Protein 5THK (pdb70)

Radius of gyration: 43.95 Å; Cα contacts (8 Å, |Δi|>4): 5335; chains: 8; bounding box: 113×83×125 Å

Solvent-accessible surface area: 62892 Å² total; per-residue (Å²): 122,78,77,6,62,80,41,0,0,0,0,0,22,0,3,86,49,9,1,1,50,1,0,81,21,0,2,50,102,42,4,86,1,0,0,0,2,23,80,58,91,94,6,89,79,85,0,76,99,1,0,45,23,0,121,96,44,68,7,41,6,18,37,32,102,14,80,9,33,68,15,67,22,0,79,128,4,0,68,40,0,78,157,126,23,51,43,0,11,3,0,0,2,27,28,26,75,31,29,57,19,45,0,36,43,1,40,58,76,20,8,63,88,1,12,24,20,1,0,24,2,3,0,2,2,0,27,9,0,9,144,26,6,67,81,103,3,16,0,2,3,10,7,10,0,18,15,27,12,34,35,38,79,9,0,0,19,0,0,0,7,2,0,0,21,12,0,0,17,0,0,0,48,36,10,0,80,76,3,0,4,0,3,0,0,0,9,4,26,34,56,7,97,83,15,80,114,28,22,47,89,128,21,25,60,143,14,67,110,20,9,14,0,8,98,68,15,163,46,5,1,2,6,30,68,16,0,8,13,0,0,44,8,4,5,16,38,0,17,1,1,1,1,4,7,8,1,0,2,0,0,27,14,14,59,144,39,83,62,80,5,63,86,35,0,0,0,0,0,22,0,4,87,52,9,1,1,48,0,0,78,21,1,2,51,99,41,5,87,1,0,0,0,3,27,77,55,91,93,5,76,71,71,0,73,109,0,0,57,32,0,119,95,47,69,5,81,5,16,36,32,100,16,84,10,35,67,4,67,22,1,65,128,4,0,35,46,0,36,46,102,18,13,45,0,10,4,0,0,2,28,28,25,68,29,31,53,47,43,0,38,104,1,46,59,77,50,7,61,86,0,13,24,20,1,0,25,3,2,0,1,2,0,21,8,0,8,124,27,5,69,82,47,3,15,0,2,2,12,6,10,1,17,14,26,12,33,36,38,78,10,0,0,21,0,0,0,8,2,0,0,19,12,0,1,17,0,0,0,47,37,11,0,79,78,4,0,4,1,4,0,0,0,8,4,25,35,58,7,99,83,14,77,114,28,21,47,90,133,21,21,58,142,12,70,107,20,8,16,0,8,98,69,17,87,52,5,1,2,16,26,107,22,0,5,14,0,0,51,10,4,4,18,44,0,17,1,0,1,0,5,6,6,2,0,2,0,0,28,15,15,59,130,84,84,4,64,86,36,1,0,0,0,0,22,0,4,86,50,9,2,0,46,2,0,83,20,1,4,55,97,42,6,96,0,0,0,0,2,22,74,53,38,93,6,85,81,81,0,80,100,0,0,50,29,0,122,96,54,70,8,83,2,14,41,29,64,14,33,11,30,69,16,70,22,0,71,129,5,0,66,43,0,69,159,105,18,56,45,0,11,3,0,0,2,27,28,26,69,30,29,54,58,45,0,34,106,1,44,9,34,43,7,56,87,0,12,26,23,1,0,26,3,3,0,2,2,0,29,7,0,8,120,15,5,63,81,97,2,14,0,3,2,10,7,10,1,16,14,25,10,33,36,39,78,11,0,0,21,0,0,0,6,2,0,0,20,11,0,0,17,0,0,0,47,37,11,0,80,76,3,0,3,1,4,0,0,0,8,4,27,34,54,9,99,84,14,80,115,26,21,46,89,130,23,24,60,142,13,66,110,21,8,16,0,8,98,70,15,159,47,5,2,2,9,28,83,20,0,9,12,0,0,49,8,4,4,16,44,0,16,1,0,0,1,4,7,7,1,0,2,0,0,29,16,15,59,95,89,64,84,3,61,84,39,0,0,0,0,0,22,0,4,86,51,10,1,1,52,1,0,76,21,0,3,54,96,39,6,99,1,0,0,0,2,16,78,56,88,95,5,88,81,75,0,80,107,1,0,55,33,0,115,92,51,68,6,88,5,18,36,33,104,15,82,11,35,68,18,71,21,1,73,128,5,0,65,45,0,70,90,108,17,55,44,0,9,3,0,0,2,27,28,26,67,30,28,49,55,46,0,46,102,1,45,59,75,48,7,62,88,0,12,25,21,1,0,26,3,2,0,2,2,0,18,7,0,8,117,31,5,61,82,68,2,13,0,2,2,10,7,10,0,15,14,26,11,34,36,37,78,9,0,0,22,0,0,0,8,2,0,0,20,12,0,0,17,0,0,0,48,37,9,0,79,76,2,0,4,0,3,0,0,0,9,4,25,36,55,9,95,81,13,82,114,26,22,48,89,130,22,24,60,144,13,64,91,22,8,14,0,4,16,6,2,92,37,1,2,2,7,32,69,16,0,6,14,0,0,49,9,4,4,17,42,0,15,1,1,0,1,3,6,7,1,0,2,0,0,28,15,15,60,90,84,65,78,5,62,83,36,0,0,0,0,0,23,0,4,87,51,9,1,1,47,1,0,88,20,0,3,54,100,39,6,87,1,0,0,0,2,21,77,57,91,94,6,86,74,85,0,75,119,0,0,46,32,0,119,95,51,71,5,81,5,19,36,31,101,12,80,9,36,69,14,66,23,0,66,130,4,0,49,42,0,68,150,116,18,57,43,0,10,4,0,0,3,28,28,26,73,30,33,59,58,55,0,31,92,1,44,57,76,47,8,63,86,1,11,24,22,1,0,26,3,3,0,1,1,0,28,7,0,9,122,15,6,64,82,63,2,14,0,2,3,11,7,10,0,16,14,24,10,35,38,38,81,10,0,1,21,0,0,0,7,2,0,0,20,11,0,0,17,0,0,0,48,37,11,0,79,79,3,0,4,1,3,0,0,0,8,4,26,36,52,8,97,82,14,82,115,26,22,48,89,129,22,27,59,142,12,69,108,23,8,15,0,7,100,67,14,143,48,4,1,2,5,26,84,20,0,6,14,0,0,47,8,3,4,18,41,0,16,1,1,0,1,4,6,6,1,0,2,0,0,30,15,15,59,96,89,62,84,4,62,84,42,1,0,0,0,0,22,0,3,86,51,9,1,1,42,1,0,77,21,0,2,52,95,40,5,92,1,0,0,0,3,19,79,58,90,94,6,89,78,74,0,79,109,1,0,56,34,0,118,96,47,69,6,94,6,18,37,32,101,15,83,12,35,68,18,71,22,1,68,126,5,0,64,50,0,67,149,117,18,57,43,0,12,4,0,0,2,27,30,26,73,31,33,54,61,59,0,29,98,1,42,56,76,48,7,63,85,1,13,26,23,1,0,28,4,2,0,2,2,0,27,9,0,9,125,16,6,62,84,73,2,16,0,2,2,12,7,11,1,16,13,26,11,34,36,38,81,8,0,0,22,0,0,0,8,2,0,0,20,12,0,0,16,0,0,0,48,36,11,0,80,78,3,0,4,0,4,0,0,0,8,4,25,34,56,8,96,84,14,78,116,26,22,47,88,128,22,22,59,142,12,66,110,20,8,14,0,8,95,70,15,88,49,5,1,2,16,26,102,20,0,9,13,0,0,50,8,4,4,16,40,0,17,0,0,0,0,5,7,6,1,0,2,0,0,27,15,15,59,81,135,82,54,141,26,90,137,106,28,81,53,83,4,61,83,37,1,0,0,0,0,23,0,4,89,54,9,1,1,46,1,0,80,20,1,3,55,100,39,6,83,0,0,0,0,2,21,82,54,82,95,5,77,72,75,0,74,108,1,0,56,31,0,114,94,50,71,10,88,4,4,34,28,102,17,87,11,35,38,2,14,21,1,72,127,4,0,65,38,0,65,137,145,21,57,46,0,10,3,0,0,3,27,30,26,74,30,34,51,50,45,0,47,103,1,45,58,75,49,7,63,87,0,12,24,21,1,0,25,3,2,0,2,2,0,21,6,0,8,141,30,6,64,77,56,3,15,0,2,3,10,7,10,1,16,14,24,11,34,37,37,80,9,0,1,21,0,0,0,7,1,0,0,20,12,0,1,16,0,0,0,45,34,9,0,54,75,3,0,3,1,4,0,0,0,9,4,26,35,54,8,95,82,13,81,116,25,24,47,88,130,23,26,60,140,12,67,107,21,8,16,0,7,95,71,16,160,46,5,2,2,9,26,86,19,0,6,13,0,1,45,9,4,4,16,43,0,14,1,1,0,1,5,6,6,1,0,2,0,0,27,14,14,59,88,86,64,86,5,63,87,30,1,0,0,0,0,22,0,4,86,53,8,1,1,41,2,0,77,22,1,2,52,104,37,5,87,0,0,0,0,3,21,76,56,94,93,6,92,80,75,0,77,112,0,0,54,34,0,118,94,50,70,8,78,5,18,34,29,98,13,81,12,34,69,16,72,23,0,71,128,4,0,65,43,0,62,158,111,19,58,42,0,11,2,0,0,2,28,30,25,73,30,35,52,55,55,0,48,110,1,45,57,75,49,8,63,88,1,13,25,22,1,0,26,3,2,0,2,2,0,20,6,0,8,130,21,5,70,82,55,2,13,0,2,2,11,7,10,1,17,16,28,13,34,36,36,79,9,0,0,19,1,0,0,8,2,0,0,22,11,0,1,17,0,0,0,48,36,10,0,78,78,3,0,4,1,3,0,0,0,8,4,26,35,54,8,95,82,16,79,113,24,22,46,90,128,22,21,60,139,12,66,107,19,8,15,0,8,100,68,18,158,51,4,1,2,10,27,84,20,0,9,11,0,0,44,10,4,4,18,46,0,17,1,0,0,1,4,6,6,2,0,2,0,0,26,14,15,59

Organism: Burkholderia cenocepacia (strain ATCC BAA-245 / DSM 16553 / LMG 16656 / NCTC 13227 / J2315 / CF5610) (NCBI:txid216591)

Structure (mmCIF, N/CA/C/O backbone):
data_5THK
#
_entry.id   5THK
#
_cell.length_a   75.540
_cell.length_b   102.440
_cell.length_c   122.250
_cell.angle_alpha   90.000
_cell.angle_beta   97.280
_cell.angle_gamma   90.000
#
_symmetry.space_group_name_H-M   'P 1 21 1'
#
loop_
_entity.id
_entity.type
_entity.pdbx_description
1 polymer 'Putative dehydrogenase'
2 non-polymer 'NADP NICOTINAMIDE-ADENINE-DINUCLEOTIDE PHOSPHATE'
3 non-polymer 'MAGNESIUM ION'
4 non-polymer 'PENTAETHYLENE GLYCOL'
5 water water
#
loop_
_atom_site.group_PDB
_atom_site.id
_atom_site.type_symbol
_atom_site.label_atom_id
_atom_site.label_alt_id
_atom_site.label_comp_id
_atom_site.label_asym_id
_atom_site.label_entity_id
_atom_site.label_seq_id
_atom_site.pdbx_PDB_ins_code
_atom_site.Cartn_x
_atom_site.Cartn_y
_atom_site.Cartn_z
_atom_site.occupancy
_atom_site.B_iso_or_equiv
_atom_site.auth_seq_id
_atom_site.auth_comp_id
_atom_site.auth_asym_id
_atom_site.auth_atom_id
_atom_site.pdbx_PDB_model_num
ATOM 1 N N . THR A 1 12 ? -6.284 -11.327 3.029 1.00 45.52 3 THR A N 1
ATOM 2 C CA . THR A 1 12 ? -7.206 -10.207 3.184 1.00 43.99 3 THR A CA 1
ATOM 3 C C . THR A 1 12 ? -6.457 -8.980 3.708 1.00 34.78 3 THR A C 1
ATOM 4 O O . THR A 1 12 ? -5.503 -9.110 4.480 1.00 36.15 3 THR A O 1
ATOM 8 N N . HIS A 1 13 ? -6.880 -7.785 3.287 1.00 26.93 4 HIS A N 1
ATOM 9 C CA . HIS A 1 13 ? -6.153 -6.560 3.605 1.00 15.09 4 HIS A CA 1
ATOM 10 C C . HIS A 1 13 ? -6.958 -5.604 4.479 1.00 19.30 4 HIS A C 1
ATOM 11 O O . HIS A 1 13 ? -6.766 -4.391 4.410 1.00 20.15 4 HIS A O 1
ATOM 18 N N . THR A 1 14 ? -7.852 -6.132 5.312 1.00 15.85 5 THR A N 1
ATOM 19 C CA . THR A 1 14 ? -8.584 -5.343 6.291 1.00 15.19 5 THR A CA 1
ATOM 20 C C . THR A 1 14 ? -8.067 -5.678 7.684 1.00 16.35 5 THR A C 1
ATOM 21 O O . THR A 1 14 ? -7.118 -6.447 7.853 1.00 16.95 5 THR A O 1
ATOM 25 N N . LEU A 1 15 ? -8.710 -5.095 8.695 1.00 12.12 6 LEU A N 1
ATOM 26 C CA . LEU A 1 15 ? -8.369 -5.377 10.083 1.00 11.13 6 LEU A CA 1
ATOM 27 C C . LEU A 1 15 ? -9.202 -6.502 10.683 1.00 11.94 6 LEU A C 1
ATOM 28 O O . LEU A 1 15 ? -8.938 -6.911 11.819 1.00 12.75 6 LEU A O 1
ATOM 33 N N . ALA A 1 16 ? -10.189 -7.017 9.957 1.00 13.86 7 ALA A N 1
ATOM 34 C CA . ALA A 1 16 ? -11.062 -8.032 10.527 1.00 13.45 7 ALA A CA 1
ATOM 35 C C . ALA A 1 16 ? -10.252 -9.261 10.926 1.00 16.00 7 ALA A C 1
ATOM 36 O O . ALA A 1 16 ? -9.426 -9.755 10.150 1.00 17.35 7 ALA A O 1
ATOM 38 N N . ASP A 1 17 ? -10.489 -9.743 12.148 1.00 13.94 8 ASP A N 1
ATOM 39 C CA . ASP A 1 17 ? -9.849 -10.919 12.744 1.00 14.24 8 ASP A CA 1
ATOM 40 C C . ASP A 1 17 ? -8.366 -10.723 13.057 1.00 17.76 8 ASP A C 1
ATOM 41 O O . ASP A 1 17 ? -7.697 -11.680 13.475 1.00 16.92 8 ASP A O 1
ATOM 46 N N . LYS A 1 18 ? -7.831 -9.512 12.903 1.00 12.36 9 LYS A N 1
ATOM 47 C CA . LYS A 1 18 ? -6.407 -9.281 13.117 1.00 10.68 9 LYS A CA 1
ATOM 48 C C . LYS A 1 18 ? -6.113 -8.956 14.576 1.00 12.52 9 LYS A C 1
ATOM 49 O O . LYS A 1 18 ? -6.827 -8.170 15.212 1.00 11.75 9 LYS A O 1
ATOM 55 N N . VAL A 1 19 ? -5.033 -9.547 15.089 1.00 10.57 10 VAL A N 1
ATOM 56 C CA . VAL A 1 19 ? -4.507 -9.247 16.419 1.00 9.97 10 VAL A CA 1
ATOM 57 C C . VAL A 1 19 ? -3.308 -8.316 16.279 1.00 8.34 10 VAL A C 1
ATOM 58 O O . VAL A 1 19 ? -2.371 -8.605 15.518 1.00 8.07 10 VAL A O 1
ATOM 62 N N . VAL A 1 20 ? -3.330 -7.212 17.032 1.00 9.64 11 VAL A N 1
ATOM 63 C CA . VAL A 1 20 ? -2.302 -6.174 16.995 1.00 8.89 11 VAL A CA 1
ATOM 64 C C . VAL A 1 20 ? -1.529 -6.195 18.307 1.00 10.51 11 VAL A C 1
ATOM 65 O O . VAL A 1 20 ? -2.138 -6.228 19.383 1.00 9.82 11 VAL A O 1
ATOM 69 N N . LEU A 1 21 ? -0.200 -6.141 18.219 1.00 9.35 12 LEU A N 1
ATOM 70 C CA . LEU A 1 21 ? 0.680 -5.886 19.358 1.00 7.49 12 LEU A CA 1
ATOM 71 C C . LEU A 1 21 ? 1.337 -4.532 19.151 1.00 8.40 12 LEU A C 1
ATOM 72 O O . LEU A 1 21 ? 1.915 -4.289 18.088 1.00 8.34 12 LEU A O 1
ATOM 77 N N . ILE A 1 22 ? 1.249 -3.653 20.150 1.00 8.42 13 ILE A N 1
ATOM 78 C CA . ILE A 1 22 ? 1.846 -2.319 20.079 1.00 7.89 13 ILE A CA 1
ATOM 79 C C . ILE A 1 22 ? 2.800 -2.145 21.256 1.00 7.97 13 ILE A C 1
ATOM 80 O O . ILE A 1 22 ? 2.363 -2.136 22.417 1.00 7.65 13 ILE A O 1
ATOM 85 N N . ALA A 1 23 ? 4.094 -1.996 20.964 1.00 7.52 14 ALA A N 1
ATOM 86 C CA . ALA A 1 23 ? 5.058 -1.612 21.989 1.00 8.19 14 ALA A CA 1
ATOM 87 C C . ALA A 1 23 ? 4.951 -0.107 22.187 1.00 7.63 14 ALA A C 1
ATOM 88 O O . ALA A 1 23 ? 4.927 0.654 21.211 1.00 9.20 14 ALA A O 1
ATOM 90 N N . GLY A 1 24 ? 4.835 0.324 23.443 1.00 7.59 15 GLY A N 1
ATOM 91 C CA . GLY A 1 24 ? 4.472 1.707 23.708 1.00 8.52 15 GLY A CA 1
ATOM 92 C C . GLY A 1 24 ? 3.039 2.022 23.322 1.00 7.17 15 GLY A C 1
ATOM 93 O O . GLY A 1 24 ? 2.756 3.118 22.817 1.00 9.77 15 GLY A O 1
ATOM 94 N N . GLY A 1 25 ? 2.125 1.092 23.551 1.00 7.56 16 GLY A N 1
ATOM 95 C CA . GLY A 1 25 ? 0.757 1.235 23.105 1.00 9.83 16 GLY A CA 1
ATOM 96 C C . GLY A 1 25 ? -0.193 1.864 24.097 1.00 9.77 16 GLY A C 1
ATOM 97 O O . GLY A 1 25 ? -1.398 1.896 23.831 1.00 10.41 16 GLY A O 1
ATOM 98 N N . ALA A 1 26 ? 0.305 2.379 25.226 1.00 8.69 17 ALA A N 1
ATOM 99 C CA . ALA A 1 26 ? -0.553 2.847 26.311 1.00 9.23 17 ALA A CA 1
ATOM 100 C C . ALA A 1 26 ? -0.961 4.310 26.192 1.00 7.77 17 ALA A C 1
ATOM 101 O O . ALA A 1 26 ? -1.986 4.699 26.768 1.00 9.05 17 ALA A O 1
ATOM 103 N N . LYS A 1 27 ? -0.174 5.137 25.499 1.00 8.24 18 LYS A N 1
ATOM 104 C CA . LYS A 1 27 ? -0.332 6.587 25.563 1.00 8.27 18 LYS A CA 1
ATOM 105 C C . LYS A 1 27 ? 0.251 7.198 24.296 1.00 7.79 18 LYS A C 1
ATOM 106 O O . LYS A 1 27 ? 0.892 6.519 23.493 1.00 8.97 18 LYS A O 1
ATOM 112 N N . ASN A 1 28 ? 0.008 8.496 24.118 1.00 9.06 19 ASN A N 1
ATOM 113 C CA . ASN A 1 28 ? 0.627 9.285 23.035 1.00 8.44 19 ASN A CA 1
ATOM 114 C C . ASN A 1 28 ? 0.353 8.606 21.693 1.00 8.05 19 ASN A C 1
ATOM 115 O O . ASN A 1 28 ? -0.794 8.215 21.435 1.00 9.50 19 ASN A O 1
ATOM 120 N N . LEU A 1 29 ? 1.355 8.434 20.820 1.00 8.00 20 LEU A N 1
ATOM 121 C CA . LEU A 1 29 ? 1.085 7.871 19.501 1.00 8.29 20 LEU A CA 1
ATOM 122 C C . LEU A 1 29 ? 0.523 6.459 19.600 1.00 9.98 20 LEU A C 1
ATOM 123 O O . LEU A 1 29 ? -0.483 6.137 18.962 1.00 9.51 20 LEU A O 1
ATOM 128 N N . GLY A 1 30 ? 1.174 5.593 20.383 1.00 7.48 21 GLY A N 1
ATOM 129 C CA . GLY A 1 30 ? 0.750 4.201 20.440 1.00 8.42 21 GLY A CA 1
ATOM 130 C C . GLY A 1 30 ? -0.649 4.028 21.002 1.00 8.70 21 GLY A C 1
ATOM 131 O O . GLY A 1 30 ? -1.410 3.171 20.541 1.00 8.94 21 GLY A O 1
ATOM 132 N N . GLY A 1 31 ? -1.010 4.842 21.998 1.00 7.07 22 GLY A N 1
ATOM 133 C CA . GLY A 1 31 ? -2.349 4.754 22.550 1.00 7.62 22 GLY A CA 1
ATOM 134 C C . GLY A 1 31 ? -3.415 5.167 21.559 1.00 10.12 22 GLY A C 1
ATOM 135 O O . GLY A 1 31 ? -4.536 4.647 21.593 1.00 9.76 22 GLY A O 1
ATOM 136 N N . LEU A 1 32 ? -3.087 6.106 20.667 1.00 8.45 23 LEU A N 1
ATOM 137 C CA . LEU A 1 32 ? -4.029 6.484 19.620 1.00 7.89 23 LEU A CA 1
ATOM 138 C C . LEU A 1 32 ? -4.097 5.420 18.531 1.00 7.73 23 LEU A C 1
ATOM 139 O O . LEU A 1 32 ? -5.186 5.122 18.021 1.00 8.59 23 LEU A O 1
ATOM 144 N N . ILE A 1 33 ? -2.960 4.807 18.178 1.00 7.94 24 ILE A N 1
ATOM 145 C CA . ILE A 1 33 ? -3.000 3.674 17.249 1.00 8.59 24 ILE A CA 1
ATOM 146 C C . ILE A 1 33 ? -3.905 2.573 17.783 1.00 9.06 24 ILE A C 1
ATOM 147 O O . ILE A 1 33 ? -4.707 1.985 17.039 1.00 9.92 24 ILE A O 1
ATOM 152 N N . ALA A 1 34 ? -3.786 2.264 19.077 1.00 8.16 25 ALA A N 1
ATOM 153 C CA . ALA A 1 34 ? -4.606 1.212 19.668 1.00 7.81 25 ALA A CA 1
ATOM 154 C C . ALA A 1 34 ? -6.088 1.524 19.496 1.00 8.12 25 ALA A C 1
ATOM 155 O O . ALA A 1 34 ? -6.870 0.673 19.053 1.00 9.19 25 ALA A O 1
ATOM 157 N N . ARG A 1 35 ? -6.490 2.753 19.831 1.00 7.61 26 ARG A N 1
ATOM 158 C CA . ARG A 1 35 ? -7.888 3.155 19.672 1.00 7.21 26 ARG A CA 1
ATOM 159 C C . ARG A 1 35 ? -8.320 3.135 18.210 1.00 8.02 26 ARG A C 1
ATOM 160 O O . ARG A 1 35 ? -9.443 2.709 17.892 1.00 9.13 26 ARG A O 1
ATOM 168 N N . ASP A 1 36 ? -7.448 3.598 17.311 1.00 9.43 27 ASP A N 1
ATOM 169 C CA . ASP A 1 36 ? -7.797 3.718 15.900 1.00 8.92 27 ASP A CA 1
ATOM 170 C C . ASP A 1 36 ? -7.970 2.349 15.251 1.00 9.84 27 ASP A C 1
ATOM 171 O O . ASP A 1 36 ? -8.948 2.111 14.529 1.00 10.30 27 ASP A O 1
ATOM 176 N N . LEU A 1 37 ? -7.031 1.434 15.488 1.00 9.25 28 LEU A N 1
ATOM 177 C CA . LEU A 1 37 ? -7.142 0.120 14.863 1.00 9.39 28 LEU A CA 1
ATOM 178 C C . LEU A 1 37 ? -8.320 -0.661 15.432 1.00 8.57 28 LEU A C 1
ATOM 179 O O . LEU A 1 37 ? -9.024 -1.360 14.692 1.00 9.86 28 LEU A O 1
ATOM 184 N N . ALA A 1 38 ? -8.570 -0.537 16.740 1.00 7.99 29 ALA A N 1
ATOM 185 C CA . ALA A 1 38 ? -9.766 -1.140 17.323 1.00 7.89 29 ALA A CA 1
ATOM 186 C C . ALA A 1 38 ? -11.029 -0.595 16.662 1.00 8.26 29 ALA A C 1
ATOM 187 O O . ALA A 1 38 ? -11.912 -1.361 16.250 1.00 10.90 29 ALA A O 1
ATOM 189 N N . GLY A 1 39 ? -11.131 0.731 16.548 1.00 8.99 30 GLY A N 1
ATOM 190 C CA . GLY A 1 39 ? -12.340 1.330 16.001 1.00 10.43 30 GLY A CA 1
ATOM 191 C C . GLY A 1 39 ? -12.571 0.997 14.542 1.00 9.97 30 GLY A C 1
ATOM 192 O O . GLY A 1 39 ? -13.715 0.991 14.071 1.00 11.06 30 GLY A O 1
ATOM 193 N N . HIS A 1 40 ? -11.504 0.721 13.806 1.00 8.78 31 HIS A N 1
ATOM 194 C CA . HIS A 1 40 ? -11.615 0.339 12.406 1.00 9.86 31 HIS A CA 1
ATOM 195 C C . HIS A 1 40 ? -11.730 -1.166 12.210 1.00 10.09 31 HIS A C 1
ATOM 196 O O . HIS A 1 40 ? -11.676 -1.637 11.069 1.00 12.77 31 HIS A O 1
ATOM 203 N N . GLY A 1 41 ? -11.898 -1.928 13.291 1.00 10.11 32 GLY A N 1
ATOM 204 C CA . GLY A 1 41 ? -12.331 -3.306 13.166 1.00 10.81 32 GLY A CA 1
ATOM 205 C C . GLY A 1 41 ? -11.381 -4.403 13.603 1.00 11.53 32 GLY A C 1
ATOM 206 O O . GLY A 1 41 ? -11.679 -5.575 13.364 1.00 11.12 32 GLY A O 1
ATOM 207 N N . ALA A 1 42 ? -10.252 -4.072 14.232 1.00 8.62 33 ALA A N 1
ATOM 208 C CA . ALA A 1 42 ? -9.322 -5.115 14.648 1.00 10.25 33 ALA A CA 1
ATOM 209 C C . ALA A 1 42 ? -9.958 -6.023 15.705 1.00 10.75 33 ALA A C 1
ATOM 210 O O . ALA A 1 42 ? -10.888 -5.637 16.425 1.00 12.50 33 ALA A O 1
ATOM 212 N N . LYS A 1 43 ? -9.455 -7.260 15.782 1.00 9.40 34 LYS A N 1
ATOM 213 C CA . LYS A 1 43 ? -10.009 -8.220 16.731 1.00 10.59 34 LYS A CA 1
ATOM 214 C C . LYS A 1 43 ? -9.529 -7.967 18.156 1.00 10.39 34 LYS A C 1
ATOM 215 O O . LYS A 1 43 ? -10.321 -8.049 19.104 1.00 10.86 34 LYS A O 1
ATOM 221 N N . ALA A 1 44 ? -8.242 -7.685 18.337 1.00 9.47 35 ALA A N 1
ATOM 222 C CA . ALA A 1 44 ? -7.684 -7.578 19.678 1.00 10.26 35 ALA A CA 1
ATOM 223 C C . ALA A 1 44 ? -6.431 -6.722 19.610 1.00 10.24 35 ALA A C 1
ATOM 224 O O . ALA A 1 44 ? -5.745 -6.693 18.581 1.00 10.32 35 ALA A O 1
ATOM 226 N N . VAL A 1 45 ? -6.146 -6.014 20.708 1.00 8.56 36 VAL A N 1
ATOM 227 C CA . VAL A 1 45 ? -4.933 -5.208 20.832 1.00 8.14 36 VAL A CA 1
ATOM 228 C C . VAL A 1 45 ? -4.203 -5.585 22.115 1.00 7.80 36 VAL A C 1
ATOM 229 O O . VAL A 1 45 ? -4.761 -5.448 23.215 1.00 8.98 36 VAL A O 1
ATOM 233 N N . ALA A 1 46 ? -2.965 -6.059 21.974 1.00 8.74 37 ALA A N 1
ATOM 234 C CA . ALA A 1 46 ? -2.054 -6.269 23.088 1.00 8.02 37 ALA A CA 1
ATOM 235 C C . ALA A 1 46 ? -1.277 -4.980 23.307 1.00 7.81 37 ALA A C 1
ATOM 236 O O . ALA A 1 46 ? -0.541 -4.537 22.413 1.00 8.50 37 ALA A O 1
ATOM 238 N N . ILE A 1 47 ? -1.433 -4.389 24.488 1.00 7.80 38 ILE A N 1
ATOM 239 C CA . ILE A 1 47 ? -0.960 -3.042 24.787 1.00 7.69 38 ILE A CA 1
ATOM 240 C C . ILE A 1 47 ? 0.246 -3.163 25.709 1.00 7.16 38 ILE A C 1
ATOM 241 O O . ILE A 1 47 ? 0.099 -3.489 26.893 1.00 8.82 38 ILE A O 1
ATOM 246 N N . HIS A 1 48 ? 1.443 -2.916 25.183 1.00 9.23 39 HIS A N 1
ATOM 247 C CA . HIS A 1 48 ? 2.642 -2.915 26.011 1.00 7.65 39 HIS A CA 1
ATOM 248 C C . HIS A 1 48 ? 2.897 -1.526 26.603 1.00 7.71 39 HIS A C 1
ATOM 249 O O . HIS A 1 48 ? 2.644 -0.499 25.965 1.00 8.77 39 HIS A O 1
ATOM 256 N N . TYR A 1 49 ? 3.431 -1.501 27.826 1.00 8.22 40 TYR A N 1
ATOM 257 C CA . TYR A 1 49 ? 3.885 -0.265 28.453 1.00 8.86 40 TYR A CA 1
ATOM 258 C C . TYR A 1 49 ? 5.121 -0.561 29.298 1.00 7.44 40 TYR A C 1
ATOM 259 O O . TYR A 1 49 ? 5.354 -1.696 29.720 1.00 8.51 40 TYR A O 1
ATOM 268 N N . ASN A 1 50 ? 5.920 0.482 29.534 1.00 8.80 41 ASN A N 1
ATOM 269 C CA . ASN A 1 50 ? 7.172 0.355 30.284 1.00 9.67 41 ASN A CA 1
ATOM 270 C C . ASN A 1 50 ? 7.070 0.865 31.727 1.00 10.34 41 ASN A C 1
ATOM 271 O O . ASN A 1 50 ? 7.040 0.063 32.668 1.00 11.38 41 ASN A O 1
ATOM 276 N N . SER A 1 51 ? 7.012 2.181 31.927 1.00 11.35 42 SER A N 1
ATOM 277 C CA . SER A 1 51 ? 7.110 2.738 33.273 1.00 10.29 42 SER A CA 1
ATOM 278 C C . SER A 1 51 ? 5.822 2.529 34.059 1.00 12.54 42 SER A C 1
ATOM 279 O O . SER A 1 51 ? 4.722 2.519 33.502 1.00 12.44 42 SER A O 1
ATOM 282 N N . ALA A 1 52 ? 5.970 2.386 35.383 1.00 12.69 43 ALA A N 1
ATOM 283 C CA . ALA A 1 52 ? 4.800 2.241 36.246 1.00 14.27 43 ALA A CA 1
ATOM 284 C C . ALA A 1 52 ? 3.848 3.423 36.104 1.00 12.55 43 ALA A C 1
ATOM 285 O O . ALA A 1 52 ? 2.627 3.253 36.196 1.00 14.45 43 ALA A O 1
ATOM 287 N N . ALA A 1 53 ? 4.377 4.620 35.852 1.00 11.87 44 ALA A N 1
ATOM 288 C CA . ALA A 1 53 ? 3.545 5.806 35.690 1.00 13.10 44 ALA A CA 1
ATOM 289 C C . ALA A 1 53 ? 2.688 5.764 34.432 1.00 15.34 44 ALA A C 1
ATOM 290 O O . ALA A 1 53 ? 1.808 6.618 34.278 1.00 17.63 44 ALA A O 1
ATOM 292 N N . SER A 1 54 ? 2.919 4.803 33.540 1.00 10.82 45 SER A N 1
ATOM 293 C CA . SER A 1 54 ? 2.128 4.641 32.327 1.00 10.71 45 SER A CA 1
ATOM 294 C C . SER A 1 54 ? 1.014 3.615 32.471 1.00 11.00 45 SER A C 1
ATOM 295 O O . SER A 1 54 ? 0.227 3.445 31.533 1.00 10.56 45 SER A O 1
ATOM 298 N N . GLN A 1 55 ? 0.921 2.936 33.622 1.00 10.81 46 GLN A N 1
ATOM 299 C CA . GLN A 1 55 ? -0.039 1.846 33.773 1.00 11.25 46 GLN A CA 1
ATOM 300 C C . GLN A 1 55 ? -1.477 2.340 33.699 1.00 12.26 46 GLN A C 1
ATOM 301 O O . GLN A 1 55 ? -2.318 1.704 33.061 1.00 10.18 46 GLN A O 1
ATOM 307 N N . ALA A 1 56 ? -1.789 3.457 34.358 1.00 10.30 47 ALA A N 1
ATOM 308 C CA . ALA A 1 56 ? -3.161 3.952 34.320 1.00 11.86 47 ALA A CA 1
ATOM 309 C C . ALA A 1 56 ? -3.591 4.265 32.891 1.00 11.64 47 ALA A C 1
ATOM 310 O O . ALA A 1 56 ? -4.693 3.897 32.469 1.00 10.88 47 ALA A O 1
ATOM 312 N N . GLN A 1 57 ? -2.711 4.900 32.110 1.00 10.14 48 GLN A N 1
ATOM 313 C CA . GLN A 1 57 ? -3.026 5.155 30.706 1.00 10.11 48 GLN A CA 1
ATOM 314 C C . GLN A 1 57 ? -3.196 3.855 29.932 1.00 9.23 48 GLN A C 1
ATOM 315 O O . GLN A 1 57 ? -4.070 3.748 29.061 1.00 9.05 48 GLN A O 1
ATOM 321 N N . ALA A 1 58 ? -2.390 2.843 30.252 1.00 8.53 49 ALA A N 1
ATOM 322 C CA . ALA A 1 58 ? -2.520 1.561 29.566 1.00 8.73 49 ALA A CA 1
ATOM 323 C C . ALA A 1 58 ? -3.885 0.946 29.819 1.00 9.42 49 ALA A C 1
ATOM 324 O O . ALA A 1 58 ? -4.512 0.406 28.894 1.00 9.07 49 ALA A O 1
ATOM 326 N N . GLU A 1 59 ? -4.369 1.036 31.060 1.00 9.34 50 GLU A N 1
ATOM 327 C CA . GLU A 1 59 ? -5.661 0.448 31.379 1.00 9.47 50 GLU A CA 1
ATOM 328 C C . GLU A 1 59 ? -6.808 1.248 30.776 1.00 10.27 50 GLU A C 1
ATOM 329 O O . GLU A 1 59 ? -7.816 0.666 30.352 1.00 11.80 50 GLU A O 1
ATOM 335 N N . GLU A 1 60 ? -6.687 2.580 30.719 1.00 10.68 51 GLU A N 1
ATOM 336 C CA A GLU A 1 60 ? -7.720 3.352 30.036 0.48 9.95 51 GLU A CA 1
ATOM 337 C CA B GLU A 1 60 ? -7.706 3.373 30.033 0.52 9.78 51 GLU A CA 1
ATOM 338 C C . GLU A 1 60 ? -7.713 3.080 28.537 1.00 9.50 51 GLU A C 1
ATOM 339 O O . GLU A 1 60 ? -8.779 2.991 27.917 1.00 10.20 51 GLU A O 1
ATOM 350 N N . THR A 1 61 ? -6.528 2.935 27.937 1.00 9.26 52 THR A N 1
ATOM 351 C CA . THR A 1 61 ? -6.454 2.545 26.531 1.00 8.35 52 THR A CA 1
ATOM 352 C C . THR A 1 61 ? -7.116 1.190 26.300 1.00 8.92 52 THR A C 1
ATOM 353 O O . THR A 1 61 ? -7.882 1.014 25.341 1.00 9.28 52 THR A O 1
ATOM 357 N N . ALA A 1 62 ? -6.886 0.233 27.203 1.00 9.04 53 ALA A N 1
ATOM 358 C CA . ALA A 1 62 ? -7.548 -1.060 27.071 1.00 9.50 53 ALA A CA 1
ATOM 359 C C . ALA A 1 62 ? -9.062 -0.914 27.144 1.00 9.88 53 ALA A C 1
ATOM 360 O O . ALA A 1 62 ? -9.793 -1.534 26.358 1.00 9.86 53 ALA A O 1
ATOM 362 N N . ALA A 1 63 ? -9.558 -0.085 28.069 1.00 9.31 54 ALA A N 1
ATOM 363 C CA . ALA A 1 63 ? -11.000 0.122 28.154 1.00 10.26 54 ALA A CA 1
ATOM 364 C C . ALA A 1 63 ? -11.545 0.780 26.892 1.00 9.73 54 ALA A C 1
ATOM 365 O O . ALA A 1 63 ? -12.639 0.434 26.425 1.00 12.66 54 ALA A O 1
ATOM 367 N N . ALA A 1 64 ? -10.801 1.732 26.321 1.00 9.49 55 ALA A N 1
ATOM 368 C CA . ALA A 1 64 ? -11.263 2.361 25.088 1.00 9.77 55 ALA A CA 1
ATOM 369 C C . ALA A 1 64 ? -11.270 1.374 23.926 1.00 10.03 55 ALA A C 1
ATOM 370 O O . ALA A 1 64 ? -12.192 1.390 23.097 1.00 11.95 55 ALA A O 1
ATOM 372 N N . VAL A 1 65 ? -10.247 0.521 23.839 1.00 9.76 56 VAL A N 1
ATOM 373 C CA . VAL A 1 65 ? -10.203 -0.525 22.819 1.00 10.39 56 VAL A CA 1
ATOM 374 C C . VAL A 1 65 ? -11.424 -1.435 22.919 1.00 10.08 56 VAL A C 1
ATOM 375 O O . VAL A 1 65 ? -12.046 -1.778 21.903 1.00 10.57 56 VAL A O 1
ATOM 379 N N . ARG A 1 66 ? -11.802 -1.820 24.141 1.00 9.82 57 ARG A N 1
ATOM 380 C CA . ARG A 1 66 ? -12.981 -2.662 24.325 1.00 11.28 57 ARG A CA 1
ATOM 381 C C . ARG A 1 66 ? -14.256 -1.940 23.908 1.00 14.28 57 ARG A C 1
ATOM 382 O O . ARG A 1 66 ? -15.125 -2.537 23.262 1.00 15.34 57 ARG A O 1
ATOM 390 N N . ALA A 1 67 ? -14.392 -0.660 24.266 1.00 12.08 58 ALA A N 1
ATOM 391 C CA . ALA A 1 67 ? -15.573 0.094 23.849 1.00 13.47 58 ALA A CA 1
ATOM 392 C C . ALA A 1 67 ? -15.648 0.234 22.334 1.00 14.22 58 ALA A C 1
ATOM 393 O O . ALA A 1 67 ? -16.747 0.294 21.769 1.00 15.18 58 ALA A O 1
ATOM 395 N N . ALA A 1 68 ? -14.500 0.283 21.662 1.00 14.23 59 ALA A N 1
ATOM 396 C CA . ALA A 1 68 ? -14.434 0.382 20.208 1.00 15.85 59 ALA A CA 1
ATOM 397 C C . ALA A 1 68 ? -14.667 -0.952 19.503 1.00 18.83 59 ALA A C 1
ATOM 398 O O . ALA A 1 68 ? -14.669 -0.983 18.266 1.00 19.23 59 ALA A O 1
ATOM 400 N N . GLY A 1 69 ? -14.845 -2.048 20.245 1.00 16.92 60 GLY A N 1
ATOM 401 C CA . GLY A 1 69 ? -15.239 -3.323 19.671 1.00 18.64 60 GLY A CA 1
ATOM 402 C C . GLY A 1 69 ? -14.231 -4.459 19.744 1.00 15.09 60 GLY A C 1
ATOM 403 O O . GLY A 1 69 ? -14.553 -5.561 19.284 1.00 17.33 60 GLY A O 1
ATOM 404 N N . ALA A 1 70 ? -13.045 -4.258 20.315 1.00 14.04 61 ALA A N 1
ATOM 405 C CA . ALA A 1 70 ? -11.993 -5.267 20.280 1.00 12.21 61 ALA A CA 1
ATOM 406 C C . ALA A 1 70 ? -11.680 -5.773 21.685 1.00 13.71 61 ALA A C 1
ATOM 407 O O . ALA A 1 70 ? -12.016 -5.134 22.681 1.00 20.77 61 ALA A O 1
ATOM 409 N N . GLU A 1 71 ? -11.026 -6.933 21.768 1.00 11.39 62 GLU A N 1
ATOM 410 C CA . GLU A 1 71 ? -10.482 -7.358 23.048 1.00 10.36 62 GLU A CA 1
ATOM 411 C C . GLU A 1 71 ? -9.167 -6.630 23.319 1.00 9.89 62 GLU A C 1
ATOM 412 O O . GLU A 1 71 ? -8.523 -6.109 22.406 1.00 9.21 62 GLU A O 1
ATOM 414 N N . ALA A 1 72 ? -8.757 -6.609 24.589 1.00 10.15 63 ALA A N 1
ATOM 415 C CA . ALA A 1 72 ? -7.550 -5.880 24.963 1.00 11.74 63 ALA A CA 1
ATOM 416 C C . ALA A 1 72 ? -6.911 -6.493 26.199 1.00 9.09 63 ALA A C 1
ATOM 417 O O . ALA A 1 72 ? -7.599 -7.019 27.076 1.00 11.65 63 ALA A O 1
ATOM 419 N N . ALA A 1 73 ? -5.584 -6.398 26.270 1.00 9.03 64 ALA A N 1
ATOM 420 C CA . ALA A 1 73 ? -4.835 -6.807 27.454 1.00 8.92 64 ALA A CA 1
ATOM 421 C C . ALA A 1 73 ? -3.553 -5.989 27.515 1.00 8.90 64 ALA A C 1
ATOM 422 O O . ALA A 1 73 ? -3.033 -5.560 26.479 1.00 10.46 64 ALA A O 1
ATOM 424 N N . THR A 1 74 ? -3.036 -5.774 28.724 1.00 8.87 65 THR A N 1
ATOM 425 C CA . THR A 1 74 ? -1.849 -4.948 28.923 1.00 8.68 65 THR A CA 1
ATOM 426 C C . THR A 1 74 ? -0.676 -5.800 29.394 1.00 8.20 65 THR A C 1
ATOM 427 O O . THR A 1 74 ? -0.858 -6.816 30.073 1.00 10.43 65 THR A O 1
ATOM 431 N N . PHE A 1 75 ? 0.535 -5.391 28.999 1.00 9.36 66 PHE A N 1
ATOM 432 C CA . PHE A 1 75 ? 1.754 -6.161 29.267 1.00 8.03 66 PHE A CA 1
ATOM 433 C C . PHE A 1 75 ? 2.881 -5.190 29.595 1.00 9.26 66 PHE A C 1
ATOM 434 O O . PHE A 1 75 ? 3.329 -4.449 28.715 1.00 9.78 66 PHE A O 1
ATOM 442 N N . GLN A 1 76 ? 3.373 -5.224 30.832 1.00 10.10 67 GLN A N 1
ATOM 443 C CA . GLN A 1 76 ? 4.515 -4.402 31.215 1.00 8.98 67 GLN A CA 1
ATOM 444 C C . GLN A 1 76 ? 5.815 -5.084 30.803 1.00 9.05 67 GLN A C 1
ATOM 445 O O . GLN A 1 76 ? 5.974 -6.297 30.982 1.00 10.99 67 GLN A O 1
ATOM 451 N N . ALA A 1 77 ? 6.761 -4.293 30.286 1.00 8.00 68 ALA A N 1
ATOM 452 C CA . ALA A 1 77 ? 8.124 -4.776 30.076 1.00 10.02 68 ALA A CA 1
ATOM 453 C C . ALA A 1 77 ? 9.074 -3.618 29.812 1.00 8.23 68 ALA A C 1
ATOM 454 O O . ALA A 1 77 ? 8.723 -2.644 29.143 1.00 9.16 68 ALA A O 1
ATOM 456 N N . ASP A 1 78 ? 10.300 -3.775 30.299 1.00 10.12 69 ASP A N 1
ATOM 457 C CA . ASP A 1 78 ? 11.450 -3.008 29.829 1.00 9.85 69 ASP A CA 1
ATOM 458 C C . ASP A 1 78 ? 12.049 -3.785 28.663 1.00 10.91 69 ASP A C 1
ATOM 459 O O . ASP A 1 78 ? 12.555 -4.897 28.850 1.00 11.44 69 ASP A O 1
ATOM 464 N N . LEU A 1 79 ? 12.002 -3.201 27.466 1.00 8.43 70 LEU A N 1
ATOM 465 C CA . LEU A 1 79 ? 12.310 -3.930 26.246 1.00 8.44 70 LEU A CA 1
ATOM 466 C C . LEU A 1 79 ? 13.767 -3.778 25.816 1.00 9.17 70 LEU A C 1
ATOM 467 O O . LEU A 1 79 ? 14.085 -4.024 24.647 1.00 9.93 70 LEU A O 1
ATOM 472 N N . THR A 1 80 ? 14.656 -3.404 26.734 1.00 9.04 71 THR A N 1
ATOM 473 C CA . THR A 1 80 ? 16.069 -3.261 26.407 1.00 8.88 71 THR A CA 1
ATOM 474 C C . THR A 1 80 ? 16.855 -4.558 26.534 1.00 10.76 71 THR A C 1
ATOM 475 O O . THR A 1 80 ? 18.063 -4.553 26.267 1.00 12.43 71 THR A O 1
ATOM 479 N N . THR A 1 81 ? 16.214 -5.657 26.927 1.00 11.13 72 THR A N 1
ATOM 480 C CA . THR A 1 81 ? 16.854 -6.964 26.920 1.00 10.20 72 THR A CA 1
ATOM 481 C C . THR A 1 81 ? 16.158 -7.861 25.905 1.00 10.52 72 THR A C 1
ATOM 482 O O . THR A 1 81 ? 14.943 -7.774 25.705 1.00 10.91 72 THR A O 1
ATOM 486 N N . ALA A 1 82 ? 16.949 -8.726 25.261 1.00 10.53 73 ALA A N 1
ATOM 487 C CA . ALA A 1 82 ? 16.400 -9.612 24.238 1.00 10.28 73 ALA A CA 1
ATOM 488 C C . ALA A 1 82 ? 15.303 -10.494 24.815 1.00 9.70 73 ALA A C 1
ATOM 489 O O . ALA A 1 82 ? 14.270 -10.719 24.169 1.00 9.90 73 ALA A O 1
ATOM 491 N N . ALA A 1 83 ? 15.497 -10.988 26.037 1.00 9.43 74 ALA A N 1
ATOM 492 C CA . ALA A 1 83 ? 14.523 -11.909 26.605 1.00 9.00 74 ALA A CA 1
ATOM 493 C C . ALA A 1 83 ? 13.196 -11.226 26.906 1.00 10.88 74 ALA A C 1
ATOM 494 O O . ALA A 1 83 ? 12.140 -11.869 26.824 1.00 9.93 74 ALA A O 1
ATOM 496 N N . ALA A 1 84 ? 13.221 -9.943 27.280 1.00 9.10 75 ALA A N 1
ATOM 497 C CA . ALA A 1 84 ? 11.967 -9.253 27.565 1.00 8.37 75 ALA A CA 1
ATOM 498 C C . ALA A 1 84 ? 11.138 -9.085 26.300 1.00 9.51 75 ALA A C 1
ATOM 499 O O . ALA A 1 84 ? 9.906 -9.178 26.340 1.00 9.18 75 ALA A O 1
ATOM 501 N N . VAL A 1 85 ? 11.794 -8.846 25.165 1.00 9.53 76 VAL A N 1
ATOM 502 C CA . VAL A 1 85 ? 11.061 -8.758 23.903 1.00 8.62 76 VAL A CA 1
ATOM 503 C C . VAL A 1 85 ? 10.461 -10.111 23.540 1.00 9.00 76 VAL A C 1
ATOM 504 O O . VAL A 1 85 ? 9.281 -10.203 23.178 1.00 9.25 76 VAL A O 1
ATOM 508 N N . GLU A 1 86 ? 11.256 -11.184 23.648 1.00 9.07 77 GLU A N 1
ATOM 509 C CA . GLU A 1 86 ? 10.726 -12.524 23.397 1.00 9.62 77 GLU A CA 1
ATOM 510 C C . GLU A 1 86 ? 9.521 -12.818 24.286 1.00 9.34 77 GLU A C 1
ATOM 511 O O . GLU A 1 86 ? 8.495 -13.332 23.821 1.00 10.14 77 GLU A O 1
ATOM 517 N N . LYS A 1 87 ? 9.629 -12.503 25.575 1.00 8.59 78 LYS A N 1
ATOM 518 C CA . LYS A 1 87 ? 8.527 -12.776 26.496 1.00 9.36 78 LYS A CA 1
ATOM 519 C C . LYS A 1 87 ? 7.284 -11.952 26.167 1.00 9.32 78 LYS A C 1
ATOM 520 O O . LYS A 1 87 ? 6.164 -12.436 26.352 1.00 9.55 78 LYS A O 1
ATOM 526 N N . LEU A 1 88 ? 7.447 -10.713 25.689 1.00 9.14 79 LEU A N 1
ATOM 527 C CA . LEU A 1 88 ? 6.282 -9.917 25.295 1.00 9.48 79 LEU A CA 1
ATOM 528 C C . LEU A 1 88 ? 5.519 -10.586 24.157 1.00 8.52 79 LEU A C 1
ATOM 529 O O . LEU A 1 88 ? 4.286 -10.716 24.215 1.00 9.27 79 LEU A O 1
ATOM 534 N N . PHE A 1 89 ? 6.233 -11.008 23.107 1.00 9.87 80 PHE A N 1
ATOM 535 C CA . PHE A 1 89 ? 5.583 -11.699 21.999 1.00 9.11 80 PHE A CA 1
ATOM 536 C C . PHE A 1 89 ? 4.964 -13.014 22.460 1.00 10.20 80 PHE A C 1
ATOM 537 O O . PHE A 1 89 ? 3.826 -13.338 22.097 1.00 10.18 80 PHE A O 1
ATOM 545 N N . ASP A 1 90 ? 5.706 -13.798 23.249 1.00 8.64 81 ASP A N 1
ATOM 546 C CA . ASP A 1 90 ? 5.156 -15.051 23.767 1.00 9.64 81 ASP A CA 1
ATOM 547 C C . ASP A 1 90 ? 3.882 -14.800 24.565 1.00 10.40 81 ASP A C 1
ATOM 548 O O . ASP A 1 90 ? 2.878 -15.499 24.392 1.00 10.87 81 ASP A O 1
ATOM 553 N N . ASP A 1 91 ? 3.902 -13.794 25.445 1.00 10.47 82 ASP A N 1
ATOM 554 C CA . ASP A 1 91 ? 2.747 -13.563 26.312 1.00 12.74 82 ASP A CA 1
ATOM 555 C C . ASP A 1 91 ? 1.542 -13.056 25.520 1.00 12.66 82 ASP A C 1
ATOM 556 O O . ASP A 1 91 ? 0.404 -13.468 25.778 1.00 12.03 82 ASP A O 1
ATOM 561 N N . ALA A 1 92 ? 1.767 -12.159 24.557 1.00 9.48 83 ALA A N 1
ATOM 562 C CA . ALA A 1 92 ? 0.668 -11.665 23.728 1.00 9.29 83 ALA A CA 1
ATOM 563 C C . ALA A 1 92 ? 0.077 -12.778 22.873 1.00 10.03 83 ALA A C 1
ATOM 564 O O . ALA A 1 92 ? -1.149 -12.885 22.746 1.00 10.59 83 ALA A O 1
ATOM 566 N N . LYS A 1 93 ? 0.931 -13.613 22.275 1.00 10.99 84 LYS A N 1
ATOM 567 C CA . LYS A 1 93 ? 0.431 -14.728 21.473 1.00 9.72 84 LYS A CA 1
ATOM 568 C C . LYS A 1 93 ? -0.325 -15.740 22.331 1.00 11.64 84 LYS A C 1
ATOM 569 O O . LYS A 1 93 ? -1.335 -16.305 21.886 1.00 12.15 84 LYS A O 1
ATOM 575 N N . GLN A 1 94 ? 0.144 -15.985 23.561 1.00 12.66 85 GLN A N 1
ATOM 576 C CA . GLN A 1 94 ? -0.581 -16.862 24.478 1.00 12.70 85 GLN A CA 1
ATOM 577 C C . GLN A 1 94 ? -1.971 -16.314 24.783 1.00 12.74 85 GLN A C 1
ATOM 578 O O . GLN A 1 94 ? -2.953 -17.069 24.816 1.00 14.62 85 GLN A O 1
ATOM 584 N N . ARG A 1 95 ? -2.080 -14.998 24.986 1.00 11.90 86 ARG A N 1
ATOM 585 C CA . ARG A 1 95 ? -3.370 -14.410 25.339 1.00 12.63 86 ARG A CA 1
ATOM 586 C C . ARG A 1 95 ? -4.342 -14.422 24.164 1.00 11.16 86 ARG A C 1
ATOM 587 O O . ARG A 1 95 ? -5.527 -14.727 24.341 1.00 12.15 86 ARG A O 1
ATOM 595 N N . PHE A 1 96 ? -3.867 -14.100 22.961 1.00 11.43 87 PHE A N 1
ATOM 596 C CA . PHE A 1 96 ? -4.762 -13.847 21.840 1.00 12.04 87 PHE A CA 1
ATOM 597 C C . PHE A 1 96 ? -4.694 -14.893 20.734 1.00 11.69 87 PHE A C 1
ATOM 598 O O . PHE A 1 96 ? -5.497 -14.831 19.794 1.00 14.23 87 PHE A O 1
ATOM 606 N N . GLY A 1 97 ? -3.774 -15.848 20.822 1.00 10.96 88 GLY A N 1
ATOM 607 C CA . GLY A 1 97 ? -3.718 -16.989 19.925 1.00 11.70 88 GLY A CA 1
ATOM 608 C C . GLY A 1 97 ? -2.817 -16.803 18.720 1.00 11.10 88 GLY A C 1
ATOM 609 O O . GLY A 1 97 ? -2.327 -17.789 18.165 1.00 13.10 88 GLY A O 1
ATOM 610 N N . LYS A 1 98 ? -2.596 -15.563 18.300 1.00 10.50 89 LYS A N 1
ATOM 611 C CA . LYS A 1 98 ? -1.777 -15.255 17.135 1.00 10.31 89 LYS A CA 1
ATOM 612 C C . LYS A 1 98 ? -1.478 -13.768 17.190 1.00 10.52 89 LYS A C 1
ATOM 613 O O . LYS A 1 98 ? -2.125 -13.018 17.925 1.00 12.84 89 LYS A O 1
ATOM 619 N N . ILE A 1 99 ? -0.482 -13.348 16.412 1.00 9.60 90 ILE A N 1
ATOM 620 C CA . ILE A 1 99 ? -0.159 -11.934 16.235 1.00 9.71 90 ILE A CA 1
ATOM 621 C C . ILE A 1 99 ? -0.053 -11.671 14.740 1.00 8.91 90 ILE A C 1
ATOM 622 O O . ILE A 1 99 ? 0.740 -12.322 14.050 1.00 9.22 90 ILE A O 1
ATOM 627 N N . ASP A 1 100 ? -0.841 -10.717 14.237 1.00 8.55 91 ASP A N 1
ATOM 628 C CA . ASP A 1 100 ? -0.836 -10.389 12.816 1.00 9.99 91 ASP A CA 1
ATOM 629 C C . ASP A 1 100 ? -0.110 -9.096 12.503 1.00 8.12 91 ASP A C 1
ATOM 630 O O . ASP A 1 100 ? 0.462 -8.968 11.416 1.00 9.49 91 ASP A O 1
ATOM 635 N N . ILE A 1 101 ? -0.150 -8.125 13.414 1.00 8.73 92 ILE A N 1
ATOM 636 C CA . ILE A 1 101 ? 0.341 -6.775 13.168 1.00 7.40 92 ILE A CA 1
ATOM 637 C C . ILE A 1 101 ? 1.144 -6.384 14.399 1.00 7.17 92 ILE A C 1
ATOM 638 O O . ILE A 1 101 ? 0.624 -6.422 15.518 1.00 8.51 92 ILE A O 1
ATOM 643 N N . ALA A 1 102 ? 2.418 -6.051 14.210 1.00 7.22 93 ALA A N 1
ATOM 644 C CA . ALA A 1 102 ? 3.322 -5.713 15.306 1.00 7.99 93 ALA A CA 1
ATOM 645 C C . ALA A 1 102 ? 3.890 -4.329 15.026 1.00 7.39 93 ALA A C 1
ATOM 646 O O . ALA A 1 102 ? 4.597 -4.135 14.030 1.00 8.32 93 ALA A O 1
ATOM 648 N N . ILE A 1 103 ? 3.571 -3.373 15.893 1.00 7.26 94 ILE A N 1
ATOM 649 C CA . ILE A 1 103 ? 3.960 -1.974 15.734 1.00 8.06 94 ILE A CA 1
ATOM 650 C C . ILE A 1 103 ? 4.780 -1.570 16.948 1.00 7.63 94 ILE A C 1
ATOM 651 O O . ILE A 1 103 ? 4.324 -1.718 18.088 1.00 8.33 94 ILE A O 1
ATOM 656 N N . ASN A 1 104 ? 5.973 -1.033 16.707 1.00 8.12 95 ASN A N 1
ATOM 657 C CA . ASN A 1 104 ? 6.878 -0.624 17.773 1.00 7.24 95 ASN A CA 1
ATOM 658 C C . ASN A 1 104 ? 7.001 0.898 17.779 1.00 6.20 95 ASN A C 1
ATOM 659 O O . ASN A 1 104 ? 7.479 1.483 16.802 1.00 8.65 95 ASN A O 1
ATOM 664 N N . THR A 1 105 ? 6.558 1.539 18.869 1.00 6.76 96 THR A N 1
ATOM 665 C CA . THR A 1 105 ? 6.742 2.978 19.061 1.00 7.43 96 THR A CA 1
ATOM 666 C C . THR A 1 105 ? 7.781 3.316 20.128 1.00 7.89 96 THR A C 1
ATOM 667 O O . THR A 1 105 ? 7.935 4.491 20.459 1.00 9.11 96 THR A O 1
ATOM 671 N N . VAL A 1 106 ? 8.488 2.327 20.676 1.00 7.59 97 VAL A N 1
ATOM 672 C CA . VAL A 1 106 ? 9.421 2.586 21.772 1.00 8.57 97 VAL A CA 1
ATOM 673 C C . VAL A 1 106 ? 10.566 3.486 21.310 1.00 7.83 97 VAL A C 1
ATOM 674 O O . VAL A 1 106 ? 11.144 3.288 20.233 1.00 9.26 97 VAL A O 1
ATOM 678 N N . GLY A 1 107 ? 10.886 4.497 22.119 1.00 7.00 98 GLY A N 1
ATOM 679 C CA . GLY A 1 107 ? 11.974 5.412 21.800 1.00 8.76 98 GLY A CA 1
ATOM 680 C C . GLY A 1 107 ? 12.327 6.295 22.976 1.00 8.66 98 GLY A C 1
ATOM 681 O O . GLY A 1 107 ? 11.640 6.307 24.005 1.00 8.68 98 GLY A O 1
ATOM 682 N N . LYS A 1 108 ? 13.428 7.036 22.805 1.00 8.44 99 LYS A N 1
ATOM 683 C CA . LYS A 1 108 ? 13.920 7.994 23.787 1.00 8.44 99 LYS A CA 1
ATOM 684 C C . LYS A 1 108 ? 14.684 9.076 23.037 1.00 8.92 99 LYS A C 1
ATOM 685 O O . LYS A 1 108 ? 15.420 8.770 22.094 1.00 10.60 99 LYS A O 1
ATOM 691 N N . VAL A 1 109 ? 14.538 10.328 23.469 1.00 8.61 100 VAL A N 1
ATOM 692 C CA . VAL A 1 109 ? 15.196 11.463 22.819 1.00 10.94 100 VAL A CA 1
ATOM 693 C C . VAL A 1 109 ? 16.282 12.040 23.721 1.00 9.84 100 VAL A C 1
ATOM 694 O O . VAL A 1 109 ? 16.139 12.080 24.949 1.00 12.53 100 VAL A O 1
ATOM 698 N N . LEU A 1 110 ? 17.375 12.485 23.098 1.00 9.87 101 LEU A N 1
ATOM 699 C CA . LEU A 1 110 ? 18.445 13.224 23.758 1.00 11.91 101 LEU A CA 1
ATOM 700 C C . LEU A 1 110 ? 18.962 14.270 22.783 1.00 9.01 101 LEU A C 1
ATOM 701 O O . LEU A 1 110 ? 19.252 13.944 21.626 1.00 9.86 101 LEU A O 1
ATOM 706 N N . LYS A 1 111 ? 19.077 15.514 23.248 1.00 10.11 102 LYS A N 1
ATOM 707 C CA . LYS A 1 111 ? 19.612 16.622 22.459 1.00 10.49 102 LYS A CA 1
ATOM 708 C C . LYS A 1 111 ? 20.707 17.281 23.281 1.00 11.00 102 LYS A C 1
ATOM 709 O O . LYS A 1 111 ? 20.424 17.896 24.314 1.00 13.15 102 LYS A O 1
ATOM 715 N N . LYS A 1 112 ? 21.953 17.167 22.821 1.00 10.04 103 LYS A N 1
ATOM 716 C CA . LYS A 1 112 ? 23.103 17.582 23.616 1.00 11.96 103 LYS A CA 1
ATOM 717 C C . LYS A 1 112 ? 24.337 17.664 22.725 1.00 10.67 103 LYS A C 1
ATOM 718 O O . LYS A 1 112 ? 24.458 16.877 21.774 1.00 10.15 103 LYS A O 1
ATOM 724 N N . PRO A 1 113 ? 25.269 18.585 22.990 1.00 9.79 104 PRO A N 1
ATOM 725 C CA . PRO A 1 113 ? 26.526 18.598 22.228 1.00 10.88 104 PRO A CA 1
ATOM 726 C C . PRO A 1 113 ? 27.251 17.262 22.329 1.00 11.18 104 PRO A C 1
ATOM 727 O O . PRO A 1 113 ? 27.312 16.647 23.396 1.00 11.33 104 PRO A O 1
ATOM 731 N N . PHE A 1 114 ? 27.815 16.832 21.194 1.00 10.16 105 PHE A N 1
ATOM 732 C CA . PHE A 1 114 ? 28.508 15.547 21.100 1.00 9.95 105 PHE A CA 1
ATOM 733 C C . PHE A 1 114 ? 29.541 15.378 22.218 1.00 10.58 105 PHE A C 1
ATOM 734 O O . PHE A 1 114 ? 29.599 14.328 22.871 1.00 10.92 105 PHE A O 1
ATOM 742 N N . THR A 1 115 ? 30.340 16.415 22.488 1.00 9.78 106 THR A N 1
ATOM 743 C CA . THR A 1 115 ? 31.423 16.265 23.459 1.00 12.30 106 THR A CA 1
ATOM 744 C C . THR A 1 115 ? 30.934 16.150 24.895 1.00 12.81 106 THR A C 1
ATOM 745 O O . THR A 1 115 ? 31.752 15.877 25.782 1.00 15.06 106 THR A O 1
ATOM 749 N N . GLU A 1 116 ? 29.639 16.338 25.147 1.00 11.56 107 GLU A N 1
ATOM 750 C CA . GLU A 1 116 ? 29.083 16.229 26.489 1.00 11.82 107 GLU A CA 1
ATOM 751 C C . GLU A 1 116 ? 28.324 14.935 26.742 1.00 13.46 107 GLU A C 1
ATOM 752 O O . GLU A 1 116 ? 27.893 14.706 27.878 1.00 17.34 107 GLU A O 1
ATOM 758 N N . ILE A 1 117 ? 28.130 14.095 25.733 1.00 10.50 108 ILE A N 1
ATOM 759 C CA . ILE A 1 117 ? 27.284 12.917 25.898 1.00 10.06 108 ILE A CA 1
ATOM 760 C C . ILE A 1 117 ? 28.057 11.830 26.637 1.00 10.54 108 ILE A C 1
ATOM 761 O O . ILE A 1 117 ? 29.121 11.390 26.192 1.00 11.88 108 ILE A O 1
ATOM 766 N N . SER A 1 118 ? 27.512 11.386 27.761 1.00 10.58 109 SER A N 1
ATOM 767 C CA . SER A 1 118 ? 28.186 10.432 28.622 1.00 9.99 109 SER A CA 1
ATOM 768 C C . SER A 1 118 ? 27.972 9.004 28.121 1.00 10.22 109 SER A C 1
ATOM 769 O O . SER A 1 118 ? 27.099 8.720 27.296 1.00 10.13 109 SER A O 1
ATOM 772 N N . GLU A 1 119 ? 28.777 8.085 28.665 1.00 12.72 110 GLU A N 1
ATOM 773 C CA . GLU A 1 119 ? 28.596 6.671 28.351 1.00 10.16 110 GLU A CA 1
ATOM 774 C C . GLU A 1 119 ? 27.212 6.182 28.770 1.00 11.02 110 GLU A C 1
ATOM 775 O O . GLU A 1 119 ? 26.561 5.437 28.025 1.00 11.53 110 GLU A O 1
ATOM 781 N N . ALA A 1 120 ? 26.732 6.608 29.945 1.00 10.29 111 ALA A N 1
ATOM 782 C CA . ALA A 1 120 ? 25.401 6.206 30.397 1.00 12.55 111 ALA A CA 1
ATOM 783 C C . ALA A 1 120 ? 24.321 6.674 29.433 1.00 11.12 111 ALA A C 1
ATOM 784 O O . ALA A 1 120 ? 23.373 5.932 29.133 1.00 11.17 111 ALA A O 1
ATOM 786 N N . GLU A 1 121 ? 24.436 7.909 28.950 1.00 10.57 112 GLU A N 1
ATOM 787 C CA . GLU A 1 121 ? 23.456 8.418 28.001 1.00 11.47 112 GLU A CA 1
ATOM 788 C C . GLU A 1 121 ? 23.515 7.659 26.686 1.00 9.85 112 GLU A C 1
ATOM 789 O O . GLU A 1 121 ? 22.472 7.261 26.148 1.00 9.47 112 GLU A O 1
ATOM 795 N N . TYR A 1 122 ? 24.727 7.439 26.155 1.00 9.38 113 TYR A N 1
ATOM 796 C CA . TYR A 1 122 ? 24.863 6.616 24.956 1.00 9.03 113 TYR A CA 1
ATOM 797 C C . TYR A 1 122 ? 24.198 5.259 25.157 1.00 7.58 113 TYR A C 1
ATOM 798 O O . TYR A 1 122 ? 23.412 4.803 24.311 1.00 9.21 113 TYR A O 1
ATOM 807 N N . ASP A 1 123 ? 24.544 4.578 26.253 1.00 8.62 114 ASP A N 1
ATOM 808 C CA . ASP A 1 123 ? 24.087 3.206 26.456 1.00 9.75 114 ASP A CA 1
ATOM 809 C C . ASP A 1 123 ? 22.568 3.122 26.474 1.00 8.36 114 ASP A C 1
ATOM 810 O O . ASP A 1 123 ? 21.988 2.220 25.862 1.00 9.91 114 ASP A O 1
ATOM 815 N N . GLU A 1 124 ? 21.905 4.040 27.182 1.00 9.04 115 GLU A N 1
ATOM 816 C CA . GLU A 1 124 ? 20.451 3.958 27.258 1.00 9.47 115 GLU A CA 1
ATOM 817 C C . GLU A 1 124 ? 19.798 4.346 25.935 1.00 9.69 115 GLU A C 1
ATOM 818 O O . GLU A 1 124 ? 18.820 3.720 25.515 1.00 9.91 115 GLU A O 1
ATOM 824 N N . MET A 1 125 ? 20.324 5.371 25.259 1.00 9.31 116 MET A N 1
ATOM 825 C CA . MET A 1 125 ? 19.769 5.760 23.967 1.00 9.29 116 MET A CA 1
ATOM 826 C C . MET A 1 125 ? 19.831 4.611 22.970 1.00 8.65 116 MET A C 1
ATOM 827 O O . MET A 1 125 ? 18.855 4.348 22.252 1.00 8.80 116 MET A O 1
ATOM 832 N N . PHE A 1 126 ? 20.969 3.917 22.904 1.00 7.90 117 PHE A N 1
ATOM 833 C CA . PHE A 1 126 ? 21.081 2.810 21.961 1.00 7.33 117 PHE A CA 1
ATOM 834 C C . PHE A 1 126 ? 20.302 1.577 22.399 1.00 9.71 117 PHE A C 1
ATOM 835 O O . PHE A 1 126 ? 19.741 0.877 21.545 1.00 9.31 117 PHE A O 1
ATOM 843 N N . ALA A 1 127 ? 20.219 1.312 23.708 1.00 8.34 118 ALA A N 1
ATOM 844 C CA . ALA A 1 127 ? 19.400 0.188 24.153 1.00 10.04 118 ALA A CA 1
ATOM 845 C C . ALA A 1 127 ? 17.933 0.404 23.800 1.00 9.97 118 ALA A C 1
ATOM 846 O O . ALA A 1 127 ? 17.244 -0.535 23.389 1.00 8.96 118 ALA A O 1
ATOM 848 N N . VAL A 1 128 ? 17.434 1.634 23.952 1.00 8.03 119 VAL A N 1
ATOM 849 C CA . VAL A 1 128 ? 16.009 1.896 23.755 1.00 9.87 119 VAL A CA 1
ATOM 850 C C . VAL A 1 128 ? 15.674 2.058 22.277 1.00 9.43 119 VAL A C 1
ATOM 851 O O . VAL A 1 128 ? 14.677 1.510 21.789 1.00 11.48 119 VAL A O 1
ATOM 855 N N . ASN A 1 129 ? 16.481 2.821 21.538 1.00 9.01 120 ASN A N 1
ATOM 856 C CA . ASN A 1 129 ? 16.126 3.137 20.155 1.00 9.46 120 ASN A CA 1
ATOM 857 C C . ASN A 1 129 ? 16.607 2.107 19.142 1.00 9.63 120 ASN A C 1
ATOM 858 O O . ASN A 1 129 ? 15.979 1.958 18.083 1.00 10.68 120 ASN A O 1
ATOM 863 N N . SER A 1 130 ? 17.727 1.434 19.407 1.00 7.49 121 SER A N 1
ATOM 864 C CA . SER A 1 130 ? 18.280 0.451 18.476 1.00 7.29 121 SER A CA 1
ATOM 865 C C . SER A 1 130 ? 18.055 -0.983 18.935 1.00 9.42 121 SER A C 1
ATOM 866 O O . SER A 1 130 ? 17.453 -1.768 18.198 1.00 8.00 121 SER A O 1
ATOM 869 N N . LYS A 1 131 ? 18.513 -1.346 20.137 1.00 9.77 122 LYS A N 1
ATOM 870 C CA . LYS A 1 131 ? 18.461 -2.748 20.552 1.00 8.27 122 LYS A CA 1
ATOM 871 C C . LYS A 1 131 ? 17.025 -3.237 20.695 1.00 9.41 122 LYS A C 1
ATOM 872 O O . LYS A 1 131 ? 16.678 -4.316 20.199 1.00 8.33 122 LYS A O 1
ATOM 878 N N . SER A 1 132 ? 16.165 -2.467 21.366 1.00 7.56 123 SER A N 1
ATOM 879 C CA A SER A 1 132 ? 14.782 -2.911 21.501 0.74 6.94 123 SER A CA 1
ATOM 880 C CA B SER A 1 132 ? 14.776 -2.891 21.501 0.26 7.80 123 SER A CA 1
ATOM 881 C C . SER A 1 132 ? 14.131 -3.085 20.135 1.00 8.55 123 SER A C 1
ATOM 882 O O . SER A 1 132 ? 13.366 -4.036 19.922 1.00 8.19 123 SER A O 1
ATOM 887 N N . ALA A 1 133 ? 14.444 -2.200 19.186 1.00 8.69 124 ALA A N 1
ATOM 888 C CA . ALA A 1 133 ? 13.856 -2.297 17.854 1.00 8.00 124 ALA A CA 1
ATOM 889 C C . ALA A 1 133 ? 14.390 -3.507 17.097 1.00 7.94 124 ALA A C 1
ATOM 890 O O . ALA A 1 133 ? 13.645 -4.156 16.354 1.00 8.38 124 ALA A O 1
ATOM 892 N N . PHE A 1 134 ? 15.678 -3.828 17.271 1.00 8.09 125 PHE A N 1
ATOM 893 C CA . PHE A 1 134 ? 16.239 -5.021 16.634 1.00 7.74 125 PHE A CA 1
ATOM 894 C C . PHE A 1 134 ? 15.520 -6.278 17.110 1.00 7.71 125 PHE A C 1
ATOM 895 O O . PHE A 1 134 ? 15.101 -7.114 16.299 1.00 8.14 125 PHE A O 1
ATOM 903 N N . PHE A 1 135 ? 15.388 -6.443 18.430 1.00 8.33 126 PHE A N 1
ATOM 904 C CA . PHE A 1 135 ? 14.778 -7.662 18.952 1.00 9.36 126 PHE A CA 1
ATOM 905 C C . PHE A 1 135 ? 13.276 -7.708 18.718 1.00 8.37 126 PHE A C 1
ATOM 906 O O . PHE A 1 135 ? 12.719 -8.799 18.538 1.00 8.95 126 PHE A O 1
ATOM 914 N N . PHE A 1 136 ? 12.616 -6.546 18.646 1.00 7.99 127 PHE A N 1
ATOM 915 C CA . PHE A 1 136 ? 11.216 -6.529 18.233 1.00 7.82 127 PHE A CA 1
ATOM 916 C C . PHE A 1 136 ? 11.078 -7.057 16.809 1.00 8.27 127 PHE A C 1
ATOM 917 O O . PHE A 1 136 ? 10.188 -7.870 16.520 1.00 8.74 127 PHE A O 1
ATOM 925 N N . ILE A 1 137 ? 11.980 -6.641 15.916 1.00 8.15 128 ILE A N 1
ATOM 926 C CA . ILE A 1 137 ? 11.938 -7.121 14.536 1.00 7.74 128 ILE A CA 1
ATOM 927 C C . ILE A 1 137 ? 12.280 -8.607 14.469 1.00 7.55 128 ILE A C 1
ATOM 928 O O . ILE A 1 137 ? 11.634 -9.373 13.740 1.00 8.74 128 ILE A O 1
ATOM 933 N N . LYS A 1 138 ? 13.301 -9.037 15.219 1.00 7.49 129 LYS A N 1
ATOM 934 C CA . LYS A 1 138 ? 13.626 -10.461 15.295 1.00 8.26 129 LYS A CA 1
ATOM 935 C C . LYS A 1 138 ? 12.431 -11.284 15.771 1.00 8.31 129 LYS A C 1
ATOM 936 O O . LYS A 1 138 ? 12.074 -12.300 15.159 1.00 9.92 129 LYS A O 1
ATOM 942 N N . GLU A 1 139 ? 11.818 -10.881 16.889 1.00 8.53 130 GLU A N 1
ATOM 943 C CA . GLU A 1 139 ? 10.755 -11.699 17.462 1.00 10.24 130 GLU A CA 1
ATOM 944 C C . GLU A 1 139 ? 9.489 -11.640 16.619 1.00 8.11 130 GLU A C 1
ATOM 945 O O . GLU A 1 139 ? 8.724 -12.613 16.596 1.00 10.03 130 GLU A O 1
ATOM 951 N N . ALA A 1 140 ? 9.235 -10.518 15.936 1.00 8.88 131 ALA A N 1
ATOM 952 C CA . ALA A 1 140 ? 8.146 -10.503 14.963 1.00 8.43 131 ALA A CA 1
ATOM 953 C C . ALA A 1 140 ? 8.391 -11.520 13.855 1.00 11.28 131 ALA A C 1
ATOM 954 O O . ALA A 1 140 ? 7.467 -12.217 13.420 1.00 11.66 131 ALA A O 1
ATOM 956 N N . GLY A 1 141 ? 9.628 -11.615 13.373 1.00 8.79 132 GLY A N 1
ATOM 957 C CA . GLY A 1 141 ? 9.935 -12.632 12.383 1.00 10.63 132 GLY A CA 1
ATOM 958 C C . GLY A 1 141 ? 9.668 -14.039 12.878 1.00 11.79 132 GLY A C 1
ATOM 959 O O . GLY A 1 141 ? 9.265 -14.910 12.102 1.00 16.33 132 GLY A O 1
ATOM 960 N N . ARG A 1 142 ? 9.858 -14.278 14.178 1.00 11.70 133 ARG A N 1
ATOM 961 C CA . ARG A 1 142 ? 9.629 -15.603 14.742 1.00 12.38 133 ARG A CA 1
ATOM 962 C C . ARG A 1 142 ? 8.176 -15.863 15.134 1.00 13.03 133 ARG A C 1
ATOM 963 O O . ARG A 1 142 ? 7.793 -17.029 15.275 1.00 17.80 133 ARG A O 1
ATOM 971 N N . HIS A 1 143 ? 7.360 -14.818 15.312 1.00 12.02 134 HIS A N 1
ATOM 972 C CA . HIS A 1 143 ? 6.007 -14.976 15.854 1.00 10.99 134 HIS A CA 1
ATOM 973 C C . HIS A 1 143 ? 4.880 -14.576 14.909 1.00 11.82 134 HIS A C 1
ATOM 974 O O . HIS A 1 143 ? 3.784 -15.120 15.046 1.00 13.14 134 HIS A O 1
ATOM 981 N N . LEU A 1 144 ? 5.095 -13.622 13.999 1.00 9.42 135 LEU A N 1
ATOM 982 C CA . LEU A 1 144 ? 3.997 -13.120 13.174 1.00 10.63 135 LEU A CA 1
ATOM 983 C C . LEU A 1 144 ? 3.403 -14.229 12.321 1.00 10.90 135 LEU A C 1
ATOM 984 O O . LEU A 1 144 ? 4.113 -15.117 11.845 1.00 12.10 135 LEU A O 1
ATOM 989 N N . GLU A 1 145 ? 2.089 -14.173 12.122 1.00 9.35 136 GLU A N 1
ATOM 990 C CA . GLU A 1 145 ? 1.477 -15.029 11.117 1.00 10.12 136 GLU A CA 1
ATOM 991 C C . GLU A 1 145 ? 1.961 -14.616 9.729 1.00 9.83 136 GLU A C 1
ATOM 992 O O . GLU A 1 145 ? 2.347 -13.469 9.496 1.00 9.81 136 GLU A O 1
ATOM 998 N N . ASP A 1 146 ? 1.936 -15.576 8.801 1.00 11.57 137 ASP A N 1
ATOM 999 C CA . ASP A 1 146 ? 2.147 -15.242 7.398 1.00 10.07 137 ASP A CA 1
ATOM 1000 C C . ASP A 1 146 ? 1.224 -14.092 7.012 1.00 11.07 137 ASP A C 1
ATOM 1001 O O . ASP A 1 146 ? 0.107 -13.965 7.531 1.00 12.02 137 ASP A O 1
ATOM 1006 N N . HIS A 1 147 ? 1.708 -13.241 6.108 1.00 9.90 138 HIS A N 1
ATOM 1007 C CA . HIS A 1 147 ? 0.993 -12.069 5.600 1.00 9.34 138 HIS A CA 1
ATOM 1008 C C . HIS A 1 147 ? 0.852 -10.964 6.634 1.00 12.56 138 HIS A C 1
ATOM 1009 O O . HIS A 1 147 ? 0.060 -10.043 6.443 1.00 11.76 138 HIS A O 1
ATOM 1016 N N . GLY A 1 148 ? 1.623 -11.027 7.713 1.00 9.43 139 GLY A N 1
ATOM 1017 C CA . GLY A 1 148 ? 1.548 -10.035 8.763 1.00 9.88 139 GLY A CA 1
ATOM 1018 C C . GLY A 1 148 ? 2.270 -8.740 8.428 1.00 8.59 139 GLY A C 1
ATOM 1019 O O . GLY A 1 148 ? 2.778 -8.524 7.324 1.00 8.81 139 GLY A O 1
ATOM 1020 N N . LYS A 1 149 ? 2.332 -7.866 9.436 1.00 7.80 140 LYS A N 1
ATOM 1021 C CA . LYS A 1 149 ? 2.830 -6.507 9.268 1.00 7.90 140 LYS A CA 1
ATOM 1022 C C . LYS A 1 149 ? 3.739 -6.148 10.432 1.00 9.11 140 LYS A C 1
ATOM 1023 O O . LYS A 1 149 ? 3.475 -6.533 11.575 1.00 8.67 140 LYS A O 1
ATOM 1029 N N . LEU A 1 150 ? 4.775 -5.365 10.138 1.00 7.60 141 LEU A N 1
ATOM 1030 C CA . LEU A 1 150 ? 5.800 -4.986 11.102 1.00 7.88 141 LEU A CA 1
ATOM 1031 C C . LEU A 1 150 ? 6.185 -3.542 10.810 1.00 7.52 141 LEU A C 1
ATOM 1032 O O . LEU A 1 150 ? 6.658 -3.237 9.709 1.00 7.74 141 LEU A O 1
ATOM 1037 N N . VAL A 1 151 ? 5.948 -2.647 11.770 1.00 8.66 142 VAL A N 1
ATOM 1038 C CA . VAL A 1 151 ? 6.178 -1.213 11.610 1.00 7.50 142 VAL A CA 1
ATOM 1039 C C . VAL A 1 151 ? 6.977 -0.735 12.812 1.00 8.03 142 VAL A C 1
ATOM 1040 O O . VAL A 1 151 ? 6.624 -1.058 13.954 1.00 7.82 142 VAL A O 1
ATOM 1044 N N . THR A 1 152 ? 8.016 0.080 12.565 1.00 7.43 143 THR A N 1
ATOM 1045 C CA . THR A 1 152 ? 8.795 0.696 13.636 1.00 6.74 143 THR A CA 1
ATOM 1046 C C . THR A 1 152 ? 8.827 2.208 13.453 1.00 7.57 143 THR A C 1
ATOM 1047 O O . THR A 1 152 ? 8.951 2.698 12.326 1.00 6.89 143 THR A O 1
ATOM 1051 N N . LEU A 1 153 ? 8.756 2.943 14.562 1.00 7.24 144 LEU A N 1
ATOM 1052 C CA . LEU A 1 153 ? 8.815 4.403 14.532 1.00 7.29 144 LEU A CA 1
ATOM 1053 C C . LEU A 1 153 ? 10.261 4.883 14.579 1.00 7.96 144 LEU A C 1
ATOM 1054 O O . LEU A 1 153 ? 11.047 4.445 15.428 1.00 9.35 144 LEU A O 1
ATOM 1059 N N . VAL A 1 154 ? 10.601 5.797 13.669 1.00 7.21 145 VAL A N 1
ATOM 1060 C CA . VAL A 1 154 ? 11.896 6.474 13.663 1.00 9.02 145 VAL A CA 1
ATOM 1061 C C . VAL A 1 154 ? 11.643 7.975 13.694 1.00 9.96 145 VAL A C 1
ATOM 1062 O O . VAL A 1 154 ? 10.552 8.412 14.068 1.00 12.45 145 VAL A O 1
ATOM 1066 N N . THR A 1 155 ? 12.634 8.775 13.315 1.00 10.22 146 THR A N 1
ATOM 1067 C CA . THR A 1 155 ? 12.520 10.227 13.356 1.00 8.87 146 THR A CA 1
ATOM 1068 C C . THR A 1 155 ? 12.774 10.828 11.979 1.00 7.43 146 THR A C 1
ATOM 1069 O O . THR A 1 155 ? 13.602 10.334 11.205 1.00 8.39 146 THR A O 1
ATOM 1073 N N . SER A 1 156 ? 12.057 11.913 11.673 1.00 7.19 147 SER A N 1
ATOM 1074 C CA . SER A 1 156 ? 12.370 12.704 10.484 1.00 7.77 147 SER A CA 1
ATOM 1075 C C . SER A 1 156 ? 13.763 13.324 10.529 1.00 7.50 147 SER A C 1
ATOM 1076 O O . SER A 1 156 ? 14.248 13.787 9.491 1.00 7.49 147 SER A O 1
ATOM 1079 N N . LEU A 1 157 ? 14.432 13.332 11.686 1.00 7.85 148 LEU A N 1
ATOM 1080 C CA . LEU A 1 157 ? 15.813 13.808 11.707 1.00 9.19 148 LEU A CA 1
ATOM 1081 C C . LEU A 1 157 ? 16.759 12.909 10.920 1.00 8.99 148 LEU A C 1
ATOM 1082 O O . LEU A 1 157 ? 17.892 13.322 10.653 1.00 8.76 148 LEU A O 1
ATOM 1087 N N . LEU A 1 158 ? 16.317 11.718 10.505 1.00 8.34 149 LEU A N 1
ATOM 1088 C CA . LEU A 1 158 ? 17.138 10.931 9.588 1.00 8.58 149 LEU A CA 1
ATOM 1089 C C . LEU A 1 158 ? 17.340 11.645 8.257 1.00 8.23 149 LEU A C 1
ATOM 1090 O O . LEU A 1 158 ? 18.290 11.326 7.532 1.00 8.44 149 LEU A O 1
ATOM 1095 N N . GLY A 1 159 ? 16.494 12.625 7.938 1.00 8.10 150 GLY A N 1
ATOM 1096 C CA . GLY A 1 159 ? 16.638 13.468 6.770 1.00 7.96 150 GLY A CA 1
ATOM 1097 C C . GLY A 1 159 ? 17.258 14.825 7.030 1.00 9.22 150 GLY A C 1
ATOM 1098 O O . GLY A 1 159 ? 17.235 15.676 6.136 1.00 10.86 150 GLY A O 1
ATOM 1099 N N . ALA A 1 160 ? 17.815 15.059 8.214 1.00 8.62 151 ALA A N 1
ATOM 1100 C CA . ALA A 1 160 ? 18.320 16.369 8.602 1.00 7.98 151 ALA A CA 1
ATOM 1101 C C . ALA A 1 160 ? 19.842 16.375 8.600 1.00 8.91 151 ALA A C 1
ATOM 1102 O O . ALA A 1 160 ? 20.491 15.325 8.626 1.00 9.24 151 ALA A O 1
ATOM 1104 N N . PHE A 1 161 ? 20.407 17.581 8.571 1.00 9.28 152 PHE A N 1
ATOM 1105 C CA . PHE A 1 161 ? 21.853 17.808 8.641 1.00 9.85 152 PHE A CA 1
ATOM 1106 C C . PHE A 1 161 ? 21.992 18.893 9.703 1.00 8.80 152 PHE A C 1
ATOM 1107 O O . PHE A 1 161 ? 21.904 20.091 9.405 1.00 10.84 152 PHE A O 1
ATOM 1115 N N . THR A 1 162 ? 22.196 18.474 10.952 1.00 8.56 153 THR A N 1
ATOM 1116 C CA . THR A 1 162 ? 21.966 19.401 12.049 1.00 10.27 153 THR A CA 1
ATOM 1117 C C . THR A 1 162 ? 22.782 18.966 13.267 1.00 10.62 153 THR A C 1
ATOM 1118 O O . THR A 1 162 ? 23.070 17.773 13.426 1.00 10.63 153 THR A O 1
ATOM 1122 N N . PRO A 1 163 ? 23.178 19.899 14.130 1.00 9.09 154 PRO A N 1
ATOM 1123 C CA . PRO A 1 163 ? 23.902 19.526 15.353 1.00 9.93 154 PRO A CA 1
ATOM 1124 C C . PRO A 1 163 ? 22.963 18.972 16.424 1.00 10.70 154 PRO A C 1
ATOM 1125 O O . PRO A 1 163 ? 21.740 19.087 16.347 1.00 10.70 154 PRO A O 1
ATOM 1129 N N . PHE A 1 164 ? 23.568 18.351 17.441 1.00 9.47 155 PHE A N 1
ATOM 1130 C CA . PHE A 1 164 ? 23.003 18.095 18.773 1.00 9.68 155 PHE A CA 1
ATOM 1131 C C . PHE A 1 164 ? 22.201 16.805 18.914 1.00 9.84 155 PHE A C 1
ATOM 1132 O O . PHE A 1 164 ? 21.883 16.423 20.040 1.00 9.44 155 PHE A O 1
ATOM 1140 N N . TYR A 1 165 ? 21.846 16.127 17.828 1.00 9.55 156 TYR A N 1
ATOM 1141 C CA . TYR A 1 165 ? 21.035 14.921 17.934 1.00 8.45 156 TYR A CA 1
ATOM 1142 C C . TYR A 1 165 ? 21.823 13.652 17.615 1.00 7.90 156 TYR A C 1
ATOM 1143 O O . TYR A 1 165 ? 21.240 12.649 17.203 1.00 9.80 156 TYR A O 1
ATOM 1152 N N . ALA A 1 166 ? 23.140 13.661 17.841 1.00 8.29 157 ALA A N 1
ATOM 1153 C CA . ALA A 1 166 ? 23.964 12.522 17.430 1.00 8.21 157 ALA A CA 1
ATOM 1154 C C . ALA A 1 166 ? 23.475 11.212 18.031 1.00 8.90 157 ALA A C 1
ATOM 1155 O O . ALA A 1 166 ? 23.432 10.187 17.341 1.00 11.50 157 ALA A O 1
ATOM 1157 N N . ALA A 1 167 ? 23.091 11.221 19.308 1.00 9.66 158 ALA A N 1
ATOM 1158 C CA . ALA A 1 167 ? 22.691 9.979 19.952 1.00 11.40 158 ALA A CA 1
ATOM 1159 C C . ALA A 1 167 ? 21.268 9.576 19.607 1.00 10.72 158 ALA A C 1
ATOM 1160 O O . ALA A 1 167 ? 20.917 8.404 19.782 1.00 14.45 158 ALA A O 1
ATOM 1162 N N . TYR A 1 168 ? 20.449 10.510 19.127 1.00 8.94 159 TYR A N 1
ATOM 1163 C CA . TYR A 1 168 ? 19.052 10.241 18.805 1.00 8.73 159 TYR A CA 1
ATOM 1164 C C . TYR A 1 168 ? 18.908 9.834 17.344 1.00 8.80 159 TYR A C 1
ATOM 1165 O O . TYR A 1 168 ? 18.472 8.720 17.031 1.00 10.06 159 TYR A O 1
ATOM 1174 N N . GLU A 1 169 ? 19.286 10.738 16.443 1.00 9.36 160 GLU A N 1
ATOM 1175 C CA . GLU A 1 169 ? 19.365 10.415 15.027 1.00 7.14 160 GLU A CA 1
ATOM 1176 C C . GLU A 1 169 ? 20.214 9.173 14.808 1.00 7.94 160 GLU A C 1
ATOM 1177 O O . GLU A 1 169 ? 19.834 8.284 14.036 1.00 9.59 160 GLU A O 1
ATOM 1183 N N . GLY A 1 170 ? 21.337 9.067 15.530 1.00 7.48 161 GLY A N 1
ATOM 1184 C CA . GLY A 1 170 ? 22.239 7.942 15.338 1.00 9.62 161 GLY A CA 1
ATOM 1185 C C . GLY A 1 170 ? 21.699 6.618 15.846 1.00 9.52 161 GLY A C 1
ATOM 1186 O O . GLY A 1 170 ? 22.022 5.563 15.290 1.00 8.85 161 GLY A O 1
ATOM 1187 N N . SER A 1 171 ? 20.869 6.641 16.896 1.00 7.63 162 SER A N 1
ATOM 1188 C CA . SER A 1 171 ? 20.306 5.396 17.424 1.00 7.29 162 SER A CA 1
ATOM 1189 C C . SER A 1 171 ? 19.007 4.977 16.753 1.00 8.01 162 SER A C 1
ATOM 1190 O O . SER A 1 171 ? 18.611 3.812 16.890 1.00 9.42 162 SER A O 1
ATOM 1193 N N . LYS A 1 172 ? 18.349 5.878 16.020 1.00 8.40 163 LYS A N 1
ATOM 1194 C CA . LYS A 1 172 ? 17.229 5.496 15.165 1.00 8.68 163 LYS A CA 1
ATOM 1195 C C . LYS A 1 172 ? 17.689 5.015 13.796 1.00 8.29 163 LYS A C 1
ATOM 1196 O O . LYS A 1 172 ? 16.999 4.200 13.169 1.00 8.83 163 LYS A O 1
ATOM 1202 N N . ALA A 1 173 ? 18.858 5.471 13.342 1.00 7.16 164 ALA A N 1
ATOM 1203 C CA . ALA A 1 173 ? 19.370 5.068 12.032 1.00 7.21 164 ALA A CA 1
ATOM 1204 C C . ALA A 1 173 ? 19.444 3.560 11.813 1.00 7.94 164 ALA A C 1
ATOM 1205 O O . ALA A 1 173 ? 19.137 3.111 10.693 1.00 8.65 164 ALA A O 1
ATOM 1207 N N . PRO A 1 174 ? 19.832 2.733 12.784 1.00 7.93 165 PRO A N 1
ATOM 1208 C CA . PRO A 1 174 ? 19.860 1.288 12.511 1.00 7.28 165 PRO A CA 1
ATOM 1209 C C . PRO A 1 174 ? 18.521 0.739 12.069 1.00 8.64 165 PRO A C 1
ATOM 1210 O O . PRO A 1 174 ? 18.478 -0.200 11.264 1.00 8.49 165 PRO A O 1
ATOM 1214 N N . VAL A 1 175 ? 17.421 1.321 12.550 1.00 7.92 166 VAL A N 1
ATOM 1215 C CA . VAL A 1 175 ? 16.094 0.786 12.244 1.00 7.80 166 VAL A CA 1
ATOM 1216 C C . VAL A 1 175 ? 15.818 0.804 10.745 1.00 8.69 166 VAL A C 1
ATOM 1217 O O . VAL A 1 175 ? 15.177 -0.112 10.210 1.00 7.60 166 VAL A O 1
ATOM 1221 N N . GLU A 1 176 ? 16.281 1.841 10.038 1.00 7.89 167 GLU A N 1
ATOM 1222 C CA . GLU A 1 176 ? 16.079 1.873 8.591 1.00 7.41 167 GLU A CA 1
ATOM 1223 C C . GLU A 1 176 ? 16.719 0.659 7.934 1.00 7.52 167 GLU A C 1
ATOM 1224 O O . GLU A 1 176 ? 16.146 0.046 7.021 1.00 8.59 167 GLU A O 1
ATOM 1230 N N . HIS A 1 177 ? 17.907 0.288 8.402 1.00 7.82 168 HIS A N 1
ATOM 1231 C CA . HIS A 1 177 ? 18.625 -0.831 7.816 1.00 6.17 168 HIS A CA 1
ATOM 1232 C C . HIS A 1 177 ? 18.096 -2.172 8.317 1.00 7.01 168 HIS A C 1
ATOM 1233 O O . HIS A 1 177 ? 18.027 -3.131 7.538 1.00 8.27 168 HIS A O 1
ATOM 1240 N N . PHE A 1 178 ? 17.680 -2.257 9.589 1.00 7.39 169 PHE A N 1
ATOM 1241 C CA . PHE A 1 178 ? 16.964 -3.453 10.033 1.00 7.86 169 PHE A CA 1
ATOM 1242 C C . PHE A 1 178 ? 15.729 -3.684 9.166 1.00 7.95 169 PHE A C 1
ATOM 1243 O O . PHE A 1 178 ? 15.388 -4.826 8.840 1.00 7.69 169 PHE A O 1
ATOM 1251 N N . THR A 1 179 ? 15.036 -2.600 8.803 1.00 7.37 170 THR A N 1
ATOM 1252 C CA . THR A 1 179 ? 13.806 -2.698 8.023 1.00 8.31 170 THR A CA 1
ATOM 1253 C C . THR A 1 179 ? 14.088 -3.202 6.606 1.00 8.48 170 THR A C 1
ATOM 1254 O O . THR A 1 179 ? 13.323 -4.011 6.068 1.00 8.57 170 THR A O 1
ATOM 1258 N N . ARG A 1 180 ? 15.195 -2.760 5.999 1.00 7.22 171 ARG A N 1
ATOM 1259 C CA . ARG A 1 180 ? 15.605 -3.288 4.699 1.00 7.39 171 ARG A CA 1
ATOM 1260 C C . ARG A 1 180 ? 15.838 -4.790 4.759 1.00 7.98 171 ARG A C 1
ATOM 1261 O O . ARG A 1 180 ? 15.290 -5.546 3.949 1.00 7.67 171 ARG A O 1
ATOM 1269 N N . ALA A 1 181 ? 16.666 -5.239 5.710 1.00 8.11 172 ALA A N 1
ATOM 1270 C CA . ALA A 1 181 ? 17.008 -6.657 5.793 1.00 8.17 172 ALA A CA 1
ATOM 1271 C C . ALA A 1 181 ? 15.776 -7.504 6.095 1.00 7.22 172 ALA A C 1
ATOM 1272 O O . ALA A 1 181 ? 15.564 -8.559 5.478 1.00 8.73 172 ALA A O 1
ATOM 1274 N N . ALA A 1 182 ? 14.961 -7.068 7.061 1.00 6.87 173 ALA A N 1
ATOM 1275 C CA . ALA A 1 182 ? 13.773 -7.839 7.430 1.00 8.05 173 ALA A CA 1
ATOM 1276 C C . ALA A 1 182 ? 12.752 -7.877 6.298 1.00 8.21 173 ALA A C 1
ATOM 1277 O O . ALA A 1 182 ? 12.064 -8.888 6.109 1.00 8.53 173 ALA A O 1
ATOM 1279 N N . SER A 1 183 ? 12.622 -6.791 5.533 1.00 8.10 174 SER A N 1
ATOM 1280 C CA A SER A 1 183 ? 11.701 -6.840 4.404 0.37 7.95 174 SER A CA 1
ATOM 1281 C CA B SER A 1 183 ? 11.724 -6.811 4.379 0.63 6.95 174 SER A CA 1
ATOM 1282 C C . SER A 1 183 ? 12.104 -7.925 3.413 1.00 8.93 174 SER A C 1
ATOM 1283 O O . SER A 1 183 ? 11.240 -8.659 2.911 1.00 9.80 174 SER A O 1
ATOM 1288 N N . LYS A 1 184 ? 13.407 -8.067 3.146 1.00 8.78 175 LYS A N 1
ATOM 1289 C CA . LYS A 1 184 ? 13.881 -9.106 2.238 1.00 9.26 175 LYS A CA 1
ATOM 1290 C C . LYS A 1 184 ? 13.726 -10.491 2.853 1.00 10.51 175 LYS A C 1
ATOM 1291 O O . LYS A 1 184 ? 13.330 -11.439 2.164 1.00 13.21 175 LYS A O 1
ATOM 1297 N N . GLU A 1 185 ? 14.043 -10.634 4.142 1.00 8.74 176 GLU A N 1
ATOM 1298 C CA . GLU A 1 185 ? 14.042 -11.952 4.773 1.00 8.85 176 GLU A CA 1
ATOM 1299 C C . GLU A 1 185 ? 12.640 -12.445 5.098 1.00 10.05 176 GLU A C 1
ATOM 1300 O O . GLU A 1 185 ? 12.401 -13.655 5.063 1.00 13.52 176 GLU A O 1
ATOM 1306 N N . TYR A 1 186 ? 11.716 -11.543 5.429 1.00 10.23 177 TYR A N 1
ATOM 1307 C CA . TYR A 1 186 ? 10.366 -11.926 5.826 1.00 8.49 177 TYR A CA 1
ATOM 1308 C C . TYR A 1 186 ? 9.371 -11.877 4.673 1.00 9.63 177 TYR A C 1
ATOM 1309 O O . TYR A 1 186 ? 8.242 -12.356 4.826 1.00 10.88 177 TYR A O 1
ATOM 1318 N N . GLY A 1 187 ? 9.764 -11.330 3.518 1.00 11.65 178 GLY A N 1
ATOM 1319 C CA . GLY A 1 187 ? 8.837 -11.241 2.402 1.00 12.80 178 GLY A CA 1
ATOM 1320 C C . GLY A 1 187 ? 8.378 -12.589 1.877 1.00 11.19 178 GLY A C 1
ATOM 1321 O O . GLY A 1 187 ? 7.271 -12.703 1.345 1.00 11.79 178 GLY A O 1
ATOM 1322 N N . ALA A 1 188 ? 9.212 -13.626 2.008 1.00 12.57 179 ALA A N 1
ATOM 1323 C CA . ALA A 1 188 ? 8.800 -14.949 1.548 1.00 14.89 179 ALA A CA 1
ATOM 1324 C C . ALA A 1 188 ? 7.575 -15.469 2.290 1.00 12.69 179 ALA A C 1
ATOM 1325 O O . ALA A 1 188 ? 6.866 -16.337 1.757 1.00 15.03 179 ALA A O 1
ATOM 1327 N N . ARG A 1 189 ? 7.311 -14.965 3.498 1.00 12.18 180 ARG A N 1
ATOM 1328 C CA . ARG A 1 189 ? 6.119 -15.305 4.271 1.00 12.95 180 ARG A CA 1
ATOM 1329 C C . ARG A 1 189 ? 5.000 -14.292 4.079 1.00 10.83 180 ARG A C 1
ATOM 1330 O O . ARG A 1 189 ? 3.983 -14.371 4.778 1.00 12.26 180 ARG A O 1
ATOM 1338 N N . GLY A 1 190 ? 5.178 -13.318 3.188 1.00 11.49 181 GLY A N 1
ATOM 1339 C CA . GLY A 1 190 ? 4.142 -12.342 2.928 1.00 10.83 181 GLY A CA 1
ATOM 1340 C C . GLY A 1 190 ? 4.106 -11.169 3.886 1.00 8.75 181 GLY A C 1
ATOM 1341 O O . GLY A 1 190 ? 3.136 -10.403 3.867 1.00 10.02 181 GLY A O 1
ATOM 1342 N N . ILE A 1 191 ? 5.130 -11.005 4.718 1.00 8.99 182 ILE A N 1
ATOM 1343 C CA . ILE A 1 191 ? 5.147 -9.977 5.754 1.00 9.66 182 ILE A CA 1
ATOM 1344 C C . ILE A 1 191 ? 5.709 -8.684 5.168 1.00 9.85 182 ILE A C 1
ATOM 1345 O O . ILE A 1 191 ? 6.753 -8.699 4.498 1.00 9.35 182 ILE A O 1
ATOM 1350 N N . SER A 1 192 ? 5.020 -7.565 5.421 1.00 8.11 183 SER A N 1
ATOM 1351 C CA . SER A 1 192 ? 5.455 -6.229 5.011 1.00 7.25 183 SER A CA 1
ATOM 1352 C C . SER A 1 192 ? 6.114 -5.538 6.194 1.00 8.27 183 SER A C 1
ATOM 1353 O O . SER A 1 192 ? 5.541 -5.521 7.292 1.00 8.32 183 SER A O 1
ATOM 1356 N N . VAL A 1 193 ? 7.298 -4.951 5.969 1.00 7.19 184 VAL A N 1
ATOM 1357 C CA . VAL A 1 193 ? 8.120 -4.359 7.025 1.00 7.71 184 VAL A CA 1
ATOM 1358 C C . VAL A 1 193 ? 8.427 -2.916 6.648 1.00 7.73 184 VAL A C 1
ATOM 1359 O O . VAL A 1 193 ? 8.999 -2.665 5.580 1.00 7.78 184 VAL A O 1
ATOM 1363 N N . THR A 1 194 ? 8.076 -1.971 7.523 1.00 6.90 185 THR A N 1
ATOM 1364 C CA . THR A 1 194 ? 8.252 -0.550 7.227 1.00 7.70 185 THR A CA 1
ATOM 1365 C C . THR A 1 194 ? 8.710 0.213 8.467 1.00 8.12 185 THR A C 1
ATOM 1366 O O . THR A 1 194 ? 8.554 -0.240 9.606 1.00 7.08 185 THR A O 1
ATOM 1370 N N . ALA A 1 195 ? 9.273 1.394 8.226 1.00 8.45 186 ALA A N 1
ATOM 1371 C CA . ALA A 1 195 ? 9.608 2.330 9.287 1.00 6.09 186 ALA A CA 1
ATOM 1372 C C . ALA A 1 195 ? 9.017 3.692 8.948 1.00 8.02 186 ALA A C 1
ATOM 1373 O O . ALA A 1 195 ? 8.985 4.103 7.781 1.00 7.57 186 ALA A O 1
ATOM 1375 N N . VAL A 1 196 ? 8.533 4.383 9.975 1.00 6.84 187 VAL A N 1
ATOM 1376 C CA . VAL A 1 196 ? 7.774 5.616 9.811 1.00 8.04 187 VAL A CA 1
ATOM 1377 C C . VAL A 1 196 ? 8.444 6.694 10.653 1.00 7.54 187 VAL A C 1
ATOM 1378 O O . VAL A 1 196 ? 8.627 6.511 11.863 1.00 7.91 187 VAL A O 1
ATOM 1382 N N . GLY A 1 197 ? 8.805 7.814 10.020 1.00 7.74 188 GLY A N 1
ATOM 1383 C CA . GLY A 1 197 ? 9.462 8.902 10.717 1.00 7.15 188 GLY A CA 1
ATOM 1384 C C . GLY A 1 197 ? 8.653 10.186 10.748 1.00 10.08 188 GLY A C 1
ATOM 1385 O O . GLY A 1 197 ? 8.689 10.992 9.812 1.00 9.10 188 GLY A O 1
ATOM 1386 N N . PRO A 1 198 ? 7.905 10.400 11.830 1.00 7.85 189 PRO A N 1
ATOM 1387 C CA . PRO A 1 198 ? 7.151 11.650 11.967 1.00 8.52 189 PRO A CA 1
ATOM 1388 C C . PRO A 1 198 ? 8.087 12.842 12.110 1.00 7.91 189 PRO A C 1
ATOM 1389 O O . PRO A 1 198 ? 9.258 12.717 12.468 1.00 8.81 189 PRO A O 1
ATOM 1393 N N . GLY A 1 199 ? 7.541 14.032 11.831 1.00 8.20 190 GLY A N 1
ATOM 1394 C CA . GLY A 1 199 ? 8.174 15.240 12.282 1.00 8.50 190 GLY A CA 1
ATOM 1395 C C . GLY A 1 199 ? 8.103 15.345 13.794 1.00 8.45 190 GLY A C 1
ATOM 1396 O O . GLY A 1 199 ? 7.510 14.498 14.462 1.00 9.37 190 GLY A O 1
ATOM 1397 N N . PRO A 1 200 ? 8.702 16.391 14.351 1.00 7.90 191 PRO A N 1
ATOM 1398 C CA . PRO A 1 200 ? 8.509 16.645 15.786 1.00 8.27 191 PRO A CA 1
ATOM 1399 C C . PRO A 1 200 ? 7.017 16.737 16.080 1.00 8.05 191 PRO A C 1
ATOM 1400 O O . PRO A 1 200 ? 6.274 17.395 15.353 1.00 9.36 191 PRO A O 1
ATOM 1404 N N . MET A 1 201 ? 6.571 16.038 17.126 1.00 9.45 192 MET A N 1
ATOM 1405 C CA . MET A 1 201 ? 5.145 15.877 17.388 1.00 10.27 192 MET A CA 1
ATOM 1406 C C . MET A 1 201 ? 4.720 16.580 18.671 1.00 9.65 192 MET A C 1
ATOM 1407 O O . MET A 1 201 ? 5.496 16.715 19.624 1.00 9.39 192 MET A O 1
ATOM 1412 N N . ASP A 1 202 ? 3.453 16.997 18.702 1.00 9.32 193 ASP A N 1
ATOM 1413 C CA . ASP A 1 202 ? 2.871 17.598 19.905 1.00 8.38 193 ASP A CA 1
ATOM 1414 C C . ASP A 1 202 ? 2.498 16.506 20.911 1.00 9.38 193 ASP A C 1
ATOM 1415 O O . ASP A 1 202 ? 1.331 16.151 21.091 1.00 11.31 193 ASP A O 1
ATOM 1420 N N . THR A 1 203 ? 3.527 15.947 21.566 1.00 9.63 194 THR A N 1
ATOM 1421 C CA . THR A 1 203 ? 3.327 14.981 22.645 1.00 8.31 194 THR A CA 1
ATOM 1422 C C . THR A 1 203 ? 4.311 15.279 23.767 1.00 8.78 194 THR A C 1
ATOM 1423 O O . THR A 1 203 ? 5.285 16.017 23.561 1.00 9.38 194 THR A O 1
ATOM 1427 N N . PRO A 1 204 ? 4.109 14.703 24.956 1.00 8.44 195 PRO A N 1
ATOM 1428 C CA . PRO A 1 204 ? 5.068 14.924 26.053 1.00 8.93 195 PRO A CA 1
ATOM 1429 C C . PRO A 1 204 ? 6.492 14.468 25.756 1.00 9.35 195 PRO A C 1
ATOM 1430 O O . PRO A 1 204 ? 7.411 14.877 26.481 1.00 11.01 195 PRO A O 1
ATOM 1434 N N . PHE A 1 205 ? 6.705 13.653 24.715 1.00 8.37 196 PHE A N 1
ATOM 1435 C CA . PHE A 1 205 ? 8.047 13.198 24.345 1.00 8.23 196 PHE A CA 1
ATOM 1436 C C . PHE A 1 205 ? 8.898 14.336 23.789 1.00 8.63 196 PHE A C 1
ATOM 1437 O O . PHE A 1 205 ? 10.115 14.379 24.020 1.00 9.21 196 PHE A O 1
ATOM 1445 N N . PHE A 1 206 ? 8.277 15.278 23.080 1.00 9.42 197 PHE A N 1
ATOM 1446 C CA . PHE A 1 206 ? 9.015 16.291 22.326 1.00 8.90 197 PHE A CA 1
ATOM 1447 C C . PHE A 1 206 ? 9.584 17.376 23.234 1.00 8.60 197 PHE A C 1
ATOM 1448 O O . PHE A 1 206 ? 10.775 17.711 23.153 1.00 9.99 197 PHE A O 1
ATOM 1456 N N . TYR A 1 207 ? 8.742 17.934 24.107 1.00 9.48 198 TYR A N 1
ATOM 1457 C CA . TYR A 1 207 ? 9.063 19.197 24.770 1.00 9.69 198 TYR A CA 1
ATOM 1458 C C . TYR A 1 207 ? 10.275 19.167 25.699 1.00 10.90 198 TYR A C 1
ATOM 1459 O O . TYR A 1 207 ? 11.004 20.175 25.731 1.00 11.27 198 TYR A O 1
ATOM 1468 N N . PRO A 1 208 ? 10.555 18.098 26.460 1.00 10.70 199 PRO A N 1
ATOM 1469 C CA . PRO A 1 208 ? 11.652 18.181 27.441 1.00 13.76 199 PRO A CA 1
ATOM 1470 C C . PRO A 1 208 ? 13.012 18.479 26.843 1.00 14.65 199 PRO A C 1
ATOM 1471 O O . PRO A 1 208 ? 13.870 19.049 27.531 1.00 18.53 199 PRO A O 1
ATOM 1475 N N . ALA A 1 209 ? 13.245 18.103 25.593 1.00 14.03 200 ALA A N 1
ATOM 1476 C CA . ALA A 1 209 ? 14.557 18.236 24.976 1.00 14.04 200 ALA A CA 1
ATOM 1477 C C . ALA A 1 209 ? 14.752 19.558 24.251 1.00 13.64 200 ALA A C 1
ATOM 1478 O O . ALA A 1 209 ? 15.861 19.816 23.770 1.00 16.86 200 ALA A O 1
ATOM 1480 N N . GLU A 1 210 ? 13.723 20.399 24.159 1.00 11.87 201 GLU A N 1
ATOM 1481 C CA . GLU A 1 210 ? 13.712 21.517 23.219 1.00 11.87 201 GLU A CA 1
ATOM 1482 C C . GLU A 1 210 ? 13.493 22.836 23.950 1.00 13.59 201 GLU A C 1
ATOM 1483 O O . GLU A 1 210 ? 12.449 23.033 24.582 1.00 14.47 201 GLU A O 1
ATOM 1489 N N . GLY A 1 211 ? 14.461 23.750 23.835 1.00 11.94 202 GLY A N 1
ATOM 1490 C CA . GLY A 1 211 ? 14.312 25.085 24.386 1.00 11.74 202 GLY A CA 1
ATOM 1491 C C . GLY A 1 211 ? 13.333 25.928 23.588 1.00 13.09 202 GLY A C 1
ATOM 1492 O O . GLY A 1 211 ? 12.842 25.536 22.528 1.00 12.95 202 GLY A O 1
ATOM 1493 N N . ALA A 1 212 ? 13.060 27.130 24.104 1.00 14.41 203 ALA A N 1
ATOM 1494 C CA . ALA A 1 212 ? 12.017 27.967 23.509 1.00 13.83 203 ALA A CA 1
ATOM 1495 C C . ALA A 1 212 ? 12.336 28.336 22.061 1.00 13.87 203 ALA A C 1
ATOM 1496 O O . ALA A 1 212 ? 11.459 28.270 21.194 1.00 13.04 203 ALA A O 1
ATOM 1498 N N . ASP A 1 213 ? 13.580 28.728 21.777 1.00 15.88 204 ASP A N 1
ATOM 1499 C CA . ASP A 1 213 ? 13.946 29.044 20.396 1.00 17.41 204 ASP A CA 1
ATOM 1500 C C . ASP A 1 213 ? 13.772 27.830 19.486 1.00 14.37 204 ASP A C 1
ATOM 1501 O O . ASP A 1 213 ? 13.268 27.953 18.362 1.00 14.00 204 ASP A O 1
ATOM 1506 N N . ALA A 1 214 ? 14.188 26.651 19.951 1.00 13.93 205 ALA A N 1
ATOM 1507 C CA . ALA A 1 214 ? 14.065 25.447 19.135 1.00 13.05 205 ALA A CA 1
ATOM 1508 C C . ALA A 1 214 ? 12.604 25.096 18.876 1.00 11.47 205 ALA A C 1
ATOM 1509 O O . ALA A 1 214 ? 12.235 24.747 17.749 1.00 12.10 205 ALA A O 1
ATOM 1511 N N . VAL A 1 215 ? 11.757 25.170 19.908 1.00 12.42 206 VAL A N 1
ATOM 1512 C CA . VAL A 1 215 ? 10.332 24.893 19.711 1.00 12.06 206 VAL A CA 1
ATOM 1513 C C . VAL A 1 215 ? 9.748 25.821 18.658 1.00 11.53 206 VAL A C 1
ATOM 1514 O O . VAL A 1 215 ? 8.998 25.389 17.771 1.00 11.94 206 VAL A O 1
ATOM 1518 N N . ALA A 1 216 ? 10.078 27.110 18.740 1.00 11.47 207 ALA A N 1
ATOM 1519 C CA . ALA A 1 216 ? 9.570 28.058 17.758 1.00 13.41 207 ALA A CA 1
ATOM 1520 C C . ALA A 1 216 ? 10.026 27.689 16.353 1.00 13.43 207 ALA A C 1
ATOM 1521 O O . ALA A 1 216 ? 9.256 27.809 15.394 1.00 17.43 207 ALA A O 1
ATOM 1523 N N . TYR A 1 217 ? 11.279 27.246 16.211 1.00 12.61 208 TYR A N 1
ATOM 1524 C CA . TYR A 1 217 ? 11.762 26.796 14.911 1.00 12.18 208 TYR A CA 1
ATOM 1525 C C . TYR A 1 217 ? 10.975 25.588 14.424 1.00 14.77 208 TYR A C 1
ATOM 1526 O O . TYR A 1 217 ? 10.465 25.580 13.299 1.00 16.58 208 TYR A O 1
ATOM 1535 N N . HIS A 1 218 ? 10.877 24.549 15.256 1.00 11.80 209 HIS A N 1
ATOM 1536 C CA . HIS A 1 218 ? 10.179 23.336 14.836 1.00 12.52 209 HIS A CA 1
ATOM 1537 C C . HIS A 1 218 ? 8.731 23.633 14.461 1.00 12.14 209 HIS A C 1
ATOM 1538 O O . HIS A 1 218 ? 8.186 23.019 13.535 1.00 14.04 209 HIS A O 1
ATOM 1545 N N . LYS A 1 219 ? 8.089 24.568 15.173 1.00 13.26 210 LYS A N 1
ATOM 1546 C CA . LYS A 1 219 ? 6.683 24.899 14.935 1.00 13.23 210 LYS A CA 1
ATOM 1547 C C . LYS A 1 219 ? 6.454 25.660 13.637 1.00 14.88 210 LYS A C 1
ATOM 1548 O O . LYS A 1 219 ? 5.298 25.786 13.218 1.00 16.13 210 LYS A O 1
ATOM 1554 N N . THR A 1 220 ? 7.508 26.169 12.994 1.00 15.38 211 THR A N 1
ATOM 1555 C CA . THR A 1 220 ? 7.375 26.879 11.725 1.00 16.16 211 THR A CA 1
ATOM 1556 C C . THR A 1 220 ? 8.226 26.266 10.621 1.00 18.80 211 THR A C 1
ATOM 1557 O O . THR A 1 220 ? 8.322 26.844 9.534 1.00 21.24 211 THR A O 1
ATOM 1561 N N . ALA A 1 221 ? 8.826 25.101 10.858 1.00 13.23 212 ALA A N 1
ATOM 1562 C CA . ALA A 1 221 ? 9.784 24.526 9.924 1.00 14.82 212 ALA A CA 1
ATOM 1563 C C . ALA A 1 221 ? 9.145 23.605 8.890 1.00 13.39 212 ALA A C 1
ATOM 1564 O O . ALA A 1 221 ? 9.820 23.216 7.929 1.00 17.11 212 ALA A O 1
ATOM 1566 N N . ALA A 1 222 ? 7.885 23.236 9.060 1.00 10.83 213 ALA A N 1
ATOM 1567 C CA . ALA A 1 222 ? 7.204 22.399 8.084 1.00 9.57 213 ALA A CA 1
ATOM 1568 C C . ALA A 1 222 ? 6.382 23.271 7.146 1.00 10.03 213 ALA A C 1
ATOM 1569 O O . ALA A 1 222 ? 5.794 24.272 7.570 1.00 11.46 213 ALA A O 1
ATOM 1571 N N . ALA A 1 223 ? 6.349 22.888 5.868 1.00 10.15 214 ALA A N 1
ATOM 1572 C CA . ALA A 1 223 ? 5.573 23.642 4.883 1.00 10.90 214 ALA A CA 1
ATOM 1573 C C . ALA A 1 223 ? 4.113 23.781 5.309 1.00 10.31 214 ALA A C 1
ATOM 1574 O O . ALA A 1 223 ? 3.484 24.817 5.064 1.00 11.07 214 ALA A O 1
ATOM 1576 N N . LEU A 1 224 ? 3.560 22.750 5.946 1.00 9.79 215 LEU A N 1
ATOM 1577 C CA . LEU A 1 224 ? 2.158 22.742 6.356 1.00 10.75 215 LEU A CA 1
ATOM 1578 C C . LEU A 1 224 ? 1.964 23.133 7.816 1.00 9.97 215 LEU A C 1
ATOM 1579 O O . LEU A 1 224 ? 0.859 22.967 8.347 1.00 10.24 215 LEU A O 1
ATOM 1584 N N . SER A 1 225 ? 2.996 23.679 8.463 1.00 10.51 216 SER A N 1
ATOM 1585 C CA A SER A 1 225 ? 2.884 24.075 9.867 0.76 10.10 216 SER A CA 1
ATOM 1586 C CA B SER A 1 225 ? 2.876 24.063 9.867 0.24 10.17 216 SER A CA 1
ATOM 1587 C C . SER A 1 225 ? 1.659 24.930 10.182 1.00 10.82 216 SER A C 1
ATOM 1588 O O . SER A 1 225 ? 1.071 24.738 11.260 1.00 12.02 216 SER A O 1
ATOM 1593 N N . PRO A 1 226 ? 1.225 25.870 9.331 1.00 10.84 217 PRO A N 1
ATOM 1594 C CA . PRO A 1 226 ? 0.039 26.674 9.685 1.00 13.10 217 PRO A CA 1
ATOM 1595 C C . PRO A 1 226 ? -1.246 25.874 9.829 1.00 12.77 217 PRO A C 1
ATOM 1596 O O . PRO A 1 226 ? -2.243 26.419 10.330 1.00 13.84 217 PRO A O 1
ATOM 1600 N N . PHE A 1 227 ? -1.259 24.608 9.424 1.00 11.25 218 PHE A N 1
ATOM 1601 C CA . PHE A 1 227 ? -2.496 23.857 9.300 1.00 12.30 218 PHE A CA 1
ATOM 1602 C C . PHE A 1 227 ? -2.626 22.726 10.307 1.00 11.09 218 PHE A C 1
ATOM 1603 O O . PHE A 1 227 ? -3.683 22.089 10.360 1.00 14.18 218 PHE A O 1
ATOM 1611 N N . SER A 1 228 ? -1.601 22.471 11.122 1.00 12.08 219 SER A N 1
ATOM 1612 C CA . SER A 1 228 ? -1.767 21.554 12.239 1.00 12.43 219 SER A CA 1
ATOM 1613 C C . SER A 1 228 ? -2.185 22.345 13.476 1.00 13.92 219 SER A C 1
ATOM 1614 O O . SER A 1 228 ? -2.309 23.571 13.444 1.00 13.79 219 SER A O 1
ATOM 1617 N N . LYS A 1 229 ? -2.429 21.641 14.581 1.00 12.34 220 LYS A N 1
ATOM 1618 C CA . LYS A 1 229 ? -2.944 22.312 15.772 1.00 14.59 220 LYS A CA 1
ATOM 1619 C C . LYS A 1 229 ? -1.938 23.302 16.350 1.00 12.41 220 LYS A C 1
ATOM 1620 O O . LYS A 1 229 ? -2.322 24.394 16.794 1.00 13.67 220 LYS A O 1
ATOM 1626 N N . THR A 1 230 ? -0.654 22.934 16.366 1.00 12.64 221 THR A N 1
ATOM 1627 C CA . THR A 1 230 ? 0.382 23.746 16.990 1.00 12.16 221 THR A CA 1
ATOM 1628 C C . THR A 1 230 ? 1.510 24.140 16.049 1.00 13.85 221 THR A C 1
ATOM 1629 O O . THR A 1 230 ? 2.376 24.926 16.455 1.00 12.82 221 THR A O 1
ATOM 1633 N N . GLY A 1 231 ? 1.548 23.607 14.821 1.00 11.37 222 GLY A N 1
ATOM 1634 C CA . GLY A 1 231 ? 2.684 23.745 13.933 1.00 11.49 222 GLY A CA 1
ATOM 1635 C C . GLY A 1 231 ? 3.568 22.519 13.892 1.00 9.14 222 GLY A C 1
ATOM 1636 O O . GLY A 1 231 ? 4.272 22.303 12.895 1.00 11.30 222 GLY A O 1
ATOM 1637 N N . LEU A 1 232 ? 3.533 21.705 14.942 1.00 9.92 223 LEU A N 1
ATOM 1638 C CA . LEU A 1 232 ? 4.189 20.414 14.993 1.00 8.38 223 LEU A CA 1
ATOM 1639 C C . LEU A 1 232 ? 3.323 19.367 14.297 1.00 9.21 223 LEU A C 1
ATOM 1640 O O . LEU A 1 232 ? 2.171 19.608 13.933 1.00 10.50 223 LEU A O 1
ATOM 1645 N N . THR A 1 233 ? 3.889 18.182 14.118 1.00 8.41 224 THR A N 1
ATOM 1646 C CA . THR A 1 233 ? 3.096 17.043 13.676 1.00 8.16 224 THR A CA 1
ATOM 1647 C C . THR A 1 233 ? 2.097 16.659 14.763 1.00 9.46 224 THR A C 1
ATOM 1648 O O . THR A 1 233 ? 2.457 16.546 15.941 1.00 9.89 224 THR A O 1
ATOM 1652 N N . ASP A 1 234 ? 0.840 16.455 14.372 1.00 9.78 225 ASP A N 1
ATOM 1653 C CA . ASP A 1 234 ? -0.176 15.918 15.277 1.00 11.25 225 ASP A CA 1
ATOM 1654 C C . ASP A 1 234 ? -0.278 14.408 15.121 1.00 12.40 225 ASP A C 1
ATOM 1655 O O . ASP A 1 234 ? -0.283 13.892 14.002 1.00 12.33 225 ASP A O 1
ATOM 1660 N N . ILE A 1 235 ? -0.412 13.705 16.251 1.00 9.95 226 ILE A N 1
ATOM 1661 C CA . ILE A 1 235 ? -0.470 12.244 16.194 1.00 10.18 226 ILE A CA 1
ATOM 1662 C C . ILE A 1 235 ? -1.658 11.758 15.383 1.00 9.14 226 ILE A C 1
ATOM 1663 O O . ILE A 1 235 ? -1.583 10.706 14.733 1.00 9.80 226 ILE A O 1
ATOM 1668 N N . GLU A 1 236 ? -2.756 12.515 15.377 1.00 10.14 227 GLU A N 1
ATOM 1669 C CA . GLU A 1 236 ? -3.931 12.091 14.624 1.00 10.85 227 GLU A CA 1
ATOM 1670 C C . GLU A 1 236 ? -3.690 12.090 13.127 1.00 10.11 227 GLU A C 1
ATOM 1671 O O . GLU A 1 236 ? -4.471 11.480 12.395 1.00 12.28 227 GLU A O 1
ATOM 1677 N N . ASP A 1 237 ? -2.636 12.746 12.652 1.00 9.20 228 ASP A N 1
ATOM 1678 C CA . ASP A 1 237 ? -2.300 12.701 11.239 1.00 8.92 228 ASP A CA 1
ATOM 1679 C C . ASP A 1 237 ? -1.237 11.668 10.928 1.00 10.04 228 ASP A C 1
ATOM 1680 O O . ASP A 1 237 ? -0.930 11.449 9.747 1.00 10.65 228 ASP A O 1
ATOM 1685 N N . VAL A 1 238 ? -0.665 11.036 11.951 1.00 8.14 229 VAL A N 1
ATOM 1686 C CA . VAL A 1 238 ? 0.257 9.918 11.754 1.00 8.29 229 VAL A CA 1
ATOM 1687 C C . VAL A 1 238 ? -0.477 8.585 11.767 1.00 8.11 229 VAL A C 1
ATOM 1688 O O . VAL A 1 238 ? -0.196 7.711 10.939 1.00 9.52 229 VAL A O 1
ATOM 1692 N N . VAL A 1 239 ? -1.429 8.409 12.699 1.00 9.10 230 VAL A N 1
ATOM 1693 C CA . VAL A 1 239 ? -2.129 7.121 12.801 1.00 10.52 230 VAL A CA 1
ATOM 1694 C C . VAL A 1 239 ? -2.804 6.657 11.519 1.00 10.36 230 VAL A C 1
ATOM 1695 O O . VAL A 1 239 ? -2.779 5.448 11.249 1.00 9.36 230 VAL A O 1
ATOM 1699 N N . PRO A 1 240 ? -3.401 7.521 10.679 1.00 10.03 231 PRO A N 1
ATOM 1700 C CA . PRO A 1 240 ? -4.019 6.989 9.449 1.00 9.09 231 PRO A CA 1
ATOM 1701 C C . PRO A 1 240 ? -3.012 6.391 8.486 1.00 8.01 231 PRO A C 1
ATOM 1702 O O . PRO A 1 240 ? -3.355 5.440 7.772 1.00 9.99 231 PRO A O 1
ATOM 1706 N N . PHE A 1 241 ? -1.780 6.904 8.451 1.00 8.37 232 PHE A N 1
ATOM 1707 C CA . PHE A 1 241 ? -0.758 6.306 7.600 1.00 8.57 232 PHE A CA 1
ATOM 1708 C C . PHE A 1 241 ? -0.335 4.944 8.136 1.00 8.68 232 PHE A C 1
ATOM 1709 O O . PHE A 1 241 ? -0.177 3.982 7.369 1.00 8.60 232 PHE A O 1
ATOM 1717 N N . ILE A 1 242 ? -0.198 4.817 9.456 1.00 9.31 233 ILE A N 1
ATOM 1718 C CA A ILE A 1 242 ? 0.079 3.513 10.061 0.27 8.88 233 ILE A CA 1
ATOM 1719 C CA B ILE A 1 242 ? 0.103 3.505 10.011 0.73 9.00 233 ILE A CA 1
ATOM 1720 C C . ILE A 1 242 ? -1.027 2.525 9.710 1.00 8.63 233 ILE A C 1
ATOM 1721 O O . ILE A 1 242 ? -0.774 1.385 9.302 1.00 9.85 233 ILE A O 1
ATOM 1730 N N . ARG A 1 243 ? -2.284 2.961 9.870 1.00 8.00 234 ARG A N 1
ATOM 1731 C CA A ARG A 1 243 ? -3.413 2.111 9.507 0.71 8.89 234 ARG A CA 1
ATOM 1732 C CA B ARG A 1 243 ? -3.415 2.113 9.507 0.29 8.73 234 ARG A CA 1
ATOM 1733 C C . ARG A 1 243 ? -3.344 1.686 8.044 1.00 8.65 234 ARG A C 1
ATOM 1734 O O . ARG A 1 243 ? -3.597 0.519 7.719 1.00 9.93 234 ARG A O 1
ATOM 1749 N N . HIS A 1 244 ? -2.997 2.615 7.148 1.00 8.25 235 HIS A N 1
ATOM 1750 C CA . HIS A 1 244 ? -2.859 2.264 5.739 1.00 8.90 235 HIS A CA 1
ATOM 1751 C C . HIS A 1 244 ? -1.792 1.191 5.543 1.00 7.73 235 HIS A C 1
ATOM 1752 O O . HIS A 1 244 ? -2.026 0.185 4.865 1.00 9.63 235 HIS A O 1
ATOM 1759 N N . LEU A 1 245 ? -0.611 1.386 6.142 1.00 8.21 236 LEU A N 1
ATOM 1760 C CA . LEU A 1 245 ? 0.496 0.452 5.936 1.00 8.19 236 LEU A CA 1
ATOM 1761 C C . LEU A 1 245 ? 0.125 -0.961 6.358 1.00 9.91 236 LEU A C 1
ATOM 1762 O O . LEU A 1 245 ? 0.542 -1.938 5.723 1.00 10.58 236 LEU A O 1
ATOM 1767 N N . VAL A 1 246 ? -0.663 -1.097 7.429 1.00 9.19 237 VAL A N 1
ATOM 1768 C CA . VAL A 1 246 ? -1.007 -2.425 7.937 1.00 9.79 237 VAL A CA 1
ATOM 1769 C C . VAL A 1 246 ? -2.280 -2.978 7.305 1.00 9.54 237 VAL A C 1
ATOM 1770 O O . VAL A 1 246 ? -2.740 -4.060 7.705 1.00 10.43 237 VAL A O 1
ATOM 1774 N N . THR A 1 247 ? -2.872 -2.262 6.340 1.00 9.11 238 THR A N 1
ATOM 1775 C CA . THR A 1 247 ? -4.036 -2.769 5.623 1.00 10.02 238 THR A CA 1
ATOM 1776 C C . THR A 1 247 ? -3.811 -2.751 4.112 1.00 9.62 238 THR A C 1
ATOM 1777 O O . THR A 1 247 ? -3.102 -3.619 3.587 1.00 11.04 238 THR A O 1
ATOM 1781 N N . ASP A 1 248 ? -4.389 -1.780 3.400 1.00 10.18 239 ASP A N 1
ATOM 1782 C CA . ASP A 1 248 ? -4.314 -1.798 1.941 1.00 10.88 239 ASP A CA 1
ATOM 1783 C C . ASP A 1 248 ? -2.989 -1.278 1.393 1.00 10.05 239 ASP A C 1
ATOM 1784 O O . ASP A 1 248 ? -2.781 -1.320 0.172 1.00 11.83 239 ASP A O 1
ATOM 1789 N N . GLY A 1 249 ? -2.091 -0.812 2.258 1.00 9.35 240 GLY A N 1
ATOM 1790 C CA . GLY A 1 249 ? -0.767 -0.393 1.830 1.00 9.60 240 GLY A CA 1
ATOM 1791 C C . GLY A 1 249 ? 0.288 -1.470 1.977 1.00 9.45 240 GLY A C 1
ATOM 1792 O O . GLY A 1 249 ? 1.488 -1.167 2.036 1.00 9.06 240 GLY A O 1
ATOM 1793 N N . TRP A 1 250 ? -0.149 -2.739 1.975 1.00 9.36 241 TRP A N 1
ATOM 1794 C CA . TRP A 1 250 ? 0.753 -3.863 2.223 1.00 8.30 241 TRP A CA 1
ATOM 1795 C C . TRP A 1 250 ? 1.890 -3.950 1.204 1.00 9.23 241 TRP A C 1
ATOM 1796 O O . TRP A 1 250 ? 2.932 -4.548 1.501 1.00 10.77 241 TRP A O 1
ATOM 1807 N N . TRP A 1 251 ? 1.703 -3.412 -0.004 1.00 8.72 242 TRP A N 1
ATOM 1808 C CA . TRP A 1 251 ? 2.762 -3.505 -1.007 1.00 8.89 242 TRP A CA 1
ATOM 1809 C C . TRP A 1 251 ? 3.945 -2.591 -0.693 1.00 8.78 242 TRP A C 1
ATOM 1810 O O . TRP A 1 251 ? 5.020 -2.780 -1.277 1.00 9.39 242 TRP A O 1
ATOM 1821 N N . ILE A 1 252 ? 3.784 -1.635 0.226 1.00 9.14 243 ILE A N 1
ATOM 1822 C CA . ILE A 1 252 ? 4.913 -0.846 0.713 1.00 8.08 243 ILE A CA 1
ATOM 1823 C C . ILE A 1 252 ? 5.687 -1.698 1.714 1.00 8.79 243 ILE A C 1
ATOM 1824 O O . ILE A 1 252 ? 5.160 -2.077 2.764 1.00 9.03 243 ILE A O 1
ATOM 1829 N N . THR A 1 253 ? 6.941 -2.006 1.392 1.00 8.49 244 THR A N 1
ATOM 1830 C CA . THR A 1 253 ? 7.785 -2.785 2.286 1.00 7.13 244 THR A CA 1
ATOM 1831 C C . THR A 1 253 ? 9.249 -2.457 2.007 1.00 8.48 244 THR A C 1
ATOM 1832 O O . THR A 1 253 ? 9.636 -2.168 0.868 1.00 7.96 244 THR A O 1
ATOM 1836 N N . GLY A 1 254 ? 10.061 -2.501 3.058 1.00 7.07 245 GLY A N 1
ATOM 1837 C CA . GLY A 1 254 ? 11.467 -2.173 2.928 1.00 7.61 245 GLY A CA 1
ATOM 1838 C C . GLY A 1 254 ? 11.749 -0.699 2.789 1.00 8.05 245 GLY A C 1
ATOM 1839 O O . GLY A 1 254 ? 12.812 -0.331 2.273 1.00 9.72 245 GLY A O 1
ATOM 1840 N N . GLN A 1 255 ? 10.832 0.154 3.238 1.00 7.59 246 GLN A N 1
ATOM 1841 C CA . GLN A 1 255 ? 10.933 1.595 3.107 1.00 8.63 246 GLN A CA 1
ATOM 1842 C C . GLN A 1 255 ? 10.878 2.252 4.480 1.00 7.48 246 GLN A C 1
ATOM 1843 O O . GLN A 1 255 ? 10.213 1.764 5.404 1.00 8.58 246 GLN A O 1
ATOM 1849 N N . THR A 1 256 ? 11.583 3.371 4.592 1.00 7.36 247 THR A N 1
ATOM 1850 C CA . THR A 1 256 ? 11.505 4.276 5.733 1.00 6.41 247 THR A CA 1
ATOM 1851 C C . THR A 1 256 ? 10.944 5.588 5.200 1.00 8.11 247 THR A C 1
ATOM 1852 O O . THR A 1 256 ? 11.571 6.232 4.352 1.00 9.10 247 THR A O 1
ATOM 1856 N N . ILE A 1 257 ? 9.755 5.967 5.670 1.00 8.67 248 ILE A N 1
ATOM 1857 C CA . ILE A 1 257 ? 8.976 7.041 5.066 1.00 8.36 248 ILE A CA 1
ATOM 1858 C C . ILE A 1 257 ? 8.737 8.137 6.092 1.00 7.31 248 ILE A C 1
ATOM 1859 O O . ILE A 1 257 ? 8.392 7.853 7.246 1.00 8.84 248 ILE A O 1
ATOM 1864 N N . LEU A 1 258 ? 8.891 9.389 5.661 1.00 7.15 249 LEU A N 1
ATOM 1865 C CA . LEU A 1 258 ? 8.813 10.546 6.549 1.00 7.62 249 LEU A CA 1
ATOM 1866 C C . LEU A 1 258 ? 7.463 11.236 6.391 1.00 9.23 249 LEU A C 1
ATOM 1867 O O . LEU A 1 258 ? 7.049 11.564 5.273 1.00 9.53 249 LEU A O 1
ATOM 1872 N N . ILE A 1 259 ? 6.785 11.460 7.513 1.00 7.84 250 ILE A N 1
ATOM 1873 C CA . ILE A 1 259 ? 5.428 12.003 7.524 1.00 8.87 250 ILE A CA 1
ATOM 1874 C C . ILE A 1 259 ? 5.467 13.202 8.469 1.00 7.80 250 ILE A C 1
ATOM 1875 O O . ILE A 1 259 ? 5.379 13.058 9.695 1.00 9.35 250 ILE A O 1
ATOM 1880 N N . ASN A 1 260 ? 5.668 14.405 7.898 1.00 6.96 251 ASN A N 1
ATOM 1881 C CA . ASN A 1 260 ? 6.140 15.527 8.702 1.00 7.34 251 ASN A CA 1
ATOM 1882 C C . ASN A 1 260 ? 5.650 16.901 8.249 1.00 7.71 251 ASN A C 1
ATOM 1883 O O . ASN A 1 260 ? 6.150 17.909 8.773 1.00 8.81 251 ASN A O 1
ATOM 1888 N N . GLY A 1 261 ? 4.703 16.995 7.314 1.00 6.61 252 GLY A N 1
ATOM 1889 C CA . GLY A 1 261 ? 4.209 18.287 6.898 1.00 8.25 252 GLY A CA 1
ATOM 1890 C C . GLY A 1 261 ? 5.163 19.049 6.025 1.00 7.20 252 GLY A C 1
ATOM 1891 O O . GLY A 1 261 ? 4.928 20.225 5.757 1.00 8.08 252 GLY A O 1
ATOM 1892 N N . GLY A 1 262 ? 6.223 18.402 5.538 1.00 7.05 253 GLY A N 1
ATOM 1893 C CA . GLY A 1 262 ? 7.185 19.084 4.684 1.00 8.63 253 GLY A CA 1
ATOM 1894 C C . GLY A 1 262 ? 8.302 19.731 5.474 1.00 7.94 253 GLY A C 1
ATOM 1895 O O . GLY A 1 262 ? 8.596 20.917 5.302 1.00 9.24 253 GLY A O 1
ATOM 1896 N N . TYR A 1 263 ? 8.923 18.923 6.336 1.00 7.43 254 TYR A N 1
ATOM 1897 C CA . TYR A 1 263 ? 9.941 19.340 7.300 1.00 8.73 254 TYR A CA 1
ATOM 1898 C C . TYR A 1 263 ? 11.332 18.915 6.837 1.00 9.84 254 TYR A C 1
ATOM 1899 O O . TYR A 1 263 ? 12.194 19.762 6.593 1.00 11.25 254 TYR A O 1
ATOM 1908 N N . THR A 1 264 ? 11.565 17.610 6.717 1.00 7.65 255 THR A N 1
ATOM 1909 C CA . THR A 1 264 ? 12.717 17.048 6.031 1.00 7.62 255 THR A CA 1
ATOM 1910 C C . THR A 1 264 ? 12.224 16.141 4.912 1.00 7.42 255 THR A C 1
ATOM 1911 O O . THR A 1 264 ? 11.056 15.737 4.875 1.00 8.18 255 THR A O 1
ATOM 1915 N N . THR A 1 265 ? 13.135 15.809 4.001 1.00 8.84 256 THR A N 1
ATOM 1916 C CA . THR A 1 265 ? 12.844 14.870 2.927 1.00 8.58 256 THR A CA 1
ATOM 1917 C C . THR A 1 265 ? 14.016 13.911 2.794 1.00 10.26 256 THR A C 1
ATOM 1918 O O . THR A 1 265 ? 14.993 13.976 3.546 1.00 11.11 256 THR A O 1
ATOM 1922 N N . LYS A 1 266 ? 13.912 13.023 1.817 1.00 11.67 257 LYS A N 1
ATOM 1923 C CA . LYS A 1 266 ? 14.966 12.066 1.544 1.00 10.67 257 LYS A CA 1
ATOM 1924 C C . LYS A 1 266 ? 14.806 11.536 0.133 1.00 14.38 257 LYS A C 1
ATOM 1925 O O . LYS A 1 266 ? 13.784 11.773 -0.517 1.00 11.75 257 LYS A O 1
ATOM 1932 N N . VAL B 1 10 ? 45.581 30.222 10.115 1.00 39.74 1 VAL B N 1
ATOM 1933 C CA . VAL B 1 10 ? 45.492 29.738 8.741 1.00 34.85 1 VAL B CA 1
ATOM 1934 C C . VAL B 1 10 ? 45.966 28.291 8.647 1.00 33.63 1 VAL B C 1
ATOM 1935 O O . VAL B 1 10 ? 47.059 27.954 9.100 1.00 31.04 1 VAL B O 1
ATOM 1937 N N . ALA B 1 11 ? 45.137 27.438 8.053 1.00 27.87 2 ALA B N 1
ATOM 1938 C CA . ALA B 1 11 ? 45.446 26.021 7.973 1.00 27.10 2 ALA B CA 1
ATOM 1939 C C . ALA B 1 11 ? 46.422 25.734 6.838 1.00 25.75 2 ALA B C 1
ATOM 1940 O O . ALA B 1 11 ? 46.459 26.439 5.823 1.00 28.12 2 ALA B O 1
ATOM 1942 N N . THR B 1 12 ? 47.231 24.695 7.031 1.00 22.56 3 THR B N 1
ATOM 1943 C CA . THR B 1 12 ? 47.994 24.077 5.957 1.00 20.35 3 THR B CA 1
ATOM 1944 C C . THR B 1 12 ? 47.302 22.774 5.583 1.00 24.48 3 THR B C 1
ATOM 1945 O O . THR B 1 12 ? 46.757 22.081 6.447 1.00 26.56 3 THR B O 1
ATOM 1949 N N . HIS B 1 13 ? 47.306 22.449 4.292 1.00 20.32 4 HIS B N 1
ATOM 1950 C CA . HIS B 1 13 ? 46.575 21.289 3.798 1.00 14.95 4 HIS B CA 1
ATOM 1951 C C . HIS B 1 13 ? 47.497 20.159 3.360 1.00 16.97 4 HIS B C 1
ATOM 1952 O O . HIS B 1 13 ? 47.148 19.367 2.482 1.00 20.15 4 HIS B O 1
ATOM 1959 N N . THR B 1 14 ? 48.668 20.067 3.975 1.00 13.85 5 THR B N 1
ATOM 1960 C CA . THR B 1 14 ? 49.586 18.960 3.777 1.00 13.89 5 THR B CA 1
ATOM 1961 C C . THR B 1 14 ? 49.646 18.133 5.056 1.00 15.09 5 THR B C 1
ATOM 1962 O O . THR B 1 14 ? 48.948 18.403 6.037 1.00 17.92 5 THR B O 1
ATOM 1966 N N . LEU B 1 15 ? 50.500 17.118 5.050 1.00 12.08 6 LEU B N 1
ATOM 1967 C CA . LEU B 1 15 ? 50.707 16.301 6.239 1.00 12.12 6 LEU B CA 1
ATOM 1968 C C . LEU B 1 15 ? 51.871 16.778 7.095 1.00 11.35 6 LEU B C 1
ATOM 1969 O O . LEU B 1 15 ? 52.103 16.212 8.165 1.00 12.48 6 LEU B O 1
ATOM 1974 N N . ALA B 1 16 ? 52.602 17.796 6.656 1.00 14.19 7 ALA B N 1
ATOM 1975 C CA . ALA B 1 16 ? 53.762 18.258 7.405 1.00 14.13 7 ALA B CA 1
ATOM 1976 C C . ALA B 1 16 ? 53.356 18.707 8.802 1.00 15.76 7 ALA B C 1
ATOM 1977 O O . ALA B 1 16 ? 52.406 19.481 8.971 1.00 15.72 7 ALA B O 1
ATOM 1979 N N . ASP B 1 17 ? 54.092 18.226 9.804 1.00 14.18 8 ASP B N 1
ATOM 1980 C CA . ASP B 1 17 ? 53.911 18.573 11.212 1.00 15.38 8 ASP B CA 1
ATOM 1981 C C . ASP B 1 17 ? 52.634 18.000 11.820 1.00 13.61 8 ASP B C 1
ATOM 1982 O O . ASP B 1 17 ? 52.262 18.391 12.934 1.00 16.58 8 ASP B O 1
ATOM 1987 N N . LYS B 1 18 ? 51.960 17.074 11.144 1.00 13.68 9 LYS B N 1
ATOM 1988 C CA . LYS B 1 18 ? 50.684 16.544 11.615 1.00 10.12 9 LYS B CA 1
ATOM 1989 C C . LYS B 1 18 ? 50.880 15.201 12.310 1.00 11.29 9 LYS B C 1
ATOM 1990 O O . LYS B 1 18 ? 51.608 14.334 11.816 1.00 12.64 9 LYS B O 1
ATOM 1996 N N . VAL B 1 19 ? 50.203 15.025 13.446 1.00 10.18 10 VAL B N 1
ATOM 1997 C CA . VAL B 1 19 ? 50.194 13.767 14.179 1.00 9.20 10 VAL B CA 1
ATOM 1998 C C . VAL B 1 19 ? 48.914 13.019 13.836 1.00 9.08 10 VAL B C 1
ATOM 1999 O O . VAL B 1 19 ? 47.811 13.576 13.944 1.00 9.00 10 VAL B O 1
ATOM 2003 N N . VAL B 1 20 ? 49.060 11.749 13.457 1.00 8.50 11 VAL B N 1
ATOM 2004 C CA . VAL B 1 20 ? 47.955 10.892 13.031 1.00 9.90 11 VAL B CA 1
ATOM 2005 C C . VAL B 1 20 ? 47.728 9.819 14.090 1.00 9.62 11 VAL B C 1
ATOM 2006 O O . VAL B 1 20 ? 48.682 9.175 14.538 1.00 11.13 11 VAL B O 1
ATOM 2010 N N . LEU B 1 21 ? 46.468 9.615 14.474 1.00 8.58 12 LEU B N 1
ATOM 2011 C CA . LEU B 1 21 ? 46.043 8.484 15.294 1.00 7.50 12 LEU B CA 1
ATOM 2012 C C . LEU B 1 21 ? 45.164 7.587 14.437 1.00 8.82 12 LEU B C 1
ATOM 2013 O O . LEU B 1 21 ? 44.185 8.068 13.853 1.00 9.26 12 LEU B O 1
ATOM 2018 N N . ILE B 1 22 ? 45.505 6.299 14.352 1.00 8.10 13 ILE B N 1
ATOM 2019 C CA . ILE B 1 22 ? 44.717 5.323 13.581 1.00 8.57 13 ILE B CA 1
ATOM 2020 C C . ILE B 1 22 ? 44.265 4.193 14.501 1.00 7.67 13 ILE B C 1
ATOM 2021 O O . ILE B 1 22 ? 45.095 3.434 15.017 1.00 9.47 13 ILE B O 1
ATOM 2026 N N . ALA B 1 23 ? 42.948 4.080 14.708 1.00 8.62 14 ALA B N 1
ATOM 2027 C CA . ALA B 1 23 ? 42.386 2.911 15.374 1.00 10.16 14 ALA B CA 1
ATOM 2028 C C . ALA B 1 23 ? 42.352 1.767 14.370 1.00 10.25 14 ALA B C 1
ATOM 2029 O O . ALA B 1 23 ? 41.862 1.931 13.248 1.00 11.18 14 ALA B O 1
ATOM 2031 N N . GLY B 1 24 ? 42.900 0.622 14.761 1.00 8.92 15 GLY B N 1
ATOM 2032 C CA . GLY B 1 24 ? 43.117 -0.471 13.828 1.00 8.50 15 GLY B CA 1
ATOM 2033 C C . GLY B 1 24 ? 44.210 -0.150 12.838 1.00 9.89 15 GLY B C 1
ATOM 2034 O O . GLY B 1 24 ? 44.071 -0.442 11.644 1.00 11.24 15 GLY B O 1
ATOM 2035 N N . GLY B 1 25 ? 45.294 0.458 13.301 1.00 9.58 16 GLY B N 1
ATOM 2036 C CA . GLY B 1 25 ? 46.331 0.928 12.406 1.00 8.80 16 GLY B CA 1
ATOM 2037 C C . GLY B 1 25 ? 47.488 -0.016 12.174 1.00 9.60 16 GLY B C 1
ATOM 2038 O O . GLY B 1 25 ? 48.489 0.398 11.575 1.00 10.33 16 GLY B O 1
ATOM 2039 N N . ALA B 1 26 ? 47.388 -1.271 12.619 1.00 9.59 17 ALA B N 1
ATOM 2040 C CA . ALA B 1 26 ? 48.527 -2.182 12.570 1.00 9.28 17 ALA B CA 1
ATOM 2041 C C . ALA B 1 26 ? 48.580 -3.035 11.307 1.00 10.27 17 ALA B C 1
ATOM 2042 O O . ALA B 1 26 ? 49.660 -3.527 10.957 1.00 11.21 17 ALA B O 1
ATOM 2044 N N . LYS B 1 27 ? 47.449 -3.245 10.632 1.00 9.78 18 LYS B N 1
ATOM 2045 C CA . LYS B 1 27 ? 47.367 -4.244 9.579 1.00 9.07 18 LYS B CA 1
ATOM 2046 C C . LYS B 1 27 ? 46.251 -3.853 8.623 1.00 8.53 18 LYS B C 1
ATOM 2047 O O . LYS B 1 27 ? 45.471 -2.937 8.889 1.00 8.49 18 LYS B O 1
ATOM 2053 N N . ASN B 1 28 ? 46.183 -4.570 7.504 1.00 9.41 19 ASN B N 1
ATOM 2054 C CA . ASN B 1 28 ? 45.086 -4.445 6.531 1.00 9.50 19 ASN B CA 1
ATOM 2055 C C . ASN B 1 28 ? 44.936 -2.975 6.145 1.00 9.05 19 ASN B C 1
ATOM 2056 O O . ASN B 1 28 ? 45.941 -2.316 5.854 1.00 9.59 19 ASN B O 1
ATOM 2061 N N . LEU B 1 29 ? 43.723 -2.423 6.120 1.00 9.31 20 LEU B N 1
ATOM 2062 C CA . LEU B 1 29 ? 43.563 -1.059 5.635 1.00 7.77 20 LEU B CA 1
ATOM 2063 C C . LEU B 1 29 ? 44.316 -0.068 6.508 1.00 9.48 20 LEU B C 1
ATOM 2064 O O . LEU B 1 29 ? 45.066 0.774 6.000 1.00 9.71 20 LEU B O 1
ATOM 2069 N N . GLY B 1 30 ? 44.139 -0.156 7.830 1.00 9.42 21 GLY B N 1
ATOM 2070 C CA . GLY B 1 30 ? 44.756 0.829 8.706 1.00 9.72 21 GLY B CA 1
ATOM 2071 C C . GLY B 1 30 ? 46.273 0.807 8.651 1.00 8.52 21 GLY B C 1
ATOM 2072 O O . GLY B 1 30 ? 46.924 1.855 8.732 1.00 9.70 21 GLY B O 1
ATOM 2073 N N . GLY B 1 31 ? 46.861 -0.388 8.535 1.00 8.97 22 GLY B N 1
ATOM 2074 C CA . GLY B 1 31 ? 48.309 -0.471 8.425 1.00 8.61 22 GLY B CA 1
ATOM 2075 C C . GLY B 1 31 ? 48.833 0.133 7.140 1.00 10.03 22 GLY B C 1
ATOM 2076 O O . GLY B 1 31 ? 49.935 0.695 7.118 1.00 9.82 22 GLY B O 1
ATOM 2077 N N . LEU B 1 32 ? 48.056 0.042 6.056 1.00 8.29 23 LEU B N 1
ATOM 2078 C CA . LEU B 1 32 ? 48.471 0.673 4.810 1.00 8.39 23 LEU B CA 1
ATOM 2079 C C . LEU B 1 32 ? 48.292 2.189 4.881 1.00 9.30 23 LEU B C 1
ATOM 2080 O O . LEU B 1 32 ? 49.143 2.941 4.389 1.00 10.26 23 LEU B O 1
ATOM 2085 N N . ILE B 1 33 ? 47.219 2.659 5.529 1.00 9.86 24 ILE B N 1
ATOM 2086 C CA . ILE B 1 33 ? 47.072 4.094 5.790 1.00 8.91 24 ILE B CA 1
ATOM 2087 C C . ILE B 1 33 ? 48.262 4.622 6.583 1.00 10.60 24 ILE B C 1
ATOM 2088 O O . ILE B 1 33 ? 48.813 5.690 6.277 1.00 9.60 24 ILE B O 1
ATOM 2093 N N . ALA B 1 34 ? 48.675 3.890 7.615 1.00 9.34 25 ALA B N 1
ATOM 2094 C CA . ALA B 1 34 ? 49.796 4.340 8.435 1.00 8.84 25 ALA B CA 1
ATOM 2095 C C . ALA B 1 34 ? 51.041 4.548 7.582 1.00 10.14 25 ALA B C 1
ATOM 2096 O O . ALA B 1 34 ? 51.713 5.584 7.681 1.00 10.09 25 ALA B O 1
ATOM 2098 N N . ARG B 1 35 ? 51.366 3.561 6.739 1.00 9.69 26 ARG B N 1
ATOM 2099 C CA . ARG B 1 35 ? 52.530 3.673 5.864 1.00 9.97 26 ARG B CA 1
ATOM 2100 C C . ARG B 1 35 ? 52.360 4.799 4.854 1.00 11.22 26 ARG B C 1
ATOM 2101 O O . ARG B 1 35 ? 53.320 5.520 4.543 1.00 11.68 26 ARG B O 1
ATOM 2109 N N . ASP B 1 36 ? 51.152 4.949 4.308 1.00 10.25 27 ASP B N 1
ATOM 2110 C CA . ASP B 1 36 ? 50.922 5.941 3.266 1.00 10.12 27 ASP B CA 1
ATOM 2111 C C . ASP B 1 36 ? 51.050 7.359 3.810 1.00 9.43 27 ASP B C 1
ATOM 2112 O O . ASP B 1 36 ? 51.698 8.214 3.193 1.00 11.46 27 ASP B O 1
ATOM 2117 N N . LEU B 1 37 ? 50.442 7.631 4.966 1.00 10.16 28 LEU B N 1
ATOM 2118 C CA . LEU B 1 37 ? 50.506 8.979 5.512 1.00 10.24 28 LEU B CA 1
ATOM 2119 C C . LEU B 1 37 ? 51.917 9.319 5.979 1.00 11.66 28 LEU B C 1
ATOM 2120 O O . LEU B 1 37 ? 52.383 10.446 5.782 1.00 12.29 28 LEU B O 1
ATOM 2125 N N . ALA B 1 38 ? 52.626 8.353 6.574 1.00 10.50 29 ALA B N 1
ATOM 2126 C CA . ALA B 1 38 ? 54.025 8.590 6.915 1.00 11.59 29 ALA B CA 1
ATOM 2127 C C . ALA B 1 38 ? 54.852 8.855 5.662 1.00 13.93 29 ALA B C 1
ATOM 2128 O O . ALA B 1 38 ? 55.690 9.768 5.638 1.00 13.71 29 ALA B O 1
ATOM 2130 N N . GLY B 1 39 ? 54.633 8.067 4.606 1.00 12.00 30 GLY B N 1
ATOM 2131 C CA . GLY B 1 39 ? 55.398 8.263 3.387 1.00 13.60 30 GLY B CA 1
ATOM 2132 C C . GLY B 1 39 ? 55.121 9.584 2.697 1.00 12.91 30 GLY B C 1
ATOM 2133 O O . GLY B 1 39 ? 55.971 10.069 1.943 1.00 20.31 30 GLY B O 1
ATOM 2134 N N . HIS B 1 40 ? 53.953 10.175 2.930 1.00 13.42 31 HIS B N 1
ATOM 2135 C CA . HIS B 1 40 ? 53.605 11.461 2.345 1.00 13.25 31 HIS B CA 1
ATOM 2136 C C . HIS B 1 40 ? 53.827 12.629 3.303 1.00 16.82 31 HIS B C 1
ATOM 2137 O O . HIS B 1 40 ? 53.337 13.732 3.042 1.00 19.47 31 HIS B O 1
ATOM 2144 N N . GLY B 1 41 ? 54.548 12.412 4.401 1.00 13.94 32 GLY B N 1
ATOM 2145 C CA . GLY B 1 41 ? 55.112 13.503 5.172 1.00 15.81 32 GLY B CA 1
ATOM 2146 C C . GLY B 1 41 ? 54.574 13.730 6.573 1.00 13.00 32 GLY B C 1
ATOM 2147 O O . GLY B 1 41 ? 54.931 14.744 7.187 1.00 14.47 32 GLY B O 1
ATOM 2148 N N . ALA B 1 42 ? 53.742 12.836 7.105 1.00 11.39 33 ALA B N 1
ATOM 2149 C CA . ALA B 1 42 ? 53.201 13.038 8.445 1.00 11.87 33 ALA B CA 1
ATOM 2150 C C . ALA B 1 42 ? 54.323 13.041 9.480 1.00 12.37 33 ALA B C 1
ATOM 2151 O O . ALA B 1 42 ? 55.362 12.394 9.311 1.00 14.05 33 ALA B O 1
ATOM 2153 N N . LYS B 1 43 ? 54.101 13.780 10.571 1.00 13.52 34 LYS B N 1
ATOM 2154 C CA . LYS B 1 43 ? 55.112 13.893 11.619 1.00 12.75 34 LYS B CA 1
ATOM 2155 C C . LYS B 1 43 ? 55.208 12.621 12.454 1.00 11.84 34 LYS B C 1
ATOM 2156 O O . LYS B 1 43 ? 56.307 12.226 12.864 1.00 12.60 34 LYS B O 1
ATOM 2162 N N . ALA B 1 44 ? 54.071 11.991 12.744 1.00 10.76 35 ALA B N 1
ATOM 2163 C CA . ALA B 1 44 ? 54.039 10.865 13.667 1.00 9.53 35 ALA B CA 1
ATOM 2164 C C . ALA B 1 44 ? 52.747 10.099 13.447 1.00 10.30 35 ALA B C 1
ATOM 2165 O O . ALA B 1 44 ? 51.727 10.679 13.068 1.00 11.03 35 ALA B O 1
ATOM 2167 N N . VAL B 1 45 ? 52.802 8.790 13.681 1.00 10.40 36 VAL B N 1
ATOM 2168 C CA . VAL B 1 45 ? 51.613 7.949 13.640 1.00 9.76 36 VAL B CA 1
ATOM 2169 C C . VAL B 1 45 ? 51.499 7.189 14.955 1.00 9.43 36 VAL B C 1
ATOM 2170 O O . VAL B 1 45 ? 52.434 6.479 15.350 1.00 10.47 36 VAL B O 1
ATOM 2174 N N . ALA B 1 46 ? 50.362 7.352 15.632 1.00 9.79 37 ALA B N 1
ATOM 2175 C CA . ALA B 1 46 ? 49.978 6.527 16.771 1.00 8.29 37 ALA B CA 1
ATOM 2176 C C . ALA B 1 46 ? 49.163 5.345 16.258 1.00 9.44 37 ALA B C 1
ATOM 2177 O O . ALA B 1 46 ? 48.070 5.530 15.711 1.00 9.26 37 ALA B O 1
ATOM 2179 N N . ILE B 1 47 ? 49.693 4.138 16.446 1.00 10.15 38 ILE B N 1
ATOM 2180 C CA . ILE B 1 47 ? 49.177 2.916 15.841 1.00 9.05 38 ILE B CA 1
ATOM 2181 C C . ILE B 1 47 ? 48.429 2.140 16.917 1.00 8.81 38 ILE B C 1
ATOM 2182 O O . ILE B 1 47 ? 49.047 1.526 17.793 1.00 10.35 38 ILE B O 1
ATOM 2187 N N . HIS B 1 48 ? 47.101 2.137 16.862 1.00 8.75 39 HIS B N 1
ATOM 2188 C CA . HIS B 1 48 ? 46.327 1.342 17.804 1.00 8.25 39 HIS B CA 1
ATOM 2189 C C . HIS B 1 48 ? 46.085 -0.054 17.236 1.00 8.38 39 HIS B C 1
ATOM 2190 O O . HIS B 1 48 ? 45.921 -0.232 16.028 1.00 10.08 39 HIS B O 1
ATOM 2197 N N . TYR B 1 49 ? 46.065 -1.047 18.123 1.00 8.95 40 TYR B N 1
ATOM 2198 C CA . TYR B 1 49 ? 45.666 -2.399 17.758 1.00 8.39 40 TYR B CA 1
ATOM 2199 C C . TYR B 1 49 ? 44.923 -3.014 18.934 1.00 8.95 40 TYR B C 1
ATOM 2200 O O . TYR B 1 49 ? 45.047 -2.556 20.070 1.00 9.89 40 TYR B O 1
ATOM 2209 N N . ASN B 1 50 ? 44.127 -4.044 18.644 1.00 8.39 41 ASN B N 1
ATOM 2210 C CA . ASN B 1 50 ? 43.301 -4.691 19.662 1.00 9.74 41 ASN B CA 1
ATOM 2211 C C . ASN B 1 50 ? 43.893 -6.024 20.116 1.00 12.63 41 ASN B C 1
ATOM 2212 O O . ASN B 1 50 ? 44.417 -6.130 21.231 1.00 12.67 41 ASN B O 1
ATOM 2217 N N . SER B 1 51 ? 43.816 -7.049 19.266 1.00 11.24 42 SER B N 1
ATOM 2218 C CA . SER B 1 51 ? 44.161 -8.402 19.689 1.00 12.58 42 SER B CA 1
ATOM 2219 C C . SER B 1 51 ? 45.669 -8.585 19.795 1.00 14.76 42 SER B C 1
ATOM 2220 O O . SER B 1 51 ? 46.445 -7.974 19.058 1.00 13.09 42 SER B O 1
ATOM 2223 N N . ALA B 1 52 ? 46.081 -9.449 20.733 1.00 14.54 43 ALA B N 1
ATOM 2224 C CA . ALA B 1 52 ? 47.494 -9.796 20.852 1.00 16.89 43 ALA B CA 1
ATOM 2225 C C . ALA B 1 52 ? 48.036 -10.373 19.550 1.00 17.69 43 ALA B C 1
ATOM 2226 O O . ALA B 1 52 ? 49.215 -10.179 19.223 1.00 17.26 43 ALA B O 1
ATOM 2228 N N . ALA B 1 53 ? 47.189 -11.065 18.786 1.00 16.14 44 ALA B N 1
ATOM 2229 C CA . ALA B 1 53 ? 47.603 -11.596 17.494 1.00 19.59 44 ALA B CA 1
ATOM 2230 C C . ALA B 1 53 ? 47.970 -10.505 16.496 1.00 18.40 44 ALA B C 1
ATOM 2231 O O . ALA B 1 53 ? 48.589 -10.817 15.472 1.00 19.60 44 ALA B O 1
ATOM 2233 N N . SER B 1 54 ? 47.613 -9.245 16.761 1.00 13.39 45 SER B N 1
ATOM 2234 C CA . SER B 1 54 ? 47.954 -8.129 15.892 1.00 12.13 45 SER B CA 1
ATOM 2235 C C . SER B 1 54 ? 49.211 -7.386 16.334 1.00 12.45 45 SER B C 1
ATOM 2236 O O . SER B 1 54 ? 49.636 -6.455 15.642 1.00 12.09 45 SER B O 1
ATOM 2239 N N . GLN B 1 55 ? 49.823 -7.783 17.456 1.00 13.48 46 GLN B N 1
ATOM 2240 C CA . GLN B 1 55 ? 50.926 -7.002 18.017 1.00 11.65 46 GLN B CA 1
ATOM 2241 C C . GLN B 1 55 ? 52.150 -7.006 17.107 1.00 12.33 46 GLN B C 1
ATOM 2242 O O . GLN B 1 55 ? 52.796 -5.967 16.932 1.00 12.74 46 GLN B O 1
ATOM 2248 N N . ALA B 1 56 ? 52.495 -8.164 16.532 1.00 13.82 47 ALA B N 1
ATOM 2249 C CA . ALA B 1 56 ? 53.676 -8.219 15.670 1.00 13.50 47 ALA B CA 1
ATOM 2250 C C . ALA B 1 56 ? 53.521 -7.301 14.465 1.00 11.75 47 ALA B C 1
ATOM 2251 O O . ALA B 1 56 ? 54.456 -6.575 14.100 1.00 13.42 47 ALA B O 1
ATOM 2253 N N . GLN B 1 57 ? 52.337 -7.298 13.847 1.00 12.04 48 GLN B N 1
ATOM 2254 C CA . GLN B 1 57 ? 52.085 -6.387 12.730 1.00 10.67 48 GLN B CA 1
ATOM 2255 C C . GLN B 1 57 ? 52.145 -4.927 13.165 1.00 10.19 48 GLN B C 1
ATOM 2256 O O . GLN B 1 57 ? 52.601 -4.071 12.399 1.00 11.32 48 GLN B O 1
ATOM 2262 N N . ALA B 1 58 ? 51.684 -4.621 14.383 1.00 9.37 49 ALA B N 1
ATOM 2263 C CA . ALA B 1 58 ? 51.752 -3.250 14.880 1.00 8.91 49 ALA B CA 1
ATOM 2264 C C . ALA B 1 58 ? 53.190 -2.757 14.958 1.00 9.66 49 ALA B C 1
ATOM 2265 O O . ALA B 1 58 ? 53.483 -1.630 14.548 1.00 9.77 49 ALA B O 1
ATOM 2267 N N . GLU B 1 59 ? 54.097 -3.589 15.477 1.00 10.69 50 GLU B N 1
ATOM 2268 C CA . GLU B 1 59 ? 55.497 -3.186 15.580 1.00 10.91 50 GLU B CA 1
ATOM 2269 C C . GLU B 1 59 ? 56.162 -3.131 14.210 1.00 11.55 50 GLU B C 1
ATOM 2270 O O . GLU B 1 59 ? 57.001 -2.259 13.955 1.00 11.39 50 GLU B O 1
ATOM 2276 N N . GLU B 1 60 ? 55.786 -4.043 13.309 1.00 10.87 51 GLU B N 1
ATOM 2277 C CA . GLU B 1 60 ? 56.286 -3.977 11.940 1.00 10.60 51 GLU B CA 1
ATOM 2278 C C . GLU B 1 60 ? 55.807 -2.705 11.249 1.00 10.81 51 GLU B C 1
ATOM 2279 O O . GLU B 1 60 ? 56.576 -2.039 10.544 1.00 11.90 51 GLU B O 1
ATOM 2285 N N . THR B 1 61 ? 54.549 -2.325 11.472 1.00 9.98 52 THR B N 1
ATOM 2286 C CA . THR B 1 61 ? 54.049 -1.067 10.932 1.00 8.81 52 THR B CA 1
ATOM 2287 C C . THR B 1 61 ? 54.794 0.117 11.538 1.00 9.66 52 THR B C 1
ATOM 2288 O O . THR B 1 61 ? 55.155 1.064 10.829 1.00 10.93 52 THR B O 1
ATOM 2292 N N . ALA B 1 62 ? 55.056 0.074 12.848 1.00 9.68 53 ALA B N 1
ATOM 2293 C CA . ALA B 1 62 ? 55.816 1.153 13.474 1.00 10.45 53 ALA B CA 1
ATOM 2294 C C . ALA B 1 62 ? 57.197 1.309 12.839 1.00 10.36 53 ALA B C 1
ATOM 2295 O O . ALA B 1 62 ? 57.620 2.431 12.532 1.00 10.32 53 ALA B O 1
ATOM 2297 N N . ALA B 1 63 ? 57.902 0.194 12.607 1.00 10.70 54 ALA B N 1
ATOM 2298 C CA . ALA B 1 63 ? 59.211 0.265 11.957 1.00 12.63 54 ALA B CA 1
ATOM 2299 C C . ALA B 1 63 ? 59.107 0.835 10.546 1.00 11.17 54 ALA B C 1
ATOM 2300 O O . ALA B 1 63 ? 59.976 1.607 10.115 1.00 12.82 54 ALA B O 1
ATOM 2302 N N . ALA B 1 64 ? 58.051 0.468 9.809 1.00 9.97 55 ALA B N 1
ATOM 2303 C CA . ALA B 1 64 ? 57.866 1.002 8.464 1.00 10.39 55 ALA B CA 1
ATOM 2304 C C . ALA B 1 64 ? 57.567 2.494 8.495 1.00 12.76 55 ALA B C 1
ATOM 2305 O O . ALA B 1 64 ? 58.050 3.243 7.640 1.00 12.29 55 ALA B O 1
ATOM 2307 N N . VAL B 1 65 ? 56.760 2.939 9.466 1.00 11.99 56 VAL B N 1
ATOM 2308 C CA . VAL B 1 65 ? 56.477 4.363 9.622 1.00 10.60 56 VAL B CA 1
ATOM 2309 C C . VAL B 1 65 ? 57.766 5.140 9.881 1.00 11.61 56 VAL B C 1
ATOM 2310 O O . VAL B 1 65 ? 57.994 6.210 9.299 1.00 11.38 56 VAL B O 1
ATOM 2314 N N . ARG B 1 66 ? 58.642 4.599 10.735 1.00 10.05 57 ARG B N 1
ATOM 2315 C CA . ARG B 1 66 ? 59.918 5.250 11.023 1.00 9.44 57 ARG B CA 1
ATOM 2316 C C . ARG B 1 66 ? 60.823 5.284 9.792 1.00 14.28 57 ARG B C 1
ATOM 2317 O O . ARG B 1 66 ? 61.486 6.299 9.532 1.00 14.58 57 ARG B O 1
ATOM 2325 N N . ALA B 1 67 ? 60.872 4.187 9.024 1.00 12.71 58 ALA B N 1
ATOM 2326 C CA . ALA B 1 67 ? 61.664 4.184 7.794 1.00 12.38 58 ALA B CA 1
ATOM 2327 C C . ALA B 1 67 ? 61.181 5.247 6.814 1.00 13.96 58 ALA B C 1
ATOM 2328 O O . ALA B 1 67 ? 61.980 5.785 6.034 1.00 15.07 58 ALA B O 1
ATOM 2330 N N . ALA B 1 68 ? 59.881 5.553 6.830 1.00 14.07 59 ALA B N 1
ATOM 2331 C CA . ALA B 1 68 ? 59.314 6.582 5.968 1.00 14.50 59 ALA B CA 1
ATOM 2332 C C . ALA B 1 68 ? 59.565 7.996 6.480 1.00 18.82 59 ALA B C 1
ATOM 2333 O O . ALA B 1 68 ? 59.250 8.958 5.768 1.00 21.68 59 ALA B O 1
ATOM 2335 N N . GLY B 1 69 ? 60.097 8.147 7.694 1.00 16.68 60 GLY B N 1
ATOM 2336 C CA . GLY B 1 69 ? 60.499 9.438 8.220 1.00 18.38 60 GLY B CA 1
ATOM 2337 C C . GLY B 1 69 ? 59.655 9.996 9.347 1.00 16.24 60 GLY B C 1
ATOM 2338 O O . GLY B 1 69 ? 59.918 11.125 9.782 1.00 18.58 60 GLY B O 1
ATOM 2339 N N . ALA B 1 70 ? 58.664 9.261 9.844 1.00 14.07 61 ALA B N 1
ATOM 2340 C CA . ALA B 1 70 ? 57.800 9.734 10.916 1.00 13.38 61 ALA B CA 1
ATOM 2341 C C . ALA B 1 70 ? 58.132 9.018 12.220 1.00 14.34 61 ALA B C 1
ATOM 2342 O O . ALA B 1 70 ? 58.688 7.920 12.224 1.00 18.10 61 ALA B O 1
ATOM 2344 N N . GLU B 1 71 ? 57.790 9.652 13.338 1.00 12.42 62 GLU B N 1
ATOM 2345 C CA . GLU B 1 71 ? 57.828 8.938 14.607 1.00 13.79 62 GLU B CA 1
ATOM 2346 C C . GLU B 1 71 ? 56.648 7.966 14.692 1.00 11.69 62 GLU B C 1
ATOM 2347 O O . GLU B 1 71 ? 55.620 8.132 14.026 1.00 11.33 62 GLU B O 1
ATOM 2353 N N . ALA B 1 72 ? 56.781 6.948 15.542 1.00 10.51 63 ALA B N 1
ATOM 2354 C CA . ALA B 1 72 ? 55.734 5.937 15.649 1.00 10.85 63 ALA B CA 1
ATOM 2355 C C . ALA B 1 72 ? 55.708 5.353 17.052 1.00 9.80 63 ALA B C 1
ATOM 2356 O O . ALA B 1 72 ? 56.750 5.218 17.700 1.00 10.46 63 ALA B O 1
ATOM 2358 N N . ALA B 1 73 ? 54.505 5.009 17.508 1.00 9.81 64 ALA B N 1
ATOM 2359 C CA . ALA B 1 73 ? 54.294 4.317 18.773 1.00 9.65 64 ALA B CA 1
ATOM 2360 C C . ALA B 1 73 ? 53.036 3.469 18.641 1.00 9.86 64 ALA B C 1
ATOM 2361 O O . ALA B 1 73 ? 52.133 3.794 17.861 1.00 10.13 64 ALA B O 1
ATOM 2363 N N . THR B 1 74 ? 52.983 2.376 19.399 1.00 10.53 65 THR B N 1
ATOM 2364 C CA . THR B 1 74 ? 51.856 1.450 19.356 1.00 11.18 65 THR B CA 1
ATOM 2365 C C . THR B 1 74 ? 51.088 1.481 20.673 1.00 10.43 65 THR B C 1
ATOM 2366 O O . THR B 1 74 ? 51.660 1.719 21.744 1.00 11.31 65 THR B O 1
ATOM 2370 N N . PHE B 1 75 ? 49.777 1.234 20.571 1.00 9.70 66 PHE B N 1
ATOM 2371 C CA . PHE B 1 75 ? 48.866 1.344 21.710 1.00 10.45 66 PHE B CA 1
ATOM 2372 C C . PHE B 1 75 ? 47.829 0.235 21.600 1.00 11.05 66 PHE B C 1
ATOM 2373 O O . PHE B 1 75 ? 47.007 0.250 20.682 1.00 11.78 66 PHE B O 1
ATOM 2381 N N . GLN B 1 76 ? 47.834 -0.700 22.551 1.00 11.14 67 GLN B N 1
ATOM 2382 C CA A GLN B 1 76 ? 46.859 -1.786 22.581 0.49 11.02 67 GLN B CA 1
ATOM 2383 C CA B GLN B 1 76 ? 46.854 -1.777 22.569 0.51 11.09 67 GLN B CA 1
ATOM 2384 C C . GLN B 1 76 ? 45.627 -1.349 23.364 1.00 12.62 67 GLN B C 1
ATOM 2385 O O . GLN B 1 76 ? 45.750 -0.804 24.464 1.00 15.01 67 GLN B O 1
ATOM 2396 N N . ALA B 1 77 ? 44.438 -1.608 22.812 1.00 10.60 68 ALA B N 1
ATOM 2397 C CA . ALA B 1 77 ? 43.215 -1.301 23.548 1.00 11.24 68 ALA B CA 1
ATOM 2398 C C . ALA B 1 77 ? 42.010 -2.014 22.950 1.00 10.28 68 ALA B C 1
ATOM 2399 O O . ALA B 1 77 ? 41.899 -2.151 21.729 1.00 10.09 68 ALA B O 1
ATOM 2401 N N . ASP B 1 78 ? 41.103 -2.440 23.829 1.00 10.68 69 ASP B N 1
ATOM 2402 C CA . ASP B 1 78 ? 39.758 -2.874 23.452 1.00 10.54 69 ASP B CA 1
ATOM 2403 C C . ASP B 1 78 ? 38.864 -1.642 23.561 1.00 12.34 69 ASP B C 1
ATOM 2404 O O . ASP B 1 78 ? 38.613 -1.145 24.663 1.00 12.26 69 ASP B O 1
ATOM 2409 N N . LEU B 1 79 ? 38.379 -1.144 22.422 1.00 8.61 70 LEU B N 1
ATOM 2410 C CA . LEU B 1 79 ? 37.740 0.163 22.366 1.00 9.11 70 LEU B CA 1
ATOM 2411 C C . LEU B 1 79 ? 36.218 0.107 22.505 1.00 10.46 70 LEU B C 1
ATOM 2412 O O . LEU B 1 79 ? 35.533 1.038 22.065 1.00 11.05 70 LEU B O 1
ATOM 2417 N N . THR B 1 80 ? 35.677 -0.939 23.126 1.00 10.11 71 THR B N 1
ATOM 2418 C CA . THR B 1 80 ? 34.234 -1.060 23.327 1.00 10.01 71 THR B CA 1
ATOM 2419 C C . THR B 1 80 ? 33.730 -0.371 24.592 1.00 12.99 71 THR B C 1
ATOM 2420 O O . THR B 1 80 ? 32.524 -0.416 24.854 1.00 14.31 71 THR B O 1
ATOM 2424 N N . THR B 1 81 ? 34.603 0.248 25.387 1.00 10.37 72 THR B N 1
ATOM 2425 C CA . THR B 1 81 ? 34.172 1.047 26.526 1.00 11.70 72 THR B CA 1
ATOM 2426 C C . THR B 1 81 ? 34.641 2.481 26.347 1.00 10.93 72 THR B C 1
ATOM 2427 O O . THR B 1 81 ? 35.670 2.739 25.715 1.00 11.01 72 THR B O 1
ATOM 2431 N N . ALA B 1 82 ? 33.867 3.419 26.901 1.00 10.77 73 ALA B N 1
ATOM 2432 C CA . ALA B 1 82 ? 34.244 4.825 26.795 1.00 11.15 73 ALA B CA 1
ATOM 2433 C C . ALA B 1 82 ? 35.603 5.075 27.435 1.00 9.98 73 ALA B C 1
ATOM 2434 O O . ALA B 1 82 ? 36.417 5.837 26.899 1.00 12.09 73 ALA B O 1
ATOM 2436 N N . ALA B 1 83 ? 35.878 4.422 28.568 1.00 11.34 74 ALA B N 1
ATOM 2437 C CA . ALA B 1 83 ? 37.137 4.649 29.271 1.00 10.47 74 ALA B CA 1
ATOM 2438 C C . ALA B 1 83 ? 38.331 4.288 28.403 1.00 11.64 74 ALA B C 1
ATOM 2439 O O . ALA B 1 83 ? 39.356 4.980 28.436 1.00 12.44 74 ALA B O 1
ATOM 2441 N N . ALA B 1 84 ? 38.223 3.208 27.619 1.00 10.05 75 ALA B N 1
ATOM 2442 C CA . ALA B 1 84 ? 39.359 2.790 26.802 1.00 9.94 75 ALA B CA 1
ATOM 2443 C C . ALA B 1 84 ? 39.583 3.741 25.635 1.00 10.29 75 ALA B C 1
ATOM 2444 O O . ALA B 1 84 ? 40.734 4.000 25.254 1.00 10.08 75 ALA B O 1
ATOM 2446 N N . VAL B 1 85 ? 38.502 4.271 25.053 1.00 8.95 76 VAL B N 1
ATOM 2447 C CA . VAL B 1 85 ? 38.662 5.247 23.978 1.00 8.03 76 VAL B CA 1
ATOM 2448 C C . VAL B 1 85 ? 39.282 6.526 24.520 1.00 8.81 76 VAL B C 1
ATOM 2449 O O . VAL B 1 85 ? 40.216 7.086 23.929 1.00 9.97 76 VAL B O 1
ATOM 2453 N N . GLU B 1 86 ? 38.772 7.000 25.659 1.00 9.05 77 GLU B N 1
ATOM 2454 C CA . GLU B 1 86 ? 39.348 8.169 26.316 1.00 9.56 77 GLU B CA 1
ATOM 2455 C C . GLU B 1 86 ? 40.846 7.984 26.531 1.00 11.26 77 GLU B C 1
ATOM 2456 O O . GLU B 1 86 ? 41.648 8.868 26.205 1.00 11.79 77 GLU B O 1
ATOM 2462 N N . LYS B 1 87 ? 41.237 6.816 27.051 1.00 9.67 78 LYS B N 1
ATOM 2463 C CA . LYS B 1 87 ? 42.635 6.547 27.363 1.00 9.81 78 LYS B CA 1
ATOM 2464 C C . LYS B 1 87 ? 43.496 6.476 26.108 1.00 10.67 78 LYS B C 1
ATOM 2465 O O . LYS B 1 87 ? 44.666 6.873 26.146 1.00 10.71 78 LYS B O 1
ATOM 2471 N N . LEU B 1 88 ? 42.950 5.979 24.996 1.00 9.16 79 LEU B N 1
ATOM 2472 C CA . LEU B 1 88 ? 43.729 5.921 23.760 1.00 8.20 79 LEU B CA 1
ATOM 2473 C C . LEU B 1 88 ? 44.128 7.318 23.301 1.00 10.00 79 LEU B C 1
ATOM 2474 O O . LEU B 1 88 ? 45.294 7.565 22.964 1.00 9.93 79 LEU B O 1
ATOM 2479 N N . PHE B 1 89 ? 43.174 8.250 23.283 1.00 9.24 80 PHE B N 1
ATOM 2480 C CA . PHE B 1 89 ? 43.510 9.617 22.900 1.00 9.73 80 PHE B CA 1
ATOM 2481 C C . PHE B 1 89 ? 44.466 10.242 23.902 1.00 9.88 80 PHE B C 1
ATOM 2482 O O . PHE B 1 89 ? 45.419 10.930 23.515 1.00 11.21 80 PHE B O 1
ATOM 2490 N N . ASP B 1 90 ? 44.235 10.005 25.196 1.00 9.03 81 ASP B N 1
ATOM 2491 C CA . ASP B 1 90 ? 45.126 10.532 26.228 1.00 9.87 81 ASP B CA 1
ATOM 2492 C C . ASP B 1 90 ? 46.548 10.018 26.037 1.00 10.67 81 ASP B C 1
ATOM 2493 O O . ASP B 1 90 ? 47.517 10.781 26.136 1.00 10.84 81 ASP B O 1
ATOM 2498 N N . ASP B 1 91 ? 46.695 8.712 25.786 1.00 10.12 82 ASP B N 1
ATOM 2499 C CA . ASP B 1 91 ? 48.025 8.124 25.668 1.00 11.33 82 ASP B CA 1
ATOM 2500 C C . ASP B 1 91 ? 48.730 8.606 24.410 1.00 11.14 82 ASP B C 1
ATOM 2501 O O . ASP B 1 91 ? 49.937 8.878 24.436 1.00 11.32 82 ASP B O 1
ATOM 2506 N N . ALA B 1 92 ? 48.001 8.714 23.298 1.00 9.94 83 ALA B N 1
ATOM 2507 C CA . ALA B 1 92 ? 48.613 9.229 22.075 1.00 8.22 83 ALA B CA 1
ATOM 2508 C C . ALA B 1 92 ? 49.087 10.667 22.274 1.00 10.62 83 ALA B C 1
ATOM 2509 O O . ALA B 1 92 ? 50.183 11.037 21.829 1.00 11.21 83 ALA B O 1
ATOM 2511 N N . LYS B 1 93 ? 48.285 11.483 22.968 1.00 10.29 84 LYS B N 1
ATOM 2512 C CA . LYS B 1 93 ? 48.669 12.861 23.257 1.00 12.07 84 LYS B CA 1
ATOM 2513 C C . LYS B 1 93 ? 49.856 12.928 24.215 1.00 11.00 84 LYS B C 1
ATOM 2514 O O . LYS B 1 93 ? 50.741 13.781 24.053 1.00 11.78 84 LYS B O 1
ATOM 2520 N N . GLN B 1 94 ? 49.899 12.049 25.226 1.00 11.03 85 GLN B N 1
ATOM 2521 C CA . GLN B 1 94 ? 51.064 12.023 26.113 1.00 11.18 85 GLN B CA 1
ATOM 2522 C C . GLN B 1 94 ? 52.345 11.725 25.349 1.00 13.09 85 GLN B C 1
ATOM 2523 O O . GLN B 1 94 ? 53.410 12.240 25.697 1.00 13.68 85 GLN B O 1
ATOM 2529 N N . ARG B 1 95 ? 52.261 10.909 24.299 1.00 12.10 86 ARG B N 1
ATOM 2530 C CA . ARG B 1 95 ? 53.458 10.554 23.544 1.00 12.53 86 ARG B CA 1
ATOM 2531 C C . ARG B 1 95 ? 53.840 11.629 22.525 1.00 11.31 86 ARG B C 1
ATOM 2532 O O . ARG B 1 95 ? 55.029 11.925 22.346 1.00 10.83 86 ARG B O 1
ATOM 2540 N N . PHE B 1 96 ? 52.864 12.229 21.844 1.00 9.03 87 PHE B N 1
ATOM 2541 C CA . PHE B 1 96 ? 53.165 13.079 20.702 1.00 10.05 87 PHE B CA 1
ATOM 2542 C C . PHE B 1 96 ? 52.799 14.539 20.902 1.00 13.30 87 PHE B C 1
ATOM 2543 O O . PHE B 1 96 ? 53.131 15.361 20.045 1.00 13.83 87 PHE B O 1
ATOM 2551 N N . GLY B 1 97 ? 52.122 14.885 21.993 1.00 11.14 88 GLY B N 1
ATOM 2552 C CA . GLY B 1 97 ? 51.828 16.263 22.331 1.00 11.42 88 GLY B CA 1
ATOM 2553 C C . GLY B 1 97 ? 50.529 16.810 21.762 1.00 12.87 88 GLY B C 1
ATOM 2554 O O . GLY B 1 97 ? 49.935 17.712 22.361 1.00 14.92 88 GLY B O 1
ATOM 2555 N N . LYS B 1 98 ? 50.080 16.293 20.622 1.00 11.10 89 LYS B N 1
ATOM 2556 C CA . LYS B 1 98 ? 48.883 16.780 19.949 1.00 10.93 89 LYS B CA 1
ATOM 2557 C C . LYS B 1 98 ? 48.404 15.674 19.023 1.00 11.73 89 LYS B C 1
ATOM 2558 O O . LYS B 1 98 ? 49.137 14.723 18.740 1.00 11.03 89 LYS B O 1
ATOM 2564 N N . ILE B 1 99 ? 47.162 15.808 18.548 1.00 9.06 90 ILE B N 1
ATOM 2565 C CA . ILE B 1 99 ? 46.590 14.913 17.545 1.00 9.79 90 ILE B CA 1
ATOM 2566 C C . ILE B 1 99 ? 45.917 15.793 16.507 1.00 9.69 90 ILE B C 1
ATOM 2567 O O . ILE B 1 99 ? 45.058 16.612 16.854 1.00 10.36 90 ILE B O 1
ATOM 2572 N N . ASP B 1 100 ? 46.305 15.632 15.239 1.00 10.40 91 ASP B N 1
ATOM 2573 C CA . ASP B 1 100 ? 45.746 16.411 14.135 1.00 10.47 91 ASP B CA 1
ATOM 2574 C C . ASP B 1 100 ? 44.766 15.637 13.272 1.00 8.01 91 ASP B C 1
ATOM 2575 O O . ASP B 1 100 ? 43.830 16.232 12.732 1.00 11.20 91 ASP B O 1
ATOM 2580 N N . ILE B 1 101 ? 44.972 14.336 13.111 1.00 8.63 92 ILE B N 1
ATOM 2581 C CA . ILE B 1 101 ? 44.212 13.526 12.174 1.00 8.18 92 ILE B CA 1
ATOM 2582 C C . ILE B 1 101 ? 43.852 12.239 12.904 1.00 8.22 92 ILE B C 1
ATOM 2583 O O . ILE B 1 101 ? 44.743 11.542 13.398 1.00 10.06 92 ILE B O 1
ATOM 2588 N N . ALA B 1 102 ? 42.560 11.941 13.005 1.00 8.75 93 ALA B N 1
ATOM 2589 C CA . ALA B 1 102 ? 42.083 10.769 13.735 1.00 7.20 93 ALA B CA 1
ATOM 2590 C C . ALA B 1 102 ? 41.252 9.927 12.783 1.00 7.15 93 ALA B C 1
ATOM 2591 O O . ALA B 1 102 ? 40.222 10.392 12.279 1.00 7.98 93 ALA B O 1
ATOM 2593 N N . ILE B 1 103 ? 41.713 8.707 12.525 1.00 7.62 94 ILE B N 1
ATOM 2594 C CA . ILE B 1 103 ? 41.110 7.802 11.551 1.00 7.88 94 ILE B CA 1
ATOM 2595 C C . ILE B 1 103 ? 40.752 6.511 12.266 1.00 7.20 94 ILE B C 1
ATOM 2596 O O . ILE B 1 103 ? 41.620 5.868 12.864 1.00 8.52 94 ILE B O 1
ATOM 2601 N N . ASN B 1 104 ? 39.482 6.129 12.204 1.00 6.96 95 ASN B N 1
ATOM 2602 C CA . ASN B 1 104 ? 38.985 4.939 12.890 1.00 8.04 95 ASN B CA 1
ATOM 2603 C C . ASN B 1 104 ? 38.629 3.875 11.859 1.00 7.28 95 ASN B C 1
ATOM 2604 O O . ASN B 1 104 ? 37.708 4.073 11.058 1.00 8.80 95 ASN B O 1
ATOM 2609 N N . THR B 1 105 ? 39.340 2.745 11.889 1.00 8.33 96 THR B N 1
ATOM 2610 C CA . THR B 1 105 ? 39.020 1.605 11.029 1.00 7.53 96 THR B CA 1
ATOM 2611 C C . THR B 1 105 ? 38.429 0.424 11.800 1.00 8.58 96 THR B C 1
ATOM 2612 O O . THR B 1 105 ? 38.233 -0.643 11.216 1.00 11.27 96 THR B O 1
ATOM 2616 N N . VAL B 1 106 ? 38.123 0.587 13.090 1.00 8.11 97 VAL B N 1
ATOM 2617 C CA . VAL B 1 106 ? 37.659 -0.534 13.902 1.00 8.92 97 VAL B CA 1
ATOM 2618 C C . VAL B 1 106 ? 36.290 -1.006 13.424 1.00 9.86 97 VAL B C 1
ATOM 2619 O O . VAL B 1 106 ? 35.401 -0.193 13.128 1.00 9.24 97 VAL B O 1
ATOM 2623 N N . GLY B 1 107 ? 36.119 -2.329 13.333 1.00 9.33 98 GLY B N 1
ATOM 2624 C CA . GLY B 1 107 ? 34.845 -2.882 12.906 1.00 8.34 98 GLY B CA 1
ATOM 2625 C C . GLY B 1 107 ? 34.792 -4.382 13.088 1.00 9.62 98 GLY B C 1
ATOM 2626 O O . GLY B 1 107 ? 35.793 -5.029 13.404 1.00 9.74 98 GLY B O 1
ATOM 2627 N N . LYS B 1 108 ? 33.594 -4.925 12.871 1.00 8.93 99 LYS B N 1
ATOM 2628 C CA . LYS B 1 108 ? 33.344 -6.357 12.972 1.00 7.37 99 LYS B CA 1
ATOM 2629 C C . LYS B 1 108 ? 32.198 -6.695 12.028 1.00 7.08 99 LYS B C 1
ATOM 2630 O O . LYS B 1 108 ? 31.234 -5.935 11.932 1.00 11.39 99 LYS B O 1
ATOM 2636 N N . VAL B 1 109 ? 32.295 -7.832 11.329 1.00 8.18 100 VAL B N 1
ATOM 2637 C CA . VAL B 1 109 ? 31.241 -8.253 10.410 1.00 9.45 100 VAL B CA 1
ATOM 2638 C C . VAL B 1 109 ? 30.545 -9.494 10.947 1.00 10.83 100 VAL B C 1
ATOM 2639 O O . VAL B 1 109 ? 31.176 -10.365 11.557 1.00 13.33 100 VAL B O 1
ATOM 2643 N N . LEU B 1 110 ? 29.231 -9.550 10.732 1.00 10.06 101 LEU B N 1
ATOM 2644 C CA . LEU B 1 110 ? 28.400 -10.715 11.001 1.00 10.00 101 LEU B CA 1
ATOM 2645 C C . LEU B 1 110 ? 27.353 -10.789 9.901 1.00 9.39 101 LEU B C 1
ATOM 2646 O O . LEU B 1 110 ? 26.708 -9.781 9.594 1.00 9.76 101 LEU B O 1
ATOM 2651 N N . LYS B 1 111 ? 27.196 -11.966 9.300 1.00 9.77 102 LYS B N 1
ATOM 2652 C CA . LYS B 1 111 ? 26.233 -12.178 8.221 1.00 8.74 102 LYS B CA 1
ATOM 2653 C C . LYS B 1 111 ? 25.408 -13.399 8.598 1.00 8.30 102 LYS B C 1
ATOM 2654 O O . LYS B 1 111 ? 25.935 -14.515 8.627 1.00 10.73 102 LYS B O 1
ATOM 2660 N N . LYS B 1 112 ? 24.126 -13.202 8.897 1.00 9.92 103 LYS B N 1
ATOM 2661 C CA A LYS B 1 112 ? 23.265 -14.317 9.246 0.54 10.73 103 LYS B CA 1
ATOM 2662 C CA B LYS B 1 112 ? 23.278 -14.264 9.435 0.46 10.77 103 LYS B CA 1
ATOM 2663 C C . LYS B 1 112 ? 21.828 -13.821 9.299 1.00 9.88 103 LYS B C 1
ATOM 2664 O O . LYS B 1 112 ? 21.572 -12.610 9.357 1.00 12.05 103 LYS B O 1
ATOM 2675 N N . PRO B 1 113 ? 20.871 -14.748 9.184 1.00 11.47 104 PRO B N 1
ATOM 2676 C CA . PRO B 1 113 ? 19.459 -14.355 9.214 1.00 12.97 104 PRO B CA 1
ATOM 2677 C C . PRO B 1 113 ? 19.091 -13.662 10.518 1.00 12.89 104 PRO B C 1
ATOM 2678 O O . PRO B 1 113 ? 19.596 -13.985 11.600 1.00 12.23 104 PRO B O 1
ATOM 2682 N N . PHE B 1 114 ? 18.167 -12.712 10.388 1.00 13.37 105 PHE B N 1
ATOM 2683 C CA . PHE B 1 114 ? 17.699 -11.920 11.514 1.00 16.04 105 PHE B CA 1
ATOM 2684 C C . PHE B 1 114 ? 17.262 -12.811 12.673 1.00 13.87 105 PHE B C 1
ATOM 2685 O O . PHE B 1 114 ? 17.610 -12.561 13.836 1.00 16.83 105 PHE B O 1
ATOM 2693 N N . THR B 1 115 ? 16.514 -13.869 12.374 1.00 12.88 106 THR B N 1
ATOM 2694 C CA . THR B 1 115 ? 15.989 -14.714 13.438 1.00 16.15 106 THR B CA 1
ATOM 2695 C C . THR B 1 115 ? 17.049 -15.598 14.087 1.00 16.63 106 THR B C 1
ATOM 2696 O O . THR B 1 115 ? 16.731 -16.271 15.075 1.00 23.27 106 THR B O 1
ATOM 2700 N N . GLU B 1 116 ? 18.290 -15.594 13.594 1.00 17.17 107 GLU B N 1
ATOM 2701 C CA . GLU B 1 116 ? 19.365 -16.404 14.153 1.00 19.09 107 GLU B CA 1
ATOM 2702 C C . GLU B 1 116 ? 20.376 -15.595 14.954 1.00 18.27 107 GLU B C 1
ATOM 2703 O O . GLU B 1 116 ? 21.331 -16.174 15.479 1.00 20.25 107 GLU B O 1
ATOM 2709 N N . ILE B 1 117 ? 20.231 -14.277 15.026 1.00 12.32 108 ILE B N 1
ATOM 2710 C CA . ILE B 1 117 ? 21.227 -13.428 15.675 1.00 11.12 108 ILE B CA 1
ATOM 2711 C C . ILE B 1 117 ? 20.930 -13.371 17.171 1.00 13.22 108 ILE B C 1
ATOM 2712 O O . ILE B 1 117 ? 19.835 -12.971 17.583 1.00 13.90 108 ILE B O 1
ATOM 2717 N N . SER B 1 118 ? 21.908 -13.769 17.985 1.00 11.25 109 SER B N 1
ATOM 2718 C CA . SER B 1 118 ? 21.748 -13.832 19.430 1.00 11.00 109 SER B CA 1
ATOM 2719 C C . SER B 1 118 ? 21.998 -12.469 20.067 1.00 9.85 109 SER B C 1
ATOM 2720 O O . SER B 1 118 ? 22.561 -11.552 19.461 1.00 9.79 109 SER B O 1
ATOM 2723 N N . GLU B 1 119 ? 21.592 -12.352 21.334 1.00 9.99 110 GLU B N 1
ATOM 2724 C CA . GLU B 1 119 ? 21.837 -11.113 22.063 1.00 10.41 110 GLU B CA 1
ATOM 2725 C C . GLU B 1 119 ? 23.330 -10.829 22.199 1.00 9.26 110 GLU B C 1
ATOM 2726 O O . GLU B 1 119 ? 23.761 -9.681 22.052 1.00 8.86 110 GLU B O 1
ATOM 2732 N N . ALA B 1 120 ? 24.135 -11.862 22.467 1.00 10.07 111 ALA B N 1
ATOM 2733 C CA . ALA B 1 120 ? 25.575 -11.669 22.574 1.00 8.89 111 ALA B CA 1
ATOM 2734 C C . ALA B 1 120 ? 26.160 -11.160 21.263 1.00 10.06 111 ALA B C 1
ATOM 2735 O O . ALA B 1 120 ? 27.054 -10.310 21.265 1.00 10.36 111 ALA B O 1
ATOM 2737 N N . GLU B 1 121 ? 25.674 -11.675 20.131 1.00 9.84 112 GLU B N 1
ATOM 2738 C CA . GLU B 1 121 ? 26.179 -11.216 18.838 1.00 10.64 112 GLU B CA 1
ATOM 2739 C C . GLU B 1 121 ? 25.765 -9.779 18.561 1.00 8.88 112 GLU B C 1
ATOM 2740 O O . GLU B 1 121 ? 26.582 -8.964 18.105 1.00 10.06 112 GLU B O 1
ATOM 2746 N N . TYR B 1 122 ? 24.496 -9.447 18.823 1.00 8.67 113 TYR B N 1
ATOM 2747 C CA . TYR B 1 122 ? 24.061 -8.063 18.697 1.00 8.07 113 TYR B CA 1
ATOM 2748 C C . TYR B 1 122 ? 24.935 -7.154 19.553 1.00 8.42 113 TYR B C 1
ATOM 2749 O O . TYR B 1 122 ? 25.410 -6.108 19.088 1.00 10.21 113 TYR B O 1
ATOM 2758 N N . ASP B 1 123 ? 25.117 -7.520 20.829 1.00 8.31 114 ASP B N 1
ATOM 2759 C CA . ASP B 1 123 ? 25.826 -6.651 21.765 1.00 9.21 114 ASP B CA 1
ATOM 2760 C C . ASP B 1 123 ? 27.250 -6.365 21.297 1.00 9.73 114 ASP B C 1
ATOM 2761 O O . ASP B 1 123 ? 27.705 -5.214 21.351 1.00 8.99 114 ASP B O 1
ATOM 2766 N N . GLU B 1 124 ? 27.975 -7.391 20.840 1.00 8.70 115 GLU B N 1
ATOM 2767 C CA . GLU B 1 124 ? 29.343 -7.147 20.384 1.00 9.64 115 GLU B CA 1
ATOM 2768 C C . GLU B 1 124 ? 29.371 -6.343 19.089 1.00 11.14 115 GLU B C 1
ATOM 2769 O O . GLU B 1 124 ? 30.201 -5.437 18.935 1.00 9.59 115 GLU B O 1
ATOM 2775 N N . MET B 1 125 ? 28.473 -6.652 18.144 1.00 8.53 116 MET B N 1
ATOM 2776 C CA . MET B 1 125 ? 28.447 -5.917 16.882 1.00 8.18 116 MET B CA 1
ATOM 2777 C C . MET B 1 125 ? 28.213 -4.431 17.120 1.00 8.64 116 MET B C 1
ATOM 2778 O O . MET B 1 125 ? 28.886 -3.580 16.523 1.00 9.44 116 MET B O 1
ATOM 2783 N N . PHE B 1 126 ? 27.277 -4.095 18.003 1.00 8.02 117 PHE B N 1
ATOM 2784 C CA . PHE B 1 126 ? 27.021 -2.683 18.264 1.00 7.17 117 PHE B CA 1
ATOM 2785 C C . PHE B 1 126 ? 28.103 -2.020 19.109 1.00 8.38 117 PHE B C 1
ATOM 2786 O O . PHE B 1 126 ? 28.396 -0.835 18.891 1.00 9.33 117 PHE B O 1
ATOM 2794 N N . ALA B 1 127 ? 28.719 -2.757 20.042 1.00 8.23 118 ALA B N 1
ATOM 2795 C CA . ALA B 1 127 ? 29.824 -2.194 20.813 1.00 8.51 118 ALA B CA 1
ATOM 2796 C C . ALA B 1 127 ? 30.998 -1.843 19.907 1.00 9.56 118 ALA B C 1
ATOM 2797 O O . ALA B 1 127 ? 31.635 -0.799 20.086 1.00 9.38 118 ALA B O 1
ATOM 2799 N N . VAL B 1 128 ? 31.302 -2.706 18.935 1.00 8.27 119 VAL B N 1
ATOM 2800 C CA . VAL B 1 128 ? 32.473 -2.511 18.080 1.00 8.71 119 VAL B CA 1
ATOM 2801 C C . VAL B 1 128 ? 32.185 -1.503 16.969 1.00 11.18 119 VAL B C 1
ATOM 2802 O O . VAL B 1 128 ? 32.983 -0.589 16.715 1.00 12.02 119 VAL B O 1
ATOM 2806 N N . ASN B 1 129 ? 31.048 -1.643 16.280 1.00 8.71 120 ASN B N 1
ATOM 2807 C CA . ASN B 1 129 ? 30.800 -0.827 15.091 1.00 8.07 120 ASN B CA 1
ATOM 2808 C C . ASN B 1 129 ? 30.143 0.508 15.397 1.00 9.08 120 ASN B C 1
ATOM 2809 O O . ASN B 1 129 ? 30.339 1.473 14.639 1.00 9.34 120 ASN B O 1
ATOM 2814 N N . SER B 1 130 ? 29.343 0.593 16.458 1.00 7.73 121 SER B N 1
ATOM 2815 C CA . SER B 1 130 ? 28.655 1.833 16.784 1.00 8.52 121 SER B CA 1
ATOM 2816 C C . SER B 1 130 ? 29.251 2.536 17.996 1.00 8.71 121 SER B C 1
ATOM 2817 O O . SER B 1 130 ? 29.629 3.709 17.905 1.00 8.64 121 SER B O 1
ATOM 2820 N N . LYS B 1 131 ? 29.348 1.845 19.132 1.00 8.02 122 LYS B N 1
ATOM 2821 C CA . LYS B 1 131 ? 29.773 2.517 20.357 1.00 8.17 122 LYS B CA 1
ATOM 2822 C C . LYS B 1 131 ? 31.224 2.983 20.266 1.00 9.14 122 LYS B C 1
ATOM 2823 O O . LYS B 1 131 ? 31.542 4.125 20.623 1.00 8.26 122 LYS B O 1
ATOM 2829 N N . SER B 1 132 ? 32.130 2.115 19.817 1.00 8.29 123 SER B N 1
ATOM 2830 C CA A SER B 1 132 ? 33.518 2.542 19.708 0.62 8.61 123 SER B CA 1
ATOM 2831 C CA B SER B 1 132 ? 33.523 2.528 19.689 0.38 8.88 123 SER B CA 1
ATOM 2832 C C . SER B 1 132 ? 33.646 3.737 18.773 1.00 8.18 123 SER B C 1
ATOM 2833 O O . SER B 1 132 ? 34.418 4.663 19.048 1.00 9.28 123 SER B O 1
ATOM 2838 N N . ALA B 1 133 ? 32.868 3.756 17.687 1.00 7.47 124 ALA B N 1
ATOM 2839 C CA . ALA B 1 133 ? 32.930 4.862 16.737 1.00 6.01 124 ALA B CA 1
ATOM 2840 C C . ALA B 1 133 ? 32.352 6.146 17.326 1.00 8.76 124 ALA B C 1
ATOM 2841 O O . ALA B 1 133 ? 32.865 7.239 17.057 1.00 9.17 124 ALA B O 1
ATOM 2843 N N . PHE B 1 134 ? 31.269 6.037 18.107 1.00 7.14 125 PHE B N 1
ATOM 2844 C CA . PHE B 1 134 ? 30.716 7.210 18.780 1.00 7.71 125 PHE B CA 1
ATOM 2845 C C . PHE B 1 134 ? 31.757 7.854 19.684 1.00 6.75 125 PHE B C 1
ATOM 2846 O O . PHE B 1 134 ? 31.971 9.071 19.637 1.00 8.32 125 PHE B O 1
ATOM 2854 N N . PHE B 1 135 ? 32.395 7.055 20.540 1.00 8.22 126 PHE B N 1
ATOM 2855 C CA . PHE B 1 135 ? 33.350 7.621 21.489 1.00 7.11 126 PHE B CA 1
ATOM 2856 C C . PHE B 1 135 ? 34.637 8.069 20.820 1.00 7.46 126 PHE B C 1
ATOM 2857 O O . PHE B 1 135 ? 35.247 9.044 21.272 1.00 8.62 126 PHE B O 1
ATOM 2865 N N . PHE B 1 136 ? 35.033 7.423 19.724 1.00 8.11 127 PHE B N 1
ATOM 2866 C CA . PHE B 1 136 ? 36.150 7.937 18.939 1.00 7.07 127 PHE B CA 1
ATOM 2867 C C . PHE B 1 136 ? 35.830 9.330 18.404 1.00 8.43 127 PHE B C 1
ATOM 2868 O O . PHE B 1 136 ? 36.659 10.244 18.497 1.00 9.26 127 PHE B O 1
ATOM 2876 N N . ILE B 1 137 ? 34.617 9.519 17.868 1.00 7.99 128 ILE B N 1
ATOM 2877 C CA . ILE B 1 137 ? 34.225 10.836 17.361 1.00 8.23 128 ILE B CA 1
ATOM 2878 C C . ILE B 1 137 ? 34.111 11.847 18.498 1.00 9.78 128 ILE B C 1
ATOM 2879 O O . ILE B 1 137 ? 34.546 13.000 18.362 1.00 9.53 128 ILE B O 1
ATOM 2884 N N . LYS B 1 138 ? 33.537 11.439 19.638 1.00 7.77 129 LYS B N 1
ATOM 2885 C CA . LYS B 1 138 ? 33.436 12.339 20.784 1.00 8.01 129 LYS B CA 1
ATOM 2886 C C . LYS B 1 138 ? 34.818 12.778 21.256 1.00 9.25 129 LYS B C 1
ATOM 2887 O O . LYS B 1 138 ? 35.075 13.973 21.453 1.00 9.46 129 LYS B O 1
ATOM 2893 N N . GLU B 1 139 ? 35.717 11.813 21.465 1.00 9.24 130 GLU B N 1
ATOM 2894 C CA . GLU B 1 139 ? 37.034 12.142 21.997 1.00 9.77 130 GLU B CA 1
ATOM 2895 C C . GLU B 1 139 ? 37.874 12.921 20.990 1.00 9.41 130 GLU B C 1
ATOM 2896 O O . GLU B 1 139 ? 38.670 13.780 21.384 1.00 11.48 130 GLU B O 1
ATOM 2902 N N . ALA B 1 140 ? 37.697 12.661 19.695 1.00 9.02 131 ALA B N 1
ATOM 2903 C CA . ALA B 1 140 ? 38.356 13.491 18.691 1.00 8.89 131 ALA B CA 1
ATOM 2904 C C . ALA B 1 140 ? 37.866 14.929 18.777 1.00 10.48 131 ALA B C 1
ATOM 2905 O O . ALA B 1 140 ? 38.653 15.874 18.621 1.00 10.57 131 ALA B O 1
ATOM 2907 N N . GLY B 1 141 ? 36.574 15.116 19.048 1.00 10.52 132 GLY B N 1
ATOM 2908 C CA . GLY B 1 141 ? 36.064 16.459 19.259 1.00 11.91 132 GLY B CA 1
ATOM 2909 C C . GLY B 1 141 ? 36.706 17.157 20.440 1.00 11.81 132 GLY B C 1
ATOM 2910 O O . GLY B 1 141 ? 36.858 18.382 20.433 1.00 14.00 132 GLY B O 1
ATOM 2911 N N . ARG B 1 142 ? 37.092 16.393 21.466 1.00 11.57 133 ARG B N 1
ATOM 2912 C CA . ARG B 1 142 ? 37.716 16.982 22.644 1.00 11.97 133 ARG B CA 1
ATOM 2913 C C . ARG B 1 142 ? 39.212 17.207 22.453 1.00 13.33 133 ARG B C 1
ATOM 2914 O O . ARG B 1 142 ? 39.788 18.086 23.104 1.00 16.80 133 ARG B O 1
ATOM 2922 N N . HIS B 1 143 ? 39.856 16.432 21.581 1.00 10.21 134 HIS B N 1
ATOM 2923 C CA . HIS B 1 143 ? 41.309 16.391 21.526 1.00 10.65 134 HIS B CA 1
ATOM 2924 C C . HIS B 1 143 ? 41.932 16.939 20.257 1.00 11.25 134 HIS B C 1
ATOM 2925 O O . HIS B 1 143 ? 43.096 17.346 20.299 1.00 12.26 134 HIS B O 1
ATOM 2932 N N . LEU B 1 144 ? 41.235 16.904 19.126 1.00 9.24 135 LEU B N 1
ATOM 2933 C CA . LEU B 1 144 ? 41.870 17.287 17.873 1.00 9.11 135 LEU B CA 1
ATOM 2934 C C . LEU B 1 144 ? 42.305 18.743 17.921 1.00 11.27 135 LEU B C 1
ATOM 2935 O O . LEU B 1 144 ? 41.626 19.593 18.503 1.00 11.53 135 LEU B O 1
ATOM 2940 N N . GLU B 1 145 ? 43.446 19.024 17.300 1.00 10.42 136 GLU B N 1
ATOM 2941 C CA . GLU B 1 145 ? 43.837 20.399 17.038 1.00 11.59 136 GLU B CA 1
ATOM 2942 C C . GLU B 1 145 ? 42.823 21.064 16.109 1.00 9.04 136 GLU B C 1
ATOM 2943 O O . GLU B 1 145 ? 42.142 20.406 15.320 1.00 10.67 136 GLU B O 1
ATOM 2949 N N . ASP B 1 146 ? 42.732 22.394 16.203 1.00 9.66 137 ASP B N 1
ATOM 2950 C CA . ASP B 1 146 ? 41.994 23.150 15.199 1.00 12.66 137 ASP B CA 1
ATOM 2951 C C . ASP B 1 146 ? 42.476 22.747 13.811 1.00 10.47 137 ASP B C 1
ATOM 2952 O O . ASP B 1 146 ? 43.643 22.394 13.615 1.00 11.14 137 ASP B O 1
ATOM 2957 N N . HIS B 1 147 ? 41.563 22.782 12.840 1.00 11.00 138 HIS B N 1
ATOM 2958 C CA . HIS B 1 147 ? 41.825 22.399 11.455 1.00 11.67 138 HIS B CA 1
ATOM 2959 C C . HIS B 1 147 ? 42.054 20.908 11.277 1.00 9.91 138 HIS B C 1
ATOM 2960 O O . HIS B 1 147 ? 42.539 20.489 10.217 1.00 12.45 138 HIS B O 1
ATOM 2967 N N . GLY B 1 148 ? 41.723 20.096 12.277 1.00 9.22 139 GLY B N 1
ATOM 2968 C CA . GLY B 1 148 ? 41.986 18.675 12.224 1.00 9.51 139 GLY B CA 1
ATOM 2969 C C . GLY B 1 148 ? 41.029 17.916 11.329 1.00 9.54 139 GLY B C 1
ATOM 2970 O O . GLY B 1 148 ? 40.148 18.474 10.675 1.00 9.13 139 GLY B O 1
ATOM 2971 N N . LYS B 1 149 ? 41.215 16.595 11.322 1.00 7.91 140 LYS B N 1
ATOM 2972 C CA . LYS B 1 149 ? 40.480 15.691 10.447 1.00 7.59 140 LYS B CA 1
ATOM 2973 C C . LYS B 1 149 ? 40.012 14.475 11.229 1.00 7.10 140 LYS B C 1
ATOM 2974 O O . LYS B 1 149 ? 40.728 13.967 12.098 1.00 9.30 140 LYS B O 1
ATOM 2980 N N . LEU B 1 150 ? 38.806 14.010 10.903 1.00 7.95 141 LEU B N 1
ATOM 2981 C CA . LEU B 1 150 ? 38.181 12.871 11.568 1.00 8.51 141 LEU B CA 1
ATOM 2982 C C . LEU B 1 150 ? 37.509 12.020 10.499 1.00 6.77 141 LEU B C 1
ATOM 2983 O O . LEU B 1 150 ? 36.618 12.509 9.796 1.00 8.14 141 LEU B O 1
ATOM 2988 N N . VAL B 1 151 ? 37.928 10.756 10.370 1.00 7.89 142 VAL B N 1
ATOM 2989 C CA . VAL B 1 151 ? 37.438 9.845 9.334 1.00 7.42 142 VAL B CA 1
ATOM 2990 C C . VAL B 1 151 ? 37.076 8.516 9.983 1.00 7.74 142 VAL B C 1
ATOM 2991 O O . VAL B 1 151 ? 37.880 7.958 10.735 1.00 8.20 142 VAL B O 1
ATOM 2995 N N . THR B 1 152 ? 35.887 7.990 9.673 1.00 7.04 143 THR B N 1
ATOM 2996 C CA . THR B 1 152 ? 35.481 6.672 10.157 1.00 7.02 143 THR B CA 1
ATOM 2997 C C . THR B 1 152 ? 35.149 5.768 8.978 1.00 7.61 143 THR B C 1
ATOM 2998 O O . THR B 1 152 ? 34.546 6.209 7.996 1.00 7.32 143 THR B O 1
ATOM 3002 N N . LEU B 1 153 ? 35.513 4.491 9.091 1.00 6.90 144 LEU B N 1
ATOM 3003 C CA . LEU B 1 153 ? 35.200 3.512 8.055 1.00 7.05 144 LEU B CA 1
ATOM 3004 C C . LEU B 1 153 ? 33.817 2.908 8.289 1.00 7.43 144 LEU B C 1
ATOM 3005 O O . LEU B 1 153 ? 33.500 2.467 9.398 1.00 9.35 144 LEU B O 1
ATOM 3010 N N . VAL B 1 154 ? 32.999 2.896 7.235 1.00 8.63 145 VAL B N 1
ATOM 3011 C CA . VAL B 1 154 ? 31.697 2.230 7.236 1.00 8.83 145 VAL B CA 1
ATOM 3012 C C . VAL B 1 154 ? 31.689 1.243 6.073 1.00 8.73 145 VAL B C 1
ATOM 3013 O O . VAL B 1 154 ? 32.754 0.841 5.596 1.00 13.44 145 VAL B O 1
ATOM 3017 N N . THR B 1 155 ? 30.506 0.835 5.602 1.00 8.85 146 THR B N 1
ATOM 3018 C CA . THR B 1 155 ? 30.391 -0.180 4.557 1.00 9.59 146 THR B CA 1
ATOM 3019 C C . THR B 1 155 ? 29.519 0.332 3.422 1.00 7.90 146 THR B C 1
ATOM 3020 O O . THR B 1 155 ? 28.544 1.059 3.648 1.00 8.26 146 THR B O 1
ATOM 3024 N N . SER B 1 156 ? 29.859 -0.079 2.190 1.00 6.42 147 SER B N 1
ATOM 3025 C CA . SER B 1 156 ? 28.986 0.175 1.046 1.00 7.65 147 SER B CA 1
ATOM 3026 C C . SER B 1 156 ? 27.625 -0.507 1.166 1.00 8.19 147 SER B C 1
ATOM 3027 O O . SER B 1 156 ? 26.713 -0.167 0.398 1.00 7.34 147 SER B O 1
ATOM 3030 N N . LEU B 1 157 ? 27.458 -1.460 2.093 1.00 8.17 148 LEU B N 1
ATOM 3031 C CA . LEU B 1 157 ? 26.127 -2.005 2.331 1.00 6.83 148 LEU B CA 1
ATOM 3032 C C . LEU B 1 157 ? 25.134 -0.962 2.829 1.00 7.59 148 LEU B C 1
ATOM 3033 O O . LEU B 1 157 ? 23.924 -1.218 2.782 1.00 8.61 148 LEU B O 1
ATOM 3038 N N . LEU B 1 158 ? 25.595 0.213 3.272 1.00 7.53 149 LEU B N 1
ATOM 3039 C CA . LEU B 1 158 ? 24.656 1.295 3.569 1.00 9.10 149 LEU B CA 1
ATOM 3040 C C . LEU B 1 158 ? 23.831 1.691 2.352 1.00 8.13 149 LEU B C 1
ATOM 3041 O O . LEU B 1 158 ? 22.752 2.271 2.516 1.00 9.13 149 LEU B O 1
ATOM 3046 N N . GLY B 1 159 ? 24.312 1.403 1.140 1.00 7.36 150 GLY B N 1
ATOM 3047 C CA . GLY B 1 159 ? 23.562 1.645 -0.073 1.00 8.23 150 GLY B CA 1
ATOM 3048 C C . GLY B 1 159 ? 22.878 0.423 -0.643 1.00 9.91 150 GLY B C 1
ATOM 3049 O O . GLY B 1 159 ? 22.372 0.480 -1.774 1.00 10.42 150 GLY B O 1
ATOM 3050 N N . ALA B 1 160 ? 22.834 -0.680 0.100 1.00 8.44 151 ALA B N 1
ATOM 3051 C CA . ALA B 1 160 ? 22.285 -1.929 -0.394 1.00 8.76 151 ALA B CA 1
ATOM 3052 C C . ALA B 1 160 ? 20.879 -2.163 0.145 1.00 7.30 151 ALA B C 1
ATOM 3053 O O . ALA B 1 160 ? 20.452 -1.565 1.143 1.00 9.00 151 ALA B O 1
ATOM 3055 N N . PHE B 1 161 ? 20.170 -3.064 -0.529 1.00 7.94 152 PHE B N 1
ATOM 3056 C CA . PHE B 1 161 ? 18.831 -3.515 -0.142 1.00 7.76 152 PHE B CA 1
ATOM 3057 C C . PHE B 1 161 ? 18.901 -5.038 -0.211 1.00 8.24 152 PHE B C 1
ATOM 3058 O O . PHE B 1 161 ? 18.630 -5.629 -1.260 1.00 9.66 152 PHE B O 1
ATOM 3066 N N . THR B 1 162 ? 19.281 -5.672 0.898 1.00 8.70 153 THR B N 1
ATOM 3067 C CA . THR B 1 162 ? 19.726 -7.057 0.815 1.00 9.15 153 THR B CA 1
ATOM 3068 C C . THR B 1 162 ? 19.521 -7.743 2.166 1.00 10.23 153 THR B C 1
ATOM 3069 O O . THR B 1 162 ? 19.525 -7.075 3.207 1.00 9.47 153 THR B O 1
ATOM 3073 N N . PRO B 1 163 ? 19.327 -9.059 2.185 1.00 8.79 154 PRO B N 1
ATOM 3074 C CA . PRO B 1 163 ? 19.181 -9.773 3.460 1.00 8.82 154 PRO B CA 1
ATOM 3075 C C . PRO B 1 163 ? 20.530 -10.039 4.119 1.00 9.47 154 PRO B C 1
ATOM 3076 O O . PRO B 1 163 ? 21.595 -9.894 3.519 1.00 10.36 154 PRO B O 1
ATOM 3080 N N . PHE B 1 164 ? 20.461 -10.415 5.399 1.00 8.79 155 PHE B N 1
ATOM 3081 C CA . PHE B 1 164 ? 21.500 -11.106 6.168 1.00 10.48 155 PHE B CA 1
ATOM 3082 C C . PHE B 1 164 ? 22.520 -10.195 6.846 1.00 8.54 155 PHE B C 1
ATOM 3083 O O . PHE B 1 164 ? 23.327 -10.686 7.637 1.00 9.37 155 PHE B O 1
ATOM 3091 N N . TYR B 1 165 ? 22.532 -8.896 6.561 1.00 8.22 156 TYR B N 1
ATOM 3092 C CA . TYR B 1 165 ? 23.506 -8.012 7.184 1.00 8.21 156 TYR B CA 1
ATOM 3093 C C . TYR B 1 165 ? 22.891 -7.068 8.216 1.00 7.83 156 TYR B C 1
ATOM 3094 O O . TYR B 1 165 ? 23.480 -6.030 8.514 1.00 8.33 156 TYR B O 1
ATOM 3103 N N . ALA B 1 166 ? 21.742 -7.424 8.800 1.00 8.58 157 ALA B N 1
ATOM 3104 C CA . ALA B 1 166 ? 21.056 -6.482 9.686 1.00 9.65 157 ALA B CA 1
ATOM 3105 C C . ALA B 1 166 ? 21.959 -5.973 10.805 1.00 9.70 157 ALA B C 1
ATOM 3106 O O . ALA B 1 166 ? 21.937 -4.783 11.140 1.00 9.86 157 ALA B O 1
ATOM 3108 N N . ALA B 1 167 ? 22.757 -6.859 11.402 1.00 8.74 158 ALA B N 1
ATOM 3109 C CA . ALA B 1 167 ? 23.592 -6.454 12.528 1.00 8.94 158 ALA B CA 1
ATOM 3110 C C . ALA B 1 167 ? 24.853 -5.715 12.101 1.00 9.31 158 ALA B C 1
ATOM 3111 O O . ALA B 1 167 ? 25.464 -5.050 12.944 1.00 13.60 158 ALA B O 1
ATOM 3113 N N . TYR B 1 168 ? 25.264 -5.832 10.836 1.00 8.60 159 TYR B N 1
ATOM 3114 C CA . TYR B 1 168 ? 26.459 -5.169 10.317 1.00 8.22 159 TYR B CA 1
ATOM 3115 C C . TYR B 1 168 ? 26.117 -3.844 9.643 1.00 9.04 159 TYR B C 1
ATOM 3116 O O . TYR B 1 168 ? 26.588 -2.783 10.063 1.00 9.96 159 TYR B O 1
ATOM 3125 N N . GLU B 1 169 ? 25.292 -3.893 8.598 1.00 8.23 160 GLU B N 1
ATOM 3126 C CA . GLU B 1 169 ? 24.760 -2.673 8.002 1.00 7.79 160 GLU B CA 1
ATOM 3127 C C . GLU B 1 169 ? 24.083 -1.801 9.060 1.00 7.42 160 GLU B C 1
ATOM 3128 O O . GLU B 1 169 ? 24.269 -0.574 9.088 1.00 9.19 160 GLU B O 1
ATOM 3134 N N . GLY B 1 170 ? 23.336 -2.421 9.978 1.00 7.09 161 GLY B N 1
ATOM 3135 C CA . GLY B 1 170 ? 22.632 -1.648 10.991 1.00 8.51 161 GLY B CA 1
ATOM 3136 C C . GLY B 1 170 ? 23.530 -1.019 12.040 1.00 9.16 161 GLY B C 1
ATOM 3137 O O . GLY B 1 170 ? 23.190 0.034 12.593 1.00 8.39 161 GLY B O 1
ATOM 3138 N N . SER B 1 171 ? 24.664 -1.656 12.362 1.00 8.22 162 SER B N 1
ATOM 3139 C CA . SER B 1 171 ? 25.569 -1.095 13.365 1.00 8.88 162 SER B CA 1
ATOM 3140 C C . SER B 1 171 ? 26.586 -0.115 12.795 1.00 7.22 162 SER B C 1
ATOM 3141 O O . SER B 1 171 ? 27.202 0.634 13.566 1.00 10.47 162 SER B O 1
ATOM 3144 N N . LYS B 1 172 ? 26.790 -0.102 11.475 1.00 7.97 163 LYS B N 1
ATOM 3145 C CA . LYS B 1 172 ? 27.563 0.959 10.845 1.00 7.64 163 LYS B CA 1
ATOM 3146 C C . LYS B 1 172 ? 26.713 2.175 10.509 1.00 8.60 163 LYS B C 1
ATOM 3147 O O . LYS B 1 172 ? 27.246 3.285 10.451 1.00 9.26 163 LYS B O 1
ATOM 3153 N N . ALA B 1 173 ? 25.403 1.999 10.331 1.00 8.36 164 ALA B N 1
ATOM 3154 C CA . ALA B 1 173 ? 24.523 3.121 10.005 1.00 9.01 164 ALA B CA 1
ATOM 3155 C C . ALA B 1 173 ? 24.606 4.299 10.971 1.00 8.02 164 ALA B C 1
ATOM 3156 O O . ALA B 1 173 ? 24.514 5.447 10.500 1.00 8.70 164 ALA B O 1
ATOM 3158 N N . PRO B 1 174 ? 24.748 4.112 12.290 1.00 7.68 165 PRO B N 1
ATOM 3159 C CA . PRO B 1 174 ? 24.834 5.289 13.171 1.00 7.36 165 PRO B CA 1
ATOM 3160 C C . PRO B 1 174 ? 25.979 6.214 12.811 1.00 7.39 165 PRO B C 1
ATOM 3161 O O . PRO B 1 174 ? 25.858 7.431 12.995 1.00 8.03 165 PRO B O 1
ATOM 3165 N N . VAL B 1 175 ? 27.081 5.665 12.290 1.00 6.61 166 VAL B N 1
ATOM 3166 C CA . VAL B 1 175 ? 28.268 6.464 11.991 1.00 7.96 166 VAL B CA 1
ATOM 3167 C C . VAL B 1 175 ? 27.966 7.555 10.964 1.00 7.21 166 VAL B C 1
ATOM 3168 O O . VAL B 1 175 ? 28.515 8.665 11.036 1.00 8.42 166 VAL B O 1
ATOM 3172 N N . GLU B 1 176 ? 27.111 7.259 9.982 1.00 7.03 167 GLU B N 1
ATOM 3173 C CA . GLU B 1 176 ? 26.743 8.293 9.022 1.00 7.85 167 GLU B CA 1
ATOM 3174 C C . GLU B 1 176 ? 26.132 9.488 9.734 1.00 9.12 167 GLU B C 1
ATOM 3175 O O . GLU B 1 176 ? 26.437 10.641 9.413 1.00 7.52 167 GLU B O 1
ATOM 3181 N N . HIS B 1 177 ? 25.278 9.225 10.723 1.00 7.60 168 HIS B N 1
ATOM 3182 C CA . HIS B 1 177 ? 24.596 10.303 11.425 1.00 7.77 168 HIS B CA 1
ATOM 3183 C C . HIS B 1 177 ? 25.469 10.959 12.485 1.00 8.91 168 HIS B C 1
ATOM 3184 O O . HIS B 1 177 ? 25.379 12.177 12.680 1.00 9.60 168 HIS B O 1
ATOM 3191 N N . PHE B 1 178 ? 26.330 10.191 13.160 1.00 7.09 169 PHE B N 1
ATOM 3192 C CA . PHE B 1 178 ? 27.346 10.818 14.001 1.00 8.45 169 PHE B CA 1
ATOM 3193 C C . PHE B 1 178 ? 28.197 11.789 13.186 1.00 6.81 169 PHE B C 1
ATOM 3194 O O . PHE B 1 178 ? 28.575 12.863 13.673 1.00 8.15 169 PHE B O 1
ATOM 3202 N N . THR B 1 179 ? 28.538 11.395 11.958 1.00 7.20 170 THR B N 1
ATOM 3203 C CA . THR B 1 179 ? 29.367 12.210 11.075 1.00 6.95 170 THR B CA 1
ATOM 3204 C C . THR B 1 179 ? 28.667 13.513 10.693 1.00 8.49 170 THR B C 1
ATOM 3205 O O . THR B 1 179 ? 29.311 14.569 10.627 1.00 7.94 170 THR B O 1
ATOM 3209 N N . ARG B 1 180 ? 27.346 13.467 10.461 1.00 6.86 171 ARG B N 1
ATOM 3210 C CA . ARG B 1 180 ? 26.588 14.695 10.200 1.00 6.71 171 ARG B CA 1
ATOM 3211 C C . ARG B 1 180 ? 26.645 15.634 11.395 1.00 8.11 171 ARG B C 1
ATOM 3212 O O . ARG B 1 180 ? 26.983 16.816 11.257 1.00 7.95 171 ARG B O 1
ATOM 3220 N N . ALA B 1 181 ? 26.298 15.123 12.580 1.00 7.57 172 ALA B N 1
ATOM 3221 C CA . ALA B 1 181 ? 26.252 15.977 13.760 1.00 7.90 172 ALA B CA 1
ATOM 3222 C C . ALA B 1 181 ? 27.628 16.545 14.071 1.00 8.08 172 ALA B C 1
ATOM 3223 O O . ALA B 1 181 ? 27.771 17.739 14.349 1.00 8.64 172 ALA B O 1
ATOM 3225 N N . ALA B 1 182 ? 28.657 15.692 14.032 1.00 7.26 173 ALA B N 1
ATOM 3226 C CA . ALA B 1 182 ? 30.007 16.145 14.359 1.00 8.92 173 ALA B CA 1
ATOM 3227 C C . ALA B 1 182 ? 30.531 17.138 13.327 1.00 7.37 173 ALA B C 1
ATOM 3228 O O . ALA B 1 182 ? 31.251 18.080 13.676 1.00 8.14 173 ALA B O 1
ATOM 3230 N N . SER B 1 183 ? 30.203 16.947 12.048 1.00 7.57 174 SER B N 1
ATOM 3231 C CA A SER B 1 183 ? 30.624 17.939 11.068 0.35 8.11 174 SER B CA 1
ATOM 3232 C CA B SER B 1 183 ? 30.588 17.931 11.040 0.65 8.16 174 SER B CA 1
ATOM 3233 C C . SER B 1 183 ? 30.055 19.313 11.404 1.00 7.84 174 SER B C 1
ATOM 3234 O O . SER B 1 183 ? 30.772 20.318 11.329 1.00 8.02 174 SER B O 1
ATOM 3239 N N . LYS B 1 184 ? 28.781 19.376 11.809 1.00 7.57 175 LYS B N 1
ATOM 3240 C CA . LYS B 1 184 ? 28.181 20.657 12.178 1.00 8.64 175 LYS B CA 1
ATOM 3241 C C . LYS B 1 184 ? 28.794 21.227 13.452 1.00 9.07 175 LYS B C 1
ATOM 3242 O O . LYS B 1 184 ? 29.025 22.439 13.541 1.00 11.89 175 LYS B O 1
ATOM 3248 N N . GLU B 1 185 ? 29.034 20.381 14.459 1.00 8.86 176 GLU B N 1
ATOM 3249 C CA . GLU B 1 185 ? 29.486 20.877 15.755 1.00 9.62 176 GLU B CA 1
ATOM 3250 C C . GLU B 1 185 ? 30.973 21.194 15.769 1.00 9.67 176 GLU B C 1
ATOM 3251 O O . GLU B 1 185 ? 31.396 22.114 16.477 1.00 12.67 176 GLU B O 1
ATOM 3257 N N . TYR B 1 186 ? 31.775 20.452 15.007 1.00 8.78 177 TYR B N 1
ATOM 3258 C CA . TYR B 1 186 ? 33.224 20.636 15.036 1.00 8.07 177 TYR B CA 1
ATOM 3259 C C . TYR B 1 186 ? 33.718 21.600 13.961 1.00 11.49 177 TYR B C 1
ATOM 3260 O O . TYR B 1 186 ? 34.893 21.990 13.993 1.00 9.85 177 TYR B O 1
ATOM 3269 N N . GLY B 1 187 ? 32.856 21.987 13.013 1.00 11.84 178 GLY B N 1
ATOM 3270 C CA . GLY B 1 187 ? 33.287 22.877 11.947 1.00 11.47 178 GLY B CA 1
ATOM 3271 C C . GLY B 1 187 ? 33.747 24.232 12.444 1.00 10.90 178 GLY B C 1
ATOM 3272 O O . GLY B 1 187 ? 34.569 24.889 11.796 1.00 10.80 178 GLY B O 1
ATOM 3273 N N . ALA B 1 188 ? 33.232 24.671 13.598 1.00 10.77 179 ALA B N 1
ATOM 3274 C CA . ALA B 1 188 ? 33.644 25.957 14.150 1.00 11.64 179 ALA B CA 1
ATOM 3275 C C . ALA B 1 188 ? 35.130 25.998 14.489 1.00 11.56 179 ALA B C 1
ATOM 3276 O O . ALA B 1 188 ? 35.703 27.093 14.566 1.00 13.76 179 ALA B O 1
ATOM 3278 N N . ARG B 1 189 ? 35.760 24.841 14.703 1.00 9.24 180 ARG B N 1
ATOM 3279 C CA . ARG B 1 189 ? 37.198 24.743 14.926 1.00 10.17 180 ARG B CA 1
ATOM 3280 C C . ARG B 1 189 ? 37.956 24.347 13.667 1.00 11.75 180 ARG B C 1
ATOM 3281 O O . ARG B 1 189 ? 39.151 24.036 13.743 1.00 10.82 180 ARG B O 1
ATOM 3289 N N . GLY B 1 190 ? 37.286 24.325 12.518 1.00 10.95 181 GLY B N 1
ATOM 3290 C CA . GLY B 1 190 ? 37.945 24.017 11.270 1.00 10.89 181 GLY B CA 1
ATOM 3291 C C . GLY B 1 190 ? 38.135 22.544 11.000 1.00 9.64 181 GLY B C 1
ATOM 3292 O O . GLY B 1 190 ? 38.898 22.195 10.094 1.00 9.86 181 GLY B O 1
ATOM 3293 N N . ILE B 1 191 ? 37.469 21.672 11.756 1.00 8.10 182 ILE B N 1
ATOM 3294 C CA . ILE B 1 191 ? 37.652 20.227 11.659 1.00 7.81 182 ILE B CA 1
ATOM 3295 C C . ILE B 1 191 ? 36.698 19.671 10.606 1.00 9.16 182 ILE B C 1
ATOM 3296 O O . ILE B 1 191 ? 35.510 20.014 10.597 1.00 9.35 182 ILE B O 1
ATOM 3301 N N . SER B 1 192 ? 37.215 18.807 9.727 1.00 7.94 183 SER B N 1
ATOM 3302 C CA . SER B 1 192 ? 36.427 18.118 8.703 1.00 7.14 183 SER B CA 1
ATOM 3303 C C . SER B 1 192 ? 36.149 16.690 9.157 1.00 6.93 183 SER B C 1
ATOM 3304 O O . SER B 1 192 ? 37.066 15.987 9.581 1.00 8.88 183 SER B O 1
ATOM 3307 N N . VAL B 1 193 ? 34.890 16.254 9.046 1.00 6.80 184 VAL B N 1
ATOM 3308 C CA . VAL B 1 193 ? 34.447 14.955 9.553 1.00 8.99 184 VAL B CA 1
ATOM 3309 C C . VAL B 1 193 ? 33.775 14.203 8.414 1.00 8.30 184 VAL B C 1
ATOM 3310 O O . VAL B 1 193 ? 32.808 14.705 7.830 1.00 8.36 184 VAL B O 1
ATOM 3314 N N . THR B 1 194 ? 34.269 13.000 8.107 1.00 6.37 185 THR B N 1
ATOM 3315 C CA . THR B 1 194 ? 33.751 12.209 6.997 1.00 6.50 185 THR B CA 1
ATOM 3316 C C . THR B 1 194 ? 33.683 10.731 7.372 1.00 6.16 185 THR B C 1
ATOM 3317 O O . THR B 1 194 ? 34.337 10.265 8.306 1.00 6.98 185 THR B O 1
ATOM 3321 N N . ALA B 1 195 ? 32.875 9.986 6.611 1.00 6.63 186 ALA B N 1
ATOM 3322 C CA . ALA B 1 195 ? 32.819 8.533 6.715 1.00 7.53 186 ALA B CA 1
ATOM 3323 C C . ALA B 1 195 ? 33.012 7.953 5.320 1.00 7.43 186 ALA B C 1
ATOM 3324 O O . ALA B 1 195 ? 32.510 8.512 4.339 1.00 7.89 186 ALA B O 1
ATOM 3326 N N . VAL B 1 196 ? 33.733 6.833 5.233 1.00 7.31 187 VAL B N 1
ATOM 3327 C CA . VAL B 1 196 ? 34.154 6.238 3.963 1.00 6.20 187 VAL B CA 1
ATOM 3328 C C . VAL B 1 196 ? 33.688 4.790 3.963 1.00 7.37 187 VAL B C 1
ATOM 3329 O O . VAL B 1 196 ? 34.021 4.035 4.885 1.00 7.75 187 VAL B O 1
ATOM 3333 N N . GLY B 1 197 ? 32.923 4.397 2.936 1.00 7.29 188 GLY B N 1
ATOM 3334 C CA . GLY B 1 197 ? 32.410 3.045 2.855 1.00 7.63 188 GLY B CA 1
ATOM 3335 C C . GLY B 1 197 ? 32.922 2.305 1.637 1.00 6.67 188 GLY B C 1
ATOM 3336 O O . GLY B 1 197 ? 32.399 2.453 0.523 1.00 8.05 188 GLY B O 1
ATOM 3337 N N . PRO B 1 198 ? 33.965 1.498 1.817 1.00 7.18 189 PRO B N 1
ATOM 3338 C CA . PRO B 1 198 ? 34.467 0.697 0.698 1.00 8.16 189 PRO B CA 1
ATOM 3339 C C . PRO B 1 198 ? 33.468 -0.386 0.318 1.00 7.72 189 PRO B C 1
ATOM 3340 O O . PRO B 1 198 ? 32.577 -0.748 1.083 1.00 9.19 189 PRO B O 1
ATOM 3344 N N . GLY B 1 199 ? 33.641 -0.925 -0.886 1.00 7.46 190 GLY B N 1
ATOM 3345 C CA . GLY B 1 199 ? 33.021 -2.179 -1.215 1.00 8.28 190 GLY B CA 1
ATOM 3346 C C . GLY B 1 199 ? 33.665 -3.299 -0.417 1.00 9.26 190 GLY B C 1
ATOM 3347 O O . GLY B 1 199 ? 34.620 -3.073 0.336 1.00 9.39 190 GLY B O 1
ATOM 3348 N N . PRO B 1 200 ? 33.154 -4.517 -0.571 1.00 7.88 191 PRO B N 1
ATOM 3349 C CA . PRO B 1 200 ? 33.829 -5.665 0.050 1.00 8.46 191 PRO B CA 1
ATOM 3350 C C . PRO B 1 200 ? 35.283 -5.661 -0.396 1.00 7.79 191 PRO B C 1
ATOM 3351 O O . PRO B 1 200 ? 35.574 -5.481 -1.582 1.00 8.02 191 PRO B O 1
ATOM 3355 N N . MET B 1 201 ? 36.204 -5.826 0.557 1.00 7.68 192 MET B N 1
ATOM 3356 C CA . MET B 1 201 ? 37.629 -5.678 0.283 1.00 8.85 192 MET B CA 1
ATOM 3357 C C . MET B 1 201 ? 38.375 -7.002 0.392 1.00 8.92 192 MET B C 1
ATOM 3358 O O . MET B 1 201 ? 38.003 -7.888 1.166 1.00 9.44 192 MET B O 1
ATOM 3363 N N . ASP B 1 202 ? 39.463 -7.116 -0.375 1.00 8.75 193 ASP B N 1
ATOM 3364 C CA . ASP B 1 202 ? 40.347 -8.278 -0.305 1.00 9.19 193 ASP B CA 1
ATOM 3365 C C . ASP B 1 202 ? 41.240 -8.161 0.933 1.00 11.45 193 ASP B C 1
ATOM 3366 O O . ASP B 1 202 ? 42.418 -7.802 0.861 1.00 11.45 193 ASP B O 1
ATOM 3371 N N . THR B 1 203 ? 40.658 -8.454 2.102 1.00 9.31 194 THR B N 1
ATOM 3372 C CA . THR B 1 203 ? 41.423 -8.570 3.347 1.00 8.77 194 THR B CA 1
ATOM 3373 C C . THR B 1 203 ? 40.885 -9.756 4.134 1.00 10.37 194 THR B C 1
ATOM 3374 O O . THR B 1 203 ? 39.790 -10.246 3.838 1.00 10.15 194 THR B O 1
ATOM 3378 N N . PRO B 1 204 ? 41.604 -10.235 5.155 1.00 10.41 195 PRO B N 1
ATOM 3379 C CA . PRO B 1 204 ? 41.073 -11.338 5.973 1.00 9.09 195 PRO B CA 1
ATOM 3380 C C . PRO B 1 204 ? 39.778 -11.016 6.708 1.00 10.60 195 PRO B C 1
ATOM 3381 O O . PRO B 1 204 ? 39.137 -11.947 7.218 1.00 11.68 195 PRO B O 1
ATOM 3385 N N . PHE B 1 205 ? 39.376 -9.749 6.781 1.00 10.54 196 PHE B N 1
ATOM 3386 C CA . PHE B 1 205 ? 38.112 -9.384 7.418 1.00 10.97 196 PHE B CA 1
ATOM 3387 C C . PHE B 1 205 ? 36.915 -9.906 6.628 1.00 10.60 196 PHE B C 1
ATOM 3388 O O . PHE B 1 205 ? 35.891 -10.274 7.217 1.00 10.07 196 PHE B O 1
ATOM 3396 N N . PHE B 1 206 ? 37.033 -9.958 5.299 1.00 9.79 197 PHE B N 1
ATOM 3397 C CA . PHE B 1 206 ? 35.888 -10.188 4.425 1.00 8.22 197 PHE B CA 1
ATOM 3398 C C . PHE B 1 206 ? 35.506 -11.661 4.361 1.00 9.51 197 PHE B C 1
ATOM 3399 O O . PHE B 1 206 ? 34.331 -12.014 4.512 1.00 10.63 197 PHE B O 1
ATOM 3407 N N . TYR B 1 207 ? 36.489 -12.526 4.140 1.00 9.72 198 TYR B N 1
ATOM 3408 C CA . TYR B 1 207 ? 36.212 -13.908 3.756 1.00 12.18 198 TYR B CA 1
ATOM 3409 C C . TYR B 1 207 ? 35.460 -14.753 4.782 1.00 10.71 198 TYR B C 1
ATOM 3410 O O . TYR B 1 207 ? 34.590 -15.532 4.358 1.00 11.62 198 TYR B O 1
ATOM 3419 N N . PRO B 1 208 ? 35.735 -14.687 6.096 1.00 11.67 199 PRO B N 1
ATOM 3420 C CA . PRO B 1 208 ? 35.111 -15.662 7.012 1.00 14.53 199 PRO B CA 1
ATOM 3421 C C . PRO B 1 208 ? 33.601 -15.580 7.078 1.00 15.52 199 PRO B C 1
ATOM 3422 O O . PRO B 1 208 ? 32.951 -16.592 7.363 1.00 16.40 199 PRO B O 1
ATOM 3426 N N . ALA B 1 209 ? 33.023 -14.406 6.841 1.00 12.77 200 ALA B N 1
ATOM 3427 C CA . ALA B 1 209 ? 31.583 -14.222 6.970 1.00 13.98 200 ALA B CA 1
ATOM 3428 C C . ALA B 1 209 ? 30.810 -14.600 5.717 1.00 15.15 200 ALA B C 1
ATOM 3429 O O . ALA B 1 209 ? 29.576 -14.661 5.761 1.00 17.94 200 ALA B O 1
ATOM 3431 N N . GLU B 1 210 ? 31.495 -14.852 4.608 1.00 12.04 201 GLU B N 1
ATOM 3432 C CA . GLU B 1 210 ? 30.856 -15.006 3.309 1.00 12.96 201 GLU B CA 1
ATOM 3433 C C . GLU B 1 210 ? 30.994 -16.443 2.826 1.00 12.58 201 GLU B C 1
ATOM 3434 O O . GLU B 1 210 ? 32.095 -17.000 2.837 1.00 14.91 201 GLU B O 1
ATOM 3440 N N . GLY B 1 211 ? 29.884 -17.040 2.399 1.00 13.54 202 GLY B N 1
ATOM 3441 C CA . GLY B 1 211 ? 29.960 -18.320 1.731 1.00 13.42 202 GLY B CA 1
ATOM 3442 C C . GLY B 1 211 ? 30.618 -18.194 0.372 1.00 14.30 202 GLY B C 1
ATOM 3443 O O . GLY B 1 211 ? 30.739 -17.106 -0.194 1.00 13.56 202 GLY B O 1
ATOM 3444 N N . ALA B 1 212 ? 31.052 -19.340 -0.155 1.00 17.99 203 ALA B N 1
ATOM 3445 C CA . ALA B 1 212 ? 31.756 -19.352 -1.433 1.00 16.17 203 ALA B CA 1
ATOM 3446 C C . ALA B 1 212 ? 30.919 -18.731 -2.543 1.00 16.35 203 ALA B C 1
ATOM 3447 O O . ALA B 1 212 ? 31.437 -17.956 -3.357 1.00 19.18 203 ALA B O 1
ATOM 3449 N N . ASP B 1 213 ? 29.618 -19.044 -2.583 1.00 18.58 204 ASP B N 1
ATOM 3450 C CA . ASP B 1 213 ? 28.741 -18.439 -3.585 1.00 19.94 204 ASP B CA 1
ATOM 3451 C C . ASP B 1 213 ? 28.722 -16.924 -3.458 1.00 18.02 204 ASP B C 1
ATOM 3452 O O . ASP B 1 213 ? 28.794 -16.205 -4.462 1.00 17.34 204 ASP B O 1
ATOM 3457 N N . ALA B 1 214 ? 28.624 -16.418 -2.227 1.00 14.78 205 ALA B N 1
ATOM 3458 C CA . ALA B 1 214 ? 28.599 -14.973 -2.025 1.00 13.57 205 ALA B CA 1
ATOM 3459 C C . ALA B 1 214 ? 29.922 -14.329 -2.424 1.00 12.01 205 ALA B C 1
ATOM 3460 O O . ALA B 1 214 ? 29.932 -13.238 -3.005 1.00 11.30 205 ALA B O 1
ATOM 3462 N N . VAL B 1 215 ? 31.047 -14.978 -2.104 1.00 12.89 206 VAL B N 1
ATOM 3463 C CA . VAL B 1 215 ? 32.356 -14.450 -2.492 1.00 11.93 206 VAL B CA 1
ATOM 3464 C C . VAL B 1 215 ? 32.424 -14.244 -4.002 1.00 11.72 206 VAL B C 1
ATOM 3465 O O . VAL B 1 215 ? 32.871 -13.195 -4.487 1.00 12.19 206 VAL B O 1
ATOM 3469 N N . ALA B 1 216 ? 31.972 -15.242 -4.765 1.00 12.88 207 ALA B N 1
ATOM 3470 C CA . ALA B 1 216 ? 31.979 -15.135 -6.221 1.00 12.94 207 ALA B CA 1
ATOM 3471 C C . ALA B 1 216 ? 31.081 -14.001 -6.690 1.00 16.68 207 ALA B C 1
ATOM 3472 O O . ALA B 1 216 ? 31.430 -13.265 -7.623 1.00 17.02 207 ALA B O 1
ATOM 3474 N N . TYR B 1 217 ? 29.926 -13.832 -6.043 1.00 14.68 208 TYR B N 1
ATOM 3475 C CA . TYR B 1 217 ? 29.049 -12.715 -6.374 1.00 13.23 208 TYR B CA 1
ATOM 3476 C C . TYR B 1 217 ? 29.733 -11.377 -6.105 1.00 11.87 208 TYR B C 1
ATOM 3477 O O . TYR B 1 217 ? 29.768 -10.500 -6.977 1.00 13.86 208 TYR B O 1
ATOM 3486 N N . HIS B 1 218 ? 30.272 -11.190 -4.893 1.00 11.27 209 HIS B N 1
ATOM 3487 C CA . HIS B 1 218 ? 30.902 -9.912 -4.572 1.00 12.05 209 HIS B CA 1
ATOM 3488 C C . HIS B 1 218 ? 32.029 -9.603 -5.549 1.00 11.11 209 HIS B C 1
ATOM 3489 O O . HIS B 1 218 ? 32.251 -8.438 -5.900 1.00 12.35 209 HIS B O 1
ATOM 3496 N N . LYS B 1 219 ? 32.758 -10.637 -5.993 1.00 10.27 210 LYS B N 1
ATOM 3497 C CA . LYS B 1 219 ? 33.898 -10.443 -6.885 1.00 10.82 210 LYS B CA 1
ATOM 3498 C C . LYS B 1 219 ? 33.490 -9.989 -8.279 1.00 12.68 210 LYS B C 1
ATOM 3499 O O . LYS B 1 219 ? 34.347 -9.511 -9.030 1.00 13.00 210 LYS B O 1
ATOM 3505 N N . THR B 1 220 ? 32.215 -10.120 -8.652 1.00 11.98 211 THR B N 1
ATOM 3506 C CA . THR B 1 220 ? 31.759 -9.676 -9.966 1.00 13.53 211 THR B CA 1
ATOM 3507 C C . THR B 1 220 ? 30.690 -8.589 -9.897 1.00 14.99 211 THR B C 1
ATOM 3508 O O . THR B 1 220 ? 30.143 -8.213 -10.942 1.00 17.92 211 THR B O 1
ATOM 3512 N N . ALA B 1 221 ? 30.384 -8.074 -8.706 1.00 11.71 212 ALA B N 1
ATOM 3513 C CA . ALA B 1 221 ? 29.230 -7.205 -8.508 1.00 12.27 212 ALA B CA 1
ATOM 3514 C C . ALA B 1 221 ? 29.511 -5.731 -8.776 1.00 11.59 212 ALA B C 1
ATOM 3515 O O . ALA B 1 221 ? 28.562 -4.944 -8.859 1.00 16.09 212 ALA B O 1
ATOM 3517 N N . ALA B 1 222 ? 30.767 -5.332 -8.907 1.00 10.19 213 ALA B N 1
ATOM 3518 C CA . ALA B 1 222 ? 31.113 -3.943 -9.164 1.00 10.37 213 ALA B CA 1
ATOM 3519 C C . ALA B 1 222 ? 31.333 -3.729 -10.655 1.00 9.89 213 ALA B C 1
ATOM 3520 O O . ALA B 1 222 ? 31.862 -4.602 -11.349 1.00 10.08 213 ALA B O 1
ATOM 3522 N N . ALA B 1 223 ? 30.926 -2.554 -11.143 1.00 8.98 214 ALA B N 1
ATOM 3523 C CA . ALA B 1 223 ? 31.109 -2.246 -12.556 1.00 10.09 214 ALA B CA 1
ATOM 3524 C C . ALA B 1 223 ? 32.567 -2.363 -12.972 1.00 9.38 214 ALA B C 1
ATOM 3525 O O . ALA B 1 223 ? 32.859 -2.768 -14.106 1.00 9.56 214 ALA B O 1
ATOM 3527 N N . LEU B 1 224 ? 33.497 -2.028 -12.076 1.00 9.31 215 LEU B N 1
ATOM 3528 C CA . LEU B 1 224 ? 34.921 -2.107 -12.378 1.00 8.64 215 LEU B CA 1
ATOM 3529 C C . LEU B 1 224 ? 35.588 -3.367 -11.836 1.00 9.53 215 LEU B C 1
ATOM 3530 O O . LEU B 1 224 ? 36.823 -3.449 -11.849 1.00 8.80 215 LEU B O 1
ATOM 3535 N N . SER B 1 225 ? 34.808 -4.356 -11.395 1.00 9.23 216 SER B N 1
ATOM 3536 C CA . SER B 1 225 ? 35.376 -5.615 -10.915 1.00 9.73 216 SER B CA 1
ATOM 3537 C C . SER B 1 225 ? 36.445 -6.221 -11.817 1.00 9.60 216 SER B C 1
ATOM 3538 O O . SER B 1 225 ? 37.417 -6.770 -11.273 1.00 10.78 216 SER B O 1
ATOM 3541 N N . PRO B 1 226 ? 36.349 -6.180 -13.154 1.00 10.81 217 PRO B N 1
ATOM 3542 C CA . PRO B 1 226 ? 37.403 -6.810 -13.967 1.00 9.98 217 PRO B CA 1
ATOM 3543 C C . PRO B 1 226 ? 38.764 -6.164 -13.814 1.00 10.99 217 PRO B C 1
ATOM 3544 O O . PRO B 1 226 ? 39.754 -6.739 -14.273 1.00 12.94 217 PRO B O 1
ATOM 3548 N N . PHE B 1 227 ? 38.855 -5.009 -13.164 1.00 10.77 218 PHE B N 1
ATOM 3549 C CA . PHE B 1 227 ? 40.068 -4.206 -13.193 1.00 11.83 218 PHE B CA 1
ATOM 3550 C C . PHE B 1 227 ? 40.763 -4.088 -11.847 1.00 12.61 218 PHE B C 1
ATOM 3551 O O . PHE B 1 227 ? 41.853 -3.516 -11.782 1.00 14.83 218 PHE B O 1
ATOM 3559 N N . SER B 1 228 ? 40.178 -4.627 -10.780 1.00 10.89 219 SER B N 1
ATOM 3560 C CA . SER B 1 228 ? 40.888 -4.757 -9.517 1.00 10.75 219 SER B CA 1
ATOM 3561 C C . SER B 1 228 ? 41.627 -6.099 -9.484 1.00 12.71 219 SER B C 1
ATOM 3562 O O . SER B 1 228 ? 41.574 -6.887 -10.431 1.00 13.06 219 SER B O 1
ATOM 3565 N N . LYS B 1 229 ? 42.342 -6.370 -8.388 1.00 10.51 220 LYS B N 1
ATOM 3566 C CA . LYS B 1 229 ? 43.191 -7.562 -8.357 1.00 11.48 220 LYS B CA 1
ATOM 3567 C C . LYS B 1 229 ? 42.367 -8.842 -8.307 1.00 11.62 220 LYS B C 1
ATOM 3568 O O . LYS B 1 229 ? 42.737 -9.850 -8.925 1.00 16.06 220 LYS B O 1
ATOM 3570 N N . THR B 1 230 ? 41.259 -8.830 -7.567 1.00 11.54 221 THR B N 1
ATOM 3571 C CA . THR B 1 230 ? 40.418 -10.004 -7.383 1.00 12.87 221 THR B CA 1
ATOM 3572 C C . THR B 1 230 ? 38.973 -9.789 -7.804 1.00 12.43 221 THR B C 1
ATOM 3573 O O . THR B 1 230 ? 38.199 -10.753 -7.799 1.00 13.26 221 THR B O 1
ATOM 3577 N N . GLY B 1 231 ? 38.578 -8.565 -8.138 1.00 9.11 222 GLY B N 1
ATOM 3578 C CA . GLY B 1 231 ? 37.187 -8.208 -8.322 1.00 10.62 222 GLY B CA 1
ATOM 3579 C C . GLY B 1 231 ? 36.577 -7.473 -7.141 1.00 9.45 222 GLY B C 1
ATOM 3580 O O . GLY B 1 231 ? 35.588 -6.743 -7.316 1.00 9.54 222 GLY B O 1
ATOM 3581 N N . LEU B 1 232 ? 37.137 -7.654 -5.946 1.00 8.35 223 LEU B N 1
ATOM 3582 C CA . LEU B 1 232 ? 36.764 -6.911 -4.754 1.00 8.85 223 LEU B CA 1
ATOM 3583 C C . LEU B 1 232 ? 37.461 -5.549 -4.756 1.00 7.92 223 LEU B C 1
ATOM 3584 O O . LEU B 1 232 ? 38.322 -5.265 -5.595 1.00 9.45 223 LEU B O 1
ATOM 3589 N N . THR B 1 233 ? 37.114 -4.713 -3.784 1.00 8.62 224 THR B N 1
ATOM 3590 C CA . THR B 1 233 ? 37.872 -3.494 -3.527 1.00 7.70 224 THR B CA 1
ATOM 3591 C C . THR B 1 233 ? 39.259 -3.848 -2.992 1.00 8.35 224 THR B C 1
ATOM 3592 O O . THR B 1 233 ? 39.390 -4.672 -2.081 1.00 9.92 224 THR B O 1
ATOM 3596 N N . ASP B 1 234 ? 40.295 -3.241 -3.569 1.00 8.69 225 ASP B N 1
ATOM 3597 C CA . ASP B 1 234 ? 41.651 -3.350 -3.039 1.00 9.73 225 ASP B CA 1
ATOM 3598 C C . ASP B 1 234 ? 41.937 -2.196 -2.085 1.00 10.78 225 ASP B C 1
ATOM 3599 O O . ASP B 1 234 ? 41.596 -1.045 -2.373 1.00 10.95 225 ASP B O 1
ATOM 3604 N N . ILE B 1 235 ? 42.591 -2.502 -0.959 1.00 9.48 226 ILE B N 1
ATOM 3605 C CA . ILE B 1 235 ? 42.900 -1.439 -0.001 1.00 10.57 226 ILE B CA 1
ATOM 3606 C C . ILE B 1 235 ? 43.766 -0.352 -0.625 1.00 8.63 226 ILE B C 1
ATOM 3607 O O . ILE B 1 235 ? 43.664 0.824 -0.253 1.00 10.19 226 ILE B O 1
ATOM 3612 N N . GLU B 1 236 ? 44.618 -0.712 -1.588 1.00 9.66 227 GLU B N 1
ATOM 3613 C CA A GLU B 1 236 ? 45.477 0.262 -2.251 0.58 9.33 227 GLU B CA 1
ATOM 3614 C CA B GLU B 1 236 ? 45.469 0.312 -2.179 0.42 9.62 227 GLU B CA 1
ATOM 3615 C C . GLU B 1 236 ? 44.681 1.338 -2.985 1.00 9.28 227 GLU B C 1
ATOM 3616 O O . GLU B 1 236 ? 45.214 2.414 -3.265 1.00 11.63 227 GLU B O 1
ATOM 3627 N N . ASP B 1 237 ? 43.427 1.061 -3.330 1.00 9.21 228 ASP B N 1
ATOM 3628 C CA . ASP B 1 237 ? 42.602 2.055 -4.006 1.00 9.47 228 ASP B CA 1
ATOM 3629 C C . ASP B 1 237 ? 41.727 2.856 -3.050 1.00 10.18 228 ASP B C 1
ATOM 3630 O O . ASP B 1 237 ? 41.098 3.835 -3.475 1.00 10.72 228 ASP B O 1
ATOM 3635 N N . VAL B 1 238 ? 41.682 2.470 -1.777 1.00 9.35 229 VAL B N 1
ATOM 3636 C CA . VAL B 1 238 ? 40.971 3.233 -0.754 1.00 9.47 229 VAL B CA 1
ATOM 3637 C C . VAL B 1 238 ? 41.887 4.248 -0.087 1.00 8.14 229 VAL B C 1
ATOM 3638 O O . VAL B 1 238 ? 41.487 5.386 0.171 1.00 10.26 229 VAL B O 1
ATOM 3642 N N . VAL B 1 239 ? 43.128 3.849 0.203 1.00 8.03 230 VAL B N 1
ATOM 3643 C CA A VAL B 1 239 ? 44.103 4.695 0.892 0.44 9.22 230 VAL B CA 1
ATOM 3644 C CA B VAL B 1 239 ? 44.031 4.740 0.933 0.56 9.44 230 VAL B CA 1
ATOM 3645 C C . VAL B 1 239 ? 44.272 6.073 0.245 1.00 9.25 230 VAL B C 1
ATOM 3646 O O . VAL B 1 239 ? 44.354 7.086 0.951 1.00 10.14 230 VAL B O 1
ATOM 3653 N N . PRO B 1 240 ? 44.349 6.180 -1.093 1.00 9.29 231 PRO B N 1
ATOM 3654 C CA . PRO B 1 240 ? 44.545 7.521 -1.671 1.00 8.80 231 PRO B CA 1
ATOM 3655 C C . PRO B 1 240 ? 43.359 8.445 -1.456 1.00 9.20 231 PRO B C 1
ATOM 3656 O O . PRO B 1 240 ? 43.543 9.663 -1.368 1.00 9.84 231 PRO B O 1
ATOM 3660 N N . PHE B 1 241 ? 42.143 7.906 -1.371 1.00 10.20 232 PHE B N 1
ATOM 3661 C CA . PHE B 1 241 ? 40.987 8.742 -1.062 1.00 8.40 232 PHE B CA 1
ATOM 3662 C C . PHE B 1 241 ? 41.037 9.230 0.385 1.00 9.53 232 PHE B C 1
ATOM 3663 O O . PHE B 1 241 ? 40.748 10.401 0.662 1.00 9.08 232 PHE B O 1
ATOM 3671 N N . ILE B 1 242 ? 41.433 8.360 1.317 1.00 7.57 233 ILE B N 1
ATOM 3672 C CA A ILE B 1 242 ? 41.631 8.773 2.709 0.27 9.36 233 ILE B CA 1
ATOM 3673 C CA B ILE B 1 242 ? 41.589 8.811 2.693 0.73 9.05 233 ILE B CA 1
ATOM 3674 C C . ILE B 1 242 ? 42.670 9.885 2.789 1.00 9.58 233 ILE B C 1
ATOM 3675 O O . ILE B 1 242 ? 42.490 10.896 3.484 1.00 9.40 233 ILE B O 1
ATOM 3684 N N . ARG B 1 243 ? 43.791 9.710 2.073 1.00 9.57 234 ARG B N 1
ATOM 3685 C CA A ARG B 1 243 ? 44.828 10.740 2.051 0.55 9.11 234 ARG B CA 1
ATOM 3686 C CA B ARG B 1 243 ? 44.815 10.748 2.081 0.45 9.22 234 ARG B CA 1
ATOM 3687 C C . ARG B 1 243 ? 44.279 12.061 1.525 1.00 9.18 234 ARG B C 1
ATOM 3688 O O . ARG B 1 243 ? 44.558 13.129 2.082 1.00 10.35 234 ARG B O 1
ATOM 3703 N N . HIS B 1 244 ? 43.485 12.003 0.454 1.00 8.01 235 HIS B N 1
ATOM 3704 C CA . HIS B 1 244 ? 42.877 13.214 -0.095 1.00 9.05 235 HIS B CA 1
ATOM 3705 C C . HIS B 1 244 ? 42.002 13.905 0.944 1.00 8.32 235 HIS B C 1
ATOM 3706 O O . HIS B 1 244 ? 42.118 15.118 1.165 1.00 9.06 235 HIS B O 1
ATOM 3713 N N . LEU B 1 245 ? 41.124 13.143 1.603 1.00 8.51 236 LEU B N 1
ATOM 3714 C CA . LEU B 1 245 ? 40.204 13.740 2.569 1.00 8.56 236 LEU B CA 1
ATOM 3715 C C . LEU B 1 245 ? 40.949 14.468 3.681 1.00 8.53 236 LEU B C 1
ATOM 3716 O O . LEU B 1 245 ? 40.483 15.499 4.178 1.00 9.64 236 LEU B O 1
ATOM 3721 N N . VAL B 1 246 ? 42.098 13.935 4.107 1.00 7.65 237 VAL B N 1
ATOM 3722 C CA . VAL B 1 246 ? 42.816 14.526 5.235 1.00 9.51 237 VAL B CA 1
ATOM 3723 C C . VAL B 1 246 ? 43.840 15.562 4.797 1.00 9.29 237 VAL B C 1
ATOM 3724 O O . VAL B 1 246 ? 44.574 16.089 5.650 1.00 10.71 237 VAL B O 1
ATOM 3728 N N . THR B 1 247 ? 43.918 15.862 3.494 1.00 9.17 238 THR B N 1
ATOM 3729 C CA . THR B 1 247 ? 44.790 16.915 2.972 1.00 9.46 238 THR B CA 1
ATOM 3730 C C . THR B 1 247 ? 43.991 17.909 2.127 1.00 10.61 238 THR B C 1
ATOM 3731 O O . THR B 1 247 ? 43.253 18.740 2.672 1.00 10.46 238 THR B O 1
ATOM 3735 N N . ASP B 1 248 ? 44.091 17.811 0.796 1.00 10.06 239 ASP B N 1
ATOM 3736 C CA A ASP B 1 248 ? 43.474 18.848 -0.020 0.56 8.98 239 ASP B CA 1
ATOM 3737 C CA B ASP B 1 248 ? 43.485 18.782 -0.114 0.44 9.28 239 ASP B CA 1
ATOM 3738 C C . ASP B 1 248 ? 41.966 18.696 -0.163 1.00 12.10 239 ASP B C 1
ATOM 3739 O O . ASP B 1 248 ? 41.325 19.607 -0.702 1.00 12.12 239 ASP B O 1
ATOM 3748 N N . GLY B 1 249 ? 41.387 17.611 0.335 1.00 9.40 240 GLY B N 1
ATOM 3749 C CA . GLY B 1 249 ? 39.945 17.415 0.288 1.00 9.76 240 GLY B CA 1
ATOM 3750 C C . GLY B 1 249 ? 39.218 17.881 1.535 1.00 7.36 240 GLY B C 1
ATOM 3751 O O . GLY B 1 249 ? 38.108 17.415 1.818 1.00 8.56 240 GLY B O 1
ATOM 3752 N N . TRP B 1 250 ? 39.822 18.826 2.268 1.00 8.81 241 TRP B N 1
ATOM 3753 C CA . TRP B 1 250 ? 39.289 19.272 3.554 1.00 9.57 241 TRP B CA 1
ATOM 3754 C C . TRP B 1 250 ? 37.884 19.859 3.444 1.00 8.17 241 TRP B C 1
ATOM 3755 O O . TRP B 1 250 ? 37.155 19.885 4.443 1.00 9.12 241 TRP B O 1
ATOM 3766 N N . TRP B 1 251 ? 37.489 20.351 2.270 1.00 8.40 242 TRP B N 1
ATOM 3767 C CA . TRP B 1 251 ? 36.178 20.973 2.151 1.00 8.69 242 TRP B CA 1
ATOM 3768 C C . TRP B 1 251 ? 35.062 19.934 2.137 1.00 9.73 242 TRP B C 1
ATOM 3769 O O . TRP B 1 251 ? 33.893 20.289 2.336 1.00 9.25 242 TRP B O 1
ATOM 3780 N N . ILE B 1 252 ? 35.394 18.657 1.958 1.00 6.89 243 ILE B N 1
ATOM 3781 C CA . ILE B 1 252 ? 34.408 17.595 2.1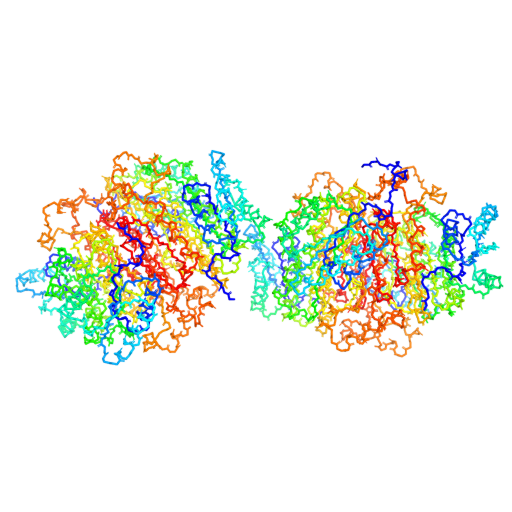06 1.00 7.84 243 ILE B CA 1
ATOM 3782 C C . ILE B 1 252 ? 34.239 17.319 3.595 1.00 8.99 243 ILE B C 1
ATOM 3783 O O . ILE B 1 252 ? 35.188 16.911 4.277 1.00 8.73 243 ILE B O 1
ATOM 3788 N N . THR B 1 253 ? 33.033 17.545 4.105 1.00 8.13 244 THR B N 1
ATOM 3789 C CA . THR B 1 253 ? 32.748 17.295 5.510 1.00 7.93 244 THR B CA 1
ATOM 3790 C C . THR B 1 253 ? 31.254 17.032 5.650 1.00 7.11 244 THR B C 1
ATOM 3791 O O . THR B 1 253 ? 30.437 17.560 4.881 1.00 8.54 244 THR B O 1
ATOM 3795 N N . GLY B 1 254 ? 30.897 16.208 6.633 1.00 6.51 245 GLY B N 1
ATOM 3796 C CA . GLY B 1 254 ? 29.497 15.875 6.822 1.00 7.65 245 GLY B CA 1
ATOM 3797 C C . GLY B 1 254 ? 28.955 14.893 5.821 1.00 7.64 245 GLY B C 1
ATOM 3798 O O . GLY B 1 254 ? 27.729 14.824 5.649 1.00 9.16 245 GLY B O 1
ATOM 3799 N N . GLN B 1 255 ? 29.827 14.131 5.158 1.00 7.43 246 GLN B N 1
ATOM 3800 C CA . GLN B 1 255 ? 29.432 13.248 4.074 1.00 7.05 246 GLN B CA 1
ATOM 3801 C C . GLN B 1 255 ? 29.873 11.827 4.382 1.00 6.85 246 GLN B C 1
ATOM 3802 O O . GLN B 1 255 ? 30.898 11.606 5.034 1.00 8.13 246 GLN B O 1
ATOM 3808 N N . THR B 1 256 ? 29.079 10.869 3.906 1.00 6.17 247 THR B N 1
ATOM 3809 C CA . THR B 1 256 ? 29.421 9.451 3.902 1.00 7.18 247 THR B CA 1
ATOM 3810 C C . THR B 1 256 ? 29.508 9.036 2.440 1.00 8.41 247 THR B C 1
ATOM 3811 O O . THR B 1 256 ? 28.514 9.127 1.708 1.00 8.69 247 THR B O 1
ATOM 3815 N N . ILE B 1 257 ? 30.700 8.625 2.010 1.00 6.95 248 ILE B N 1
ATOM 3816 C CA . ILE B 1 257 ? 31.013 8.460 0.594 1.00 6.55 248 ILE B CA 1
ATOM 3817 C C . ILE B 1 257 ? 31.423 7.019 0.344 1.00 8.00 248 ILE B C 1
ATOM 3818 O O . ILE B 1 257 ? 32.231 6.460 1.098 1.00 7.88 248 ILE B O 1
ATOM 3823 N N . LEU B 1 258 ? 30.877 6.430 -0.724 1.00 8.00 249 LEU B N 1
ATOM 3824 C CA . LEU B 1 258 ? 31.076 5.023 -1.052 1.00 7.79 249 LEU B CA 1
ATOM 3825 C C . LEU B 1 258 ? 32.122 4.886 -2.155 1.00 8.24 249 LEU B C 1
ATOM 3826 O O . LEU B 1 258 ? 32.031 5.549 -3.196 1.00 9.59 249 LEU B O 1
ATOM 3831 N N . ILE B 1 259 ? 33.126 4.039 -1.913 1.00 7.49 250 ILE B N 1
ATOM 3832 C CA . ILE B 1 259 ? 34.282 3.891 -2.801 1.00 8.19 250 ILE B CA 1
ATOM 3833 C C . ILE B 1 259 ? 34.400 2.398 -3.103 1.00 8.09 250 ILE B C 1
ATOM 3834 O O . ILE B 1 259 ? 34.988 1.631 -2.334 1.00 9.14 250 ILE B O 1
ATOM 3839 N N . ASN B 1 260 ? 33.786 1.963 -4.214 1.00 7.02 251 ASN B N 1
ATOM 3840 C CA . ASN B 1 260 ? 33.471 0.546 -4.344 1.00 7.23 251 ASN B CA 1
ATOM 3841 C C . ASN B 1 260 ? 33.506 -0.002 -5.764 1.00 7.76 251 ASN B C 1
ATOM 3842 O O . ASN B 1 260 ? 33.064 -1.143 -5.967 1.00 7.98 251 ASN B O 1
ATOM 3847 N N . GLY B 1 261 ? 34.004 0.745 -6.747 1.00 6.35 252 GLY B N 1
ATOM 3848 C CA . GLY B 1 261 ? 34.065 0.249 -8.108 1.00 6.95 252 GLY B CA 1
ATOM 3849 C C . GLY B 1 261 ? 32.739 0.216 -8.823 1.00 7.86 252 GLY B C 1
ATOM 3850 O O . GLY B 1 261 ? 32.641 -0.361 -9.911 1.00 8.39 252 GLY B O 1
ATOM 3851 N N . GLY B 1 262 ? 31.711 0.817 -8.237 1.00 7.78 253 GLY B N 1
ATOM 3852 C CA . GLY B 1 262 ? 30.396 0.816 -8.850 1.00 8.87 253 GLY B CA 1
ATOM 3853 C C . GLY B 1 262 ? 29.584 -0.382 -8.409 1.00 8.02 253 GLY B C 1
ATOM 3854 O O . GLY B 1 262 ? 29.041 -1.107 -9.242 1.00 8.74 253 GLY B O 1
ATOM 3855 N N . TYR B 1 263 ? 29.503 -0.574 -7.089 1.00 9.33 254 TYR B N 1
ATOM 3856 C CA . TYR B 1 263 ? 28.856 -1.710 -6.438 1.00 8.39 254 TYR B CA 1
ATOM 3857 C C . TYR B 1 263 ? 27.480 -1.315 -5.904 1.00 8.60 254 TYR B C 1
ATOM 3858 O O . TYR B 1 263 ? 26.458 -1.846 -6.344 1.00 11.06 254 TYR B O 1
ATOM 3867 N N . THR B 1 264 ? 27.435 -0.364 -4.975 1.00 7.55 255 THR B N 1
ATOM 3868 C CA . THR B 1 264 ? 26.211 0.303 -4.553 1.00 7.80 255 THR B CA 1
ATOM 3869 C C . THR B 1 264 ? 26.391 1.807 -4.748 1.00 7.29 255 THR B C 1
ATOM 3870 O O . THR B 1 264 ? 27.503 2.306 -4.961 1.00 6.81 255 THR B O 1
ATOM 3874 N N . THR B 1 265 ? 25.281 2.536 -4.693 1.00 7.41 256 THR B N 1
ATOM 3875 C CA . THR B 1 265 ? 25.297 3.987 -4.787 1.00 8.29 256 THR B CA 1
ATOM 3876 C C . THR B 1 265 ? 24.360 4.556 -3.731 1.00 9.55 256 THR B C 1
ATOM 3877 O O . THR B 1 265 ? 23.754 3.821 -2.947 1.00 10.83 256 THR B O 1
ATOM 3881 N N . LYS B 1 266 ? 24.235 5.875 -3.722 1.00 10.76 257 LYS B N 1
ATOM 3882 C CA . LYS B 1 266 ? 23.344 6.550 -2.792 1.00 10.68 257 LYS B CA 1
ATOM 3883 C C . LYS B 1 266 ? 23.035 7.944 -3.302 1.00 11.10 257 LYS B C 1
ATOM 3884 O O . LYS B 1 266 ? 23.688 8.423 -4.236 1.00 12.08 257 LYS B O 1
ATOM 3891 N N . THR C 1 12 ? 20.412 47.046 50.527 1.00 27.07 3 THR C N 1
ATOM 3892 C CA . THR C 1 12 ? 19.720 46.190 51.487 1.00 25.61 3 THR C CA 1
ATOM 3893 C C . THR C 1 12 ? 20.519 44.907 51.682 1.00 23.50 3 THR C C 1
ATOM 3894 O O . THR C 1 12 ? 21.124 44.403 50.731 1.00 25.47 3 THR C O 1
ATOM 3898 N N . HIS C 1 13 ? 20.519 44.366 52.905 1.00 21.23 4 HIS C N 1
ATOM 3899 C CA . HIS C 1 13 ? 21.375 43.227 53.223 1.00 13.56 4 HIS C CA 1
ATOM 3900 C C . HIS C 1 13 ? 20.600 41.960 53.570 1.00 15.40 4 HIS C C 1
ATOM 3901 O O . HIS C 1 13 ? 21.158 41.067 54.212 1.00 16.44 4 HIS C O 1
ATOM 3908 N N . THR C 1 14 ? 19.335 41.845 53.147 1.00 14.60 5 THR C N 1
ATOM 3909 C CA . THR C 1 14 ? 18.594 40.597 53.271 1.00 14.12 5 THR C CA 1
ATOM 3910 C C . THR C 1 14 ? 18.545 39.899 51.914 1.00 15.43 5 THR C C 1
ATOM 3911 O O . THR C 1 14 ? 19.200 40.309 50.953 1.00 15.36 5 THR C O 1
ATOM 3915 N N . LEU C 1 15 ? 17.765 38.827 51.821 1.00 11.36 6 LEU C N 1
ATOM 3916 C CA . LEU C 1 15 ? 17.595 38.124 50.559 1.00 12.07 6 LEU C CA 1
ATOM 3917 C C . LEU C 1 15 ? 16.361 38.585 49.792 1.00 10.65 6 LEU C C 1
ATOM 3918 O O . LEU C 1 15 ? 16.152 38.134 48.660 1.00 11.94 6 LEU C O 1
ATOM 3923 N N . ALA C 1 16 ? 15.553 39.471 50.371 1.00 12.42 7 ALA C N 1
ATOM 3924 C CA . ALA C 1 16 ? 14.346 39.934 49.697 1.00 13.74 7 ALA C CA 1
ATOM 3925 C C . ALA C 1 16 ? 14.698 40.568 48.359 1.00 14.21 7 ALA C C 1
ATOM 3926 O O . ALA C 1 16 ? 15.576 41.436 48.280 1.00 14.07 7 ALA C O 1
ATOM 3928 N N . ASP C 1 17 ? 14.013 40.119 47.305 1.00 13.22 8 ASP C N 1
ATOM 3929 C CA . ASP C 1 17 ? 14.131 40.646 45.948 1.00 15.14 8 ASP C CA 1
ATOM 3930 C C . ASP C 1 17 ? 15.440 40.259 45.272 1.00 13.54 8 ASP C C 1
ATOM 3931 O O . ASP C 1 17 ? 15.758 40.807 44.211 1.00 17.22 8 ASP C O 1
ATOM 3936 N N . LYS C 1 18 ? 16.207 39.327 45.841 1.00 11.24 9 LYS C N 1
ATOM 3937 C CA . LYS C 1 18 ? 17.505 38.950 45.289 1.00 10.69 9 LYS C CA 1
ATOM 3938 C C . LYS C 1 18 ? 17.380 37.690 44.442 1.00 12.17 9 LYS C C 1
ATOM 3939 O O . LYS C 1 18 ? 16.731 36.721 44.848 1.00 12.67 9 LYS C O 1
ATOM 3945 N N . VAL C 1 19 ? 18.029 37.707 43.273 1.00 9.52 10 VAL C N 1
ATOM 3946 C CA . VAL C 1 19 ? 18.135 36.549 42.390 1.00 10.49 10 VAL C CA 1
ATOM 3947 C C . VAL C 1 19 ? 19.487 35.883 42.624 1.00 9.80 10 VAL C C 1
ATOM 3948 O O . VAL C 1 19 ? 20.534 36.545 42.563 1.00 11.04 10 VAL C O 1
ATOM 3952 N N . VAL C 1 20 ? 19.461 34.569 42.860 1.00 9.16 11 VAL C N 1
ATOM 3953 C CA . VAL C 1 20 ? 20.639 33.754 43.156 1.00 9.52 11 VAL C CA 1
ATOM 3954 C C . VAL C 1 20 ? 20.905 32.829 41.974 1.00 10.09 11 VAL C C 1
ATOM 3955 O O . VAL C 1 20 ? 19.977 32.187 41.467 1.00 11.22 11 VAL C O 1
ATOM 3959 N N . LEU C 1 21 ? 22.171 32.731 41.557 1.00 9.06 12 LEU C N 1
ATOM 3960 C CA . LEU C 1 21 ? 22.635 31.730 40.600 1.00 8.12 12 LEU C CA 1
ATOM 3961 C C . LEU C 1 21 ? 23.625 30.824 41.322 1.00 9.56 12 LEU C C 1
ATOM 3962 O O . LEU C 1 21 ? 24.568 31.319 41.949 1.00 9.55 12 LEU C O 1
ATOM 3967 N N . ILE C 1 22 ? 23.417 29.507 41.249 1.00 8.22 13 ILE C N 1
ATOM 3968 C CA . ILE C 1 22 ? 24.294 28.535 41.908 1.00 9.08 13 ILE C CA 1
ATOM 3969 C C . ILE C 1 22 ? 24.810 27.548 40.869 1.00 8.97 13 ILE C C 1
ATOM 3970 O O . ILE C 1 22 ? 24.033 26.766 40.304 1.00 10.31 13 ILE C O 1
ATOM 3975 N N . ALA C 1 23 ? 26.117 27.566 40.628 1.00 8.90 14 ALA C N 1
ATOM 3976 C CA . ALA C 1 23 ? 26.747 26.527 39.820 1.00 11.15 14 ALA C CA 1
ATOM 3977 C C . ALA C 1 23 ? 26.960 25.302 40.700 1.00 11.18 14 ALA C C 1
ATOM 3978 O O . ALA C 1 23 ? 27.429 25.420 41.838 1.00 11.43 14 ALA C O 1
ATOM 3980 N N . GLY C 1 24 ? 26.564 24.137 40.200 1.00 9.43 15 GLY C N 1
ATOM 3981 C CA . GLY C 1 24 ? 26.488 22.943 41.028 1.00 11.28 15 GLY C CA 1
ATOM 3982 C C . GLY C 1 24 ? 25.391 23.017 42.069 1.00 11.02 15 GLY C C 1
ATOM 3983 O O . GLY C 1 24 ? 25.566 22.532 43.199 1.00 12.74 15 GLY C O 1
ATOM 3984 N N . GLY C 1 25 ? 24.247 23.592 41.706 1.00 11.10 16 GLY C N 1
ATOM 3985 C CA . GLY C 1 25 ? 23.154 23.847 42.619 1.00 8.94 16 GLY C CA 1
ATOM 3986 C C . GLY C 1 25 ? 22.142 22.739 42.780 1.00 10.70 16 GLY C C 1
ATOM 3987 O O . GLY C 1 25 ? 21.137 22.949 43.463 1.00 12.14 16 GLY C O 1
ATOM 3988 N N . ALA C 1 26 ? 22.359 21.567 42.189 1.00 11.86 17 ALA C N 1
ATOM 3989 C CA . ALA C 1 26 ? 21.317 20.552 42.131 1.00 11.11 17 ALA C CA 1
ATOM 3990 C C . ALA C 1 26 ? 21.328 19.592 43.311 1.00 11.84 17 ALA C C 1
ATOM 3991 O O . ALA C 1 26 ? 20.283 19.008 43.623 1.00 13.31 17 ALA C O 1
ATOM 3993 N N . LYS C 1 27 ? 22.470 19.406 43.965 1.00 11.31 18 LYS C N 1
ATOM 3994 C CA . LYS C 1 27 ? 22.620 18.316 44.914 1.00 10.24 18 LYS C CA 1
ATOM 3995 C C . LYS C 1 27 ? 23.708 18.710 45.902 1.00 10.30 18 LYS C C 1
ATOM 3996 O O . LYS C 1 27 ? 24.408 19.705 45.710 1.00 10.36 18 LYS C O 1
ATOM 4002 N N . ASN C 1 28 ? 23.847 17.908 46.956 1.00 9.63 19 ASN C N 1
ATOM 4003 C CA . ASN C 1 28 ? 24.942 18.037 47.932 1.00 10.55 19 ASN C CA 1
ATOM 4004 C C . ASN C 1 28 ? 24.978 19.470 48.460 1.00 8.87 19 ASN C C 1
ATOM 4005 O O . ASN C 1 28 ? 23.921 20.015 48.805 1.00 9.86 19 ASN C O 1
ATOM 4010 N N . LEU C 1 29 ? 26.147 20.108 48.542 1.00 9.13 20 LEU C N 1
ATOM 4011 C CA . LEU C 1 29 ? 26.225 21.432 49.151 1.00 8.16 20 LEU C CA 1
ATOM 4012 C C . LEU C 1 29 ? 25.380 22.446 48.390 1.00 9.78 20 LEU C C 1
ATOM 4013 O O . LEU C 1 29 ? 24.595 23.191 48.990 1.00 9.57 20 LEU C O 1
ATOM 4018 N N . GLY C 1 30 ? 25.523 22.491 47.062 1.00 8.89 21 GLY C N 1
ATOM 4019 C CA . GLY C 1 30 ? 24.823 23.507 46.292 1.00 8.90 21 GLY C CA 1
ATOM 4020 C C . GLY C 1 30 ? 23.314 23.370 46.374 1.00 8.30 21 GLY C C 1
ATOM 4021 O O . GLY C 1 30 ? 22.587 24.371 46.416 1.00 9.43 21 GLY C O 1
ATOM 4022 N N . GLY C 1 31 ? 22.818 22.130 46.368 1.00 9.44 22 GLY C N 1
ATOM 4023 C CA . GLY C 1 31 ? 21.383 21.919 46.492 1.00 8.50 22 GLY C CA 1
ATOM 4024 C C . GLY C 1 31 ? 20.842 22.343 47.841 1.00 10.01 22 GLY C C 1
ATOM 4025 O O . GLY C 1 31 ? 19.700 22.798 47.941 1.00 10.66 22 GLY C O 1
ATOM 4026 N N . LEU C 1 32 ? 21.647 22.207 48.897 1.00 8.54 23 LEU C N 1
ATOM 4027 C CA . LEU C 1 32 ? 21.224 22.703 50.203 1.00 8.41 23 LEU C CA 1
ATOM 4028 C C . LEU C 1 32 ? 21.301 24.228 50.270 1.00 7.51 23 LEU C C 1
ATOM 4029 O O . LEU C 1 32 ? 20.443 24.864 50.894 1.00 10.15 23 LEU C O 1
ATOM 4034 N N . ILE C 1 33 ? 22.310 24.836 49.637 1.00 9.15 24 ILE C N 1
ATOM 4035 C CA . ILE C 1 33 ? 22.340 26.296 49.533 1.00 9.17 24 ILE C CA 1
ATOM 4036 C C . ILE C 1 33 ? 21.086 26.812 48.830 1.00 9.30 24 ILE C C 1
ATOM 4037 O O . ILE C 1 33 ? 20.469 27.795 49.267 1.00 10.37 24 ILE C O 1
ATOM 4042 N N . ALA C 1 34 ? 20.686 26.160 47.731 1.00 9.71 25 ALA C N 1
ATOM 4043 C CA . ALA C 1 34 ? 19.480 26.584 47.021 1.00 8.58 25 ALA C CA 1
ATOM 4044 C C . ALA C 1 34 ? 18.270 26.584 47.949 1.00 9.79 25 ALA C C 1
ATOM 4045 O O . ALA C 1 34 ? 17.513 27.560 48.005 1.00 10.43 25 ALA C O 1
ATOM 4047 N N . ARG C 1 35 ? 18.070 25.485 48.676 1.00 9.89 26 ARG C N 1
ATOM 4048 C CA . ARG C 1 35 ? 16.939 25.388 49.595 1.00 10.86 26 ARG C CA 1
ATOM 4049 C C . ARG C 1 35 ? 17.041 26.418 50.710 1.00 10.60 26 ARG C C 1
ATOM 4050 O O . ARG C 1 35 ? 16.029 27.014 51.110 1.00 11.55 26 ARG C O 1
ATOM 4058 N N . ASP C 1 36 ? 18.254 26.624 51.235 1.00 8.95 27 ASP C N 1
ATOM 4059 C CA . ASP C 1 36 ? 18.445 27.530 52.362 1.00 10.89 27 ASP C CA 1
ATOM 4060 C C . ASP C 1 36 ? 18.163 28.971 51.965 1.00 10.04 27 ASP C C 1
ATOM 4061 O O . ASP C 1 36 ? 17.489 29.708 52.695 1.00 10.01 27 ASP C O 1
ATOM 4066 N N . LEU C 1 37 ? 18.706 29.406 50.829 1.00 8.62 28 LEU C N 1
ATOM 4067 C CA . LEU C 1 37 ? 18.493 30.791 50.419 1.00 8.14 28 LEU C CA 1
ATOM 4068 C C . LEU C 1 37 ? 17.039 31.033 50.026 1.00 10.03 28 LEU C C 1
ATOM 4069 O O . LEU C 1 37 ? 16.483 32.094 50.325 1.00 10.36 28 LEU C O 1
ATOM 4074 N N . ALA C 1 38 ? 16.394 30.052 49.382 1.00 9.95 29 ALA C N 1
ATOM 4075 C CA . ALA C 1 38 ? 14.963 30.174 49.114 1.00 11.02 29 ALA C CA 1
ATOM 4076 C C . ALA C 1 38 ? 14.163 30.237 50.413 1.00 9.09 29 ALA C C 1
ATOM 4077 O O . ALA C 1 38 ? 13.240 31.050 50.551 1.00 10.31 29 ALA C O 1
ATOM 4079 N N . GLY C 1 39 ? 14.512 29.388 51.382 1.00 10.43 30 GLY C N 1
ATOM 4080 C CA . GLY C 1 39 ? 13.794 29.384 52.646 1.00 11.25 30 GLY C CA 1
ATOM 4081 C C . GLY C 1 39 ? 13.979 30.653 53.454 1.00 11.02 30 GLY C C 1
ATOM 4082 O O . GLY C 1 39 ? 13.127 30.999 54.281 1.00 12.02 30 GLY C O 1
ATOM 4083 N N . HIS C 1 40 ? 15.092 31.353 53.245 1.00 11.58 31 HIS C N 1
ATOM 4084 C CA . HIS C 1 40 ? 15.366 32.596 53.948 1.00 11.10 31 HIS C CA 1
ATOM 4085 C C . HIS C 1 40 ? 15.007 33.840 53.138 1.00 10.94 31 HIS C C 1
ATOM 4086 O O . HIS C 1 40 ? 15.377 34.953 53.534 1.00 12.60 31 HIS C O 1
ATOM 4093 N N . GLY C 1 41 ? 14.294 33.673 52.022 1.00 11.11 32 GLY C N 1
ATOM 4094 C CA . GLY C 1 41 ? 13.559 34.762 51.402 1.00 11.22 32 GLY C CA 1
ATOM 4095 C C . GLY C 1 41 ? 14.016 35.216 50.023 1.00 11.18 32 GLY C C 1
ATOM 4096 O O . GLY C 1 41 ? 13.504 36.233 49.538 1.00 11.95 32 GLY C O 1
ATOM 4097 N N . ALA C 1 42 ? 14.930 34.497 49.366 1.00 11.67 33 ALA C N 1
ATOM 4098 C CA . ALA C 1 42 ? 15.377 34.900 48.033 1.00 11.11 33 ALA C CA 1
ATOM 4099 C C . ALA C 1 42 ? 14.209 34.919 47.048 1.00 9.17 33 ALA C C 1
ATOM 4100 O O . ALA C 1 42 ? 13.238 34.166 47.180 1.00 13.08 33 ALA C O 1
ATOM 4102 N N . LYS C 1 43 ? 14.303 35.808 46.049 1.00 11.23 34 LYS C N 1
ATOM 4103 C CA . LYS C 1 43 ? 13.238 35.918 45.050 1.00 12.16 34 LYS C CA 1
ATOM 4104 C C . LYS C 1 43 ? 13.254 34.742 44.080 1.00 9.72 34 LYS C C 1
ATOM 4105 O O . LYS C 1 43 ? 12.194 34.236 43.687 1.00 11.90 34 LYS C O 1
ATOM 4111 N N . ALA C 1 44 ? 14.440 34.308 43.664 1.00 9.72 35 ALA C N 1
ATOM 4112 C CA . ALA C 1 44 ? 14.554 33.302 42.618 1.00 10.55 35 ALA C CA 1
ATOM 4113 C C . ALA C 1 44 ? 15.899 32.612 42.749 1.00 10.21 35 ALA C C 1
ATOM 4114 O O . ALA C 1 44 ? 16.880 33.221 43.175 1.00 10.28 35 ALA C O 1
ATOM 4116 N N . VAL C 1 45 ? 15.944 31.335 42.368 1.00 10.91 36 VAL C N 1
ATOM 4117 C CA . VAL C 1 45 ? 17.191 30.575 42.336 1.00 10.55 36 VAL C CA 1
ATOM 4118 C C . VAL C 1 45 ? 17.351 29.944 40.961 1.00 8.70 36 VAL C C 1
ATOM 4119 O O . VAL C 1 45 ? 16.489 29.167 40.525 1.00 10.50 36 VAL C O 1
ATOM 4123 N N . ALA C 1 46 ? 18.444 30.289 40.278 1.00 9.18 37 ALA C N 1
ATOM 4124 C CA . ALA C 1 46 ? 18.850 29.635 39.041 1.00 9.83 37 ALA C CA 1
ATOM 4125 C C . ALA C 1 46 ? 19.774 28.478 39.411 1.00 9.81 37 ALA C C 1
ATOM 4126 O O . ALA C 1 46 ? 20.841 28.689 39.998 1.00 10.44 37 ALA C O 1
ATOM 4128 N N . ILE C 1 47 ? 19.357 27.262 39.089 1.00 10.61 38 ILE C N 1
ATOM 4129 C CA . ILE C 1 47 ? 19.992 26.036 39.557 1.00 11.48 38 ILE C CA 1
ATOM 4130 C C . ILE C 1 47 ? 20.747 25.440 38.381 1.00 9.72 38 ILE C C 1
ATOM 4131 O O . ILE C 1 47 ? 20.128 24.925 37.444 1.00 11.75 38 ILE C O 1
ATOM 4136 N N . HIS C 1 48 ? 22.075 25.504 38.419 1.00 10.56 39 HIS C N 1
ATOM 4137 C CA . HIS C 1 48 ? 22.867 24.887 37.369 1.00 10.13 39 HIS C CA 1
ATOM 4138 C C . HIS C 1 48 ? 23.238 23.455 37.747 1.00 10.84 39 HIS C C 1
ATOM 4139 O O . HIS C 1 48 ? 23.458 23.134 38.919 1.00 11.34 39 HIS C O 1
ATOM 4146 N N . TYR C 1 49 ? 23.304 22.593 36.735 1.00 9.96 40 TYR C N 1
ATOM 4147 C CA . TYR C 1 49 ? 23.818 21.241 36.923 1.00 11.48 40 TYR C CA 1
ATOM 4148 C C . TYR C 1 49 ? 24.564 20.819 35.666 1.00 12.35 40 TYR C C 1
ATOM 4149 O O . TYR C 1 49 ? 24.368 21.377 34.584 1.00 11.86 40 TYR C O 1
ATOM 4158 N N . ASN C 1 50 ? 25.432 19.818 35.823 1.00 12.04 41 ASN C N 1
ATOM 4159 C CA . ASN C 1 50 ? 26.272 19.346 34.729 1.00 11.98 41 ASN C CA 1
ATOM 4160 C C . ASN C 1 50 ? 25.771 18.050 34.106 1.00 14.03 41 ASN C C 1
ATOM 4161 O O . ASN C 1 50 ? 25.184 18.063 33.018 1.00 15.83 41 ASN C O 1
ATOM 4166 N N . SER C 1 51 ? 25.996 16.926 34.783 1.00 14.11 42 SER C N 1
ATOM 4167 C CA A SER C 1 51 ? 25.767 15.614 34.195 0.34 15.03 42 SER C CA 1
ATOM 4168 C CA B SER C 1 51 ? 25.760 15.640 34.151 0.66 14.62 42 SER C CA 1
ATOM 4169 C C . SER C 1 51 ? 24.294 15.231 34.256 1.00 14.95 42 SER C C 1
ATOM 4170 O O . SER C 1 51 ? 23.550 15.685 35.131 1.00 15.36 42 SER C O 1
ATOM 4175 N N . ALA C 1 52 ? 23.892 14.354 33.331 1.00 16.44 43 ALA C N 1
ATOM 4176 C CA . ALA C 1 52 ? 22.526 13.848 33.319 1.00 16.09 43 ALA C CA 1
ATOM 4177 C C . ALA C 1 52 ? 22.200 13.096 34.600 1.00 16.46 43 ALA C C 1
ATOM 4178 O O . ALA C 1 52 ? 21.038 13.084 35.035 1.00 18.42 43 ALA C O 1
ATOM 4180 N N . ALA C 1 53 ? 23.203 12.473 35.220 1.00 18.46 44 ALA C N 1
ATOM 4181 C CA . ALA C 1 53 ? 22.996 11.804 36.498 1.00 21.44 44 ALA C CA 1
ATOM 4182 C C . ALA C 1 53 ? 22.557 12.766 37.595 1.00 18.93 44 ALA C C 1
ATOM 4183 O O . ALA C 1 53 ? 22.038 12.317 38.624 1.00 21.72 44 ALA C O 1
ATOM 4185 N N . SER C 1 54 ? 22.753 14.068 37.406 1.00 16.50 45 SER C N 1
ATOM 4186 C CA . SER C 1 54 ? 22.352 15.072 38.385 1.00 13.92 45 SER C CA 1
ATOM 4187 C C . SER C 1 54 ? 21.007 15.714 38.067 1.00 14.70 45 SER C C 1
ATOM 4188 O O . SER C 1 54 ? 20.515 16.513 38.871 1.00 16.00 45 SER C O 1
ATOM 4191 N N . GLN C 1 55 ? 20.396 15.373 36.929 1.00 14.19 46 GLN C N 1
ATOM 4192 C CA . GLN C 1 55 ? 19.208 16.094 36.482 1.00 14.04 46 GLN C CA 1
ATOM 4193 C C . GLN C 1 55 ? 18.020 15.872 37.410 1.00 14.13 46 GLN C C 1
ATOM 4194 O O . GLN C 1 55 ? 17.261 16.810 37.686 1.00 15.27 46 GLN C O 1
ATOM 4200 N N . ALA C 1 56 ? 17.811 14.639 37.875 1.00 16.32 47 ALA C N 1
ATOM 4201 C CA . ALA C 1 56 ? 16.655 14.396 38.734 1.00 17.33 47 ALA C CA 1
ATOM 4202 C C . ALA C 1 56 ? 16.774 15.169 40.038 1.00 14.56 47 ALA C C 1
ATOM 4203 O O . ALA C 1 56 ? 15.786 15.725 40.538 1.00 14.55 47 ALA C O 1
ATOM 4205 N N . GLN C 1 57 ? 17.981 15.227 40.599 1.00 13.98 48 GLN C N 1
ATOM 4206 C CA . GLN C 1 57 ? 18.198 16.040 41.789 1.00 13.43 48 GLN C CA 1
ATOM 4207 C C . GLN C 1 57 ? 17.996 17.521 41.495 1.00 12.70 48 GLN C C 1
ATOM 4208 O O . GLN C 1 57 ? 17.500 18.257 42.354 1.00 12.05 48 GLN C O 1
ATOM 4214 N N . ALA C 1 58 ? 18.386 17.980 40.301 1.00 13.01 49 ALA C N 1
ATOM 4215 C CA . ALA C 1 58 ? 18.165 19.380 39.951 1.00 13.46 49 ALA C CA 1
ATOM 4216 C C . ALA C 1 58 ? 16.686 19.715 39.950 1.00 13.77 49 ALA C C 1
ATOM 4217 O O . ALA C 1 58 ? 16.277 20.762 40.464 1.00 13.23 49 ALA C O 1
ATOM 4219 N N . GLU C 1 59 ? 15.868 18.832 39.381 1.00 13.31 50 GLU C N 1
ATOM 4220 C CA . GLU C 1 59 ? 14.438 19.099 39.347 1.00 13.88 50 GLU C CA 1
ATOM 4221 C C . GLU C 1 59 ? 13.820 19.009 40.735 1.00 13.67 50 GLU C C 1
ATOM 4222 O O . GLU C 1 59 ? 12.892 19.761 41.049 1.00 13.93 50 GLU C O 1
ATOM 4228 N N . GLU C 1 60 ? 14.336 18.126 41.593 1.00 14.73 51 GLU C N 1
ATOM 4229 C CA . GLU C 1 60 ? 13.832 18.074 42.961 1.00 13.28 51 GLU C CA 1
ATOM 4230 C C . GLU C 1 60 ? 14.223 19.324 43.742 1.00 12.03 51 GLU C C 1
ATOM 4231 O O . GLU C 1 60 ? 13.441 19.829 44.558 1.00 12.13 51 GLU C O 1
ATOM 4237 N N . THR C 1 61 ? 15.435 19.832 43.517 1.00 11.63 52 THR C N 1
ATOM 4238 C CA . THR C 1 61 ? 15.831 21.090 44.140 1.00 10.71 52 THR C CA 1
ATOM 4239 C C . THR C 1 61 ? 14.951 22.236 43.659 1.00 12.01 52 THR C C 1
ATOM 4240 O O . THR C 1 61 ? 14.505 23.063 44.462 1.00 11.29 52 THR C O 1
ATOM 4244 N N . ALA C 1 62 ? 14.665 22.285 42.354 1.00 11.83 53 ALA C N 1
ATOM 4245 C CA . ALA C 1 62 ? 13.756 23.300 41.834 1.00 11.10 53 ALA C CA 1
ATOM 4246 C C . ALA C 1 62 ? 12.388 23.201 42.496 1.00 12.18 53 ALA C C 1
ATOM 4247 O O . ALA C 1 62 ? 11.791 24.222 42.859 1.00 11.23 53 ALA C O 1
ATOM 4249 N N . ALA C 1 63 ? 11.885 21.977 42.684 1.00 12.63 54 ALA C N 1
ATOM 4250 C CA . ALA C 1 63 ? 10.607 21.806 43.368 1.00 12.36 54 ALA C CA 1
ATOM 4251 C C . ALA C 1 63 ? 10.667 22.326 44.797 1.00 11.92 54 ALA C C 1
ATOM 4252 O O . ALA C 1 63 ? 9.713 22.942 45.277 1.00 12.40 54 ALA C O 1
ATOM 4254 N N . ALA C 1 64 ? 11.782 22.092 45.495 1.00 10.74 55 ALA C N 1
ATOM 4255 C CA . ALA C 1 64 ? 11.880 22.534 46.883 1.00 11.70 55 ALA C CA 1
ATOM 4256 C C . ALA C 1 64 ? 11.970 24.052 46.969 1.00 10.98 55 ALA C C 1
ATOM 4257 O O . ALA C 1 64 ? 11.373 24.670 47.860 1.00 11.57 55 ALA C O 1
ATOM 4259 N N . VAL C 1 65 ? 12.711 24.669 46.053 1.00 10.42 56 VAL C N 1
ATOM 4260 C CA . VAL C 1 65 ? 12.784 26.126 46.000 1.00 9.57 56 VAL C CA 1
ATOM 4261 C C . VAL C 1 65 ? 11.400 26.716 45.762 1.00 11.49 56 VAL C C 1
ATOM 4262 O O . VAL C 1 65 ? 11.005 27.699 46.401 1.00 11.67 56 VAL C O 1
ATOM 4266 N N . ARG C 1 66 ? 10.641 26.126 44.839 1.00 9.81 57 ARG C N 1
ATOM 4267 C CA . ARG C 1 66 ? 9.301 26.626 44.548 1.00 10.89 57 ARG C CA 1
ATOM 4268 C C . ARG C 1 66 ? 8.354 26.414 45.724 1.00 11.30 57 ARG C C 1
ATOM 4269 O O . ARG C 1 66 ? 7.487 27.261 45.985 1.00 13.28 57 ARG C O 1
ATOM 4277 N N . ALA C 1 67 ? 8.487 25.291 46.443 1.00 11.09 58 ALA C N 1
ATOM 4278 C CA . ALA C 1 67 ? 7.628 25.070 47.607 1.00 11.94 58 ALA C CA 1
ATOM 4279 C C . ALA C 1 67 ? 7.913 26.067 48.719 1.00 14.63 58 ALA C C 1
ATOM 4280 O O . ALA C 1 67 ? 7.027 26.328 49.544 1.00 16.96 58 ALA C O 1
ATOM 4282 N N . ALA C 1 68 ? 9.120 26.631 48.759 1.00 13.04 59 ALA C N 1
ATOM 4283 C CA . ALA C 1 68 ? 9.440 27.687 49.708 1.00 13.32 59 ALA C CA 1
ATOM 4284 C C . ALA C 1 68 ? 8.909 29.047 49.277 1.00 17.12 59 ALA C C 1
ATOM 4285 O O . ALA C 1 68 ? 8.983 30.000 50.063 1.00 21.42 59 ALA C O 1
ATOM 4287 N N . GLY C 1 69 ? 8.384 29.162 48.057 1.00 15.30 60 GLY C N 1
ATOM 4288 C CA . GLY C 1 69 ? 7.809 30.397 47.574 1.00 16.43 60 GLY C CA 1
ATOM 4289 C C . GLY C 1 69 ? 8.676 31.205 46.632 1.00 14.99 60 GLY C C 1
ATOM 4290 O O . GLY C 1 69 ? 8.241 32.280 46.199 1.00 17.98 60 GLY C O 1
ATOM 4291 N N . ALA C 1 70 ? 9.876 30.732 46.296 1.00 13.09 61 ALA C N 1
ATOM 4292 C CA . ALA C 1 70 ? 10.736 31.415 45.339 1.00 12.50 61 ALA C CA 1
ATOM 4293 C C . ALA C 1 70 ? 10.536 30.847 43.936 1.00 11.24 61 ALA C C 1
ATOM 4294 O O . ALA C 1 70 ? 10.087 29.713 43.756 1.00 14.13 61 ALA C O 1
ATOM 4296 N N . GLU C 1 71 ? 10.879 31.651 42.933 1.00 11.97 62 GLU C N 1
ATOM 4297 C CA . GLU C 1 71 ? 10.935 31.140 41.570 1.00 13.41 62 GLU C CA 1
ATOM 4298 C C . GLU C 1 71 ? 12.197 30.308 41.386 1.00 11.13 62 GLU C C 1
ATOM 4299 O O . GLU C 1 71 ? 13.214 30.530 42.054 1.00 11.15 62 GLU C O 1
ATOM 4305 N N . ALA C 1 72 ? 12.136 29.353 40.464 1.00 11.36 63 ALA C N 1
ATOM 4306 C CA . ALA C 1 72 ? 13.288 28.510 40.178 1.00 12.10 63 ALA C CA 1
ATOM 4307 C C . ALA C 1 72 ? 13.345 28.184 38.695 1.00 11.46 63 ALA C C 1
ATOM 4308 O O . ALA C 1 72 ? 12.323 28.161 38.003 1.00 13.89 63 ALA C O 1
ATOM 4310 N N . ALA C 1 73 ? 14.558 27.934 38.216 1.00 10.89 64 ALA C N 1
ATOM 4311 C CA . ALA C 1 73 ? 14.752 27.387 36.880 1.00 13.27 64 ALA C CA 1
ATOM 4312 C C . ALA C 1 73 ? 16.043 26.589 36.886 1.00 12.36 64 ALA C C 1
ATOM 4313 O O . ALA C 1 73 ? 16.955 26.892 37.656 1.00 11.79 64 ALA C O 1
ATOM 4315 N N . THR C 1 74 ? 16.118 25.562 36.043 1.00 11.69 65 THR C N 1
ATOM 4316 C CA . THR C 1 74 ? 17.328 24.755 35.947 1.00 11.93 65 THR C CA 1
ATOM 4317 C C . THR C 1 74 ? 18.055 25.034 34.639 1.00 13.45 65 THR C C 1
ATOM 4318 O O . THR C 1 74 ? 17.436 25.329 33.612 1.00 13.91 65 THR C O 1
ATOM 4322 N N . PHE C 1 75 ? 19.384 24.929 34.693 1.00 11.45 66 PHE C N 1
ATOM 4323 C CA . PHE C 1 75 ? 20.255 25.235 33.561 1.00 12.82 66 PHE C CA 1
ATOM 4324 C C . PHE C 1 75 ? 21.353 24.185 33.497 1.00 12.23 66 PHE C C 1
ATOM 4325 O O . PHE C 1 75 ? 22.196 24.119 34.394 1.00 13.17 66 PHE C O 1
ATOM 4333 N N . GLN C 1 76 ? 21.371 23.390 32.433 1.00 13.50 67 GLN C N 1
ATOM 4334 C CA . GLN C 1 76 ? 22.405 22.380 32.249 1.00 13.48 67 GLN C CA 1
ATOM 4335 C C . GLN C 1 76 ? 23.588 22.988 31.501 1.00 15.11 67 GLN C C 1
ATOM 4336 O O . GLN C 1 76 ? 23.401 23.686 30.497 1.00 17.33 67 GLN C O 1
ATOM 4342 N N . ALA C 1 77 ? 24.802 22.719 31.983 1.00 13.34 68 ALA C N 1
ATOM 4343 C CA . ALA C 1 77 ? 25.990 23.149 31.251 1.00 14.94 68 ALA C CA 1
ATOM 4344 C C . ALA C 1 77 ? 27.241 22.441 31.751 1.00 14.02 68 ALA C C 1
ATOM 4345 O O . ALA C 1 77 ? 27.396 22.196 32.948 1.00 12.78 68 ALA C O 1
ATOM 4347 N N . ASP C 1 78 ? 28.127 22.115 30.811 1.00 15.20 69 ASP C N 1
ATOM 4348 C CA . ASP C 1 78 ? 29.523 21.802 31.103 1.00 13.46 69 ASP C CA 1
ATOM 4349 C C . ASP C 1 78 ? 30.250 23.139 31.127 1.00 13.15 69 ASP C C 1
ATOM 4350 O O . ASP C 1 78 ? 30.371 23.807 30.097 1.00 17.83 69 ASP C O 1
ATOM 4355 N N . LEU C 1 79 ? 30.714 23.545 32.307 1.00 11.89 70 LEU C N 1
ATOM 4356 C CA . LEU C 1 79 ? 31.260 24.882 32.503 1.00 12.60 70 LEU C CA 1
ATOM 4357 C C . LEU C 1 79 ? 32.768 24.968 32.277 1.00 13.29 70 LEU C C 1
ATOM 4358 O O . LEU C 1 79 ? 33.393 25.928 32.736 1.00 13.97 70 LEU C O 1
ATOM 4363 N N . THR C 1 80 ? 33.366 24.011 31.567 1.00 12.83 71 THR C N 1
ATOM 4364 C CA . THR C 1 80 ? 34.808 24.069 31.321 1.00 14.18 71 THR C CA 1
ATOM 4365 C C . THR C 1 80 ? 35.187 24.919 30.111 1.00 14.97 71 THR C C 1
ATOM 4366 O O . THR C 1 80 ? 36.383 25.094 29.858 1.00 17.26 71 THR C O 1
ATOM 4370 N N . THR C 1 81 ? 34.223 25.432 29.349 1.00 14.28 72 THR C N 1
ATOM 4371 C CA . THR C 1 81 ? 34.508 26.378 28.279 1.00 14.99 72 THR C CA 1
ATOM 4372 C C . THR C 1 81 ? 33.971 27.755 28.646 1.00 13.75 72 THR C C 1
ATOM 4373 O O . THR C 1 81 ? 32.937 27.885 29.312 1.00 13.78 72 THR C O 1
ATOM 4377 N N . ALA C 1 82 ? 34.697 28.788 28.211 1.00 15.09 73 ALA C N 1
ATOM 4378 C CA . ALA C 1 82 ? 34.283 30.156 28.506 1.00 14.59 73 ALA C CA 1
ATOM 4379 C C . ALA C 1 82 ? 32.908 30.458 27.920 1.00 12.85 73 ALA C C 1
ATOM 4380 O O . ALA C 1 82 ? 32.096 31.149 28.545 1.00 13.62 73 ALA C O 1
ATOM 4382 N N . ALA C 1 83 ? 32.621 29.929 26.729 1.00 14.56 74 ALA C N 1
ATOM 4383 C CA . ALA C 1 83 ? 31.336 30.188 26.086 1.00 14.99 74 ALA C CA 1
ATOM 4384 C C . ALA C 1 83 ? 30.185 29.629 26.910 1.00 15.70 74 ALA C C 1
ATOM 4385 O O . ALA C 1 83 ? 29.114 30.243 26.992 1.00 15.11 74 ALA C O 1
ATOM 4387 N N . ALA C 1 84 ? 30.381 28.460 27.522 1.00 13.01 75 ALA C N 1
ATOM 4388 C CA . ALA C 1 84 ? 29.313 27.865 28.320 1.00 13.99 75 ALA C CA 1
ATOM 4389 C C . ALA C 1 84 ? 29.039 28.677 29.580 1.00 14.02 75 ALA C C 1
ATOM 4390 O O . ALA C 1 84 ? 27.884 28.786 30.013 1.00 14.98 75 ALA C O 1
ATOM 4392 N N . VAL C 1 85 ? 30.082 29.246 30.188 1.00 12.08 76 VAL C N 1
ATOM 4393 C CA . VAL C 1 85 ? 29.868 30.076 31.370 1.00 11.04 76 VAL C CA 1
ATOM 4394 C C . VAL C 1 85 ? 29.166 31.371 30.988 1.00 13.11 76 VAL C C 1
ATOM 4395 O O . VAL C 1 85 ? 28.242 31.821 31.683 1.00 12.55 76 VAL C O 1
ATOM 4399 N N . GLU C 1 86 ? 29.584 31.989 29.880 1.00 12.29 77 GLU C N 1
ATOM 4400 C CA . GLU C 1 86 ? 28.889 33.180 29.402 1.00 14.72 77 GLU C CA 1
ATOM 4401 C C . GLU C 1 86 ? 27.420 32.887 29.140 1.00 14.32 77 GLU C C 1
ATOM 4402 O O . GLU C 1 86 ? 26.546 33.675 29.523 1.00 16.00 77 GLU C O 1
ATOM 4408 N N . LYS C 1 87 ? 27.132 31.749 28.499 1.00 14.05 78 LYS C N 1
ATOM 4409 C CA A LYS C 1 87 ? 25.748 31.388 28.208 0.64 14.62 78 LYS C CA 1
ATOM 4410 C CA B LYS C 1 87 ? 25.749 31.385 28.209 0.36 14.47 78 LYS C CA 1
ATOM 4411 C C . LYS C 1 87 ? 24.945 31.184 29.490 1.00 13.93 78 LYS C C 1
ATOM 4412 O O . LYS C 1 87 ? 23.771 31.570 29.561 1.00 14.31 78 LYS C O 1
ATOM 4423 N N . LEU C 1 88 ? 25.558 30.589 30.522 1.00 13.67 79 LEU C N 1
ATOM 4424 C CA . LEU C 1 88 ? 24.833 30.375 31.777 1.00 11.98 79 LEU C CA 1
ATOM 4425 C C . LEU C 1 88 ? 24.386 31.698 32.388 1.00 11.55 79 LEU C C 1
ATOM 4426 O O . LEU C 1 88 ? 23.227 31.844 32.801 1.00 12.28 79 LEU C O 1
ATOM 4431 N N . PHE C 1 89 ? 25.301 32.668 32.477 1.00 11.56 80 PHE C N 1
ATOM 4432 C CA . PHE C 1 89 ? 24.948 33.974 33.033 1.00 13.43 80 PHE C CA 1
ATOM 4433 C C . PHE C 1 89 ? 23.956 34.710 32.138 1.00 13.13 80 PHE C C 1
ATOM 4434 O O . PHE C 1 89 ? 23.007 35.330 32.634 1.00 13.79 80 PHE C O 1
ATOM 4442 N N . ASP C 1 90 ? 24.154 34.651 30.817 1.00 13.74 81 ASP C N 1
ATOM 4443 C CA . ASP C 1 90 ? 23.208 35.274 29.893 1.00 14.23 81 ASP C CA 1
ATOM 4444 C C . ASP C 1 90 ? 21.813 34.686 30.071 1.00 13.95 81 ASP C C 1
ATOM 4445 O O . ASP C 1 90 ? 20.818 35.420 30.135 1.00 15.15 81 ASP C O 1
ATOM 4450 N N . ASP C 1 91 ? 21.724 33.353 30.138 1.00 13.82 82 ASP C N 1
ATOM 4451 C CA . ASP C 1 91 ? 20.421 32.692 30.204 1.00 14.27 82 ASP C CA 1
ATOM 4452 C C . ASP C 1 91 ? 19.732 32.971 31.533 1.00 14.55 82 ASP C C 1
ATOM 4453 O O . ASP C 1 91 ? 18.518 33.191 31.575 1.00 16.60 82 ASP C O 1
ATOM 4458 N N . ALA C 1 92 ? 20.485 32.941 32.633 1.00 12.38 83 ALA C N 1
ATOM 4459 C CA . ALA C 1 92 ? 19.882 33.201 33.937 1.00 12.48 83 ALA C CA 1
ATOM 4460 C C . ALA C 1 92 ? 19.443 34.654 34.060 1.00 13.82 83 ALA C C 1
ATOM 4461 O O . ALA C 1 92 ? 18.386 34.940 34.633 1.00 14.58 83 ALA C O 1
ATOM 4463 N N . LYS C 1 93 ? 20.236 35.588 33.521 1.00 15.62 84 LYS C N 1
ATOM 4464 C CA . LYS C 1 93 ? 19.856 36.997 33.592 1.00 16.71 84 LYS C CA 1
ATOM 4465 C C . LYS C 1 93 ? 18.644 37.291 32.715 1.00 17.00 84 LYS C C 1
ATOM 4466 O O . LYS C 1 93 ? 17.785 38.102 33.085 1.00 18.59 84 LYS C O 1
ATOM 4472 N N . GLN C 1 94 ? 18.540 36.635 31.558 1.00 16.42 85 GLN C N 1
ATOM 4473 C CA . GLN C 1 94 ? 17.349 36.815 30.732 1.00 16.51 85 GLN C CA 1
ATOM 4474 C C . GLN C 1 94 ? 16.115 36.229 31.412 1.00 18.89 85 GLN C C 1
ATOM 4475 O O . GLN C 1 94 ? 15.028 36.821 31.365 1.00 21.36 85 GLN C O 1
ATOM 4481 N N . ARG C 1 95 ? 16.273 35.075 32.067 1.00 15.58 86 ARG C N 1
ATOM 4482 C CA . ARG C 1 95 ? 15.146 34.405 32.709 1.00 15.63 86 ARG C CA 1
ATOM 4483 C C . ARG C 1 95 ? 14.604 35.208 33.889 1.00 15.35 86 ARG C C 1
ATOM 4484 O O . ARG C 1 95 ? 13.383 35.307 34.071 1.00 16.44 86 ARG C O 1
ATOM 4492 N N . PHE C 1 96 ? 15.487 35.788 34.704 1.00 14.30 87 PHE C N 1
ATOM 4493 C CA . PHE C 1 96 ? 15.065 36.439 35.939 1.00 13.98 87 PHE C CA 1
ATOM 4494 C C . PHE C 1 96 ? 15.236 37.950 35.934 1.00 17.01 87 PHE C C 1
ATOM 4495 O O . PHE C 1 96 ? 14.844 38.602 36.909 1.00 15.72 87 PHE C O 1
ATOM 4503 N N . GLY C 1 97 ? 15.792 38.531 34.872 1.00 14.65 88 GLY C N 1
ATOM 4504 C CA . GLY C 1 97 ? 15.934 39.965 34.765 1.00 16.70 88 GLY C CA 1
ATOM 4505 C C . GLY C 1 97 ? 17.232 40.509 35.325 1.00 15.66 88 GLY C C 1
ATOM 4506 O O . GLY C 1 97 ? 17.725 41.535 34.843 1.00 17.87 88 GLY C O 1
ATOM 4507 N N . LYS C 1 98 ? 17.812 39.827 36.311 1.00 13.07 89 LYS C N 1
ATOM 4508 C CA . LYS C 1 98 ? 19.010 40.299 36.993 1.00 12.96 89 LYS C CA 1
ATOM 4509 C C . LYS C 1 98 ? 19.608 39.123 37.744 1.00 13.16 89 LYS C C 1
ATOM 4510 O O . LYS C 1 98 ? 18.957 38.089 37.929 1.00 12.49 89 LYS C O 1
ATOM 4516 N N . ILE C 1 99 ? 20.861 39.290 38.174 1.00 10.87 90 ILE C N 1
ATOM 4517 C CA . ILE C 1 99 ? 21.527 38.355 39.080 1.00 10.94 90 ILE C CA 1
ATOM 4518 C C . ILE C 1 99 ? 22.167 39.172 40.192 1.00 10.48 90 ILE C C 1
ATOM 4519 O O . ILE C 1 99 ? 22.975 40.065 39.918 1.00 12.22 90 ILE C O 1
ATOM 4524 N N . ASP C 1 100 ? 21.818 38.861 41.446 1.00 9.91 91 ASP C N 1
ATOM 4525 C CA . ASP C 1 100 ? 22.389 39.546 42.603 1.00 9.74 91 ASP C CA 1
ATOM 4526 C C . ASP C 1 100 ? 23.464 38.742 43.312 1.00 8.72 91 ASP C C 1
ATOM 4527 O O . ASP C 1 100 ? 24.416 39.326 43.834 1.00 11.30 91 ASP C O 1
ATOM 4532 N N . ILE C 1 101 ? 23.332 37.423 43.355 1.00 9.10 92 ILE C N 1
ATOM 4533 C CA . ILE C 1 101 ? 24.184 36.569 44.168 1.00 8.54 92 ILE C CA 1
ATOM 4534 C C . ILE C 1 101 ? 24.598 35.402 43.290 1.00 7.39 92 ILE C C 1
ATOM 4535 O O . ILE C 1 101 ? 23.736 34.697 42.759 1.00 8.91 92 ILE C O 1
ATOM 4540 N N . ALA C 1 102 ? 25.906 35.217 43.118 1.00 9.91 93 ALA C N 1
ATOM 4541 C CA . ALA C 1 102 ? 26.443 34.164 42.262 1.00 8.25 93 ALA C CA 1
ATOM 4542 C C . ALA C 1 102 ? 27.383 33.298 43.086 1.00 7.39 93 ALA C C 1
ATOM 4543 O O . ALA C 1 102 ? 28.400 33.788 43.603 1.00 8.79 93 ALA C O 1
ATOM 4545 N N . ILE C 1 103 ? 27.028 32.028 43.237 1.00 7.95 94 ILE C N 1
ATOM 4546 C CA . ILE C 1 103 ? 27.754 31.091 44.085 1.00 6.96 94 ILE C CA 1
ATOM 4547 C C . ILE C 1 103 ? 28.192 29.910 43.228 1.00 8.18 94 ILE C C 1
ATOM 4548 O O . ILE C 1 103 ? 27.363 29.277 42.566 1.00 9.68 94 ILE C O 1
ATOM 4553 N N . ASN C 1 104 ? 29.488 29.601 43.251 1.00 8.61 95 ASN C N 1
ATOM 4554 C CA . ASN C 1 104 ? 30.038 28.508 42.452 1.00 8.77 95 ASN C CA 1
ATOM 4555 C C . ASN C 1 104 ? 30.506 27.392 43.385 1.00 7.66 95 ASN C C 1
ATOM 4556 O O . ASN C 1 104 ? 31.427 27.601 44.182 1.00 9.45 95 ASN C O 1
ATOM 4561 N N . THR C 1 105 ? 29.880 26.209 43.284 1.00 8.51 96 THR C N 1
ATOM 4562 C CA . THR C 1 105 ? 30.313 25.020 44.023 1.00 8.90 96 THR C CA 1
ATOM 4563 C C . THR C 1 105 ? 30.971 23.969 43.130 1.00 10.57 96 THR C C 1
ATOM 4564 O O . THR C 1 105 ? 31.270 22.872 43.606 1.00 12.72 96 THR C O 1
ATOM 4568 N N . VAL C 1 106 ? 31.225 24.278 41.859 1.00 9.66 97 VAL C N 1
ATOM 4569 C CA . VAL C 1 106 ? 31.751 23.284 40.929 1.00 9.55 97 VAL C CA 1
ATOM 4570 C C . VAL C 1 106 ? 33.158 22.859 41.335 1.00 11.11 97 VAL C C 1
ATOM 4571 O O . VAL C 1 106 ? 34.011 23.693 41.670 1.00 9.87 97 VAL C O 1
ATOM 4575 N N . GLY C 1 107 ? 33.412 21.555 41.292 1.00 10.73 98 GLY C N 1
ATOM 4576 C CA . GLY C 1 107 ? 34.731 21.052 41.637 1.00 10.60 98 GLY C CA 1
ATOM 4577 C C . GLY C 1 107 ? 34.866 19.584 41.298 1.00 11.42 98 GLY C C 1
ATOM 4578 O O . GLY C 1 107 ? 33.903 18.921 40.901 1.00 12.03 98 GLY C O 1
ATOM 4579 N N . LYS C 1 108 ? 36.096 19.089 41.460 1.00 9.60 99 LYS C N 1
ATOM 4580 C CA . LYS C 1 108 ? 36.461 17.701 41.213 1.00 11.20 99 LYS C CA 1
ATOM 4581 C C . LYS C 1 108 ? 37.653 17.375 42.106 1.00 9.06 99 LYS C C 1
ATOM 4582 O O . LYS C 1 108 ? 38.565 18.198 42.251 1.00 11.31 99 LYS C O 1
ATOM 4588 N N . VAL C 1 109 ? 37.673 16.169 42.679 1.00 9.76 100 VAL C N 1
ATOM 4589 C CA . VAL C 1 109 ? 38.762 15.748 43.560 1.00 10.05 100 VAL C CA 1
ATOM 4590 C C . VAL C 1 109 ? 39.563 14.621 42.915 1.00 11.45 100 VAL C C 1
ATOM 4591 O O . VAL C 1 109 ? 39.004 13.750 42.238 1.00 14.33 100 VAL C O 1
ATOM 4595 N N . LEU C 1 110 ? 40.880 14.655 43.129 1.00 10.45 101 LEU C N 1
ATOM 4596 C CA . LEU C 1 110 ? 41.785 13.575 42.759 1.00 11.92 101 LEU C CA 1
ATOM 4597 C C . LEU C 1 110 ? 42.836 13.473 43.852 1.00 10.35 101 LEU C C 1
ATOM 4598 O O . LEU C 1 110 ? 43.400 14.493 44.262 1.00 10.42 101 LEU C O 1
ATOM 4603 N N . LYS C 1 111 ? 43.088 12.253 44.326 1.00 10.84 102 LYS C N 1
ATOM 4604 C CA . LYS C 1 111 ? 44.101 11.984 45.346 1.00 10.83 102 LYS C CA 1
ATOM 4605 C C . LYS C 1 111 ? 44.994 10.872 44.814 1.00 10.61 102 LYS C C 1
ATOM 4606 O O . LYS C 1 111 ? 44.544 9.735 44.660 1.00 11.80 102 LYS C O 1
ATOM 4612 N N . LYS C 1 112 ? 46.262 11.198 44.546 1.00 11.12 103 LYS C N 1
ATOM 4613 C CA A LYS C 1 112 ? 47.159 10.299 43.832 0.52 12.72 103 LYS C CA 1
ATOM 4614 C CA B LYS C 1 112 ? 47.158 10.306 43.821 0.48 12.81 103 LYS C CA 1
ATOM 4615 C C . LYS C 1 112 ? 48.589 10.806 43.974 1.00 9.59 103 LYS C C 1
ATOM 4616 O O . LYS C 1 112 ? 48.810 12.022 44.048 1.00 10.00 103 LYS C O 1
ATOM 4627 N N . PRO C 1 113 ? 49.587 9.917 44.004 1.00 9.31 104 PRO C N 1
ATOM 4628 C CA . PRO C 1 113 ? 50.981 10.385 44.043 1.00 10.46 104 PRO C CA 1
ATOM 4629 C C . PRO C 1 113 ? 51.309 11.243 42.829 1.00 11.42 104 PRO C C 1
ATOM 4630 O O . PRO C 1 113 ? 50.849 10.977 41.713 1.00 9.44 104 PRO C O 1
ATOM 4634 N N . PHE C 1 114 ? 52.128 12.273 43.063 1.00 9.72 105 PHE C N 1
ATOM 4635 C CA . PHE C 1 114 ? 52.482 13.230 42.020 1.00 9.73 105 PHE C CA 1
ATOM 4636 C C . PHE C 1 114 ? 53.025 12.517 40.788 1.00 9.89 105 PHE C C 1
ATOM 4637 O O . PHE C 1 114 ? 52.614 12.801 39.658 1.00 9.64 105 PHE C O 1
ATOM 4645 N N . THR C 1 115 ? 53.932 11.559 40.990 1.00 9.39 106 THR C N 1
ATOM 4646 C CA . THR C 1 115 ? 54.577 10.905 39.858 1.00 10.86 106 THR C CA 1
ATOM 4647 C C . THR C 1 115 ? 53.618 10.058 39.034 1.00 11.75 106 THR C C 1
ATOM 4648 O O . THR C 1 115 ? 54.009 9.605 37.953 1.00 13.60 106 THR C O 1
ATOM 4652 N N . GLU C 1 116 ? 52.394 9.824 39.517 1.00 10.32 107 GLU C N 1
ATOM 4653 C CA . GLU C 1 116 ? 51.415 9.002 38.822 1.00 11.03 107 GLU C CA 1
ATOM 4654 C C . GLU C 1 116 ? 50.299 9.796 38.162 1.00 11.52 107 GLU C C 1
ATOM 4655 O O . GLU C 1 116 ? 49.495 9.205 37.439 1.00 16.06 107 GLU C O 1
ATOM 4661 N N . ILE C 1 117 ? 50.226 11.105 38.367 1.00 9.42 108 ILE C N 1
ATOM 4662 C CA . ILE C 1 117 ? 49.113 11.878 37.822 1.00 9.36 108 ILE C CA 1
ATOM 4663 C C . ILE C 1 117 ? 49.315 12.082 36.325 1.00 11.05 108 ILE C C 1
ATOM 4664 O O . ILE C 1 117 ? 50.364 12.563 35.890 1.00 11.21 108 ILE C O 1
ATOM 4669 N N . SER C 1 118 ? 48.302 11.742 35.531 1.00 8.78 109 SER C N 1
ATOM 4670 C CA . SER C 1 118 ? 48.417 11.800 34.079 1.00 8.98 109 SER C CA 1
ATOM 4671 C C . SER C 1 118 ? 48.110 13.203 33.562 1.00 9.93 109 SER C C 1
ATOM 4672 O O . SER C 1 118 ? 47.528 14.040 34.257 1.00 10.17 109 SER C O 1
ATOM 4675 N N . GLU C 1 119 ? 48.505 13.446 32.309 1.00 10.37 110 GLU C N 1
ATOM 4676 C CA . GLU C 1 119 ? 48.138 14.699 31.656 1.00 9.06 110 GLU C CA 1
ATOM 4677 C C . GLU C 1 119 ? 46.623 14.867 31.596 1.00 8.63 110 GLU C C 1
ATOM 4678 O O . GLU C 1 119 ? 46.108 15.967 31.831 1.00 10.16 110 GLU C O 1
ATOM 4684 N N . ALA C 1 120 ? 45.889 13.786 31.295 1.00 9.78 111 ALA C N 1
ATOM 4685 C CA . ALA C 1 120 ? 44.430 13.869 31.230 1.00 10.47 111 ALA C CA 1
ATOM 4686 C C . ALA C 1 120 ? 43.842 14.253 32.580 1.00 11.05 111 ALA C C 1
ATOM 4687 O O . ALA C 1 120 ? 42.884 15.041 32.651 1.00 11.16 111 ALA C O 1
ATOM 4689 N N . GLU C 1 121 ? 44.391 13.690 33.663 1.00 10.76 112 GLU C N 1
ATOM 4690 C CA . GLU C 1 121 ? 43.912 14.035 34.999 1.00 10.28 112 GLU C CA 1
ATOM 4691 C C . GLU C 1 121 ? 44.220 15.489 35.327 1.00 9.82 112 GLU C C 1
ATOM 4692 O O . GLU C 1 121 ? 43.352 16.203 35.849 1.00 9.71 112 GLU C O 1
ATOM 4698 N N . TYR C 1 122 ? 45.447 15.950 35.029 1.00 8.96 113 TYR C N 1
ATOM 4699 C CA . TYR C 1 122 ? 45.778 17.359 35.228 1.00 8.87 113 TYR C CA 1
ATOM 4700 C C . TYR C 1 122 ? 44.804 18.252 34.464 1.00 8.06 113 TYR C C 1
ATOM 4701 O O . TYR C 1 122 ? 44.232 19.196 35.028 1.00 9.25 113 TYR C O 1
ATOM 4710 N N . ASP C 1 123 ? 44.623 17.984 33.168 1.00 9.48 114 ASP C N 1
ATOM 4711 C CA . ASP C 1 123 ? 43.825 18.878 32.334 1.00 8.32 114 ASP C CA 1
ATOM 4712 C C . ASP C 1 123 ? 42.393 18.986 32.852 1.00 10.10 114 ASP C C 1
ATOM 4713 O O . ASP C 1 123 ? 41.825 20.082 32.894 1.00 10.03 114 ASP C O 1
ATOM 4718 N N . GLU C 1 124 ? 41.791 17.863 33.254 1.00 10.79 115 GLU C N 1
ATOM 4719 C CA A GLU C 1 124 ? 40.406 17.918 33.717 0.47 9.20 115 GLU C CA 1
ATOM 4720 C CA B GLU C 1 124 ? 40.406 17.909 33.719 0.53 9.07 115 GLU C CA 1
ATOM 4721 C C . GLU C 1 124 ? 40.297 18.575 35.087 1.00 10.27 115 GLU C C 1
ATOM 4722 O O . GLU C 1 124 ? 39.370 19.355 35.331 1.00 11.56 115 GLU C O 1
ATOM 4733 N N . MET C 1 125 ? 41.231 18.277 35.995 1.00 8.16 116 MET C N 1
ATOM 4734 C CA . MET C 1 125 ? 41.203 18.911 37.310 1.00 9.65 116 MET C CA 1
ATOM 4735 C C . MET C 1 125 ? 41.302 20.423 37.189 1.00 8.68 116 MET C C 1
ATOM 4736 O O . MET C 1 125 ? 40.571 21.157 37.869 1.00 9.74 116 MET C O 1
ATOM 4741 N N . PHE C 1 126 ? 42.186 20.909 36.316 1.00 7.86 117 PHE C N 1
ATOM 4742 C CA . PHE C 1 126 ? 42.343 22.352 36.160 1.00 7.69 117 PHE C CA 1
ATOM 4743 C C . PHE C 1 126 ? 41.182 22.987 35.400 1.00 8.70 117 PHE C C 1
ATOM 4744 O O . PHE C 1 126 ? 40.783 24.114 35.721 1.00 9.58 117 PHE C O 1
ATOM 4752 N N . ALA C 1 127 ? 40.609 22.288 34.421 1.00 7.80 118 ALA C N 1
ATOM 4753 C CA . ALA C 1 127 ? 39.459 22.845 33.721 1.00 7.05 118 ALA C CA 1
ATOM 4754 C C . ALA C 1 127 ? 38.280 23.018 34.671 1.00 9.92 118 ALA C C 1
ATOM 4755 O O . ALA C 1 127 ? 37.569 24.031 34.613 1.00 10.69 118 ALA C O 1
ATOM 4757 N N . VAL C 1 128 ? 38.060 22.038 35.556 1.00 8.60 119 VAL C N 1
ATOM 4758 C CA . VAL C 1 128 ? 36.898 22.061 36.446 1.00 10.34 119 VAL C CA 1
ATOM 4759 C C . VAL C 1 128 ? 37.125 22.991 37.633 1.00 9.92 119 VAL C C 1
ATOM 4760 O O . VAL C 1 128 ? 36.258 23.806 37.962 1.00 11.19 119 VAL C O 1
ATOM 4764 N N . ASN C 1 129 ? 38.281 22.888 38.299 1.00 8.41 120 ASN C N 1
ATOM 4765 C CA . ASN C 1 129 ? 38.491 23.614 39.549 1.00 8.56 120 ASN C CA 1
ATOM 4766 C C . ASN C 1 129 ? 39.032 25.019 39.356 1.00 10.04 120 ASN C C 1
ATOM 4767 O O . ASN C 1 129 ? 38.780 25.889 40.201 1.00 10.70 120 ASN C O 1
ATOM 4772 N N . SER C 1 130 ? 39.783 25.270 38.288 1.00 7.97 121 SER C N 1
ATOM 4773 C CA . SER C 1 130 ? 40.379 26.581 38.065 1.00 8.49 121 SER C CA 1
ATOM 4774 C C . SER C 1 130 ? 39.698 27.343 36.935 1.00 8.82 121 SER C C 1
ATOM 4775 O O . SER C 1 130 ? 39.210 28.455 37.150 1.00 9.39 121 SER C O 1
ATOM 4778 N N . LYS C 1 131 ? 39.624 26.761 35.735 1.00 7.66 122 LYS C N 1
ATOM 4779 C CA . LYS C 1 131 ? 39.132 27.514 34.585 1.00 7.95 122 LYS C CA 1
ATOM 4780 C C . LYS C 1 131 ? 37.651 27.862 34.733 1.00 10.24 122 LYS C C 1
ATOM 4781 O O . LYS C 1 131 ? 37.256 29.014 34.512 1.00 8.96 122 LYS C O 1
ATOM 4787 N N . SER C 1 132 ? 36.808 26.891 35.103 1.00 8.16 123 SER C N 1
ATOM 4788 C CA A SER C 1 132 ? 35.392 27.212 35.262 0.71 7.85 123 SER C CA 1
ATOM 4789 C CA B SER C 1 132 ? 35.391 27.193 35.280 0.29 8.92 123 SER C CA 1
ATOM 4790 C C . SER C 1 132 ? 35.201 28.295 36.314 1.00 8.63 123 SER C C 1
ATOM 4791 O O . SER C 1 132 ? 34.367 29.189 36.142 1.00 10.63 123 SER C O 1
ATOM 4796 N N . ALA C 1 133 ? 35.988 28.247 37.392 1.00 8.46 124 ALA C N 1
ATOM 4797 C CA . ALA C 1 133 ? 35.885 29.248 38.448 1.00 8.89 124 ALA C CA 1
ATOM 4798 C C . ALA C 1 133 ? 36.350 30.619 37.965 1.00 8.48 124 ALA C C 1
ATOM 4799 O O . ALA C 1 133 ? 35.764 31.642 38.349 1.00 9.29 124 ALA C O 1
ATOM 4801 N N . PHE C 1 134 ? 37.419 30.668 37.157 1.00 7.71 125 PHE C N 1
ATOM 4802 C CA . PHE C 1 134 ? 37.862 31.943 36.592 1.00 7.52 125 PHE C CA 1
ATOM 4803 C C . PHE C 1 134 ? 36.754 32.577 35.768 1.00 8.90 125 PHE C C 1
ATOM 4804 O O . PHE C 1 134 ? 36.440 33.763 35.932 1.00 9.61 125 PHE C O 1
ATOM 4812 N N . PHE C 1 135 ? 36.145 31.800 34.876 1.00 8.16 126 PHE C N 1
ATOM 4813 C CA . PHE C 1 135 ? 35.145 32.385 33.998 1.00 8.80 126 PHE C CA 1
ATOM 4814 C C . PHE C 1 135 ? 33.841 32.681 34.721 1.00 9.31 126 PHE C C 1
ATOM 4815 O O . PHE C 1 135 ? 33.146 33.636 34.358 1.00 9.89 126 PHE C O 1
ATOM 4823 N N . PHE C 1 136 ? 33.521 31.921 35.772 1.00 8.66 127 PHE C N 1
ATOM 4824 C CA . PHE C 1 136 ? 32.389 32.287 36.621 1.00 7.60 127 PHE C CA 1
ATOM 4825 C C . PHE C 1 136 ? 32.617 33.655 37.261 1.00 8.03 127 PHE C C 1
ATOM 4826 O O . PHE C 1 136 ? 31.716 34.504 37.282 1.00 8.66 127 PHE C O 1
ATOM 4834 N N . ILE C 1 137 ? 33.821 33.889 37.789 1.00 8.10 128 ILE C N 1
ATOM 4835 C CA . ILE C 1 137 ? 34.131 35.176 38.403 1.00 7.78 128 ILE C CA 1
ATOM 4836 C C . ILE C 1 137 ? 34.140 36.295 37.360 1.00 9.49 128 ILE C C 1
ATOM 4837 O O . ILE C 1 137 ? 33.660 37.405 37.622 1.00 9.68 128 ILE C O 1
ATOM 4842 N N . LYS C 1 138 ? 34.684 36.027 36.164 1.00 10.08 129 LYS C N 1
ATOM 4843 C CA . LYS C 1 138 ? 34.680 37.028 35.101 1.00 11.30 129 LYS C CA 1
ATOM 4844 C C . LYS C 1 138 ? 33.254 37.400 34.707 1.00 10.25 129 LYS C C 1
ATOM 4845 O O . LYS C 1 138 ? 32.900 38.582 34.630 1.00 10.83 129 LYS C O 1
ATOM 4851 N N . GLU C 1 139 ? 32.417 36.394 34.456 1.00 9.38 130 GLU C N 1
ATOM 4852 C CA . GLU C 1 139 ? 31.056 36.676 34.008 1.00 10.53 130 GLU C CA 1
ATOM 4853 C C . GLU C 1 139 ? 30.210 37.296 35.114 1.00 9.93 130 GLU C C 1
ATOM 4854 O O . GLU C 1 139 ? 29.326 38.115 34.825 1.00 10.73 130 GLU C O 1
ATOM 4860 N N . ALA C 1 140 ? 30.471 36.941 36.373 1.00 9.78 131 ALA C N 1
ATOM 4861 C CA . ALA C 1 140 ? 29.819 37.647 37.473 1.00 9.64 131 ALA C CA 1
ATOM 4862 C C . ALA C 1 140 ? 30.195 39.125 37.457 1.00 10.06 131 ALA C C 1
ATOM 4863 O O . ALA C 1 140 ? 29.344 39.998 37.677 1.00 10.32 131 ALA C O 1
ATOM 4865 N N . GLY C 1 141 ? 31.465 39.429 37.175 1.00 10.57 132 GLY C N 1
ATOM 4866 C CA . GLY C 1 141 ? 31.864 40.824 37.078 1.00 10.99 132 GLY C CA 1
ATOM 4867 C C . GLY C 1 141 ? 31.109 41.578 36.003 1.00 13.06 132 GLY C C 1
ATOM 4868 O O . GLY C 1 141 ? 30.820 42.769 36.159 1.00 14.84 132 GLY C O 1
ATOM 4869 N N . ARG C 1 142 ? 30.772 40.893 34.907 1.00 13.89 133 ARG C N 1
ATOM 4870 C CA . ARG C 1 142 ? 30.073 41.506 33.788 1.00 12.12 133 ARG C CA 1
ATOM 4871 C C . ARG C 1 142 ? 28.563 41.554 33.988 1.00 13.35 133 ARG C C 1
ATOM 4872 O O . ARG C 1 142 ? 27.905 42.395 33.363 1.00 17.93 133 ARG C O 1
ATOM 4880 N N . HIS C 1 143 ? 27.999 40.683 34.834 1.00 10.44 134 HIS C N 1
ATOM 4881 C CA . HIS C 1 143 ? 26.548 40.525 34.927 1.00 10.81 134 HIS C CA 1
ATOM 4882 C C . HIS C 1 143 ? 25.926 40.926 36.255 1.00 10.03 134 HIS C C 1
ATOM 4883 O O . HIS C 1 143 ? 24.749 41.299 36.258 1.00 12.61 134 HIS C O 1
ATOM 4890 N N . LEU C 1 144 ? 26.639 40.821 37.377 1.00 11.18 135 LEU C N 1
ATOM 4891 C CA . LEU C 1 144 ? 26.010 41.050 38.676 1.00 9.27 135 LEU C CA 1
ATOM 4892 C C . LEU C 1 144 ? 25.493 42.478 38.798 1.00 11.97 135 LEU C C 1
ATOM 4893 O O . LEU C 1 144 ? 26.107 43.426 38.307 1.00 12.22 135 LEU C O 1
ATOM 4898 N N . GLU C 1 145 ? 24.354 42.622 39.474 1.00 11.54 136 GLU C N 1
ATOM 4899 C CA . GLU C 1 145 ? 23.892 43.919 39.942 1.00 11.67 136 GLU C CA 1
ATOM 4900 C C . GLU C 1 145 ? 24.922 44.539 40.872 1.00 10.53 136 GLU C C 1
ATOM 4901 O O . GLU C 1 145 ? 25.658 43.840 41.575 1.00 10.26 136 GLU C O 1
ATOM 4907 N N . ASP C 1 146 ? 24.934 45.874 40.912 1.00 12.03 137 ASP C N 1
ATOM 4908 C CA . ASP C 1 146 ? 25.658 46.568 41.969 1.00 13.80 137 ASP C CA 1
ATOM 4909 C C . ASP C 1 146 ? 25.214 46.011 43.317 1.00 10.01 137 ASP C C 1
ATOM 4910 O O . ASP C 1 146 ? 24.072 45.569 43.480 1.00 11.76 137 ASP C O 1
ATOM 4915 N N . HIS C 1 147 ? 26.131 46.018 44.285 1.00 10.27 138 HIS C N 1
ATOM 4916 C CA . HIS C 1 147 ? 25.899 45.525 45.644 1.00 10.09 138 HIS C CA 1
ATOM 4917 C C . HIS C 1 147 ? 25.743 44.013 45.705 1.00 11.20 138 HIS C C 1
ATOM 4918 O O . HIS C 1 147 ? 25.327 43.481 46.741 1.00 11.85 138 HIS C O 1
ATOM 4925 N N . GLY C 1 148 ? 26.089 43.305 44.634 1.00 9.16 139 GLY C N 1
ATOM 4926 C CA . GLY C 1 148 ? 25.948 41.865 44.572 1.00 10.49 139 GLY C CA 1
ATOM 4927 C C . GLY C 1 148 ? 27.015 41.109 45.346 1.00 9.40 139 GLY C C 1
ATOM 4928 O O . GLY C 1 148 ? 27.863 41.672 46.040 1.00 9.40 139 GLY C O 1
ATOM 4929 N N . LYS C 1 149 ? 26.958 39.786 45.207 1.00 8.87 140 LYS C N 1
ATOM 4930 C CA . LYS C 1 149 ? 27.805 38.872 45.960 1.00 7.45 140 LYS C CA 1
ATOM 4931 C C . LYS C 1 149 ? 28.324 37.777 45.047 1.00 7.51 140 LYS C C 1
ATOM 4932 O O . LYS C 1 149 ? 27.608 37.305 44.154 1.00 8.50 140 LYS C O 1
ATOM 4938 N N . LEU C 1 150 ? 29.561 37.359 45.310 1.00 7.57 141 LEU C N 1
ATOM 4939 C CA . LEU C 1 150 ? 30.254 36.351 44.516 1.00 7.96 141 LEU C CA 1
ATOM 4940 C C . LEU C 1 150 ? 31.040 35.456 45.467 1.00 7.66 141 LEU C C 1
ATOM 4941 O O . LEU C 1 150 ? 31.908 35.943 46.196 1.00 8.01 141 LEU C O 1
ATOM 4946 N N . VAL C 1 151 ? 30.708 34.166 45.491 1.00 7.96 142 VAL C N 1
ATOM 4947 C CA . VAL C 1 151 ? 31.290 33.199 46.423 1.00 8.82 142 VAL C CA 1
ATOM 4948 C C . VAL C 1 151 ? 31.723 31.968 45.639 1.00 7.73 142 VAL C C 1
ATOM 4949 O O . VAL C 1 151 ? 30.942 31.442 44.835 1.00 8.62 142 VAL C O 1
ATOM 4953 N N . THR C 1 152 ? 32.945 31.478 45.905 1.00 7.41 143 THR C N 1
ATOM 4954 C CA . THR C 1 152 ? 33.437 30.254 45.273 1.00 7.31 143 THR C CA 1
ATOM 4955 C C . THR C 1 152 ? 33.893 29.276 46.345 1.00 7.95 143 THR C C 1
ATOM 4956 O O . THR C 1 152 ? 34.525 29.672 47.329 1.00 8.32 143 THR C O 1
ATOM 4960 N N . LEU C 1 153 ? 33.610 27.993 46.127 1.00 8.50 144 LEU C N 1
ATOM 4961 C CA . LEU C 1 153 ? 34.022 26.943 47.049 1.00 7.80 144 LEU C CA 1
ATOM 4962 C C . LEU C 1 153 ? 35.438 26.483 46.728 1.00 8.34 144 LEU C C 1
ATOM 4963 O O . LEU C 1 153 ? 35.757 26.186 45.569 1.00 9.42 144 LEU C O 1
ATOM 4968 N N . VAL C 1 154 ? 36.282 26.416 47.763 1.00 7.19 145 VAL C N 1
ATOM 4969 C CA . VAL C 1 154 ? 37.620 25.848 47.653 1.00 7.99 145 VAL C CA 1
ATOM 4970 C C . VAL C 1 154 ? 37.728 24.716 48.667 1.00 8.24 145 VAL C C 1
ATOM 4971 O O . VAL C 1 154 ? 36.718 24.103 49.022 1.00 12.31 145 VAL C O 1
ATOM 4975 N N . THR C 1 155 ? 38.934 24.441 49.163 1.00 9.19 146 THR C N 1
ATOM 4976 C CA . THR C 1 155 ? 39.146 23.339 50.090 1.00 8.80 146 THR C CA 1
ATOM 4977 C C . THR C 1 155 ? 40.006 23.803 51.255 1.00 8.10 146 THR C C 1
ATOM 4978 O O . THR C 1 155 ? 40.888 24.647 51.093 1.00 9.61 146 THR C O 1
ATOM 4982 N N . SER C 1 156 ? 39.728 23.253 52.442 1.00 7.45 147 SER C N 1
ATOM 4983 C CA . SER C 1 156 ? 40.612 23.468 53.586 1.00 8.11 147 SER C CA 1
ATOM 4984 C C . SER C 1 156 ? 42.010 22.893 53.375 1.00 7.50 147 SER C C 1
ATOM 4985 O O . SER C 1 156 ? 42.919 23.204 54.168 1.00 8.03 147 SER C O 1
ATOM 4988 N N . LEU C 1 157 ? 42.224 22.082 52.334 1.00 7.82 148 LEU C N 1
ATOM 4989 C CA . LEU C 1 157 ? 43.588 21.661 52.031 1.00 7.11 148 LEU C CA 1
ATOM 4990 C C . LEU C 1 157 ? 44.483 22.823 51.632 1.00 8.67 148 LEU C C 1
ATOM 4991 O O . LEU C 1 157 ? 45.710 22.661 51.636 1.00 8.55 148 LEU C O 1
ATOM 4996 N N . LEU C 1 158 ? 43.916 23.993 51.315 1.00 7.79 149 LEU C N 1
ATOM 4997 C CA . LEU C 1 158 ? 44.767 25.155 51.098 1.00 8.01 149 LEU C CA 1
ATOM 4998 C C . LEU C 1 158 ? 45.562 25.519 52.348 1.00 7.63 149 LEU C C 1
ATOM 4999 O O . LEU C 1 158 ? 46.593 26.193 52.238 1.00 8.53 149 LEU C O 1
ATOM 5004 N N . GLY C 1 159 ? 45.119 25.078 53.527 1.00 6.96 150 GLY C N 1
ATOM 5005 C CA . GLY C 1 159 ? 45.862 25.252 54.756 1.00 8.23 150 GLY C CA 1
ATOM 5006 C C . GLY C 1 159 ? 46.656 24.043 55.192 1.00 7.74 150 GLY C C 1
ATOM 5007 O O . GLY C 1 159 ? 47.169 24.033 56.316 1.00 8.95 150 GLY C O 1
ATOM 5008 N N . ALA C 1 160 ? 46.782 23.026 54.347 1.00 8.52 151 ALA C N 1
ATOM 5009 C CA . ALA C 1 160 ? 47.433 21.781 54.726 1.00 7.58 151 ALA C CA 1
ATOM 5010 C C . ALA C 1 160 ? 48.843 21.691 54.155 1.00 7.97 151 ALA C C 1
ATOM 5011 O O . ALA C 1 160 ? 49.218 22.402 53.216 1.00 8.61 151 ALA C O 1
ATOM 5013 N N . PHE C 1 161 ? 49.616 20.776 54.726 1.00 8.58 152 PHE C N 1
ATOM 5014 C CA . PHE C 1 161 ? 50.975 20.477 54.264 1.00 7.68 152 PHE C CA 1
ATOM 5015 C C . PHE C 1 161 ? 51.032 18.955 54.231 1.00 8.77 152 PHE C C 1
ATOM 5016 O O . PHE C 1 161 ? 51.367 18.303 55.226 1.00 10.37 152 PHE C O 1
ATOM 5024 N N . THR C 1 162 ? 50.679 18.385 53.082 1.00 9.27 153 THR C N 1
ATOM 5025 C CA . THR C 1 162 ? 50.331 16.972 53.061 1.00 8.48 153 THR C CA 1
ATOM 5026 C C . THR C 1 162 ? 50.556 16.409 51.655 1.00 10.20 153 THR C C 1
ATOM 5027 O O . THR C 1 162 ? 50.475 17.154 50.668 1.00 9.31 153 THR C O 1
ATOM 5031 N N . PRO C 1 163 ? 50.851 15.119 51.531 1.00 9.68 154 PRO C N 1
ATOM 5032 C CA . PRO C 1 163 ? 51.011 14.503 50.206 1.00 8.25 154 PRO C CA 1
ATOM 5033 C C . PRO C 1 163 ? 49.668 14.212 49.536 1.00 9.47 154 PRO C C 1
ATOM 5034 O O . PRO C 1 163 ? 48.607 14.203 50.161 1.00 10.66 154 PRO C O 1
ATOM 5038 N N . PHE C 1 164 ? 49.739 13.956 48.224 1.00 8.42 155 PHE C N 1
ATOM 5039 C CA . PHE C 1 164 ? 48.740 13.256 47.406 1.00 8.57 155 PHE C CA 1
ATOM 5040 C C . PHE C 1 164 ? 47.658 14.141 46.790 1.00 8.80 155 PHE C C 1
ATOM 5041 O O . PHE C 1 164 ? 46.911 13.664 45.933 1.00 10.24 155 PHE C O 1
ATOM 5049 N N . TYR C 1 165 ? 47.546 15.408 47.176 1.00 8.07 156 TYR C N 1
ATOM 5050 C CA . TYR C 1 165 ? 46.485 16.250 46.648 1.00 7.61 156 TYR C CA 1
ATOM 5051 C C . TYR C 1 165 ? 47.007 17.332 45.704 1.00 8.74 156 TYR C C 1
ATOM 5052 O O . TYR C 1 165 ? 46.348 18.356 45.523 1.00 9.28 156 TYR C O 1
ATOM 5061 N N . ALA C 1 166 ? 48.170 17.114 45.076 1.00 10.09 157 ALA C N 1
ATOM 5062 C CA . ALA C 1 166 ? 48.775 18.173 44.264 1.00 9.80 157 ALA C CA 1
ATOM 5063 C C . ALA C 1 166 ? 47.818 18.727 43.209 1.00 7.43 157 ALA C C 1
ATOM 5064 O O . ALA C 1 166 ? 47.746 19.943 43.005 1.00 10.08 157 ALA C O 1
ATOM 5066 N N . ALA C 1 167 ? 47.076 17.854 42.523 1.00 8.49 158 ALA C N 1
ATOM 5067 C CA . ALA C 1 167 ? 46.202 18.338 41.460 1.00 10.98 158 ALA C CA 1
ATOM 5068 C C . ALA C 1 167 ? 44.911 18.946 41.983 1.00 10.26 158 ALA C C 1
ATOM 5069 O O . ALA C 1 167 ? 44.244 19.669 41.236 1.00 13.92 158 ALA C O 1
ATOM 5071 N N . TYR C 1 168 ? 44.538 18.652 43.226 1.00 8.62 159 TYR C N 1
ATOM 5072 C CA . TYR C 1 168 ? 43.309 19.164 43.822 1.00 9.89 159 TYR C CA 1
ATOM 5073 C C . TYR C 1 168 ? 43.567 20.459 44.589 1.00 10.46 159 TYR C C 1
ATOM 5074 O O . TYR C 1 168 ? 43.015 21.514 44.252 1.00 8.51 159 TYR C O 1
ATOM 5083 N N . GLU C 1 169 ? 44.404 20.388 45.624 1.00 8.25 160 GLU C N 1
ATOM 5084 C CA . GLU C 1 169 ? 44.876 21.596 46.295 1.00 7.96 160 GLU C CA 1
ATOM 5085 C C . GLU C 1 169 ? 45.428 22.608 45.288 1.00 8.17 160 GLU C C 1
ATOM 5086 O O . GLU C 1 169 ? 45.130 23.808 45.370 1.00 9.69 160 GLU C O 1
ATOM 5092 N N . GLY C 1 170 ? 46.215 22.139 44.311 1.00 8.33 161 GLY C N 1
ATOM 5093 C CA . GLY C 1 170 ? 46.819 23.057 43.357 1.00 7.81 161 GLY C CA 1
ATOM 5094 C C . GLY C 1 170 ? 45.836 23.708 42.403 1.00 8.42 161 GLY C C 1
ATOM 5095 O O . GLY C 1 170 ? 46.058 24.844 41.973 1.00 9.37 161 GLY C O 1
ATOM 5096 N N . SER C 1 171 ? 44.765 22.996 42.023 1.00 8.50 162 SER C N 1
ATOM 5097 C CA . SER C 1 171 ? 43.779 23.563 41.104 1.00 8.03 162 SER C CA 1
ATOM 5098 C C . SER C 1 171 ? 42.726 24.414 41.803 1.00 7.79 162 SER C C 1
ATOM 5099 O O . SER C 1 171 ? 42.034 25.189 41.133 1.00 9.35 162 SER C O 1
ATOM 5102 N N . LYS C 1 172 ? 42.583 24.296 43.127 1.00 8.27 163 LYS C N 1
ATOM 5103 C CA . LYS C 1 172 ? 41.741 25.217 43.879 1.00 8.13 163 LYS C CA 1
ATOM 5104 C C . LYS C 1 172 ? 42.497 26.471 44.285 1.00 8.39 163 LYS C C 1
ATOM 5105 O O . LYS C 1 172 ? 41.877 27.525 44.475 1.00 8.63 163 LYS C O 1
ATOM 5111 N N . ALA C 1 173 ? 43.822 26.381 44.407 1.00 8.10 164 ALA C N 1
ATOM 5112 C CA . ALA C 1 173 ? 44.625 27.534 44.812 1.00 7.95 164 ALA C CA 1
ATOM 5113 C C . ALA C 1 173 ? 44.407 28.788 43.970 1.00 7.31 164 ALA C C 1
ATOM 5114 O O . ALA C 1 173 ? 44.411 29.893 44.548 1.00 7.96 164 ALA C O 1
ATOM 5116 N N . PRO C 1 174 ? 44.243 28.714 42.643 1.00 7.24 165 PRO C N 1
ATOM 5117 C CA . PRO C 1 174 ? 44.017 29.953 41.882 1.00 7.35 165 PRO C CA 1
ATOM 5118 C C . PRO C 1 174 ? 42.819 30.739 42.365 1.00 8.32 165 PRO C C 1
ATOM 5119 O O . PRO C 1 174 ? 42.830 31.972 42.281 1.00 8.37 165 PRO C O 1
ATOM 5123 N N . VAL C 1 175 ? 41.796 30.056 42.884 1.00 7.45 166 VAL C N 1
ATOM 5124 C CA . VAL C 1 175 ? 40.552 30.727 43.258 1.00 8.63 166 VAL C CA 1
ATOM 5125 C C . VAL C 1 175 ? 40.790 31.746 44.359 1.00 7.41 166 VAL C C 1
ATOM 5126 O O . VAL C 1 175 ? 40.166 32.813 44.380 1.00 9.28 166 VAL C O 1
ATOM 5130 N N . GLU C 1 176 ? 41.676 31.428 45.307 1.00 7.45 167 GLU C N 1
ATOM 5131 C CA . GLU C 1 176 ? 42.002 32.393 46.353 1.00 7.70 167 GLU C CA 1
ATOM 5132 C C . GLU C 1 176 ? 42.503 33.697 45.748 1.00 9.48 167 GLU C C 1
ATOM 5133 O O . GLU C 1 176 ? 42.117 34.794 46.180 1.00 8.81 167 GLU C O 1
ATOM 5139 N N . HIS C 1 177 ? 43.364 33.589 44.738 1.00 7.29 168 HIS C N 1
ATOM 5140 C CA . HIS C 1 177 ? 43.952 34.762 44.112 1.00 6.19 168 HIS C CA 1
ATOM 5141 C C . HIS C 1 177 ? 42.997 35.442 43.137 1.00 7.12 168 HIS C C 1
ATOM 5142 O O . HIS C 1 177 ? 42.966 36.674 43.066 1.00 8.45 168 HIS C O 1
ATOM 5149 N N . PHE C 1 178 ? 42.177 34.672 42.414 1.00 6.43 169 PHE C N 1
ATOM 5150 C CA . PHE C 1 178 ? 41.102 35.302 41.647 1.00 6.80 169 PHE C CA 1
ATOM 5151 C C . PHE C 1 178 ? 40.210 36.125 42.569 1.00 8.05 169 PHE C C 1
ATOM 5152 O O . PHE C 1 178 ? 39.746 37.208 42.197 1.00 8.55 169 PHE C O 1
ATOM 5160 N N . THR C 1 179 ? 39.929 35.596 43.762 1.00 6.89 170 THR C N 1
ATOM 5161 C CA . THR C 1 179 ? 39.066 36.271 44.729 1.00 7.41 170 THR C CA 1
ATOM 5162 C C . THR C 1 179 ? 39.686 37.576 45.223 1.00 7.78 170 THR C C 1
ATOM 5163 O O . THR C 1 179 ? 38.976 38.579 45.378 1.00 8.12 170 THR C O 1
ATOM 5167 N N . ARG C 1 180 ? 41.005 37.596 45.458 1.00 7.24 171 ARG C N 1
ATOM 5168 C CA . ARG C 1 180 ? 41.678 38.849 45.805 1.00 6.56 171 ARG C CA 1
ATOM 5169 C C . ARG C 1 180 ? 41.508 39.888 44.702 1.00 7.77 171 ARG C C 1
ATOM 5170 O O . ARG C 1 180 ? 41.109 41.030 44.960 1.00 8.85 171 ARG C O 1
ATOM 5178 N N . ALA C 1 181 ? 41.823 39.512 43.458 1.00 7.59 172 ALA C N 1
ATOM 5179 C CA . ALA C 1 181 ? 41.780 40.489 42.377 1.00 8.39 172 ALA C CA 1
ATOM 5180 C C . ALA C 1 181 ? 40.359 40.982 42.145 1.00 9.15 172 ALA C C 1
ATOM 5181 O O . ALA C 1 181 ? 40.127 42.186 41.981 1.00 8.93 172 ALA C O 1
ATOM 5183 N N . ALA C 1 182 ? 39.390 40.063 42.132 1.00 7.70 173 ALA C N 1
ATOM 5184 C CA . ALA C 1 182 ? 38.009 40.462 41.882 1.00 7.84 173 ALA C CA 1
ATOM 5185 C C . ALA C 1 182 ? 37.444 41.299 43.025 1.00 8.34 173 ALA C C 1
ATOM 5186 O O . ALA C 1 182 ? 36.646 42.212 42.787 1.00 8.41 173 ALA C O 1
ATOM 5188 N N . SER C 1 183 ? 37.819 41.010 44.272 1.00 7.17 174 SER C N 1
ATOM 5189 C CA A SER C 1 183 ? 37.357 41.869 45.356 0.28 7.52 174 SER C CA 1
ATOM 5190 C CA B SER C 1 183 ? 37.386 41.865 45.379 0.72 7.20 174 SER C CA 1
ATOM 5191 C C . SER C 1 183 ? 37.808 43.310 45.145 1.00 8.50 174 SER C C 1
ATOM 5192 O O . SER C 1 183 ? 37.028 44.246 45.357 1.00 8.08 174 SER C O 1
ATOM 5197 N N . LYS C 1 184 ? 39.054 43.507 44.710 1.00 8.49 175 LYS C N 1
ATOM 5198 C CA . LYS C 1 184 ? 39.544 44.855 44.445 1.00 8.83 175 LYS C CA 1
ATOM 5199 C C . LYS C 1 184 ? 38.860 45.471 43.232 1.00 10.47 175 LYS C C 1
ATOM 5200 O O . LYS C 1 184 ? 38.487 46.650 43.262 1.00 13.24 175 LYS C O 1
ATOM 5206 N N . GLU C 1 185 ? 38.700 44.705 42.149 1.00 9.78 176 GLU C N 1
ATOM 5207 C CA . GLU C 1 185 ? 38.180 45.268 40.904 1.00 10.31 176 GLU C CA 1
ATOM 5208 C C . GLU C 1 185 ? 36.669 45.477 40.939 1.00 10.82 176 GLU C C 1
ATOM 5209 O O . GLU C 1 185 ? 36.166 46.411 40.300 1.00 13.43 176 GLU C O 1
ATOM 5215 N N . TYR C 1 186 ? 35.931 44.619 41.647 1.00 9.77 177 TYR C N 1
ATOM 5216 C CA . TYR C 1 186 ? 34.475 44.720 41.679 1.00 10.41 177 TYR C CA 1
ATOM 5217 C C . TYR C 1 186 ? 33.961 45.533 42.863 1.00 11.49 177 TYR C C 1
ATOM 5218 O O . TYR C 1 186 ? 32.767 45.859 42.896 1.00 10.30 177 TYR C O 1
ATOM 5227 N N . GLY C 1 187 ? 34.830 45.866 43.823 1.00 11.35 178 GLY C N 1
ATOM 5228 C CA . GLY C 1 187 ? 34.390 46.612 44.991 1.00 10.52 178 GLY C CA 1
ATOM 5229 C C . GLY C 1 187 ? 33.810 47.974 44.663 1.00 10.50 178 GLY C C 1
ATOM 5230 O O . GLY C 1 187 ? 32.963 48.478 45.401 1.00 10.95 178 GLY C O 1
ATOM 5231 N N . ALA C 1 188 ? 34.259 48.592 43.565 1.00 13.10 179 ALA C N 1
ATOM 5232 C CA . ALA C 1 188 ? 33.730 49.897 43.181 1.00 13.72 179 ALA C CA 1
ATOM 5233 C C . ALA C 1 188 ? 32.244 49.842 42.857 1.00 13.12 179 ALA C C 1
ATOM 5234 O O . ALA C 1 188 ? 31.568 50.876 42.922 1.00 14.47 179 ALA C O 1
ATOM 5236 N N . ARG C 1 189 ? 31.727 48.666 42.498 1.00 11.36 180 ARG C N 1
ATOM 5237 C CA . ARG C 1 189 ? 30.299 48.460 42.293 1.00 11.84 180 ARG C CA 1
ATOM 5238 C C . ARG C 1 189 ? 29.608 47.892 43.527 1.00 11.79 180 ARG C C 1
ATOM 5239 O O . ARG C 1 189 ? 28.440 47.500 43.447 1.00 12.43 180 ARG C O 1
ATOM 5247 N N . GLY C 1 190 ? 30.292 47.852 44.666 1.00 9.18 181 GLY C N 1
ATOM 5248 C CA . GLY C 1 190 ? 29.676 47.351 45.880 1.00 9.57 181 GLY C CA 1
ATOM 5249 C C . GLY C 1 190 ? 29.602 45.845 46.004 1.00 8.40 181 GLY C C 1
ATOM 5250 O O . GLY C 1 190 ? 28.887 45.357 46.883 1.00 9.60 181 GLY C O 1
ATOM 5251 N N . ILE C 1 191 ? 30.307 45.098 45.161 1.00 8.39 182 ILE C N 1
ATOM 5252 C CA . ILE C 1 191 ? 30.215 43.643 45.127 1.00 9.54 182 ILE C CA 1
ATOM 5253 C C . ILE C 1 191 ? 31.232 43.054 46.100 1.00 9.37 182 ILE C C 1
ATOM 5254 O O . ILE C 1 191 ? 32.406 43.452 46.101 1.00 8.68 182 ILE C O 1
ATOM 5259 N N . SER C 1 192 ? 30.788 42.089 46.917 1.00 8.75 183 SER C N 1
ATOM 5260 C CA . SER C 1 192 ? 31.647 41.384 47.868 1.00 6.68 183 SER C CA 1
ATOM 5261 C C . SER C 1 192 ? 32.020 40.024 47.290 1.00 7.99 183 SER C C 1
ATOM 5262 O O . SER C 1 192 ? 31.136 39.279 46.849 1.00 9.00 183 SER C O 1
ATOM 5265 N N . VAL C 1 193 ? 33.315 39.692 47.313 1.00 7.73 184 VAL C N 1
ATOM 5266 C CA . VAL C 1 193 ? 33.842 38.486 46.664 1.00 8.40 184 VAL C CA 1
ATOM 5267 C C . VAL C 1 193 ? 34.599 37.665 47.698 1.00 7.11 184 VAL C C 1
ATOM 5268 O O . VAL C 1 193 ? 35.542 38.166 48.320 1.00 7.80 184 VAL C O 1
ATOM 5272 N N . THR C 1 194 ? 34.201 36.405 47.878 1.00 6.60 185 THR C N 1
ATOM 5273 C CA . THR C 1 194 ? 34.810 35.559 48.896 1.00 6.20 185 THR C CA 1
ATOM 5274 C C . THR C 1 194 ? 34.995 34.139 48.372 1.00 6.28 185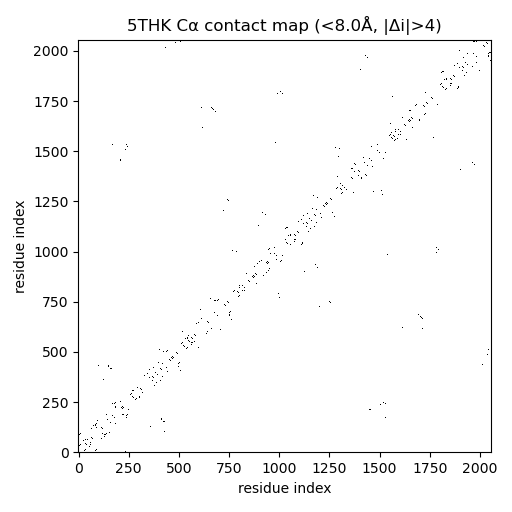 THR C C 1
ATOM 5275 O O . THR C 1 194 ? 34.354 33.717 47.403 1.00 6.17 185 THR C O 1
ATOM 5279 N N . ALA C 1 195 ? 35.881 33.393 49.044 1.00 7.56 186 ALA C N 1
ATOM 5280 C CA . ALA C 1 195 ? 36.031 31.962 48.825 1.00 7.37 186 ALA C CA 1
ATOM 5281 C C . ALA C 1 195 ? 35.937 31.256 50.166 1.00 8.15 186 ALA C C 1
ATOM 5282 O O . ALA C 1 195 ? 36.405 31.772 51.187 1.00 8.16 186 ALA C O 1
ATOM 5284 N N . VAL C 1 196 ? 35.342 30.066 50.156 1.00 6.65 187 VAL C N 1
ATOM 5285 C CA . VAL C 1 196 ? 35.006 29.331 51.365 1.00 7.67 187 VAL C CA 1
ATOM 5286 C C . VAL C 1 196 ? 35.561 27.924 51.223 1.00 8.02 187 VAL C C 1
ATOM 5287 O O . VAL C 1 196 ? 35.253 27.236 50.242 1.00 7.48 187 VAL C O 1
ATOM 5291 N N . GLY C 1 197 ? 36.363 27.491 52.204 1.00 7.95 188 GLY C N 1
ATOM 5292 C CA . GLY C 1 197 ? 36.983 26.185 52.137 1.00 9.31 188 GLY C CA 1
ATOM 5293 C C . GLY C 1 197 ? 36.547 25.246 53.245 1.00 8.24 188 GLY C C 1
ATOM 5294 O O . GLY C 1 197 ? 37.090 25.274 54.356 1.00 8.97 188 GLY C O 1
ATOM 5295 N N . PRO C 1 198 ? 35.562 24.397 52.972 1.00 6.84 189 PRO C N 1
ATOM 5296 C CA . PRO C 1 198 ? 35.123 23.434 53.988 1.00 7.97 189 PRO C CA 1
ATOM 5297 C C . PRO C 1 198 ? 36.216 22.412 54.263 1.00 7.65 189 PRO C C 1
ATOM 5298 O O . PRO C 1 198 ? 37.128 22.197 53.457 1.00 8.93 189 PRO C O 1
ATOM 5302 N N . GLY C 1 199 ? 36.120 21.771 55.421 1.00 8.81 190 GLY C N 1
ATOM 5303 C CA . GLY C 1 199 ? 36.855 20.562 55.634 1.00 8.89 190 GLY C CA 1
ATOM 5304 C C . GLY C 1 199 ? 36.309 19.458 54.755 1.00 9.98 190 GLY C C 1
ATOM 5305 O O . GLY C 1 199 ? 35.325 19.651 54.025 1.00 8.92 190 GLY C O 1
ATOM 5306 N N . PRO C 1 200 ? 36.934 18.285 54.815 1.00 8.81 191 PRO C N 1
ATOM 5307 C CA . PRO C 1 200 ? 36.371 17.128 54.101 1.00 9.21 191 PRO C CA 1
ATOM 5308 C C . PRO C 1 200 ? 34.929 16.940 54.550 1.00 9.72 191 PRO C C 1
ATOM 5309 O O . PRO C 1 200 ? 34.623 17.023 55.742 1.00 10.25 191 PRO C O 1
ATOM 5313 N N . MET C 1 201 ? 34.022 16.732 53.588 1.00 10.55 192 MET C N 1
ATOM 5314 C CA . MET C 1 201 ? 32.590 16.773 53.871 1.00 12.61 192 MET C CA 1
ATOM 5315 C C . MET C 1 201 ? 31.924 15.421 53.659 1.00 16.60 192 MET C C 1
ATOM 5316 O O . MET C 1 201 ? 32.338 14.633 52.807 1.00 13.43 192 MET C O 1
ATOM 5321 N N . ASP C 1 202 ? 30.846 15.179 54.410 1.00 14.59 193 ASP C N 1
ATOM 5322 C CA . ASP C 1 202 ? 30.078 13.938 54.288 1.00 13.67 193 ASP C CA 1
ATOM 5323 C C . ASP C 1 202 ? 29.123 14.065 53.102 1.00 13.65 193 ASP C C 1
ATOM 5324 O O . ASP C 1 202 ? 27.915 14.277 53.246 1.00 13.87 193 ASP C O 1
ATOM 5329 N N . THR C 1 203 ? 29.695 13.962 51.889 1.00 15.37 194 THR C N 1
ATOM 5330 C CA . THR C 1 203 ? 28.907 13.900 50.655 1.00 14.33 194 THR C CA 1
ATOM 5331 C C . THR C 1 203 ? 29.515 12.848 49.733 1.00 14.10 194 THR C C 1
ATOM 5332 O O . THR C 1 203 ? 30.647 12.407 49.962 1.00 15.22 194 THR C O 1
ATOM 5336 N N . PRO C 1 204 ? 28.811 12.439 48.674 1.00 13.09 195 PRO C N 1
ATOM 5337 C CA . PRO C 1 204 ? 29.389 11.458 47.738 1.00 13.41 195 PRO C CA 1
ATOM 5338 C C . PRO C 1 204 ? 30.640 11.945 47.013 1.00 12.99 195 PRO C C 1
ATOM 5339 O O . PRO C 1 204 ? 31.332 11.121 46.406 1.00 16.13 195 PRO C O 1
ATOM 5343 N N . PHE C 1 205 ? 30.938 13.244 47.047 1.00 12.17 196 PHE C N 1
ATOM 5344 C CA . PHE C 1 205 ? 32.161 13.768 46.441 1.00 12.64 196 PHE C CA 1
ATOM 5345 C C . PHE C 1 205 ? 33.407 13.279 47.175 1.00 14.46 196 PHE C C 1
ATOM 5346 O O . PHE C 1 205 ? 34.438 13.017 46.541 1.00 13.76 196 PHE C O 1
ATOM 5354 N N . PHE C 1 206 ? 33.318 13.113 48.500 1.00 14.31 197 PHE C N 1
ATOM 5355 C CA . PHE C 1 206 ? 34.482 12.836 49.344 1.00 12.38 197 PHE C CA 1
ATOM 5356 C C . PHE C 1 206 ? 34.988 11.402 49.201 1.00 14.93 197 PHE C C 1
ATOM 5357 O O . PHE C 1 206 ? 36.190 11.171 49.029 1.00 14.61 197 PHE C O 1
ATOM 5365 N N . TYR C 1 207 ? 34.099 10.430 49.306 1.00 14.20 198 TYR C N 1
ATOM 5366 C CA . TYR C 1 207 ? 34.457 9.021 49.516 1.00 12.89 198 TYR C CA 1
ATOM 5367 C C . TYR C 1 207 ? 35.274 8.346 48.413 1.00 15.13 198 TYR C C 1
ATOM 5368 O O . TYR C 1 207 ? 36.204 7.589 48.739 1.00 16.60 198 TYR C O 1
ATOM 5377 N N . PRO C 1 208 ? 34.985 8.564 47.121 1.00 13.77 199 PRO C N 1
ATOM 5378 C CA . PRO C 1 208 ? 35.719 7.810 46.084 1.00 15.20 199 PRO C CA 1
ATOM 5379 C C . PRO C 1 208 ? 37.222 7.998 46.102 1.00 16.93 199 PRO C C 1
ATOM 5380 O O . PRO C 1 208 ? 37.952 7.105 45.655 1.00 19.25 199 PRO C O 1
ATOM 5384 N N . ALA C 1 209 ? 37.708 9.133 46.584 1.00 14.74 200 ALA C N 1
ATOM 5385 C CA . ALA C 1 209 ? 39.133 9.421 46.530 1.00 14.71 200 ALA C CA 1
ATOM 5386 C C . ALA C 1 209 ? 39.885 8.954 47.765 1.00 17.88 200 ALA C C 1
ATOM 5387 O O . ALA C 1 209 ? 41.119 9.001 47.776 1.00 18.35 200 ALA C O 1
ATOM 5389 N N . GLU C 1 210 ? 39.189 8.498 48.801 1.00 16.72 201 GLU C N 1
ATOM 5390 C CA . GLU C 1 210 ? 39.806 8.256 50.098 1.00 16.81 201 GLU C CA 1
ATOM 5391 C C . GLU C 1 210 ? 39.747 6.778 50.446 1.00 18.43 201 GLU C C 1
ATOM 5392 O O . GLU C 1 210 ? 38.672 6.167 50.410 1.00 18.84 201 GLU C O 1
ATOM 5398 N N . GLY C 1 211 ? 40.900 6.204 50.788 1.00 18.41 202 GLY C N 1
ATOM 5399 C CA . GLY C 1 211 ? 40.929 4.854 51.309 1.00 19.48 202 GLY C CA 1
ATOM 5400 C C . GLY C 1 211 ? 40.413 4.788 52.734 1.00 19.58 202 GLY C C 1
ATOM 5401 O O . GLY C 1 211 ? 40.195 5.799 53.398 1.00 16.27 202 GLY C O 1
ATOM 5402 N N . ALA C 1 212 ? 40.223 3.553 53.210 1.00 24.33 203 ALA C N 1
ATOM 5403 C CA . ALA C 1 212 ? 39.582 3.342 54.507 1.00 21.62 203 ALA C CA 1
ATOM 5404 C C . ALA C 1 212 ? 40.362 3.999 55.644 1.00 21.29 203 ALA C C 1
ATOM 5405 O O . ALA C 1 212 ? 39.771 4.641 56.522 1.00 20.57 203 ALA C O 1
ATOM 5407 N N . ASP C 1 213 ? 41.691 3.853 55.643 1.00 23.05 204 ASP C N 1
ATOM 5408 C CA . ASP C 1 213 ? 42.506 4.476 56.682 1.00 23.14 204 ASP C CA 1
ATOM 5409 C C . ASP C 1 213 ? 42.377 5.991 56.645 1.00 21.31 204 ASP C C 1
ATOM 5410 O O . ASP C 1 213 ? 42.297 6.642 57.694 1.00 20.26 204 ASP C O 1
ATOM 5415 N N . ALA C 1 214 ? 42.352 6.570 55.439 1.00 21.12 205 ALA C N 1
ATOM 5416 C CA . ALA C 1 214 ? 42.258 8.021 55.307 1.00 19.74 205 ALA C CA 1
ATOM 5417 C C . ALA C 1 214 ? 40.908 8.540 55.778 1.00 19.44 205 ALA C C 1
ATOM 5418 O O . ALA C 1 214 ? 40.839 9.596 56.415 1.00 18.44 205 ALA C O 1
ATOM 5420 N N . VAL C 1 215 ? 39.823 7.823 55.462 1.00 19.14 206 VAL C N 1
ATOM 5421 C CA . VAL C 1 215 ? 38.502 8.223 55.950 1.00 15.63 206 VAL C CA 1
ATOM 5422 C C . VAL C 1 215 ? 38.495 8.272 57.471 1.00 15.23 206 VAL C C 1
ATOM 5423 O O . VAL C 1 215 ? 38.008 9.236 58.075 1.00 14.93 206 VAL C O 1
ATOM 5427 N N . ALA C 1 216 ? 39.038 7.230 58.113 1.00 16.69 207 ALA C N 1
ATOM 5428 C CA . ALA C 1 216 ? 39.106 7.212 59.573 1.00 15.92 207 ALA C CA 1
ATOM 5429 C C . ALA C 1 216 ? 39.908 8.392 60.104 1.00 18.55 207 ALA C C 1
ATOM 5430 O O . ALA C 1 216 ? 39.538 8.997 61.115 1.00 19.32 207 ALA C O 1
ATOM 5432 N N . TYR C 1 217 ? 41.015 8.733 59.439 1.00 20.16 208 TYR C N 1
ATOM 5433 C CA . TYR C 1 217 ? 41.810 9.882 59.867 1.00 16.29 208 TYR C CA 1
ATOM 5434 C C . TYR C 1 217 ? 41.017 11.177 59.751 1.00 16.45 208 TYR C C 1
ATOM 5435 O O . TYR C 1 217 ? 40.943 11.957 60.707 1.00 18.13 208 TYR C O 1
ATOM 5444 N N . HIS C 1 218 ? 40.428 11.435 58.576 1.00 14.78 209 HIS C N 1
ATOM 5445 C CA . HIS C 1 218 ? 39.699 12.689 58.387 1.00 13.56 209 HIS C CA 1
ATOM 5446 C C . HIS C 1 218 ? 38.604 12.845 59.435 1.00 15.23 209 HIS C C 1
ATOM 5447 O O . HIS C 1 218 ? 38.346 13.957 59.913 1.00 18.23 209 HIS C O 1
ATOM 5454 N N . LYS C 1 219 ? 37.942 11.740 59.792 1.00 12.66 210 LYS C N 1
ATOM 5455 C CA . LYS C 1 219 ? 36.829 11.749 60.737 1.00 13.70 210 LYS C CA 1
ATOM 5456 C C . LYS C 1 219 ? 37.242 12.079 62.167 1.00 14.65 210 LYS C C 1
ATOM 5457 O O . LYS C 1 219 ? 36.364 12.364 62.984 1.00 15.58 210 LYS C O 1
ATOM 5463 N N . THR C 1 220 ? 38.534 12.054 62.496 1.00 15.04 211 THR C N 1
ATOM 5464 C CA . THR C 1 220 ? 38.997 12.422 63.831 1.00 15.86 211 THR C CA 1
ATOM 5465 C C . THR C 1 220 ? 40.010 13.557 63.809 1.00 19.18 211 THR C C 1
ATOM 5466 O O . THR C 1 220 ? 40.601 13.866 64.848 1.00 21.70 211 THR C O 1
ATOM 5470 N N . ALA C 1 221 ? 40.214 14.196 62.660 1.00 15.16 212 ALA C N 1
ATOM 5471 C CA . ALA C 1 221 ? 41.283 15.171 62.500 1.00 13.65 212 ALA C CA 1
ATOM 5472 C C . ALA C 1 221 ? 40.887 16.588 62.904 1.00 12.37 212 ALA C C 1
ATOM 5473 O O . ALA C 1 221 ? 41.771 17.442 63.053 1.00 18.02 212 ALA C O 1
ATOM 5475 N N . ALA C 1 222 ? 39.606 16.865 63.074 1.00 11.37 213 ALA C N 1
ATOM 5476 C CA . ALA C 1 222 ? 39.146 18.194 63.452 1.00 11.22 213 ALA C CA 1
ATOM 5477 C C . ALA C 1 222 ? 38.925 18.271 64.957 1.00 10.25 213 ALA C C 1
ATOM 5478 O O . ALA C 1 222 ? 38.469 17.306 65.579 1.00 10.66 213 ALA C O 1
ATOM 5480 N N . ALA C 1 223 ? 39.237 19.436 65.536 1.00 10.06 214 ALA C N 1
ATOM 5481 C CA . ALA C 1 223 ? 39.031 19.643 66.972 1.00 9.69 214 ALA C CA 1
ATOM 5482 C C . ALA C 1 223 ? 37.597 19.332 67.395 1.00 9.19 214 ALA C C 1
ATOM 5483 O O . ALA C 1 223 ? 37.365 18.793 68.483 1.00 10.81 214 ALA C O 1
ATOM 5485 N N . LEU C 1 224 ? 36.623 19.666 66.551 1.00 9.65 215 LEU C N 1
ATOM 5486 C CA . LEU C 1 224 ? 35.212 19.461 66.854 1.00 9.00 215 LEU C CA 1
ATOM 5487 C C . LEU C 1 224 ? 34.647 18.194 66.225 1.00 9.83 215 LEU C C 1
ATOM 5488 O O . LEU C 1 224 ? 33.423 18.017 66.217 1.00 9.24 215 LEU C O 1
ATOM 5493 N N . SER C 1 225 ? 35.506 17.305 65.720 1.00 9.79 216 SER C N 1
ATOM 5494 C CA . SER C 1 225 ? 35.029 16.059 65.120 1.00 10.80 216 SER C CA 1
ATOM 5495 C C . SER C 1 225 ? 34.025 15.278 65.969 1.00 11.27 216 SER C C 1
ATOM 5496 O O . SER C 1 225 ? 33.095 14.698 65.383 1.00 11.14 216 SER C O 1
ATOM 5499 N N . PRO C 1 226 ? 34.139 15.191 67.301 1.00 12.14 217 PRO C N 1
ATOM 5500 C CA . PRO C 1 226 ? 33.152 14.401 68.060 1.00 13.32 217 PRO C CA 1
ATOM 5501 C C . PRO C 1 226 ? 31.735 14.930 67.979 1.00 10.88 217 PRO C C 1
ATOM 5502 O O . PRO C 1 226 ? 30.818 14.230 68.429 1.00 14.95 217 PRO C O 1
ATOM 5506 N N . PHE C 1 227 ? 31.519 16.115 67.410 1.00 10.59 218 PHE C N 1
ATOM 5507 C CA . PHE C 1 227 ? 30.237 16.798 67.503 1.00 12.89 218 PHE C CA 1
ATOM 5508 C C . PHE C 1 227 ? 29.516 16.980 66.176 1.00 12.01 218 PHE C C 1
ATOM 5509 O O . PHE C 1 227 ? 28.356 17.413 66.177 1.00 14.47 218 PHE C O 1
ATOM 5517 N N . SER C 1 228 ? 30.152 16.664 65.052 1.00 11.67 219 SER C N 1
ATOM 5518 C CA . SER C 1 228 ? 29.430 16.582 63.796 1.00 10.35 219 SER C CA 1
ATOM 5519 C C . SER C 1 228 ? 28.830 15.183 63.657 1.00 13.16 219 SER C C 1
ATOM 5520 O O . SER C 1 228 ? 29.007 14.320 64.520 1.00 15.87 219 SER C O 1
ATOM 5523 N N . LYS C 1 229 ? 28.091 14.951 62.567 1.00 13.48 220 LYS C N 1
ATOM 5524 C CA . LYS C 1 229 ? 27.362 13.689 62.441 1.00 14.97 220 LYS C CA 1
ATOM 5525 C C . LYS C 1 229 ? 28.306 12.505 62.283 1.00 16.32 220 LYS C C 1
ATOM 5526 O O . LYS C 1 229 ? 28.029 11.411 62.794 1.00 17.96 220 LYS C O 1
ATOM 5532 N N . THR C 1 230 ? 29.412 12.696 61.563 1.00 15.39 221 THR C N 1
ATOM 5533 C CA . THR C 1 230 ? 30.343 11.615 61.273 1.00 16.37 221 THR C CA 1
ATOM 5534 C C . THR C 1 230 ? 31.775 11.922 61.678 1.00 14.42 221 THR C C 1
ATOM 5535 O O . THR C 1 230 ? 32.617 11.023 61.599 1.00 15.35 221 THR C O 1
ATOM 5539 N N . GLY C 1 231 ? 32.080 13.149 62.105 1.00 11.19 222 GLY C N 1
ATOM 5540 C CA . GLY C 1 231 ? 33.440 13.603 62.294 1.00 10.49 222 GLY C CA 1
ATOM 5541 C C . GLY C 1 231 ? 33.965 14.457 61.158 1.00 10.31 222 GLY C C 1
ATOM 5542 O O . GLY C 1 231 ? 34.892 15.240 61.365 1.00 12.24 222 GLY C O 1
ATOM 5543 N N . LEU C 1 232 ? 33.384 14.324 59.972 1.00 11.26 223 LEU C N 1
ATOM 5544 C CA . LEU C 1 232 ? 33.665 15.201 58.848 1.00 10.51 223 LEU C CA 1
ATOM 5545 C C . LEU C 1 232 ? 32.860 16.496 58.980 1.00 8.69 223 LEU C C 1
ATOM 5546 O O . LEU C 1 232 ? 32.018 16.650 59.870 1.00 9.64 223 LEU C O 1
ATOM 5551 N N . THR C 1 233 ? 33.133 17.442 58.086 1.00 9.01 224 THR C N 1
ATOM 5552 C CA . THR C 1 233 ? 32.282 18.619 57.948 1.00 8.45 224 THR C CA 1
ATOM 5553 C C . THR C 1 233 ? 30.920 18.218 57.376 1.00 9.21 224 THR C C 1
ATOM 5554 O O . THR C 1 233 ? 30.841 17.508 56.371 1.00 11.06 224 THR C O 1
ATOM 5558 N N . ASP C 1 234 ? 29.840 18.676 58.012 1.00 9.80 225 ASP C N 1
ATOM 5559 C CA . ASP C 1 234 ? 28.495 18.472 57.487 1.00 10.70 225 ASP C CA 1
ATOM 5560 C C . ASP C 1 234 ? 28.068 19.676 56.655 1.00 11.56 225 ASP C C 1
ATOM 5561 O O . ASP C 1 234 ? 28.276 20.822 57.066 1.00 11.33 225 ASP C O 1
ATOM 5566 N N . ILE C 1 235 ? 27.422 19.418 55.509 1.00 8.76 226 ILE C N 1
ATOM 5567 C CA . ILE C 1 235 ? 26.997 20.534 54.657 1.00 10.42 226 ILE C CA 1
ATOM 5568 C C . ILE C 1 235 ? 26.077 21.497 55.399 1.00 9.26 226 ILE C C 1
ATOM 5569 O O . ILE C 1 235 ? 26.121 22.706 55.159 1.00 9.87 226 ILE C O 1
ATOM 5574 N N . GLU C 1 236 ? 25.258 20.990 56.326 1.00 9.62 227 GLU C N 1
ATOM 5575 C CA A GLU C 1 236 ? 24.341 21.820 57.102 0.49 10.38 227 GLU C CA 1
ATOM 5576 C CA B GLU C 1 236 ? 24.341 21.873 57.038 0.51 9.81 227 GLU C CA 1
ATOM 5577 C C . GLU C 1 236 ? 25.057 22.892 57.916 1.00 8.84 227 GLU C C 1
ATOM 5578 O O . GLU C 1 236 ? 24.433 23.882 58.309 1.00 12.49 227 GLU C O 1
ATOM 5589 N N . ASP C 1 237 ? 26.336 22.690 58.230 1.00 8.02 228 ASP C N 1
ATOM 5590 C CA . ASP C 1 237 ? 27.086 23.674 58.997 1.00 8.95 228 ASP C CA 1
ATOM 5591 C C . ASP C 1 237 ? 27.885 24.615 58.117 1.00 9.17 228 ASP C C 1
ATOM 5592 O O . ASP C 1 237 ? 28.444 25.589 58.628 1.00 9.73 228 ASP C O 1
ATOM 5597 N N . VAL C 1 238 ? 27.939 24.352 56.814 1.00 7.90 229 VAL C N 1
ATOM 5598 C CA . VAL C 1 238 ? 28.550 25.266 55.854 1.00 8.47 229 VAL C CA 1
ATOM 5599 C C . VAL C 1 238 ? 27.536 26.275 55.324 1.00 8.60 229 VAL C C 1
ATOM 5600 O O . VAL C 1 238 ? 27.837 27.471 55.234 1.00 9.68 229 VAL C O 1
ATOM 5604 N N . VAL C 1 239 ? 26.320 25.814 54.987 1.00 8.62 230 VAL C N 1
ATOM 5605 C CA . VAL C 1 239 ? 25.330 26.715 54.380 1.00 8.98 230 VAL C CA 1
ATOM 5606 C C . VAL C 1 239 ? 25.028 27.969 55.189 1.00 7.72 230 VAL C C 1
ATOM 5607 O O . VAL C 1 239 ? 24.860 29.032 54.581 1.00 9.83 230 VAL C O 1
ATOM 5611 N N . PRO C 1 240 ? 24.963 27.948 56.532 1.00 8.23 231 PRO C N 1
ATOM 5612 C CA . PRO C 1 240 ? 24.674 29.208 57.242 1.00 7.24 231 PRO C CA 1
ATOM 5613 C C . PRO C 1 240 ? 25.767 30.240 57.089 1.00 7.98 231 PRO C C 1
ATOM 5614 O O . PRO C 1 240 ? 25.476 31.444 57.137 1.00 7.97 231 PRO C O 1
ATOM 5618 N N . PHE C 1 241 ? 27.020 29.800 56.919 1.00 8.07 232 PHE C N 1
ATOM 5619 C CA . PHE C 1 241 ? 28.107 30.742 56.702 1.00 8.60 232 PHE C CA 1
ATOM 5620 C C . PHE C 1 241 ? 27.995 31.369 55.321 1.00 8.11 232 PHE C C 1
ATOM 5621 O O . PHE C 1 241 ? 28.179 32.581 55.170 1.00 7.55 232 PHE C O 1
ATOM 5629 N N . ILE C 1 242 ? 27.666 30.566 54.305 1.00 7.69 233 ILE C N 1
ATOM 5630 C CA A ILE C 1 242 ? 27.408 31.102 52.965 0.47 7.99 233 ILE C CA 1
ATOM 5631 C CA B ILE C 1 242 ? 27.451 31.147 52.987 0.53 7.68 233 ILE C CA 1
ATOM 5632 C C . ILE C 1 242 ? 26.281 32.124 53.023 1.00 7.93 233 ILE C C 1
ATOM 5633 O O . ILE C 1 242 ? 26.359 33.215 52.450 1.00 8.53 233 ILE C O 1
ATOM 5642 N N . ARG C 1 243 ? 25.199 31.774 53.725 1.00 7.42 234 ARG C N 1
ATOM 5643 C CA A ARG C 1 243 ? 24.076 32.696 53.868 0.52 9.00 234 ARG C CA 1
ATOM 5644 C CA B ARG C 1 243 ? 24.084 32.705 53.845 0.48 8.99 234 ARG C CA 1
ATOM 5645 C C . ARG C 1 243 ? 24.516 34.002 54.522 1.00 8.14 234 ARG C C 1
ATOM 5646 O O . ARG C 1 243 ? 24.133 35.092 54.080 1.00 9.75 234 ARG C O 1
ATOM 5661 N N . HIS C 1 244 ? 25.331 33.909 55.580 1.00 7.51 235 HIS C N 1
ATOM 5662 C CA . HIS C 1 244 ? 25.850 35.116 56.225 1.00 8.04 235 HIS C CA 1
ATOM 5663 C C . HIS C 1 244 ? 26.634 35.979 55.237 1.00 8.17 235 HIS C C 1
ATOM 5664 O O . HIS C 1 244 ? 26.390 37.186 55.119 1.00 8.56 235 HIS C O 1
ATOM 5671 N N . LEU C 1 245 ? 27.581 35.370 54.509 1.00 8.28 236 LEU C N 1
ATOM 5672 C CA . LEU C 1 245 ? 28.420 36.140 53.591 1.00 7.39 236 LEU C CA 1
ATOM 5673 C C . LEU C 1 245 ? 27.588 36.901 52.567 1.00 8.28 236 LEU C C 1
ATOM 5674 O O . LEU C 1 245 ? 27.952 38.014 52.170 1.00 9.11 236 LEU C O 1
ATOM 5679 N N . VAL C 1 246 ? 26.479 36.310 52.103 1.00 8.06 237 VAL C N 1
ATOM 5680 C CA . VAL C 1 246 ? 25.685 36.939 51.046 1.00 7.70 237 VAL C CA 1
ATOM 5681 C C . VAL C 1 246 ? 24.594 37.852 51.593 1.00 8.72 237 VAL C C 1
ATOM 5682 O O . VAL C 1 246 ? 23.803 38.401 50.807 1.00 10.36 237 VAL C O 1
ATOM 5686 N N . THR C 1 247 ? 24.521 38.024 52.915 1.00 7.98 238 THR C N 1
ATOM 5687 C CA . THR C 1 247 ? 23.565 38.929 53.552 1.00 8.48 238 THR C CA 1
ATOM 5688 C C . THR C 1 247 ? 24.275 39.921 54.466 1.00 9.97 238 THR C C 1
ATOM 5689 O O . THR C 1 247 ? 24.906 40.866 53.982 1.00 9.09 238 THR C O 1
ATOM 5693 N N . ASP C 1 248 ? 24.219 39.703 55.786 1.00 9.62 239 ASP C N 1
ATOM 5694 C CA A ASP C 1 248 ? 24.777 40.689 56.705 0.71 7.18 239 ASP C CA 1
ATOM 5695 C CA B ASP C 1 248 ? 24.776 40.625 56.776 0.29 9.36 239 ASP C CA 1
ATOM 5696 C C . ASP C 1 248 ? 26.295 40.611 56.842 1.00 8.81 239 ASP C C 1
ATOM 5697 O O . ASP C 1 248 ? 26.870 41.484 57.504 1.00 10.71 239 ASP C O 1
ATOM 5706 N N . GLY C 1 249 ? 26.952 39.629 56.218 1.00 8.60 240 GLY C N 1
ATOM 5707 C CA . GLY C 1 249 ? 28.408 39.546 56.216 1.00 9.31 240 GLY C CA 1
ATOM 5708 C C . GLY C 1 249 ? 29.046 40.196 55.001 1.00 8.11 240 GLY C C 1
ATOM 5709 O O . GLY C 1 249 ? 30.181 39.872 54.635 1.00 8.47 240 GLY C O 1
ATOM 5710 N N . TRP C 1 250 ? 28.342 41.155 54.389 1.00 7.77 241 TRP C N 1
ATOM 5711 C CA . TRP C 1 250 ? 28.798 41.790 53.151 1.00 7.77 241 TRP C CA 1
ATOM 5712 C C . TRP C 1 250 ? 30.149 42.484 53.291 1.00 8.47 241 TRP C C 1
ATOM 5713 O O . TRP C 1 250 ? 30.832 42.681 52.284 1.00 9.12 241 TRP C O 1
ATOM 5724 N N . TRP C 1 251 ? 30.542 42.887 54.499 1.00 7.43 242 TRP C N 1
ATOM 5725 C CA . TRP C 1 251 ? 31.802 43.602 54.657 1.00 6.48 242 TRP C CA 1
ATOM 5726 C C . TRP C 1 251 ? 33.007 42.668 54.540 1.00 8.03 242 TRP C C 1
ATOM 5727 O O . TRP C 1 251 ? 34.133 43.143 54.344 1.00 8.80 242 TRP C O 1
ATOM 5738 N N . ILE C 1 252 ? 32.794 41.358 54.623 1.00 7.52 243 ILE C N 1
ATOM 5739 C CA . ILE C 1 252 ? 33.856 40.396 54.340 1.00 8.11 243 ILE C CA 1
ATOM 5740 C C . ILE C 1 252 ? 34.005 40.275 52.827 1.00 7.57 243 ILE C C 1
ATOM 5741 O O . ILE C 1 252 ? 33.069 39.861 52.133 1.00 7.86 243 ILE C O 1
ATOM 5746 N N . THR C 1 253 ? 35.186 40.621 52.313 1.00 7.74 244 THR C N 1
ATOM 5747 C CA . THR C 1 253 ? 35.464 40.550 50.886 1.00 7.97 244 THR C CA 1
ATOM 5748 C C . THR C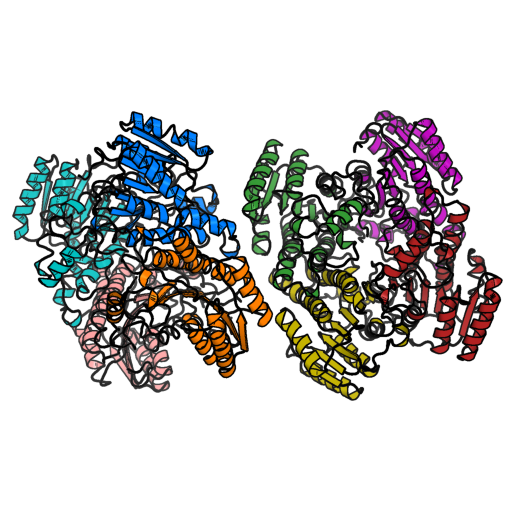 1 253 ? 36.970 40.432 50.696 1.00 7.39 244 THR C C 1
ATOM 5749 O O . THR C 1 253 ? 37.754 40.928 51.512 1.00 7.46 244 THR C O 1
ATOM 5753 N N . GLY C 1 254 ? 37.364 39.719 49.645 1.00 6.90 245 GLY C N 1
ATOM 5754 C CA . GLY C 1 254 ? 38.776 39.511 49.392 1.00 7.03 245 GLY C CA 1
ATOM 5755 C C . GLY C 1 254 ? 39.416 38.492 50.287 1.00 7.51 245 GLY C C 1
ATOM 5756 O O . GLY C 1 254 ? 40.643 38.498 50.424 1.00 9.82 245 GLY C O 1
ATOM 5757 N N . GLN C 1 255 ? 38.622 37.612 50.892 1.00 7.31 246 GLN C N 1
ATOM 5758 C CA . GLN C 1 255 ? 39.103 36.649 51.863 1.00 5.61 246 GLN C CA 1
ATOM 5759 C C . GLN C 1 255 ? 38.767 35.235 51.411 1.00 7.77 246 GLN C C 1
ATOM 5760 O O . GLN C 1 255 ? 37.734 34.993 50.767 1.00 7.49 246 GLN C O 1
ATOM 5766 N N . THR C 1 256 ? 39.646 34.306 51.778 1.00 6.98 247 THR C N 1
ATOM 5767 C CA . THR C 1 256 ? 39.424 32.871 51.654 1.00 8.84 247 THR C CA 1
ATOM 5768 C C . THR C 1 256 ? 39.398 32.310 53.070 1.00 8.52 247 THR C C 1
ATOM 5769 O O . THR C 1 256 ? 40.400 32.398 53.791 1.00 8.47 247 THR C O 1
ATOM 5773 N N . ILE C 1 257 ? 38.247 31.772 53.479 1.00 7.37 248 ILE C N 1
ATOM 5774 C CA . ILE C 1 257 ? 37.975 31.436 54.876 1.00 7.87 248 ILE C CA 1
ATOM 5775 C C . ILE C 1 257 ? 37.701 29.941 54.997 1.00 6.91 248 ILE C C 1
ATOM 5776 O O . ILE C 1 257 ? 36.928 29.381 54.210 1.00 8.26 248 ILE C O 1
ATOM 5781 N N . LEU C 1 258 ? 38.334 29.299 55.988 1.00 7.03 249 LEU C N 1
ATOM 5782 C CA . LEU C 1 258 ? 38.249 27.858 56.188 1.00 8.63 249 LEU C CA 1
ATOM 5783 C C . LEU C 1 258 ? 37.232 27.547 57.284 1.00 9.66 249 LEU C C 1
ATOM 5784 O O . LEU C 1 258 ? 37.312 28.090 58.394 1.00 8.63 249 LEU C O 1
ATOM 5789 N N . ILE C 1 259 ? 36.283 26.660 56.968 1.00 6.99 250 ILE C N 1
ATOM 5790 C CA . ILE C 1 259 ? 35.175 26.303 57.853 1.00 9.07 250 ILE C CA 1
ATOM 5791 C C . ILE C 1 259 ? 35.205 24.780 57.992 1.00 8.62 250 ILE C C 1
ATOM 5792 O O . ILE C 1 259 ? 34.691 24.053 57.134 1.00 9.40 250 ILE C O 1
ATOM 5797 N N . ASN C 1 260 ? 35.848 24.283 59.064 1.00 7.26 251 ASN C N 1
ATOM 5798 C CA . ASN C 1 260 ? 36.277 22.889 59.066 1.00 7.56 251 ASN C CA 1
ATOM 5799 C C . ASN C 1 260 ? 36.317 22.229 60.440 1.00 6.29 251 ASN C C 1
ATOM 5800 O O . ASN C 1 260 ? 36.844 21.110 60.545 1.00 9.43 251 ASN C O 1
ATOM 5805 N N . GLY C 1 261 ? 35.777 22.855 61.484 1.00 6.81 252 GLY C N 1
ATOM 5806 C CA . GLY C 1 261 ? 35.779 22.225 62.787 1.00 10.49 252 GLY C CA 1
ATOM 5807 C C . GLY C 1 261 ? 37.127 22.202 63.465 1.00 9.41 252 GLY C C 1
ATOM 5808 O O . GLY C 1 261 ? 37.279 21.527 64.487 1.00 8.75 252 GLY C O 1
ATOM 5809 N N . GLY C 1 262 ? 38.108 22.927 62.933 1.00 8.60 253 GLY C N 1
ATOM 5810 C CA . GLY C 1 262 ? 39.433 22.973 63.530 1.00 8.68 253 GLY C CA 1
ATOM 5811 C C . GLY C 1 262 ? 40.323 21.888 62.972 1.00 9.70 253 GLY C C 1
ATOM 5812 O O . GLY C 1 262 ? 40.938 21.116 63.720 1.00 8.75 253 GLY C O 1
ATOM 5813 N N . TYR C 1 263 ? 40.365 21.827 61.638 1.00 8.71 254 TYR C N 1
ATOM 5814 C CA . TYR C 1 263 ? 41.103 20.838 60.856 1.00 9.89 254 TYR C CA 1
ATOM 5815 C C . TYR C 1 263 ? 42.427 21.420 60.369 1.00 9.82 254 TYR C C 1
ATOM 5816 O O . TYR C 1 263 ? 43.500 20.955 60.766 1.00 12.58 254 TYR C O 1
ATOM 5825 N N . THR C 1 264 ? 42.370 22.466 59.545 1.00 7.75 255 THR C N 1
ATOM 5826 C CA . THR C 1 264 ? 43.519 23.278 59.164 1.00 7.67 255 THR C CA 1
ATOM 5827 C C . THR C 1 264 ? 43.221 24.736 59.490 1.00 7.60 255 THR C C 1
ATOM 5828 O O . THR C 1 264 ? 42.070 25.127 59.724 1.00 7.46 255 THR C O 1
ATOM 5832 N N . THR C 1 265 ? 44.274 25.554 59.480 1.00 8.24 256 THR C N 1
ATOM 5833 C CA . THR C 1 265 ? 44.140 26.985 59.701 1.00 8.01 256 THR C CA 1
ATOM 5834 C C . THR C 1 265 ? 45.028 27.725 58.710 1.00 8.90 256 THR C C 1
ATOM 5835 O O . THR C 1 265 ? 45.708 27.121 57.875 1.00 9.62 256 THR C O 1
ATOM 5839 N N . LYS C 1 266 ? 45.032 29.046 58.824 1.00 10.88 257 LYS C N 1
ATOM 5840 C CA . LYS C 1 266 ? 45.853 29.885 57.967 1.00 9.73 257 LYS C CA 1
ATOM 5841 C C . LYS C 1 266 ? 46.014 31.245 58.615 1.00 9.92 257 LYS C C 1
ATOM 5842 O O . LYS C 1 266 ? 45.330 31.550 59.603 1.00 9.80 257 LYS C O 1
ATOM 5849 N N . ALA D 1 11 ? 77.703 49.233 48.566 1.00 50.27 2 ALA D N 1
ATOM 5850 C CA . ALA D 1 11 ? 77.817 48.316 49.695 1.00 48.09 2 ALA D CA 1
ATOM 5851 C C . ALA D 1 11 ? 78.439 46.985 49.276 1.00 44.11 2 ALA D C 1
ATOM 5852 O O . ALA D 1 11 ? 78.285 46.546 48.137 1.00 46.10 2 ALA D O 1
ATOM 5854 N N . THR D 1 12 ? 79.153 46.356 50.203 1.00 37.68 3 THR D N 1
ATOM 5855 C CA . THR D 1 12 ? 79.701 45.024 50.007 1.00 34.50 3 THR D CA 1
ATOM 5856 C C . THR D 1 12 ? 78.786 44.015 50.685 1.00 29.30 3 THR D C 1
ATOM 5857 O O . THR D 1 12 ? 78.144 44.319 51.694 1.00 30.92 3 THR D O 1
ATOM 5861 N N . HIS D 1 13 ? 78.731 42.803 50.127 1.00 22.18 4 HIS D N 1
ATOM 5862 C CA . HIS D 1 13 ? 77.845 41.769 50.655 1.00 13.58 4 HIS D CA 1
ATOM 5863 C C . HIS D 1 13 ? 78.591 40.595 51.268 1.00 14.08 4 HIS D C 1
ATOM 5864 O O . HIS D 1 13 ? 78.028 39.506 51.380 1.00 18.15 4 HIS D O 1
ATOM 5871 N N . THR D 1 14 ? 79.838 40.793 51.667 1.00 12.94 5 THR D N 1
ATOM 5872 C CA . THR D 1 14 ? 80.578 39.780 52.395 1.00 13.56 5 THR D CA 1
ATOM 5873 C C . THR D 1 14 ? 80.608 40.135 53.881 1.00 12.92 5 THR D C 1
ATOM 5874 O O . THR D 1 14 ? 79.975 41.096 54.335 1.00 15.69 5 THR D O 1
ATOM 5878 N N . LEU D 1 15 ? 81.347 39.346 54.655 1.00 11.87 6 LEU D N 1
ATOM 5879 C CA . LEU D 1 15 ? 81.517 39.595 56.080 1.00 11.77 6 LEU D CA 1
ATOM 5880 C C . LEU D 1 15 ? 82.769 40.396 56.404 1.00 12.07 6 LEU D C 1
ATOM 5881 O O . LEU D 1 15 ? 82.953 40.781 57.564 1.00 12.53 6 LEU D O 1
ATOM 5886 N N . ALA D 1 16 ? 83.626 40.655 55.419 1.00 13.75 7 ALA D N 1
ATOM 5887 C CA . ALA D 1 16 ? 84.850 41.403 55.670 1.00 13.81 7 ALA D CA 1
ATOM 5888 C C . ALA D 1 16 ? 84.528 42.765 56.285 1.00 13.53 7 ALA D C 1
ATOM 5889 O O . ALA D 1 16 ? 83.640 43.484 55.814 1.00 14.04 7 ALA D O 1
ATOM 5891 N N . ASP D 1 17 ? 85.235 43.103 57.363 1.00 13.28 8 ASP D N 1
ATOM 5892 C CA . ASP D 1 17 ? 85.115 44.380 58.071 1.00 13.66 8 ASP D CA 1
ATOM 5893 C C . ASP D 1 17 ? 83.798 44.543 58.827 1.00 14.35 8 ASP D C 1
ATOM 5894 O O . ASP D 1 17 ? 83.512 45.643 59.312 1.00 16.85 8 ASP D O 1
ATOM 5899 N N . LYS D 1 18 ? 83.000 43.487 58.974 1.00 11.66 9 LYS D N 1
ATOM 5900 C CA . LYS D 1 18 ? 81.713 43.578 59.657 1.00 10.92 9 LYS D CA 1
ATOM 5901 C C . LYS D 1 18 ? 81.815 43.121 61.110 1.00 11.75 9 LYS D C 1
ATOM 5902 O O . LYS D 1 18 ? 82.419 42.085 61.410 1.00 11.68 9 LYS D O 1
ATOM 5908 N N . VAL D 1 19 ? 81.198 43.885 62.007 1.00 10.30 10 VAL D N 1
ATOM 5909 C CA . VAL D 1 19 ? 81.085 43.524 63.418 1.00 9.58 10 VAL D CA 1
ATOM 5910 C C . VAL D 1 19 ? 79.727 42.876 63.660 1.00 9.62 10 VAL D C 1
ATOM 5911 O O . VAL D 1 19 ? 78.685 43.435 63.288 1.00 9.97 10 VAL D O 1
ATOM 5915 N N . VAL D 1 20 ? 79.737 41.708 64.306 1.00 10.67 11 VAL D N 1
ATOM 5916 C CA . VAL D 1 20 ? 78.541 40.925 64.599 1.00 8.50 11 VAL D CA 1
ATOM 5917 C C . VAL D 1 20 ? 78.271 40.957 66.098 1.00 9.25 11 VAL D C 1
ATOM 5918 O O . VAL D 1 20 ? 79.195 40.786 66.900 1.00 10.13 11 VAL D O 1
ATOM 5922 N N . LEU D 1 21 ? 77.007 41.167 66.473 1.00 8.73 12 LEU D N 1
ATOM 5923 C CA . LEU D 1 21 ? 76.538 41.012 67.848 1.00 8.03 12 LEU D CA 1
ATOM 5924 C C . LEU D 1 21 ? 75.537 39.865 67.855 1.00 9.08 12 LEU D C 1
ATOM 5925 O O . LEU D 1 21 ? 74.604 39.862 67.047 1.00 9.16 12 LEU D O 1
ATOM 5930 N N . ILE D 1 22 ? 75.738 38.873 68.728 1.00 9.45 13 ILE D N 1
ATOM 5931 C CA . ILE D 1 22 ? 74.837 37.717 68.827 1.00 7.83 13 ILE D CA 1
ATOM 5932 C C . ILE D 1 22 ? 74.308 37.620 70.252 1.00 9.42 13 ILE D C 1
ATOM 5933 O O . ILE D 1 22 ? 75.081 37.346 71.182 1.00 9.85 13 ILE D O 1
ATOM 5938 N N . ALA D 1 23 ? 72.992 37.806 70.425 1.00 8.89 14 ALA D N 1
ATOM 5939 C CA . ALA D 1 23 ? 72.343 37.508 71.700 1.00 7.19 14 ALA D CA 1
ATOM 5940 C C . ALA D 1 23 ? 72.149 36.002 71.809 1.00 11.00 14 ALA D C 1
ATOM 5941 O O . ALA D 1 23 ? 71.645 35.365 70.877 1.00 10.15 14 ALA D O 1
ATOM 5943 N N . GLY D 1 24 ? 72.565 35.427 72.933 1.00 9.55 15 GLY D N 1
ATOM 5944 C CA . GLY D 1 24 ? 72.625 33.979 73.034 1.00 10.24 15 GLY D CA 1
ATOM 5945 C C . GLY D 1 24 ? 73.711 33.373 72.169 1.00 9.64 15 GLY D C 1
ATOM 5946 O O . GLY D 1 24 ? 73.507 32.306 71.577 1.00 10.19 15 GLY D O 1
ATOM 5947 N N . GLY D 1 25 ? 74.875 34.016 72.100 1.00 8.97 16 GLY D N 1
ATOM 5948 C CA . GLY D 1 25 ? 75.933 33.616 71.201 1.00 10.41 16 GLY D CA 1
ATOM 5949 C C . GLY D 1 25 ? 76.955 32.655 71.771 1.00 12.20 16 GLY D C 1
ATOM 5950 O O . GLY D 1 25 ? 77.954 32.372 71.100 1.00 11.56 16 GLY D O 1
ATOM 5951 N N . ALA D 1 26 ? 76.742 32.134 72.980 1.00 10.41 17 ALA D N 1
ATOM 5952 C CA . ALA D 1 26 ? 77.776 31.371 73.671 1.00 11.80 17 ALA D CA 1
ATOM 5953 C C . ALA D 1 26 ? 77.743 29.880 73.369 1.00 11.31 17 ALA D C 1
ATOM 5954 O O . ALA D 1 26 ? 78.769 29.203 73.505 1.00 10.70 17 ALA D O 1
ATOM 5956 N N . LYS D 1 27 ? 76.586 29.343 72.995 1.00 9.25 18 LYS D N 1
ATOM 5957 C CA . LYS D 1 27 ? 76.393 27.902 72.958 1.00 11.43 18 LYS D CA 1
ATOM 5958 C C . LYS D 1 27 ? 75.292 27.585 71.957 1.00 8.76 18 LYS D C 1
ATOM 5959 O O . LYS D 1 27 ? 74.618 28.477 71.436 1.00 9.53 18 LYS D O 1
ATOM 5965 N N . ASN D 1 28 ? 75.114 26.296 71.694 1.00 9.60 19 ASN D N 1
ATOM 5966 C CA . ASN D 1 28 ? 74.020 25.785 70.846 1.00 8.48 19 ASN D CA 1
ATOM 5967 C C . ASN D 1 28 ? 73.994 26.556 69.524 1.00 8.82 19 ASN D C 1
ATOM 5968 O O . ASN D 1 28 ? 75.052 26.753 68.912 1.00 10.13 19 ASN D O 1
ATOM 5973 N N . LEU D 1 29 ? 72.832 27.007 69.046 1.00 8.44 20 LEU D N 1
ATOM 5974 C CA . LEU D 1 29 ? 72.769 27.642 67.733 1.00 9.11 20 LEU D CA 1
ATOM 5975 C C . LEU D 1 29 ? 73.641 28.893 67.672 1.00 10.42 20 LEU D C 1
ATOM 5976 O O . LEU D 1 29 ? 74.433 29.068 66.736 1.00 8.74 20 LEU D O 1
ATOM 5981 N N . GLY D 1 30 ? 73.508 29.782 68.658 1.00 8.21 21 GLY D N 1
ATOM 5982 C CA . GLY D 1 30 ? 74.242 31.038 68.617 1.00 8.65 21 GLY D CA 1
ATOM 5983 C C . GLY D 1 30 ? 75.748 30.858 68.653 1.00 7.71 21 GLY D C 1
ATOM 5984 O O . GLY D 1 30 ? 76.483 31.588 67.981 1.00 9.13 21 GLY D O 1
ATOM 5985 N N . GLY D 1 31 ? 76.234 29.895 69.442 1.00 7.79 22 GLY D N 1
ATOM 5986 C CA . GLY D 1 31 ? 77.664 29.636 69.475 1.00 8.42 22 GLY D CA 1
ATOM 5987 C C . GLY D 1 31 ? 78.192 29.104 68.159 1.00 9.64 22 GLY D C 1
ATOM 5988 O O . GLY D 1 31 ? 79.347 29.354 67.802 1.00 10.14 22 GLY D O 1
ATOM 5989 N N . LEU D 1 32 ? 77.362 28.370 67.419 1.00 7.39 23 LEU D N 1
ATOM 5990 C CA . LEU D 1 32 ? 77.793 27.885 66.111 1.00 8.66 23 LEU D CA 1
ATOM 5991 C C . LEU D 1 32 ? 77.748 29.007 65.078 1.00 8.38 23 LEU D C 1
ATOM 5992 O O . LEU D 1 32 ? 78.634 29.086 64.217 1.00 10.15 23 LEU D O 1
ATOM 5997 N N . ILE D 1 33 ? 76.738 29.888 65.158 1.00 8.16 24 ILE D N 1
ATOM 5998 C CA . ILE D 1 33 ? 76.714 31.084 64.311 1.00 8.80 24 ILE D CA 1
ATOM 5999 C C . ILE D 1 33 ? 77.974 31.920 64.524 1.00 9.59 24 ILE D C 1
ATOM 6000 O O . ILE D 1 33 ? 78.582 32.411 63.564 1.00 9.37 24 ILE D O 1
ATOM 6005 N N . ALA D 1 34 ? 78.380 32.107 65.781 1.00 8.89 25 ALA D N 1
ATOM 6006 C CA . ALA D 1 34 ? 79.587 32.879 66.068 1.00 9.03 25 ALA D CA 1
ATOM 6007 C C . ALA D 1 34 ? 80.802 32.273 65.375 1.00 9.01 25 ALA D C 1
ATOM 6008 O O . ALA D 1 34 ? 81.570 32.980 64.710 1.00 9.49 25 ALA D O 1
ATOM 6010 N N . ARG D 1 35 ? 80.999 30.964 65.528 1.00 9.73 26 ARG D N 1
ATOM 6011 C CA . ARG D 1 35 ? 82.119 30.300 64.866 1.00 9.17 26 ARG D CA 1
ATOM 6012 C C . ARG D 1 35 ? 82.009 30.404 63.353 1.00 9.16 26 ARG D C 1
ATOM 6013 O O . ARG D 1 35 ? 83.020 30.588 62.660 1.00 10.67 26 ARG D O 1
ATOM 6021 N N . ASP D 1 36 ? 80.789 30.282 62.823 1.00 9.44 27 ASP D N 1
ATOM 6022 C CA . ASP D 1 36 ? 80.613 30.257 61.378 1.00 8.61 27 ASP D CA 1
ATOM 6023 C C . ASP D 1 36 ? 80.895 31.619 60.759 1.00 9.11 27 ASP D C 1
ATOM 6024 O O . ASP D 1 36 ? 81.562 31.715 59.720 1.00 9.65 27 ASP D O 1
ATOM 6029 N N . LEU D 1 37 ? 80.398 32.684 61.377 1.00 8.53 28 LEU D N 1
ATOM 6030 C CA . LEU D 1 37 ? 80.598 34.005 60.807 1.00 8.19 28 LEU D CA 1
ATOM 6031 C C . LEU D 1 37 ? 82.048 34.447 60.948 1.00 11.63 28 LEU D C 1
ATOM 6032 O O . LEU D 1 37 ? 82.585 35.106 60.052 1.00 10.31 28 LEU D O 1
ATOM 6037 N N . ALA D 1 38 ? 82.709 34.080 62.050 1.00 8.60 29 ALA D N 1
ATOM 6038 C CA . ALA D 1 38 ? 84.139 34.342 62.167 1.00 9.62 29 ALA D CA 1
ATOM 6039 C C . ALA D 1 38 ? 84.918 33.602 61.086 1.00 9.29 29 ALA D C 1
ATOM 6040 O O . ALA D 1 38 ? 85.813 34.170 60.442 1.00 10.10 29 ALA D O 1
ATOM 6042 N N . GLY D 1 39 ? 84.589 32.331 60.863 1.00 10.06 30 GLY D N 1
ATOM 6043 C CA . GLY D 1 39 ? 85.304 31.560 59.859 1.00 9.83 30 GLY D CA 1
ATOM 6044 C C . GLY D 1 39 ? 85.076 32.048 58.442 1.00 9.83 30 GLY D C 1
ATOM 6045 O O . GLY D 1 39 ? 85.927 31.848 57.566 1.00 11.48 30 GLY D O 1
ATOM 6046 N N . HIS D 1 40 ? 83.936 32.688 58.190 1.00 10.96 31 HIS D N 1
ATOM 6047 C CA . HIS D 1 40 ? 83.655 33.235 56.870 1.00 9.80 31 HIS D CA 1
ATOM 6048 C C . HIS D 1 40 ? 84.027 34.712 56.747 1.00 10.54 31 HIS D C 1
ATOM 6049 O O . HIS D 1 40 ? 83.645 35.359 55.766 1.00 11.80 31 HIS D O 1
ATOM 6056 N N . GLY D 1 41 ? 84.750 35.256 57.730 1.00 10.56 32 GLY D N 1
ATOM 6057 C CA . GLY D 1 41 ? 85.471 36.496 57.537 1.00 10.48 32 GLY D CA 1
ATOM 6058 C C . GLY D 1 41 ? 85.055 37.710 58.346 1.00 9.62 32 GLY D C 1
ATOM 6059 O O . GLY D 1 41 ? 85.570 38.803 58.078 1.00 11.54 32 GLY D O 1
ATOM 6060 N N . ALA D 1 42 ? 84.168 37.555 59.333 1.00 9.53 33 ALA D N 1
ATOM 6061 C CA . ALA D 1 42 ? 83.745 38.701 60.134 1.00 10.63 33 ALA D CA 1
ATOM 6062 C C . ALA D 1 42 ? 84.935 39.324 60.858 1.00 10.22 33 ALA D C 1
ATOM 6063 O O . ALA D 1 42 ? 85.908 38.650 61.200 1.00 11.57 33 ALA D O 1
ATOM 6065 N N . LYS D 1 43 ? 84.846 40.635 61.089 1.00 9.53 34 LYS D N 1
ATOM 6066 C CA . LYS D 1 43 ? 85.920 41.352 61.773 1.00 8.78 34 LYS D CA 1
ATOM 6067 C C . LYS D 1 43 ? 85.920 41.054 63.270 1.00 8.53 34 LYS D C 1
ATOM 6068 O O . LYS D 1 43 ? 86.990 40.937 63.888 1.00 12.13 34 LYS D O 1
ATOM 6074 N N . ALA D 1 44 ? 84.739 40.943 63.870 1.00 8.90 35 ALA D N 1
ATOM 6075 C CA . ALA D 1 44 ? 84.622 40.794 65.312 1.00 9.27 35 ALA D CA 1
ATOM 6076 C C . ALA D 1 44 ? 83.263 40.194 65.636 1.00 9.20 35 ALA D C 1
ATOM 6077 O O . ALA D 1 44 ? 82.288 40.403 64.906 1.00 9.39 35 ALA D O 1
ATOM 6079 N N . VAL D 1 45 ? 83.199 39.458 66.742 1.00 10.16 36 VAL D N 1
ATOM 6080 C CA . VAL D 1 45 ? 81.930 38.934 67.247 1.00 8.90 36 VAL D CA 1
ATOM 6081 C C . VAL D 1 45 ? 81.791 39.310 68.720 1.00 10.47 36 VAL D C 1
ATOM 6082 O O . VAL D 1 45 ? 82.634 38.933 69.542 1.00 11.72 36 VAL D O 1
ATOM 6086 N N . ALA D 1 46 ? 80.742 40.075 69.042 1.00 9.65 37 ALA D N 1
ATOM 6087 C CA . ALA D 1 46 ? 80.338 40.317 70.422 1.00 10.07 37 ALA D CA 1
ATOM 6088 C C . ALA D 1 46 ? 79.393 39.197 70.834 1.00 10.32 37 ALA D C 1
ATOM 6089 O O . ALA D 1 46 ? 78.338 39.017 70.218 1.00 10.35 37 ALA D O 1
ATOM 6091 N N . ILE D 1 47 ? 79.766 38.449 71.865 1.00 10.40 38 ILE D N 1
ATOM 6092 C CA . ILE D 1 47 ? 79.083 37.224 72.261 1.00 10.16 38 ILE D CA 1
ATOM 6093 C C . ILE D 1 47 ? 78.340 37.506 73.558 1.00 9.14 38 ILE D C 1
ATOM 6094 O O . ILE D 1 47 ? 78.966 37.628 74.617 1.00 10.26 38 ILE D O 1
ATOM 6099 N N . HIS D 1 48 ? 77.012 37.577 73.500 1.00 10.30 39 HIS D N 1
ATOM 6100 C CA . HIS D 1 48 ? 76.222 37.756 74.709 1.00 9.27 39 HIS D CA 1
ATOM 6101 C C . HIS D 1 48 ? 75.831 36.400 75.294 1.00 8.10 39 HIS D C 1
ATOM 6102 O O . HIS D 1 48 ? 75.598 35.433 74.562 1.00 10.77 39 HIS D O 1
ATOM 6109 N N . TYR D 1 49 ? 75.752 36.339 76.629 1.00 9.29 40 TYR D N 1
ATOM 6110 C CA . TYR D 1 49 ? 75.229 35.161 77.315 1.00 10.40 40 TYR D CA 1
ATOM 6111 C C . TYR D 1 49 ? 74.488 35.611 78.567 1.00 11.37 40 TYR D C 1
ATOM 6112 O O . TYR D 1 49 ? 74.690 36.718 79.062 1.00 11.96 40 TYR D O 1
ATOM 6121 N N . ASN D 1 50 ? 73.626 34.730 79.083 1.00 11.71 41 ASN D N 1
ATOM 6122 C CA . ASN D 1 50 ? 72.777 35.043 80.229 1.00 9.95 41 ASN D CA 1
ATOM 6123 C C . ASN D 1 50 ? 73.249 34.342 81.498 1.00 13.15 41 ASN D C 1
ATOM 6124 O O . ASN D 1 50 ? 73.772 34.996 82.406 1.00 13.88 41 ASN D O 1
ATOM 6129 N N . SER D 1 51 ? 73.060 33.029 81.608 1.00 12.64 42 SER D N 1
ATOM 6130 C CA . SER D 1 51 ? 73.270 32.343 82.881 1.00 13.70 42 SER D CA 1
ATOM 6131 C C . SER D 1 51 ? 74.756 32.130 83.167 1.00 15.31 42 SER D C 1
ATOM 6132 O O . SER D 1 51 ? 75.565 31.930 82.258 1.00 14.05 42 SER D O 1
ATOM 6135 N N . ALA D 1 52 ? 75.103 32.159 84.460 1.00 18.70 43 ALA D N 1
ATOM 6136 C CA . ALA D 1 52 ? 76.473 31.857 84.869 1.00 18.89 43 ALA D CA 1
ATOM 6137 C C . ALA D 1 52 ? 76.935 30.501 84.345 1.00 17.57 43 ALA D C 1
ATOM 6138 O O . ALA D 1 52 ? 78.111 30.341 83.993 1.00 18.30 43 ALA D O 1
ATOM 6140 N N . ALA D 1 53 ? 76.026 29.524 84.266 1.00 17.12 44 ALA D N 1
ATOM 6141 C CA . ALA D 1 53 ? 76.362 28.208 83.731 1.00 19.76 44 ALA D CA 1
ATOM 6142 C C . ALA D 1 53 ? 76.745 28.244 82.257 1.00 20.47 44 ALA D C 1
ATOM 6143 O O . ALA D 1 53 ? 77.288 27.254 81.757 1.00 22.05 44 ALA D O 1
ATOM 6145 N N . SER D 1 54 ? 76.469 29.341 81.553 1.00 13.64 45 SER D N 1
ATOM 6146 C CA . SER D 1 54 ? 76.833 29.499 80.151 1.00 13.08 45 SER D CA 1
ATOM 6147 C C . SER D 1 54 ? 78.165 30.220 79.959 1.00 14.12 45 SER D C 1
ATOM 6148 O O . SER D 1 54 ? 78.637 30.329 78.820 1.00 13.62 45 SER D O 1
ATOM 6151 N N . GLN D 1 55 ? 78.794 30.685 81.042 1.00 14.63 46 GLN D N 1
ATOM 6152 C CA . GLN D 1 55 ? 79.986 31.521 80.911 1.00 14.37 46 GLN D CA 1
ATOM 6153 C C . GLN D 1 55 ? 81.154 30.750 80.307 1.00 14.43 46 GLN D C 1
ATOM 6154 O O . GLN D 1 55 ? 81.873 31.273 79.445 1.00 14.56 46 GLN D O 1
ATOM 6160 N N . ALA D 1 56 ? 81.372 29.512 80.752 1.00 16.49 47 ALA D N 1
ATOM 6161 C CA . ALA D 1 56 ? 82.496 28.738 80.233 1.00 15.57 47 ALA D CA 1
ATOM 6162 C C . ALA D 1 56 ? 82.357 28.504 78.732 1.00 13.44 47 ALA D C 1
ATOM 6163 O O . ALA D 1 56 ? 83.332 28.640 77.980 1.00 14.86 47 ALA D O 1
ATOM 6165 N N . GLN D 1 57 ? 81.148 28.179 78.268 1.00 12.70 48 GLN D N 1
ATOM 6166 C CA . GLN D 1 57 ? 80.936 28.057 76.829 1.00 12.12 48 GLN D CA 1
ATOM 6167 C C . GLN D 1 57 ? 81.119 29.391 76.113 1.00 12.21 48 GLN D C 1
ATOM 6168 O O . GLN D 1 57 ? 81.628 29.417 74.989 1.00 11.16 48 GLN D O 1
ATOM 6174 N N . ALA D 1 58 ? 80.742 30.508 76.743 1.00 11.79 49 ALA D N 1
ATOM 6175 C CA . ALA D 1 58 ? 80.955 31.807 76.102 1.00 11.60 49 ALA D CA 1
ATOM 6176 C C . ALA D 1 58 ? 82.434 32.078 75.859 1.00 11.95 49 ALA D C 1
ATOM 6177 O O . ALA D 1 58 ? 82.821 32.550 74.783 1.00 13.21 49 ALA D O 1
ATOM 6179 N N . GLU D 1 59 ? 83.278 31.779 76.846 1.00 12.33 50 GLU D N 1
ATOM 6180 C CA . GLU D 1 59 ? 84.711 32.000 76.684 1.00 11.97 50 GLU D CA 1
ATOM 6181 C C . GLU D 1 59 ? 85.316 31.042 75.664 1.00 15.72 50 GLU D C 1
ATOM 6182 O O . GLU D 1 59 ? 86.224 31.418 74.915 1.00 13.99 50 GLU D O 1
ATOM 6188 N N . GLU D 1 60 ? 84.820 29.804 75.612 1.00 12.78 51 GLU D N 1
ATOM 6189 C CA . GLU D 1 60 ? 85.292 28.859 74.605 1.00 13.18 51 GLU D CA 1
ATOM 6190 C C . GLU D 1 60 ? 84.891 29.316 73.210 1.00 10.59 51 GLU D C 1
ATOM 6191 O O . GLU D 1 60 ? 85.675 29.215 72.258 1.00 11.76 51 GLU D O 1
ATOM 6197 N N . THR D 1 61 ? 83.677 29.836 73.072 1.00 11.71 52 THR D N 1
ATOM 6198 C CA . THR D 1 61 ? 83.251 30.380 71.789 1.00 10.62 52 THR D CA 1
ATOM 6199 C C . THR D 1 61 ? 84.108 31.576 71.395 1.00 10.86 52 THR D C 1
ATOM 6200 O O . THR D 1 61 ? 84.530 31.689 70.239 1.00 11.06 52 THR D O 1
ATOM 6204 N N . ALA D 1 62 ? 84.402 32.464 72.351 1.00 11.22 53 ALA D N 1
ATOM 6205 C CA . ALA D 1 62 ? 85.255 33.613 72.058 1.00 13.67 53 ALA D CA 1
ATOM 6206 C C . ALA D 1 62 ? 86.633 33.169 71.593 1.00 12.44 53 ALA D C 1
ATOM 6207 O O . ALA D 1 62 ? 87.193 33.741 70.648 1.00 11.74 53 ALA D O 1
ATOM 6209 N N . ALA D 1 63 ? 87.187 32.136 72.230 1.00 11.58 54 ALA D N 1
ATOM 6210 C CA . ALA D 1 63 ? 88.490 31.628 71.814 1.00 11.30 54 ALA D CA 1
ATOM 6211 C C . ALA D 1 63 ? 88.434 31.055 70.402 1.00 11.20 54 ALA D C 1
ATOM 6212 O O . ALA D 1 63 ? 89.377 31.222 69.622 1.00 12.81 54 ALA D O 1
ATOM 6214 N N . ALA D 1 64 ? 87.335 30.379 70.052 1.00 10.75 55 ALA D N 1
ATOM 6215 C CA . ALA D 1 64 ? 87.206 29.818 68.708 1.00 11.49 55 ALA D CA 1
ATOM 6216 C C . ALA D 1 64 ? 87.059 30.916 67.663 1.00 10.65 55 ALA D C 1
ATOM 6217 O O . ALA D 1 64 ? 87.581 30.799 66.548 1.00 11.59 55 ALA D O 1
ATOM 6219 N N . VAL D 1 65 ? 86.328 31.980 67.998 1.00 10.54 56 VAL D N 1
ATOM 6220 C CA . VAL D 1 65 ? 86.202 33.128 67.104 1.00 10.64 56 VAL D CA 1
ATOM 6221 C C . VAL D 1 65 ? 87.567 33.746 66.830 1.00 11.56 56 VAL D C 1
ATOM 6222 O O . VAL D 1 65 ? 87.905 34.063 65.681 1.00 11.48 56 VAL D O 1
ATOM 6226 N N . ARG D 1 66 ? 88.381 33.911 67.877 1.00 10.55 57 ARG D N 1
ATOM 6227 C CA . ARG D 1 66 ? 89.711 34.472 67.688 1.00 10.88 57 ARG D CA 1
ATOM 6228 C C . ARG D 1 66 ? 90.605 33.519 66.910 1.00 12.55 57 ARG D C 1
ATOM 6229 O O . ARG D 1 66 ? 91.446 33.959 66.116 1.00 14.65 57 ARG D O 1
ATOM 6237 N N . ALA D 1 67 ? 90.456 32.210 67.128 1.00 11.51 58 ALA D N 1
ATOM 6238 C CA . ALA D 1 67 ? 91.266 31.254 66.376 1.00 11.73 58 ALA D CA 1
ATOM 6239 C C . ALA D 1 67 ? 90.971 31.334 64.885 1.00 12.35 58 ALA D C 1
ATOM 6240 O O . ALA D 1 67 ? 91.862 31.096 64.058 1.00 15.15 58 ALA D O 1
ATOM 6242 N N . ALA D 1 68 ? 89.735 31.681 64.527 1.00 14.16 59 ALA D N 1
ATOM 6243 C CA . ALA D 1 68 ? 89.347 31.860 63.137 1.00 19.83 59 ALA D CA 1
ATOM 6244 C C . ALA D 1 68 ? 89.840 33.176 62.555 1.00 16.58 59 ALA D C 1
ATOM 6245 O O . ALA D 1 68 ? 89.797 33.345 61.332 1.00 24.26 59 ALA D O 1
ATOM 6247 N N . GLY D 1 69 ? 90.289 34.110 63.393 1.00 19.47 60 GLY D N 1
ATOM 6248 C CA . GLY D 1 69 ? 90.889 35.351 62.940 1.00 19.23 60 GLY D CA 1
ATOM 6249 C C . GLY D 1 69 ? 90.121 36.620 63.263 1.00 18.01 60 GLY D C 1
ATOM 6250 O O . GLY D 1 69 ? 90.566 37.699 62.860 1.00 21.93 60 GLY D O 1
ATOM 6251 N N . ALA D 1 70 ? 89.006 36.543 63.979 1.00 15.25 61 ALA D N 1
ATOM 6252 C CA . ALA D 1 70 ? 88.227 37.721 64.340 1.00 12.37 61 ALA D CA 1
ATOM 6253 C C . ALA D 1 70 ? 88.506 38.114 65.787 1.00 13.72 61 ALA D C 1
ATOM 6254 O O . ALA D 1 70 ? 88.971 37.305 66.593 1.00 15.88 61 ALA D O 1
ATOM 6256 N N . GLU D 1 71 ? 88.234 39.379 66.110 1.00 12.82 62 GLU D N 1
ATOM 6257 C CA . GLU D 1 71 ? 88.206 39.773 67.510 1.00 13.16 62 GLU D CA 1
ATOM 6258 C C . GLU D 1 71 ? 86.946 39.230 68.177 1.00 11.68 62 GLU D C 1
ATOM 6259 O O . GLU D 1 71 ? 85.944 38.931 67.522 1.00 10.89 62 GLU D O 1
ATOM 6265 N N . ALA D 1 72 ? 86.991 39.108 69.498 1.00 11.69 63 ALA D N 1
ATOM 6266 C CA . ALA D 1 72 ? 85.845 38.584 70.228 1.00 12.00 63 ALA D CA 1
ATOM 6267 C C . ALA D 1 72 ? 85.839 39.126 71.646 1.00 11.47 63 ALA D C 1
ATOM 6268 O O . ALA D 1 72 ? 86.895 39.366 72.238 1.00 12.36 63 ALA D O 1
ATOM 6270 N N . ALA D 1 73 ? 84.635 39.316 72.183 1.00 11.32 64 ALA D N 1
ATOM 6271 C CA . ALA D 1 73 ? 84.439 39.678 73.578 1.00 11.70 64 ALA D CA 1
ATOM 6272 C C . ALA D 1 73 ? 83.093 39.134 74.032 1.00 12.41 64 ALA D C 1
ATOM 6273 O O . ALA D 1 73 ? 82.174 38.977 73.223 1.00 11.68 64 ALA D O 1
ATOM 6275 N N . THR D 1 74 ? 82.974 38.858 75.331 1.00 12.68 65 THR D N 1
ATOM 6276 C CA . THR D 1 74 ? 81.746 38.331 75.915 1.00 11.72 65 THR D CA 1
ATOM 6277 C C . THR D 1 74 ? 81.060 39.378 76.788 1.00 12.48 65 THR D C 1
ATOM 6278 O O . THR D 1 74 ? 81.717 40.214 77.418 1.00 13.53 65 THR D O 1
ATOM 6282 N N . PHE D 1 75 ? 79.724 39.316 76.826 1.00 10.30 66 PHE D N 1
ATOM 6283 C CA . PHE D 1 75 ? 78.906 40.292 77.547 1.00 10.92 66 PHE D CA 1
ATOM 6284 C C . PHE D 1 75 ? 77.769 39.546 78.230 1.00 10.72 66 PHE D C 1
ATOM 6285 O O . PHE D 1 75 ? 76.894 39.004 77.552 1.00 11.02 66 PHE D O 1
ATOM 6293 N N . GLN D 1 76 ? 77.751 39.535 79.557 1.00 11.05 67 GLN D N 1
ATOM 6294 C CA A GLN D 1 76 ? 76.675 38.904 80.311 0.51 12.49 67 GLN D CA 1
ATOM 6295 C CA B GLN D 1 76 ? 76.666 38.900 80.288 0.49 12.45 67 GLN D CA 1
ATOM 6296 C C . GLN D 1 76 ? 75.526 39.889 80.493 1.00 13.78 67 GLN D C 1
ATOM 6297 O O . GLN D 1 76 ? 75.748 41.047 80.862 1.00 15.77 67 GLN D O 1
ATOM 6308 N N . ALA D 1 77 ? 74.299 39.424 80.254 1.00 11.95 68 ALA D N 1
ATOM 6309 C CA . ALA D 1 77 ? 73.135 40.264 80.516 1.00 11.63 68 ALA D CA 1
ATOM 6310 C C . ALA D 1 77 ? 71.859 39.436 80.540 1.00 11.48 68 ALA D C 1
ATOM 6311 O O . ALA D 1 77 ? 71.706 38.474 79.780 1.00 11.86 68 ALA D O 1
ATOM 6313 N N . ASP D 1 78 ? 70.955 39.824 81.438 1.00 11.17 69 ASP D N 1
ATOM 6314 C CA . ASP D 1 78 ? 69.553 39.418 81.399 1.00 10.94 69 ASP D CA 1
ATOM 6315 C C . ASP D 1 78 ? 68.831 40.448 80.535 1.00 13.59 69 ASP D C 1
ATOM 6316 O O . ASP D 1 78 ? 68.692 41.608 80.932 1.00 13.74 69 ASP D O 1
ATOM 6321 N N . LEU D 1 79 ? 68.375 40.033 79.351 1.00 10.35 70 LEU D N 1
ATOM 6322 C CA . LEU D 1 79 ? 67.876 40.969 78.353 1.00 11.54 70 LEU D CA 1
ATOM 6323 C C . LEU D 1 79 ? 66.374 41.219 78.448 1.00 10.71 70 LEU D C 1
ATOM 6324 O O . LEU D 1 79 ? 65.777 41.678 77.470 1.00 11.93 70 LEU D O 1
ATOM 6329 N N . THR D 1 80 ? 65.760 40.973 79.603 1.00 10.33 71 THR D N 1
ATOM 6330 C CA . THR D 1 80 ? 64.325 41.190 79.747 1.00 11.12 71 THR D CA 1
ATOM 6331 C C . THR D 1 80 ? 63.957 42.618 80.128 1.00 10.98 71 THR D C 1
ATOM 6332 O O . THR D 1 80 ? 62.766 42.909 80.275 1.00 14.26 71 THR D O 1
ATOM 6336 N N . THR D 1 81 ? 64.924 43.512 80.315 1.00 11.92 72 THR D N 1
ATOM 6337 C CA . THR D 1 81 ? 64.626 44.922 80.540 1.00 11.57 72 THR D CA 1
ATOM 6338 C C . THR D 1 81 ? 65.218 45.751 79.411 1.00 10.42 72 THR D C 1
ATOM 6339 O O . THR D 1 81 ? 66.258 45.402 78.843 1.00 11.11 72 THR D O 1
ATOM 6343 N N . ALA D 1 82 ? 64.534 46.851 79.080 1.00 10.67 73 ALA D N 1
ATOM 6344 C CA . ALA D 1 82 ? 65.036 47.728 78.026 1.00 12.44 73 ALA D CA 1
ATOM 6345 C C . ALA D 1 82 ? 66.436 48.241 78.352 1.00 13.04 73 ALA D C 1
ATOM 6346 O O . ALA D 1 82 ? 67.297 48.314 77.467 1.00 12.31 73 ALA D O 1
ATOM 6348 N N . ALA D 1 83 ? 66.693 48.568 79.623 1.00 13.10 74 ALA D N 1
ATOM 6349 C CA . ALA D 1 83 ? 67.999 49.111 79.997 1.00 12.31 74 ALA D CA 1
ATOM 6350 C C . ALA D 1 83 ? 69.127 48.131 79.688 1.00 13.63 74 ALA D C 1
ATOM 6351 O O . ALA D 1 83 ? 70.210 48.540 79.252 1.00 12.84 74 ALA D O 1
ATOM 6353 N N . ALA D 1 84 ? 68.895 46.834 79.904 1.00 11.42 75 ALA D N 1
ATOM 6354 C CA . ALA D 1 84 ? 69.950 45.855 79.672 1.00 10.38 75 ALA D CA 1
ATOM 6355 C C . ALA D 1 84 ? 70.218 45.679 78.187 1.00 10.91 75 ALA D C 1
ATOM 6356 O O . ALA D 1 84 ? 71.368 45.480 77.780 1.00 12.25 75 ALA D O 1
ATOM 6358 N N . VAL D 1 85 ? 69.175 45.746 77.359 1.00 10.99 76 VAL D N 1
ATOM 6359 C CA . VAL D 1 85 ? 69.385 45.656 75.918 1.00 10.08 76 VAL D CA 1
ATOM 6360 C C . VAL D 1 85 ? 70.136 46.885 75.413 1.00 11.64 76 VAL D C 1
ATOM 6361 O O . VAL D 1 85 ? 71.058 46.776 74.595 1.00 12.05 76 VAL D O 1
ATOM 6365 N N . GLU D 1 86 ? 69.752 48.069 75.890 1.00 11.33 77 GLU D N 1
ATOM 6366 C CA A GLU D 1 86 ? 70.477 49.274 75.507 0.56 11.70 77 GLU D CA 1
ATOM 6367 C CA B GLU D 1 86 ? 70.470 49.296 75.546 0.44 11.91 77 GLU D CA 1
ATOM 6368 C C . GLU D 1 86 ? 71.947 49.173 75.892 1.00 12.68 77 GLU D C 1
ATOM 6369 O O . GLU D 1 86 ? 72.824 49.514 75.090 1.00 13.74 77 GLU D O 1
ATOM 6380 N N . LYS D 1 87 ? 72.233 48.688 77.097 1.00 11.45 78 LYS D N 1
ATOM 6381 C CA . LYS D 1 87 ? 73.612 48.578 77.560 1.00 11.39 78 LYS D CA 1
ATOM 6382 C C . LYS D 1 87 ? 74.400 47.565 76.738 1.00 10.96 78 LYS D C 1
ATOM 6383 O O . LYS D 1 87 ? 75.580 47.788 76.451 1.00 11.66 78 LYS D O 1
ATOM 6389 N N . LEU D 1 88 ? 73.773 46.452 76.342 1.00 11.11 79 LEU D N 1
ATOM 6390 C CA . LEU D 1 88 ? 74.474 45.473 75.514 1.00 11.14 79 LEU D CA 1
ATOM 6391 C C . LEU D 1 88 ? 74.943 46.102 74.204 1.00 10.96 79 LEU D C 1
ATOM 6392 O O . LEU D 1 88 ? 76.109 45.963 73.815 1.00 12.28 79 LEU D O 1
ATOM 6397 N N . PHE D 1 89 ? 74.048 46.813 73.516 1.00 10.10 80 PHE D N 1
ATOM 6398 C CA . PHE D 1 89 ? 74.434 47.488 72.279 1.00 11.27 80 PHE D CA 1
ATOM 6399 C C . PHE D 1 89 ? 75.486 48.563 72.532 1.00 12.55 80 PHE D C 1
ATOM 6400 O O . PHE D 1 89 ? 76.437 48.690 71.756 1.00 11.34 80 PHE D O 1
ATOM 6408 N N . ASP D 1 90 ? 75.338 49.343 73.606 1.00 12.41 81 ASP D N 1
ATOM 6409 C CA A ASP D 1 90 ? 76.326 50.375 73.928 0.58 12.35 81 ASP D CA 1
ATOM 6410 C CA B ASP D 1 90 ? 76.330 50.372 73.899 0.42 12.52 81 ASP D CA 1
ATOM 6411 C C . ASP D 1 90 ? 77.696 49.761 74.189 1.00 13.25 81 ASP D C 1
ATOM 6412 O O . ASP D 1 90 ? 78.721 50.271 73.720 1.00 15.16 81 ASP D O 1
ATOM 6421 N N . ASP D 1 91 ? 77.734 48.664 74.950 1.00 13.65 82 ASP D N 1
ATOM 6422 C CA . ASP D 1 91 ? 79.016 48.057 75.297 1.00 14.74 82 ASP D CA 1
ATOM 6423 C C . ASP D 1 91 ? 79.686 47.445 74.076 1.00 14.44 82 ASP D C 1
ATOM 6424 O O . ASP D 1 91 ? 80.902 47.591 73.892 1.00 14.20 82 ASP D O 1
ATOM 6429 N N . ALA D 1 92 ? 78.917 46.748 73.240 1.00 14.78 83 ALA D N 1
ATOM 6430 C CA . ALA D 1 92 ? 79.491 46.175 72.028 1.00 11.97 83 ALA D CA 1
ATOM 6431 C C . ALA D 1 92 ? 80.017 47.266 71.100 1.00 13.60 83 ALA D C 1
ATOM 6432 O O . ALA D 1 92 ? 81.105 47.132 70.524 1.00 13.29 83 ALA D O 1
ATOM 6434 N N . LYS D 1 93 ? 79.253 48.348 70.927 1.00 13.93 84 LYS D N 1
ATOM 6435 C CA A LYS D 1 93 ? 79.715 49.415 70.049 0.63 17.12 84 LYS D CA 1
ATOM 6436 C CA B LYS D 1 93 ? 79.695 49.439 70.062 0.37 16.95 84 LYS D CA 1
ATOM 6437 C C . LYS D 1 93 ? 80.928 50.132 70.629 1.00 16.60 84 LYS D C 1
ATOM 6438 O O . LYS D 1 93 ? 81.820 50.540 69.875 1.00 17.04 84 LYS D O 1
ATOM 6449 N N . GLN D 1 94 ? 81.003 50.269 71.955 1.00 14.97 85 GLN D N 1
ATOM 6450 C CA . GLN D 1 94 ? 82.195 50.860 72.562 1.00 19.15 85 GLN D CA 1
ATOM 6451 C C . GLN D 1 94 ? 83.427 49.986 72.332 1.00 19.38 85 GLN D C 1
ATOM 6452 O O . GLN D 1 94 ? 84.514 50.498 72.041 1.00 19.86 85 GLN D O 1
ATOM 6454 N N . ARG D 1 95 ? 83.269 48.665 72.439 1.00 14.40 86 ARG D N 1
ATOM 6455 C CA . ARG D 1 95 ? 84.407 47.760 72.305 1.00 14.27 86 ARG D CA 1
ATOM 6456 C C . ARG D 1 95 ? 84.878 47.658 70.860 1.00 13.95 86 ARG D C 1
ATOM 6457 O O . ARG D 1 95 ? 86.087 47.654 70.599 1.00 13.64 86 ARG D O 1
ATOM 6465 N N . PHE D 1 96 ? 83.942 47.578 69.906 1.00 14.47 87 PHE D N 1
ATOM 6466 C CA . PHE D 1 96 ? 84.290 47.284 68.521 1.00 13.14 87 PHE D CA 1
ATOM 6467 C C . PHE D 1 96 ? 84.115 48.452 67.556 1.00 14.22 87 PHE D C 1
ATOM 6468 O O . PHE D 1 96 ? 84.523 48.336 66.396 1.00 17.59 87 PHE D O 1
ATOM 6476 N N . GLY D 1 97 ? 83.546 49.573 67.995 1.00 12.97 88 GLY D N 1
ATOM 6477 C CA . GLY D 1 97 ? 83.449 50.774 67.182 1.00 15.24 88 GLY D CA 1
ATOM 6478 C C . GLY D 1 97 ? 82.145 50.916 66.416 1.00 15.01 88 GLY D C 1
ATOM 6479 O O . GLY D 1 97 ? 81.712 52.042 66.145 1.00 15.94 88 GLY D O 1
ATOM 6480 N N . LYS D 1 98 ? 81.510 49.801 66.067 1.00 12.94 89 LYS D N 1
ATOM 6481 C CA . LYS D 1 98 ? 80.300 49.800 65.260 1.00 15.06 89 LYS D CA 1
ATOM 6482 C C . LYS D 1 98 ? 79.673 48.426 65.405 1.00 12.06 89 LYS D C 1
ATOM 6483 O O . LYS D 1 98 ? 80.303 47.485 65.891 1.00 11.16 89 LYS D O 1
ATOM 6489 N N . ILE D 1 99 ? 78.421 48.318 64.971 1.00 9.97 90 ILE D N 1
ATOM 6490 C CA . ILE D 1 99 ? 77.743 47.034 64.853 1.00 9.85 90 ILE D CA 1
ATOM 6491 C C . ILE D 1 99 ? 77.126 46.976 63.461 1.00 10.77 90 ILE D C 1
ATOM 6492 O O . ILE D 1 99 ? 76.345 47.859 63.092 1.00 11.07 90 ILE D O 1
ATOM 6497 N N . ASP D 1 100 ? 77.467 45.941 62.693 1.00 9.31 91 ASP D N 1
ATOM 6498 C CA . ASP D 1 100 ? 76.914 45.774 61.351 1.00 9.72 91 ASP D CA 1
ATOM 6499 C C . ASP D 1 100 ? 75.820 44.722 61.280 1.00 9.40 91 ASP D C 1
ATOM 6500 O O . ASP D 1 100 ? 74.898 44.844 60.465 1.00 11.15 91 ASP D O 1
ATOM 6505 N N . ILE D 1 101 ? 75.911 43.681 62.098 1.00 7.76 92 ILE D N 1
ATOM 6506 C CA . ILE D 1 101 ? 75.034 42.523 61.984 1.00 8.19 92 ILE D CA 1
ATOM 6507 C C . ILE D 1 101 ? 74.597 42.171 63.395 1.00 7.65 92 ILE D C 1
ATOM 6508 O O . ILE D 1 101 ? 75.442 41.954 64.269 1.00 9.17 92 ILE D O 1
ATOM 6513 N N . ALA D 1 102 ? 73.287 42.145 63.634 1.00 7.70 93 ALA D N 1
ATOM 6514 C CA . ALA D 1 102 ? 72.747 41.863 64.957 1.00 8.40 93 ALA D CA 1
ATOM 6515 C C . ALA D 1 102 ? 71.809 40.671 64.850 1.00 8.34 93 ALA D C 1
ATOM 6516 O O . ALA D 1 102 ? 70.803 40.733 64.133 1.00 7.68 93 ALA D O 1
ATOM 6518 N N . ILE D 1 103 ? 72.149 39.590 65.551 1.00 7.82 94 ILE D N 1
ATOM 6519 C CA . ILE D 1 103 ? 71.415 38.326 65.493 1.00 7.67 94 ILE D CA 1
ATOM 6520 C C . ILE D 1 103 ? 70.969 37.970 66.906 1.00 6.11 94 ILE D C 1
ATOM 6521 O O . ILE D 1 103 ? 71.800 37.899 67.821 1.00 7.71 94 ILE D O 1
ATOM 6526 N N . ASN D 1 104 ? 69.668 37.761 67.086 1.00 6.71 95 ASN D N 1
ATOM 6527 C CA . ASN D 1 104 ? 69.094 37.442 68.389 1.00 7.70 95 ASN D CA 1
ATOM 6528 C C . ASN D 1 104 ? 68.602 35.998 68.381 1.00 7.10 95 ASN D C 1
ATOM 6529 O O . ASN D 1 104 ? 67.688 35.656 67.623 1.00 8.07 95 ASN D O 1
ATOM 6534 N N . THR D 1 105 ? 69.205 35.154 69.225 1.00 8.27 96 THR D N 1
ATOM 6535 C CA . THR D 1 105 ? 68.745 33.781 69.415 1.00 9.82 96 THR D CA 1
ATOM 6536 C C . THR D 1 105 ? 68.080 33.567 70.769 1.00 7.81 96 THR D C 1
ATOM 6537 O O . THR D 1 105 ? 67.730 32.435 71.097 1.00 9.58 96 THR D O 1
ATOM 6541 N N . VAL D 1 106 ? 67.881 34.623 71.559 1.00 8.27 97 VAL D N 1
ATOM 6542 C CA . VAL D 1 106 ? 67.337 34.442 72.904 1.00 8.73 97 VAL D CA 1
ATOM 6543 C C . VAL D 1 106 ? 65.919 33.878 72.843 1.00 8.06 97 VAL D C 1
ATOM 6544 O O . VAL D 1 106 ? 65.092 34.307 72.029 1.00 8.81 97 VAL D O 1
ATOM 6548 N N . GLY D 1 107 ? 65.628 32.914 73.720 1.00 8.19 98 GLY D N 1
ATOM 6549 C CA . GLY D 1 107 ? 64.309 32.299 73.740 1.00 10.10 98 GLY D CA 1
ATOM 6550 C C . GLY D 1 107 ? 64.140 31.377 74.929 1.00 9.26 98 GLY D C 1
ATOM 6551 O O . GLY D 1 107 ? 65.098 31.063 75.642 1.00 11.01 98 GLY D O 1
ATOM 6552 N N . LYS D 1 108 ? 62.887 30.948 75.129 1.00 8.58 99 LYS D N 1
ATOM 6553 C CA . LYS D 1 108 ? 62.507 30.043 76.207 1.00 8.06 99 LYS D CA 1
ATOM 6554 C C . LYS D 1 108 ? 61.298 29.245 75.727 1.00 8.44 99 LYS D C 1
ATOM 6555 O O . LYS D 1 108 ? 60.414 29.799 75.074 1.00 9.89 99 LYS D O 1
ATOM 6561 N N . VAL D 1 109 ? 61.237 27.958 76.068 1.00 8.05 100 VAL D N 1
ATOM 6562 C CA . VAL D 1 109 ? 60.128 27.106 75.647 1.00 8.02 100 VAL D CA 1
ATOM 6563 C C . VAL D 1 109 ? 59.320 26.691 76.868 1.00 9.52 100 VAL D C 1
ATOM 6564 O O . VAL D 1 109 ? 59.858 26.506 77.965 1.00 12.02 100 VAL D O 1
ATOM 6568 N N . LEU D 1 110 ? 58.008 26.571 76.667 1.00 9.23 101 LEU D N 1
ATOM 6569 C CA . LEU D 1 110 ? 57.084 26.039 77.659 1.00 9.43 101 LEU D CA 1
ATOM 6570 C C . LEU D 1 110 ? 56.009 25.290 76.890 1.00 8.73 101 LEU D C 1
ATOM 6571 O O . LEU D 1 110 ? 55.459 25.823 75.922 1.00 9.99 101 LEU D O 1
ATOM 6576 N N . LYS D 1 111 ? 55.711 24.068 77.315 1.00 10.11 102 LYS D N 1
ATOM 6577 C CA . LYS D 1 111 ? 54.692 23.241 76.680 1.00 9.00 102 LYS D CA 1
ATOM 6578 C C . LYS D 1 111 ? 53.783 22.711 77.782 1.00 9.54 102 LYS D C 1
ATOM 6579 O O . LYS D 1 111 ? 54.215 21.897 78.604 1.00 11.79 102 LYS D O 1
ATOM 6585 N N . LYS D 1 112 ? 52.535 23.178 77.814 1.00 9.17 103 LYS D N 1
ATOM 6586 C CA A LYS D 1 112 ? 51.606 22.883 78.908 0.54 10.04 103 LYS D CA 1
ATOM 6587 C CA B LYS D 1 112 ? 51.592 22.708 78.814 0.46 10.64 103 LYS D CA 1
ATOM 6588 C C . LYS D 1 112 ? 50.189 23.164 78.424 1.00 9.51 103 LYS D C 1
ATOM 6589 O O . LYS D 1 112 ? 50.018 24.075 77.606 1.00 9.35 103 LYS D O 1
ATOM 6600 N N . PRO D 1 113 ? 49.171 22.480 78.960 1.00 10.24 104 PRO D N 1
ATOM 6601 C CA . PRO D 1 113 ? 47.781 22.877 78.695 1.00 12.39 104 PRO D CA 1
ATOM 6602 C C . PRO D 1 113 ? 47.537 24.337 79.048 1.00 11.50 104 PRO D C 1
ATOM 6603 O O . PRO D 1 113 ? 48.020 24.844 80.064 1.00 10.28 104 PRO D O 1
ATOM 6607 N N . PHE D 1 114 ? 46.759 24.999 78.192 1.00 9.94 105 PHE D N 1
ATOM 6608 C CA . PHE D 1 114 ? 46.413 26.400 78.382 1.00 9.64 105 PHE D CA 1
ATOM 6609 C C . PHE D 1 114 ? 45.890 26.660 79.791 1.00 11.44 105 PHE D C 1
ATOM 6610 O O . PHE D 1 114 ? 46.302 27.621 80.452 1.00 12.08 105 PHE D O 1
ATOM 6618 N N . THR D 1 115 ? 45.008 25.794 80.289 1.00 10.81 106 THR D N 1
ATOM 6619 C CA . THR D 1 115 ? 44.357 26.069 81.564 1.00 12.37 106 THR D CA 1
ATOM 6620 C C . THR D 1 115 ? 45.293 25.919 82.754 1.00 13.25 106 THR D C 1
ATOM 6621 O O . THR D 1 115 ? 44.892 26.268 83.867 1.00 15.28 106 THR D O 1
ATOM 6625 N N . GLU D 1 116 ? 46.518 25.431 82.542 1.00 13.01 107 GLU D N 1
ATOM 6626 C CA . GLU D 1 116 ? 47.490 25.217 83.607 1.00 12.50 107 GLU D CA 1
ATOM 6627 C C . GLU D 1 116 ? 48.627 26.232 83.619 1.00 13.14 107 GLU D C 1
ATOM 6628 O O . GLU D 1 116 ? 49.465 26.186 84.525 1.00 16.79 107 GLU D O 1
ATOM 6634 N N . ILE D 1 117 ? 48.712 27.119 82.637 1.00 10.82 108 ILE D N 1
ATOM 6635 C CA . ILE D 1 117 ? 49.841 28.044 82.555 1.00 10.22 108 ILE D CA 1
ATOM 6636 C C . ILE D 1 117 ? 49.661 29.172 83.564 1.00 10.30 108 ILE D C 1
ATOM 6637 O O . ILE D 1 117 ? 48.624 29.843 83.584 1.00 11.89 108 ILE D O 1
ATOM 6642 N N . SER D 1 118 ? 50.671 29.387 84.405 1.00 9.68 109 SER D N 1
ATOM 6643 C CA . SER D 1 118 ? 50.565 30.358 85.483 1.00 9.20 109 SER D CA 1
ATOM 6644 C C . SER D 1 118 ? 50.937 31.759 84.998 1.00 8.03 109 SER D C 1
ATOM 6645 O O . SER D 1 118 ? 51.515 31.949 83.925 1.00 8.47 109 SER D O 1
ATOM 6648 N N . GLU D 1 119 ? 50.615 32.758 85.829 1.00 9.87 110 GLU D N 1
ATOM 6649 C CA . GLU D 1 119 ? 51.012 34.127 85.512 1.00 9.84 110 GLU D CA 1
ATOM 6650 C C . GLU D 1 119 ? 52.528 34.265 85.448 1.00 8.39 110 GLU D C 1
ATOM 6651 O O . GLU D 1 119 ? 53.059 34.929 84.547 1.00 9.71 110 GLU D O 1
ATOM 6657 N N . ALA D 1 120 ? 53.249 33.641 86.385 1.00 9.41 111 ALA D N 1
ATOM 6658 C CA . ALA D 1 120 ? 54.709 33.733 86.353 1.00 8.89 111 ALA D CA 1
ATOM 6659 C C . ALA D 1 120 ? 55.271 33.112 85.081 1.00 9.95 111 ALA D C 1
ATOM 6660 O O . ALA D 1 120 ? 56.235 33.629 84.497 1.00 10.18 111 ALA D O 1
ATOM 6662 N N . GLU D 1 121 ? 54.678 32.005 84.631 1.00 10.20 112 GLU D N 1
ATOM 6663 C CA . GLU D 1 121 ? 55.130 31.373 83.396 1.00 11.20 112 GLU D CA 1
ATOM 6664 C C . GLU D 1 121 ? 54.864 32.270 82.195 1.00 8.49 112 GLU D C 1
ATOM 6665 O O . GLU D 1 121 ? 55.744 32.459 81.342 1.00 8.26 112 GLU D O 1
ATOM 6671 N N . TYR D 1 122 ? 53.650 32.820 82.104 1.00 7.69 113 TYR D N 1
ATOM 6672 C CA . TYR D 1 122 ? 53.339 33.762 81.036 1.00 8.07 113 TYR D CA 1
ATOM 6673 C C . TYR D 1 122 ? 54.321 34.927 81.042 1.00 6.87 113 TYR D C 1
ATOM 6674 O O . TYR D 1 122 ? 54.865 35.297 79.992 1.00 8.12 113 TYR D O 1
ATOM 6683 N N . ASP D 1 123 ? 54.529 35.537 82.214 1.00 8.44 114 ASP D N 1
ATOM 6684 C CA . ASP D 1 123 ? 55.338 36.751 82.293 1.00 8.91 114 ASP D CA 1
ATOM 6685 C C . ASP D 1 123 ? 56.760 36.486 81.816 1.00 8.64 114 ASP D C 1
ATOM 6686 O O . ASP D 1 123 ? 57.329 37.287 81.065 1.00 9.24 114 ASP D O 1
ATOM 6691 N N . GLU D 1 124 ? 57.352 35.367 82.239 1.00 8.81 115 GLU D N 1
ATOM 6692 C CA A GLU D 1 124 ? 58.721 35.083 81.819 0.59 8.24 115 GLU D CA 1
ATOM 6693 C CA B GLU D 1 124 ? 58.718 35.055 81.829 0.41 8.48 115 GLU D CA 1
ATOM 6694 C C . GLU D 1 124 ? 58.795 34.723 80.343 1.00 9.13 115 GLU D C 1
ATOM 6695 O O . GLU D 1 124 ? 59.715 35.165 79.648 1.00 10.69 115 GLU D O 1
ATOM 6706 N N . MET D 1 125 ? 57.849 33.921 79.846 1.00 9.19 116 MET D N 1
ATOM 6707 C CA . MET D 1 125 ? 57.849 33.574 78.426 1.00 8.35 116 MET D CA 1
ATOM 6708 C C . MET D 1 125 ? 57.765 34.820 77.556 1.00 7.22 116 MET D C 1
ATOM 6709 O O . MET D 1 125 ? 58.495 34.941 76.563 1.00 8.26 116 MET D O 1
ATOM 6714 N N . PHE D 1 126 ? 56.892 35.765 77.914 1.00 7.27 117 PHE D N 1
ATOM 6715 C CA . PHE D 1 126 ? 56.759 36.956 77.091 1.00 7.06 117 PHE D CA 1
ATOM 6716 C C . PHE D 1 126 ? 57.922 37.918 77.276 1.00 8.93 117 PHE D C 1
ATOM 6717 O O . PHE D 1 126 ? 58.347 38.547 76.299 1.00 9.79 117 PHE D O 1
ATOM 6725 N N . ALA D 1 127 ? 58.489 38.005 78.486 1.00 8.53 118 ALA D N 1
ATOM 6726 C CA . ALA D 1 127 ? 59.666 38.850 78.683 1.00 8.26 118 ALA D CA 1
ATOM 6727 C C . ALA D 1 127 ? 60.836 38.370 77.831 1.00 10.75 118 ALA D C 1
ATOM 6728 O O . ALA D 1 127 ? 61.552 39.183 77.224 1.00 8.76 118 ALA D O 1
ATOM 6730 N N . VAL D 1 128 ? 61.035 37.055 77.759 1.00 8.41 119 VAL D N 1
ATOM 6731 C CA . VAL D 1 128 ? 62.196 36.496 77.069 1.00 8.45 119 VAL D CA 1
ATOM 6732 C C . VAL D 1 128 ? 61.967 36.430 75.565 1.00 8.74 119 VAL D C 1
ATOM 6733 O O . VAL D 1 128 ? 62.839 36.815 74.782 1.00 11.82 119 VAL D O 1
ATOM 6737 N N . ASN D 1 129 ? 60.807 35.951 75.126 1.00 8.18 120 ASN D N 1
ATOM 6738 C CA . ASN D 1 129 ? 60.599 35.718 73.699 1.00 7.90 120 ASN D CA 1
ATOM 6739 C C . ASN D 1 129 ? 60.083 36.933 72.937 1.00 8.58 120 ASN D C 1
ATOM 6740 O O . ASN D 1 129 ? 60.321 37.036 71.724 1.00 10.29 120 ASN D O 1
ATOM 6745 N N . SER D 1 130 ? 59.339 37.826 73.585 1.00 7.95 121 SER D N 1
ATOM 6746 C CA . SER D 1 130 ? 58.777 38.991 72.911 1.00 8.58 121 SER D CA 1
ATOM 6747 C C . SER D 1 130 ? 59.466 40.287 73.308 1.00 7.94 121 SER D C 1
ATOM 6748 O O . SER D 1 130 ? 59.960 41.029 72.448 1.00 8.38 121 SER D O 1
ATOM 6751 N N . LYS D 1 131 ? 59.540 40.582 74.603 1.00 8.36 122 LYS D N 1
ATOM 6752 C CA . LYS D 1 131 ? 60.059 41.877 75.021 1.00 8.22 122 LYS D CA 1
ATOM 6753 C C . LYS D 1 131 ? 61.539 42.026 74.693 1.00 8.34 122 LYS D C 1
ATOM 6754 O O . LYS D 1 131 ? 61.967 43.064 74.163 1.00 8.18 122 LYS D O 1
ATOM 6760 N N . SER D 1 132 ? 62.353 41.021 75.026 1.00 7.65 123 SER D N 1
ATOM 6761 C CA A SER D 1 132 ? 63.772 41.126 74.706 0.59 8.83 123 SER D CA 1
ATOM 6762 C CA B SER D 1 132 ? 63.774 41.100 74.701 0.15 8.98 123 SER D CA 1
ATOM 6763 C CA C SER D 1 132 ? 63.774 41.107 74.703 0.26 8.93 123 SER D CA 1
ATOM 6764 C C . SER D 1 132 ? 63.974 41.310 73.208 1.00 8.12 123 SER D C 1
ATOM 6765 O O . SER D 1 132 ? 64.843 42.085 72.786 1.00 8.54 123 SER D O 1
ATOM 6772 N N . ALA D 1 133 ? 63.170 40.624 72.396 1.00 8.34 124 ALA D N 1
ATOM 6773 C CA . ALA D 1 133 ? 63.292 40.722 70.944 1.00 7.99 124 ALA D CA 1
ATOM 6774 C C . ALA D 1 133 ? 62.852 42.090 70.431 1.00 7.52 124 ALA D C 1
ATOM 6775 O O . ALA D 1 133 ? 63.448 42.621 69.482 1.00 8.50 124 ALA D O 1
ATOM 6777 N N . PHE D 1 134 ? 61.799 42.660 71.022 1.00 7.68 125 PHE D N 1
ATOM 6778 C CA . PHE D 1 134 ? 61.382 44.004 70.644 1.00 6.17 125 PHE D CA 1
ATOM 6779 C C . PHE D 1 134 ? 62.502 45.000 70.885 1.00 8.03 125 PHE D C 1
ATOM 6780 O O . PHE D 1 134 ? 62.835 45.800 70.004 1.00 8.49 125 PHE D O 1
ATOM 6788 N N . PHE D 1 135 ? 63.088 44.987 72.090 1.00 6.77 126 PHE D N 1
ATOM 6789 C CA . PHE D 1 135 ? 64.129 45.968 72.378 1.00 7.68 126 PHE D CA 1
ATOM 6790 C C . PHE D 1 135 ? 65.426 45.697 71.625 1.00 7.73 126 PHE D C 1
ATOM 6791 O O . PHE D 1 135 ? 66.144 46.647 71.290 1.00 8.90 126 PHE D O 1
ATOM 6799 N N . PHE D 1 136 ? 65.714 44.434 71.295 1.00 7.21 127 PHE D N 1
ATOM 6800 C CA . PHE D 1 136 ? 66.837 44.151 70.405 1.00 7.55 127 PHE D CA 1
ATOM 6801 C C . PHE D 1 136 ? 66.623 44.804 69.041 1.00 8.60 127 PHE D C 1
ATOM 6802 O O . PHE D 1 136 ? 67.543 45.425 68.490 1.00 9.67 127 PHE D O 1
ATOM 6810 N N . ILE D 1 137 ? 65.410 44.697 68.491 1.00 8.16 128 ILE D N 1
ATOM 6811 C CA . ILE D 1 137 ? 65.115 45.294 67.191 1.00 8.41 128 ILE D CA 1
ATOM 6812 C C . ILE D 1 137 ? 65.124 46.819 67.273 1.00 9.33 128 ILE D C 1
ATOM 6813 O O . ILE D 1 137 ? 65.632 47.503 66.370 1.00 9.25 128 ILE D O 1
ATOM 6818 N N . LYS D 1 138 ? 64.613 47.378 68.374 1.00 8.43 129 LYS D N 1
ATOM 6819 C CA . LYS D 1 138 ? 64.636 48.830 68.546 1.00 8.32 129 LYS D CA 1
ATOM 6820 C C . LYS D 1 138 ? 66.068 49.354 68.602 1.00 10.35 129 LYS D C 1
ATOM 6821 O O . LYS D 1 138 ? 66.426 50.309 67.903 1.00 10.04 129 LYS D O 1
ATOM 6827 N N . GLU D 1 139 ? 66.896 48.750 69.451 1.00 9.27 130 GLU D N 1
ATOM 6828 C CA . GLU D 1 139 ? 68.261 49.231 69.606 1.00 11.39 130 GLU D CA 1
ATOM 6829 C C . GLU D 1 139 ? 69.073 49.016 68.341 1.00 9.51 130 GLU D C 1
ATOM 6830 O O . GLU D 1 139 ? 69.949 49.826 68.030 1.00 11.59 130 GLU D O 1
ATOM 6836 N N . ALA D 1 140 ? 68.796 47.939 67.604 1.00 10.81 131 ALA D N 1
ATOM 6837 C CA . ALA D 1 140 ? 69.459 47.741 66.319 1.00 9.74 131 ALA D CA 1
ATOM 6838 C C . ALA D 1 140 ? 69.090 48.847 65.337 1.00 11.18 131 ALA D C 1
ATOM 6839 O O . ALA D 1 140 ? 69.956 49.360 64.612 1.00 11.39 131 ALA D O 1
ATOM 6841 N N . GLY D 1 141 ? 67.820 49.257 65.317 1.00 10.90 132 GLY D N 1
ATOM 6842 C CA . GLY D 1 141 ? 67.436 50.379 64.475 1.00 12.03 132 GLY D CA 1
ATOM 6843 C C . GLY D 1 141 ? 68.169 51.655 64.830 1.00 13.71 132 GLY D C 1
ATOM 6844 O O . GLY D 1 141 ? 68.486 52.463 63.949 1.00 15.89 132 GLY D O 1
ATOM 6845 N N . ARG D 1 142 ? 68.454 51.850 66.114 1.00 12.84 133 ARG D N 1
ATOM 6846 C CA . ARG D 1 142 ? 69.188 53.031 66.546 1.00 16.08 133 ARG D CA 1
ATOM 6847 C C . ARG D 1 142 ? 70.690 52.927 66.292 1.00 16.05 133 ARG D C 1
ATOM 6848 O O . ARG D 1 142 ? 71.326 53.950 66.017 1.00 23.47 133 ARG D O 1
ATOM 6856 N N . HIS D 1 143 ? 71.274 51.723 66.363 1.00 12.84 134 HIS D N 1
ATOM 6857 C CA A HIS D 1 143 ? 72.725 51.538 66.452 0.63 14.39 134 HIS D CA 1
ATOM 6858 C CA B HIS D 1 143 ? 72.724 51.613 66.414 0.37 13.65 134 HIS D CA 1
ATOM 6859 C C . HIS D 1 143 ? 73.379 50.936 65.218 1.00 12.57 134 HIS D C 1
ATOM 6860 O O . HIS D 1 143 ? 74.561 51.188 64.984 1.00 12.80 134 HIS D O 1
ATOM 6873 N N . LEU D 1 144 ? 72.669 50.092 64.464 1.00 9.38 135 LEU D N 1
ATOM 6874 C CA . LEU D 1 144 ? 73.305 49.415 63.331 1.00 8.26 135 LEU D CA 1
ATOM 6875 C C . LEU D 1 144 ? 73.858 50.418 62.320 1.00 10.05 135 LEU D C 1
ATOM 6876 O O . LEU D 1 144 ? 73.278 51.482 62.086 1.00 10.86 135 LEU D O 1
ATOM 6881 N N . GLU D 1 145 ? 74.990 50.062 61.712 1.00 9.69 136 GLU D N 1
ATOM 6882 C CA . GLU D 1 145 ? 75.487 50.789 60.552 1.00 8.95 136 GLU D CA 1
ATOM 6883 C C . GLU D 1 145 ? 74.486 50.686 59.404 1.00 9.28 136 GLU D C 1
ATOM 6884 O O . GLU D 1 145 ? 73.710 49.727 59.309 1.00 10.38 136 GLU D O 1
ATOM 6890 N N . ASP D 1 146 ? 74.514 51.689 58.517 1.00 10.50 137 ASP D N 1
ATOM 6891 C CA . ASP D 1 146 ? 73.821 51.564 57.240 1.00 10.17 137 ASP D CA 1
ATOM 6892 C C . ASP D 1 146 ? 74.229 50.255 56.572 1.00 9.14 137 ASP D C 1
ATOM 6893 O O . ASP D 1 146 ? 75.365 49.788 56.717 1.00 9.49 137 ASP D O 1
ATOM 6898 N N . HIS D 1 147 ? 73.285 49.653 55.844 1.00 9.58 138 HIS D N 1
ATOM 6899 C CA . HIS D 1 147 ? 73.483 48.401 55.111 1.00 9.97 138 HIS D CA 1
ATOM 6900 C C . HIS D 1 147 ? 73.618 47.200 56.032 1.00 9.86 138 HIS D C 1
ATOM 6901 O O . HIS D 1 147 ? 74.027 46.118 55.576 1.00 11.42 138 HIS D O 1
ATOM 6908 N N . GLY D 1 148 ? 73.250 47.342 57.302 1.00 8.63 139 GLY D N 1
ATOM 6909 C CA . GLY D 1 148 ? 73.375 46.264 58.260 1.00 9.69 139 GLY D CA 1
ATOM 6910 C C . GLY D 1 148 ? 72.288 45.206 58.150 1.00 7.67 139 GLY D C 1
ATOM 6911 O O . GLY D 1 148 ? 71.428 45.217 57.265 1.00 8.63 139 GLY D O 1
ATOM 6912 N N . LYS D 1 149 ? 72.338 44.272 59.097 1.00 8.19 140 LYS D N 1
ATOM 6913 C CA . LYS D 1 149 ? 71.461 43.108 59.092 1.00 6.53 140 LYS D CA 1
ATOM 6914 C C . LYS D 1 149 ? 70.921 42.890 60.494 1.00 7.68 140 LYS D C 1
ATOM 6915 O O . LYS D 1 149 ? 71.627 43.104 61.488 1.00 8.17 140 LYS D O 1
ATOM 6921 N N . LEU D 1 150 ? 69.675 42.418 60.557 1.00 6.80 141 LEU D N 1
ATOM 6922 C CA . LEU D 1 150 ? 68.978 42.176 61.813 1.00 7.54 141 LEU D CA 1
ATOM 6923 C C . LEU D 1 150 ? 68.179 40.892 61.643 1.00 7.50 141 LEU D C 1
ATOM 6924 O O . LEU D 1 150 ? 67.318 40.819 60.760 1.00 7.82 141 LEU D O 1
ATOM 6929 N N . VAL D 1 151 ? 68.491 39.872 62.446 1.00 6.99 142 VAL D N 1
ATOM 6930 C CA . VAL D 1 151 ? 67.874 38.546 62.335 1.00 8.54 142 VAL D CA 1
ATOM 6931 C C . VAL D 1 151 ? 67.434 38.104 63.723 1.00 7.10 142 VAL D C 1
ATOM 6932 O O . VAL D 1 151 ? 68.202 38.219 64.683 1.00 8.20 142 VAL D O 1
ATOM 6936 N N . THR D 1 152 ? 66.206 37.582 63.830 1.00 6.14 143 THR D N 1
ATOM 6937 C CA . THR D 1 152 ? 65.687 37.056 65.089 1.00 6.60 143 THR D CA 1
ATOM 6938 C C . THR D 1 152 ? 65.207 35.630 64.879 1.00 6.12 143 THR D C 1
ATOM 6939 O O . THR D 1 152 ? 64.587 35.321 63.855 1.00 7.51 143 THR D O 1
ATOM 6943 N N . LEU D 1 153 ? 65.468 34.770 65.865 1.00 6.73 144 LEU D N 1
ATOM 6944 C CA . LEU D 1 153 ? 65.030 33.380 65.822 1.00 8.29 144 LEU D CA 1
ATOM 6945 C C . LEU D 1 153 ? 63.615 33.248 66.373 1.00 7.99 144 LEU D C 1
ATOM 6946 O O . LEU D 1 153 ? 63.311 33.750 67.466 1.00 8.05 144 LEU D O 1
ATOM 6951 N N . VAL D 1 154 ? 62.752 32.568 65.614 1.00 7.55 145 VAL D N 1
ATOM 6952 C CA . VAL D 1 154 ? 61.400 32.231 66.052 1.00 6.69 145 VAL D CA 1
ATOM 6953 C C . VAL D 1 154 ? 61.258 30.717 65.981 1.00 7.82 145 VAL D C 1
ATOM 6954 O O . VAL D 1 154 ? 62.255 29.997 66.073 1.00 11.86 145 VAL D O 1
ATOM 6958 N N . THR D 1 155 ? 60.039 30.216 65.790 1.00 8.78 146 THR D N 1
ATOM 6959 C CA . THR D 1 155 ? 59.783 28.782 65.772 1.00 9.92 146 THR D CA 1
ATOM 6960 C C . THR D 1 155 ? 58.934 28.410 64.564 1.00 6.72 146 THR D C 1
ATOM 6961 O O . THR D 1 155 ? 58.054 29.162 64.148 1.00 7.95 146 THR D O 1
ATOM 6965 N N . SER D 1 156 ? 59.198 27.222 64.008 1.00 7.44 147 SER D N 1
ATOM 6966 C CA . SER D 1 156 ? 58.312 26.674 62.984 1.00 6.79 147 SER D CA 1
ATOM 6967 C C . SER D 1 156 ? 56.902 26.417 63.497 1.00 7.38 147 SER D C 1
ATOM 6968 O O . SER D 1 156 ? 55.997 26.205 62.681 1.00 7.57 147 SER D O 1
ATOM 6971 N N . LEU D 1 157 ? 56.683 26.435 64.813 1.00 7.20 148 LEU D N 1
ATOM 6972 C CA . LEU D 1 157 ? 55.317 26.338 65.317 1.00 6.48 148 LEU D CA 1
ATOM 6973 C C . LEU D 1 157 ? 54.443 27.509 64.888 1.00 6.96 148 LEU D C 1
ATOM 6974 O O . LEU D 1 157 ? 53.211 27.403 64.995 1.00 7.92 148 LEU D O 1
ATOM 6979 N N . LEU D 1 158 ? 55.023 28.595 64.366 1.00 7.26 149 LEU D N 1
ATOM 6980 C CA . LEU D 1 158 ? 54.190 29.641 63.778 1.00 7.55 149 LEU D CA 1
ATOM 6981 C C . LEU D 1 158 ? 53.380 29.128 62.594 1.00 6.89 149 LEU D C 1
ATOM 6982 O O . LEU D 1 158 ? 52.358 29.735 62.249 1.00 9.12 149 LEU D O 1
ATOM 6987 N N . GLY D 1 159 ? 53.813 28.042 61.954 1.00 7.51 150 GLY D N 1
ATOM 6988 C CA . GLY D 1 159 ? 53.043 27.408 60.903 1.00 7.85 150 GLY D CA 1
ATOM 6989 C C . GLY D 1 159 ? 52.241 26.197 61.336 1.00 7.63 150 GLY D C 1
ATOM 6990 O O . GLY D 1 159 ? 51.713 25.485 60.473 1.00 8.85 150 GLY D O 1
ATOM 6991 N N . ALA D 1 160 ? 52.107 25.954 62.638 1.00 6.85 151 ALA D N 1
ATOM 6992 C CA . ALA D 1 160 ? 51.448 24.764 63.151 1.00 7.06 151 ALA D CA 1
ATOM 6993 C C . ALA D 1 160 ? 50.043 25.087 63.644 1.00 7.61 151 ALA D C 1
ATOM 6994 O O . ALA D 1 160 ? 49.691 26.241 63.905 1.00 9.48 151 ALA D O 1
ATOM 6996 N N . PHE D 1 161 ? 49.234 24.036 63.762 1.00 7.26 152 PHE D N 1
ATOM 6997 C CA . PHE D 1 161 ? 47.877 24.111 64.319 1.00 7.57 152 PHE D CA 1
ATOM 6998 C C . PHE D 1 161 ? 47.813 22.969 65.324 1.00 8.25 152 PHE D C 1
ATOM 6999 O O . PHE D 1 161 ? 47.486 21.831 64.969 1.00 10.54 152 PHE D O 1
ATOM 7007 N N . THR D 1 162 ? 48.136 23.270 66.580 1.00 8.25 153 THR D N 1
ATOM 7008 C CA . THR D 1 162 ? 48.466 22.196 67.508 1.00 8.50 153 THR D CA 1
ATOM 7009 C C . THR D 1 162 ? 48.250 22.674 68.945 1.00 10.13 153 THR D C 1
ATOM 7010 O O . THR D 1 162 ? 48.354 23.879 69.220 1.00 8.55 153 THR D O 1
ATOM 7014 N N . PRO D 1 163 ? 47.951 21.767 69.875 1.00 9.09 154 PRO D N 1
ATOM 7015 C CA . PRO D 1 163 ? 47.784 22.165 71.277 1.00 8.89 154 PRO D CA 1
ATOM 7016 C C . PRO D 1 163 ? 49.126 22.329 71.989 1.00 9.56 154 PRO D C 1
ATOM 7017 O O . PRO D 1 163 ? 50.180 21.897 71.517 1.00 11.47 154 PRO D O 1
ATOM 7021 N N . PHE D 1 164 ? 49.067 22.981 73.159 1.00 8.31 155 PHE D N 1
ATOM 7022 C CA . PHE D 1 164 ? 50.060 22.947 74.239 1.00 8.24 155 PHE D CA 1
ATOM 7023 C C . PHE D 1 164 ? 51.177 23.987 74.146 1.00 7.98 155 PHE D C 1
ATOM 7024 O O . PHE D 1 164 ? 51.929 24.150 75.111 1.00 9.46 155 PHE D O 1
ATOM 7032 N N . TYR D 1 165 ? 51.327 24.690 73.028 1.00 7.53 156 TYR D N 1
ATOM 7033 C CA . TYR D 1 165 ? 52.403 25.664 72.899 1.00 8.16 156 TYR D CA 1
ATOM 7034 C C . TYR D 1 165 ? 51.913 27.111 72.927 1.00 9.01 156 TYR D C 1
ATOM 7035 O O . TYR D 1 165 ? 52.595 27.996 72.409 1.00 9.02 156 TYR D O 1
ATOM 7044 N N . ALA D 1 166 ? 50.753 27.379 73.537 1.00 8.50 157 ALA D N 1
ATOM 7045 C CA . ALA D 1 166 ? 50.178 28.725 73.482 1.00 10.34 157 ALA D CA 1
ATOM 7046 C C . ALA D 1 166 ? 51.157 29.800 73.942 1.00 9.24 157 ALA D C 1
ATOM 7047 O O . ALA D 1 166 ? 51.251 30.867 73.325 1.00 10.87 157 ALA D O 1
ATOM 7049 N N . ALA D 1 167 ? 51.883 29.548 75.032 1.00 9.76 158 ALA D N 1
ATOM 7050 C CA . ALA D 1 167 ? 52.788 30.563 75.557 1.00 8.52 158 ALA D CA 1
ATOM 7051 C C . ALA D 1 167 ? 54.081 30.681 74.769 1.00 9.43 158 ALA D C 1
ATOM 7052 O O . ALA D 1 167 ? 54.774 31.693 74.902 1.00 12.03 158 ALA D O 1
ATOM 7054 N N . TYR D 1 168 ? 54.434 29.667 73.984 1.00 8.76 159 TYR D N 1
ATOM 7055 C CA . TYR D 1 168 ? 55.669 29.662 73.207 1.00 9.09 159 TYR D CA 1
ATOM 7056 C C . TYR D 1 168 ? 55.420 30.162 71.787 1.00 7.45 159 TYR D C 1
ATOM 7057 O O . TYR D 1 168 ? 56.020 31.147 71.347 1.00 8.93 159 TYR D O 1
ATOM 7066 N N . GLU D 1 169 ? 54.574 29.452 71.042 1.00 7.86 160 GLU D N 1
ATOM 7067 C CA . GLU D 1 169 ? 54.138 29.940 69.740 1.00 8.67 160 GLU D CA 1
ATOM 7068 C C . GLU D 1 169 ? 53.593 31.359 69.854 1.00 8.12 160 GLU D C 1
ATOM 7069 O O . GLU D 1 169 ? 53.920 32.224 69.039 1.00 8.46 160 GLU D O 1
ATOM 7075 N N . GLY D 1 170 ? 52.822 31.634 70.907 1.00 8.11 161 GLY D N 1
ATOM 7076 C CA . GLY D 1 170 ? 52.230 32.952 71.074 1.00 8.92 161 GLY D CA 1
ATOM 7077 C C . GLY D 1 170 ? 53.217 34.060 71.404 1.00 9.52 161 GLY D C 1
ATOM 7078 O O . GLY D 1 170 ? 52.996 35.217 71.026 1.00 9.27 161 GLY D O 1
ATOM 7079 N N . SER D 1 171 ? 54.300 33.740 72.126 1.00 7.96 162 SER D N 1
ATOM 7080 C CA . SER D 1 171 ? 55.286 34.760 72.463 1.00 8.96 162 SER D CA 1
ATOM 7081 C C . SER D 1 171 ? 56.356 34.942 71.390 1.00 7.83 162 SER D C 1
ATOM 7082 O O . SER D 1 171 ? 57.069 35.951 71.419 1.00 9.69 162 SER D O 1
ATOM 7085 N N . LYS D 1 172 ? 56.484 34.001 70.446 1.00 7.71 163 LYS D N 1
ATOM 7086 C CA . LYS D 1 172 ? 57.331 34.223 69.276 1.00 9.83 163 LYS D CA 1
ATOM 7087 C C . LYS D 1 172 ? 56.590 34.951 68.164 1.00 8.01 163 LYS D C 1
ATOM 7088 O O . LYS D 1 172 ? 57.225 35.645 67.357 1.00 8.00 163 LYS D O 1
ATOM 7094 N N . ALA D 1 173 ? 55.262 34.819 68.114 1.00 7.45 164 ALA D N 1
ATOM 7095 C CA . ALA D 1 173 ? 54.464 35.487 67.087 1.00 7.18 164 ALA D CA 1
ATOM 7096 C C . ALA D 1 173 ? 54.718 36.986 66.953 1.00 8.35 164 ALA D C 1
ATOM 7097 O O . ALA D 1 173 ? 54.742 37.475 65.810 1.00 7.09 164 ALA D O 1
ATOM 7099 N N . PRO D 1 174 ? 54.884 37.767 68.026 1.00 7.72 165 PRO D N 1
ATOM 7100 C CA . PRO D 1 174 ? 55.143 39.203 67.833 1.00 7.58 165 PRO D CA 1
ATOM 7101 C C . PRO D 1 174 ? 56.345 39.487 66.951 1.00 6.42 165 PRO D C 1
ATOM 7102 O O . PRO D 1 174 ? 56.336 40.473 66.198 1.00 7.31 165 PRO D O 1
ATOM 7106 N N . VAL D 1 175 ? 57.364 38.629 67.007 1.00 8.05 166 VAL D N 1
ATOM 7107 C CA . VAL D 1 175 ? 58.597 38.870 66.264 1.00 7.47 166 VAL D CA 1
ATOM 7108 C C . VAL D 1 175 ? 58.344 38.923 64.761 1.00 7.09 166 VAL D C 1
ATOM 7109 O O . VAL D 1 175 ? 58.994 39.691 64.042 1.00 7.68 166 VAL D O 1
ATOM 7113 N N . GLU D 1 176 ? 57.407 38.116 64.258 1.00 6.42 167 GLU D N 1
ATOM 7114 C CA . GLU D 1 176 ? 57.106 38.176 62.831 1.00 7.06 167 GLU D CA 1
ATOM 7115 C C . GLU D 1 176 ? 56.649 39.573 62.438 1.00 7.99 167 GLU D C 1
ATOM 7116 O O . GLU D 1 176 ? 57.061 40.115 61.402 1.00 7.31 167 GLU D O 1
ATOM 7122 N N . HIS D 1 177 ? 55.809 40.172 63.270 1.00 8.07 168 HIS D N 1
ATOM 7123 C CA . HIS D 1 177 ? 55.244 41.484 62.984 1.00 6.31 168 HIS D CA 1
ATOM 7124 C C . HIS D 1 177 ? 56.211 42.613 63.320 1.00 6.12 168 HIS D C 1
ATOM 7125 O O . HIS D 1 177 ? 56.255 43.621 62.591 1.00 8.14 168 HIS D O 1
ATOM 7132 N N . PHE D 1 178 ? 57.026 42.458 64.373 1.00 6.82 169 PHE D N 1
ATOM 7133 C CA . PHE D 1 178 ? 58.128 43.399 64.574 1.00 7.22 169 PHE D CA 1
ATOM 7134 C C . PHE D 1 178 ? 59.010 43.431 63.335 1.00 6.21 169 PHE D C 1
ATOM 7135 O O . PHE D 1 178 ? 59.500 44.495 62.930 1.00 7.28 169 PHE D O 1
ATOM 7143 N N . THR D 1 179 ? 59.244 42.257 62.742 1.00 6.58 170 THR D N 1
ATOM 7144 C CA . THR D 1 179 ? 60.134 42.140 61.591 1.00 6.95 170 THR D CA 1
ATOM 7145 C C . THR D 1 179 ? 59.541 42.822 60.365 1.00 7.10 170 THR D C 1
ATOM 7146 O O . THR D 1 179 ? 60.261 43.480 59.604 1.00 7.55 170 THR D O 1
ATOM 7150 N N . ARG D 1 180 ? 58.223 42.734 60.188 1.00 5.93 171 ARG D N 1
ATOM 7151 C CA . ARG D 1 180 ? 57.556 43.467 59.116 1.00 5.53 171 ARG D CA 1
ATOM 7152 C C . ARG D 1 180 ? 57.724 44.968 59.296 1.00 6.75 171 ARG D C 1
ATOM 7153 O O . ARG D 1 180 ? 58.132 45.669 58.366 1.00 7.96 171 ARG D O 1
ATOM 7161 N N . ALA D 1 181 ? 57.392 45.484 60.486 1.00 6.59 172 ALA D N 1
ATOM 7162 C CA . ALA D 1 181 ? 57.466 46.924 60.716 1.00 7.53 172 ALA D CA 1
ATOM 7163 C C . ALA D 1 181 ? 58.896 47.421 60.579 1.00 6.85 172 ALA D C 1
ATOM 7164 O O . ALA D 1 181 ? 59.152 48.419 59.900 1.00 8.83 172 ALA D O 1
ATOM 7166 N N . ALA D 1 182 ? 59.845 46.717 61.198 1.00 6.87 173 ALA D N 1
ATOM 7167 C CA . ALA D 1 182 ? 61.240 47.157 61.159 1.00 6.83 173 ALA D CA 1
ATOM 7168 C C . ALA D 1 182 ? 61.818 47.092 59.744 1.00 8.95 173 ALA D C 1
ATOM 7169 O O . ALA D 1 182 ? 62.624 47.946 59.358 1.00 9.72 173 ALA D O 1
ATOM 7171 N N . SER D 1 183 ? 61.417 46.100 58.951 1.00 6.89 174 SER D N 1
ATOM 7172 C CA A SER D 1 183 ? 61.881 46.055 57.570 0.38 7.31 174 SER D CA 1
ATOM 7173 C CA B SER D 1 183 ? 61.860 46.044 57.561 0.62 6.69 174 SER D CA 1
ATOM 7174 C C . SER D 1 183 ? 61.444 47.296 56.804 1.00 9.07 174 SER D C 1
ATOM 7175 O O . SER D 1 183 ? 62.232 47.868 56.040 1.00 7.67 174 SER D O 1
ATOM 7180 N N . LYS D 1 184 ? 60.197 47.740 57.006 1.00 8.65 175 LYS D N 1
ATOM 7181 C CA . LYS D 1 184 ? 59.709 48.937 56.326 1.00 7.46 175 LYS D CA 1
ATOM 7182 C C . LYS D 1 184 ? 60.386 50.194 56.860 1.00 9.27 175 LYS D C 1
ATOM 7183 O O . LYS D 1 184 ? 60.688 51.117 56.094 1.00 13.13 175 LYS D O 1
ATOM 7189 N N . GLU D 1 185 ? 60.631 50.255 58.171 1.00 7.80 176 GLU D N 1
ATOM 7190 C CA . GLU D 1 185 ? 61.157 51.475 58.779 1.00 8.04 176 GLU D CA 1
ATOM 7191 C C . GLU D 1 185 ? 62.666 51.601 58.642 1.00 10.38 176 GLU D C 1
ATOM 7192 O O . GLU D 1 185 ? 63.175 52.727 58.598 1.00 10.87 176 GLU D O 1
ATOM 7198 N N . TYR D 1 186 ? 63.392 50.480 58.581 1.00 8.64 177 TYR D N 1
ATOM 7199 C CA . TYR D 1 186 ? 64.849 50.503 58.521 1.00 8.07 177 TYR D CA 1
ATOM 7200 C C . TYR D 1 186 ? 65.385 50.363 57.105 1.00 8.80 177 TYR D C 1
ATOM 7201 O O . TYR D 1 186 ? 66.584 50.559 56.896 1.00 9.52 177 TYR D O 1
ATOM 7210 N N . GLY D 1 187 ? 64.524 50.043 56.136 1.00 8.60 178 GLY D N 1
ATOM 7211 C CA . GLY D 1 187 ? 64.985 49.842 54.771 1.00 9.33 178 GLY D CA 1
ATOM 7212 C C . GLY D 1 187 ? 65.625 51.070 54.153 1.00 9.61 178 GLY D C 1
ATOM 7213 O O . GLY D 1 187 ? 66.495 50.948 53.289 1.00 10.20 178 GLY D O 1
ATOM 7214 N N . ALA D 1 188 ? 65.222 52.265 54.594 1.00 11.52 179 ALA D N 1
ATOM 7215 C CA . ALA D 1 188 ? 65.802 53.488 54.045 1.00 10.38 179 ALA D CA 1
ATOM 7216 C C . ALA D 1 188 ? 67.290 53.632 54.349 1.00 12.09 179 ALA D C 1
ATOM 7217 O O . ALA D 1 188 ? 67.970 54.420 53.680 1.00 13.67 179 ALA D O 1
ATOM 7219 N N . ARG D 1 189 ? 67.802 52.921 55.355 1.00 9.58 180 ARG D N 1
ATOM 7220 C CA . ARG D 1 189 ? 69.225 52.907 55.669 1.00 11.63 180 ARG D CA 1
ATOM 7221 C C . ARG D 1 189 ? 69.909 51.675 55.115 1.00 9.39 180 ARG D C 1
ATOM 7222 O O . ARG D 1 189 ? 71.064 51.408 55.459 1.00 10.76 180 ARG D O 1
ATOM 7230 N N . GLY D 1 190 ? 69.204 50.896 54.297 1.00 8.75 181 GLY D N 1
ATOM 7231 C CA . GLY D 1 190 ? 69.776 49.729 53.675 1.00 9.30 181 GLY D CA 1
ATOM 7232 C C . GLY D 1 190 ? 69.817 48.499 54.548 1.00 7.50 181 GLY D C 1
ATOM 7233 O O . GLY D 1 190 ? 70.521 47.550 54.201 1.00 8.37 181 GLY D O 1
ATOM 7234 N N . ILE D 1 191 ? 69.090 48.488 55.670 1.00 9.16 182 ILE D N 1
ATOM 7235 C CA . ILE D 1 191 ? 69.138 47.388 56.628 1.00 7.39 182 ILE D CA 1
ATOM 7236 C C . ILE D 1 191 ? 68.096 46.331 56.258 1.00 8.55 182 ILE D C 1
ATOM 7237 O O . ILE D 1 191 ? 66.948 46.661 55.938 1.00 9.19 182 ILE D O 1
ATOM 7242 N N . SER D 1 192 ? 68.502 45.057 56.285 1.00 6.90 183 SER D N 1
ATOM 7243 C CA . SER D 1 192 ? 67.619 43.928 56.003 1.00 8.85 183 SER D CA 1
ATOM 7244 C C . SER D 1 192 ? 67.227 43.265 57.317 1.00 7.98 183 SER D C 1
ATOM 7245 O O . SER D 1 192 ? 68.097 42.974 58.150 1.00 7.93 183 SER D O 1
ATOM 7248 N N . VAL D 1 193 ? 65.926 43.034 57.507 1.00 6.58 184 VAL D N 1
ATOM 7249 C CA . VAL D 1 193 ? 65.394 42.522 58.771 1.00 6.62 184 VAL D CA 1
ATOM 7250 C C . VAL D 1 193 ? 64.624 41.246 58.470 1.00 5.78 184 VAL D C 1
ATOM 7251 O O . VAL D 1 193 ? 63.671 41.272 57.684 1.00 7.08 184 VAL D O 1
ATOM 7255 N N . THR D 1 194 ? 64.996 40.144 59.130 1.00 5.76 185 THR D N 1
ATOM 7256 C CA . THR D 1 194 ? 64.363 38.845 58.892 1.00 6.89 185 THR D CA 1
ATOM 7257 C C . THR D 1 194 ? 64.148 38.092 60.204 1.00 7.86 185 THR D C 1
ATOM 7258 O O . THR D 1 194 ? 64.769 38.381 61.237 1.00 6.43 185 THR D O 1
ATOM 7262 N N . ALA D 1 195 ? 63.252 37.105 60.151 1.00 6.38 186 ALA D N 1
ATOM 7263 C CA . ALA D 1 195 ? 63.052 36.165 61.245 1.00 6.26 186 ALA D CA 1
ATOM 7264 C C . ALA D 1 195 ? 63.140 34.752 60.685 1.00 6.67 186 ALA D C 1
ATOM 7265 O O . ALA D 1 195 ? 62.682 34.497 59.569 1.00 6.92 186 ALA D O 1
ATOM 7267 N N . VAL D 1 196 ? 63.754 33.848 61.452 1.00 6.71 187 VAL D N 1
ATOM 7268 C CA . VAL D 1 196 ? 64.085 32.497 61.000 1.00 8.16 187 VAL D CA 1
ATOM 7269 C C . VAL D 1 196 ? 63.486 31.513 61.994 1.00 7.07 187 VAL D C 1
ATOM 7270 O O . VAL D 1 196 ? 63.773 31.593 63.198 1.00 6.78 187 VAL D O 1
ATOM 7274 N N . GLY D 1 197 ? 62.653 30.591 61.502 1.00 6.75 188 GLY D N 1
ATOM 7275 C CA . GLY D 1 197 ? 61.977 29.632 62.357 1.00 6.72 188 GLY D CA 1
ATOM 7276 C C . GLY D 1 197 ? 62.394 28.199 62.085 1.00 7.90 188 GLY D C 1
ATOM 7277 O O . GLY D 1 197 ? 61.874 27.542 61.176 1.00 7.45 188 GLY D O 1
ATOM 7278 N N . PRO D 1 198 ? 63.363 27.689 62.845 1.00 9.28 189 PRO D N 1
ATOM 7279 C CA . PRO D 1 198 ? 63.763 26.290 62.668 1.00 8.45 189 PRO D CA 1
ATOM 7280 C C . PRO D 1 198 ? 62.658 25.352 63.135 1.00 7.33 189 PRO D C 1
ATOM 7281 O O . PRO D 1 198 ? 61.766 25.720 63.899 1.00 8.41 189 PRO D O 1
ATOM 7285 N N . GLY D 1 199 ? 62.719 24.109 62.658 1.00 8.35 190 GLY D N 1
ATOM 7286 C CA . GLY D 1 199 ? 61.961 23.058 63.274 1.00 7.20 190 GLY D CA 1
ATOM 7287 C C . GLY D 1 199 ? 62.513 22.749 64.654 1.00 8.39 190 GLY D C 1
ATOM 7288 O O . GLY D 1 199 ? 63.507 23.337 65.082 1.00 9.21 190 GLY D O 1
ATOM 7289 N N . PRO D 1 200 ? 61.887 21.811 65.363 1.00 8.89 191 PRO D N 1
ATOM 7290 C CA . PRO D 1 200 ? 62.464 21.384 66.645 1.00 9.23 191 PRO D CA 1
ATOM 7291 C C . PRO D 1 200 ? 63.904 20.943 66.404 1.00 9.41 191 PRO D C 1
ATOM 7292 O O . PRO D 1 200 ? 64.189 20.221 65.442 1.00 9.28 191 PRO D O 1
ATOM 7296 N N . MET D 1 201 ? 64.829 21.422 67.241 1.00 10.13 192 MET D N 1
ATOM 7297 C CA . MET D 1 201 ? 66.256 21.204 67.011 1.00 11.93 192 MET D CA 1
ATOM 7298 C C . MET D 1 201 ? 66.874 20.277 68.051 1.00 10.33 192 MET D C 1
ATOM 7299 O O . MET D 1 201 ? 66.460 20.248 69.211 1.00 10.01 192 MET D O 1
ATOM 7304 N N . ASP D 1 202 ? 67.912 19.547 67.631 1.00 9.64 193 ASP D N 1
ATOM 7305 C CA . ASP D 1 202 ? 68.666 18.666 68.530 1.00 9.98 193 ASP D CA 1
ATOM 7306 C C . ASP D 1 202 ? 69.634 19.508 69.358 1.00 11.61 193 ASP D C 1
ATOM 7307 O O . ASP D 1 202 ? 70.835 19.570 69.091 1.00 12.82 193 ASP D O 1
ATOM 7312 N N . THR D 1 203 ? 69.093 20.192 70.373 1.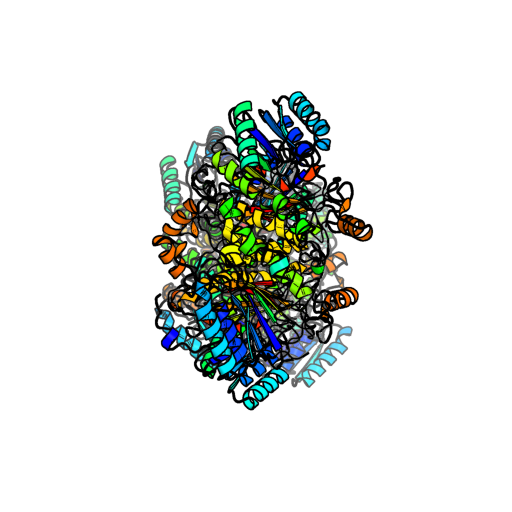00 10.47 194 THR D N 1
ATOM 7313 C CA . THR D 1 203 ? 69.878 20.936 71.359 1.00 10.65 194 THR D CA 1
ATOM 7314 C C . THR D 1 203 ? 69.246 20.718 72.731 1.00 10.92 194 THR D C 1
ATOM 7315 O O . THR D 1 203 ? 68.104 20.248 72.827 1.00 11.66 194 THR D O 1
ATOM 7319 N N . PRO D 1 204 ? 69.945 21.061 73.815 1.00 9.94 195 PRO D N 1
ATOM 7320 C CA . PRO D 1 204 ? 69.353 20.885 75.153 1.00 10.02 195 PRO D CA 1
ATOM 7321 C C . PRO D 1 204 ? 68.112 21.744 75.406 1.00 13.05 19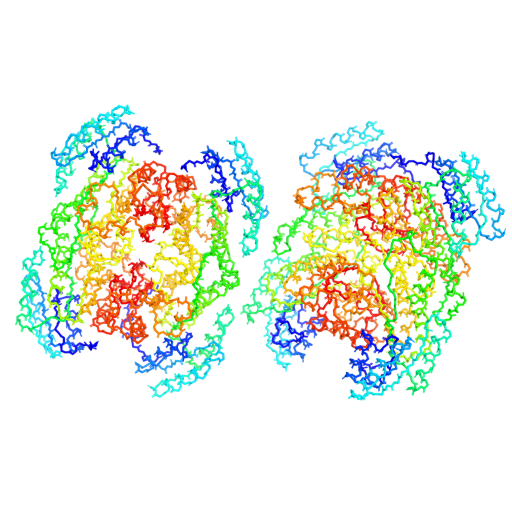5 PRO D C 1
ATOM 7322 O O . PRO D 1 204 ? 67.411 21.500 76.398 1.00 13.04 195 PRO D O 1
ATOM 7326 N N . PHE D 1 205 ? 67.827 22.731 74.552 1.00 11.86 196 PHE D N 1
ATOM 7327 C CA . PHE D 1 205 ? 66.618 23.550 74.674 1.00 9.55 196 PHE D CA 1
ATOM 7328 C C . PHE D 1 205 ? 65.354 22.736 74.414 1.00 10.66 196 PHE D C 1
ATOM 7329 O O . PHE D 1 205 ? 64.313 22.984 75.040 1.00 11.25 196 PHE D O 1
ATOM 7337 N N . PHE D 1 206 ? 65.432 21.748 73.517 1.00 11.23 197 PHE D N 1
ATOM 7338 C CA . PHE D 1 206 ? 64.248 21.051 73.018 1.00 9.32 197 PHE D CA 1
ATOM 7339 C C . PHE D 1 206 ? 63.716 20.035 74.030 1.00 10.96 197 PHE D C 1
ATOM 7340 O O . PHE D 1 206 ? 62.519 20.027 74.354 1.00 11.25 197 PHE D O 1
ATOM 7348 N N . TYR D 1 207 ? 64.590 19.182 74.549 1.00 11.00 198 TYR D N 1
ATOM 7349 C CA . TYR D 1 207 ? 64.206 17.970 75.280 1.00 12.07 198 TYR D CA 1
ATOM 7350 C C . TYR D 1 207 ? 63.430 18.184 76.579 1.00 12.76 198 TYR D C 1
ATOM 7351 O O . TYR D 1 207 ? 62.483 17.421 76.837 1.00 13.64 198 TYR D O 1
ATOM 7360 N N . PRO D 1 208 ? 63.769 19.168 77.423 1.00 12.54 199 PRO D N 1
ATOM 7361 C CA . PRO D 1 208 ? 63.062 19.287 78.717 1.00 14.46 199 PRO D CA 1
ATOM 7362 C C . PRO D 1 208 ? 61.563 19.474 78.601 1.00 15.23 199 PRO D C 1
ATOM 7363 O O . PRO D 1 208 ? 60.842 19.114 79.538 1.00 17.86 199 PRO D O 1
ATOM 7367 N N . ALA D 1 209 ? 61.066 20.012 77.492 1.00 14.88 200 ALA D N 1
ATOM 7368 C CA . ALA D 1 209 ? 59.648 20.322 77.365 1.00 14.71 200 ALA D CA 1
ATOM 7369 C C . ALA D 1 209 ? 58.827 19.190 76.760 1.00 16.55 200 ALA D C 1
ATOM 7370 O O . ALA D 1 209 ? 57.596 19.276 76.764 1.00 16.55 200 ALA D O 1
ATOM 7372 N N . GLU D 1 210 ? 59.462 18.129 76.267 1.00 13.54 201 GLU D N 1
ATOM 7373 C CA . GLU D 1 210 ? 58.814 17.173 75.376 1.00 12.11 201 GLU D CA 1
ATOM 7374 C C . GLU D 1 210 ? 58.777 15.792 76.016 1.00 14.42 201 GLU D C 1
ATOM 7375 O O . GLU D 1 210 ? 59.822 15.245 76.383 1.00 14.80 201 GLU D O 1
ATOM 7381 N N . GLY D 1 211 ? 57.579 15.222 76.133 1.00 15.02 202 GLY D N 1
ATOM 7382 C CA . GLY D 1 211 ? 57.458 13.846 76.567 1.00 16.50 202 GLY D CA 1
ATOM 7383 C C . GLY D 1 211 ? 57.943 12.878 75.501 1.00 19.03 202 GLY D C 1
ATOM 7384 O O . GLY D 1 211 ? 58.215 13.245 74.357 1.00 15.36 202 GLY D O 1
ATOM 7385 N N . ALA D 1 212 ? 58.031 11.602 75.890 1.00 21.63 203 ALA D N 1
ATOM 7386 C CA . ALA D 1 212 ? 58.648 10.600 75.024 1.00 19.87 203 ALA D CA 1
ATOM 7387 C C . ALA D 1 212 ? 57.889 10.438 73.711 1.00 18.80 203 ALA D C 1
ATOM 7388 O O . ALA D 1 212 ? 58.496 10.410 72.634 1.00 19.64 203 ALA D O 1
ATOM 7390 N N . ASP D 1 213 ? 56.559 10.310 73.781 1.00 20.04 204 ASP D N 1
ATOM 7391 C CA . ASP D 1 213 ? 55.768 10.194 72.558 1.00 19.72 204 ASP D CA 1
ATOM 7392 C C . ASP D 1 213 ? 55.941 11.421 71.669 1.00 16.02 204 ASP D C 1
ATOM 7393 O O . ASP D 1 213 ? 55.998 11.306 70.440 1.00 15.81 204 ASP D O 1
ATOM 7398 N N . ALA D 1 214 ? 56.009 12.609 72.276 1.00 16.54 205 ALA D N 1
ATOM 7399 C CA . ALA D 1 214 ? 56.176 13.826 71.488 1.00 14.10 205 ALA D CA 1
ATOM 7400 C C . ALA D 1 214 ? 57.530 13.848 70.795 1.00 14.86 205 ALA D C 1
ATOM 7401 O O . ALA D 1 214 ? 57.625 14.234 69.626 1.00 13.98 205 ALA D O 1
ATOM 7403 N N . VAL D 1 215 ? 58.591 13.443 71.495 1.00 14.13 206 VAL D N 1
ATOM 7404 C CA . VAL D 1 215 ? 59.910 13.405 70.865 1.00 14.27 206 VAL D CA 1
ATOM 7405 C C . VAL D 1 215 ? 59.888 12.489 69.646 1.00 15.05 206 VAL D C 1
ATOM 7406 O O . VAL D 1 215 ? 60.395 12.838 68.573 1.00 14.27 206 VAL D O 1
ATOM 7410 N N . ALA D 1 216 ? 59.283 11.305 69.792 1.00 14.42 207 ALA D N 1
ATOM 7411 C CA . ALA D 1 216 ? 59.198 10.372 68.670 1.00 17.13 207 ALA D CA 1
ATOM 7412 C C . ALA D 1 216 ? 58.446 10.990 67.501 1.00 16.96 207 ALA D C 1
ATOM 7413 O O . ALA D 1 216 ? 58.849 10.834 66.339 1.00 16.36 207 ALA D O 1
ATOM 7415 N N . TYR D 1 217 ? 57.358 11.711 67.794 1.00 13.37 208 TYR D N 1
ATOM 7416 C CA . TYR D 1 217 ? 56.601 12.388 66.746 1.00 14.76 208 TYR D CA 1
ATOM 7417 C C . TYR D 1 217 ? 57.446 13.442 66.040 1.00 14.44 208 TYR D C 1
ATOM 7418 O O . TYR D 1 217 ? 57.507 13.473 64.805 1.00 13.27 208 TYR D O 1
ATOM 7427 N N . HIS D 1 218 ? 58.086 14.334 66.806 1.00 14.30 209 HIS D N 1
ATOM 7428 C CA . HIS D 1 218 ? 58.869 15.403 66.187 1.00 12.26 209 HIS D CA 1
ATOM 7429 C C . HIS D 1 218 ? 59.970 14.834 65.301 1.00 12.94 209 HIS D C 1
ATOM 7430 O O . HIS D 1 218 ? 60.284 15.401 64.250 1.00 13.00 209 HIS D O 1
ATOM 7437 N N . LYS D 1 219 ? 60.572 13.716 65.715 1.00 11.23 210 LYS D N 1
ATOM 7438 C CA . LYS D 1 219 ? 61.684 13.116 64.982 1.00 12.48 210 LYS D CA 1
ATOM 7439 C C . LYS D 1 219 ? 61.265 12.485 63.657 1.00 12.53 210 LYS D C 1
ATOM 7440 O O . LYS D 1 219 ? 62.139 12.179 62.835 1.00 13.92 210 LYS D O 1
ATOM 7446 N N . THR D 1 220 ? 59.968 12.246 63.440 1.00 12.15 211 THR D N 1
ATOM 7447 C CA . THR D 1 220 ? 59.496 11.701 62.170 1.00 12.34 211 THR D CA 1
ATOM 7448 C C . THR D 1 220 ? 58.557 12.638 61.422 1.00 15.25 211 THR D C 1
ATOM 7449 O O . THR D 1 220 ? 58.002 12.240 60.394 1.00 17.16 211 THR D O 1
ATOM 7453 N N . ALA D 1 221 ? 58.375 13.866 61.893 1.00 11.33 212 ALA D N 1
ATOM 7454 C CA . ALA D 1 221 ? 57.330 14.737 61.369 1.00 12.75 212 ALA D CA 1
ATOM 7455 C C . ALA D 1 221 ? 57.761 15.562 60.159 1.00 12.09 212 ALA D C 1
ATOM 7456 O O . ALA D 1 221 ? 56.897 16.159 59.506 1.00 15.41 212 ALA D O 1
ATOM 7458 N N . ALA D 1 222 ? 59.052 15.628 59.848 1.00 9.51 213 ALA D N 1
ATOM 7459 C CA . ALA D 1 222 ? 59.536 16.397 58.708 1.00 10.39 213 ALA D CA 1
ATOM 7460 C C . ALA D 1 222 ? 59.755 15.479 57.511 1.00 8.46 213 ALA D C 1
ATOM 7461 O O . ALA D 1 222 ? 60.173 14.327 57.668 1.00 9.50 213 ALA D O 1
ATOM 7463 N N . ALA D 1 223 ? 59.466 16.006 56.312 1.00 8.89 214 ALA D N 1
ATOM 7464 C CA . ALA D 1 223 ? 59.686 15.246 55.082 1.00 10.83 214 ALA D CA 1
ATOM 7465 C C . ALA D 1 223 ? 61.113 14.708 54.994 1.00 7.21 214 ALA D C 1
ATOM 7466 O O . ALA D 1 223 ? 61.328 13.582 54.522 1.00 9.72 214 ALA D O 1
ATOM 7468 N N . LEU D 1 224 ? 62.095 15.496 55.435 1.00 7.26 215 LEU D N 1
ATOM 7469 C CA . LEU D 1 224 ? 63.503 15.114 55.380 1.00 7.86 215 LEU D CA 1
ATOM 7470 C C . LEU D 1 224 ? 64.026 14.558 56.700 1.00 10.10 215 LEU D C 1
ATOM 7471 O O . LEU D 1 224 ? 65.238 14.354 56.834 1.00 8.43 215 LEU D O 1
ATOM 7476 N N . SER D 1 225 ? 63.142 14.290 57.667 1.00 8.74 216 SER D N 1
ATOM 7477 C CA . SER D 1 225 ? 63.551 13.642 58.913 1.00 9.57 216 SER D CA 1
ATOM 7478 C C . SER D 1 225 ? 64.456 12.431 58.724 1.00 10.00 216 SER D C 1
ATOM 7479 O O . SER D 1 225 ? 65.388 12.270 59.532 1.00 10.66 216 SER D O 1
ATOM 7482 N N . PRO D 1 226 ? 64.251 11.550 57.735 1.00 11.34 217 PRO D N 1
ATOM 7483 C CA . PRO D 1 226 ? 65.145 10.390 57.604 1.00 10.60 217 PRO D CA 1
ATOM 7484 C C . PRO D 1 226 ? 66.604 10.750 57.432 1.00 9.82 217 PRO D C 1
ATOM 7485 O O . PRO D 1 226 ? 67.457 9.885 57.654 1.00 12.72 217 PRO D O 1
ATOM 7489 N N . PHE D 1 227 ? 66.926 11.986 57.039 1.00 10.92 218 PHE D N 1
ATOM 7490 C CA . PHE D 1 227 ? 68.271 12.306 56.588 1.00 10.87 218 PHE D CA 1
ATOM 7491 C C . PHE D 1 227 ? 69.047 13.216 57.525 1.00 11.11 218 PHE D C 1
ATOM 7492 O O . PHE D 1 227 ? 70.250 13.384 57.323 1.00 12.60 218 PHE D O 1
ATOM 7500 N N . SER D 1 228 ? 68.409 13.802 58.538 1.00 9.52 219 SER D N 1
ATOM 7501 C CA . SER D 1 228 ? 69.181 14.498 59.557 1.00 10.92 219 SER D CA 1
ATOM 7502 C C . SER D 1 228 ? 69.720 13.487 60.567 1.00 11.66 219 SER D C 1
ATOM 7503 O O . SER D 1 228 ? 69.466 12.284 60.476 1.00 11.56 219 SER D O 1
ATOM 7506 N N . LYS D 1 229 ? 70.481 13.978 61.549 1.00 11.37 220 LYS D N 1
ATOM 7507 C CA . LYS D 1 229 ? 71.158 13.074 62.477 1.00 12.97 220 LYS D CA 1
ATOM 7508 C C . LYS D 1 229 ? 70.173 12.323 63.366 1.00 14.97 220 LYS D C 1
ATOM 7509 O O . LYS D 1 229 ? 70.398 11.152 63.693 1.00 14.12 220 LYS D O 1
ATOM 7515 N N . THR D 1 230 ? 69.091 12.983 63.785 1.00 11.93 221 THR D N 1
ATOM 7516 C CA . THR D 1 230 ? 68.119 12.398 64.701 1.00 10.49 221 THR D CA 1
ATOM 7517 C C . THR D 1 230 ? 66.695 12.409 64.170 1.00 11.43 221 THR D C 1
ATOM 7518 O O . THR D 1 230 ? 65.815 11.799 64.791 1.00 13.28 221 THR D O 1
ATOM 7522 N N . GLY D 1 231 ? 66.438 13.080 63.054 1.00 9.17 222 GLY D N 1
ATOM 7523 C CA . GLY D 1 231 ? 65.102 13.380 62.605 1.00 9.90 222 GLY D CA 1
ATOM 7524 C C . GLY D 1 231 ? 64.648 14.792 62.934 1.00 9.44 222 GLY D C 1
ATOM 7525 O O . GLY D 1 231 ? 63.754 15.314 62.264 1.00 9.42 222 GLY D O 1
ATOM 7526 N N . LEU D 1 232 ? 65.244 15.414 63.948 1.00 9.52 223 LEU D N 1
ATOM 7527 C CA . LEU D 1 232 ? 65.031 16.820 64.250 1.00 9.52 223 LEU D CA 1
ATOM 7528 C C . LEU D 1 232 ? 65.885 17.689 63.328 1.00 10.40 223 LEU D C 1
ATOM 7529 O O . LEU D 1 232 ? 66.708 17.201 62.548 1.00 10.23 223 LEU D O 1
ATOM 7534 N N . THR D 1 233 ? 65.683 19.000 63.425 1.00 8.12 224 THR D N 1
ATOM 7535 C CA . THR D 1 233 ? 66.565 19.945 62.754 1.00 7.55 224 THR D CA 1
ATOM 7536 C C . THR D 1 233 ? 67.933 19.937 63.439 1.00 8.16 224 THR D C 1
ATOM 7537 O O . THR D 1 233 ? 68.019 20.010 64.668 1.00 8.91 224 THR D O 1
ATOM 7541 N N . ASP D 1 234 ? 69.009 19.858 62.650 1.00 9.34 225 ASP D N 1
ATOM 7542 C CA . ASP D 1 234 ? 70.366 20.009 63.175 1.00 8.93 225 ASP D CA 1
ATOM 7543 C C . ASP D 1 234 ? 70.812 21.462 63.046 1.00 9.80 225 ASP D C 1
ATOM 7544 O O . ASP D 1 234 ? 70.601 22.090 62.003 1.00 9.53 225 ASP D O 1
ATOM 7549 N N . ILE D 1 235 ? 71.459 21.984 64.096 1.00 8.72 226 ILE D N 1
ATOM 7550 C CA . ILE D 1 235 ? 71.864 23.393 64.065 1.00 9.34 226 ILE D CA 1
ATOM 7551 C C . ILE D 1 235 ? 72.786 23.696 62.893 1.00 9.39 226 ILE D C 1
ATOM 7552 O O . ILE D 1 235 ? 72.748 24.801 62.339 1.00 9.72 226 ILE D O 1
ATOM 7557 N N . GLU D 1 236 ? 73.617 22.735 62.485 1.00 8.38 227 GLU D N 1
ATOM 7558 C CA . GLU D 1 236 ? 74.526 23.003 61.380 1.00 10.24 227 GLU D CA 1
ATOM 7559 C C . GLU D 1 236 ? 73.811 23.191 60.047 1.00 8.15 227 GLU D C 1
ATOM 7560 O O . GLU D 1 236 ? 74.420 23.704 59.105 1.00 10.72 227 GLU D O 1
ATOM 7566 N N . ASP D 1 237 ? 72.538 22.824 59.950 1.00 7.41 228 ASP D N 1
ATOM 7567 C CA . ASP D 1 237 ? 71.768 23.107 58.743 1.00 7.92 228 ASP D CA 1
ATOM 7568 C C . ASP D 1 237 ? 70.974 24.408 58.809 1.00 7.40 228 ASP D C 1
ATOM 7569 O O . ASP D 1 237 ? 70.418 24.836 57.787 1.00 9.83 228 ASP D O 1
ATOM 7574 N N . VAL D 1 238 ? 70.934 25.053 59.973 1.00 7.87 229 VAL D N 1
ATOM 7575 C CA . VAL D 1 238 ? 70.345 26.385 60.116 1.00 7.42 229 VAL D CA 1
ATOM 7576 C C . VAL D 1 238 ? 71.383 27.474 59.898 1.00 9.44 229 VAL D C 1
ATOM 7577 O O . VAL D 1 238 ? 71.113 28.493 59.256 1.00 8.87 229 VAL D O 1
ATOM 7581 N N . VAL D 1 239 ? 72.588 27.280 60.424 1.00 7.85 230 VAL D N 1
ATOM 7582 C CA A VAL D 1 239 ? 73.656 28.278 60.374 0.49 8.54 230 VAL D CA 1
ATOM 7583 C CA B VAL D 1 239 ? 73.587 28.346 60.366 0.51 7.88 230 VAL D CA 1
ATOM 7584 C C . VAL D 1 239 ? 73.927 28.798 58.959 1.00 8.97 230 VAL D C 1
ATOM 7585 O O . VAL D 1 239 ? 74.105 30.011 58.756 1.00 9.30 230 VAL D O 1
ATOM 7592 N N . PRO D 1 240 ? 74.004 27.931 57.932 1.00 8.84 231 PRO D N 1
ATOM 7593 C CA . PRO D 1 240 ? 74.319 28.459 56.593 1.00 8.63 231 PRO D CA 1
ATOM 7594 C C . PRO D 1 240 ? 73.239 29.363 56.048 1.00 7.96 231 PRO D C 1
ATOM 7595 O O . PRO D 1 240 ? 73.551 30.257 55.255 1.00 7.88 231 PRO D O 1
ATOM 7599 N N . PHE D 1 241 ? 71.977 29.163 56.445 1.00 7.45 232 PHE D N 1
ATOM 7600 C CA . PHE D 1 241 ? 70.925 30.067 56.006 1.00 7.38 232 PHE D CA 1
ATOM 7601 C C . PHE D 1 241 ? 71.052 31.429 56.675 1.00 7.34 232 PHE D C 1
ATOM 7602 O O . PHE D 1 241 ? 70.885 32.466 56.017 1.00 7.73 232 PHE D O 1
ATOM 7610 N N . ILE D 1 242 ? 71.372 31.453 57.972 1.00 8.81 233 ILE D N 1
ATOM 7611 C CA A ILE D 1 242 ? 71.658 32.715 58.657 0.32 8.65 233 ILE D CA 1
ATOM 7612 C CA B ILE D 1 242 ? 71.614 32.736 58.613 0.68 8.68 233 ILE D CA 1
ATOM 7613 C C . ILE D 1 242 ? 72.798 33.442 57.957 1.00 7.35 233 ILE D C 1
ATOM 7614 O O . ILE D 1 242 ? 72.743 34.654 57.702 1.00 8.24 233 ILE D O 1
ATOM 7623 N N . ARG D 1 243 ? 73.864 32.697 57.628 1.00 6.51 234 ARG D N 1
ATOM 7624 C CA A ARG D 1 243 ? 75.003 33.300 56.940 0.73 7.45 234 ARG D CA 1
ATOM 7625 C CA B ARG D 1 243 ? 75.000 33.306 56.945 0.27 7.66 234 ARG D CA 1
ATOM 7626 C C . ARG D 1 243 ? 74.581 33.906 55.609 1.00 8.29 234 ARG D C 1
ATOM 7627 O O . ARG D 1 243 ? 74.996 35.021 55.264 1.00 8.54 234 ARG D O 1
ATOM 7642 N N . HIS D 1 244 ? 73.758 33.187 54.848 1.00 7.67 235 HIS D N 1
ATOM 7643 C CA . HIS D 1 244 ? 73.250 33.718 53.587 1.00 7.32 235 HIS D CA 1
ATOM 7644 C C . HIS D 1 244 ? 72.489 35.022 53.799 1.00 8.57 235 HIS D C 1
ATOM 7645 O O . HIS D 1 244 ? 72.734 36.012 53.101 1.00 8.83 235 HIS D O 1
ATOM 7652 N N . LEU D 1 245 ? 71.565 35.046 54.767 1.00 7.54 236 LEU D N 1
ATOM 7653 C CA . LEU D 1 245 ? 70.744 36.236 54.968 1.00 7.37 236 LEU D CA 1
ATOM 7654 C C . LEU D 1 245 ? 71.594 37.460 55.262 1.00 7.57 236 LEU D C 1
ATOM 7655 O O . LEU D 1 245 ? 71.239 38.576 54.862 1.00 8.99 236 LEU D O 1
ATOM 7660 N N . VAL D 1 246 ? 72.705 37.282 55.989 1.00 7.32 237 VAL D N 1
ATOM 7661 C CA . VAL D 1 246 ? 73.518 38.422 56.418 1.00 7.59 237 VAL D CA 1
ATOM 7662 C C . VAL D 1 246 ? 74.622 38.755 55.427 1.00 8.02 237 VAL D C 1
ATOM 7663 O O . VAL D 1 246 ? 75.444 39.641 55.705 1.00 9.56 237 VAL D O 1
ATOM 7667 N N . THR D 1 247 ? 74.675 38.057 54.287 1.00 7.95 238 THR D N 1
ATOM 7668 C CA . THR D 1 247 ? 75.630 38.329 53.218 1.00 8.61 238 THR D CA 1
ATOM 7669 C C . THR D 1 247 ? 74.905 38.507 51.883 1.00 9.92 238 THR D C 1
ATOM 7670 O O . THR D 1 247 ? 74.289 39.554 51.651 1.00 8.76 238 THR D O 1
ATOM 7674 N N . ASP D 1 248 ? 74.935 37.496 51.010 1.00 9.21 239 ASP D N 1
ATOM 7675 C CA . ASP D 1 248 ? 74.408 37.692 49.662 1.00 8.96 239 ASP D CA 1
ATOM 7676 C C . ASP D 1 248 ? 72.889 37.571 49.570 1.00 9.75 239 ASP D C 1
ATOM 7677 O O . ASP D 1 248 ? 72.329 37.840 48.501 1.00 10.70 239 ASP D O 1
ATOM 7682 N N . GLY D 1 249 ? 72.216 37.195 50.654 1.00 8.01 240 GLY D N 1
ATOM 7683 C CA . GLY D 1 249 ? 70.763 37.183 50.716 1.00 7.20 240 GLY D CA 1
ATOM 7684 C C . GLY D 1 249 ? 70.149 38.470 51.248 1.00 6.81 240 GLY D C 1
ATOM 7685 O O . GLY D 1 249 ? 69.014 38.468 51.735 1.00 7.63 240 GLY D O 1
ATOM 7686 N N . TRP D 1 250 ? 70.873 39.588 51.117 1.00 7.76 241 TRP D N 1
ATOM 7687 C CA . TRP D 1 250 ? 70.424 40.862 51.678 1.00 6.45 241 TRP D CA 1
ATOM 7688 C C . TRP D 1 250 ? 69.079 41.324 51.115 1.00 7.06 241 TRP D C 1
ATOM 7689 O O . TRP D 1 250 ? 68.380 42.112 51.757 1.00 9.33 241 TRP D O 1
ATOM 7700 N N . TRP D 1 251 ? 68.715 40.897 49.908 1.00 6.02 242 TRP D N 1
ATOM 7701 C CA . TRP D 1 251 ? 67.459 41.346 49.317 1.00 7.53 242 TRP D CA 1
ATOM 7702 C C . TRP D 1 251 ? 66.248 40.737 50.014 1.00 7.07 242 TRP D C 1
ATOM 7703 O O . TRP D 1 251 ? 65.143 41.252 49.842 1.00 8.12 242 TRP D O 1
ATOM 7714 N N . ILE D 1 252 ? 66.427 39.666 50.787 1.00 6.01 243 ILE D N 1
ATOM 7715 C CA . ILE D 1 252 ? 65.357 39.122 51.620 1.00 6.52 243 ILE D CA 1
ATOM 7716 C C . ILE D 1 252 ? 65.204 40.006 52.856 1.00 7.15 243 ILE D C 1
ATOM 7717 O O . ILE D 1 252 ? 66.133 40.127 53.666 1.00 7.55 243 ILE D O 1
ATOM 7722 N N . THR D 1 253 ? 64.025 40.604 53.017 1.00 6.29 244 THR D N 1
ATOM 7723 C CA . THR D 1 253 ? 63.775 41.459 54.170 1.00 5.60 244 THR D CA 1
ATOM 7724 C C . THR D 1 253 ? 62.271 41.531 54.400 1.00 6.78 244 THR D C 1
ATOM 7725 O O . THR D 1 253 ? 61.486 41.455 53.451 1.00 7.11 244 THR D O 1
ATOM 7729 N N . GLY D 1 254 ? 61.884 41.652 55.672 1.00 6.23 245 GLY D N 1
ATOM 7730 C CA . GLY D 1 254 ? 60.473 41.662 56.019 1.00 7.04 245 GLY D CA 1
ATOM 7731 C C . GLY D 1 254 ? 59.797 40.320 55.951 1.00 7.96 245 GLY D C 1
ATOM 7732 O O . GLY D 1 254 ? 58.567 40.257 55.842 1.00 9.15 245 GLY D O 1
ATOM 7733 N N . GLN D 1 255 ? 60.571 39.243 56.020 1.00 6.13 246 GLN D N 1
ATOM 7734 C CA . GLN D 1 255 ? 60.052 37.894 55.892 1.00 6.24 246 GLN D CA 1
ATOM 7735 C C . GLN D 1 255 ? 60.366 37.098 57.146 1.00 6.97 246 GLN D C 1
ATOM 7736 O O . GLN D 1 255 ? 61.392 37.312 57.801 1.00 7.45 246 GLN D O 1
ATOM 7742 N N . THR D 1 256 ? 59.474 36.165 57.447 1.00 6.16 247 THR D N 1
ATOM 7743 C CA . THR D 1 256 ? 59.679 35.142 58.468 1.00 6.52 247 THR D CA 1
ATOM 7744 C C . THR D 1 256 ? 59.689 33.807 57.738 1.00 7.20 247 THR D C 1
ATOM 7745 O O . THR D 1 256 ? 58.680 33.431 57.130 1.00 7.75 247 THR D O 1
ATOM 7749 N N . ILE D 1 257 ? 60.831 33.117 57.766 1.00 7.19 248 ILE D N 1
ATOM 7750 C CA . ILE D 1 257 ? 61.063 31.962 56.908 1.00 6.52 248 ILE D CA 1
ATOM 7751 C C . ILE D 1 257 ? 61.317 30.733 57.772 1.00 7.48 248 ILE D C 1
ATOM 7752 O O . ILE D 1 257 ? 62.072 30.791 58.755 1.00 7.83 248 ILE D O 1
ATOM 7757 N N . LEU D 1 258 ? 60.679 29.621 5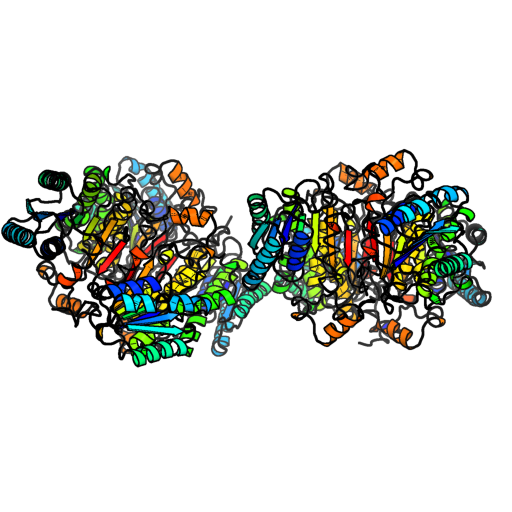7.403 1.00 6.75 249 LEU D N 1
ATOM 7758 C CA . LEU D 1 258 ? 60.721 28.385 58.179 1.00 7.16 249 LEU D CA 1
ATOM 7759 C C . LEU D 1 258 ? 61.729 27.432 57.551 1.00 7.78 249 LEU D C 1
ATOM 7760 O O . LEU D 1 258 ? 61.664 27.158 56.347 1.00 7.67 249 LEU D O 1
ATOM 7765 N N . ILE D 1 259 ? 62.660 26.935 58.365 1.00 6.25 250 ILE D N 1
ATOM 7766 C CA . ILE D 1 259 ? 63.756 26.078 57.908 1.00 8.92 250 ILE D CA 1
ATOM 7767 C C . ILE D 1 259 ? 63.715 24.803 58.754 1.00 6.93 250 ILE D C 1
ATOM 7768 O O . ILE D 1 259 ? 64.237 24.763 59.878 1.00 8.63 250 ILE D O 1
ATOM 7773 N N . ASN D 1 260 ? 63.055 23.762 58.233 1.00 5.73 251 ASN D N 1
ATOM 7774 C CA . ASN D 1 260 ? 62.588 22.706 59.125 1.00 6.10 251 ASN D CA 1
ATOM 7775 C C . ASN D 1 260 ? 62.526 21.318 58.500 1.00 6.71 251 ASN D C 1
ATOM 7776 O O . ASN D 1 260 ? 61.977 20.404 59.136 1.00 7.15 251 ASN D O 1
ATOM 7781 N N . GLY D 1 261 ? 63.077 21.113 57.305 1.00 6.61 252 GLY D N 1
ATOM 7782 C CA . GLY D 1 261 ? 63.043 19.801 56.696 1.00 7.68 252 GLY D CA 1
ATOM 7783 C C . GLY D 1 261 ? 61.689 19.400 56.173 1.00 6.16 252 GLY D C 1
ATOM 7784 O O . GLY D 1 261 ? 61.506 18.236 55.798 1.00 7.62 252 GLY D O 1
ATOM 7785 N N . GLY D 1 262 ? 60.736 20.330 56.120 1.00 7.06 253 GLY D N 1
ATOM 7786 C CA . GLY D 1 262 ? 59.410 19.990 55.636 1.00 8.13 253 GLY D CA 1
ATOM 7787 C C . GLY D 1 262 ? 58.497 19.539 56.755 1.00 7.20 253 GLY D C 1
ATOM 7788 O O . GLY D 1 262 ? 57.844 18.499 56.665 1.00 8.34 253 GLY D O 1
ATOM 7789 N N . TYR D 1 263 ? 58.446 20.356 57.808 1.00 6.92 254 TYR D N 1
ATOM 7790 C CA . TYR D 1 263 ? 57.705 20.090 59.041 1.00 6.98 254 TYR D CA 1
ATOM 7791 C C . TYR D 1 263 ? 56.396 20.873 59.046 1.00 8.49 254 TYR D C 1
ATOM 7792 O O . TYR D 1 263 ? 55.311 20.285 59.014 1.00 12.08 254 TYR D O 1
ATOM 7801 N N . THR D 1 264 ? 56.481 22.196 59.036 1.00 6.46 255 THR D N 1
ATOM 7802 C CA . THR D 1 264 ? 55.351 23.080 58.793 1.00 7.03 255 THR D CA 1
ATOM 7803 C C . THR D 1 264 ? 55.676 23.979 57.606 1.00 6.40 255 THR D C 1
ATOM 7804 O O . THR D 1 264 ? 56.830 24.101 57.183 1.00 7.74 255 THR D O 1
ATOM 7808 N N . THR D 1 265 ? 54.641 24.625 57.073 1.00 6.63 256 THR D N 1
ATOM 7809 C CA . THR D 1 265 ? 54.787 25.581 55.989 1.00 6.50 256 THR D CA 1
ATOM 7810 C C . THR D 1 265 ? 53.915 26.796 56.273 1.00 8.56 256 THR D C 1
ATOM 7811 O O . THR D 1 265 ? 53.247 26.885 57.304 1.00 9.85 256 THR D O 1
ATOM 7815 N N . LYS D 1 266 ? 53.922 27.739 55.339 1.00 10.04 257 LYS D N 1
ATOM 7816 C CA . LYS D 1 266 ? 53.132 28.948 55.476 1.00 10.36 257 LYS D CA 1
ATOM 7817 C C . LYS D 1 266 ? 52.976 29.593 54.107 1.00 11.73 257 LYS D C 1
ATOM 7818 O O . LYS D 1 266 ? 53.646 29.180 53.146 1.00 9.86 257 LYS D O 1
ATOM 7825 N N . ALA E 1 11 ? 23.477 19.785 71.655 1.00 34.42 2 ALA E N 1
ATOM 7826 C CA . ALA E 1 11 ? 23.838 21.196 71.573 1.00 31.09 2 ALA E CA 1
ATOM 7827 C C . ALA E 1 11 ? 22.856 21.970 70.696 1.00 27.49 2 ALA E C 1
ATOM 7828 O O . ALA E 1 11 ? 22.430 21.483 69.647 1.00 29.41 2 ALA E O 1
ATOM 7830 N N . THR E 1 12 ? 22.489 23.171 71.134 1.00 21.93 3 THR E N 1
ATOM 7831 C CA . THR E 1 12 ? 21.675 24.073 70.332 1.00 18.90 3 THR E CA 1
ATOM 7832 C C . THR E 1 12 ? 22.564 25.187 69.802 1.00 19.37 3 THR E C 1
ATOM 7833 O O . THR E 1 12 ? 23.545 25.579 70.443 1.00 23.26 3 THR E O 1
ATOM 7837 N N . HIS E 1 13 ? 22.204 25.710 68.629 1.00 17.21 4 HIS E N 1
ATOM 7838 C CA . HIS E 1 13 ? 23.006 26.743 67.985 1.00 11.57 4 HIS E CA 1
ATOM 7839 C C . HIS E 1 13 ? 22.316 28.103 67.962 1.00 14.66 4 HIS E C 1
ATOM 7840 O O . HIS E 1 13 ? 22.603 28.936 67.100 1.00 14.66 4 HIS E O 1
ATOM 7847 N N . THR E 1 14 ? 21.427 28.350 68.924 1.00 12.20 5 THR E N 1
ATOM 7848 C CA . THR E 1 14 ? 20.792 29.646 69.107 1.00 12.62 5 THR E CA 1
ATOM 7849 C C . THR E 1 14 ? 21.384 30.339 70.333 1.00 11.30 5 THR E C 1
ATOM 7850 O O . THR E 1 14 ? 22.322 29.841 70.971 1.00 13.15 5 THR E O 1
ATOM 7854 N N . LEU E 1 15 ? 20.806 31.490 70.691 1.00 10.90 6 LEU E N 1
ATOM 7855 C CA . LEU E 1 15 ? 21.190 32.209 71.897 1.00 9.14 6 LEU E CA 1
ATOM 7856 C C . LEU E 1 15 ? 20.287 31.895 73.080 1.00 11.97 6 LEU E C 1
ATOM 7857 O O . LEU E 1 15 ? 20.529 32.397 74.186 1.00 11.86 6 LEU E O 1
ATOM 7862 N N . ALA E 1 16 ? 19.260 31.073 72.877 1.00 10.56 7 ALA E N 1
ATOM 7863 C CA . ALA E 1 16 ? 18.318 30.776 73.943 1.00 11.38 7 ALA E CA 1
ATOM 7864 C C . ALA E 1 16 ? 19.034 30.151 75.133 1.00 15.26 7 ALA E C 1
ATOM 7865 O O . ALA E 1 16 ? 19.795 29.188 74.984 1.00 13.38 7 ALA E O 1
ATOM 7867 N N . ASP E 1 17 ? 18.798 30.720 76.316 1.00 12.93 8 ASP E N 1
ATOM 7868 C CA . ASP E 1 17 ? 19.333 30.223 77.578 1.00 13.57 8 ASP E CA 1
ATOM 7869 C C . ASP E 1 17 ? 20.845 30.404 77.703 1.00 11.30 8 ASP E C 1
ATOM 7870 O O . ASP E 1 17 ? 21.450 29.806 78.606 1.00 16.21 8 ASP E O 1
ATOM 7875 N N . LYS E 1 18 ? 21.475 31.210 76.843 1.00 10.33 9 LYS E N 1
ATOM 7876 C CA . LYS E 1 18 ? 22.925 31.373 76.853 1.00 11.08 9 LYS E CA 1
ATOM 7877 C C . LYS E 1 18 ? 23.306 32.628 77.629 1.00 10.57 9 LYS E C 1
ATOM 7878 O O . LYS E 1 18 ? 22.724 33.696 77.419 1.00 11.90 9 LYS E O 1
ATOM 7884 N N . VAL E 1 19 ? 24.317 32.507 78.491 1.00 9.84 10 VAL E N 1
ATOM 7885 C CA . VAL E 1 19 ? 24.880 33.639 79.229 1.00 7.95 10 VAL E CA 1
ATOM 7886 C C . VAL E 1 19 ? 26.131 34.133 78.510 1.00 8.05 10 VAL E C 1
ATOM 7887 O O . VAL E 1 19 ? 27.045 33.346 78.225 1.00 8.35 10 VAL E O 1
ATOM 7891 N N . VAL E 1 20 ? 26.197 35.442 78.257 1.00 9.11 11 VAL E N 1
ATOM 7892 C CA . VAL E 1 20 ? 27.297 36.071 77.527 1.00 9.08 11 VAL E CA 1
ATOM 7893 C C . VAL E 1 20 ? 28.112 36.922 78.492 1.00 9.68 11 VAL E C 1
ATOM 7894 O O . VAL E 1 20 ? 27.543 37.672 79.297 1.00 10.50 11 VAL E O 1
ATOM 7898 N N . LEU E 1 21 ? 29.444 36.813 78.403 1.00 8.84 12 LEU E N 1
ATOM 7899 C CA . LEU E 1 21 ? 30.382 37.696 79.090 1.00 8.33 12 LEU E CA 1
ATOM 7900 C C . LEU E 1 21 ? 31.157 38.459 78.027 1.00 7.71 12 LEU E C 1
ATOM 7901 O O . LEU E 1 21 ? 31.721 37.845 77.120 1.00 8.84 12 LEU E O 1
ATOM 7906 N N . ILE E 1 22 ? 31.174 39.785 78.117 1.00 7.78 13 ILE E N 1
ATOM 7907 C CA . ILE E 1 22 ? 31.880 40.617 77.141 1.00 7.55 13 ILE E CA 1
ATOM 7908 C C . ILE E 1 22 ? 32.871 41.495 77.882 1.00 7.58 13 ILE E C 1
ATOM 7909 O O . ILE E 1 22 ? 32.470 42.339 78.698 1.00 7.80 13 ILE E O 1
ATOM 7914 N N . ALA E 1 23 ? 34.154 41.301 77.597 1.00 7.66 14 ALA E N 1
ATOM 7915 C CA . ALA E 1 23 ? 35.177 42.207 78.093 1.00 8.31 14 ALA E CA 1
ATOM 7916 C C . ALA E 1 23 ? 35.212 43.422 77.183 1.00 7.63 14 ALA E C 1
ATOM 7917 O O . ALA E 1 23 ? 35.237 43.284 75.954 1.00 7.78 14 ALA E O 1
ATOM 7919 N N . GLY E 1 24 ? 35.202 44.608 77.784 1.00 8.32 15 GLY E N 1
ATOM 7920 C CA . GLY E 1 24 ? 34.971 45.827 77.028 1.00 9.27 15 GLY E CA 1
ATOM 7921 C C . GLY E 1 24 ? 33.565 45.903 76.477 1.00 8.72 15 GLY E C 1
ATOM 7922 O O . GLY E 1 24 ? 33.366 46.338 75.334 1.00 9.19 15 GLY E O 1
ATOM 7923 N N . GLY E 1 25 ? 32.575 45.510 77.275 1.00 7.67 16 GLY E N 1
ATOM 7924 C CA . GLY E 1 25 ? 31.200 45.427 76.827 1.00 8.45 16 GLY E CA 1
ATOM 7925 C C . GLY E 1 25 ? 30.363 46.673 77.007 1.00 7.87 16 GLY E C 1
ATOM 7926 O O . GLY E 1 25 ? 29.163 46.647 76.707 1.00 9.73 16 GLY E O 1
ATOM 7927 N N . ALA E 1 26 ? 30.952 47.784 77.451 1.00 9.06 17 ALA E N 1
ATOM 7928 C CA . ALA E 1 26 ? 30.158 48.945 77.842 1.00 9.53 17 ALA E CA 1
ATOM 7929 C C . ALA E 1 26 ? 29.867 49.916 76.708 1.00 9.70 17 ALA E C 1
ATOM 7930 O O . ALA E 1 26 ? 28.877 50.652 76.789 1.00 10.19 17 ALA E O 1
ATOM 7932 N N . LYS E 1 27 ? 30.692 49.934 75.661 1.00 8.45 18 LYS E N 1
ATOM 7933 C CA . LYS E 1 27 ? 30.656 51.010 74.679 1.00 8.85 18 LYS E CA 1
ATOM 7934 C C . LYS E 1 27 ? 31.239 50.491 73.368 1.00 8.62 18 LYS E C 1
ATOM 7935 O O . LYS E 1 27 ? 31.789 49.391 73.302 1.00 8.35 18 LYS E O 1
ATOM 7941 N N . ASN E 1 28 ? 31.097 51.297 72.318 1.00 8.47 19 ASN E N 1
ATOM 7942 C CA . ASN E 1 28 ? 31.723 51.030 71.011 1.00 7.13 19 ASN E CA 1
ATOM 7943 C C . ASN E 1 28 ? 31.361 49.614 70.561 1.00 7.62 19 ASN E C 1
ATOM 7944 O O . ASN E 1 28 ? 30.187 49.226 70.648 1.00 8.07 19 ASN E O 1
ATOM 7949 N N . LEU E 1 29 ? 32.314 48.812 70.084 1.00 8.03 20 LEU E N 1
ATOM 7950 C CA . LEU E 1 29 ? 31.960 47.502 69.546 1.00 8.09 20 LEU E CA 1
ATOM 7951 C C . LEU E 1 29 ? 31.310 46.611 70.603 1.00 6.49 20 LEU E C 1
ATOM 7952 O O . LEU E 1 29 ? 30.238 46.040 70.374 1.00 7.76 20 LEU E O 1
ATOM 7957 N N . GLY E 1 30 ? 31.937 46.498 71.778 1.00 7.56 21 GLY E N 1
ATOM 7958 C CA . GLY E 1 30 ? 31.414 45.615 72.808 1.00 8.96 21 GLY E CA 1
ATOM 7959 C C . GLY E 1 30 ? 30.007 45.971 73.251 1.00 8.54 21 GLY E C 1
ATOM 7960 O O . GLY E 1 30 ? 29.182 45.086 73.498 1.00 8.22 21 GLY E O 1
ATOM 7961 N N . GLY E 1 31 ? 29.719 47.269 73.374 1.00 7.15 22 GLY E N 1
ATOM 7962 C CA . GLY E 1 31 ? 28.385 47.690 73.770 1.00 8.40 22 GLY E CA 1
ATOM 7963 C C . GLY E 1 31 ? 27.330 47.379 72.726 1.00 8.07 22 GLY E C 1
ATOM 7964 O O . GLY E 1 31 ? 26.169 47.134 73.066 1.00 8.30 22 GLY E O 1
ATOM 7965 N N . LEU E 1 32 ? 27.705 47.403 71.445 1.00 7.83 23 LEU E N 1
ATOM 7966 C CA . LEU E 1 32 ? 26.762 47.022 70.400 1.00 7.05 23 LEU E CA 1
ATOM 7967 C C . LEU E 1 32 ? 26.570 45.508 70.354 1.00 7.57 23 LEU E C 1
ATOM 7968 O O . LEU E 1 32 ? 25.455 45.035 70.123 1.00 9.40 23 LEU E O 1
ATOM 7973 N N . ILE E 1 33 ? 27.639 44.733 70.570 1.00 7.57 24 ILE E N 1
ATOM 7974 C CA . ILE E 1 33 ? 27.502 43.280 70.700 1.00 8.02 24 ILE E CA 1
ATOM 7975 C C . ILE E 1 33 ? 26.540 42.934 71.828 1.00 9.16 24 ILE E C 1
ATOM 7976 O O . ILE E 1 33 ? 25.684 42.054 71.682 1.00 9.49 24 ILE E O 1
ATOM 7981 N N . ALA E 1 34 ? 26.680 43.603 72.974 1.00 7.85 25 ALA E N 1
ATOM 7982 C CA . ALA E 1 34 ? 25.796 43.344 74.107 1.00 8.10 25 ALA E CA 1
ATOM 7983 C C . ALA E 1 34 ? 24.338 43.543 73.721 1.00 9.08 25 ALA E C 1
ATOM 7984 O O . ALA E 1 34 ? 23.483 42.703 74.017 1.00 10.63 25 ALA E O 1
ATOM 7986 N N . ARG E 1 35 ? 24.033 44.670 73.078 1.00 9.27 26 ARG E N 1
ATOM 7987 C CA . ARG E 1 35 ? 22.666 44.958 72.652 1.00 10.48 26 ARG E CA 1
ATOM 7988 C C . ARG E 1 35 ? 22.199 43.953 71.608 1.00 10.26 26 ARG E C 1
ATOM 7989 O O . ARG E 1 35 ? 21.049 43.491 71.641 1.00 10.40 26 ARG E O 1
ATOM 7997 N N . ASP E 1 36 ? 23.087 43.594 70.677 1.00 9.65 27 ASP E N 1
ATOM 7998 C CA . ASP E 1 36 ? 22.717 42.703 69.587 1.00 8.73 27 ASP E CA 1
ATOM 7999 C C . ASP E 1 36 ? 22.408 41.304 70.094 1.00 8.90 27 ASP E C 1
ATOM 8000 O O . ASP E 1 36 ? 21.405 40.698 69.697 1.00 9.52 27 ASP E O 1
ATOM 8005 N N . LEU E 1 37 ? 23.267 40.760 70.960 1.00 8.84 28 LEU E N 1
ATOM 8006 C CA . LEU E 1 37 ? 23.035 39.404 71.439 1.00 8.77 28 LEU E CA 1
ATOM 8007 C C . LEU E 1 37 ? 21.830 39.342 72.369 1.00 9.60 28 LEU E C 1
ATOM 8008 O O . LEU E 1 37 ? 21.080 38.359 72.338 1.00 9.54 28 LEU E O 1
ATOM 8013 N N . ALA E 1 38 ? 21.598 40.389 73.169 1.00 9.36 29 ALA E N 1
ATOM 8014 C CA . ALA E 1 38 ? 20.364 40.450 73.948 1.00 9.46 29 ALA E CA 1
ATOM 8015 C C . ALA E 1 38 ? 19.145 40.467 73.031 1.00 10.66 29 ALA E C 1
ATOM 8016 O O . ALA E 1 38 ? 18.186 39.710 73.231 1.00 11.88 29 ALA E O 1
ATOM 8018 N N . GLY E 1 39 ? 19.174 41.316 72.001 1.00 9.83 30 GLY E N 1
ATOM 8019 C CA . GLY E 1 39 ? 18.032 41.419 71.104 1.00 11.64 30 GLY E CA 1
ATOM 8020 C C . GLY E 1 39 ? 17.754 40.147 70.330 1.00 11.57 30 GLY E C 1
ATOM 8021 O O . GLY E 1 39 ? 16.611 39.899 69.929 1.00 13.34 30 GLY E O 1
ATOM 8022 N N . HIS E 1 40 ? 18.780 39.334 70.095 1.00 10.76 31 HIS E N 1
ATOM 8023 C CA . HIS E 1 40 ? 18.616 38.079 69.376 1.00 9.05 31 HIS E CA 1
ATOM 8024 C C . HIS E 1 40 ? 18.413 36.889 70.303 1.00 10.19 31 HIS E C 1
ATOM 8025 O O . HIS E 1 40 ? 18.361 35.748 69.828 1.00 12.20 31 HIS E O 1
ATOM 8032 N N . GLY E 1 41 ? 18.293 37.125 71.611 1.00 10.33 32 GLY E N 1
ATOM 8033 C CA . GLY E 1 41 ? 17.738 36.096 72.468 1.00 11.20 32 GLY E CA 1
ATOM 8034 C C . GLY E 1 41 ? 18.582 35.554 73.601 1.00 9.72 32 GLY E C 1
ATOM 8035 O O . GLY E 1 41 ? 18.166 34.595 74.252 1.00 10.94 32 GLY E O 1
ATOM 8036 N N . ALA E 1 42 ? 19.730 36.166 73.887 1.00 10.36 33 ALA E N 1
ATOM 8037 C CA . ALA E 1 42 ? 20.559 35.694 74.992 1.00 11.01 33 ALA E CA 1
ATOM 8038 C C . ALA E 1 42 ? 19.825 35.815 76.327 1.00 10.22 33 ALA E C 1
ATOM 8039 O O . ALA E 1 42 ? 18.950 36.667 76.518 1.00 12.61 33 ALA E O 1
ATOM 8041 N N . LYS E 1 43 ? 20.195 34.945 77.266 1.00 9.70 34 LYS E N 1
ATOM 8042 C CA . LYS E 1 43 ? 19.564 34.959 78.580 1.00 11.78 34 LYS E CA 1
ATOM 8043 C C . LYS E 1 43 ? 20.077 36.110 79.438 1.00 10.98 34 LYS E C 1
ATOM 8044 O O . LYS E 1 43 ? 19.303 36.737 80.175 1.00 12.99 34 LYS E O 1
ATOM 8050 N N . ALA E 1 44 ? 21.376 36.387 79.372 1.00 10.49 35 ALA E N 1
ATOM 8051 C CA . ALA E 1 44 ? 21.986 37.378 80.248 1.00 10.45 35 ALA E CA 1
ATOM 8052 C C . ALA E 1 44 ? 23.276 37.852 79.608 1.00 10.79 35 ALA E C 1
ATOM 8053 O O . ALA E 1 44 ? 23.914 37.107 78.858 1.00 9.88 35 ALA E O 1
ATOM 8055 N N . VAL E 1 45 ? 23.659 39.090 79.920 1.00 10.31 36 VAL E N 1
ATOM 8056 C CA . VAL E 1 45 ? 24.929 39.657 79.471 1.00 9.12 36 VAL E CA 1
ATOM 8057 C C . VAL E 1 45 ? 25.659 40.247 80.672 1.00 8.42 36 VAL E C 1
ATOM 8058 O O . VAL E 1 45 ? 25.137 41.147 81.346 1.00 10.85 36 VAL E O 1
ATOM 8062 N N . ALA E 1 46 ? 26.846 39.713 80.955 1.00 8.20 37 ALA E N 1
ATOM 8063 C CA . ALA E 1 46 ? 27.770 40.293 81.919 1.00 9.68 37 ALA E CA 1
ATOM 8064 C C . ALA E 1 46 ? 28.653 41.304 81.196 1.00 8.73 37 ALA E C 1
ATOM 8065 O O . ALA E 1 46 ? 29.384 40.943 80.264 1.00 9.31 37 ALA E O 1
ATOM 8067 N N . ILE E 1 47 ? 28.590 42.562 81.624 1.00 9.85 38 ILE E N 1
ATOM 8068 C CA . ILE E 1 47 ? 29.174 43.691 80.910 1.00 8.01 38 ILE E CA 1
ATOM 8069 C C . ILE E 1 47 ? 30.396 44.153 81.691 1.00 8.01 38 ILE E C 1
ATOM 8070 O O . ILE E 1 47 ? 30.261 44.783 82.748 1.00 9.18 38 ILE E O 1
ATOM 8075 N N . HIS E 1 48 ? 31.588 43.845 81.192 1.00 8.86 39 HIS E N 1
ATOM 8076 C CA . HIS E 1 48 ? 32.802 44.307 81.836 1.00 7.23 39 HIS E CA 1
ATOM 8077 C C . HIS E 1 48 ? 33.183 45.694 81.319 1.00 8.03 39 HIS E C 1
ATOM 8078 O O . HIS E 1 48 ? 32.966 46.019 80.147 1.00 9.31 39 HIS E O 1
ATOM 8085 N N . TYR E 1 49 ? 33.748 46.515 82.210 1.00 8.37 40 TYR E N 1
ATOM 8086 C CA . TYR E 1 49 ? 34.330 47.793 81.816 1.00 8.02 40 TYR E CA 1
ATOM 8087 C C . TYR E 1 49 ? 35.568 48.051 82.660 1.00 7.69 40 TYR E C 1
ATOM 8088 O O . TYR E 1 49 ? 35.733 47.492 83.747 1.00 9.22 40 TYR E O 1
ATOM 8097 N N . ASN E 1 50 ? 36.444 48.910 82.137 1.00 8.74 41 ASN E N 1
ATOM 8098 C CA . ASN E 1 50 ? 37.699 49.219 82.810 1.00 8.51 41 ASN E CA 1
ATOM 8099 C C . ASN E 1 50 ? 37.682 50.576 83.503 1.00 12.16 41 ASN E C 1
ATOM 8100 O O . ASN E 1 50 ? 37.623 50.643 84.736 1.00 12.44 41 ASN E O 1
ATOM 8105 N N . SER E 1 51 ? 37.719 51.662 82.736 1.00 10.00 42 SER E N 1
ATOM 8106 C CA A SER E 1 51 ? 37.898 52.984 83.321 0.65 11.38 42 SER E CA 1
ATOM 8107 C CA B SER E 1 51 ? 37.898 52.983 83.323 0.35 11.41 42 SER E CA 1
ATOM 8108 C C . SER E 1 51 ? 36.603 53.501 83.938 1.00 11.74 42 SER E C 1
ATOM 8109 O O . SER E 1 51 ? 35.498 53.190 83.482 1.00 12.41 42 SER E O 1
ATOM 8114 N N . ALA E 1 52 ? 36.756 54.320 84.984 1.00 12.91 43 ALA E N 1
ATOM 8115 C CA . ALA E 1 52 ? 35.599 54.908 85.645 1.00 16.00 43 ALA E CA 1
ATOM 8116 C C . ALA E 1 52 ? 34.771 55.728 84.669 1.00 16.54 43 ALA E C 1
ATOM 8117 O O . ALA E 1 52 ? 33.540 55.788 84.794 1.00 16.79 43 ALA E O 1
ATOM 8119 N N . ALA E 1 53 ? 35.425 56.335 83.673 1.00 17.79 44 ALA E N 1
ATOM 8120 C CA . ALA E 1 53 ? 34.733 57.130 82.668 1.00 15.96 44 ALA E CA 1
ATOM 8121 C C . ALA E 1 53 ? 33.847 56.292 81.757 1.00 19.16 44 ALA E C 1
ATOM 8122 O O . ALA E 1 53 ? 33.043 56.864 81.014 1.00 21.61 44 ALA E O 1
ATOM 8124 N N . SER E 1 54 ? 33.979 54.967 81.782 1.00 11.96 45 SER E N 1
ATOM 8125 C CA . SER E 1 54 ? 33.125 54.075 81.012 1.00 12.22 45 SER E CA 1
ATOM 8126 C C . SER E 1 54 ? 31.956 53.534 81.820 1.00 12.56 45 SER E C 1
ATOM 8127 O O . SER E 1 54 ? 31.125 52.801 81.267 1.00 11.20 45 SER E O 1
ATOM 8130 N N . GLN E 1 55 ? 31.870 53.863 83.113 1.00 11.55 46 GLN E N 1
ATOM 8131 C CA . GLN E 1 55 ? 30.814 53.283 83.940 1.00 11.55 46 GLN E CA 1
ATOM 8132 C C . GLN E 1 55 ? 29.426 53.722 83.483 1.00 11.20 46 GLN E C 1
ATOM 8133 O O . GLN E 1 55 ? 28.498 52.904 83.440 1.00 11.81 46 GLN E O 1
ATOM 8139 N N . ALA E 1 56 ? 29.254 55.004 83.146 1.00 12.55 47 ALA E N 1
ATOM 8140 C CA . ALA E 1 56 ? 27.933 55.456 82.712 1.00 13.97 47 ALA E CA 1
ATOM 8141 C C . ALA E 1 56 ? 27.487 54.720 81.456 1.00 11.66 47 ALA E C 1
ATOM 8142 O O . ALA E 1 56 ? 26.332 54.286 81.361 1.00 13.91 47 ALA E O 1
ATOM 8144 N N . GLN E 1 57 ? 28.392 54.545 80.488 1.00 12.12 48 GLN E N 1
ATOM 8145 C CA . GLN E 1 57 ? 28.044 53.775 79.300 1.00 11.04 48 GLN E CA 1
ATOM 8146 C C . GLN E 1 57 ? 27.743 52.324 79.652 1.00 10.78 48 GLN E C 1
ATOM 8147 O O . GLN E 1 57 ? 26.835 51.719 79.070 1.00 10.11 48 GLN E O 1
ATOM 8153 N N . ALA E 1 58 ? 28.483 51.751 80.611 1.00 9.84 49 ALA E N 1
ATOM 8154 C CA . ALA E 1 58 ? 28.216 50.376 81.035 1.00 10.13 49 ALA E CA 1
ATOM 8155 C C . ALA E 1 58 ? 26.802 50.225 81.570 1.00 11.41 49 ALA E C 1
ATOM 8156 O O . ALA E 1 58 ? 26.106 49.255 81.246 1.00 10.46 49 ALA E O 1
ATOM 8158 N N . GLU E 1 59 ? 26.361 51.170 82.398 1.00 9.87 50 GLU E N 1
ATOM 8159 C CA A GLU E 1 59 ? 25.022 51.074 82.968 0.54 10.46 50 GLU E CA 1
ATOM 8160 C CA B GLU E 1 59 ? 25.023 51.067 82.965 0.46 10.66 50 GLU E CA 1
ATOM 8161 C C . GLU E 1 59 ? 23.943 51.327 81.922 1.00 12.76 50 GLU E C 1
ATOM 8162 O O . GLU E 1 59 ? 22.868 50.725 81.988 1.00 12.85 50 GLU E O 1
ATOM 8173 N N . GLU E 1 60 ? 24.210 52.206 80.950 1.00 11.34 51 GLU E N 1
ATOM 8174 C CA . GLU E 1 60 ? 23.251 52.400 79.868 1.00 11.63 51 GLU E CA 1
ATOM 8175 C C . GLU E 1 60 ? 23.164 51.150 79.001 1.00 11.13 51 GLU E C 1
ATOM 8176 O O . GLU E 1 60 ? 22.075 50.757 78.568 1.00 11.68 51 GLU E O 1
ATOM 8182 N N . THR E 1 61 ? 24.300 50.498 78.758 1.00 9.79 52 THR E N 1
ATOM 8183 C CA . THR E 1 61 ? 24.268 49.237 78.026 1.00 8.87 52 THR E CA 1
ATOM 8184 C C . THR E 1 61 ? 23.489 48.178 78.796 1.00 9.98 52 THR E C 1
ATOM 8185 O O . THR E 1 61 ? 22.681 47.446 78.210 1.00 9.94 52 THR E O 1
ATOM 8189 N N . ALA E 1 62 ? 23.678 48.116 80.120 1.00 10.32 53 ALA E N 1
ATOM 8190 C CA . ALA E 1 62 ? 22.918 47.170 80.933 1.00 10.04 53 ALA E CA 1
ATOM 8191 C C . ALA E 1 62 ? 21.420 47.433 80.835 1.00 11.17 53 ALA E C 1
ATOM 8192 O O . ALA E 1 62 ? 20.623 46.495 80.695 1.00 11.07 53 ALA E O 1
ATOM 8194 N N . ALA E 1 63 ? 21.018 48.704 80.880 1.00 10.73 54 ALA E N 1
ATOM 8195 C CA . ALA E 1 63 ? 19.601 49.029 80.753 1.00 11.79 54 ALA E CA 1
ATOM 8196 C C . ALA E 1 63 ? 19.058 48.630 79.387 1.00 11.64 54 ALA E C 1
ATOM 8197 O O . ALA E 1 63 ? 17.928 48.133 79.280 1.00 12.78 54 ALA E O 1
ATOM 8199 N N . ALA E 1 64 ? 19.841 48.847 78.327 1.00 11.02 55 ALA E N 1
ATOM 8200 C CA . ALA E 1 64 ? 19.392 48.449 76.995 1.00 10.65 55 ALA E CA 1
ATOM 8201 C C . ALA E 1 64 ? 19.273 46.935 76.881 1.00 10.62 55 ALA E C 1
ATOM 8202 O O . ALA E 1 64 ? 18.332 46.429 76.257 1.00 12.76 55 ALA E O 1
ATOM 8204 N N . VAL E 1 65 ? 20.214 46.197 77.476 1.00 9.70 56 VAL E N 1
ATOM 8205 C CA . VAL E 1 65 ? 20.129 44.738 77.498 1.00 10.54 56 VAL E CA 1
ATOM 8206 C C . VAL E 1 65 ? 18.854 44.283 78.200 1.00 11.04 56 VAL E C 1
ATOM 8207 O O . VAL E 1 65 ? 18.152 43.378 77.725 1.00 12.30 56 VAL E O 1
ATOM 8211 N N . ARG E 1 66 ? 18.525 44.912 79.333 1.00 11.72 57 ARG E N 1
ATOM 8212 C CA . ARG E 1 66 ? 17.300 44.549 80.044 1.00 12.51 57 ARG E CA 1
ATOM 8213 C C . ARG E 1 66 ? 16.060 44.908 79.236 1.00 12.23 57 ARG E C 1
ATOM 8214 O O . ARG E 1 66 ? 15.079 44.153 79.228 1.00 14.45 57 ARG E O 1
ATOM 8222 N N . ALA E 1 67 ? 16.076 46.058 78.553 1.00 11.57 58 ALA E N 1
ATOM 8223 C CA . ALA E 1 67 ? 14.923 46.433 77.740 1.00 13.28 58 ALA E CA 1
ATOM 8224 C C . ALA E 1 67 ? 14.692 45.434 76.616 1.00 13.62 58 ALA E C 1
ATOM 8225 O O . ALA E 1 67 ? 13.552 45.264 76.161 1.00 16.29 58 ALA E O 1
ATOM 8227 N N . ALA E 1 68 ? 15.745 44.746 76.178 1.00 12.36 59 ALA E N 1
ATOM 8228 C CA . ALA E 1 68 ? 15.626 43.714 75.152 1.00 15.20 59 ALA E CA 1
ATOM 8229 C C . ALA E 1 68 ? 15.230 42.355 75.713 1.00 16.31 59 ALA E C 1
ATOM 8230 O O . ALA E 1 68 ? 15.035 41.416 74.933 1.00 23.08 59 ALA E O 1
ATOM 8232 N N . GLY E 1 69 ? 15.110 42.219 77.031 1.00 16.53 60 GLY E N 1
ATOM 8233 C CA . GLY E 1 69 ? 14.578 41.016 77.640 1.00 19.53 60 GLY E CA 1
ATOM 8234 C C . GLY E 1 69 ? 15.601 40.122 78.306 1.00 18.02 60 GLY E C 1
ATOM 8235 O O . GLY E 1 69 ? 15.234 39.034 78.765 1.00 23.13 60 GLY E O 1
ATOM 8236 N N . ALA E 1 70 ? 16.858 40.537 78.392 1.00 14.30 61 ALA E N 1
ATOM 8237 C CA . ALA E 1 70 ? 17.900 39.739 79.019 1.00 14.58 61 ALA E CA 1
ATOM 8238 C C . ALA E 1 70 ? 18.284 40.349 80.360 1.00 16.77 61 ALA E C 1
ATOM 8239 O O . ALA E 1 70 ? 18.116 41.550 80.585 1.00 19.84 61 ALA E O 1
ATOM 8241 N N . GLU E 1 71 ? 18.783 39.513 81.264 1.00 12.76 62 GLU E N 1
ATOM 8242 C CA A GLU E 1 71 ? 19.369 40.040 82.485 0.62 13.75 62 GLU E CA 1
ATOM 8243 C CA B GLU E 1 71 ? 19.374 40.034 82.486 0.38 13.59 62 GLU E CA 1
ATOM 8244 C C . GLU E 1 71 ? 20.730 40.664 82.180 1.00 11.30 62 GLU E C 1
ATOM 8245 O O . GLU E 1 71 ? 21.379 40.352 81.176 1.00 11.14 62 GLU E O 1
ATOM 8256 N N . ALA E 1 72 ? 21.166 41.558 83.061 1.00 11.18 63 ALA E N 1
ATOM 8257 C CA . ALA E 1 72 ? 22.425 42.252 82.836 1.00 11.11 63 ALA E CA 1
ATOM 8258 C C . ALA E 1 72 ? 23.027 42.689 84.161 1.00 12.68 63 ALA E C 1
ATOM 8259 O O . ALA E 1 72 ? 22.312 43.042 85.100 1.00 13.31 63 ALA E O 1
ATOM 8261 N N . ALA E 1 73 ? 24.355 42.702 84.209 1.00 10.28 64 ALA E N 1
ATOM 8262 C CA . ALA E 1 73 ? 25.087 43.230 85.350 1.00 11.22 64 ALA E CA 1
ATOM 8263 C C . ALA E 1 73 ? 26.417 43.753 84.831 1.00 9.79 64 ALA E C 1
ATOM 8264 O O . ALA E 1 73 ? 26.925 43.277 83.812 1.00 9.28 64 ALA E O 1
ATOM 8266 N N . THR E 1 74 ? 26.988 44.729 85.532 1.00 9.95 65 THR E N 1
ATOM 8267 C CA . THR E 1 74 ? 28.266 45.313 85.153 1.00 10.12 65 THR E CA 1
ATOM 8268 C C . THR E 1 74 ? 29.355 44.902 86.141 1.00 9.72 65 THR E C 1
ATOM 8269 O O . THR E 1 74 ? 29.098 44.715 87.338 1.00 12.84 65 THR E O 1
ATOM 8273 N N . PHE E 1 75 ? 30.590 44.799 85.627 1.00 9.30 66 PHE E N 1
ATOM 8274 C CA . PHE E 1 75 ? 31.740 44.326 86.400 1.00 10.09 66 PHE E CA 1
ATOM 8275 C C . PHE E 1 75 ? 32.960 45.149 86.007 1.00 9.67 66 PHE E C 1
ATOM 8276 O O . PHE E 1 75 ? 33.460 45.009 84.885 1.00 10.60 66 PHE E O 1
ATOM 8284 N N . GLN E 1 76 ? 33.469 45.967 86.927 1.00 12.55 67 GLN E N 1
ATOM 8285 C CA . GLN E 1 76 ? 34.691 46.726 86.679 1.00 10.99 67 GLN E CA 1
ATOM 8286 C C . GLN E 1 76 ? 35.910 45.845 86.924 1.00 11.02 67 GLN E C 1
ATOM 8287 O O . GLN E 1 76 ? 35.964 45.103 87.909 1.00 12.29 67 GLN E O 1
ATOM 8293 N N . ALA E 1 77 ? 36.906 45.958 86.043 1.00 9.29 68 ALA E N 1
ATOM 8294 C CA . ALA E 1 77 ? 38.186 45.299 86.277 1.00 11.17 68 ALA E CA 1
ATOM 8295 C C . ALA E 1 77 ? 39.232 45.843 85.318 1.00 10.20 68 ALA E C 1
ATOM 8296 O O . ALA E 1 77 ? 38.933 46.121 84.157 1.00 9.25 68 ALA E O 1
ATOM 8298 N N . ASP E 1 78 ? 40.457 45.981 85.820 1.00 8.54 69 ASP E N 1
ATOM 8299 C CA . ASP E 1 78 ? 41.649 46.147 84.994 1.00 8.74 69 ASP E CA 1
ATOM 8300 C C . ASP E 1 78 ? 42.141 44.737 84.717 1.00 8.38 69 ASP E C 1
ATOM 8301 O O . ASP E 1 78 ? 42.563 44.035 85.641 1.00 11.01 69 ASP E O 1
ATOM 8306 N N . LEU E 1 79 ? 42.092 44.320 83.455 1.00 7.97 70 LEU E N 1
ATOM 8307 C CA . LEU E 1 79 ? 42.346 42.929 83.097 1.00 7.96 70 LEU E CA 1
ATOM 8308 C C . LEU E 1 79 ? 43.804 42.654 82.747 1.00 8.85 70 LEU E C 1
ATOM 8309 O O . LEU E 1 79 ? 44.087 41.643 82.097 1.00 10.61 70 LEU E O 1
ATOM 8314 N N . THR E 1 80 ? 44.732 43.493 83.195 1.00 8.37 71 THR E N 1
ATOM 8315 C CA . THR E 1 80 ? 46.147 43.243 82.925 1.00 8.93 71 THR E CA 1
ATOM 8316 C C . THR E 1 80 ? 46.822 42.371 83.978 1.00 12.46 71 THR E C 1
ATOM 8317 O O . THR E 1 80 ? 48.033 42.155 83.884 1.00 12.02 71 THR E O 1
ATOM 8321 N N . THR E 1 81 ? 46.093 41.882 84.985 1.00 8.40 72 THR E N 1
ATOM 8322 C CA . THR E 1 81 ? 46.626 40.875 85.896 1.00 9.88 72 THR E CA 1
ATOM 8323 C C . THR E 1 81 ? 45.819 39.592 85.761 1.00 8.40 72 THR E C 1
ATOM 8324 O O . THR E 1 81 ? 44.609 39.627 85.504 1.00 10.59 72 THR E O 1
ATOM 8328 N N . ALA E 1 82 ? 46.496 38.448 85.941 1.00 9.29 73 ALA E N 1
ATOM 8329 C CA . ALA E 1 82 ? 45.826 37.160 85.769 1.00 8.72 73 ALA E CA 1
ATOM 8330 C C . ALA E 1 82 ? 44.685 37.007 86.766 1.00 9.71 73 ALA E C 1
ATOM 8331 O O . ALA E 1 82 ? 43.612 36.491 86.424 1.00 9.17 73 ALA E O 1
ATOM 8333 N N . ALA E 1 83 ? 44.886 37.469 88.000 1.00 8.37 74 ALA E N 1
ATOM 8334 C CA . ALA E 1 83 ? 43.848 37.269 89.002 1.00 9.13 74 ALA E CA 1
ATOM 8335 C C . ALA E 1 83 ? 42.610 38.104 88.716 1.00 7.95 74 ALA E C 1
ATOM 8336 O O . ALA E 1 83 ? 41.495 37.671 89.027 1.00 8.87 74 ALA E O 1
ATOM 8338 N N . ALA E 1 84 ? 42.765 39.286 88.115 1.00 9.12 75 ALA E N 1
ATOM 8339 C CA . ALA E 1 84 ? 41.579 40.077 87.790 1.00 9.11 75 ALA E CA 1
ATOM 8340 C C . ALA E 1 84 ? 40.737 39.397 86.718 1.00 8.40 75 ALA E C 1
ATOM 8341 O O . ALA E 1 84 ? 39.502 39.481 86.754 1.00 8.35 75 ALA E O 1
ATOM 8343 N N . VAL E 1 85 ? 41.375 38.707 85.773 1.00 8.66 76 VAL E N 1
ATOM 8344 C CA . VAL E 1 85 ? 40.618 37.965 84.769 1.00 8.38 76 VAL E CA 1
ATOM 8345 C C . VAL E 1 85 ? 39.886 36.796 85.411 1.00 8.27 76 VAL E C 1
ATOM 8346 O O . VAL E 1 85 ? 38.695 36.583 85.155 1.00 8.66 76 VAL E O 1
ATOM 8350 N N . GLU E 1 86 ? 40.581 36.028 86.264 1.00 7.90 77 GLU E N 1
ATOM 8351 C CA . GLU E 1 86 ? 39.920 34.941 86.982 1.00 8.40 77 GLU E CA 1
ATOM 8352 C C . GLU E 1 86 ? 38.728 35.453 87.785 1.00 10.95 77 GLU E C 1
ATOM 8353 O O . GLU E 1 86 ? 37.656 34.839 87.773 1.00 9.77 77 GLU E O 1
ATOM 8359 N N . LYS E 1 87 ? 38.891 36.591 88.468 1.00 8.65 78 LYS E N 1
ATOM 8360 C CA . LYS E 1 87 ? 37.810 37.138 89.286 1.00 9.42 78 LYS E CA 1
ATOM 8361 C C . LYS E 1 87 ? 36.634 37.619 88.440 1.00 7.99 78 LYS E C 1
ATOM 8362 O O . LYS E 1 87 ? 35.477 37.488 88.863 1.00 10.84 78 LYS E O 1
ATOM 8368 N N . LEU E 1 88 ? 36.892 38.164 87.248 1.00 8.59 79 LEU E N 1
ATOM 8369 C CA . LEU E 1 88 ? 35.793 38.562 86.374 1.00 8.52 79 LEU E CA 1
ATOM 8370 C C . LEU E 1 88 ? 34.945 37.359 85.995 1.00 10.23 79 LEU E C 1
ATOM 8371 O O . LEU E 1 88 ? 33.711 37.404 86.076 1.00 10.03 79 LEU E O 1
ATOM 8376 N N . PHE E 1 89 ? 35.593 36.263 85.584 1.00 8.35 80 PHE E N 1
ATOM 8377 C CA . PHE E 1 89 ? 34.842 35.061 85.241 1.00 8.61 80 PHE E CA 1
ATOM 8378 C C . PHE E 1 89 ? 34.119 34.491 86.459 1.00 9.86 80 PHE E C 1
ATOM 8379 O O . PHE E 1 89 ? 32.958 34.077 86.355 1.00 9.76 80 PHE E O 1
ATOM 8387 N N . ASP E 1 90 ? 34.780 34.466 87.624 1.00 9.06 81 ASP E N 1
ATOM 8388 C CA . ASP E 1 90 ? 34.131 33.949 88.827 1.00 9.49 81 ASP E CA 1
ATOM 8389 C C . ASP E 1 90 ? 32.915 34.790 89.185 1.00 13.06 81 ASP E C 1
ATOM 8390 O O . ASP E 1 90 ? 31.842 34.256 89.510 1.00 11.32 81 ASP E O 1
ATOM 8395 N N . ASP E 1 91 ? 33.073 36.113 89.151 1.00 11.87 82 ASP E N 1
ATOM 8396 C CA . ASP E 1 91 ? 31.977 36.990 89.551 1.00 12.17 82 ASP E CA 1
ATOM 8397 C C . ASP E 1 91 ? 30.810 36.896 88.575 1.00 10.68 82 ASP E C 1
ATOM 8398 O O . ASP E 1 91 ? 29.642 36.891 88.987 1.00 11.22 82 ASP E O 1
ATOM 8403 N N . ALA E 1 92 ? 31.101 36.818 87.275 1.00 9.47 83 ALA E N 1
ATOM 8404 C CA . ALA E 1 92 ? 30.027 36.686 86.298 1.00 10.61 83 ALA E CA 1
ATOM 8405 C C . ALA E 1 92 ? 29.297 35.358 86.458 1.00 10.23 83 ALA E C 1
ATOM 8406 O O . ALA E 1 92 ? 28.062 35.308 86.372 1.00 10.62 83 ALA E O 1
ATOM 8408 N N . LYS E 1 93 ? 30.043 34.272 86.693 1.00 11.58 84 LYS E N 1
ATOM 8409 C CA . LYS E 1 93 ? 29.416 32.967 86.874 1.00 14.51 84 LYS E CA 1
ATOM 8410 C C . LYS E 1 93 ? 28.617 32.907 88.170 1.00 15.64 84 LYS E C 1
ATOM 8411 O O . LYS E 1 93 ? 27.568 32.253 88.220 1.00 14.66 84 LYS E O 1
ATOM 8417 N N . GLN E 1 94 ? 29.082 33.579 89.227 1.00 12.09 85 GLN E N 1
ATOM 8418 C CA . GLN E 1 94 ? 28.296 33.628 90.458 1.00 12.67 85 GLN E CA 1
ATOM 8419 C C . GLN E 1 94 ? 26.970 34.349 90.241 1.00 13.46 85 GLN E C 1
ATOM 8420 O O . GLN E 1 94 ? 25.947 33.969 90.822 1.00 17.29 85 GLN E O 1
ATOM 8426 N N . ARG E 1 95 ? 26.966 35.394 89.412 1.00 14.14 86 ARG E N 1
ATOM 8427 C CA . ARG E 1 95 ? 25.745 36.171 89.216 1.00 12.53 86 ARG E CA 1
ATOM 8428 C C . ARG E 1 95 ? 24.750 35.448 88.312 1.00 11.35 86 ARG E C 1
ATOM 8429 O O . ARG E 1 95 ? 23.534 35.495 88.554 1.00 14.00 86 ARG E O 1
ATOM 8437 N N . PHE E 1 96 ? 25.232 34.773 87.267 1.00 11.09 87 PHE E N 1
ATOM 8438 C CA . PHE E 1 96 ? 24.353 34.219 86.248 1.00 10.84 87 PHE E CA 1
ATOM 8439 C C . PHE E 1 96 ? 24.339 32.697 86.205 1.00 11.32 87 PHE E C 1
ATOM 8440 O O . PHE E 1 96 ? 23.564 32.118 85.430 1.00 15.18 87 PHE E O 1
ATOM 8448 N N . GLY E 1 97 ? 25.164 32.034 87.013 1.00 11.56 88 GLY E N 1
ATOM 8449 C CA . GLY E 1 97 ? 25.122 30.596 87.163 1.00 13.01 88 GLY E CA 1
ATOM 8450 C C . GLY E 1 97 ? 26.015 29.824 86.214 1.00 12.53 88 GLY E C 1
ATOM 8451 O O . GLY E 1 97 ? 26.389 28.684 86.525 1.00 14.60 88 GLY E O 1
ATOM 8452 N N . LYS E 1 98 ? 26.364 30.406 85.071 1.00 11.14 89 LYS E N 1
ATOM 8453 C CA . LYS E 1 98 ? 27.141 29.738 84.034 1.00 10.50 89 LYS E CA 1
ATOM 8454 C C . LYS E 1 98 ? 27.591 30.817 83.065 1.00 10.19 89 LYS E C 1
ATOM 8455 O O . LYS E 1 98 ? 27.086 31.941 83.090 1.00 11.50 89 LYS E O 1
ATOM 8461 N N . ILE E 1 99 ? 28.556 30.468 82.215 1.00 9.38 90 ILE E N 1
ATOM 8462 C CA . ILE E 1 99 ? 28.971 31.307 81.094 1.00 10.10 90 ILE E CA 1
ATOM 8463 C C . ILE E 1 99 ? 29.036 30.419 79.860 1.00 10.95 90 ILE E C 1
ATOM 8464 O O . ILE E 1 99 ? 29.724 29.389 79.873 1.00 10.10 90 ILE E O 1
ATOM 8469 N N . ASP E 1 100 ? 28.303 30.796 78.813 1.00 8.82 91 ASP E N 1
ATOM 8470 C CA . ASP E 1 100 ? 28.278 30.052 77.558 1.00 10.40 91 ASP E CA 1
ATOM 8471 C C . ASP E 1 100 ? 29.108 30.694 76.462 1.00 8.50 91 ASP E C 1
ATOM 8472 O O . ASP E 1 100 ? 29.689 29.978 75.638 1.00 10.47 91 ASP E O 1
ATOM 8477 N N . ILE E 1 101 ? 29.168 32.021 76.420 1.00 7.19 92 ILE E N 1
ATOM 8478 C CA . ILE E 1 101 ? 29.766 32.757 75.311 1.00 8.45 92 ILE E CA 1
ATOM 8479 C C . ILE E 1 101 ? 30.642 33.826 75.940 1.00 8.23 92 ILE E C 1
ATOM 8480 O O . ILE E 1 101 ? 30.148 34.642 76.726 1.00 7.87 92 ILE E O 1
ATOM 8485 N N . ALA E 1 102 ? 31.941 33.807 75.631 1.00 7.79 93 ALA E N 1
ATOM 8486 C CA . ALA E 1 102 ? 32.895 34.765 76.189 1.00 6.91 93 ALA E CA 1
ATOM 8487 C C . ALA E 1 102 ? 33.560 35.504 75.038 1.00 7.06 93 ALA E C 1
ATOM 8488 O O . ALA E 1 102 ? 34.243 34.888 74.208 1.00 8.03 93 ALA E O 1
ATOM 8490 N N . ILE E 1 103 ? 33.364 36.819 74.987 1.00 5.74 94 ILE E N 1
ATOM 8491 C CA . ILE E 1 103 ? 33.850 37.669 73.904 1.00 6.07 94 ILE E CA 1
ATOM 8492 C C . ILE E 1 103 ? 34.731 38.750 74.505 1.00 6.49 94 ILE E C 1
ATOM 8493 O O . ILE E 1 103 ? 34.304 39.472 75.414 1.00 7.26 94 ILE E O 1
ATOM 8498 N N . ASN E 1 104 ? 35.952 38.872 73.990 1.00 5.98 95 ASN E N 1
ATOM 8499 C CA . ASN E 1 104 ? 36.915 39.837 74.495 1.00 6.59 95 ASN E CA 1
ATOM 8500 C C . ASN E 1 104 ? 37.172 40.903 73.438 1.00 6.00 95 ASN E C 1
ATOM 8501 O O . ASN E 1 104 ? 37.680 40.594 72.355 1.00 7.61 95 ASN E O 1
ATOM 8506 N N . THR E 1 105 ? 36.842 42.157 73.758 1.00 6.94 96 THR E N 1
ATOM 8507 C CA . THR E 1 105 ? 37.146 43.284 72.878 1.00 8.02 96 THR E CA 1
ATOM 8508 C C . THR E 1 105 ? 38.237 44.191 73.438 1.00 8.19 96 THR E C 1
ATOM 8509 O O . THR E 1 105 ? 38.497 45.240 72.850 1.00 9.54 96 THR E O 1
ATOM 8513 N N . VAL E 1 106 ? 38.887 43.819 74.545 1.00 7.45 97 VAL E N 1
ATOM 8514 C CA . VAL E 1 106 ? 39.867 44.706 75.169 1.00 9.07 97 VAL E CA 1
ATOM 8515 C C . VAL E 1 106 ? 41.065 44.931 74.248 1.00 7.70 97 VAL E C 1
ATOM 8516 O O . VAL E 1 106 ? 41.596 43.991 73.640 1.00 8.54 97 VAL E O 1
ATOM 8520 N N . GLY E 1 107 ? 41.502 46.193 74.144 1.00 8.39 98 GLY E N 1
ATOM 8521 C CA . GLY E 1 107 ? 42.641 46.508 73.293 1.00 7.64 98 GLY E CA 1
ATOM 8522 C C . GLY E 1 107 ? 43.110 47.931 73.508 1.00 8.85 98 GLY E C 1
ATOM 8523 O O . GLY E 1 107 ? 42.457 48.733 74.186 1.00 10.24 98 GLY E O 1
ATOM 8524 N N . LYS E 1 108 ? 44.262 48.232 72.902 1.00 8.42 99 LYS E N 1
ATOM 8525 C CA . LYS E 1 108 ? 44.871 49.556 72.958 1.00 8.50 99 LYS E CA 1
ATOM 8526 C C . LYS E 1 108 ? 45.706 49.730 71.697 1.00 7.87 99 LYS E C 1
ATOM 8527 O O . LYS E 1 108 ? 46.369 48.786 71.261 1.00 10.16 99 LYS E O 1
ATOM 8533 N N . VAL E 1 109 ? 45.686 50.928 71.113 1.00 7.95 100 VAL E N 1
ATOM 8534 C CA . VAL E 1 109 ? 46.431 51.209 69.884 1.00 8.87 100 VAL E CA 1
ATOM 8535 C C . VAL E 1 109 ? 47.575 52.170 70.181 1.00 9.82 100 VAL E C 1
ATOM 8536 O O . VAL E 1 109 ? 47.442 53.079 71.005 1.00 12.44 100 VAL E O 1
ATOM 8540 N N . LEU E 1 110 ? 48.707 51.952 69.510 1.00 9.59 101 LEU E N 1
ATOM 8541 C CA . LEU E 1 110 ? 49.842 52.864 69.516 1.00 8.65 101 LEU E CA 1
ATOM 8542 C C . LEU E 1 110 ? 50.437 52.844 68.119 1.00 8.41 101 LEU E C 1
ATOM 8543 O O . LEU E 1 110 ? 50.704 51.770 67.573 1.00 10.46 101 LEU E O 1
ATOM 8548 N N . LYS E 1 111 ? 50.620 54.027 67.535 1.00 9.45 102 LYS E N 1
ATOM 8549 C CA . LYS E 1 111 ? 51.226 54.163 66.215 1.00 8.85 102 LYS E CA 1
ATOM 8550 C C . LYS E 1 111 ? 52.430 55.073 66.377 1.00 7.85 102 LYS E C 1
ATOM 8551 O O . LYS E 1 111 ? 52.275 56.262 66.674 1.00 9.56 102 LYS E O 1
ATOM 8557 N N . LYS E 1 112 ? 53.623 54.517 66.194 1.00 7.66 103 LYS E N 1
ATOM 8558 C CA . LYS E 1 112 ? 54.848 55.215 66.549 1.00 9.15 103 LYS E CA 1
ATOM 8559 C C . LYS E 1 112 ? 56.025 54.494 65.904 1.00 9.25 103 LYS E C 1
ATOM 8560 O O . LYS E 1 112 ? 55.992 53.263 65.771 1.00 9.38 103 LYS E O 1
ATOM 8566 N N . PRO E 1 113 ? 57.070 55.211 65.480 1.00 9.24 104 PRO E N 1
ATOM 8567 C CA . PRO E 1 113 ? 58.248 54.536 64.918 1.00 8.32 104 PRO E CA 1
ATOM 8568 C C . PRO E 1 113 ? 58.937 53.666 65.957 1.00 9.29 104 PRO E C 1
ATOM 8569 O O . PRO E 1 113 ? 59.031 54.032 67.133 1.00 9.86 104 PRO E O 1
ATOM 8573 N N . PHE E 1 114 ? 59.449 52.521 65.489 1.00 8.95 105 PHE E N 1
ATOM 8574 C CA . PHE E 1 114 ? 60.094 51.537 66.352 1.00 8.63 105 PHE E CA 1
ATOM 8575 C C . PHE E 1 114 ? 61.163 52.166 67.238 1.00 11.21 105 PHE E C 1
ATOM 8576 O O . PHE E 1 114 ? 61.222 51.895 68.445 1.00 11.89 105 PHE E O 1
ATOM 8584 N N . THR E 1 115 ? 62.020 53.013 66.655 1.00 10.26 106 THR E N 1
ATOM 8585 C CA . THR E 1 115 ? 63.141 53.575 67.406 1.00 11.23 106 THR E CA 1
ATOM 8586 C C . THR E 1 115 ? 62.700 54.510 68.517 1.00 9.75 106 THR E C 1
ATOM 8587 O O . THR E 1 115 ? 63.543 54.910 69.331 1.00 11.35 106 THR E O 1
ATOM 8591 N N . GLU E 1 116 ? 61.417 54.876 68.566 1.00 9.89 107 GLU E N 1
ATOM 8592 C CA . GLU E 1 116 ? 60.913 55.839 69.536 1.00 11.23 107 GLU E CA 1
ATOM 8593 C C . GLU E 1 116 ? 59.985 55.239 70.586 1.00 10.96 107 GLU E C 1
ATOM 8594 O O . GLU E 1 116 ? 59.545 55.965 71.485 1.00 12.34 107 GLU E O 1
ATOM 8600 N N . ILE E 1 117 ? 59.661 53.951 70.507 1.00 8.58 108 ILE E N 1
ATOM 8601 C CA . ILE E 1 117 ? 58.725 53.340 71.454 1.00 8.70 108 ILE E CA 1
ATOM 8602 C C . ILE E 1 117 ? 59.432 53.049 72.773 1.00 10.58 108 ILE E C 1
ATOM 8603 O O . ILE E 1 117 ? 60.475 52.384 72.803 1.00 11.15 108 ILE E O 1
ATOM 8608 N N . SER E 1 118 ? 58.851 53.524 73.874 1.00 10.23 109 SER E N 1
ATOM 8609 C CA . SER E 1 118 ? 59.479 53.424 75.182 1.00 9.91 109 SER E CA 1
ATOM 8610 C C . SER E 1 118 ? 59.121 52.099 75.847 1.00 10.61 109 SER E C 1
ATOM 8611 O O . SER E 1 118 ? 58.211 51.380 75.426 1.00 10.29 109 SER E O 1
ATOM 8614 N N . GLU E 1 119 ? 59.857 51.785 76.917 1.00 11.17 110 GLU E N 1
ATOM 8615 C CA . GLU E 1 119 ? 59.558 50.578 77.672 1.00 8.69 110 GLU E CA 1
ATOM 8616 C C . GLU E 1 119 ? 58.156 50.641 78.273 1.00 8.88 110 GLU E C 1
ATOM 8617 O O . GLU E 1 119 ? 57.426 49.644 78.263 1.00 10.23 110 GLU E O 1
ATOM 8623 N N . ALA E 1 120 ? 57.753 51.808 78.792 1.00 10.10 111 ALA E N 1
ATOM 8624 C CA . ALA E 1 120 ? 56.412 51.938 79.357 1.00 10.31 111 ALA E CA 1
ATOM 8625 C C . ALA E 1 120 ? 55.344 51.680 78.303 1.00 9.41 111 ALA E C 1
ATOM 8626 O O . ALA E 1 120 ? 54.330 51.025 78.578 1.00 9.93 111 ALA E O 1
ATOM 8628 N N . GLU E 1 121 ? 55.562 52.177 77.082 1.00 9.19 112 GLU E N 1
ATOM 8629 C CA . GLU E 1 121 ? 54.604 51.959 76.004 1.00 7.51 112 GLU E CA 1
ATOM 8630 C C . GLU E 1 121 ? 54.531 50.490 75.627 1.00 8.40 112 GLU E C 1
ATOM 8631 O O . GLU E 1 121 ? 53.437 49.933 75.485 1.00 8.80 112 GLU E O 1
ATOM 8637 N N . TYR E 1 122 ? 55.693 49.850 75.445 1.00 7.80 113 TYR E N 1
ATOM 8638 C CA . TYR E 1 122 ? 55.718 48.406 75.203 1.00 8.13 113 TYR E CA 1
ATOM 8639 C C . TYR E 1 122 ? 54.943 47.660 76.286 1.00 7.91 113 TYR E C 1
ATOM 8640 O O . TYR E 1 122 ? 54.091 46.806 75.992 1.00 8.19 113 TYR E O 1
ATOM 8649 N N . ASP E 1 123 ? 55.252 47.957 77.555 1.00 8.48 114 ASP E N 1
ATOM 8650 C CA . ASP E 1 123 ? 54.707 47.169 78.654 1.00 8.39 114 ASP E CA 1
ATOM 8651 C C . ASP E 1 123 ? 53.191 47.247 78.676 1.00 9.37 114 ASP E C 1
ATOM 8652 O O . ASP E 1 123 ? 52.510 46.225 78.827 1.00 8.41 114 ASP E O 1
ATOM 8657 N N . GLU E 1 124 ? 52.640 48.449 78.506 1.00 8.99 115 GLU E N 1
ATOM 8658 C CA A GLU E 1 124 ? 51.188 48.575 78.564 0.43 8.60 115 GLU E CA 1
ATOM 8659 C CA B GLU E 1 124 ? 51.190 48.618 78.545 0.57 8.57 115 GLU E CA 1
ATOM 8660 C C . GLU E 1 124 ? 50.525 47.985 77.325 1.00 7.96 115 GLU E C 1
ATOM 8661 O O . GLU E 1 124 ? 49.468 47.347 77.435 1.00 8.72 115 GLU E O 1
ATOM 8672 N N . MET E 1 125 ? 51.124 48.172 76.149 1.00 7.91 116 MET E N 1
ATOM 8673 C CA . MET E 1 125 ? 50.531 47.606 74.941 1.00 8.21 116 MET E CA 1
ATOM 8674 C C . MET E 1 125 ? 50.448 46.090 75.032 1.00 6.56 116 MET E C 1
ATOM 8675 O O . MET E 1 125 ? 49.426 45.500 74.665 1.00 7.78 116 MET E O 1
ATOM 8680 N N . PHE E 1 126 ? 51.508 45.438 75.533 1.00 7.05 117 PHE E N 1
ATOM 8681 C CA . PHE E 1 126 ? 51.481 43.982 75.645 1.00 6.61 117 PHE E CA 1
ATOM 8682 C C . PHE E 1 126 ? 50.596 43.498 76.786 1.00 7.67 117 PHE E C 1
ATOM 8683 O O . PHE E 1 126 ? 49.932 42.463 76.647 1.00 8.25 117 PHE E O 1
ATOM 8691 N N . ALA E 1 127 ? 50.548 44.235 77.896 1.00 7.38 118 ALA E N 1
ATOM 8692 C CA . ALA E 1 127 ? 49.648 43.867 78.981 1.00 6.75 118 ALA E CA 1
ATOM 8693 C C . ALA E 1 127 ? 48.197 43.885 78.517 1.00 7.41 118 ALA E C 1
ATOM 8694 O O . ALA E 1 127 ? 47.425 42.972 78.835 1.00 8.46 118 ALA E O 1
ATOM 8696 N N . VAL E 1 128 ? 47.811 44.919 77.763 1.00 6.76 119 VAL E N 1
ATOM 8697 C CA . VAL E 1 128 ? 46.416 45.083 77.368 1.00 7.54 119 VAL E CA 1
ATOM 8698 C C . VAL E 1 128 ? 46.055 44.177 76.200 1.00 8.59 119 VAL E C 1
ATOM 8699 O O . VAL E 1 128 ? 44.995 43.541 76.208 1.00 11.09 119 VAL E O 1
ATOM 8703 N N . ASN E 1 129 ? 46.909 44.098 75.180 1.00 8.17 120 ASN E N 1
ATOM 8704 C CA . ASN E 1 129 ? 46.541 43.382 73.960 1.00 7.76 120 ASN E CA 1
ATOM 8705 C C . ASN E 1 129 ? 46.892 41.904 73.974 1.00 9.61 120 ASN E C 1
ATOM 8706 O O . ASN E 1 129 ? 46.208 41.112 73.311 1.00 10.65 120 ASN E O 1
ATOM 8711 N N . SER E 1 130 ? 47.961 41.514 74.665 1.00 7.09 121 SER E N 1
ATOM 8712 C CA . SER E 1 130 ? 48.387 40.118 74.709 1.00 6.56 121 SER E CA 1
ATOM 8713 C C . SER E 1 130 ? 48.033 39.451 76.035 1.00 6.84 121 SER E C 1
ATOM 8714 O O . SER E 1 130 ? 47.356 38.417 76.044 1.00 7.99 121 SER E O 1
ATOM 8717 N N . LYS E 1 131 ? 48.473 40.023 77.161 1.00 7.14 122 LYS E N 1
ATOM 8718 C CA . LYS E 1 131 ? 48.321 39.337 78.443 1.00 7.78 122 LYS E CA 1
ATOM 8719 C C . LYS E 1 131 ? 46.857 39.189 78.839 1.00 7.47 122 LYS E C 1
ATOM 8720 O O . LYS E 1 131 ? 46.421 38.105 79.247 1.00 8.04 122 LYS E O 1
ATOM 8726 N N . SER E 1 132 ? 46.084 40.271 78.752 1.00 7.05 123 SER E N 1
ATOM 8727 C CA A SER E 1 132 ? 44.671 40.160 79.100 0.78 7.47 123 SER E CA 1
ATOM 8728 C CA B SER E 1 132 ? 44.669 40.172 79.090 0.22 7.97 123 SER E CA 1
ATOM 8729 C C . SER E 1 132 ? 43.980 39.112 78.241 1.00 7.10 123 SER E C 1
ATOM 8730 O O . SER E 1 132 ? 43.142 38.353 78.737 1.00 7.70 123 SER E O 1
ATOM 8735 N N . ALA E 1 133 ? 44.346 39.034 76.957 1.00 6.79 124 ALA E N 1
ATOM 8736 C CA . ALA E 1 133 ? 43.693 38.103 76.054 1.00 7.53 124 ALA E CA 1
ATOM 8737 C C . ALA E 1 133 ? 44.100 36.668 76.363 1.00 7.70 124 ALA E C 1
ATOM 8738 O O . ALA E 1 133 ? 43.278 35.747 76.261 1.00 8.23 124 ALA E O 1
ATOM 8740 N N . PHE E 1 134 ? 45.373 36.451 76.719 1.00 7.35 125 PHE E N 1
ATOM 8741 C CA . PHE E 1 134 ? 45.812 35.121 77.144 1.00 6.80 125 PHE E CA 1
ATOM 8742 C C . PHE E 1 134 ? 45.000 34.626 78.334 1.00 7.02 125 PHE E C 1
ATOM 8743 O O . PHE E 1 134 ? 44.493 33.496 78.331 1.00 7.60 125 PHE E O 1
ATOM 8751 N N . PHE E 1 135 ? 44.891 35.449 79.376 1.00 6.14 126 PHE E N 1
ATOM 8752 C CA . PHE E 1 135 ? 44.207 34.987 80.576 1.00 6.68 126 PHE E CA 1
ATOM 8753 C C . PHE E 1 135 ? 42.700 34.915 80.381 1.00 7.16 126 PHE E C 1
ATOM 8754 O O . PHE E 1 135 ? 42.050 34.048 80.980 1.00 8.52 126 PHE E O 1
ATOM 8762 N N . PHE E 1 136 ? 42.139 35.769 79.516 1.00 6.49 127 PHE E N 1
ATOM 8763 C CA . PHE E 1 136 ? 40.742 35.597 79.110 1.00 5.99 127 PHE E CA 1
ATOM 8764 C C . PHE E 1 136 ? 40.521 34.223 78.477 1.00 7.02 127 PHE E C 1
ATOM 8765 O O . PHE E 1 136 ? 39.550 33.528 78.799 1.00 8.10 127 PHE E O 1
ATOM 8773 N N . ILE E 1 137 ? 41.422 33.806 77.580 1.00 7.11 128 ILE E N 1
ATOM 8774 C CA . ILE E 1 137 ? 41.282 32.500 76.939 1.00 8.24 128 ILE E CA 1
ATOM 8775 C C . ILE E 1 137 ? 41.501 31.371 77.946 1.00 7.08 128 ILE E C 1
ATOM 8776 O O . ILE E 1 137 ? 40.783 30.362 77.931 1.00 7.75 128 ILE E O 1
ATOM 8781 N N . LYS E 1 138 ? 42.476 31.529 78.847 1.00 7.16 129 LYS E N 1
ATOM 8782 C CA . LYS E 1 138 ? 42.700 30.520 79.879 1.00 7.88 129 LYS E CA 1
ATOM 8783 C C . LYS E 1 138 ? 41.464 30.360 80.761 1.00 7.78 129 LYS E C 1
ATOM 8784 O O . LYS E 1 138 ? 40.986 29.242 80.998 1.00 8.11 129 LYS E O 1
ATOM 8790 N N . GLU E 1 139 ? 40.934 31.479 81.268 1.00 8.85 130 GLU E N 1
ATOM 8791 C CA . GLU E 1 139 ? 39.803 31.389 82.183 1.00 9.58 130 GLU E CA 1
ATOM 8792 C C . GLU E 1 139 ? 38.537 30.924 81.473 1.00 8.04 130 GLU E C 1
ATOM 8793 O O . GLU E 1 139 ? 37.702 30.249 82.085 1.00 9.87 130 GLU E O 1
ATOM 8799 N N . ALA E 1 140 ? 38.383 31.246 80.186 1.00 8.48 131 ALA E N 1
ATOM 8800 C CA . ALA E 1 140 ? 37.257 30.683 79.441 1.00 8.71 131 ALA E CA 1
ATOM 8801 C C . ALA E 1 140 ? 37.364 29.165 79.356 1.00 10.07 131 ALA E C 1
ATOM 8802 O O . ALA E 1 140 ? 36.364 28.452 79.501 1.00 9.72 131 ALA E O 1
ATOM 8804 N N . GLY E 1 141 ? 38.571 28.648 79.133 1.00 9.20 132 GLY E N 1
ATOM 8805 C CA . GLY E 1 141 ? 38.750 27.207 79.154 1.00 10.08 132 GLY E CA 1
ATOM 8806 C C . GLY E 1 141 ? 38.400 26.583 80.489 1.00 10.40 132 GLY E C 1
ATOM 8807 O O . GLY E 1 141 ? 37.940 25.437 80.543 1.00 11.44 132 GLY E O 1
ATOM 8808 N N . ARG E 1 142 ? 38.594 27.326 81.580 1.00 8.69 133 ARG E N 1
ATOM 8809 C CA . ARG E 1 142 ? 38.280 26.819 82.911 1.00 10.46 133 ARG E CA 1
ATOM 8810 C C . ARG E 1 142 ? 36.805 26.973 83.275 1.00 11.38 133 ARG E C 1
ATOM 8811 O O . ARG E 1 142 ? 36.313 26.217 84.119 1.00 15.64 133 ARG E O 1
ATOM 8819 N N . HIS E 1 143 ? 36.099 27.947 82.688 1.00 10.13 134 HIS E N 1
ATOM 8820 C CA . HIS E 1 143 ? 34.758 28.318 83.137 1.00 10.08 134 HIS E CA 1
ATOM 8821 C C . HIS E 1 143 ? 33.639 28.038 82.146 1.00 10.14 134 HIS E C 1
ATOM 8822 O O . HIS E 1 143 ? 32.500 27.875 82.581 1.00 12.25 134 HIS E O 1
ATOM 8829 N N . LEU E 1 144 ? 33.901 28.059 80.840 1.00 9.15 135 LEU E N 1
ATOM 8830 C CA . LEU E 1 144 ? 32.814 27.970 79.866 1.00 8.51 135 LEU E CA 1
ATOM 8831 C C . LEU E 1 144 ? 32.069 26.646 79.983 1.00 10.32 135 LEU E C 1
ATOM 8832 O O . LEU E 1 144 ? 32.651 25.601 80.279 1.00 11.89 135 LEU E O 1
ATOM 8837 N N . GLU E 1 145 ? 30.765 26.696 79.723 1.00 10.46 136 GLU E N 1
ATOM 8838 C CA . GLU E 1 145 ? 30.002 25.469 79.539 1.00 9.55 136 GLU E CA 1
ATOM 8839 C C . GLU E 1 145 ? 30.494 24.712 78.310 1.00 8.94 136 GLU E C 1
ATOM 8840 O O . GLU E 1 145 ? 31.032 25.296 77.361 1.00 10.00 136 GLU E O 1
ATOM 8846 N N . ASP E 1 146 ? 30.285 23.394 78.317 1.00 10.95 137 ASP E N 1
ATOM 8847 C CA . ASP E 1 146 ? 30.451 22.620 77.094 1.00 11.64 137 ASP E CA 1
ATOM 8848 C C . ASP E 1 146 ? 29.636 23.266 75.983 1.00 9.41 137 ASP E C 1
ATOM 8849 O O . ASP E 1 146 ? 28.574 23.853 76.221 1.00 9.94 137 ASP E O 1
ATOM 8854 N N . HIS E 1 147 ? 30.148 23.162 74.757 1.00 8.81 138 HIS E N 1
ATOM 8855 C CA . HIS E 1 147 ? 29.527 23.711 73.554 1.00 9.05 138 HIS E CA 1
ATOM 8856 C C . HIS E 1 147 ? 29.563 25.227 73.510 1.00 10.12 138 HIS E C 1
ATOM 8857 O O . HIS E 1 147 ? 28.871 25.833 72.682 1.00 11.19 138 HIS E O 1
ATOM 8864 N N . GLY E 1 148 ? 30.365 25.854 74.360 1.00 8.74 139 GLY E N 1
ATOM 8865 C CA . GLY E 1 148 ? 30.442 27.294 74.426 1.00 9.92 139 GLY E CA 1
ATOM 8866 C C . GLY E 1 148 ? 31.277 27.914 73.315 1.00 8.62 139 GLY E C 1
ATOM 8867 O O . GLY E 1 148 ? 31.749 27.252 72.389 1.00 9.87 139 GLY E O 1
ATOM 8868 N N . LYS E 1 149 ? 31.456 29.233 73.427 1.00 7.99 140 LYS E N 1
ATOM 8869 C CA . LYS E 1 149 ? 32.095 30.033 72.390 1.00 8.07 140 LYS E CA 1
ATOM 8870 C C . LYS E 1 149 ? 33.087 31.011 73.005 1.00 7.07 140 LYS E C 1
ATOM 8871 O O . LYS E 1 149 ? 32.838 31.575 74.080 1.00 7.41 140 LYS E O 1
ATOM 8877 N N . LEU E 1 150 ? 34.185 31.246 72.284 1.00 7.18 141 LEU E N 1
ATOM 8878 C CA . LEU E 1 150 ? 35.257 32.121 72.744 1.00 7.70 141 LEU E CA 1
ATOM 8879 C C . LEU E 1 150 ? 35.755 32.925 71.545 1.00 7.00 141 LEU E C 1
ATOM 8880 O O . LEU E 1 150 ? 36.228 32.344 70.565 1.00 7.53 141 LEU E O 1
ATOM 8885 N N . VAL E 1 151 ? 35.622 34.253 71.597 1.00 6.56 142 VAL E N 1
ATOM 8886 C CA . VAL E 1 151 ? 35.956 35.135 70.472 1.00 6.67 142 VAL E CA 1
ATOM 8887 C C . VAL E 1 151 ? 36.814 36.272 71.005 1.00 6.88 142 VAL E C 1
ATOM 8888 O O . VAL E 1 151 ? 36.465 36.881 72.023 1.00 7.37 142 VAL E O 1
ATOM 8892 N N . THR E 1 152 ? 37.925 36.569 70.319 1.00 6.48 143 THR E N 1
ATOM 8893 C CA . THR E 1 152 ? 38.787 37.695 70.674 1.00 5.71 143 THR E CA 1
ATOM 8894 C C . THR E 1 152 ? 38.937 38.634 69.482 1.00 5.57 143 THR E C 1
ATOM 8895 O O . THR E 1 152 ? 39.063 38.184 68.339 1.00 7.47 143 THR E O 1
ATOM 8899 N N . LEU E 1 153 ? 38.959 39.937 69.752 1.00 6.22 144 LEU E N 1
ATOM 8900 C CA . LEU E 1 153 ? 39.172 40.936 68.711 1.00 7.11 144 LEU E CA 1
ATOM 8901 C C . LEU E 1 153 ? 40.664 41.177 68.480 1.00 7.79 144 LEU E C 1
ATOM 8902 O O . LEU E 1 153 ? 41.423 41.398 69.432 1.00 8.12 144 LEU E O 1
ATOM 8907 N N . VAL E 1 154 ? 41.077 41.138 67.208 1.00 6.66 145 VAL E N 1
ATOM 8908 C CA . VAL E 1 154 ? 42.433 41.479 66.795 1.00 6.70 145 VAL E CA 1
ATOM 8909 C C . VAL E 1 154 ? 42.326 42.606 65.773 1.00 8.60 145 VAL E C 1
ATOM 8910 O O . VAL E 1 154 ? 41.345 43.350 65.771 1.00 11.32 145 VAL E O 1
ATOM 8914 N N . THR E 1 155 ? 43.310 42.746 64.890 1.00 7.17 146 THR E N 1
ATOM 8915 C CA . THR E 1 155 ? 43.306 43.818 63.904 1.00 8.23 146 THR E CA 1
ATOM 8916 C C . THR E 1 155 ? 43.614 43.254 62.522 1.00 7.25 146 THR E C 1
ATOM 8917 O O . THR E 1 155 ? 44.365 42.282 62.380 1.00 8.01 146 THR E O 1
ATOM 8921 N N . SER E 1 156 ? 43.024 43.883 61.500 1.00 6.58 147 SER E N 1
ATOM 8922 C CA . SER E 1 156 ? 43.383 43.575 60.119 1.00 5.88 147 SER E CA 1
ATOM 8923 C C . SER E 1 156 ? 44.833 43.914 59.799 1.00 7.76 147 SER E C 1
ATOM 8924 O O . SER E 1 156 ? 45.336 43.479 58.753 1.00 7.90 147 SER E O 1
ATOM 8927 N N . LEU E 1 157 ? 45.525 44.658 60.666 1.00 6.90 148 LEU E N 1
ATOM 8928 C CA . LEU E 1 157 ? 46.945 44.882 60.435 1.00 8.15 148 LEU E CA 1
ATOM 8929 C C . LEU E 1 157 ? 47.751 43.596 60.519 1.00 7.83 148 LEU E C 1
ATOM 8930 O O . LEU E 1 157 ? 48.903 43.586 60.072 1.00 8.44 148 LEU E O 1
ATOM 8935 N N . LEU E 1 158 ? 47.178 42.511 61.047 1.00 7.21 149 LEU E N 1
ATOM 8936 C CA . LEU E 1 158 ? 47.876 41.235 60.984 1.00 7.53 149 LEU E CA 1
ATOM 8937 C C . LEU E 1 158 ? 48.107 40.784 59.547 1.00 8.17 149 LEU E C 1
ATOM 8938 O O . LEU E 1 158 ? 48.985 39.946 59.306 1.00 8.52 149 LEU E O 1
ATOM 8943 N N . GLY E 1 159 ? 47.338 41.303 58.591 1.00 7.11 150 GLY E N 1
ATOM 8944 C CA . GLY E 1 159 ? 47.562 41.045 57.181 1.00 6.15 150 GLY E CA 1
ATOM 8945 C C . GLY E 1 159 ? 48.281 42.154 56.435 1.00 6.77 150 GLY E C 1
ATOM 8946 O O . GLY E 1 159 ? 48.346 42.110 55.202 1.00 8.86 150 GLY E O 1
ATOM 8947 N N . ALA E 1 160 ? 48.819 43.147 57.138 1.00 8.59 151 ALA E N 1
ATOM 8948 C CA . ALA E 1 160 ? 49.482 44.297 56.538 1.00 7.54 151 ALA E CA 1
ATOM 8949 C C . ALA E 1 160 ? 50.999 44.136 56.538 1.00 7.86 151 ALA E C 1
ATOM 8950 O O . ALA E 1 160 ? 51.582 43.353 57.295 1.00 8.46 151 ALA E O 1
ATOM 8952 N N . PHE E 1 161 ? 51.634 44.913 55.670 1.00 8.28 152 PHE E N 1
ATOM 8953 C CA . PHE E 1 161 ? 53.094 45.003 55.589 1.00 8.24 152 PHE E CA 1
ATOM 8954 C C . PHE E 1 161 ? 53.359 46.506 55.576 1.00 7.64 152 PHE E C 1
ATOM 8955 O O . PHE E 1 161 ? 53.400 47.129 54.513 1.00 9.53 152 PHE E O 1
ATOM 8963 N N . THR E 1 162 ? 53.512 47.095 56.761 1.00 7.85 153 THR E N 1
ATOM 8964 C CA . THR E 1 162 ? 53.435 48.544 56.872 1.00 9.96 153 THR E CA 1
ATOM 8965 C C . THR E 1 162 ? 54.245 49.008 58.079 1.00 9.27 153 THR E C 1
ATOM 8966 O O . THR E 1 162 ? 54.429 48.240 59.036 1.00 9.46 153 THR E O 1
ATOM 8970 N N . PRO E 1 163 ? 54.765 50.233 58.055 1.00 8.91 154 PRO E N 1
ATOM 8971 C CA . PRO E 1 163 ? 55.507 50.751 59.211 1.00 8.61 154 PRO E CA 1
ATOM 8972 C C . PRO E 1 163 ? 54.565 51.241 60.308 1.00 10.91 154 PRO E C 1
ATOM 8973 O O . PRO E 1 163 ? 53.367 51.443 60.105 1.00 10.11 154 PRO E O 1
ATOM 8977 N N . PHE E 1 164 ? 55.141 51.426 61.497 1.00 8.75 155 PHE E N 1
ATOM 8978 C CA . PHE E 1 164 ? 54.646 52.269 62.590 1.00 10.10 155 PHE E CA 1
ATOM 8979 C C . PHE E 1 164 ? 53.688 51.594 63.566 1.00 7.89 155 PHE E C 1
ATOM 8980 O O . PHE E 1 164 ? 53.315 52.220 64.564 1.00 9.85 155 PHE E O 1
ATOM 8988 N N . TYR E 1 165 ? 53.277 50.345 63.332 1.00 7.75 156 TYR E N 1
ATOM 8989 C CA . TYR E 1 165 ? 52.370 49.680 64.258 1.00 7.76 156 TYR E CA 1
ATOM 8990 C C . TYR E 1 165 ? 53.019 48.487 64.958 1.00 7.99 156 TYR E C 1
ATOM 8991 O O . TYR E 1 165 ? 52.326 47.562 65.378 1.00 9.18 156 TYR E O 1
ATOM 9000 N N . ALA E 1 166 ? 54.348 48.495 65.110 1.00 8.21 157 ALA E N 1
ATOM 9001 C CA . ALA E 1 166 ? 55.033 47.327 65.664 1.00 8.38 157 ALA E CA 1
ATOM 9002 C C . ALA E 1 166 ? 54.454 46.890 67.004 1.00 8.94 157 ALA E C 1
ATOM 9003 O O . ALA E 1 166 ? 54.317 45.688 67.263 1.00 9.54 157 ALA E O 1
ATOM 9005 N N . ALA E 1 167 ? 54.141 47.842 67.884 1.00 10.38 158 ALA E N 1
ATOM 9006 C CA . ALA E 1 167 ? 53.665 47.485 69.215 1.00 9.75 158 ALA E CA 1
ATOM 9007 C C . ALA E 1 167 ? 52.197 47.105 69.230 1.00 12.15 158 ALA E C 1
ATOM 9008 O O . ALA E 1 167 ? 51.749 46.488 70.203 1.00 13.28 158 ALA E O 1
ATOM 9010 N N . TYR E 1 168 ? 51.445 47.468 68.190 1.00 9.35 159 TYR E N 1
ATOM 9011 C CA . TYR E 1 168 ? 50.017 47.168 68.107 1.00 10.01 159 TYR E CA 1
ATOM 9012 C C . TYR E 1 168 ? 49.782 45.878 67.330 1.00 7.28 159 TYR E C 1
ATOM 9013 O O . TYR E 1 168 ? 49.226 44.905 67.857 1.00 8.97 159 TYR E O 1
ATOM 9022 N N . GLU E 1 169 ? 50.221 45.857 66.074 1.00 7.82 160 GLU E N 1
ATOM 9023 C CA . GLU E 1 169 ? 50.195 44.630 65.296 1.00 9.22 160 GLU E CA 1
ATOM 9024 C C . GLU E 1 169 ? 50.916 43.512 66.039 1.00 6.79 160 GLU E C 1
ATOM 9025 O O . GLU E 1 169 ? 50.447 42.365 66.072 1.00 8.72 160 GLU E O 1
ATOM 9031 N N . GLY E 1 170 ? 52.049 43.838 66.667 1.00 6.85 161 GLY E N 1
ATOM 9032 C CA . GLY E 1 170 ? 52.831 42.819 67.342 1.00 7.91 161 GLY E CA 1
ATOM 9033 C C . GLY E 1 170 ? 52.209 42.294 68.626 1.00 8.03 161 GLY E C 1
ATOM 9034 O O . GLY E 1 170 ? 52.456 41.147 69.000 1.00 8.11 161 GLY E O 1
ATOM 9035 N N . SER E 1 171 ? 51.425 43.121 69.338 1.00 6.57 162 SER E N 1
ATOM 9036 C CA . SER E 1 171 ? 50.777 42.675 70.569 1.00 6.93 162 SER E CA 1
ATOM 9037 C C . SER E 1 171 ? 49.426 42.021 70.326 1.00 7.91 162 SER E C 1
ATOM 9038 O O . SER E 1 171 ? 48.927 41.325 71.219 1.00 8.38 162 SER E O 1
ATOM 9041 N N . LYS E 1 172 ? 48.826 42.204 69.141 1.00 7.27 163 LYS E N 1
ATOM 9042 C CA . LYS E 1 172 ? 47.665 41.408 68.768 1.00 7.22 163 LYS E CA 1
ATOM 9043 C C . LYS E 1 172 ? 48.044 40.071 68.147 1.00 8.83 163 LYS E C 1
ATOM 9044 O O . LYS E 1 172 ? 47.253 39.120 68.213 1.00 8.39 163 LYS E O 1
ATOM 9050 N N . ALA E 1 173 ? 49.233 39.975 67.548 1.00 7.80 164 ALA E N 1
ATOM 9051 C CA . ALA E 1 173 ? 49.650 38.723 66.921 1.00 7.55 164 ALA E CA 1
ATOM 9052 C C . ALA E 1 173 ? 49.568 37.497 67.830 1.00 8.05 164 ALA E C 1
ATOM 9053 O O . ALA E 1 173 ? 49.188 36.420 67.334 1.00 8.78 164 ALA E O 1
ATOM 9055 N N . PRO E 1 174 ? 49.926 37.561 69.117 1.00 7.22 165 PRO E N 1
ATOM 9056 C CA . PRO E 1 174 ? 49.812 36.355 69.949 1.00 7.13 165 PRO E CA 1
ATOM 9057 C C . PRO E 1 174 ? 48.423 35.770 69.966 1.00 7.69 165 PRO E C 1
ATOM 9058 O O . PRO E 1 174 ? 48.287 34.546 70.070 1.00 7.28 165 PRO E O 1
ATOM 9062 N N . VAL E 1 175 ? 47.392 36.613 69.857 1.00 6.39 166 VAL E N 1
ATOM 9063 C CA . VAL E 1 175 ? 46.012 36.138 69.968 1.00 7.82 166 VAL E CA 1
ATOM 9064 C C . VAL E 1 175 ? 45.676 35.128 68.876 1.00 6.95 166 VAL E C 1
ATOM 9065 O O . VAL E 1 175 ? 44.938 34.165 69.111 1.00 7.74 166 VAL E O 1
ATOM 9069 N N . GLU E 1 176 ? 46.196 35.331 67.663 1.00 7.56 167 GLU E N 1
ATOM 9070 C CA . GLU E 1 176 ? 45.955 34.356 66.607 1.00 8.17 167 GLU E CA 1
ATOM 9071 C C . GLU E 1 176 ? 46.452 32.978 67.024 1.00 7.18 167 GLU E C 1
ATOM 9072 O O . GLU E 1 176 ? 45.788 31.957 66.783 1.00 7.75 167 GLU E O 1
ATOM 9078 N N . HIS E 1 177 ? 47.615 32.932 67.671 1.00 6.67 168 HIS E N 1
ATOM 9079 C CA . HIS E 1 177 ? 48.216 31.660 68.050 1.00 7.39 168 HIS E CA 1
ATOM 9080 C C . HIS E 1 177 ? 47.596 31.090 69.318 1.00 8.34 168 HIS E C 1
ATOM 9081 O O . HIS E 1 177 ? 47.400 29.873 69.412 1.00 8.68 168 HIS E O 1
ATOM 9088 N N . PHE E 1 178 ? 47.233 31.950 70.282 1.00 5.73 169 PHE E N 1
ATOM 9089 C CA . PHE E 1 178 ? 46.419 31.488 71.407 1.00 6.96 169 PHE E CA 1
ATOM 9090 C C . PHE E 1 178 ? 45.148 30.813 70.897 1.00 7.69 169 PHE E C 1
ATOM 9091 O O . PHE E 1 178 ? 44.691 29.799 71.449 1.00 8.76 169 PHE E O 1
ATOM 9099 N N . THR E 1 179 ? 44.534 31.403 69.869 1.00 6.49 170 THR E N 1
ATOM 9100 C CA . THR E 1 179 ? 43.285 30.887 69.320 1.00 5.86 170 THR E CA 1
ATOM 9101 C C . THR E 1 179 ? 43.479 29.516 68.678 1.00 6.71 170 THR E C 1
ATOM 9102 O O . THR E 1 179 ? 42.620 28.633 68.810 1.00 7.68 170 THR E O 1
ATOM 9106 N N . ARG E 1 180 ? 44.598 29.316 67.972 1.00 6.08 171 ARG E N 1
ATOM 9107 C CA . ARG E 1 180 ? 44.905 27.990 67.434 1.00 6.91 171 ARG E CA 1
ATOM 9108 C C . ARG E 1 180 ? 45.014 26.953 68.547 1.00 7.15 171 ARG E C 1
ATOM 9109 O O . ARG E 1 180 ? 44.372 25.898 68.487 1.00 8.13 171 ARG E O 1
ATOM 9117 N N . ALA E 1 181 ? 45.825 27.235 69.572 1.00 6.41 172 ALA E N 1
ATOM 9118 C CA . ALA E 1 181 ? 46.034 26.258 70.638 1.00 6.58 172 ALA E CA 1
ATOM 9119 C C . ALA E 1 181 ? 44.733 25.977 71.383 1.00 6.61 172 ALA E C 1
ATOM 9120 O O . ALA E 1 181 ? 44.407 24.818 71.669 1.00 8.30 172 ALA E O 1
ATOM 9122 N N . ALA E 1 182 ? 43.980 27.034 71.723 1.00 7.51 173 ALA E N 1
ATOM 9123 C CA . ALA E 1 182 ? 42.739 26.843 72.469 1.00 8.37 173 ALA E CA 1
ATOM 9124 C C . ALA E 1 182 ? 41.687 26.111 71.638 1.00 7.17 173 ALA E C 1
ATOM 9125 O O . ALA E 1 182 ? 40.901 25.319 72.174 1.00 8.05 173 ALA E O 1
ATOM 9127 N N . SER E 1 183 ? 41.631 26.370 70.332 1.00 6.95 174 SER E N 1
ATOM 9128 C CA A SER E 1 183 ? 40.693 25.619 69.508 0.27 7.19 174 SER E CA 1
ATOM 9129 C CA B SER E 1 183 ? 40.724 25.621 69.464 0.73 6.89 174 SER E CA 1
ATOM 9130 C C . SER E 1 183 ? 40.968 24.122 69.586 1.00 7.50 174 SER E C 1
ATOM 9131 O O . SER E 1 183 ? 40.024 23.323 69.707 1.00 7.21 174 SER E O 1
ATOM 9136 N N . LYS E 1 184 ? 42.242 23.720 69.536 1.00 8.06 175 LYS E N 1
ATOM 9137 C CA . LYS E 1 184 ? 42.587 22.304 69.662 1.00 7.46 175 LYS E CA 1
ATOM 9138 C C . LYS E 1 184 ? 42.325 21.785 71.073 1.00 10.02 175 LYS E C 1
ATOM 9139 O O . LYS E 1 184 ? 41.804 20.677 71.243 1.00 12.91 175 LYS E O 1
ATOM 9145 N N . GLU E 1 185 ? 42.667 22.566 72.098 1.00 9.34 176 GLU E N 1
ATOM 9146 C CA . GLU E 1 185 ? 42.559 22.070 73.470 1.00 10.16 176 GLU E CA 1
ATOM 9147 C C . GLU E 1 185 ? 41.127 22.071 73.990 1.00 9.10 176 GLU E C 1
ATOM 9148 O O . GLU E 1 185 ? 40.772 21.204 74.800 1.00 13.19 176 GLU E O 1
ATOM 9154 N N . TYR E 1 186 ? 40.295 23.014 73.550 1.00 8.05 177 TYR E N 1
ATOM 9155 C CA . TYR E 1 186 ? 38.930 23.128 74.061 1.00 9.59 177 TYR E CA 1
ATOM 9156 C C . TYR E 1 186 ? 37.905 22.438 73.169 1.00 10.33 177 TYR E C 1
ATOM 9157 O O . TYR E 1 186 ? 36.740 22.288 73.576 1.00 9.13 177 TYR E O 1
ATOM 9166 N N . GLY E 1 187 ? 38.306 22.005 71.974 1.00 8.39 178 GLY E N 1
ATOM 9167 C CA . GLY E 1 187 ? 37.369 21.367 71.071 1.00 11.68 178 GLY E CA 1
ATOM 9168 C C . GLY E 1 187 ? 36.768 20.092 71.627 1.00 9.89 178 GLY E C 1
ATOM 9169 O O . GLY E 1 187 ? 35.655 19.722 71.253 1.00 12.04 178 GLY E O 1
ATOM 9170 N N . ALA E 1 188 ? 37.487 19.404 72.523 1.00 12.29 179 ALA E N 1
ATOM 9171 C CA . ALA E 1 188 ? 36.940 18.186 73.114 1.00 11.87 179 ALA E CA 1
ATOM 9172 C C . ALA E 1 188 ? 35.691 18.447 73.943 1.00 11.11 179 ALA E C 1
ATOM 9173 O O . ALA E 1 188 ? 34.888 17.528 74.140 1.00 15.84 179 ALA E O 1
ATOM 9175 N N . ARG E 1 189 ? 35.514 19.668 74.438 1.00 11.61 180 ARG E N 1
ATOM 9176 C CA . ARG E 1 189 ? 34.300 20.044 75.147 1.00 11.23 180 ARG E CA 1
ATOM 9177 C C . ARG E 1 189 ? 33.296 20.734 74.236 1.00 11.03 180 ARG E C 1
ATOM 9178 O O . ARG E 1 189 ? 32.303 21.274 74.728 1.00 11.31 180 ARG E O 1
ATOM 9186 N N . GLY E 1 190 ? 33.534 20.736 72.922 1.00 11.46 181 GLY E N 1
ATOM 9187 C CA . GLY E 1 190 ? 32.603 21.321 71.978 1.00 10.68 181 GLY E CA 1
ATOM 9188 C C . GLY E 1 190 ? 32.694 22.825 71.840 1.00 8.36 181 GLY E C 1
ATOM 9189 O O . GLY E 1 190 ? 31.792 23.436 71.255 1.00 9.49 181 GLY E O 1
ATOM 9190 N N . ILE E 1 191 ? 33.752 23.435 72.363 1.00 9.37 182 ILE E N 1
ATOM 9191 C CA . ILE E 1 191 ? 33.906 24.886 72.394 1.00 9.25 182 ILE E CA 1
ATOM 9192 C C . ILE E 1 191 ? 34.587 25.345 71.109 1.00 8.24 182 ILE E C 1
ATOM 9193 O O . ILE E 1 191 ? 35.586 24.754 70.692 1.00 9.06 182 ILE E O 1
ATOM 9198 N N . SER E 1 192 ? 34.056 26.410 70.495 1.00 7.86 183 SER E N 1
ATOM 9199 C CA . SER E 1 192 ? 34.600 26.993 69.272 1.00 7.52 183 SER E CA 1
ATOM 9200 C C . SER E 1 192 ? 35.350 28.267 69.638 1.00 6.77 183 SER E C 1
ATOM 9201 O O . SER E 1 192 ? 34.814 29.111 70.370 1.00 7.80 183 SER E O 1
ATOM 9204 N N . VAL E 1 193 ? 36.573 28.420 69.116 1.00 6.76 184 VAL E N 1
ATOM 9205 C CA . VAL E 1 193 ? 37.470 29.516 69.481 1.00 7.51 184 VAL E CA 1
ATOM 9206 C C . VAL E 1 193 ? 37.883 30.241 68.203 1.00 8.07 184 VAL E C 1
ATOM 9207 O O . VAL E 1 193 ? 38.461 29.625 67.295 1.00 8.48 184 VAL E O 1
ATOM 9211 N N . THR E 1 194 ? 37.635 31.549 68.147 1.00 6.86 185 THR E N 1
ATOM 9212 C CA . THR E 1 194 ? 37.956 32.339 66.962 1.00 6.84 185 THR E CA 1
ATOM 9213 C C . THR E 1 194 ? 38.531 33.706 67.334 1.00 6.79 185 THR E C 1
ATOM 9214 O O . THR E 1 194 ? 38.363 34.208 68.449 1.00 6.83 185 THR E O 1
ATOM 9218 N N . ALA E 1 195 ? 39.187 34.330 66.358 1.00 6.70 186 ALA E N 1
ATOM 9219 C CA . ALA E 1 195 ? 39.633 35.710 66.471 1.00 6.82 186 ALA E CA 1
ATOM 9220 C C . ALA E 1 195 ? 39.155 36.481 65.249 1.00 6.33 186 ALA E C 1
ATOM 9221 O O . ALA E 1 195 ? 39.138 35.946 64.134 1.00 7.42 186 ALA E O 1
ATOM 9223 N N . VAL E 1 196 ? 38.746 37.734 65.469 1.00 6.70 187 VAL E N 1
ATOM 9224 C CA . VAL E 1 196 ? 38.119 38.564 64.445 1.00 7.60 187 VAL E CA 1
ATOM 9225 C C . VAL E 1 196 ? 38.906 39.861 64.330 1.00 6.92 187 VAL E C 1
ATOM 9226 O O . VAL E 1 196 ? 39.109 40.553 65.335 1.00 6.74 187 VAL E O 1
ATOM 9230 N N . GLY E 1 197 ? 39.334 40.194 63.107 1.00 6.97 188 GLY E N 1
ATOM 9231 C CA . GLY E 1 197 ? 40.155 41.365 62.880 1.00 8.26 188 GLY E CA 1
ATOM 9232 C C . GLY E 1 197 ? 39.484 42.374 61.967 1.00 7.76 188 GLY E C 1
ATOM 9233 O O . GLY E 1 197 ? 39.567 42.278 60.738 1.00 8.07 188 GLY E O 1
ATOM 9234 N N . PRO E 1 198 ? 38.806 43.369 62.540 1.00 7.40 189 PRO E N 1
ATOM 9235 C CA . PRO E 1 198 ? 38.189 44.404 61.708 1.00 7.20 189 PRO E CA 1
ATOM 9236 C C . PRO E 1 198 ? 39.251 45.266 61.043 1.00 6.48 189 PRO E C 1
ATOM 9237 O O . PRO E 1 198 ? 40.406 45.326 61.475 1.00 7.93 189 PRO E O 1
ATOM 9241 N N . GLY E 1 199 ? 38.840 45.962 59.977 1.00 7.77 190 GLY E N 1
ATOM 9242 C CA . GLY E 1 199 ? 39.608 47.079 59.496 1.00 8.67 190 GLY E CA 1
ATOM 9243 C C . GLY E 1 199 ? 39.577 48.210 60.500 1.00 8.61 190 GLY E C 1
ATOM 9244 O O . GLY E 1 199 ? 38.926 48.108 61.546 1.00 9.27 190 GLY E O 1
ATOM 9245 N N . PRO E 1 200 ? 40.268 49.311 60.195 1.00 7.40 191 PRO E N 1
ATOM 9246 C CA . PRO E 1 200 ? 40.142 50.499 61.052 1.00 7.54 191 PRO E CA 1
ATOM 9247 C C . PRO E 1 200 ? 38.667 50.860 61.149 1.00 9.15 191 PRO E C 1
ATOM 9248 O O . PRO E 1 200 ? 37.951 50.845 60.149 1.00 10.28 191 PRO E O 1
ATOM 9252 N N . MET E 1 201 ? 38.196 51.110 62.371 1.00 8.89 192 MET E N 1
ATOM 9253 C CA . MET E 1 201 ? 36.770 51.279 62.623 1.00 9.17 192 MET E CA 1
ATOM 9254 C C . MET E 1 201 ? 36.439 52.712 63.012 1.00 10.70 192 MET E C 1
ATOM 9255 O O . MET E 1 201 ? 37.248 53.407 63.632 1.00 10.49 192 MET E O 1
ATOM 9260 N N . ASP E 1 202 ? 35.221 53.142 62.670 1.00 9.82 193 ASP E N 1
ATOM 9261 C CA . ASP E 1 202 ? 34.723 54.463 63.061 1.00 10.10 193 ASP E CA 1
ATOM 9262 C C . ASP E 1 202 ? 34.261 54.420 64.520 1.00 11.55 193 ASP E C 1
ATOM 9263 O O . ASP E 1 202 ? 33.068 54.358 64.827 1.00 12.93 193 ASP E O 1
ATOM 9268 N N . THR E 1 203 ? 35.228 54.429 65.432 1.00 10.33 194 THR E N 1
ATOM 9269 C CA . THR E 1 203 ? 34.970 54.583 66.858 1.00 8.41 194 THR E CA 1
ATOM 9270 C C . THR E 1 203 ? 36.016 55.527 67.432 1.00 9.80 194 THR E C 1
ATOM 9271 O O . THR E 1 203 ? 37.060 55.757 66.808 1.00 12.28 194 THR E O 1
ATOM 9275 N N . PRO E 1 204 ? 35.787 56.058 68.637 1.00 9.55 195 PRO E N 1
ATOM 9276 C CA . PRO E 1 204 ? 36.803 56.923 69.261 1.00 10.74 195 PRO E CA 1
ATOM 9277 C C . PRO E 1 204 ? 38.154 56.252 69.497 1.00 10.93 195 PRO E C 1
ATOM 9278 O O . PRO E 1 204 ? 39.133 56.962 69.739 1.00 13.59 195 PRO E O 1
ATOM 9282 N N . PHE E 1 205 ? 38.236 54.920 69.436 1.00 10.99 196 PHE E N 1
ATOM 9283 C CA . PHE E 1 205 ? 39.511 54.217 69.576 1.00 9.15 196 PHE E CA 1
ATOM 9284 C C . PHE E 1 205 ? 40.469 54.559 68.433 1.00 11.32 196 PHE E C 1
ATOM 9285 O O . PHE E 1 205 ? 41.687 54.658 68.635 1.00 11.08 196 PHE E O 1
ATOM 9293 N N . PHE E 1 206 ? 39.931 54.756 67.226 1.00 9.43 197 PHE E N 1
ATOM 9294 C CA . PHE E 1 206 ? 40.745 54.849 66.017 1.00 9.13 197 PHE E CA 1
ATOM 9295 C C . PHE E 1 206 ? 41.440 56.203 65.886 1.00 10.63 197 PHE E C 1
ATOM 9296 O O . PHE E 1 206 ? 42.648 56.262 65.623 1.00 12.04 197 PHE E O 1
ATOM 9304 N N . TYR E 1 207 ? 40.698 57.297 66.072 1.00 11.35 198 TYR E N 1
ATOM 9305 C CA . TYR E 1 207 ? 41.201 58.617 65.692 1.00 13.78 198 TYR E CA 1
ATOM 9306 C C . TYR E 1 207 ? 42.449 59.104 66.429 1.00 14.61 198 TYR E C 1
ATOM 9307 O O . TYR E 1 207 ? 43.290 59.748 65.777 1.00 14.68 198 TYR E O 1
ATOM 9316 N N . PRO E 1 208 ? 42.627 58.891 67.740 1.00 12.37 199 PRO E N 1
ATOM 9317 C CA . PRO E 1 208 ? 43.772 59.533 68.421 1.00 15.04 199 PRO E CA 1
ATOM 9318 C C . PRO E 1 208 ? 45.135 59.137 67.876 1.00 12.95 199 PRO E C 1
ATOM 9319 O O . PRO E 1 208 ? 46.090 59.915 67.996 1.00 16.77 199 PRO E O 1
ATOM 9323 N N . ALA E 1 209 ? 45.259 57.960 67.278 1.00 15.04 200 ALA E N 1
ATOM 9324 C CA . ALA E 1 209 ? 46.552 57.475 66.826 1.00 16.65 200 ALA E CA 1
ATOM 9325 C C . ALA E 1 209 ? 46.884 57.885 65.399 1.00 16.09 200 ALA E C 1
ATOM 9326 O O . ALA E 1 209 ? 48.025 57.689 64.967 1.00 16.27 200 ALA E O 1
ATOM 9328 N N . GLU E 1 210 ? 45.936 58.465 64.665 1.00 15.95 201 GLU E N 1
ATOM 9329 C CA . GLU E 1 210 ? 46.066 58.642 63.225 1.00 15.55 201 GLU E CA 1
ATOM 9330 C C . GLU E 1 210 ? 46.106 60.116 62.856 1.00 14.82 201 GLU E C 1
ATOM 9331 O O . GLU E 1 210 ? 45.196 60.876 63.209 1.00 16.28 201 GLU E O 1
ATOM 9337 N N . GLY E 1 211 ? 47.149 60.511 62.122 1.00 16.19 202 GLY E N 1
ATOM 9338 C CA . GLY E 1 211 ? 47.212 61.850 61.577 1.00 19.08 202 GLY E CA 1
ATOM 9339 C C . GLY E 1 211 ? 46.199 62.048 60.467 1.00 18.39 202 GLY E C 1
ATOM 9340 O O . GLY E 1 211 ? 45.563 61.109 59.980 1.00 19.11 202 GLY E O 1
ATOM 9341 N N . ALA E 1 212 ? 46.060 63.311 60.056 1.00 23.28 203 ALA E N 1
ATOM 9342 C CA . ALA E 1 212 ? 45.034 63.682 59.083 1.00 24.99 203 ALA E CA 1
ATOM 9343 C C . ALA E 1 212 ? 45.212 62.935 57.765 1.00 21.07 203 ALA E C 1
ATOM 9344 O O . ALA E 1 212 ? 44.242 62.430 57.194 1.00 20.66 203 ALA E O 1
ATOM 9346 N N . ASP E 1 213 ? 46.447 62.868 57.260 1.00 25.08 204 ASP E N 1
ATOM 9347 C CA . ASP E 1 213 ? 46.697 62.144 56.018 1.00 22.23 204 ASP E CA 1
ATOM 9348 C C . ASP E 1 213 ? 46.375 60.664 56.168 1.00 19.30 204 ASP E C 1
ATOM 9349 O O . ASP E 1 213 ? 45.821 60.045 55.253 1.00 19.83 204 ASP E O 1
ATOM 9354 N N . ALA E 1 214 ? 46.708 60.080 57.323 1.00 19.25 205 ALA E N 1
ATOM 9355 C CA . ALA E 1 214 ? 46.440 58.661 57.543 1.00 17.06 205 ALA E CA 1
ATOM 9356 C C . ALA E 1 214 ? 44.943 58.371 57.584 1.00 15.59 205 ALA E C 1
ATOM 9357 O O . ALA E 1 214 ? 44.483 57.381 56.999 1.00 14.27 205 ALA E O 1
ATOM 9359 N N . VAL E 1 215 ? 44.167 59.219 58.273 1.00 16.41 206 VAL E N 1
ATOM 9360 C CA . VAL E 1 215 ? 42.714 59.037 58.321 1.00 14.74 206 VAL E CA 1
ATOM 9361 C C . VAL E 1 215 ? 42.130 59.018 56.913 1.00 17.03 206 VAL E C 1
ATOM 9362 O O . VAL E 1 215 ? 41.337 58.132 56.559 1.00 16.56 206 VAL E O 1
ATOM 9366 N N . ALA E 1 216 ? 42.515 59.999 56.088 1.00 18.67 207 ALA E N 1
ATOM 9367 C CA . ALA E 1 216 ? 42.057 60.031 54.702 1.00 17.92 207 ALA E CA 1
ATOM 9368 C C . ALA E 1 216 ? 42.451 58.760 53.960 1.00 17.36 207 ALA E C 1
ATOM 9369 O O . ALA E 1 216 ? 41.650 58.203 53.199 1.00 18.24 207 ALA E O 1
ATOM 9371 N N . TYR E 1 217 ? 43.678 58.279 54.177 1.00 15.48 208 TYR E N 1
ATOM 9372 C CA . TYR E 1 217 ? 44.110 57.034 53.549 1.00 14.32 208 TYR E CA 1
ATOM 9373 C C . TYR E 1 217 ? 43.237 55.860 53.983 1.00 16.18 208 TYR E C 1
ATOM 9374 O O . TYR E 1 217 ? 42.735 55.105 53.143 1.00 15.64 208 TYR E O 1
ATOM 9383 N N . HIS E 1 218 ? 43.057 55.675 55.298 1.00 14.09 209 HIS E N 1
ATOM 9384 C CA . HIS E 1 218 ? 42.281 54.529 55.763 1.00 12.78 209 HIS E CA 1
ATOM 9385 C C . HIS E 1 218 ? 40.845 54.583 55.258 1.00 15.99 209 HIS E C 1
ATOM 9386 O O . HIS E 1 218 ? 40.235 53.536 55.020 1.00 14.85 209 HIS E O 1
ATOM 9393 N N . LYS E 1 219 ? 40.284 55.790 55.107 1.00 15.69 210 LYS E N 1
ATOM 9394 C CA . LYS E 1 219 ? 38.904 55.953 54.653 1.00 15.16 210 LYS E CA 1
ATOM 9395 C C . LYS E 1 219 ? 38.700 55.573 53.191 1.00 16.90 210 LYS E C 1
ATOM 9396 O O . LYS E 1 219 ? 37.547 55.415 52.770 1.00 17.75 210 LYS E O 1
ATOM 9402 N N . THR E 1 220 ? 39.772 55.436 52.404 1.00 14.80 211 THR E N 1
ATOM 9403 C CA . THR E 1 220 ? 39.664 55.025 51.008 1.00 15.38 211 THR E CA 1
ATOM 9404 C C . THR E 1 220 ? 40.455 53.756 50.707 1.00 17.73 211 THR E C 1
ATOM 9405 O O . THR E 1 220 ? 40.575 53.382 49.540 1.00 18.99 211 THR E O 1
ATOM 9409 N N . ALA E 1 221 ? 40.980 53.071 51.724 1.00 15.85 212 ALA E N 1
ATOM 9410 C CA . ALA E 1 221 ? 41.886 51.952 51.483 1.00 16.03 212 ALA E CA 1
ATOM 9411 C C . ALA E 1 221 ? 41.178 50.618 51.279 1.00 13.38 212 ALA E C 1
ATOM 9412 O O . ALA E 1 221 ? 41.822 49.653 50.849 1.00 16.19 212 ALA E O 1
ATOM 9414 N N . ALA E 1 222 ? 39.893 50.523 51.584 1.00 11.47 213 ALA E N 1
ATOM 9415 C CA . ALA E 1 222 ? 39.162 49.281 51.406 1.00 10.01 213 ALA E CA 1
ATOM 9416 C C . ALA E 1 222 ? 38.412 49.304 50.079 1.00 11.93 213 ALA E C 1
ATOM 9417 O O . ALA E 1 222 ? 37.911 50.347 49.654 1.00 10.84 213 ALA E O 1
ATOM 9419 N N . ALA E 1 223 ? 38.339 48.143 49.429 1.00 10.24 214 ALA E N 1
ATOM 9420 C CA . ALA E 1 223 ? 37.621 48.051 48.160 1.00 9.62 214 ALA E CA 1
ATOM 9421 C C . ALA E 1 223 ? 36.187 48.533 48.291 1.00 9.82 214 ALA E C 1
ATOM 9422 O O . ALA E 1 223 ? 35.649 49.135 47.356 1.00 11.47 214 ALA E O 1
ATOM 9424 N N . LEU E 1 224 ? 35.556 48.296 49.436 1.00 8.11 215 LEU E N 1
ATOM 9425 C CA . LEU E 1 224 ? 34.177 48.690 49.656 1.00 9.08 215 LEU E CA 1
ATOM 9426 C C . LEU E 1 224 ? 34.048 49.988 50.434 1.00 9.82 215 LEU E C 1
ATOM 9427 O O . LEU E 1 224 ? 32.939 50.326 50.846 1.00 9.92 215 LEU E O 1
ATOM 9432 N N . SER E 1 225 ? 35.143 50.730 50.617 1.00 8.98 216 SER E N 1
ATOM 9433 C CA . SER E 1 225 ? 35.084 52.022 51.304 1.00 10.36 216 SER E CA 1
ATOM 9434 C C . SER E 1 225 ? 33.959 52.948 50.851 1.00 9.33 216 SER E C 1
ATOM 9435 O O . SER E 1 225 ? 33.380 53.626 51.718 1.00 10.71 216 SER E O 1
ATOM 9438 N N . PRO E 1 226 ? 33.622 53.071 49.559 1.00 11.49 217 PRO E N 1
ATOM 9439 C CA . PRO E 1 226 ? 32.538 53.995 49.175 1.00 12.42 217 PRO E CA 1
ATOM 9440 C C . PRO E 1 226 ? 31.186 53.659 49.781 1.00 11.59 217 PRO E C 1
ATOM 9441 O O . PRO E 1 226 ? 30.278 54.492 49.723 1.00 13.80 217 PRO E O 1
ATOM 9445 N N . PHE E 1 227 ? 31.024 52.484 50.378 1.00 10.80 218 PHE E N 1
ATOM 9446 C CA . PHE E 1 227 ? 29.712 52.000 50.763 1.00 10.44 218 PHE E CA 1
ATOM 9447 C C . PHE E 1 227 ? 29.509 51.849 52.258 1.00 12.27 218 PHE E C 1
ATOM 9448 O O . PHE E 1 227 ? 28.389 51.540 52.680 1.00 14.26 218 PHE E O 1
ATOM 9456 N N . SER E 1 228 ? 30.545 52.036 53.066 1.00 9.65 219 SER E N 1
ATOM 9457 C CA . SER E 1 228 ? 30.334 52.152 54.497 1.00 10.43 219 SER E CA 1
ATOM 9458 C C . SER E 1 228 ? 29.989 53.601 54.820 1.00 12.88 219 SER E C 1
ATOM 9459 O O . SER E 1 228 ? 29.962 54.465 53.943 1.00 14.20 219 SER E O 1
ATOM 9462 N N . LYS E 1 229 ? 29.694 53.878 56.093 1.00 12.81 220 LYS E N 1
ATOM 9463 C CA . LYS E 1 229 ? 29.224 55.212 56.450 1.00 13.41 220 LYS E CA 1
ATOM 9464 C C . LYS E 1 229 ? 30.303 56.273 56.249 1.00 14.57 220 LYS E C 1
ATOM 9465 O O . LYS E 1 229 ? 29.999 57.404 55.853 1.00 17.39 220 LYS E O 1
ATOM 9471 N N . THR E 1 230 ? 31.564 55.932 56.512 1.00 13.28 221 THR E N 1
ATOM 9472 C CA . THR E 1 230 ? 32.653 56.898 56.429 1.00 16.23 221 THR E CA 1
ATOM 9473 C C . THR E 1 230 ? 33.817 56.426 55.571 1.00 13.83 221 THR E C 1
ATOM 9474 O O . THR E 1 230 ? 34.752 57.204 55.359 1.00 14.62 221 THR E O 1
ATOM 9478 N N . GLY E 1 231 ? 33.799 55.186 55.084 1.00 9.97 222 GLY E N 1
ATOM 9479 C CA . GLY E 1 231 ? 34.944 54.585 54.432 1.00 9.11 222 GLY E CA 1
ATOM 9480 C C . GLY E 1 231 ? 35.730 53.628 55.310 1.00 9.87 222 GLY E C 1
ATOM 9481 O O . GLY E 1 231 ? 36.419 52.743 54.784 1.00 10.99 222 GLY E O 1
ATOM 9482 N N . LEU E 1 232 ? 35.653 53.792 56.630 1.00 9.53 223 LEU E N 1
ATOM 9483 C CA . LEU E 1 232 ? 36.198 52.853 57.599 1.00 8.59 223 LEU E CA 1
ATOM 9484 C C . LEU E 1 232 ? 35.239 51.678 57.794 1.00 8.91 223 LEU E C 1
ATOM 9485 O O . LEU E 1 232 ? 34.125 51.658 57.268 1.00 10.52 223 LEU E O 1
ATOM 9490 N N . THR E 1 233 ? 35.684 50.682 58.565 1.00 7.80 224 THR E N 1
ATOM 9491 C CA . THR E 1 233 ? 34.778 49.630 59.022 1.00 7.58 224 THR E CA 1
ATOM 9492 C C . THR E 1 233 ? 33.777 50.198 60.028 1.00 8.70 224 THR E C 1
ATOM 9493 O O . THR E 1 233 ? 34.157 50.916 60.956 1.00 10.26 224 THR E O 1
ATOM 9497 N N . ASP E 1 234 ? 32.499 49.874 59.846 1.00 8.85 225 ASP E N 1
ATOM 9498 C CA . ASP E 1 234 ? 31.464 50.232 60.812 1.00 10.52 225 ASP E CA 1
ATOM 9499 C C . ASP E 1 234 ? 31.222 49.079 61.780 1.00 11.79 225 ASP E C 1
ATOM 9500 O O . ASP E 1 234 ? 31.127 47.920 61.366 1.00 11.46 225 ASP E O 1
ATOM 9505 N N . ILE E 1 235 ? 31.089 49.398 63.076 1.00 9.29 226 ILE E N 1
ATOM 9506 C CA . ILE E 1 235 ? 30.843 48.336 64.049 1.00 7.60 226 ILE E CA 1
ATOM 9507 C C . ILE E 1 235 ? 29.555 47.591 63.730 1.00 9.43 226 ILE E C 1
ATOM 9508 O O . ILE E 1 235 ? 29.442 46.390 64.002 1.00 9.16 226 ILE E O 1
ATOM 9513 N N . GLU E 1 236 ? 28.578 48.284 63.132 1.00 9.07 227 GLU E N 1
ATOM 9514 C CA . GLU E 1 236 ? 27.324 47.654 62.738 1.00 10.15 227 GLU E CA 1
ATOM 9515 C C . GLU E 1 236 ? 27.531 46.501 61.760 1.00 9.17 227 GLU E C 1
ATOM 9516 O O . GLU E 1 236 ? 26.668 45.620 61.677 1.00 10.18 227 GLU E O 1
ATOM 9522 N N . ASP E 1 237 ? 28.640 46.487 61.011 1.00 8.19 228 ASP E N 1
ATOM 9523 C CA . ASP E 1 237 ? 28.899 45.404 60.079 1.00 7.52 228 ASP E CA 1
ATOM 9524 C C . ASP E 1 237 ? 29.828 44.341 60.647 1.00 8.81 228 ASP E C 1
ATOM 9525 O O . ASP E 1 237 ? 30.037 43.312 59.996 1.00 9.96 228 ASP E O 1
ATOM 9530 N N . VAL E 1 238 ? 30.390 44.567 61.831 1.00 7.64 229 VAL E N 1
ATOM 9531 C CA . VAL E 1 238 ? 31.176 43.549 62.527 1.00 7.06 229 VAL E CA 1
ATOM 9532 C C . VAL E 1 238 ? 30.297 42.711 63.446 1.00 8.57 229 VAL E C 1
ATOM 9533 O O . VAL E 1 238 ? 30.445 41.487 63.513 1.00 8.52 229 VAL E O 1
ATOM 9537 N N . VAL E 1 239 ? 29.353 43.353 64.137 1.00 8.07 230 VAL E N 1
ATOM 9538 C CA A VAL E 1 239 ? 28.467 42.681 65.085 0.43 8.54 230 VAL E CA 1
ATOM 9539 C CA B VAL E 1 239 ? 28.525 42.625 65.095 0.57 9.10 230 VAL E CA 1
ATOM 9540 C C . VAL E 1 239 ? 27.759 41.463 64.483 1.00 8.88 230 VAL E C 1
ATOM 9541 O O . VAL E 1 239 ? 27.680 40.413 65.129 1.00 8.45 230 VAL E O 1
ATOM 9548 N N . PRO E 1 240 ? 27.212 41.541 63.258 1.00 9.63 231 PRO E N 1
ATOM 9549 C CA . PRO E 1 240 ? 26.518 40.352 62.726 1.00 8.46 231 PRO E CA 1
ATOM 9550 C C . PRO E 1 240 ? 27.436 39.161 62.490 1.00 8.45 231 PRO E C 1
ATOM 9551 O O . PRO E 1 240 ? 26.982 38.009 62.556 1.00 8.53 231 PRO E O 1
ATOM 9555 N N . PHE E 1 241 ? 28.716 39.402 62.187 1.00 7.16 232 PHE E N 1
ATOM 9556 C CA . PHE E 1 241 ? 29.642 38.286 62.020 1.00 7.34 232 PHE E CA 1
ATOM 9557 C C . PHE E 1 241 ? 29.944 37.628 63.361 1.00 7.68 232 PHE E C 1
ATOM 9558 O O . PHE E 1 241 ? 29.967 36.402 63.466 1.00 8.29 232 PHE E O 1
ATOM 9566 N N . ILE E 1 242 ? 30.139 38.427 64.408 1.00 6.73 233 ILE E N 1
ATOM 9567 C CA A ILE E 1 242 ? 30.304 37.883 65.761 0.40 7.77 233 ILE E CA 1
ATOM 9568 C CA B ILE E 1 242 ? 30.327 37.837 65.729 0.60 7.84 233 ILE E CA 1
ATOM 9569 C C . ILE E 1 242 ? 29.096 37.035 66.148 1.00 8.45 233 ILE E C 1
ATOM 9570 O O . ILE E 1 242 ? 29.221 35.928 66.695 1.00 8.13 233 ILE E O 1
ATOM 9579 N N . ARG E 1 243 ? 27.895 37.559 65.884 1.00 7.23 234 ARG E N 1
ATOM 9580 C CA A ARG E 1 243 ? 26.671 36.820 66.187 0.56 7.61 234 ARG E CA 1
ATOM 9581 C CA B ARG E 1 243 ? 26.692 36.805 66.213 0.44 7.44 234 ARG E CA 1
ATOM 9582 C C . ARG E 1 243 ? 26.642 35.488 65.449 1.00 8.25 234 ARG E C 1
ATOM 9583 O O . ARG E 1 243 ? 26.274 34.454 66.022 1.00 8.80 234 ARG E O 1
ATOM 9598 N N . HIS E 1 244 ? 27.026 35.497 64.169 1.00 7.43 235 HIS E N 1
ATOM 9599 C CA . HIS E 1 244 ? 27.099 34.246 63.412 1.00 8.29 235 HIS E CA 1
ATOM 9600 C C . HIS E 1 244 ? 28.067 33.258 64.061 1.00 8.19 235 HIS E C 1
ATOM 9601 O O . HIS E 1 244 ? 27.731 32.088 64.262 1.00 7.98 235 HIS E O 1
ATOM 9608 N N . LEU E 1 245 ? 29.273 33.716 64.407 1.00 7.78 236 LEU E N 1
ATOM 9609 C CA . LEU E 1 245 ? 30.268 32.813 64.978 1.00 7.34 236 LEU E CA 1
ATOM 9610 C C . LEU E 1 245 ? 29.759 32.137 66.243 1.00 8.69 236 LEU E C 1
ATOM 9611 O O . LEU E 1 245 ? 30.087 30.972 66.501 1.00 8.61 236 LEU E O 1
ATOM 9616 N N . VAL E 1 246 ? 28.978 32.850 67.060 1.00 7.15 237 VAL E N 1
ATOM 9617 C CA . VAL E 1 246 ? 28.570 32.298 68.350 1.00 7.38 237 VAL E CA 1
ATOM 9618 C C . VAL E 1 246 ? 27.221 31.597 68.272 1.00 8.19 237 VAL E C 1
ATOM 9619 O O . VAL E 1 246 ? 26.688 31.162 69.301 1.00 9.19 237 VAL E O 1
ATOM 9623 N N . THR E 1 247 ? 26.666 31.481 67.058 1.00 8.16 238 THR E N 1
ATOM 9624 C CA . THR E 1 247 ? 25.430 30.735 66.825 1.00 8.94 238 THR E CA 1
ATOM 9625 C C . THR E 1 247 ? 25.634 29.681 65.734 1.00 8.17 238 THR E C 1
ATOM 9626 O O . THR E 1 247 ? 26.246 28.642 65.993 1.00 10.19 238 THR E O 1
ATOM 9630 N N . ASP E 1 248 ? 25.159 29.932 64.508 1.00 8.59 239 ASP E N 1
ATOM 9631 C CA A ASP E 1 248 ? 25.209 28.854 63.528 0.50 8.68 239 ASP E CA 1
ATOM 9632 C CA B ASP E 1 248 ? 25.181 28.947 63.425 0.50 9.48 239 ASP E CA 1
ATOM 9633 C C . ASP E 1 248 ? 26.569 28.711 62.856 1.00 9.47 239 ASP E C 1
ATOM 9634 O O . ASP E 1 248 ? 26.759 27.747 62.101 1.00 11.14 239 ASP E O 1
ATOM 9643 N N . GLY E 1 249 ? 27.520 29.592 63.148 1.00 7.93 240 GLY E N 1
ATOM 9644 C CA . GLY E 1 249 ? 28.871 29.460 62.628 1.00 8.46 240 GLY E CA 1
ATOM 9645 C C . GLY E 1 249 ? 29.812 28.675 63.527 1.00 8.48 240 GLY E C 1
ATOM 9646 O O . GLY E 1 249 ? 31.035 28.824 63.425 1.00 8.20 240 GLY E O 1
ATOM 9647 N N . TRP E 1 250 ? 29.249 27.821 64.397 1.00 8.26 241 TRP E N 1
ATOM 9648 C CA . TRP E 1 250 ? 30.022 27.081 65.398 1.00 7.72 241 TRP E CA 1
ATOM 9649 C C . TRP E 1 250 ? 31.124 26.225 64.776 1.00 8.16 241 TRP E C 1
ATOM 9650 O O . TRP E 1 250 ? 32.116 25.912 65.444 1.00 8.29 241 TRP E O 1
ATOM 9661 N N . TRP E 1 251 ? 30.971 25.812 63.516 1.00 7.72 242 TRP E N 1
ATOM 9662 C CA . TRP E 1 251 ? 31.980 24.935 62.918 1.00 8.08 242 TRP E CA 1
ATOM 9663 C C . TRP E 1 251 ? 33.258 25.680 62.556 1.00 8.88 242 TRP E C 1
ATOM 9664 O O . TRP E 1 251 ? 34.284 25.032 62.318 1.00 8.69 242 TRP E O 1
ATOM 9675 N N . ILE E 1 252 ? 33.220 27.010 62.530 1.00 8.07 243 ILE E N 1
ATOM 9676 C CA . ILE E 1 252 ? 34.428 27.821 62.384 1.00 7.19 243 ILE E CA 1
ATOM 9677 C C . ILE E 1 252 ? 35.135 27.857 63.734 1.00 6.42 243 ILE E C 1
ATOM 9678 O O . ILE E 1 252 ? 34.591 28.363 64.719 1.00 7.27 243 ILE E O 1
ATOM 9683 N N . THR E 1 253 ? 36.349 27.312 63.790 1.00 7.36 244 THR E N 1
ATOM 9684 C CA . THR E 1 253 ? 37.126 27.331 65.023 1.00 6.62 244 THR E CA 1
ATOM 9685 C C . THR E 1 253 ? 38.602 27.240 64.658 1.00 6.73 244 THR E C 1
ATOM 9686 O O . THR E 1 253 ? 38.967 26.634 63.645 1.00 8.20 244 THR E O 1
ATOM 9690 N N . GLY E 1 254 ? 39.449 27.863 65.478 1.00 6.95 245 GLY E N 1
ATOM 9691 C CA . GLY E 1 254 ? 40.871 27.884 65.196 1.00 7.98 245 GLY E CA 1
ATOM 9692 C C . GLY E 1 254 ? 41.268 28.818 64.091 1.00 7.74 245 GLY E C 1
ATOM 9693 O O . GLY E 1 254 ? 42.335 28.639 63.505 1.00 10.32 245 GLY E O 1
ATOM 9694 N N . GLN E 1 255 ? 40.427 29.794 63.769 1.00 6.67 246 GLN E N 1
ATOM 9695 C CA . GLN E 1 255 ? 40.670 30.703 62.663 1.00 6.49 246 GLN E CA 1
ATOM 9696 C C . GLN E 1 255 ? 40.733 32.136 63.171 1.00 6.22 246 GLN E C 1
ATOM 9697 O O . GLN E 1 255 ? 40.046 32.503 64.135 1.00 7.37 246 GLN E O 1
ATOM 9703 N N . THR E 1 256 ? 41.550 32.943 62.489 1.00 7.03 247 THR E N 1
ATOM 9704 C CA . THR E 1 256 ? 41.594 34.392 62.655 1.00 5.95 247 THR E CA 1
ATOM 9705 C C . THR E 1 256 ? 41.147 34.987 61.326 1.00 6.13 247 THR E C 1
ATOM 9706 O O . THR E 1 256 ? 41.787 34.753 60.289 1.00 7.36 247 THR E O 1
ATOM 9710 N N . ILE E 1 257 ? 40.028 35.718 61.346 1.00 6.54 248 ILE E N 1
ATOM 9711 C CA . ILE E 1 257 ? 39.323 36.111 60.129 1.00 7.37 248 ILE E CA 1
ATOM 9712 C C . ILE E 1 257 ? 39.240 37.629 60.072 1.00 7.76 248 ILE E C 1
ATOM 9713 O O . ILE E 1 257 ? 38.897 38.277 61.071 1.00 7.13 248 ILE E O 1
ATOM 9718 N N . LEU E 1 258 ? 39.530 38.184 58.898 1.00 7.43 249 LEU E N 1
ATOM 9719 C CA . LEU E 1 258 ? 39.611 39.624 58.705 1.00 8.37 249 LEU E CA 1
ATOM 9720 C C . LEU E 1 258 ? 38.334 40.137 58.051 1.00 7.22 249 LEU E C 1
ATOM 9721 O O . LEU E 1 258 ? 37.926 39.632 57.004 1.00 8.81 249 LEU E O 1
ATOM 9726 N N . ILE E 1 259 ? 37.717 41.152 58.667 1.00 7.77 250 ILE E N 1
ATOM 9727 C CA . ILE E 1 259 ? 36.414 41.676 58.250 1.00 7.95 250 ILE E CA 1
ATOM 9728 C C . ILE E 1 259 ? 36.601 43.178 58.045 1.00 6.75 250 ILE E C 1
ATOM 9729 O O . ILE E 1 259 ? 36.548 43.957 58.999 1.00 8.09 250 ILE E O 1
ATOM 9734 N N . ASN E 1 260 ? 36.844 43.590 56.797 1.00 6.45 251 ASN E N 1
ATOM 9735 C CA . ASN E 1 260 ? 37.460 44.897 56.603 1.00 6.63 251 ASN E CA 1
ATOM 9736 C C . ASN E 1 260 ? 37.106 45.587 55.289 1.00 7.28 251 ASN E C 1
ATOM 9737 O O . ASN E 1 260 ? 37.733 46.605 54.963 1.00 7.59 251 ASN E O 1
ATOM 9742 N N . GLY E 1 261 ? 36.137 45.091 54.528 1.00 6.78 252 GLY E N 1
ATOM 9743 C CA . GLY E 1 261 ? 35.774 45.750 53.291 1.00 8.24 252 GLY E CA 1
ATOM 9744 C C . GLY E 1 261 ? 36.768 45.580 52.172 1.00 7.11 252 GLY E C 1
ATOM 9745 O O . GLY E 1 261 ? 36.627 46.241 51.137 1.00 7.59 252 GLY E O 1
ATOM 9746 N N . GLY E 1 262 ? 37.756 44.700 52.333 1.00 7.86 253 GLY E N 1
ATOM 9747 C CA . GLY E 1 262 ? 38.742 44.513 51.283 1.00 7.18 253 GLY E CA 1
ATOM 9748 C C . GLY E 1 262 ? 39.926 45.436 51.464 1.00 8.73 253 GLY E C 1
ATOM 9749 O O . GLY E 1 262 ? 40.326 46.145 50.539 1.00 8.17 253 GLY E O 1
ATOM 9750 N N . TYR E 1 263 ? 40.478 45.432 52.678 1.00 8.99 254 TYR E N 1
ATOM 9751 C CA . TYR E 1 263 ? 41.584 46.292 53.097 1.00 7.43 254 TYR E CA 1
ATOM 9752 C C . TYR E 1 263 ? 42.898 45.516 53.106 1.00 9.47 254 TYR E C 1
ATOM 9753 O O . TYR E 1 263 ? 43.824 45.842 52.356 1.00 12.37 254 TYR E O 1
ATOM 9762 N N . THR E 1 264 ? 42.985 44.473 53.931 1.00 7.46 255 THR E N 1
ATOM 9763 C CA . THR E 1 264 ? 44.061 43.491 53.904 1.00 7.28 255 THR E CA 1
ATOM 9764 C C . THR E 1 264 ? 43.454 42.101 53.737 1.00 7.83 255 THR E C 1
ATOM 9765 O O . THR E 1 264 ? 42.249 41.897 53.912 1.00 7.01 255 THR E O 1
ATOM 9769 N N . THR E 1 265 ? 44.304 41.141 53.379 1.00 8.15 256 THR E N 1
ATOM 9770 C CA . THR E 1 265 ? 43.884 39.752 53.260 1.00 7.78 256 THR E CA 1
ATOM 9771 C C . THR E 1 265 ? 44.961 38.872 53.880 1.00 8.54 256 THR E C 1
ATOM 9772 O O . THR E 1 265 ? 45.973 39.365 54.386 1.00 10.41 256 THR E O 1
ATOM 9776 N N . LYS E 1 266 ? 44.751 37.561 53.810 1.00 10.98 257 LYS E N 1
ATOM 9777 C CA . LYS E 1 266 ? 45.690 36.586 54.338 1.00 10.66 257 LYS E CA 1
ATOM 9778 C C . LYS E 1 266 ? 45.409 35.225 53.714 1.00 12.76 257 LYS E C 1
ATOM 9779 O O . LYS E 1 266 ? 44.373 35.040 53.055 1.00 10.49 257 LYS E O 1
ATOM 9786 N N . ALA F 1 11 ? -10.963 22.426 7.157 1.00 61.44 2 ALA F N 1
ATOM 9787 C CA . ALA F 1 11 ? -10.577 21.470 6.125 1.00 57.64 2 ALA F CA 1
ATOM 9788 C C . ALA F 1 11 ? -10.970 20.046 6.510 1.00 55.02 2 ALA F C 1
ATOM 9789 O O . ALA F 1 11 ? -10.700 19.595 7.624 1.00 56.92 2 ALA F O 1
ATOM 9791 N N . THR F 1 12 ? -11.620 19.349 5.584 1.00 48.60 3 THR F N 1
ATOM 9792 C CA . THR F 1 12 ? -11.962 17.945 5.744 1.00 42.06 3 THR F CA 1
ATOM 9793 C C . THR F 1 12 ? -10.946 17.090 4.999 1.00 34.60 3 THR F C 1
ATOM 9794 O O . THR F 1 12 ? -10.257 17.559 4.088 1.00 38.25 3 THR F O 1
ATOM 9798 N N . HIS F 1 13 ? -10.863 15.815 5.385 1.00 23.47 4 HIS F N 1
ATOM 9799 C CA . HIS F 1 13 ? -9.871 14.917 4.803 1.00 20.46 4 HIS F CA 1
ATOM 9800 C C . HIS F 1 13 ? -10.496 13.702 4.123 1.00 21.11 4 HIS F C 1
ATOM 9801 O O . HIS F 1 13 ? -9.852 12.663 3.985 1.00 21.88 4 HIS F O 1
ATOM 9808 N N . THR F 1 14 ? -11.741 13.823 3.683 1.00 20.30 5 THR F N 1
ATOM 9809 C CA . THR F 1 14 ? -12.378 12.811 2.853 1.00 22.25 5 THR F CA 1
ATOM 9810 C C . THR F 1 14 ? -12.434 13.303 1.405 1.00 23.40 5 THR F C 1
ATOM 9811 O O . THR F 1 14 ? -11.890 14.359 1.060 1.00 26.10 5 THR F O 1
ATOM 9815 N N . LEU F 1 15 ? -13.097 12.526 0.550 1.00 22.79 6 LEU F N 1
ATOM 9816 C CA . LEU F 1 15 ? -13.282 12.885 -0.849 1.00 21.55 6 LEU F CA 1
ATOM 9817 C C . LEU F 1 15 ? -14.612 13.575 -1.108 1.00 19.89 6 LEU F C 1
ATOM 9818 O O . LEU F 1 15 ? -14.853 14.023 -2.234 1.00 22.10 6 LEU F O 1
ATOM 9823 N N . ALA F 1 16 ? -15.477 13.675 -0.100 1.00 21.13 7 ALA F N 1
ATOM 9824 C CA . ALA F 1 16 ? -16.759 14.341 -0.284 1.00 25.13 7 ALA F CA 1
ATOM 9825 C C . ALA F 1 16 ? -16.537 15.769 -0.762 1.00 26.58 7 ALA F C 1
ATOM 9826 O O . ALA F 1 16 ? -15.712 16.501 -0.206 1.00 27.41 7 ALA F O 1
ATOM 9828 N N . ASP F 1 17 ? -17.254 16.149 -1.819 1.00 23.29 8 ASP F N 1
ATOM 9829 C CA . ASP F 1 17 ? -17.248 17.489 -2.405 1.00 23.88 8 ASP F CA 1
ATOM 9830 C C . ASP F 1 17 ? -15.959 17.833 -3.152 1.00 22.70 8 ASP F C 1
ATOM 9831 O O . ASP F 1 17 ? -15.788 18.984 -3.569 1.00 26.01 8 ASP F O 1
ATOM 9836 N N . LYS F 1 18 ? -15.061 16.873 -3.366 1.00 21.25 9 LYS F N 1
ATOM 9837 C CA . LYS F 1 18 ? -13.772 17.144 -3.994 1.00 20.22 9 LYS F CA 1
ATOM 9838 C C . LYS F 1 18 ? -13.818 16.850 -5.489 1.00 19.63 9 LYS F C 1
ATOM 9839 O O . LYS F 1 18 ? -14.358 15.825 -5.917 1.00 22.10 9 LYS F O 1
ATOM 9845 N N . VAL F 1 19 ? -13.222 17.744 -6.278 1.00 19.58 10 VAL F N 1
ATOM 9846 C CA . VAL F 1 19 ? -13.075 17.566 -7.720 1.00 19.10 10 VAL F CA 1
ATOM 9847 C C . VAL F 1 19 ? -11.656 17.097 -8.020 1.00 17.86 10 VAL F C 1
ATOM 9848 O O . VAL F 1 19 ? -10.682 17.705 -7.559 1.00 17.71 10 VAL F O 1
ATOM 9852 N N . VAL F 1 20 ? -11.537 16.031 -8.813 1.00 17.12 11 VAL F N 1
ATOM 9853 C CA . VAL F 1 20 ? -10.259 15.403 -9.140 1.00 16.65 11 VAL F CA 1
ATOM 9854 C C . VAL F 1 20 ? -9.968 15.612 -10.621 1.00 16.00 11 VAL F C 1
ATOM 9855 O O . VAL F 1 20 ? -10.858 15.442 -11.463 1.00 18.38 11 VAL F O 1
ATOM 9859 N N . LEU F 1 21 ? -8.720 15.967 -10.940 1.00 15.98 12 LEU F N 1
ATOM 9860 C CA . LEU F 1 21 ? -8.212 15.978 -12.310 1.00 15.96 12 LEU F CA 1
ATOM 9861 C C . LEU F 1 21 ? -7.105 14.939 -12.417 1.00 15.43 12 LEU F C 1
ATOM 9862 O O . LEU F 1 21 ? -6.157 14.967 -11.628 1.00 13.99 12 LEU F O 1
ATOM 9867 N N . ILE F 1 22 ? -7.219 14.027 -13.384 1.00 14.41 13 ILE F N 1
ATOM 9868 C CA . ILE F 1 22 ? -6.226 12.969 -13.594 1.00 13.69 13 ILE F CA 1
ATOM 9869 C C . ILE F 1 22 ? -5.689 13.057 -15.017 1.00 13.97 13 ILE F C 1
ATOM 9870 O O . ILE F 1 22 ? -6.440 12.857 -15.980 1.00 14.99 13 ILE F O 1
ATOM 9875 N N . ALA F 1 23 ? -4.394 13.338 -15.150 1.00 14.04 14 ALA F N 1
ATOM 9876 C CA . ALA F 1 23 ? -3.728 13.241 -16.442 1.00 13.97 14 ALA F CA 1
ATOM 9877 C C . ALA F 1 23 ? -3.380 11.783 -16.689 1.00 13.64 14 ALA F C 1
ATOM 9878 O O . ALA F 1 23 ? -2.813 11.123 -15.814 1.00 13.51 14 ALA F O 1
ATOM 9880 N N . GLY F 1 24 ? -3.723 11.285 -17.872 1.00 14.98 15 GLY F N 1
ATOM 9881 C CA . GLY F 1 24 ? -3.644 9.858 -18.129 1.00 15.09 15 GLY F CA 1
ATOM 9882 C C . GLY F 1 24 ? -4.671 9.079 -17.340 1.00 14.61 15 GLY F C 1
ATOM 9883 O O . GLY F 1 24 ? -4.365 7.991 -16.836 1.00 16.71 15 GLY F O 1
ATOM 9884 N N . GLY F 1 25 ? -5.885 9.613 -17.214 1.00 16.89 16 GLY F N 1
ATOM 9885 C CA . GLY F 1 25 ? -6.916 9.039 -16.375 1.00 15.58 16 GLY F CA 1
ATOM 9886 C C . GLY F 1 25 ? -7.866 8.081 -17.055 1.00 16.83 16 GLY F C 1
ATOM 9887 O O . GLY F 1 25 ? -8.878 7.708 -16.450 1.00 17.99 16 GLY F O 1
ATOM 9888 N N . ALA F 1 26 ? -7.573 7.659 -18.286 1.00 15.79 17 ALA F N 1
ATOM 9889 C CA . ALA F 1 26 ? -8.526 6.899 -19.085 1.00 16.85 17 ALA F CA 1
ATOM 9890 C C . ALA F 1 26 ? -8.357 5.395 -18.956 1.00 16.96 17 ALA F C 1
ATOM 9891 O O . ALA F 1 26 ? -9.312 4.651 -19.215 1.00 18.01 17 ALA F O 1
ATOM 9893 N N . LYS F 1 27 ? -7.170 4.932 -18.581 1.00 16.23 18 LYS F N 1
ATOM 9894 C CA . LYS F 1 27 ? -6.847 3.519 -18.682 1.00 16.53 18 LYS F CA 1
ATOM 9895 C C . LYS F 1 27 ? -5.729 3.224 -17.698 1.00 15.42 18 LYS F C 1
ATOM 9896 O O . LYS F 1 27 ? -5.146 4.129 -17.103 1.00 14.53 18 LYS F O 1
ATOM 9902 N N . ASN F 1 28 ? -5.434 1.937 -17.543 1.00 15.48 19 ASN F N 1
ATOM 9903 C CA . ASN F 1 28 ? -4.302 1.456 -16.734 1.00 14.34 19 ASN F CA 1
ATOM 9904 C C . ASN F 1 28 ? -4.367 2.094 -15.347 1.00 13.86 19 ASN F C 1
ATOM 9905 O O . ASN F 1 28 ? -5.448 2.132 -14.745 1.00 14.18 19 ASN F O 1
ATOM 9910 N N . LEU F 1 29 ? -3.261 2.610 -14.810 1.00 13.19 20 LEU F N 1
ATOM 9911 C CA . LEU F 1 29 ? -3.281 3.122 -13.443 1.00 12.84 20 LEU F CA 1
ATOM 9912 C C . LEU F 1 29 ? -4.262 4.283 -13.293 1.00 13.05 20 LEU F C 1
ATOM 9913 O O . LEU F 1 29 ? -5.082 4.301 -12.368 1.00 13.55 20 LEU F O 1
ATOM 9918 N N . GLY F 1 30 ? -4.190 5.264 -14.194 1.00 13.10 21 GLY F N 1
ATOM 9919 C CA . GLY F 1 30 ? -5.025 6.448 -14.047 1.00 13.36 21 GLY F CA 1
ATOM 9920 C C . GLY F 1 30 ? -6.507 6.131 -14.118 1.00 14.29 21 GLY F C 1
ATOM 9921 O O . GLY F 1 30 ? -7.313 6.721 -13.393 1.00 15.55 21 GLY F O 1
ATOM 9922 N N . GLY F 1 31 ? -6.884 5.191 -14.988 1.00 14.48 22 GLY F N 1
ATOM 9923 C CA . GLY F 1 31 ? -8.277 4.787 -15.077 1.00 15.24 22 GLY F CA 1
ATOM 9924 C C . GLY F 1 31 ? -8.775 4.110 -13.817 1.00 15.83 22 GLY F C 1
ATOM 9925 O O . GLY F 1 31 ? -9.952 4.245 -13.460 1.00 16.24 22 GLY F O 1
ATOM 9926 N N . LEU F 1 32 ? -7.895 3.371 -13.129 1.00 14.90 23 LEU F N 1
ATOM 9927 C CA . LEU F 1 32 ? -8.290 2.753 -11.867 1.00 15.39 23 LEU F CA 1
ATOM 9928 C C . LEU F 1 32 ? -8.352 3.771 -10.728 1.00 15.73 23 LEU F C 1
ATOM 9929 O O . LEU F 1 32 ? -9.234 3.679 -9.868 1.00 17.54 23 LEU F O 1
ATOM 9934 N N . ILE F 1 33 ? -7.433 4.746 -10.700 1.00 14.09 24 ILE F N 1
ATOM 9935 C CA . ILE F 1 33 ? -7.553 5.846 -9.739 1.00 14.75 24 ILE F CA 1
ATOM 9936 C C . ILE F 1 33 ? -8.890 6.560 -9.909 1.00 14.80 24 ILE F C 1
ATOM 9937 O O . ILE F 1 33 ? -9.572 6.880 -8.926 1.00 15.72 24 ILE F O 1
ATOM 9942 N N . ALA F 1 34 ? -9.279 6.835 -11.155 1.00 14.98 25 ALA F N 1
ATOM 9943 C CA . ALA F 1 34 ? -10.569 7.473 -11.411 1.00 15.73 25 ALA F CA 1
ATOM 9944 C C . ALA F 1 34 ? -11.712 6.691 -10.770 1.00 17.89 25 ALA F C 1
ATOM 9945 O O . ALA F 1 34 ? -12.526 7.250 -10.027 1.00 19.71 25 ALA F O 1
ATOM 9947 N N . ARG F 1 35 ? -11.771 5.382 -11.035 1.00 16.53 26 ARG F N 1
ATOM 9948 C CA . ARG F 1 35 ? -12.833 4.552 -10.476 1.00 17.27 26 ARG F CA 1
ATOM 9949 C C . ARG F 1 35 ? -12.746 4.496 -8.957 1.00 17.13 26 ARG F C 1
ATOM 9950 O O . ARG F 1 35 ? -13.771 4.519 -8.266 1.00 18.92 26 ARG F O 1
ATOM 9958 N N . ASP F 1 36 ? -11.529 4.421 -8.420 1.00 17.97 27 ASP F N 1
ATOM 9959 C CA . ASP F 1 36 ? -11.359 4.269 -6.980 1.00 19.17 27 ASP F CA 1
ATOM 9960 C C . ASP F 1 36 ? -11.777 5.530 -6.235 1.00 16.42 27 ASP F C 1
ATOM 9961 O O . ASP F 1 36 ? -12.452 5.450 -5.202 1.00 17.71 27 ASP F O 1
ATOM 9966 N N . LEU F 1 37 ? -11.370 6.702 -6.730 1.00 16.07 28 LEU F N 1
ATOM 9967 C CA . LEU F 1 37 ? -11.721 7.938 -6.042 1.00 16.83 28 LEU F CA 1
ATOM 9968 C C . LEU F 1 37 ? -13.215 8.221 -6.162 1.00 18.78 28 LEU F C 1
ATOM 9969 O O . LEU F 1 37 ? -13.845 8.676 -5.201 1.00 18.71 28 LEU F O 1
ATOM 9974 N N . ALA F 1 38 ? -13.805 7.922 -7.323 1.00 21.26 29 ALA F N 1
ATOM 9975 C CA . ALA F 1 38 ? -15.254 8.025 -7.468 1.00 21.02 29 ALA F CA 1
ATOM 9976 C C . ALA F 1 38 ? -15.972 7.066 -6.525 1.00 20.86 29 ALA F C 1
ATOM 9977 O O . ALA F 1 38 ? -16.971 7.433 -5.893 1.00 21.55 29 ALA F O 1
ATOM 9979 N N . GLY F 1 39 ? -15.484 5.829 -6.423 1.00 21.52 30 GLY F N 1
ATOM 9980 C CA . GLY F 1 39 ? -16.094 4.856 -5.537 1.00 21.15 30 GLY F CA 1
ATOM 9981 C C . GLY F 1 39 ? -16.018 5.226 -4.071 1.00 24.69 30 GLY F C 1
ATOM 9982 O O . GLY F 1 39 ? -16.855 4.772 -3.283 1.00 27.69 30 GLY F O 1
ATOM 9983 N N . HIS F 1 40 ? -15.043 6.050 -3.687 1.00 19.45 31 HIS F N 1
ATOM 9984 C CA . HIS F 1 40 ? -14.877 6.473 -2.303 1.00 19.41 31 HIS F CA 1
ATOM 9985 C C . HIS F 1 40 ? -15.372 7.893 -2.049 1.00 19.70 31 HIS F C 1
ATOM 9986 O O . HIS F 1 40 ? -15.035 8.479 -1.014 1.00 22.18 31 HIS F O 1
ATOM 9993 N N . GLY F 1 41 ? -16.153 8.460 -2.965 1.00 20.78 32 GLY F N 1
ATOM 9994 C CA . GLY F 1 41 ? -16.972 9.614 -2.657 1.00 22.54 32 GLY F CA 1
ATOM 9995 C C . GLY F 1 41 ? -16.642 10.922 -3.347 1.00 21.01 32 GLY F C 1
ATOM 9996 O O . GLY F 1 41 ? -17.259 11.941 -3.009 1.00 23.38 32 GLY F O 1
ATOM 9997 N N . ALA F 1 42 ? -15.711 10.941 -4.299 1.00 19.39 33 ALA F N 1
ATOM 9998 C CA . ALA F 1 42 ? -15.368 12.195 -4.960 1.00 21.92 33 ALA F CA 1
ATOM 9999 C C . ALA F 1 42 ? -16.587 12.791 -5.653 1.00 20.81 33 ALA F C 1
ATOM 10000 O O . ALA F 1 42 ? -17.512 12.083 -6.060 1.00 22.52 33 ALA F O 1
ATOM 10002 N N . LYS F 1 43 ? -16.588 14.120 -5.769 1.00 20.43 34 LYS F N 1
ATOM 10003 C CA . LYS F 1 43 ? -17.703 14.814 -6.396 1.00 21.99 34 LYS F CA 1
ATOM 10004 C C . LYS F 1 43 ? -17.649 14.701 -7.913 1.00 23.10 34 LYS F C 1
ATOM 10005 O O . LYS F 1 43 ? -18.692 14.574 -8.565 1.00 22.09 34 LYS F O 1
ATOM 10011 N N . ALA F 1 44 ? -16.452 14.750 -8.491 1.00 20.38 35 ALA F N 1
ATOM 10012 C CA . ALA F 1 44 ? -16.310 14.747 -9.938 1.00 20.77 35 ALA F CA 1
ATOM 10013 C C . ALA F 1 44 ? -14.888 14.349 -10.294 1.00 21.45 35 ALA F C 1
ATOM 10014 O O . ALA F 1 44 ? -13.956 14.573 -9.519 1.00 18.60 35 ALA F O 1
ATOM 10016 N N . VAL F 1 45 ? -14.730 13.748 -11.471 1.00 19.40 36 VAL F N 1
ATOM 10017 C CA . VAL F 1 45 ? -13.413 13.403 -11.995 1.00 20.70 36 VAL F CA 1
ATOM 10018 C C . VAL F 1 45 ? -13.300 13.941 -13.414 1.00 18.43 36 VAL F C 1
ATOM 10019 O O . VAL F 1 45 ? -14.106 13.584 -14.285 1.00 19.06 36 VAL F O 1
ATOM 10023 N N . ALA F 1 46 ? -12.306 14.792 -13.647 1.00 18.44 37 ALA F N 1
ATOM 10024 C CA . ALA F 1 46 ? -11.936 15.220 -14.988 1.00 18.22 37 ALA F CA 1
ATOM 10025 C C . ALA F 1 46 ? -10.868 14.272 -15.513 1.00 17.46 37 ALA F C 1
ATOM 10026 O O . ALA F 1 46 ? -9.790 14.157 -14.921 1.00 16.69 37 ALA F O 1
ATOM 10028 N N . ILE F 1 47 ? -11.164 13.614 -16.627 1.00 17.77 38 ILE F N 1
ATOM 10029 C CA . ILE F 1 47 ? -10.398 12.491 -17.150 1.00 17.81 38 ILE F CA 1
ATOM 10030 C C . ILE F 1 47 ? -9.647 12.973 -18.384 1.00 17.33 38 ILE F C 1
ATOM 10031 O O . ILE F 1 47 ? -10.254 13.212 -19.434 1.00 18.35 38 ILE F O 1
ATOM 10036 N N . HIS F 1 48 ? -8.327 13.093 -18.279 1.00 18.57 39 HIS F N 1
ATOM 10037 C CA . HIS F 1 48 ? -7.523 13.462 -19.433 1.00 16.73 39 HIS F CA 1
ATOM 10038 C C . HIS F 1 48 ? -7.022 12.222 -20.167 1.00 17.32 39 HIS F C 1
ATOM 10039 O O . HIS F 1 48 ? -6.713 11.194 -19.556 1.00 16.80 39 HIS F O 1
ATOM 10046 N N . TYR F 1 49 ? -6.926 12.332 -21.492 1.00 17.72 40 TYR F N 1
ATOM 10047 C CA . TYR F 1 49 ? -6.295 11.287 -22.288 1.00 16.98 40 TYR F CA 1
ATOM 10048 C C . TYR F 1 49 ? -5.574 11.927 -23.466 1.00 17.36 40 TYR F C 1
ATOM 10049 O O . TYR F 1 49 ? -5.877 13.055 -23.863 1.00 17.91 40 TYR F O 1
ATOM 10058 N N . ASN F 1 50 ? -4.612 11.189 -24.024 1.00 17.85 41 ASN F N 1
ATOM 10059 C CA . ASN F 1 50 ? -3.773 11.696 -25.106 1.00 17.50 41 ASN F CA 1
ATOM 10060 C C . ASN F 1 50 ? -4.155 11.132 -26.473 1.00 18.37 41 ASN F C 1
ATOM 10061 O O . ASN F 1 50 ? -4.740 11.842 -27.298 1.00 19.23 41 ASN F O 1
ATOM 10066 N N . SER F 1 51 ? -3.818 9.866 -26.724 1.00 18.25 42 SER F N 1
ATOM 10067 C CA . SER F 1 51 ? -3.946 9.284 -28.054 1.00 20.74 42 SER F CA 1
ATOM 10068 C C . SER F 1 51 ? -5.396 8.969 -28.387 1.00 23.59 42 SER F C 1
ATOM 10069 O O . SER F 1 51 ? -6.201 8.634 -27.513 1.00 20.02 42 SER F O 1
ATOM 10072 N N . ALA F 1 52 ? -5.718 9.060 -29.680 1.00 26.34 43 ALA F N 1
ATOM 10073 C CA . ALA F 1 52 ? -7.066 8.733 -30.131 1.00 25.31 43 ALA F CA 1
ATOM 10074 C C . ALA F 1 52 ? -7.439 7.296 -29.790 1.00 25.21 43 ALA F C 1
ATOM 10075 O O . ALA F 1 52 ? -8.609 7.006 -29.524 1.00 26.60 43 ALA F O 1
ATOM 10077 N N . ALA F 1 53 ? -6.459 6.390 -29.759 1.00 24.82 44 ALA F N 1
ATOM 10078 C CA . ALA F 1 53 ? -6.726 5.004 -29.391 1.00 32.05 44 ALA F CA 1
ATOM 10079 C C . ALA F 1 53 ? -7.119 4.844 -27.928 1.00 34.24 44 ALA F C 1
ATOM 10080 O O . ALA F 1 53 ? -7.556 3.756 -27.538 1.00 33.45 44 ALA F O 1
ATOM 10082 N N . SER F 1 54 ? -6.965 5.890 -27.115 1.00 25.27 45 SER F N 1
ATOM 10083 C CA . SER F 1 54 ? -7.369 5.881 -25.715 1.00 23.86 45 SER F CA 1
ATOM 10084 C C . SER F 1 54 ? -8.751 6.481 -25.487 1.00 24.79 45 SER F C 1
ATOM 10085 O O . SER F 1 54 ? -9.247 6.445 -24.357 1.00 24.05 45 SER F O 1
ATOM 10088 N N . GLN F 1 55 ? -9.395 7.012 -26.533 1.00 24.72 46 GLN F N 1
ATOM 10089 C CA . GLN F 1 55 ? -10.662 7.714 -26.336 1.00 25.17 46 GLN F CA 1
ATOM 10090 C C . GLN F 1 55 ? -11.754 6.775 -25.839 1.00 25.34 46 GLN F C 1
ATOM 10091 O O . GLN F 1 55 ? -12.531 7.134 -24.946 1.00 25.42 46 GLN F O 1
ATOM 10097 N N . ALA F 1 56 ? -11.838 5.575 -26.414 1.00 25.48 47 ALA F N 1
ATOM 10098 C CA . ALA F 1 56 ? -12.884 4.640 -26.013 1.00 26.42 47 ALA F CA 1
ATOM 10099 C C . ALA F 1 56 ? -12.770 4.293 -24.535 1.00 25.19 47 ALA F C 1
ATOM 10100 O O . ALA F 1 56 ? -13.769 4.290 -23.806 1.00 25.36 47 ALA F O 1
ATOM 10102 N N . GLN F 1 57 ? -11.550 4.013 -24.071 1.00 24.60 48 GLN F N 1
ATOM 10103 C CA . GLN F 1 57 ? -11.342 3.739 -22.653 1.00 24.14 48 GLN F CA 1
ATOM 10104 C C . GLN F 1 57 ? -11.660 4.957 -21.794 1.00 24.09 48 GLN F C 1
ATOM 10105 O O . GLN F 1 57 ? -12.170 4.810 -20.676 1.00 24.02 48 GLN F O 1
ATOM 10111 N N . ALA F 1 58 ? -11.378 6.161 -22.298 1.00 24.18 49 ALA F N 1
ATOM 10112 C CA . ALA F 1 58 ? -11.709 7.375 -21.555 1.00 24.24 49 ALA F CA 1
ATOM 10113 C C . ALA F 1 58 ? -13.208 7.479 -21.297 1.00 24.79 49 ALA F C 1
ATOM 10114 O O . ALA F 1 58 ? -13.637 7.785 -20.178 1.00 24.75 49 ALA F O 1
ATOM 10116 N N . GLU F 1 59 ? -14.023 7.225 -22.324 1.00 25.32 50 GLU F N 1
ATOM 10117 C CA . GLU F 1 59 ? -15.469 7.311 -22.146 1.00 25.88 50 GLU F CA 1
ATOM 10118 C C . GLU F 1 59 ? -15.999 6.166 -21.289 1.00 26.69 50 GLU F C 1
ATOM 10119 O O . GLU F 1 59 ? -16.948 6.357 -20.518 1.00 27.65 50 GLU F O 1
ATOM 10125 N N . GLU F 1 60 ? -15.395 4.980 -21.403 1.00 25.46 51 GLU F N 1
ATOM 10126 C CA . GLU F 1 60 ? -15.740 3.871 -20.519 1.00 25.34 51 GLU F CA 1
ATOM 10127 C C . GLU F 1 60 ? -15.409 4.200 -19.066 1.00 24.94 51 GLU F C 1
ATOM 10128 O O . GLU F 1 60 ? -16.166 3.857 -18.150 1.00 25.07 51 GLU F O 1
ATOM 10134 N N . THR F 1 61 ? -14.277 4.863 -18.836 1.00 24.49 52 THR F N 1
ATOM 10135 C CA . THR F 1 61 ? -13.921 5.265 -17.482 1.00 24.16 52 THR F CA 1
ATOM 10136 C C . THR F 1 61 ? -14.886 6.318 -16.952 1.00 24.54 52 THR F C 1
ATOM 10137 O O . THR F 1 61 ? -15.294 6.264 -15.785 1.00 24.55 52 THR F O 1
ATOM 10141 N N . ALA F 1 62 ? -15.261 7.279 -17.798 1.00 24.92 53 ALA F N 1
ATOM 10142 C CA . ALA F 1 62 ? -16.242 8.281 -17.395 1.00 26.03 53 ALA F CA 1
ATOM 10143 C C . ALA F 1 62 ? -17.561 7.631 -16.997 1.00 26.08 53 ALA F C 1
ATOM 10144 O O . ALA F 1 62 ? -18.166 8.011 -15.989 1.00 25.96 53 ALA F O 1
ATOM 10146 N N . ALA F 1 63 ? -18.010 6.628 -17.759 1.00 25.99 54 ALA F N 1
ATOM 10147 C CA . ALA F 1 63 ? -19.246 5.935 -17.406 1.00 26.39 54 ALA F CA 1
ATOM 10148 C C . ALA F 1 63 ? -19.116 5.219 -16.067 1.00 26.08 54 ALA F C 1
ATOM 10149 O O . ALA F 1 63 ? -20.046 5.237 -15.252 1.00 26.38 54 ALA F O 1
ATOM 10151 N N . ALA F 1 64 ? -17.960 4.598 -15.810 1.00 25.52 55 ALA F N 1
ATOM 10152 C CA . ALA F 1 64 ? -17.765 3.913 -14.536 1.00 27.41 55 ALA F CA 1
ATOM 10153 C C . ALA F 1 64 ? -17.723 4.904 -13.381 1.00 27.90 55 ALA F C 1
ATOM 10154 O O . ALA F 1 64 ? -18.277 4.637 -12.308 1.00 29.58 55 ALA F O 1
ATOM 10156 N N . VAL F 1 65 ? -17.062 6.048 -13.583 1.00 25.02 56 VAL F N 1
ATOM 10157 C CA . VAL F 1 65 ? -17.033 7.093 -12.563 1.00 25.03 56 VAL F CA 1
ATOM 10158 C C . VAL F 1 65 ? -18.448 7.549 -12.236 1.00 25.66 56 VAL F C 1
ATOM 10159 O O . VAL F 1 65 ? -18.800 7.753 -11.067 1.00 25.78 56 VAL F O 1
ATOM 10163 N N . ARG F 1 66 ? -19.285 7.693 -13.264 1.00 26.11 57 ARG F N 1
ATOM 10164 C CA . ARG F 1 66 ? -20.657 8.141 -13.053 1.00 26.76 57 ARG F CA 1
ATOM 10165 C C . ARG F 1 66 ? -21.484 7.089 -12.327 1.00 27.19 57 ARG F C 1
ATOM 10166 O O . ARG F 1 66 ? -22.296 7.426 -11.458 1.00 30.08 57 ARG F O 1
ATOM 10174 N N . ALA F 1 67 ? -21.295 5.812 -12.669 1.00 28.19 58 ALA F N 1
ATOM 10175 C CA . ALA F 1 67 ? -22.019 4.760 -11.963 1.00 30.92 58 ALA F CA 1
ATOM 10176 C C . ALA F 1 67 ? -21.606 4.682 -10.499 1.00 33.95 58 ALA F C 1
ATOM 10177 O O . ALA F 1 67 ? -22.403 4.260 -9.654 1.00 32.81 58 ALA F O 1
ATOM 10179 N N . ALA F 1 68 ? -20.375 5.088 -10.179 1.00 29.21 59 ALA F N 1
ATOM 10180 C CA . ALA F 1 68 ? -19.919 5.133 -8.797 1.00 30.91 59 ALA F CA 1
ATOM 10181 C C . ALA F 1 68 ? -20.479 6.320 -8.019 1.00 34.88 59 ALA F C 1
ATOM 10182 O O . ALA F 1 68 ? -20.358 6.342 -6.789 1.00 38.10 59 ALA F O 1
ATOM 10184 N N . GLY F 1 69 ? -21.069 7.304 -8.695 1.00 33.49 60 GLY F N 1
ATOM 10185 C CA . GLY F 1 69 ? -21.760 8.378 -8.004 1.00 35.98 60 GLY F CA 1
ATOM 10186 C C . GLY F 1 69 ? -21.167 9.761 -8.186 1.00 34.75 60 GLY F C 1
ATOM 10187 O O . GLY F 1 69 ? -21.608 10.717 -7.540 1.00 36.00 60 GLY F O 1
ATOM 10188 N N . ALA F 1 70 ? -20.178 9.889 -9.062 1.00 30.13 61 ALA F N 1
ATOM 10189 C CA . ALA F 1 70 ? -19.519 11.161 -9.311 1.00 27.12 61 ALA F CA 1
ATOM 10190 C C . ALA F 1 70 ? -19.816 11.644 -10.725 1.00 31.58 61 ALA F C 1
ATOM 10191 O O . ALA F 1 70 ? -20.192 10.867 -11.605 1.00 38.62 61 ALA F O 1
ATOM 10193 N N . GLU F 1 71 ? -19.670 12.949 -10.932 1.00 24.23 62 GLU F N 1
ATOM 10194 C CA A GLU F 1 71 ? -19.760 13.479 -12.280 0.55 24.83 62 GLU F CA 1
ATOM 10195 C CA B GLU F 1 71 ? -19.750 13.507 -12.274 0.45 24.68 62 GLU F CA 1
ATOM 10196 C C . GLU F 1 71 ? -18.421 13.307 -12.994 1.00 23.08 62 GLU F C 1
ATOM 10197 O O . GLU F 1 71 ? -17.377 13.089 -12.373 1.00 22.20 62 GLU F O 1
ATOM 10208 N N . ALA F 1 72 ? -18.459 13.381 -14.320 1.00 23.45 63 ALA F N 1
ATOM 10209 C CA . ALA F 1 72 ? -17.243 13.091 -15.069 1.00 22.76 63 ALA F CA 1
ATOM 10210 C C . ALA F 1 72 ? -17.278 13.768 -16.429 1.00 24.10 63 ALA F C 1
ATOM 10211 O O . ALA F 1 72 ? -18.348 14.003 -16.997 1.00 24.33 63 ALA F O 1
ATOM 10213 N N . ALA F 1 73 ? -16.089 14.078 -16.942 1.00 22.63 64 ALA F N 1
ATOM 10214 C CA . ALA F 1 73 ? -15.935 14.625 -18.283 1.00 23.77 64 ALA F CA 1
ATOM 10215 C C . ALA F 1 73 ? -14.538 14.280 -18.773 1.00 23.53 64 ALA F C 1
ATOM 10216 O O . ALA F 1 73 ? -13.624 14.074 -17.970 1.00 21.90 64 ALA F O 1
ATOM 10218 N N . THR F 1 74 ? -14.378 14.219 -20.093 1.00 22.80 65 THR F N 1
ATOM 10219 C CA . THR F 1 74 ? -13.108 13.853 -20.704 1.00 22.15 65 THR F CA 1
ATOM 10220 C C . THR F 1 74 ? -12.491 15.039 -21.436 1.00 22.72 65 THR F C 1
ATOM 10221 O O . THR F 1 74 ? -13.196 15.911 -21.951 1.00 23.25 65 THR F O 1
ATOM 10225 N N . PHE F 1 75 ? -11.157 15.059 -21.469 1.00 21.35 66 PHE F N 1
ATOM 10226 C CA . PHE F 1 75 ? -10.392 16.144 -22.075 1.00 21.37 66 PHE F CA 1
ATOM 10227 C C . PHE F 1 75 ? -9.197 15.541 -22.798 1.00 20.84 66 PHE F C 1
ATOM 10228 O O . PHE F 1 75 ? -8.329 14.941 -22.160 1.00 21.26 66 PHE F O 1
ATOM 10236 N N . GLN F 1 76 ? -9.147 15.693 -24.120 1.00 23.26 67 GLN F N 1
ATOM 10237 C CA . GLN F 1 76 ? -8.007 15.226 -24.904 1.00 21.30 67 GLN F CA 1
ATOM 10238 C C . GLN F 1 76 ? -6.940 16.310 -24.952 1.00 22.33 67 GLN F C 1
ATOM 10239 O O . GLN F 1 76 ? -7.250 17.482 -25.183 1.00 24.84 67 GLN F O 1
ATOM 10245 N N . ALA F 1 77 ? -5.680 15.916 -24.743 1.00 20.72 68 ALA F N 1
ATOM 10246 C CA . ALA F 1 77 ? -4.590 16.867 -24.891 1.00 20.87 68 ALA F CA 1
ATOM 10247 C C . ALA F 1 77 ? -3.251 16.151 -25.003 1.00 19.46 68 ALA F C 1
ATOM 10248 O O . ALA F 1 77 ? -3.028 15.120 -24.361 1.00 17.66 68 ALA F O 1
ATOM 10250 N N . ASP F 1 78 ? -2.372 16.715 -25.829 1.00 18.61 69 ASP F N 1
ATOM 10251 C CA . ASP F 1 78 ? -0.944 16.419 -25.806 1.00 17.63 69 ASP F CA 1
ATOM 10252 C C . ASP F 1 78 ? -0.320 17.412 -24.832 1.00 19.90 69 ASP F C 1
ATOM 10253 O O . ASP F 1 78 ? -0.281 18.616 -25.103 1.00 20.55 69 ASP F O 1
ATOM 10258 N N . LEU F 1 79 ? 0.166 16.917 -23.695 1.00 15.85 70 LEU F N 1
ATOM 10259 C CA . LEU F 1 79 ? 0.563 17.786 -22.595 1.00 15.51 70 LEU F CA 1
ATOM 10260 C C . LEU F 1 79 ? 2.043 18.167 -22.617 1.00 16.07 70 LEU F C 1
ATOM 10261 O O . LEU F 1 79 ? 2.595 18.517 -21.566 1.00 17.58 70 LEU F O 1
ATOM 10266 N N . THR F 1 80 ? 2.690 18.143 -23.783 1.00 16.06 71 THR F N 1
ATOM 10267 C CA . THR F 1 80 ? 4.109 18.484 -23.860 1.00 19.40 71 THR F CA 1
ATOM 10268 C C . THR F 1 80 ? 4.368 19.963 -24.131 1.00 19.52 71 THR F C 1
ATOM 10269 O O . THR F 1 80 ? 5.533 20.358 -24.229 1.00 20.20 71 THR F O 1
ATOM 10273 N N . THR F 1 81 ? 3.329 20.787 -24.262 1.00 17.45 72 THR F N 1
ATOM 10274 C CA . THR F 1 81 ? 3.497 22.231 -24.348 1.00 19.80 72 THR F CA 1
ATOM 10275 C C . THR F 1 81 ? 2.830 22.883 -23.147 1.00 18.74 72 THR F C 1
ATOM 10276 O O . THR F 1 81 ? 1.821 22.388 -22.635 1.00 18.77 72 THR F O 1
ATOM 10280 N N . ALA F 1 82 ? 3.404 24.003 -22.699 1.00 16.94 73 ALA F N 1
ATOM 10281 C CA . ALA F 1 82 ? 2.855 24.696 -21.535 1.00 18.27 73 ALA F CA 1
ATOM 10282 C C . ALA F 1 82 ? 1.423 25.151 -21.790 1.00 18.21 73 ALA F C 1
ATOM 10283 O O . ALA F 1 82 ? 0.569 25.072 -20.896 1.00 20.28 73 ALA F O 1
ATOM 10285 N N . ALA F 1 83 ? 1.140 25.627 -23.006 1.00 19.29 74 ALA F N 1
ATOM 10286 C CA . ALA F 1 83 ? -0.205 26.099 -23.315 1.00 20.48 74 ALA F CA 1
ATOM 10287 C C . ALA F 1 83 ? -1.237 24.984 -23.177 1.00 20.28 74 ALA F C 1
ATOM 10288 O O . ALA F 1 83 ? -2.351 25.216 -22.691 1.00 20.70 74 ALA F O 1
ATOM 10290 N N . ALA F 1 84 ? -0.888 23.768 -23.597 1.00 19.50 75 ALA F N 1
ATOM 10291 C CA . ALA F 1 84 ? -1.851 22.675 -23.512 1.00 19.36 75 ALA F CA 1
ATOM 10292 C C . ALA F 1 84 ? -2.120 22.263 -22.072 1.00 18.50 75 ALA F C 1
ATOM 10293 O O . ALA F 1 84 ? -3.248 21.877 -21.744 1.00 19.20 75 ALA F O 1
ATOM 10295 N N . VAL F 1 85 ? -1.108 22.330 -21.203 1.00 17.56 76 VAL F N 1
ATOM 10296 C CA . VAL F 1 85 ? -1.332 22.025 -19.795 1.00 16.91 76 VAL F CA 1
ATOM 10297 C C . VAL F 1 85 ? -2.214 23.089 -19.152 1.00 17.69 76 VAL F C 1
ATOM 10298 O O . VAL F 1 85 ? -3.146 22.770 -18.404 1.00 18.49 76 VAL F O 1
ATOM 10302 N N . GLU F 1 86 ? -1.942 24.366 -19.436 1.00 18.40 77 GLU F N 1
ATOM 10303 C CA . GLU F 1 86 ? -2.788 25.425 -18.899 1.00 19.73 77 GLU F CA 1
ATOM 10304 C C . GLU F 1 86 ? -4.232 25.251 -19.349 1.00 20.14 77 GLU F C 1
ATOM 10305 O O . GLU F 1 86 ? -5.161 25.387 -18.546 1.00 20.90 77 GLU F O 1
ATOM 10311 N N . LYS F 1 87 ? -4.437 24.923 -20.628 1.00 20.62 78 LYS F N 1
ATOM 10312 C CA . LYS F 1 87 ? -5.794 24.772 -21.147 1.00 21.56 78 LYS F CA 1
ATOM 10313 C C . LYS F 1 87 ? -6.530 23.622 -20.463 1.00 20.98 78 LYS F C 1
ATOM 10314 O O . LYS F 1 87 ? -7.733 23.726 -20.187 1.00 21.63 78 LYS F O 1
ATOM 10320 N N . LEU F 1 88 ? -5.825 22.528 -20.164 1.00 21.56 79 LEU F N 1
ATOM 10321 C CA . LEU F 1 88 ? -6.458 21.398 -19.483 1.00 19.35 79 LEU F CA 1
ATOM 10322 C C . LEU F 1 88 ? -6.988 21.808 -18.112 1.00 19.31 79 LEU F C 1
ATOM 10323 O O . LEU F 1 88 ? -8.140 21.519 -17.766 1.00 19.73 79 LEU F O 1
ATOM 10328 N N . PHE F 1 89 ? -6.157 22.492 -17.320 1.00 18.97 80 PHE F N 1
ATOM 10329 C CA . PHE F 1 89 ? -6.608 22.992 -16.025 1.00 19.00 80 PHE F CA 1
ATOM 10330 C C . PHE F 1 89 ? -7.724 24.017 -16.183 1.00 21.21 80 PHE F C 1
ATOM 10331 O O . PHE F 1 89 ? -8.710 23.985 -15.439 1.00 20.56 80 PHE F O 1
ATOM 10339 N N . ASP F 1 90 ? -7.577 24.943 -17.136 1.00 20.99 81 ASP F N 1
ATOM 10340 C CA . ASP F 1 90 ? -8.625 25.929 -17.398 1.00 22.30 81 ASP F CA 1
ATOM 10341 C C . ASP F 1 90 ? -9.943 25.244 -17.732 1.00 22.78 81 ASP F C 1
ATOM 10342 O O . ASP F 1 90 ? -11.000 25.603 -17.198 1.00 23.45 81 ASP F O 1
ATOM 10347 N N . ASP F 1 91 ? -9.893 24.249 -18.622 1.00 22.54 82 ASP F N 1
ATOM 10348 C CA . ASP F 1 91 ? -11.120 23.616 -19.100 1.00 23.18 82 ASP F CA 1
ATOM 10349 C C . ASP F 1 91 ? -11.773 22.775 -18.011 1.00 22.68 82 ASP F C 1
ATOM 10350 O O . ASP F 1 91 ? -13.006 22.761 -17.888 1.00 23.43 82 ASP F O 1
ATOM 10355 N N . ALA F 1 92 ? -10.965 22.069 -17.212 1.00 21.52 83 ALA F N 1
ATOM 10356 C CA . ALA F 1 92 ? -11.515 21.259 -16.128 1.00 21.13 83 ALA F CA 1
ATOM 10357 C C . ALA F 1 92 ? -12.128 22.134 -15.041 1.00 21.57 83 ALA F C 1
ATOM 10358 O O . ALA F 1 92 ? -13.214 21.831 -14.531 1.00 24.28 83 ALA F O 1
ATOM 10360 N N . LYS F 1 93 ? -11.446 23.223 -14.673 1.00 21.58 84 LYS F N 1
ATOM 10361 C CA . LYS F 1 93 ? -11.985 24.114 -13.652 1.00 22.12 84 LYS F CA 1
ATOM 10362 C C . LYS F 1 93 ? -13.241 24.819 -14.140 1.00 23.65 84 LYS F C 1
ATOM 10363 O O . LYS F 1 93 ? -14.154 25.075 -13.346 1.00 26.08 84 LYS F O 1
ATOM 10369 N N . GLN F 1 94 ? -13.313 25.126 -15.437 1.00 23.99 85 GLN F N 1
ATOM 10370 C CA . GLN F 1 94 ? -14.517 25.746 -15.980 1.00 26.56 85 GLN F CA 1
ATOM 10371 C C . GLN F 1 94 ? -15.702 24.791 -15.926 1.00 27.59 85 GLN F C 1
ATOM 10372 O O . GLN F 1 94 ? -16.823 25.199 -15.600 1.00 28.46 85 GLN F O 1
ATOM 10378 N N . ARG F 1 95 ? -15.472 23.513 -16.233 1.00 24.80 86 ARG F N 1
ATOM 10379 C CA . ARG F 1 95 ? -16.563 22.547 -16.220 1.00 25.07 86 ARG F CA 1
ATOM 10380 C C . ARG F 1 95 ? -17.052 22.274 -14.803 1.00 25.22 86 ARG F C 1
ATOM 10381 O O . ARG F 1 95 ? -18.262 22.201 -14.562 1.00 26.45 86 ARG F O 1
ATOM 10389 N N . PHE F 1 96 ? -16.132 22.133 -13.848 1.00 23.84 87 PHE F N 1
ATOM 10390 C CA . PHE F 1 96 ? -16.494 21.693 -12.508 1.00 23.58 87 PHE F CA 1
ATOM 10391 C C . PHE F 1 96 ? -16.434 22.778 -11.441 1.00 24.91 87 PHE F C 1
ATOM 10392 O O . PHE F 1 96 ? -16.826 22.516 -10.300 1.00 26.35 87 PHE F O 1
ATOM 10400 N N . GLY F 1 97 ? -15.983 23.987 -11.776 1.00 21.06 88 GLY F N 1
ATOM 10401 C CA . GLY F 1 97 ? -15.981 25.100 -10.847 1.00 21.59 88 GLY F CA 1
ATOM 10402 C C . GLY F 1 97 ? -14.715 25.231 -10.021 1.00 20.82 88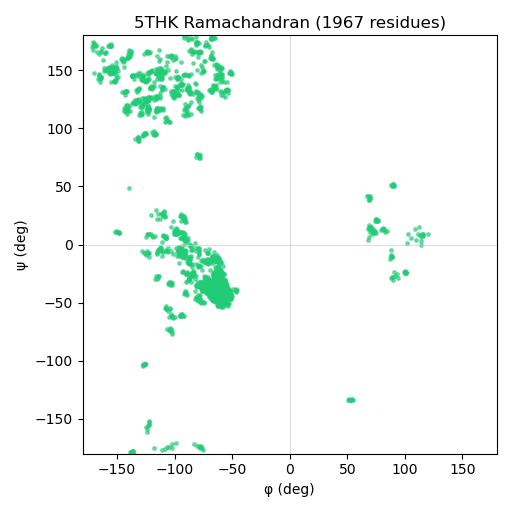 GLY F C 1
ATOM 10403 O O . GLY F 1 97 ? -14.338 26.350 -9.657 1.00 23.07 88 GLY F O 1
ATOM 10404 N N . LYS F 1 98 ? -14.049 24.117 -9.726 1.00 18.36 89 LYS F N 1
ATOM 10405 C CA . LYS F 1 98 ? -12.857 24.102 -8.890 1.00 16.54 89 LYS F CA 1
ATOM 10406 C C . LYS F 1 98 ? -12.123 22.803 -9.178 1.00 19.30 89 LYS F C 1
ATOM 10407 O O . LYS F 1 98 ? -12.675 21.879 -9.780 1.00 18.93 89 LYS F O 1
ATOM 10413 N N . ILE F 1 99 ? -10.863 22.748 -8.745 1.00 16.21 90 ILE F N 1
ATOM 10414 C CA . ILE F 1 99 ? -10.059 21.529 -8.754 1.00 16.77 90 ILE F CA 1
ATOM 10415 C C . ILE F 1 99 ? -9.424 21.403 -7.377 1.00 16.49 90 ILE F C 1
ATOM 10416 O O . ILE F 1 99 ? -8.709 22.314 -6.938 1.00 16.95 90 ILE F O 1
ATOM 10421 N N . ASP F 1 100 ? -9.673 20.281 -6.702 1.00 13.67 91 ASP F N 1
ATOM 10422 C CA . ASP F 1 100 ? -9.123 20.030 -5.375 1.00 16.71 91 ASP F CA 1
ATOM 10423 C C . ASP F 1 100 ? -7.934 19.085 -5.392 1.00 15.48 91 ASP F C 1
ATOM 10424 O O . ASP F 1 100 ? -7.038 19.222 -4.557 1.00 14.78 91 ASP F O 1
ATOM 10429 N N . ILE F 1 101 ? -7.917 18.124 -6.310 1.00 12.31 92 ILE F N 1
ATOM 10430 C CA . ILE F 1 101 ? -6.931 17.054 -6.332 1.00 12.56 92 ILE F CA 1
ATOM 10431 C C . ILE F 1 101 ? -6.455 16.921 -7.772 1.00 12.58 92 ILE F C 1
ATOM 10432 O O . ILE F 1 101 ? -7.272 16.738 -8.683 1.00 13.28 92 ILE F O 1
ATOM 10437 N N . ALA F 1 102 ? -5.148 17.037 -7.986 1.00 12.91 93 ALA F N 1
ATOM 10438 C CA . ALA F 1 102 ? -4.571 16.922 -9.321 1.00 11.68 93 ALA F CA 1
ATOM 10439 C C . ALA F 1 102 ? -3.528 15.814 -9.312 1.00 10.39 93 ALA F C 1
ATOM 10440 O O . ALA F 1 102 ? -2.535 15.898 -8.580 1.00 11.08 93 ALA F O 1
ATOM 10442 N N . ILE F 1 103 ? -3.760 14.777 -10.118 1.00 12.24 94 ILE F N 1
ATOM 10443 C CA . ILE F 1 103 ? -2.904 13.594 -10.172 1.00 10.80 94 ILE F CA 1
ATOM 10444 C C . ILE F 1 103 ? -2.404 13.420 -11.599 1.00 10.81 94 ILE F C 1
ATOM 10445 O O . ILE F 1 103 ? -3.207 13.333 -12.536 1.00 11.66 94 ILE F O 1
ATOM 10450 N N . ASN F 1 104 ? -1.084 13.353 -11.764 1.00 11.92 95 ASN F N 1
ATOM 10451 C CA . ASN F 1 104 ? -0.461 13.200 -13.076 1.00 9.63 95 ASN F CA 1
ATOM 10452 C C . ASN F 1 104 ? 0.145 11.807 -13.197 1.00 10.93 95 ASN F C 1
ATOM 10453 O O . ASN F 1 104 ? 1.078 11.472 -12.458 1.00 10.79 95 ASN F O 1
ATOM 10458 N N . THR F 1 105 ? -0.353 11.011 -14.152 1.00 11.77 96 THR F N 1
ATOM 10459 C CA . THR F 1 105 ? 0.231 9.706 -14.454 1.00 10.72 96 THR F CA 1
ATOM 10460 C C . THR F 1 105 ? 0.933 9.662 -15.808 1.00 10.87 96 THR F C 1
ATOM 10461 O O . THR F 1 105 ? 1.329 8.581 -16.244 1.00 13.12 96 THR F O 1
ATOM 10465 N N . VAL F 1 106 ? 1.098 10.801 -16.486 1.00 11.89 97 VAL F N 1
ATOM 10466 C CA . VAL F 1 106 ? 1.671 10.797 -17.831 1.00 10.77 97 VAL F CA 1
ATOM 10467 C C . VAL F 1 106 ? 3.130 10.359 -17.784 1.00 12.33 97 VAL F C 1
ATOM 10468 O O . VAL F 1 106 ? 3.900 10.794 -16.919 1.00 12.45 97 VAL F O 1
ATOM 10472 N N . GLY F 1 107 ? 3.520 9.503 -18.726 1.00 12.45 98 GLY F N 1
ATOM 10473 C CA . GLY F 1 107 ? 4.883 8.999 -18.744 1.00 13.34 98 GLY F CA 1
ATOM 10474 C C . GLY F 1 107 ? 5.167 8.233 -20.018 1.00 11.66 98 GLY F C 1
ATOM 10475 O O . GLY F 1 107 ? 4.259 7.905 -20.787 1.00 12.80 98 GLY F O 1
ATOM 10476 N N . LYS F 1 108 ? 6.458 7.958 -20.230 1.00 11.33 99 LYS F N 1
ATOM 10477 C CA . LYS F 1 108 ? 6.923 7.161 -21.360 1.00 12.89 99 LYS F CA 1
ATOM 10478 C C . LYS F 1 108 ? 8.179 6.420 -20.921 1.00 12.11 99 LYS F C 1
ATOM 10479 O O . LYS F 1 108 ? 8.976 6.963 -20.153 1.00 13.00 99 LYS F O 1
ATOM 10485 N N . VAL F 1 109 ? 8.366 5.188 -21.403 1.00 12.21 100 VAL F N 1
ATOM 10486 C CA . VAL F 1 109 ? 9.529 4.380 -21.035 1.00 11.78 100 VAL F CA 1
ATOM 10487 C C . VAL F 1 109 ? 10.416 4.162 -22.257 1.00 12.82 100 VAL F C 1
ATOM 10488 O O . VAL F 1 109 ? 9.923 4.039 -23.385 1.00 13.65 100 VAL F O 1
ATOM 10492 N N . LEU F 1 110 ? 11.732 4.160 -22.027 1.00 11.54 101 LEU F N 1
ATOM 10493 C CA . LEU F 1 110 ? 12.738 3.779 -23.012 1.00 10.71 101 LEU F CA 1
ATOM 10494 C C . LEU F 1 110 ? 13.832 3.029 -22.273 1.00 11.30 101 LEU F C 1
ATOM 10495 O O . LEU F 1 110 ? 14.306 3.493 -21.232 1.00 12.32 101 LEU F O 1
ATOM 10500 N N . LYS F 1 111 ? 14.220 1.873 -22.801 1.00 11.03 102 LYS F N 1
ATOM 10501 C CA . LYS F 1 111 ? 15.297 1.071 -22.235 1.00 10.96 102 LYS F CA 1
ATOM 10502 C C . LYS F 1 111 ? 16.274 0.763 -23.359 1.00 11.34 102 LYS F C 1
ATOM 10503 O O . LYS F 1 111 ? 15.905 0.106 -24.334 1.00 12.88 102 LYS F O 1
ATOM 10509 N N . LYS F 1 112 ? 17.512 1.248 -23.230 1.00 10.79 103 LYS F N 1
ATOM 10510 C CA . LYS F 1 112 ? 18.445 1.230 -24.353 1.00 12.00 103 LYS F CA 1
ATOM 10511 C C . LYS F 1 112 ? 19.838 1.604 -23.861 1.00 10.94 103 LYS F C 1
ATOM 10512 O O . LYS F 1 112 ? 19.950 2.416 -22.937 1.00 10.55 103 LYS F O 1
ATOM 10518 N N . PRO F 1 113 ? 20.912 1.069 -24.450 1.00 10.68 104 PRO F N 1
ATOM 10519 C CA . PRO F 1 113 ? 22.260 1.517 -24.064 1.00 11.15 104 PRO F CA 1
ATOM 10520 C C . PRO F 1 113 ? 22.454 3.012 -24.292 1.00 12.75 104 PRO F C 1
ATOM 10521 O O . PRO F 1 113 ? 21.991 3.580 -25.286 1.00 11.48 104 PRO F O 1
ATOM 10525 N N . PHE F 1 114 ? 23.155 3.640 -23.345 1.00 9.86 105 PHE F N 1
ATOM 10526 C CA . PHE F 1 114 ? 23.373 5.085 -23.368 1.00 9.79 105 PHE F CA 1
ATOM 10527 C C . PHE F 1 114 ? 23.943 5.544 -24.712 1.00 12.36 105 PHE F C 1
ATOM 10528 O O . PHE F 1 114 ? 23.481 6.531 -25.293 1.00 12.51 105 PHE F O 1
ATOM 10536 N N . THR F 1 115 ? 24.948 4.829 -25.228 1.00 10.55 106 THR F N 1
ATOM 10537 C CA . THR F 1 115 ? 25.591 5.237 -26.474 1.00 11.19 106 THR F CA 1
ATOM 10538 C C . THR F 1 115 ? 24.670 5.155 -27.686 1.00 11.15 106 THR F C 1
ATOM 10539 O O . THR F 1 115 ? 25.052 5.643 -28.755 1.00 13.82 106 THR F O 1
ATOM 10543 N N . GLU F 1 116 ? 23.483 4.559 -27.561 1.00 11.19 107 GLU F N 1
ATOM 10544 C CA . GLU F 1 116 ? 22.589 4.393 -28.699 1.00 12.33 107 GLU F CA 1
ATOM 10545 C C . GLU F 1 116 ? 21.327 5.246 -28.632 1.00 13.20 107 GLU F C 1
ATOM 10546 O O . GLU F 1 116 ? 20.504 5.178 -29.553 1.00 14.36 107 GLU F O 1
ATOM 10552 N N . ILE F 1 117 ? 21.163 6.072 -27.601 1.00 11.67 108 ILE F N 1
ATOM 10553 C CA . ILE F 1 117 ? 19.953 6.882 -27.462 1.00 11.56 108 ILE F CA 1
ATOM 10554 C C . ILE F 1 117 ? 20.062 8.118 -28.350 1.00 13.97 108 ILE F C 1
ATOM 10555 O O . ILE F 1 117 ? 21.033 8.880 -28.264 1.00 12.71 108 ILE F O 1
ATOM 10560 N N . SER F 1 118 ? 19.062 8.317 -29.208 1.00 12.67 109 SER F N 1
ATOM 10561 C CA . SER F 1 118 ? 19.072 9.373 -30.208 1.00 12.40 109 SER F CA 1
ATOM 10562 C C . SER F 1 118 ? 18.562 10.686 -29.616 1.00 11.87 109 SER F C 1
ATOM 10563 O O . SER F 1 118 ? 17.936 10.725 -28.557 1.00 11.57 109 SER F O 1
ATOM 10566 N N . GLU F 1 119 ? 18.809 11.778 -30.340 1.00 13.02 110 GLU F N 1
ATOM 10567 C CA . GLU F 1 119 ? 18.270 13.065 -29.917 1.00 11.49 110 GLU F CA 1
ATOM 10568 C C . GLU F 1 119 ? 16.744 13.048 -29.906 1.00 11.73 110 GLU F C 1
ATOM 10569 O O . GLU F 1 119 ? 16.116 13.589 -28.986 1.00 13.47 110 GLU F O 1
ATOM 10575 N N . ALA F 1 120 ? 16.128 12.431 -30.916 1.00 13.67 111 ALA F N 1
ATOM 10576 C CA . ALA F 1 120 ? 14.670 12.369 -30.959 1.00 14.14 111 ALA F CA 1
ATOM 10577 C C . ALA F 1 120 ? 14.125 11.604 -29.761 1.00 12.42 111 ALA F C 1
ATOM 10578 O O . ALA F 1 120 ? 13.110 11.994 -29.172 1.00 14.13 111 ALA F O 1
ATOM 10580 N N . GLU F 1 121 ? 14.807 10.525 -29.367 1.00 11.50 112 GLU F N 1
ATOM 10581 C CA . GLU F 1 121 ? 14.369 9.746 -28.216 1.00 12.12 112 GLU F CA 1
ATOM 10582 C C . GLU F 1 121 ? 14.528 10.541 -26.928 1.00 11.45 112 GLU F C 1
ATOM 10583 O O . GLU F 1 121 ? 13.614 10.580 -26.095 1.00 13.18 112 GLU F O 1
ATOM 10589 N N . TYR F 1 122 ? 15.688 11.177 -26.740 1.00 12.47 113 TYR F N 1
ATOM 10590 C CA . TYR F 1 122 ? 15.882 12.042 -25.580 1.00 12.61 113 TYR F CA 1
ATOM 10591 C C . TYR F 1 122 ? 14.792 13.105 -25.508 1.00 10.45 113 TYR F C 1
ATOM 10592 O O . TYR F 1 122 ? 14.178 13.321 -24.451 1.00 11.57 113 TYR F O 1
ATOM 10601 N N . ASP F 1 123 ? 14.565 13.806 -26.624 1.00 12.53 114 ASP F N 1
ATOM 10602 C CA . ASP F 1 123 ? 13.643 14.935 -26.617 1.00 13.00 114 ASP F CA 1
ATOM 10603 C C . ASP F 1 123 ? 12.243 14.501 -26.207 1.00 11.90 114 ASP F C 1
ATOM 10604 O O . ASP F 1 123 ? 11.587 15.182 -25.408 1.00 12.44 114 ASP F O 1
ATOM 10609 N N . GLU F 1 124 ? 11.758 13.377 -26.751 1.00 12.14 115 GLU F N 1
ATOM 10610 C CA A GLU F 1 124 ? 10.409 12.938 -26.408 0.46 13.46 115 GLU F CA 1
ATOM 10611 C CA B GLU F 1 124 ? 10.412 12.919 -26.416 0.54 13.46 115 GLU F CA 1
ATOM 10612 C C . GLU F 1 124 ? 10.327 12.446 -24.968 1.00 13.20 115 GLU F C 1
ATOM 10613 O O . GLU F 1 124 ? 9.353 12.742 -24.264 1.00 12.57 115 GLU F O 1
ATOM 10624 N N . MET F 1 125 ? 11.337 11.701 -24.504 1.00 11.19 116 MET F N 1
ATOM 10625 C CA . MET F 1 125 ? 11.329 11.207 -23.129 1.00 10.68 116 MET F CA 1
ATOM 10626 C C . MET F 1 125 ? 11.280 12.353 -22.129 1.00 9.86 116 MET F C 1
ATOM 10627 O O . MET F 1 125 ? 10.538 12.296 -21.142 1.00 12.92 116 MET F O 1
ATOM 10632 N N . PHE F 1 126 ? 12.058 13.406 -22.372 1.00 10.79 117 PHE F N 1
ATOM 10633 C CA . PHE F 1 126 ? 12.064 14.535 -21.449 1.00 9.51 117 PHE F CA 1
ATOM 10634 C C . PHE F 1 126 ? 10.834 15.421 -21.593 1.00 12.02 117 PHE F C 1
ATOM 10635 O O . PHE F 1 126 ? 10.345 15.951 -20.591 1.00 11.75 117 PHE F O 1
ATOM 10643 N N . ALA F 1 127 ? 10.300 15.572 -22.803 1.00 12.63 118 ALA F N 1
ATOM 10644 C CA . ALA F 1 127 ? 9.060 16.324 -22.954 1.00 11.95 118 ALA F CA 1
ATOM 10645 C C . ALA F 1 127 ? 7.922 15.662 -22.189 1.00 11.27 118 ALA F C 1
ATOM 10646 O O . ALA F 1 127 ? 7.115 16.347 -21.546 1.00 12.62 118 ALA F O 1
ATOM 10648 N N . VAL F 1 128 ? 7.856 14.329 -22.227 1.00 12.06 119 VAL F N 1
ATOM 10649 C CA . VAL F 1 128 ? 6.734 13.604 -21.634 1.00 11.30 119 VAL F CA 1
ATOM 10650 C C . VAL F 1 128 ? 6.913 13.424 -20.127 1.00 11.16 119 VAL F C 1
ATOM 10651 O O . VAL F 1 128 ? 5.987 13.675 -19.344 1.00 13.14 119 VAL F O 1
ATOM 10655 N N . ASN F 1 129 ? 8.103 12.999 -19.687 1.00 10.92 120 ASN F N 1
ATOM 10656 C CA . ASN F 1 129 ? 8.308 12.644 -18.284 1.00 10.78 120 ASN F CA 1
ATOM 10657 C C . ASN F 1 129 ? 8.697 13.817 -17.399 1.00 14.28 120 ASN F C 1
ATOM 10658 O O . ASN F 1 129 ? 8.410 13.794 -16.193 1.00 12.46 120 ASN F O 1
ATOM 10663 N N . SER F 1 130 ? 9.382 14.820 -17.947 1.00 10.73 121 SER F N 1
ATOM 10664 C CA . SER F 1 130 ? 9.819 15.965 -17.158 1.00 10.65 121 SER F CA 1
ATOM 10665 C C . SER F 1 130 ? 9.024 17.225 -17.460 1.00 9.67 121 SER F C 1
ATOM 10666 O O . SER F 1 130 ? 8.456 17.820 -16.543 1.00 10.64 121 SER F O 1
ATOM 10669 N N . LYS F 1 131 ? 8.942 17.639 -18.726 1.00 10.35 122 LYS F N 1
ATOM 10670 C CA . LYS F 1 131 ? 8.326 18.926 -19.026 1.00 10.06 122 LYS F CA 1
ATOM 10671 C C . LYS F 1 131 ? 6.830 18.920 -18.734 1.00 10.93 122 LYS F C 1
ATOM 10672 O O . LYS F 1 131 ? 6.310 19.852 -18.110 1.00 10.96 122 LYS F O 1
ATOM 10678 N N . SER F 1 132 ? 6.112 17.891 -19.191 0.96 10.11 123 SER F N 1
ATOM 10679 C CA A SER F 1 132 ? 4.685 17.815 -18.892 0.61 12.16 123 SER F CA 1
ATOM 10680 C CA B SER F 1 132 ? 4.685 17.799 -18.892 0.39 12.17 123 SER F CA 1
ATOM 10681 C C . SER F 1 132 ? 4.442 17.821 -17.388 1.00 11.11 123 SER F C 1
ATOM 10682 O O . SER F 1 132 ? 3.507 18.473 -16.906 0.95 12.90 123 SER F O 1
ATOM 10687 N N . ALA F 1 133 ? 5.293 17.127 -16.629 1.00 9.41 124 ALA F N 1
ATOM 10688 C CA . ALA F 1 133 ? 5.146 17.082 -15.178 1.00 9.18 124 ALA F CA 1
ATOM 10689 C C . ALA F 1 133 ? 5.439 18.437 -14.542 1.00 9.59 124 ALA F C 1
ATOM 10690 O O . ALA F 1 133 ? 4.783 18.823 -13.566 1.00 10.49 124 ALA F O 1
ATOM 10692 N N . PHE F 1 134 ? 6.445 19.153 -15.054 1.00 9.19 125 PHE F N 1
ATOM 10693 C CA . PHE F 1 134 ? 6.742 20.489 -14.547 1.00 10.36 125 PHE F CA 1
ATOM 10694 C C . PHE F 1 134 ? 5.536 21.404 -14.698 1.00 10.24 125 PHE F C 1
ATOM 10695 O O . PHE F 1 134 ? 5.128 22.079 -13.744 1.00 11.54 125 PHE F O 1
ATOM 10703 N N . PHE F 1 135 ? 4.955 21.446 -15.899 1.00 11.17 126 PHE F N 1
ATOM 10704 C CA . PHE F 1 135 ? 3.855 22.373 -16.134 1.00 10.67 126 PHE F CA 1
ATOM 10705 C C . PHE F 1 135 ? 2.571 21.920 -15.458 1.00 12.09 126 PHE F C 1
ATOM 10706 O O . PHE F 1 135 ? 1.777 22.760 -15.029 1.00 11.68 126 PHE F O 1
ATOM 10714 N N . PHE F 1 136 ? 2.385 20.615 -15.275 1.00 10.65 127 PHE F N 1
ATOM 10715 C CA . PHE F 1 136 ? 1.269 20.151 -14.460 1.00 11.25 127 PHE F CA 1
ATOM 10716 C C . PHE F 1 136 ? 1.397 20.670 -13.030 1.00 10.33 127 PHE F C 1
ATOM 10717 O O . PHE F 1 136 ? 0.429 21.169 -12.444 1.00 12.61 127 PHE F O 1
ATOM 10725 N N . ILE F 1 137 ? 2.598 20.580 -12.461 1.00 9.93 128 ILE F N 1
ATOM 10726 C CA . ILE F 1 137 ? 2.822 21.088 -11.110 1.00 11.53 128 ILE F CA 1
ATOM 10727 C C . ILE F 1 137 ? 2.672 22.603 -11.072 1.00 11.70 128 ILE F C 1
ATOM 10728 O O . ILE F 1 137 ? 2.074 23.154 -10.141 1.00 10.76 128 ILE F O 1
ATOM 10733 N N . LYS F 1 138 ? 3.214 23.303 -12.077 1.00 10.42 129 LYS F N 1
ATOM 10734 C CA . LYS F 1 138 ? 3.046 24.752 -12.136 1.00 11.05 129 LYS F CA 1
ATOM 10735 C C . LYS F 1 138 ? 1.573 25.128 -12.185 1.00 12.00 129 LYS F C 1
ATOM 10736 O O . LYS F 1 138 ? 1.107 25.982 -11.420 1.00 12.70 129 LYS F O 1
ATOM 10742 N N . GLU F 1 139 ? 0.819 24.501 -13.090 1.00 12.73 130 GLU F N 1
ATOM 10743 C CA . GLU F 1 139 ? -0.569 24.908 -13.264 1.00 12.44 130 GLU F CA 1
ATOM 10744 C C . GLU F 1 139 ? -1.446 24.470 -12.097 1.00 11.95 130 GLU F C 1
ATOM 10745 O O . GLU F 1 139 ? -2.434 25.147 -11.783 1.00 13.50 130 GLU F O 1
ATOM 10751 N N . ALA F 1 140 ? -1.103 23.361 -11.439 1.00 11.65 131 ALA F N 1
ATOM 10752 C CA . ALA F 1 140 ? -1.780 23.023 -10.192 1.00 13.16 131 ALA F CA 1
ATOM 10753 C C . ALA F 1 140 ? -1.563 24.105 -9.140 1.00 13.83 131 ALA F C 1
ATOM 10754 O O . ALA F 1 140 ? -2.492 24.461 -8.406 1.00 13.83 131 ALA F O 1
ATOM 10756 N N . GLY F 1 141 ? -0.343 24.650 -9.058 1.00 12.05 132 GLY F N 1
ATOM 10757 C CA . GLY F 1 141 ? -0.094 25.737 -8.125 1.00 13.10 132 GLY F CA 1
ATOM 10758 C C . GLY F 1 141 ? -0.956 26.950 -8.404 1.00 14.22 132 GLY F C 1
ATOM 10759 O O . GLY F 1 141 ? -1.359 27.661 -7.478 1.00 17.48 132 GLY F O 1
ATOM 10760 N N . ARG F 1 142 ? -1.275 27.186 -9.676 1.00 13.83 133 ARG F N 1
ATOM 10761 C CA . ARG F 1 142 ? -2.092 28.329 -10.066 1.00 15.95 133 ARG F CA 1
ATOM 10762 C C . ARG F 1 142 ? -3.593 28.071 -9.953 1.00 17.39 133 ARG F C 1
ATOM 10763 O O . ARG F 1 142 ? -4.356 29.034 -9.822 1.00 23.18 133 ARG F O 1
ATOM 10771 N N . HIS F 1 143 ? -4.035 26.811 -9.996 1.00 14.76 134 HIS F N 1
ATOM 10772 C CA . HIS F 1 143 ? -5.455 26.483 -10.098 1.00 15.67 134 HIS F CA 1
ATOM 10773 C C . HIS F 1 143 ? -6.038 25.774 -8.884 1.00 14.55 134 HIS F C 1
ATOM 10774 O O . HIS F 1 143 ? -7.248 25.862 -8.669 1.00 17.20 134 HIS F O 1
ATOM 10781 N N . LEU F 1 144 ? -5.239 25.036 -8.114 1.00 13.95 135 LEU F N 1
ATOM 10782 C CA . LEU F 1 144 ? -5.802 24.206 -7.055 1.00 13.52 135 LEU F CA 1
ATOM 10783 C C . LEU F 1 144 ? -6.466 25.052 -5.980 1.00 15.74 135 LEU F C 1
ATOM 10784 O O . LEU F 1 144 ? -6.010 26.147 -5.646 1.00 15.20 135 LEU F O 1
ATOM 10789 N N . GLU F 1 145 ? -7.538 24.509 -5.416 1.00 15.19 136 GLU F N 1
ATOM 10790 C CA . GLU F 1 145 ? -8.111 25.077 -4.207 1.00 15.82 136 GLU F CA 1
ATOM 10791 C C . GLU F 1 145 ? -7.108 24.984 -3.061 1.00 12.99 136 GLU F C 1
ATOM 10792 O O . GLU F 1 145 ? -6.241 24.103 -3.027 1.00 12.40 136 GLU F O 1
ATOM 10798 N N . ASP F 1 146 ? -7.232 25.912 -2.110 1.00 15.22 137 ASP F N 1
ATOM 10799 C CA . ASP F 1 146 ? -6.538 25.755 -0.838 1.00 13.30 137 ASP F CA 1
ATOM 10800 C C . ASP F 1 146 ? -6.849 24.378 -0.262 1.00 12.59 137 ASP F C 1
ATOM 10801 O O . ASP F 1 146 ? -7.939 23.829 -0.466 1.00 14.81 137 ASP F O 1
ATOM 10806 N N . HIS F 1 147 ? -5.875 23.809 0.454 1.00 11.87 138 HIS F N 1
ATOM 10807 C CA . HIS F 1 147 ? -5.969 22.482 1.064 1.00 13.82 138 HIS F CA 1
ATOM 10808 C C . HIS F 1 147 ? -5.997 21.355 0.042 1.00 15.81 138 HIS F C 1
ATOM 10809 O O . HIS F 1 147 ? -6.335 20.221 0.394 1.00 15.20 138 HIS F O 1
ATOM 10816 N N . GLY F 1 148 ? -5.635 21.630 -1.210 1.00 12.96 139 GLY F N 1
ATOM 10817 C CA . GLY F 1 148 ? -5.677 20.631 -2.254 1.00 11.53 139 GLY F CA 1
ATOM 10818 C C . GLY F 1 148 ? -4.480 19.699 -2.238 1.00 10.61 139 GLY F C 1
ATOM 10819 O O . GLY F 1 148 ? -3.633 19.716 -1.341 1.00 10.66 139 GLY F O 1
ATOM 10820 N N . LYS F 1 149 ? -4.421 18.867 -3.276 1.00 10.90 140 LYS F N 1
ATOM 10821 C CA . LYS F 1 149 ? -3.465 17.772 -3.359 1.00 10.00 140 LYS F CA 1
ATOM 10822 C C . LYS F 1 149 ? -2.877 17.708 -4.756 1.00 10.12 140 LYS F C 1
ATOM 10823 O O . LYS F 1 149 ? -3.581 17.929 -5.747 1.00 10.79 140 LYS F O 1
ATOM 10829 N N . LEU F 1 150 ? -1.601 17.340 -4.827 1.00 10.89 141 LEU F N 1
ATOM 10830 C CA . LEU F 1 150 ? -0.890 17.242 -6.094 1.00 9.27 141 LEU F CA 1
ATOM 10831 C C . LEU F 1 150 ? 0.030 16.035 -6.025 1.00 9.41 141 LEU F C 1
ATOM 10832 O O . LEU F 1 150 ? 0.901 15.976 -5.151 1.00 10.33 141 LEU F O 1
ATOM 10837 N N . VAL F 1 151 ? -0.171 15.073 -6.934 1.00 9.77 142 VAL F N 1
ATOM 10838 C CA . VAL F 1 151 ? 0.557 13.805 -6.955 1.00 9.14 142 VAL F CA 1
ATOM 10839 C C . VAL F 1 151 ? 1.063 13.551 -8.370 1.00 9.58 142 VAL F C 1
ATOM 10840 O O . VAL F 1 151 ? 0.292 13.662 -9.331 1.00 10.91 142 VAL F O 1
ATOM 10844 N N . THR F 1 152 ? 2.340 13.171 -8.499 1.00 9.79 143 THR F N 1
ATOM 10845 C CA . THR F 1 152 ? 2.932 12.796 -9.783 1.00 8.59 143 THR F CA 1
ATOM 10846 C C . THR F 1 152 ? 3.533 11.401 -9.691 1.00 8.83 143 THR F C 1
ATOM 10847 O O . THR F 1 152 ? 4.156 11.049 -8.685 1.00 9.12 143 THR F O 1
ATOM 10851 N N . LEU F 1 153 ? 3.380 10.624 -10.761 1.00 9.28 144 LEU F N 1
ATOM 10852 C CA . LEU F 1 153 ? 3.927 9.273 -10.830 1.00 8.84 144 LEU F CA 1
ATOM 10853 C C . LEU F 1 153 ? 5.368 9.293 -11.328 1.00 10.02 144 LEU F C 1
ATOM 10854 O O . LEU F 1 153 ? 5.673 9.918 -12.351 1.00 11.44 144 LEU F O 1
ATOM 10859 N N . VAL F 1 154 ? 6.254 8.611 -10.597 1.00 9.03 145 VAL F N 1
ATOM 10860 C CA . VAL F 1 154 ? 7.636 8.405 -11.020 1.00 7.97 145 VAL F CA 1
ATOM 10861 C C . VAL F 1 154 ? 7.886 6.900 -11.074 1.00 9.02 145 VAL F C 1
ATOM 10862 O O . VAL F 1 154 ? 6.940 6.119 -11.218 1.00 13.07 145 VAL F O 1
ATOM 10866 N N . THR F 1 155 ? 9.144 6.476 -10.943 1.00 9.79 146 THR F N 1
ATOM 10867 C CA . THR F 1 155 ? 9.497 5.064 -11.037 1.00 10.32 146 THR F CA 1
ATOM 10868 C C . THR F 1 155 ? 10.366 4.659 -9.854 1.00 8.59 146 THR F C 1
ATOM 10869 O O . THR F 1 155 ? 11.173 5.453 -9.357 1.00 9.80 146 THR F O 1
ATOM 10873 N N . SER F 1 156 ? 10.219 3.398 -9.425 1.00 8.65 147 SER F N 1
ATOM 10874 C CA . SER F 1 156 ? 11.125 2.852 -8.425 1.00 8.65 147 SER F CA 1
ATOM 10875 C C . SER F 1 156 ? 12.564 2.750 -8.911 1.00 7.59 147 SER F C 1
ATOM 10876 O O . SER F 1 156 ? 13.453 2.518 -8.084 1.00 8.00 147 SER F O 1
ATOM 10879 N N . LEU F 1 157 ? 12.824 2.907 -10.213 1.00 7.95 148 LEU F N 1
ATOM 10880 C CA . LEU F 1 157 ? 14.204 2.952 -10.676 1.00 8.01 148 LEU F CA 1
ATOM 10881 C C . LEU F 1 157 ? 14.965 4.149 -10.121 1.00 9.09 148 LEU F C 1
ATOM 10882 O O . LEU F 1 157 ? 16.202 4.157 -10.186 1.00 9.26 148 LEU F O 1
ATOM 10887 N N . LEU F 1 158 ? 14.278 5.136 -9.548 1.00 8.79 149 LEU F N 1
ATOM 10888 C CA . LEU F 1 158 ? 15.001 6.199 -8.861 1.00 8.25 149 LEU F CA 1
ATOM 10889 C C . LEU F 1 158 ? 15.830 5.672 -7.701 1.00 9.55 149 LEU F C 1
ATOM 10890 O O . LEU F 1 158 ? 16.774 6.347 -7.278 1.00 9.83 149 LEU F O 1
ATOM 10895 N N . GLY F 1 159 ? 15.498 4.489 -7.183 1.00 8.55 150 GLY F N 1
ATOM 10896 C CA . GLY F 1 159 ? 16.268 3.831 -6.150 1.00 8.82 150 GLY F CA 1
ATOM 10897 C C . GLY F 1 159 ? 17.176 2.724 -6.651 1.00 8.19 150 GLY F C 1
ATOM 10898 O O . GLY F 1 159 ? 17.729 1.976 -5.835 1.00 9.85 150 GLY F O 1
ATOM 10899 N N . ALA F 1 160 ? 17.374 2.610 -7.961 1.00 9.33 151 ALA F N 1
ATOM 10900 C CA . ALA F 1 160 ? 18.150 1.534 -8.560 1.00 9.45 151 ALA F CA 1
ATOM 10901 C C . ALA F 1 160 ? 19.539 2.013 -8.974 1.00 9.41 151 ALA F C 1
ATOM 10902 O O . ALA F 1 160 ? 19.791 3.210 -9.128 1.00 9.83 151 ALA F O 1
ATOM 10904 N N . PHE F 1 161 ? 20.442 1.052 -9.156 1.00 10.37 152 PHE F N 1
ATOM 10905 C CA . PHE F 1 161 ? 21.796 1.293 -9.663 1.00 8.72 152 PHE F CA 1
ATOM 10906 C C . PHE F 1 161 ? 21.981 0.258 -10.768 1.00 8.47 152 PHE F C 1
ATOM 10907 O O . PHE F 1 161 ? 22.416 -0.868 -10.516 1.00 11.24 152 PHE F O 1
ATOM 10915 N N . THR F 1 162 ? 21.641 0.637 -12.000 1.00 9.92 153 THR F N 1
ATOM 10916 C CA . THR F 1 162 ? 21.422 -0.369 -13.030 1.00 8.77 153 THR F CA 1
ATOM 10917 C C . THR F 1 162 ? 21.624 0.265 -14.405 1.00 9.61 153 THR F C 1
ATOM 10918 O O . THR F 1 162 ? 21.428 1.476 -14.563 1.00 10.27 153 THR F O 1
ATOM 10922 N N . PRO F 1 163 ? 22.024 -0.513 -15.408 1.00 9.65 154 PRO F N 1
ATOM 10923 C CA . PRO F 1 163 ? 22.189 0.033 -16.760 1.00 10.33 154 PRO F CA 1
ATOM 10924 C C . PRO F 1 163 ? 20.854 0.167 -17.489 1.00 10.59 154 PRO F C 1
ATOM 10925 O O . PRO F 1 163 ? 19.825 -0.366 -17.073 1.00 11.30 154 PRO F O 1
ATOM 10929 N N . PHE F 1 164 ? 20.889 0.920 -18.592 1.00 9.72 155 PHE F N 1
ATOM 10930 C CA . PHE F 1 164 ? 19.920 0.921 -19.694 1.00 10.85 155 PHE F CA 1
ATOM 10931 C C . PHE F 1 164 ? 18.731 1.863 -19.531 1.00 10.37 155 PHE F C 1
ATOM 10932 O O . PHE F 1 164 ? 17.992 2.060 -20.494 1.00 10.84 155 PHE F O 1
ATOM 10940 N N . TYR F 1 165 ? 18.512 2.456 -18.361 1.00 11.00 156 TYR F N 1
ATOM 10941 C CA . TYR F 1 165 ? 17.352 3.321 -18.170 1.00 9.83 156 TYR F CA 1
ATOM 10942 C C . TYR F 1 165 ? 17.718 4.804 -18.060 1.00 9.90 156 TYR F C 1
ATOM 10943 O O . TYR F 1 165 ? 16.960 5.587 -17.488 1.00 9.61 156 TYR F O 1
ATOM 10952 N N . ALA F 1 166 ? 18.847 5.220 -18.646 1.00 9.74 157 ALA F N 1
ATOM 10953 C CA . ALA F 1 166 ? 19.317 6.589 -18.438 1.00 11.84 157 ALA F CA 1
ATOM 10954 C C . ALA F 1 166 ? 18.267 7.623 -18.833 1.00 10.88 157 ALA F C 1
ATOM 10955 O O . ALA F 1 166 ? 18.095 8.637 -18.143 1.00 11.16 157 ALA F O 1
ATOM 10957 N N . ALA F 1 167 ? 17.558 7.399 -19.940 1.00 11.93 158 ALA F N 1
ATOM 10958 C CA . ALA F 1 167 ? 16.594 8.397 -20.387 1.00 12.05 158 ALA F CA 1
ATOM 10959 C C . ALA F 1 167 ? 15.267 8.313 -19.647 1.00 12.80 158 ALA F C 1
ATOM 10960 O O . ALA F 1 167 ? 14.478 9.260 -19.720 1.00 15.98 158 ALA F O 1
ATOM 10962 N N . TYR F 1 168 ? 14.995 7.201 -18.962 1.00 10.63 159 TYR F N 1
ATOM 10963 C CA . TYR F 1 168 ? 13.747 7.009 -18.226 1.00 10.25 159 TYR F CA 1
ATOM 10964 C C . TYR F 1 168 ? 13.908 7.381 -16.758 1.00 9.89 159 TYR F C 1
ATOM 10965 O O . TYR F 1 168 ? 13.246 8.295 -16.256 1.00 11.66 159 TYR F O 1
ATOM 10974 N N . GLU F 1 169 ? 14.795 6.675 -16.060 1.00 8.64 160 GLU F N 1
ATOM 10975 C CA . GLU F 1 169 ? 15.183 7.076 -14.715 1.00 10.44 160 GLU F CA 1
ATOM 10976 C C . GLU F 1 169 ? 15.587 8.545 -14.688 1.00 10.39 160 GLU F C 1
ATOM 10977 O O . GLU F 1 169 ? 15.170 9.298 -13.798 1.00 10.63 160 GLU F O 1
ATOM 10983 N N . GLY F 1 170 ? 16.345 8.985 -15.697 1.00 9.99 161 GLY F N 1
ATOM 10984 C CA . GLY F 1 170 ? 16.834 10.352 -15.709 1.00 9.99 161 GLY F CA 1
ATOM 10985 C C . GLY F 1 170 ? 15.763 11.394 -15.972 1.00 9.94 161 GLY F C 1
ATOM 10986 O O . GLY F 1 170 ? 15.870 12.524 -15.487 1.00 10.67 161 GLY F O 1
ATOM 10987 N N . SER F 1 171 ? 14.728 11.050 -16.755 1.00 11.35 162 SER F N 1
ATOM 10988 C CA . SER F 1 171 ? 13.664 12.014 -17.043 1.00 11.71 162 SER F CA 1
ATOM 10989 C C . SER F 1 171 ? 12.553 12.018 -15.999 1.00 10.43 162 SER F C 1
ATOM 10990 O O . SER F 1 171 ? 11.780 12.982 -15.939 1.00 9.93 162 SER F O 1
ATOM 10993 N N . LYS F 1 172 ? 12.462 10.982 -15.164 1.00 9.63 163 LYS F N 1
ATOM 10994 C CA . LYS F 1 172 ? 11.595 11.044 -13.990 1.00 10.39 163 LYS F CA 1
ATOM 10995 C C . LYS F 1 172 ? 12.267 11.722 -12.802 1.00 11.48 163 LYS F C 1
ATOM 10996 O O . LYS F 1 172 ? 11.571 12.260 -11.932 1.00 10.53 163 LYS F O 1
ATOM 11002 N N . ALA F 1 173 ? 13.599 11.716 -12.752 1.00 8.99 164 ALA F N 1
ATOM 11003 C CA . ALA F 1 173 ? 14.307 12.300 -11.617 1.00 10.01 164 ALA F CA 1
ATOM 11004 C C . ALA F 1 173 ? 13.952 13.756 -11.339 1.00 10.47 164 ALA F C 1
ATOM 11005 O O . ALA F 1 173 ? 13.883 14.124 -10.153 1.00 10.74 164 ALA F O 1
ATOM 11007 N N . PRO F 1 174 ? 13.744 14.629 -12.334 1.00 8.42 165 PRO F N 1
ATOM 11008 C CA . PRO F 1 174 ? 13.360 16.009 -12.000 1.00 9.17 165 PRO F CA 1
ATOM 11009 C C . PRO F 1 174 ? 12.111 16.089 -11.142 1.00 9.48 165 PRO F C 1
ATOM 11010 O O . PRO F 1 174 ? 12.012 16.994 -10.303 1.00 9.08 165 PRO F O 1
ATOM 11014 N N . VAL F 1 175 ? 11.174 15.145 -11.300 1.00 9.28 166 VAL F N 1
ATOM 11015 C CA . VAL F 1 175 ? 9.897 15.225 -10.589 1.00 9.65 166 VAL F CA 1
ATOM 11016 C C . VAL F 1 175 ? 10.106 15.184 -9.082 1.00 8.99 166 VAL F C 1
ATOM 11017 O O . VAL F 1 175 ? 9.383 15.850 -8.324 1.00 9.40 166 VAL F O 1
ATOM 11021 N N . GLU F 1 176 ? 11.087 14.401 -8.618 1.00 8.48 167 GLU F N 1
ATOM 11022 C CA . GLU F 1 176 ? 11.364 14.360 -7.187 1.00 8.44 167 GLU F CA 1
ATOM 11023 C C . GLU F 1 176 ? 11.696 15.751 -6.672 1.00 8.90 167 GLU F C 1
ATOM 11024 O O . GLU F 1 176 ? 11.212 16.173 -5.608 1.00 9.41 167 GLU F O 1
ATOM 11030 N N . HIS F 1 177 ? 12.495 16.491 -7.437 1.00 8.09 168 HIS F N 1
ATOM 11031 C CA . HIS F 1 177 ? 12.925 17.813 -7.006 1.00 8.62 168 HIS F CA 1
ATOM 11032 C C . HIS F 1 177 ? 11.873 18.883 -7.262 1.00 9.85 168 HIS F C 1
ATOM 11033 O O . HIS F 1 177 ? 11.737 19.808 -6.453 1.00 9.76 168 HIS F O 1
ATOM 11040 N N . PHE F 1 178 ? 11.102 18.771 -8.348 1.00 8.27 169 PHE F N 1
ATOM 11041 C CA . PHE F 1 178 ? 9.929 19.636 -8.477 1.00 9.92 169 PHE F CA 1
ATOM 11042 C C . PHE F 1 178 ? 9.016 19.467 -7.267 1.00 8.50 169 PHE F C 1
ATOM 11043 O O . PHE F 1 178 ? 8.399 20.427 -6.794 1.00 9.90 169 PHE F O 1
ATOM 11051 N N . THR F 1 179 ? 8.887 18.230 -6.785 1.00 8.47 170 THR F N 1
ATOM 11052 C CA . THR F 1 179 ? 7.988 17.935 -5.675 1.00 11.09 170 THR F CA 1
ATOM 11053 C C . THR F 1 179 ? 8.488 18.560 -4.377 1.00 8.35 170 THR F C 1
ATOM 11054 O O . THR F 1 179 ? 7.687 19.063 -3.577 1.00 8.96 170 THR F O 1
ATOM 11058 N N . ARG F 1 180 ? 9.809 18.568 -4.166 1.00 7.61 171 ARG F N 1
ATOM 11059 C CA . ARG F 1 180 ? 10.370 19.263 -3.010 1.00 7.17 171 ARG F CA 1
ATOM 11060 C C . ARG F 1 180 ? 10.059 20.750 -3.062 1.00 7.90 171 ARG F C 1
ATOM 11061 O O . ARG F 1 180 ? 9.577 21.337 -2.085 1.00 8.22 171 ARG F O 1
ATOM 11069 N N . ALA F 1 181 ? 10.343 21.387 -4.198 1.00 8.64 172 ALA F N 1
ATOM 11070 C CA . ALA F 1 181 ? 10.159 22.832 -4.299 1.00 8.72 172 ALA F CA 1
ATOM 11071 C C . ALA F 1 181 ? 8.689 23.210 -4.158 1.00 7.97 172 ALA F C 1
ATOM 11072 O O . ALA F 1 181 ? 8.340 24.145 -3.423 1.00 9.58 172 ALA F O 1
ATOM 11074 N N . ALA F 1 182 ? 7.804 22.478 -4.847 1.00 9.65 173 ALA F N 1
ATOM 11075 C CA . ALA F 1 182 ? 6.381 22.804 -4.797 1.00 8.76 173 ALA F CA 1
ATOM 11076 C C . ALA F 1 182 ? 5.781 22.530 -3.423 1.00 8.24 173 ALA F C 1
ATOM 11077 O O . ALA F 1 182 ? 4.879 23.256 -2.986 1.00 10.26 173 ALA F O 1
ATOM 11079 N N . SER F 1 183 ? 6.268 21.506 -2.718 1.00 9.25 174 SER F N 1
ATOM 11080 C CA A SER F 1 183 ? 5.781 21.287 -1.362 0.28 9.81 174 SER F CA 1
ATOM 11081 C CA B SER F 1 183 ? 5.807 21.274 -1.352 0.72 9.12 174 SER F CA 1
ATOM 11082 C C . SER F 1 183 ? 6.085 22.486 -0.473 1.00 11.46 174 SER F C 1
ATOM 11083 O O . SER F 1 183 ? 5.230 22.915 0.313 1.00 9.30 174 SER F O 1
ATOM 11088 N N . LYS F 1 184 ? 7.286 23.057 -0.596 1.00 10.47 175 LYS F N 1
ATOM 11089 C CA . LYS F 1 184 ? 7.618 24.233 0.193 1.00 9.70 175 LYS F CA 1
ATOM 11090 C C . LYS F 1 184 ? 6.816 25.445 -0.266 1.00 10.37 175 LYS F C 1
ATOM 11091 O O . LYS F 1 184 ? 6.321 26.217 0.566 1.00 15.14 175 LYS F O 1
ATOM 11097 N N . GLU F 1 185 ? 6.655 25.623 -1.579 1.00 9.28 176 GLU F N 1
ATOM 11098 C CA . GLU F 1 185 ? 6.013 26.839 -2.083 1.00 10.66 176 GLU F CA 1
ATOM 11099 C C . GLU F 1 185 ? 4.496 26.796 -1.963 1.00 12.66 176 GLU F C 1
ATOM 11100 O O . GLU F 1 185 ? 3.865 27.839 -1.752 1.00 16.11 176 GLU F O 1
ATOM 11106 N N . TYR F 1 186 ? 3.888 25.622 -2.110 1.00 10.77 177 TYR F N 1
ATOM 11107 C CA . TYR F 1 186 ? 2.435 25.530 -2.083 1.00 11.64 177 TYR F CA 1
ATOM 11108 C C . TYR F 1 186 ? 1.896 25.259 -0.688 1.00 10.29 177 TYR F C 1
ATOM 11109 O O . TYR F 1 186 ? 0.678 25.350 -0.478 1.00 11.63 177 TYR F O 1
ATOM 11118 N N . GLY F 1 187 ? 2.784 24.956 0.266 1.00 13.54 178 GLY F N 1
ATOM 11119 C CA . GLY F 1 187 ? 2.346 24.619 1.606 1.00 14.60 178 GLY F CA 1
ATOM 11120 C C . GLY F 1 187 ? 1.604 25.745 2.286 1.00 14.52 178 GLY F C 1
ATOM 11121 O O . GLY F 1 187 ? 0.728 25.497 3.114 1.00 14.61 178 GLY F O 1
ATOM 11122 N N . ALA F 1 188 ? 1.923 26.995 1.936 1.00 13.05 179 ALA F N 1
ATOM 11123 C CA . ALA F 1 188 ? 1.238 28.127 2.549 1.00 14.19 179 ALA F CA 1
ATOM 11124 C C . ALA F 1 188 ? -0.247 28.157 2.214 1.00 15.95 179 ALA F C 1
ATOM 11125 O O . ALA F 1 188 ? -1.019 28.804 2.929 1.00 15.64 179 ALA F O 1
ATOM 11127 N N . ARG F 1 189 ? -0.660 27.488 1.140 1.00 13.79 180 ARG F N 1
ATOM 11128 C CA . ARG F 1 189 ? -2.066 27.348 0.790 1.00 11.32 180 ARG F CA 1
ATOM 11129 C C . ARG F 1 189 ? -2.647 26.020 1.255 1.00 12.42 180 ARG F C 1
ATOM 11130 O O . ARG F 1 189 ? -3.775 25.687 0.876 1.00 13.29 180 ARG F O 1
ATOM 11138 N N . GLY F 1 190 ? -1.903 25.253 2.054 1.00 12.22 181 GLY F N 1
ATOM 11139 C CA . GLY F 1 190 ? -2.396 24.000 2.589 1.00 12.40 181 GLY F CA 1
ATOM 11140 C C . GLY F 1 190 ? -2.327 22.832 1.635 1.00 11.99 181 GLY F C 1
ATOM 11141 O O . GLY F 1 190 ? -2.942 21.795 1.904 1.00 12.40 181 GLY F O 1
ATOM 11142 N N . ILE F 1 191 ? -1.595 22.965 0.532 1.00 10.27 182 ILE F N 1
ATOM 11143 C CA . ILE F 1 191 ? -1.550 21.954 -0.519 1.00 10.05 182 ILE F CA 1
ATOM 11144 C C . ILE F 1 191 ? -0.433 20.963 -0.214 1.00 10.02 182 ILE F C 1
ATOM 11145 O O . ILE F 1 191 ? 0.695 21.362 0.108 1.00 11.49 182 ILE F O 1
ATOM 11150 N N . SER F 1 192 ? -0.739 19.667 -0.326 1.00 9.38 183 SER F N 1
ATOM 11151 C CA . SER F 1 192 ? 0.238 18.600 -0.128 1.00 9.04 183 SER F CA 1
ATOM 11152 C C . SER F 1 192 ? 0.700 18.101 -1.489 1.00 8.81 183 SER F C 1
ATOM 11153 O O . SER F 1 192 ? -0.134 17.823 -2.358 1.00 9.69 183 SER F O 1
ATOM 11156 N N . VAL F 1 193 ? 2.017 17.970 -1.667 1.00 8.42 184 VAL F N 1
ATOM 11157 C CA . VAL F 1 193 ? 2.619 17.618 -2.958 1.00 9.41 184 VAL F CA 1
ATOM 11158 C C . VAL F 1 193 ? 3.491 16.382 -2.768 1.00 8.38 184 VAL F C 1
ATOM 11159 O O . VAL F 1 193 ? 4.413 16.396 -1.943 1.00 9.23 184 VAL F O 1
ATOM 11163 N N . THR F 1 194 ? 3.231 15.323 -3.544 1.00 8.96 185 THR F N 1
ATOM 11164 C CA . THR F 1 194 ? 3.983 14.077 -3.403 1.00 8.74 185 THR F CA 1
ATOM 11165 C C . THR F 1 194 ? 4.272 13.463 -4.769 1.00 8.13 185 THR F C 1
ATOM 11166 O O . THR F 1 194 ? 3.632 13.786 -5.776 1.00 9.14 185 THR F O 1
ATOM 11170 N N . ALA F 1 195 ? 5.251 12.562 -4.787 1.00 8.23 186 ALA F N 1
ATOM 11171 C CA . ALA F 1 195 ? 5.552 11.753 -5.959 1.00 8.85 186 ALA F CA 1
ATOM 11172 C C . ALA F 1 195 ? 5.566 10.293 -5.534 1.00 9.44 186 ALA F C 1
ATOM 11173 O O . ALA F 1 195 ? 6.032 9.964 -4.435 1.00 9.36 186 ALA F O 1
ATOM 11175 N N . VAL F 1 196 ? 5.050 9.421 -6.400 1.00 7.71 187 VAL F N 1
ATOM 11176 C CA . VAL F 1 196 ? 4.834 8.009 -6.088 1.00 7.98 187 VAL F CA 1
ATOM 11177 C C . VAL F 1 196 ? 5.533 7.166 -7.149 1.00 8.76 187 VAL F C 1
ATOM 11178 O O . VAL F 1 196 ? 5.272 7.335 -8.345 1.00 9.10 187 VAL F O 1
ATOM 11182 N N . GLY F 1 197 ? 6.412 6.253 -6.713 1.00 8.15 188 GLY F N 1
ATOM 11183 C CA . GLY F 1 197 ? 7.172 5.437 -7.639 1.00 8.62 188 GLY F CA 1
ATOM 11184 C C . GLY F 1 197 ? 6.886 3.955 -7.502 1.00 9.63 188 GLY F C 1
ATOM 11185 O O . GLY F 1 197 ? 7.479 3.262 -6.671 1.00 9.30 188 GLY F O 1
ATOM 11186 N N . PRO F 1 198 ? 5.959 3.433 -8.305 1.00 7.87 189 PRO F N 1
ATOM 11187 C CA . PRO F 1 198 ? 5.690 1.991 -8.263 1.00 9.54 189 PRO F CA 1
ATOM 11188 C C . PRO F 1 198 ? 6.874 1.191 -8.788 1.00 8.72 189 PRO F C 1
ATOM 11189 O O . PRO F 1 198 ? 7.741 1.691 -9.514 1.00 8.62 189 PRO F O 1
ATOM 11193 N N . GLY F 1 199 ? 6.900 -0.087 -8.416 1.00 9.52 190 GLY F N 1
ATOM 11194 C CA . GLY F 1 199 ? 7.729 -1.028 -9.118 1.00 8.55 190 GLY F CA 1
ATOM 11195 C C . GLY F 1 199 ? 7.253 -1.183 -10.549 1.00 10.79 190 GLY F C 1
ATOM 11196 O O . GLY F 1 199 ? 6.236 -0.600 -10.959 1.00 10.33 190 GLY F O 1
ATOM 11197 N N . PRO F 1 200 ? 7.972 -1.986 -11.323 1.00 8.85 191 PRO F N 1
ATOM 11198 C CA . PRO F 1 200 ? 7.456 -2.353 -12.647 1.00 10.72 191 PRO F CA 1
ATOM 11199 C C . PRO F 1 200 ? 6.060 -2.933 -12.481 1.00 10.26 191 PRO F C 1
ATOM 11200 O O . PRO F 1 200 ? 5.823 -3.759 -11.597 1.00 10.25 191 PRO F O 1
ATOM 11204 N N . MET F 1 201 ? 5.117 -2.474 -13.305 1.00 10.46 192 MET F N 1
ATOM 11205 C CA . MET F 1 201 ? 3.707 -2.820 -13.141 1.00 13.22 192 MET F CA 1
ATOM 11206 C C . MET F 1 201 ? 3.203 -3.707 -14.274 1.00 12.69 192 MET F C 1
ATOM 11207 O O . MET F 1 201 ? 3.692 -3.638 -15.406 1.00 13.82 192 MET F O 1
ATOM 11212 N N . ASP F 1 202 ? 2.192 -4.520 -13.961 1.00 11.74 193 ASP F N 1
ATOM 11213 C CA . ASP F 1 202 ? 1.519 -5.355 -14.956 1.00 13.72 193 ASP F CA 1
ATOM 11214 C C . ASP F 1 202 ? 0.497 -4.506 -15.717 1.00 14.35 193 ASP F C 1
ATOM 11215 O O . ASP F 1 202 ? -0.712 -4.556 -15.474 1.00 13.86 193 ASP F O 1
ATOM 11220 N N . THR F 1 203 ? 1.001 -3.704 -16.648 1.00 14.32 194 THR F N 1
ATOM 11221 C CA . THR F 1 203 ? 0.200 -2.927 -17.584 1.00 13.94 194 THR F CA 1
ATOM 11222 C C . THR F 1 203 ? 0.893 -2.963 -18.938 1.00 13.58 194 THR F C 1
ATOM 11223 O O . THR F 1 203 ? 2.077 -3.308 -19.026 1.00 11.91 194 THR F O 1
ATOM 11227 N N . PRO F 1 204 ? 0.183 -2.603 -20.014 1.00 12.97 195 PRO F N 1
ATOM 11228 C CA . PRO F 1 204 ? 0.821 -2.591 -21.347 1.00 12.52 195 PRO F CA 1
ATOM 11229 C C . PRO F 1 204 ? 1.988 -1.613 -21.476 1.00 14.75 195 PRO F C 1
ATOM 11230 O O . PRO F 1 204 ? 2.719 -1.691 -22.469 1.00 14.66 195 PRO F O 1
ATOM 11234 N N . PHE F 1 205 ? 2.160 -0.693 -20.523 1.00 13.30 196 PHE F N 1
ATOM 11235 C CA . PHE F 1 205 ? 3.286 0.239 -20.526 1.00 10.37 196 PHE F CA 1
ATOM 11236 C C . PHE F 1 205 ? 4.611 -0.493 -20.330 1.00 13.32 196 PHE F C 1
ATOM 11237 O O . PHE F 1 205 ? 5.627 -0.130 -20.932 1.00 14.13 196 PHE F O 1
ATOM 11245 N N . PHE F 1 206 ? 4.610 -1.542 -19.509 1.00 12.36 197 PHE F N 1
ATOM 11246 C CA . PHE F 1 206 ? 5.851 -2.165 -19.054 1.00 10.80 197 PHE F CA 1
ATOM 11247 C C . PHE F 1 206 ? 6.466 -3.060 -20.126 1.00 11.82 197 PHE F C 1
ATOM 11248 O O . PHE F 1 206 ? 7.671 -2.981 -20.398 1.00 12.42 197 PHE F O 1
ATOM 11256 N N . TYR F 1 207 ? 5.651 -3.912 -20.747 1.00 13.79 198 TYR F N 1
ATOM 11257 C CA . TYR F 1 207 ? 6.193 -5.017 -21.535 1.00 13.97 198 TYR F CA 1
ATOM 11258 C C . TYR F 1 207 ? 6.998 -4.620 -22.772 1.00 13.85 198 TYR F C 1
ATOM 11259 O O . TYR F 1 207 ? 8.021 -5.277 -23.033 1.00 15.02 198 TYR F O 1
ATOM 11268 N N . PRO F 1 208 ? 6.616 -3.613 -23.571 1.00 13.63 199 PRO F N 1
ATOM 11269 C CA . PRO F 1 208 ? 7.339 -3.378 -24.838 1.00 15.72 199 PRO F CA 1
ATOM 11270 C C . PRO F 1 208 ? 8.812 -3.054 -24.678 1.00 15.31 199 PRO F C 1
ATOM 11271 O O . PRO F 1 208 ? 9.589 -3.283 -25.617 1.00 17.14 199 PRO F O 1
ATOM 11275 N N . ALA F 1 209 ? 9.222 -2.524 -23.532 1.00 15.15 200 ALA F N 1
ATOM 11276 C CA . ALA F 1 209 ? 10.595 -2.089 -23.338 1.00 14.56 200 ALA F CA 1
ATOM 11277 C C . ALA F 1 209 ? 11.499 -3.177 -22.772 1.00 17.26 200 ALA F C 1
ATOM 11278 O O . ALA F 1 209 ? 12.711 -2.958 -22.677 1.00 19.52 200 ALA F O 1
ATOM 11280 N N . GLU F 1 210 ? 10.958 -4.339 -22.411 1.00 13.02 201 GLU F N 1
ATOM 11281 C CA . GLU F 1 210 ? 11.677 -5.309 -21.594 1.00 15.19 201 GLU F CA 1
ATOM 11282 C C . GLU F 1 210 ? 11.846 -6.621 -22.343 1.00 16.70 201 GLU F C 1
ATOM 11283 O O . GLU F 1 210 ? 10.862 -7.203 -22.809 1.00 15.02 201 GLU F O 1
ATOM 11289 N N . GLY F 1 211 ? 13.089 -7.097 -22.434 1.00 14.09 202 GLY F N 1
ATOM 11290 C CA . GLY F 1 211 ? 13.334 -8.420 -22.962 1.00 15.48 202 GLY F CA 1
ATOM 11291 C C . GLY F 1 211 ? 12.796 -9.491 -22.029 1.00 16.09 202 GLY F C 1
ATOM 11292 O O . GLY F 1 211 ? 12.476 -9.248 -20.866 1.00 15.63 202 GLY F O 1
ATOM 11293 N N . ALA F 1 212 ? 12.707 -10.710 -22.562 1.00 19.98 203 ALA F N 1
ATOM 11294 C CA . ALA F 1 212 ? 12.069 -11.806 -21.834 1.00 19.28 203 ALA F CA 1
ATOM 11295 C C . ALA F 1 212 ? 12.806 -12.137 -20.544 1.00 18.98 203 ALA F C 1
ATOM 11296 O O . ALA F 1 212 ? 12.175 -12.399 -19.513 1.00 18.07 203 ALA F O 1
ATOM 11298 N N . ASP F 1 213 ? 14.140 -12.153 -20.579 1.00 20.05 204 ASP F N 1
ATOM 11299 C CA . ASP F 1 213 ? 14.897 -12.395 -19.353 1.00 20.09 204 ASP F CA 1
ATOM 11300 C C . ASP F 1 213 ? 14.689 -11.273 -18.344 1.00 18.74 204 ASP F C 1
ATOM 11301 O O . ASP F 1 213 ? 14.580 -11.525 -17.139 1.00 18.09 204 ASP F O 1
ATOM 11306 N N . ALA F 1 214 ? 14.624 -10.026 -18.819 1.00 18.54 205 ALA F N 1
ATOM 11307 C CA . ALA F 1 214 ? 14.393 -8.903 -17.917 1.00 17.52 205 ALA F CA 1
ATOM 11308 C C . ALA F 1 214 ? 13.020 -8.999 -17.266 1.00 15.97 205 ALA F C 1
ATOM 11309 O O . ALA F 1 214 ? 12.884 -8.758 -16.062 1.00 15.13 205 ALA F O 1
ATOM 11311 N N . VAL F 1 215 ? 11.995 -9.370 -18.042 1.00 15.93 206 VAL F N 1
ATOM 11312 C CA . VAL F 1 215 ? 10.656 -9.562 -17.482 1.00 16.84 206 VAL F CA 1
ATOM 11313 C C . VAL F 1 215 ? 10.687 -10.588 -16.357 1.00 15.24 206 VAL F C 1
ATOM 11314 O O . VAL F 1 215 ? 10.135 -10.361 -15.272 1.00 14.35 206 VAL F O 1
ATOM 11318 N N . ALA F 1 216 ? 11.327 -11.735 -16.602 1.00 15.65 207 ALA F N 1
ATOM 11319 C CA . ALA F 1 216 ? 11.404 -12.763 -15.569 1.00 15.64 207 ALA F CA 1
ATOM 11320 C C . ALA F 1 216 ? 12.129 -12.243 -14.338 1.00 15.30 207 ALA F C 1
ATOM 11321 O O . ALA F 1 216 ? 11.721 -12.529 -13.206 1.00 14.97 207 ALA F O 1
ATOM 11323 N N . TYR F 1 217 ? 13.192 -11.454 -14.538 1.00 16.28 208 TYR F N 1
ATOM 11324 C CA . TYR F 1 217 ? 13.910 -10.873 -13.407 1.00 15.48 208 TYR F CA 1
ATOM 11325 C C . TYR F 1 217 ? 13.015 -9.938 -12.599 1.00 16.91 208 TYR F C 1
ATOM 11326 O O . TYR F 1 217 ? 12.920 -10.070 -11.373 1.00 15.11 208 TYR F O 1
ATOM 11335 N N . HIS F 1 218 ? 12.369 -8.971 -13.266 1.00 13.44 209 HIS F N 1
ATOM 11336 C CA . HIS F 1 218 ? 11.488 -8.038 -12.562 1.00 14.05 209 HIS F CA 1
ATOM 11337 C C . HIS F 1 218 ? 10.408 -8.776 -11.777 1.00 15.35 209 HIS F C 1
ATOM 11338 O O . HIS F 1 218 ? 9.996 -8.319 -10.704 1.00 15.97 209 HIS F O 1
ATOM 11345 N N . LYS F 1 219 ? 9.927 -9.909 -12.305 1.00 14.64 210 LYS F N 1
ATOM 11346 C CA . LYS F 1 219 ? 8.826 -10.651 -11.689 1.00 15.30 210 LYS F CA 1
ATOM 11347 C C . LYS F 1 219 ? 9.232 -11.381 -10.419 1.00 15.62 210 LYS F C 1
ATOM 11348 O O . LYS F 1 219 ? 8.348 -11.830 -9.679 1.00 14.86 210 LYS F O 1
ATOM 11354 N N . THR F 1 220 ? 10.534 -11.538 -10.161 1.00 14.61 211 THR F N 1
ATOM 11355 C CA . THR F 1 220 ? 11.015 -12.162 -8.934 1.00 15.37 211 THR F CA 1
ATOM 11356 C C . THR F 1 220 ? 11.915 -11.242 -8.114 1.00 16.79 211 THR F C 1
ATOM 11357 O O . THR F 1 220 ? 12.515 -11.695 -7.132 1.00 20.78 211 THR F O 1
ATOM 11361 N N . ALA F 1 221 ? 12.021 -9.964 -8.475 1.00 14.25 212 ALA F N 1
ATOM 11362 C CA . ALA F 1 221 ? 12.969 -9.070 -7.820 1.00 14.67 212 ALA F CA 1
ATOM 11363 C C . ALA F 1 221 ? 12.409 -8.399 -6.569 1.00 16.06 212 ALA F C 1
ATOM 11364 O O . ALA F 1 221 ? 13.176 -7.800 -5.807 1.00 15.17 212 ALA F O 1
ATOM 11366 N N . ALA F 1 222 ? 11.106 -8.461 -6.340 1.00 10.53 213 ALA F N 1
ATOM 11367 C CA . ALA F 1 222 ? 10.519 -7.871 -5.149 1.00 10.26 213 ALA F CA 1
ATOM 11368 C C . ALA F 1 222 ? 10.381 -8.918 -4.053 1.00 12.55 213 ALA F C 1
ATOM 11369 O O . ALA F 1 222 ? 10.046 -10.075 -4.327 1.00 11.03 213 ALA F O 1
ATOM 11371 N N . ALA F 1 223 ? 10.619 -8.495 -2.805 1.00 10.08 214 ALA F N 1
ATOM 11372 C CA . ALA F 1 223 ? 10.482 -9.407 -1.671 1.00 11.12 214 ALA F CA 1
ATOM 11373 C C . ALA F 1 223 ? 9.102 -10.055 -1.623 1.00 10.25 214 ALA F C 1
ATOM 11374 O O . ALA F 1 223 ? 8.981 -11.223 -1.228 1.00 11.13 214 ALA F O 1
ATOM 11376 N N . LEU F 1 224 ? 8.061 -9.323 -2.030 1.00 9.38 215 LEU F N 1
ATOM 11377 C CA . LEU F 1 224 ? 6.688 -9.810 -2.007 1.00 10.49 215 LEU F CA 1
ATOM 11378 C C . LEU F 1 224 ? 6.207 -10.292 -3.374 1.00 9.90 215 LEU F C 1
ATOM 11379 O O . LEU F 1 224 ? 5.011 -10.546 -3.541 1.00 10.78 215 LEU F O 1
ATOM 11384 N N . SER F 1 225 ? 7.114 -10.438 -4.345 1.00 10.40 216 SER F N 1
ATOM 11385 C CA . SER F 1 225 ? 6.739 -10.959 -5.663 1.00 13.05 216 SER F CA 1
ATOM 11386 C C . SER F 1 225 ? 5.845 -12.199 -5.640 1.00 12.75 216 SER F C 1
ATOM 11387 O O . SER F 1 225 ? 4.938 -12.277 -6.486 1.00 12.04 216 SER F O 1
ATOM 11390 N N . PRO F 1 226 ? 6.023 -13.182 -4.747 1.00 13.16 217 PRO F N 1
ATOM 11391 C CA . PRO F 1 226 ? 5.146 -14.366 -4.783 1.00 13.49 217 PRO F CA 1
ATOM 11392 C C . PRO F 1 226 ? 3.677 -14.072 -4.541 1.00 14.10 217 PRO F C 1
ATOM 11393 O O . PRO F 1 226 ? 2.839 -14.952 -4.801 1.00 17.72 217 PRO F O 1
ATOM 11397 N N . PHE F 1 227 ? 3.337 -12.885 -4.047 1.00 13.22 218 PHE F N 1
ATOM 11398 C CA . PHE F 1 227 ? 1.997 -12.609 -3.551 1.00 12.95 218 PHE F CA 1
ATOM 11399 C C . PHE F 1 227 ? 1.221 -11.608 -4.396 1.00 14.95 218 PHE F C 1
ATOM 11400 O O . PHE F 1 227 ? 0.036 -11.383 -4.122 1.00 16.52 218 PHE F O 1
ATOM 11408 N N . SER F 1 228 ? 1.839 -11.015 -5.420 1.00 13.00 219 SER F N 1
ATOM 11409 C CA . SER F 1 228 ? 1.082 -10.243 -6.390 1.00 15.38 219 SER F CA 1
ATOM 11410 C C . SER F 1 228 ? 0.603 -11.183 -7.497 1.00 15.97 219 SER F C 1
ATOM 11411 O O . SER F 1 228 ? 0.923 -12.374 -7.509 1.00 15.56 219 SER F O 1
ATOM 11414 N N . LYS F 1 229 ? -0.187 -10.652 -8.439 1.00 14.47 220 LYS F N 1
ATOM 11415 C CA . LYS F 1 229 ? -0.791 -11.512 -9.457 1.00 14.61 220 LYS F CA 1
ATOM 11416 C C . LYS F 1 229 ? 0.258 -12.144 -10.364 1.00 15.43 220 LYS F C 1
ATOM 11417 O O . LYS F 1 229 ? 0.132 -13.318 -10.739 1.00 19.75 220 LYS F O 1
ATOM 11419 N N . THR F 1 230 ? 1.291 -11.381 -10.741 1.00 13.62 221 THR F N 1
ATOM 11420 C CA . THR F 1 230 ? 2.313 -11.855 -11.666 1.00 13.40 221 THR F CA 1
ATOM 11421 C C . THR F 1 230 ? 3.732 -11.779 -11.125 1.00 16.45 221 THR F C 1
ATOM 11422 O O . THR F 1 230 ? 4.654 -12.236 -11.810 1.00 16.47 221 THR F O 1
ATOM 11426 N N . GLY F 1 231 ? 3.940 -11.210 -9.945 1.00 12.94 222 GLY F N 1
ATOM 11427 C CA . GLY F 1 231 ? 5.262 -10.881 -9.455 1.00 13.75 222 GLY F CA 1
ATOM 11428 C C . GLY F 1 231 ? 5.640 -9.425 -9.624 1.00 13.13 222 GLY F C 1
ATOM 11429 O O . GLY F 1 231 ? 6.484 -8.923 -8.866 1.00 12.20 222 GLY F O 1
ATOM 11430 N N . LEU F 1 232 ? 5.028 -8.737 -10.589 1.00 10.60 223 LEU F N 1
ATOM 11431 C CA . LEU F 1 232 ? 5.179 -7.301 -10.750 1.00 9.98 223 LEU F CA 1
ATOM 11432 C C . LEU F 1 232 ? 4.247 -6.580 -9.778 1.00 10.50 223 LEU F C 1
ATOM 11433 O O . LEU F 1 232 ? 3.418 -7.198 -9.097 1.00 11.43 223 LEU F O 1
ATOM 11438 N N . THR F 1 233 ? 4.389 -5.259 -9.719 1.00 9.62 224 THR F N 1
ATOM 11439 C CA . THR F 1 233 ? 3.424 -4.435 -9.004 1.00 9.69 224 THR F CA 1
ATOM 11440 C C . THR F 1 233 ? 2.080 -4.460 -9.729 1.00 10.59 224 THR F C 1
ATOM 11441 O O . THR F 1 233 ? 2.014 -4.290 -10.951 1.00 11.53 224 THR F O 1
ATOM 11445 N N . ASP F 1 234 ? 1.002 -4.671 -8.975 1.00 10.99 225 ASP F N 1
ATOM 11446 C CA . ASP F 1 234 ? -0.352 -4.576 -9.506 1.00 12.13 225 ASP F CA 1
ATOM 11447 C C . ASP F 1 234 ? -0.906 -3.179 -9.262 1.00 12.78 225 ASP F C 1
ATOM 11448 O O . ASP F 1 234 ? -0.737 -2.613 -8.177 1.00 12.29 225 ASP F O 1
ATOM 11453 N N . ILE F 1 235 ? -1.587 -2.627 -10.272 1.00 11.60 226 ILE F N 1
ATOM 11454 C CA . ILE F 1 235 ? -2.158 -1.288 -10.114 1.00 11.74 226 ILE F CA 1
ATOM 11455 C C . ILE F 1 235 ? -3.133 -1.236 -8.944 1.00 10.55 226 ILE F C 1
ATOM 11456 O O . ILE F 1 235 ? -3.252 -0.205 -8.275 1.00 11.97 226 ILE F O 1
ATOM 11461 N N . GLU F 1 236 ? -3.826 -2.346 -8.667 1.00 11.26 227 GLU F N 1
ATOM 11462 C CA . GLU F 1 236 ? -4.781 -2.387 -7.563 1.00 12.79 227 GLU F CA 1
ATOM 11463 C C . GLU F 1 236 ? -4.116 -2.153 -6.211 1.00 12.62 227 GLU F C 1
ATOM 11464 O O . GLU F 1 236 ? -4.799 -1.777 -5.250 1.00 13.73 227 GLU F O 1
ATOM 11470 N N . ASP F 1 237 ? -2.814 -2.385 -6.097 1.00 11.51 228 ASP F N 1
ATOM 11471 C CA . ASP F 1 237 ? -2.118 -2.143 -4.842 1.00 11.61 228 ASP F CA 1
ATOM 11472 C C . ASP F 1 237 ? -1.437 -0.784 -4.792 1.00 11.76 228 ASP F C 1
ATOM 11473 O O . ASP F 1 237 ? -0.922 -0.404 -3.735 1.00 12.51 228 ASP F O 1
ATOM 11478 N N . VAL F 1 238 ? -1.439 -0.044 -5.898 1.00 10.09 229 VAL F N 1
ATOM 11479 C CA . VAL F 1 238 ? -0.957 1.332 -5.915 1.00 9.48 229 VAL F CA 1
ATOM 11480 C C . VAL F 1 238 ? -2.082 2.320 -5.621 1.00 10.24 229 VAL F C 1
ATOM 11481 O O . VAL F 1 238 ? -1.889 3.277 -4.860 1.00 11.49 229 VAL F O 1
ATOM 11485 N N . VAL F 1 239 ? -3.260 2.109 -6.208 1.00 10.58 230 VAL F N 1
ATOM 11486 C CA . VAL F 1 239 ? -4.380 3.040 -6.034 1.00 12.69 230 VAL F CA 1
ATOM 11487 C C . VAL F 1 239 ? -4.745 3.327 -4.575 1.00 13.12 230 VAL F C 1
ATOM 11488 O O . VAL F 1 239 ? -5.066 4.483 -4.268 1.00 13.07 230 VAL F O 1
ATOM 11492 N N . PRO F 1 240 ? -4.718 2.362 -3.638 1.00 10.73 231 PRO F N 1
ATOM 11493 C CA . PRO F 1 240 ? -5.083 2.719 -2.257 1.00 10.53 231 PRO F CA 1
ATOM 11494 C C . PRO F 1 240 ? -4.103 3.683 -1.612 1.00 10.47 231 PRO F C 1
ATOM 11495 O O . PRO F 1 240 ? -4.512 4.486 -0.762 1.00 11.05 231 PRO F O 1
ATOM 11499 N N . PHE F 1 241 ? -2.823 3.627 -1.987 1.00 9.34 232 PHE F N 1
ATOM 11500 C CA . PHE F 1 241 ? -1.851 4.574 -1.455 1.00 8.25 232 PHE F CA 1
ATOM 11501 C C . PHE F 1 241 ? -2.089 5.968 -2.021 1.00 9.26 232 PHE F C 1
ATOM 11502 O O . PHE F 1 241 ? -2.024 6.964 -1.290 1.00 9.90 232 PHE F O 1
ATOM 11510 N N . ILE F 1 242 ? -2.364 6.067 -3.323 1.00 11.31 233 ILE F N 1
ATOM 11511 C CA A ILE F 1 242 ? -2.752 7.351 -3.910 0.36 10.57 233 ILE F CA 1
ATOM 11512 C CA B ILE F 1 242 ? -2.718 7.370 -3.868 0.64 10.33 233 ILE F CA 1
ATOM 11513 C C . ILE F 1 242 ? -3.964 7.914 -3.180 1.00 11.83 233 ILE F C 1
ATOM 11514 O O . ILE F 1 242 ? -4.010 9.095 -2.805 1.00 11.16 233 ILE F O 1
ATOM 11523 N N . ARG F 1 243 ? -4.974 7.063 -2.967 1.00 10.38 234 ARG F N 1
ATOM 11524 C CA A ARG F 1 243 ? -6.166 7.497 -2.243 0.30 10.83 234 ARG F CA 1
ATOM 11525 C CA B ARG F 1 243 ? -6.165 7.505 -2.246 0.70 10.54 234 ARG F CA 1
ATOM 11526 C C . ARG F 1 243 ? -5.815 8.014 -0.852 1.00 10.07 234 ARG F C 1
ATOM 11527 O O . ARG F 1 243 ? -6.335 9.049 -0.417 1.00 12.05 234 ARG F O 1
ATOM 11542 N N . HIS F 1 244 ? -4.932 7.308 -0.136 1.00 9.84 235 HIS F N 1
ATOM 11543 C CA . HIS F 1 244 ? -4.521 7.754 1.194 1.00 10.08 235 HIS F CA 1
ATOM 11544 C C . HIS F 1 244 ? -3.867 9.129 1.144 1.00 9.96 235 HIS F C 1
ATOM 11545 O O . HIS F 1 244 ? -4.193 10.010 1.946 1.00 10.43 235 HIS F O 1
ATOM 11552 N N . LEU F 1 245 ? -2.940 9.328 0.202 1.00 9.33 236 LEU F N 1
ATOM 11553 C CA . LEU F 1 245 ? -2.207 10.590 0.138 1.00 9.57 236 LEU F CA 1
ATOM 11554 C C . LEU F 1 245 ? -3.142 11.769 -0.085 1.00 9.89 236 LEU F C 1
ATOM 11555 O O . LEU F 1 245 ? -2.914 12.859 0.458 1.00 10.59 236 LEU F O 1
ATOM 11560 N N . VAL F 1 246 ? -4.205 11.575 -0.881 1.00 9.58 237 VAL F N 1
ATOM 11561 C CA . VAL F 1 246 ? -5.113 12.680 -1.207 1.00 10.05 237 VAL F CA 1
ATOM 11562 C C . VAL F 1 246 ? -6.269 12.802 -0.217 1.00 11.05 237 VAL F C 1
ATOM 11563 O O . VAL F 1 246 ? -7.162 13.639 -0.421 1.00 12.95 237 VAL F O 1
ATOM 11567 N N . THR F 1 247 ? -6.287 11.977 0.838 1.00 11.73 238 THR F N 1
ATOM 11568 C CA . THR F 1 247 ? -7.276 12.083 1.906 1.00 12.47 238 THR F CA 1
ATOM 11569 C C . THR F 1 247 ? -6.610 12.203 3.269 1.00 11.86 238 THR F C 1
ATOM 11570 O O . THR F 1 247 ? -6.100 13.273 3.615 1.00 10.44 238 THR F O 1
ATOM 11574 N N . ASP F 1 248 ? -6.582 11.121 4.051 1.00 10.48 239 ASP F N 1
ATOM 11575 C CA . ASP F 1 248 ? -6.098 11.265 5.421 1.00 11.12 239 ASP F CA 1
ATOM 11576 C C . ASP F 1 248 ? -4.580 11.255 5.538 1.00 11.32 239 ASP F C 1
ATOM 11577 O O . ASP F 1 248 ? -4.065 11.447 6.650 1.00 12.47 239 ASP F O 1
ATOM 11582 N N . GLY F 1 249 ? -3.864 11.066 4.430 1.00 8.74 240 GLY F N 1
ATOM 11583 C CA . GLY F 1 249 ? -2.415 11.152 4.413 1.00 9.62 240 GLY F CA 1
ATOM 11584 C C . GLY F 1 249 ? -1.882 12.521 4.028 1.00 8.67 240 GLY F C 1
ATOM 11585 O O . GLY F 1 249 ? -0.748 12.636 3.564 1.00 9.58 240 GLY F O 1
ATOM 11586 N N . TRP F 1 250 ? -2.691 13.568 4.231 1.00 9.90 241 TRP F N 1
ATOM 11587 C CA . TRP F 1 250 ? -2.342 14.920 3.794 1.00 8.56 241 TRP F CA 1
ATOM 11588 C C . TRP F 1 250 ? -1.061 15.449 4.427 1.00 11.26 241 TRP F C 1
ATOM 11589 O O . TRP F 1 250 ? -0.443 16.368 3.868 1.00 10.36 241 TRP F O 1
ATOM 11600 N N . TRP F 1 251 ? -0.662 14.926 5.589 1.00 9.37 242 TRP F N 1
ATOM 11601 C CA . TRP F 1 251 ? 0.545 15.433 6.237 1.00 9.34 242 TRP F CA 1
ATOM 11602 C C . TRP F 1 251 ? 1.812 14.964 5.528 1.00 7.29 242 TRP F C 1
ATOM 11603 O O . TRP F 1 251 ? 2.886 15.517 5.782 1.00 8.76 242 TRP F O 1
ATOM 11614 N N . ILE F 1 252 ? 1.712 13.955 4.661 1.00 7.34 243 ILE F N 1
ATOM 11615 C CA . ILE F 1 252 ? 2.833 13.555 3.815 1.00 8.61 243 ILE F CA 1
ATOM 11616 C C . ILE F 1 252 ? 2.933 14.568 2.675 1.00 9.07 243 ILE F C 1
ATOM 11617 O O . ILE F 1 252 ? 2.020 14.679 1.847 1.00 8.93 243 ILE F O 1
ATOM 11622 N N . THR F 1 253 ? 4.028 15.325 2.643 1.00 8.30 244 THR F N 1
ATOM 11623 C CA . THR F 1 253 ? 4.253 16.275 1.564 1.00 8.17 244 THR F CA 1
ATOM 11624 C C . THR F 1 253 ? 5.752 16.466 1.374 1.00 9.15 244 THR F C 1
ATOM 11625 O O . THR F 1 253 ? 6.531 16.360 2.328 1.00 9.01 244 THR F O 1
ATOM 11629 N N . GLY F 1 254 ? 6.151 16.731 0.128 1.00 7.93 245 GLY F N 1
ATOM 11630 C CA . GLY F 1 254 ? 7.561 16.909 -0.181 1.00 9.40 245 GLY F CA 1
ATOM 11631 C C . GLY F 1 254 ? 8.369 15.639 -0.219 1.00 8.59 245 GLY F C 1
ATOM 11632 O O . GLY F 1 254 ? 9.599 15.700 -0.063 1.00 9.96 245 GLY F O 1
ATOM 11633 N N . GLN F 1 255 ? 7.716 14.498 -0.422 1.00 7.96 246 GLN F N 1
ATOM 11634 C CA . GLN F 1 255 ? 8.346 13.188 -0.402 1.00 9.58 246 GLN F CA 1
ATOM 11635 C C . GLN F 1 255 ? 8.110 12.480 -1.727 1.00 7.26 246 GLN F C 1
ATOM 11636 O O . GLN F 1 255 ? 7.075 12.672 -2.379 1.00 8.79 246 GLN F O 1
ATOM 11642 N N . THR F 1 256 ? 9.080 11.655 -2.108 1.00 8.47 247 THR F N 1
ATOM 11643 C CA . THR F 1 256 ? 8.967 10.727 -3.224 1.00 7.55 247 THR F CA 1
ATOM 11644 C C . THR F 1 256 ? 9.060 9.336 -2.615 1.00 7.58 247 THR F C 1
ATOM 11645 O O . THR F 1 256 ? 10.080 9.000 -2.006 1.00 9.13 247 THR F O 1
ATOM 11649 N N . ILE F 1 257 ? 7.993 8.545 -2.745 1.00 7.74 248 ILE F N 1
ATOM 11650 C CA . ILE F 1 257 ? 7.822 7.312 -1.980 1.00 8.09 248 ILE F CA 1
ATOM 11651 C C . ILE F 1 257 ? 7.676 6.140 -2.941 1.00 8.06 248 ILE F C 1
ATOM 11652 O O . ILE F 1 257 ? 6.923 6.218 -3.919 1.00 9.43 248 ILE F O 1
ATOM 11657 N N . LEU F 1 258 ? 8.387 5.054 -2.654 1.00 9.48 249 LEU F N 1
ATOM 11658 C CA . LEU F 1 258 ? 8.461 3.907 -3.546 1.00 8.28 249 LEU F CA 1
ATOM 11659 C C . LEU F 1 258 ? 7.531 2.814 -3.041 1.00 8.24 249 LEU F C 1
ATOM 11660 O O . LEU F 1 258 ? 7.601 2.426 -1.871 1.00 9.13 249 LEU F O 1
ATOM 11665 N N . ILE F 1 259 ? 6.646 2.335 -3.916 1.00 8.53 250 ILE F N 1
ATOM 11666 C CA . ILE F 1 259 ? 5.627 1.350 -3.560 1.00 8.00 250 ILE F CA 1
ATOM 11667 C C . ILE F 1 259 ? 5.788 0.169 -4.516 1.00 7.89 250 ILE F C 1
ATOM 11668 O O . ILE F 1 259 ? 5.306 0.198 -5.656 1.00 9.42 250 ILE F O 1
ATOM 11673 N N . ASN F 1 260 ? 6.510 -0.864 -4.071 1.00 7.27 251 ASN F N 1
ATOM 11674 C CA . ASN F 1 260 ? 7.066 -1.797 -5.043 1.00 6.63 251 ASN F CA 1
ATOM 11675 C C . ASN F 1 260 ? 7.247 -3.224 -4.538 1.00 6.57 251 ASN F C 1
ATOM 11676 O O . ASN F 1 260 ? 7.881 -4.027 -5.242 1.00 8.59 251 ASN F O 1
ATOM 11681 N N . GLY F 1 261 ? 6.694 -3.587 -3.384 1.00 7.40 252 GLY F N 1
ATOM 11682 C CA . GLY F 1 261 ? 6.841 -4.940 -2.901 1.00 8.84 252 GLY F CA 1
ATOM 11683 C C . GLY F 1 261 ? 8.216 -5.280 -2.384 1.00 7.76 252 GLY F C 1
ATOM 11684 O O . GLY F 1 261 ? 8.492 -6.454 -2.128 1.00 8.92 252 GLY F O 1
ATOM 11685 N N . GLY F 1 262 ? 9.084 -4.282 -2.200 1.00 9.03 253 GLY F N 1
ATOM 11686 C CA . GLY F 1 262 ? 10.420 -4.556 -1.700 1.00 8.33 253 GLY F CA 1
ATOM 11687 C C . GLY F 1 262 ? 11.384 -4.845 -2.832 1.00 8.06 253 GLY F C 1
ATOM 11688 O O . GLY F 1 262 ? 12.086 -5.858 -2.825 1.00 8.97 253 GLY F O 1
ATOM 11689 N N . TYR F 1 263 ? 11.397 -3.938 -3.814 1.00 7.40 254 TYR F N 1
ATOM 11690 C CA . TYR F 1 263 ? 12.155 -4.059 -5.057 1.00 9.14 254 TYR F CA 1
ATOM 11691 C C . TYR F 1 263 ? 13.396 -3.173 -5.003 1.00 7.46 254 TYR F C 1
ATOM 11692 O O . TYR F 1 263 ? 14.525 -3.664 -5.067 1.00 11.51 254 TYR F O 1
ATOM 11701 N N . THR F 1 264 ? 13.199 -1.864 -4.838 1.00 7.50 255 THR F N 1
ATOM 11702 C CA . THR F 1 264 ? 14.262 -0.925 -4.515 1.00 7.91 255 THR F CA 1
ATOM 11703 C C . THR F 1 264 ? 13.845 -0.152 -3.273 1.00 7.83 255 THR F C 1
ATOM 11704 O O . THR F 1 264 ? 12.669 -0.155 -2.881 1.00 7.28 255 THR F O 1
ATOM 11708 N N . THR F 1 265 ? 14.825 0.508 -2.654 1.00 8.44 256 THR F N 1
ATOM 11709 C CA . THR F 1 265 ? 14.577 1.347 -1.487 1.00 9.57 256 THR F CA 1
ATOM 11710 C C . THR F 1 265 ? 15.337 2.657 -1.645 1.00 11.09 256 THR F C 1
ATOM 11711 O O . THR F 1 265 ? 16.022 2.891 -2.645 1.00 11.24 256 THR F O 1
ATOM 11715 N N . LYS F 1 266 ? 15.202 3.517 -0.648 1.00 12.85 257 LYS F N 1
ATOM 11716 C CA . LYS F 1 266 ? 15.903 4.794 -0.632 1.00 11.54 257 LYS F CA 1
ATOM 11717 C C . LYS F 1 266 ? 16.017 5.297 0.795 1.00 12.38 257 LYS F C 1
ATOM 11718 O O . LYS F 1 266 ? 15.359 4.775 1.700 1.00 11.24 257 LYS F O 1
ATOM 11725 N N . ALA G 1 2 ? 61.224 5.936 55.510 1.00 51.71 -7 ALA G N 1
ATOM 11726 C CA . ALA G 1 2 ? 62.621 5.576 55.302 1.00 45.00 -7 ALA G CA 1
ATOM 11727 C C . ALA G 1 2 ? 63.484 6.055 56.465 1.00 42.52 -7 ALA G C 1
ATOM 11728 O O . ALA G 1 2 ? 63.065 6.898 57.257 1.00 34.33 -7 ALA G O 1
ATOM 11730 N N . HIS G 1 3 ? 64.696 5.510 56.563 1.00 32.74 -6 HIS G N 1
ATOM 11731 C CA . HIS G 1 3 ? 65.626 5.876 57.626 1.00 31.50 -6 HIS G CA 1
ATOM 11732 C C . HIS G 1 3 ? 67.040 5.882 57.070 1.00 32.55 -6 HIS G C 1
ATOM 11733 O O . HIS G 1 3 ? 67.545 4.844 56.627 1.00 28.86 -6 HIS G O 1
ATOM 11740 N N . HIS G 1 4 ? 67.670 7.051 57.102 1.00 26.02 -5 HIS G N 1
ATOM 11741 C CA . HIS G 1 4 ? 69.022 7.253 56.592 1.00 23.92 -5 HIS G CA 1
ATOM 11742 C C . HIS G 1 4 ? 69.797 8.160 57.540 1.00 22.24 -5 HIS G C 1
ATOM 11743 O O . HIS G 1 4 ? 70.424 9.132 57.122 1.00 20.59 -5 HIS G O 1
ATOM 11750 N N . HIS G 1 5 ? 69.753 7.865 58.843 1.00 22.91 -4 HIS G N 1
ATOM 11751 C CA . HIS G 1 5 ? 70.308 8.824 59.797 1.00 21.83 -4 HIS G CA 1
ATOM 11752 C C . HIS G 1 5 ? 71.829 8.871 59.800 1.00 20.38 -4 HIS G C 1
ATOM 11753 O O . HIS G 1 5 ? 72.393 9.820 60.357 1.00 20.97 -4 HIS G O 1
ATOM 11760 N N . HIS G 1 6 ? 72.501 7.900 59.181 1.00 20.41 -3 HIS G N 1
ATOM 11761 C CA . HIS G 1 6 ? 73.934 8.015 58.943 1.00 19.31 -3 HIS G CA 1
ATOM 11762 C C . HIS G 1 6 ? 74.264 8.840 57.708 1.00 18.05 -3 HIS G C 1
ATOM 11763 O O . HIS G 1 6 ? 75.451 8.978 57.385 1.00 17.35 -3 HIS G O 1
ATOM 11770 N N . HIS G 1 7 ? 73.256 9.381 57.010 1.00 17.98 -2 HIS G N 1
ATOM 11771 C CA . HIS G 1 7 ? 73.532 10.090 55.765 1.00 16.95 -2 HIS G CA 1
ATOM 11772 C C . HIS G 1 7 ? 74.474 11.268 55.973 1.00 17.77 -2 HIS G C 1
ATOM 11773 O O . HIS G 1 7 ? 75.235 11.612 55.063 1.00 16.40 -2 HIS G O 1
ATOM 11780 N N . HIS G 1 8 ? 74.454 11.887 57.162 1.00 15.71 -1 HIS G N 1
ATOM 11781 C CA . HIS G 1 8 ? 75.345 13.016 57.424 1.00 14.97 -1 HIS G CA 1
ATOM 11782 C C . HIS G 1 8 ? 76.814 12.647 57.227 1.00 17.97 -1 HIS G C 1
ATOM 11783 O O . HIS G 1 8 ? 77.638 13.522 56.933 1.00 19.80 -1 HIS G O 1
ATOM 11790 N N . MET G 1 9 ? 77.165 11.365 57.373 1.00 15.36 0 MET G N 1
ATOM 11791 C CA . MET G 1 9 ? 78.550 10.948 57.185 1.00 15.56 0 MET G CA 1
ATOM 11792 C C . MET G 1 9 ? 79.002 11.035 55.735 1.00 15.10 0 MET G C 1
ATOM 11793 O O . MET G 1 9 ? 80.211 11.088 55.483 1.00 19.40 0 MET G O 1
ATOM 11798 N N . VAL G 1 10 ? 78.072 11.024 54.781 1.00 15.31 1 VAL G N 1
ATOM 11799 C CA . VAL G 1 10 ? 78.416 10.995 53.362 1.00 14.66 1 VAL G CA 1
ATOM 11800 C C . VAL G 1 10 ? 77.850 12.171 52.581 1.00 15.13 1 VAL G C 1
ATOM 11801 O O . VAL G 1 10 ? 78.225 12.348 51.411 1.00 17.12 1 VAL G O 1
ATOM 11805 N N . ALA G 1 11 ? 76.956 12.962 53.167 1.00 14.56 2 ALA G N 1
ATOM 11806 C CA . ALA G 1 11 ? 76.204 13.945 52.402 1.00 15.58 2 ALA G CA 1
ATOM 11807 C C . ALA G 1 11 ? 77.141 14.950 51.752 1.00 18.79 2 ALA G C 1
ATOM 11808 O O . ALA G 1 11 ? 78.128 15.380 52.348 1.00 20.53 2 ALA G O 1
ATOM 11810 N N . THR G 1 12 ? 76.828 15.320 50.515 1.00 19.32 3 THR G N 1
ATOM 11811 C CA . THR G 1 12 ? 77.552 16.370 49.812 1.00 21.08 3 THR G CA 1
ATOM 11812 C C . THR G 1 12 ? 76.558 17.486 49.530 1.00 19.12 3 THR G C 1
ATOM 11813 O O . THR G 1 12 ? 75.637 17.318 48.719 1.00 23.31 3 THR G O 1
ATOM 11817 N N . HIS G 1 13 ? 76.723 18.611 50.224 1.00 13.94 4 HIS G N 1
ATOM 11818 C CA . HIS G 1 13 ? 75.851 19.759 50.032 1.00 13.35 4 HIS G CA 1
ATOM 11819 C C . HIS G 1 13 ? 76.489 20.848 49.178 1.00 12.16 4 HIS G C 1
ATOM 11820 O O . HIS G 1 13 ? 76.058 22.002 49.236 1.00 15.17 4 HIS G O 1
ATOM 11827 N N . THR G 1 14 ? 77.501 20.505 48.388 1.00 12.08 5 THR G N 1
ATOM 11828 C CA . THR G 1 14 ? 78.087 21.425 47.425 1.00 11.00 5 THR G CA 1
ATOM 11829 C C . THR G 1 14 ? 77.511 21.126 46.041 1.00 10.93 5 THR G C 1
ATOM 11830 O O . THR G 1 14 ? 76.577 20.333 45.888 1.00 13.66 5 THR G O 1
ATOM 11834 N N . LEU G 1 15 ? 78.074 21.755 45.011 1.00 10.28 6 LEU G N 1
ATOM 11835 C CA . LEU G 1 15 ? 77.704 21.478 43.627 1.00 10.15 6 LEU G CA 1
ATOM 11836 C C . LEU G 1 15 ? 78.593 20.426 42.971 1.00 11.22 6 LEU G C 1
ATOM 11837 O O . LEU G 1 15 ? 78.355 20.064 41.813 1.00 11.46 6 LEU G O 1
ATOM 11842 N N . ALA G 1 16 ? 79.592 19.916 43.687 1.00 12.63 7 ALA G N 1
ATOM 11843 C CA . ALA G 1 16 ? 80.502 18.930 43.119 1.00 12.85 7 ALA G CA 1
ATOM 11844 C C . ALA G 1 16 ? 79.739 17.723 42.591 1.00 12.35 7 ALA G C 1
ATOM 11845 O O . ALA G 1 16 ? 78.927 17.123 43.301 1.00 15.79 7 ALA G O 1
ATOM 11847 N N . ASP G 1 17 ? 79.996 17.377 41.329 1.00 12.26 8 ASP G N 1
ATOM 11848 C CA . ASP G 1 17 ? 79.422 16.222 40.640 1.00 13.50 8 ASP G CA 1
ATOM 11849 C C . ASP G 1 17 ? 77.920 16.341 40.386 1.00 13.04 8 ASP G C 1
ATOM 11850 O O . ASP G 1 17 ? 77.287 15.346 40.009 1.00 15.59 8 ASP G O 1
ATOM 11855 N N . LYS G 1 18 ? 77.328 17.525 40.550 1.00 12.22 9 LYS G N 1
ATOM 11856 C CA . LYS G 1 18 ? 75.885 17.690 40.400 1.00 12.48 9 LYS G CA 1
ATOM 11857 C C . LYS G 1 18 ? 75.546 18.170 38.993 1.00 12.99 9 LYS G C 1
ATOM 11858 O O . LYS G 1 18 ? 76.143 19.135 38.495 1.00 12.53 9 LYS G O 1
ATOM 11864 N N . VAL G 1 19 ? 74.558 17.521 38.376 1.00 10.03 10 VAL G N 1
ATOM 11865 C CA . VAL G 1 19 ? 74.029 17.925 37.077 1.00 9.51 10 VAL G CA 1
ATOM 11866 C C . VAL G 1 19 ? 72.789 18.785 37.279 1.00 7.49 10 VAL G C 1
ATOM 11867 O O . VAL G 1 19 ? 71.858 18.391 37.996 1.00 8.93 10 VAL G O 1
ATOM 11871 N N . VAL G 1 20 ? 72.772 19.950 36.633 1.00 8.37 11 VAL G N 1
ATOM 11872 C CA . VAL G 1 20 ? 71.687 20.924 36.748 1.00 6.98 11 VAL G CA 1
ATOM 11873 C C . VAL G 1 20 ? 70.911 20.966 35.440 1.00 7.85 11 VAL G C 1
ATOM 11874 O O . VAL G 1 20 ? 71.519 20.996 34.362 1.00 8.25 11 VAL G O 1
ATOM 11878 N N . LEU G 1 21 ? 69.573 20.972 35.530 1.00 7.37 12 LEU G N 1
ATOM 11879 C CA . LEU G 1 21 ? 68.694 21.251 34.396 1.00 6.58 12 LEU G CA 1
ATOM 11880 C C . LEU G 1 21 ? 67.930 22.525 34.707 1.00 8.56 12 LEU G C 1
ATOM 11881 O O . LEU G 1 21 ? 67.316 22.620 35.773 1.00 8.49 12 LEU G O 1
ATOM 11886 N N . ILE G 1 22 ? 67.966 23.500 33.797 1.00 8.24 13 ILE G N 1
ATOM 11887 C CA . ILE G 1 22 ? 67.276 24.783 33.970 1.00 7.94 13 ILE G CA 1
ATOM 11888 C C . ILE G 1 22 ? 66.309 24.986 32.810 1.00 7.42 13 ILE G C 1
ATOM 11889 O O . ILE G 1 22 ? 66.732 25.097 31.649 1.00 8.02 13 ILE G O 1
ATOM 11894 N N . ALA G 1 23 ? 65.011 25.053 33.125 1.00 7.03 14 ALA G N 1
ATOM 11895 C CA . ALA G 1 23 ? 64.010 25.465 32.153 1.00 6.98 14 ALA G CA 1
ATOM 11896 C C . ALA G 1 23 ? 64.022 26.985 32.073 1.00 9.76 14 ALA G C 1
ATOM 11897 O O . ALA G 1 23 ? 63.997 27.664 33.106 1.00 7.85 14 ALA G O 1
ATOM 11899 N N . GLY G 1 24 ? 64.086 27.513 30.854 1.00 7.74 15 GLY G N 1
ATOM 11900 C CA . GLY G 1 24 ? 64.362 28.931 30.659 1.00 8.75 15 GLY G CA 1
ATOM 11901 C C . GLY G 1 24 ? 65.772 29.315 31.060 1.00 9.44 15 GLY G C 1
ATOM 11902 O O . GLY G 1 24 ? 65.973 30.370 31.681 1.00 10.25 15 GLY G O 1
ATOM 11903 N N . GLY G 1 25 ? 66.757 28.491 30.713 1.00 8.69 16 GLY G N 1
ATOM 11904 C CA . GLY G 1 25 ? 68.124 28.666 31.161 1.00 9.47 16 GLY G CA 1
ATOM 11905 C C . GLY G 1 25 ? 69.022 29.486 30.259 1.00 10.14 16 GLY G C 1
ATOM 11906 O O . GLY G 1 25 ? 70.228 29.560 30.518 1.00 9.57 16 GLY G O 1
ATOM 11907 N N . ALA G 1 26 ? 68.487 30.099 29.205 1.00 9.54 17 ALA G N 1
ATOM 11908 C CA . ALA G 1 26 ? 69.315 30.722 28.179 1.00 11.96 17 ALA G CA 1
ATOM 11909 C C . ALA G 1 26 ? 69.591 32.199 28.417 1.00 10.20 17 ALA G C 1
ATOM 11910 O O . ALA G 1 26 ? 70.596 32.714 27.905 1.00 10.67 17 ALA G O 1
ATOM 11912 N N . LYS G 1 27 ? 68.739 32.887 29.176 1.00 9.12 18 LYS G N 1
ATOM 11913 C CA . LYS G 1 27 ? 68.773 34.342 29.242 1.00 8.12 18 LYS G CA 1
ATOM 11914 C C . LYS G 1 27 ? 68.139 34.790 30.552 1.00 8.66 18 LYS G C 1
ATOM 11915 O O . LYS G 1 27 ? 67.550 33.993 31.287 1.00 8.27 18 LYS G O 1
ATOM 11921 N N . ASN G 1 28 ? 68.270 36.085 30.834 1.00 9.07 19 ASN G N 1
ATOM 11922 C CA . ASN G 1 28 ? 67.632 36.719 32.003 1.00 9.04 19 ASN G CA 1
ATOM 11923 C C . ASN G 1 28 ? 67.964 35.910 33.256 1.00 8.50 19 ASN G C 1
ATOM 11924 O O . ASN G 1 28 ? 69.135 35.579 33.476 1.00 9.05 19 ASN G O 1
ATOM 11929 N N . LEU G 1 29 ? 66.994 35.597 34.112 1.00 8.36 20 LEU G N 1
ATOM 11930 C CA . LEU G 1 29 ? 67.321 34.947 35.376 1.00 7.56 20 LEU G CA 1
ATOM 11931 C C . LEU G 1 29 ? 67.973 33.591 35.152 1.00 7.86 20 LEU G C 1
ATOM 11932 O O . LEU G 1 29 ? 69.022 33.294 35.742 1.00 8.04 20 LEU G O 1
ATOM 11937 N N . GLY G 1 30 ? 67.365 32.758 34.300 1.00 7.93 21 GLY G N 1
ATOM 11938 C CA . GLY G 1 30 ? 67.866 31.408 34.110 1.00 7.85 21 GLY G CA 1
ATOM 11939 C C . GLY G 1 30 ? 69.272 31.374 33.543 1.00 7.22 21 GLY G C 1
ATOM 11940 O O . GLY G 1 30 ? 70.090 30.538 33.941 1.00 8.34 21 GLY G O 1
ATOM 11941 N N . GLY G 1 31 ? 69.572 32.274 32.606 1.00 7.33 22 GLY G N 1
ATOM 11942 C CA . GLY G 1 31 ? 70.924 32.332 32.066 1.00 8.84 22 GLY G CA 1
ATOM 11943 C C . GLY G 1 31 ? 71.961 32.734 33.099 1.00 8.01 22 GLY G C 1
ATOM 11944 O O . GLY G 1 31 ? 73.115 32.301 33.028 1.00 8.96 22 GLY G O 1
ATOM 11945 N N . LEU G 1 32 ? 71.579 33.574 34.065 1.00 8.76 23 LEU G N 1
ATOM 11946 C CA . LEU G 1 32 ? 72.518 33.913 35.130 1.00 8.02 23 LEU G CA 1
ATOM 11947 C C . LEU G 1 32 ? 72.651 32.775 36.141 1.00 8.77 23 LEU G C 1
ATOM 11948 O O . LEU G 1 32 ? 73.750 32.530 36.658 1.00 8.26 23 LEU G O 1
ATOM 11953 N N . ILE G 1 33 ? 71.557 32.056 36.426 1.00 7.45 24 ILE G N 1
ATOM 11954 C CA . ILE G 1 33 ? 71.656 30.865 37.269 1.00 8.22 24 ILE G CA 1
ATOM 11955 C C . ILE G 1 33 ? 72.632 29.867 36.651 1.00 7.89 24 ILE G C 1
ATOM 11956 O O . ILE G 1 33 ? 73.481 29.284 37.345 1.00 9.35 24 ILE G O 1
ATOM 11961 N N . ALA G 1 34 ? 72.533 29.663 35.333 1.00 8.44 25 ALA G N 1
ATOM 11962 C CA . ALA G 1 34 ? 73.421 28.732 34.643 1.00 8.82 25 ALA G CA 1
ATOM 11963 C C . ALA G 1 34 ? 74.880 29.097 34.875 1.00 8.24 25 ALA G C 1
ATOM 11964 O O . ALA G 1 34 ? 75.709 28.238 35.214 1.00 9.04 25 ALA G O 1
ATOM 11966 N N . ARG G 1 35 ? 75.217 30.372 34.663 1.00 9.25 26 ARG G N 1
ATOM 11967 C CA . ARG G 1 35 ? 76.587 30.839 34.842 1.00 8.05 26 ARG G CA 1
ATOM 11968 C C . ARG G 1 35 ? 77.019 30.751 36.296 1.00 9.31 26 ARG G C 1
ATOM 11969 O O . ARG G 1 35 ? 78.165 30.389 36.587 1.00 10.09 26 ARG G O 1
ATOM 11977 N N . ASP G 1 36 ? 76.117 31.074 37.220 1.00 9.03 27 ASP G N 1
ATOM 11978 C CA . ASP G 1 36 ? 76.467 31.091 38.635 1.00 8.72 27 ASP G CA 1
ATOM 11979 C C . ASP G 1 36 ? 76.706 29.682 39.163 1.00 9.19 27 ASP G C 1
ATOM 11980 O O . ASP G 1 36 ? 77.692 29.434 39.868 1.00 9.25 27 ASP G O 1
ATOM 11985 N N . LEU G 1 37 ? 75.824 28.740 38.825 1.00 8.82 28 LEU G N 1
ATOM 11986 C CA . LEU G 1 37 ? 76.015 27.383 39.319 1.00 9.88 28 LEU G CA 1
ATOM 11987 C C . LEU G 1 37 ? 77.245 26.739 38.690 1.00 9.07 28 LEU G C 1
ATOM 11988 O O . LEU G 1 37 ? 77.990 26.033 39.375 1.00 9.84 28 LEU G O 1
ATOM 11993 N N . ALA G 1 38 ? 77.505 27.011 37.406 1.00 8.70 29 ALA G N 1
ATOM 11994 C CA . ALA G 1 38 ? 78.747 26.553 36.792 1.00 9.57 29 ALA G CA 1
ATOM 11995 C C . ALA G 1 38 ? 79.964 27.127 37.514 1.00 8.65 29 ALA G C 1
ATOM 11996 O O . ALA G 1 38 ? 80.894 26.392 37.868 1.00 11.28 29 ALA G O 1
ATOM 11998 N N . GLY G 1 39 ? 79.968 28.442 37.757 1.00 9.17 30 GLY G N 1
ATOM 11999 C CA . GLY G 1 39 ? 81.119 29.063 38.396 1.00 9.99 30 GLY G CA 1
ATOM 12000 C C . GLY G 1 39 ? 81.352 28.589 39.817 1.00 11.23 30 GLY G C 1
ATOM 12001 O O . GLY G 1 39 ? 82.485 28.620 40.310 1.00 12.02 30 GLY G O 1
ATOM 12002 N N . HIS G 1 40 ? 80.296 28.149 40.496 1.00 10.03 31 HIS G N 1
ATOM 12003 C CA . HIS G 1 40 ? 80.404 27.637 41.854 1.00 10.12 31 HIS G CA 1
ATOM 12004 C C . HIS G 1 40 ? 80.594 26.127 41.921 1.00 9.72 31 HIS G C 1
ATOM 12005 O O . HIS G 1 40 ? 80.593 25.570 43.024 1.00 11.41 31 HIS G O 1
ATOM 12012 N N . GLY G 1 41 ? 80.773 25.460 40.783 1.00 8.95 32 GLY G N 1
ATOM 12013 C CA . GLY G 1 41 ? 81.273 24.104 40.749 1.00 11.03 32 GLY G CA 1
ATOM 12014 C C . GLY G 1 41 ? 80.330 22.998 40.288 1.00 11.40 32 GLY G C 1
ATOM 12015 O O . GLY G 1 41 ? 80.641 21.824 40.517 1.00 10.73 32 GLY G O 1
ATOM 12016 N N . ALA G 1 42 ? 79.209 23.322 39.650 1.00 10.06 33 ALA G N 1
ATOM 12017 C CA . ALA G 1 42 ? 78.362 22.254 39.125 1.00 8.56 33 ALA G CA 1
ATOM 12018 C C . ALA G 1 42 ? 79.109 21.455 38.065 1.00 9.27 33 ALA G C 1
ATOM 12019 O O . ALA G 1 42 ? 80.023 21.957 37.401 1.00 10.64 33 ALA G O 1
ATOM 12021 N N . LYS G 1 43 ? 78.719 20.188 37.916 1.00 9.45 34 LYS G N 1
ATOM 12022 C CA . LYS G 1 43 ? 79.359 19.337 36.916 1.00 11.63 34 LYS G CA 1
ATOM 12023 C C . LYS G 1 43 ? 78.905 19.703 35.510 1.00 13.14 34 LYS G C 1
ATOM 12024 O O . LYS G 1 43 ? 79.709 19.700 34.568 1.00 12.13 34 LYS G O 1
ATOM 12030 N N . ALA G 1 44 ? 77.621 20.010 35.342 1.00 10.14 35 ALA G N 1
ATOM 12031 C CA . ALA G 1 44 ? 77.055 20.167 34.010 1.00 10.25 35 ALA G CA 1
ATOM 12032 C C . ALA G 1 44 ? 75.767 20.957 34.140 1.00 8.86 35 ALA G C 1
ATOM 12033 O O . ALA G 1 44 ? 75.097 20.902 35.173 1.00 9.31 35 ALA G O 1
ATOM 12035 N N . VAL G 1 45 ? 75.431 21.703 33.093 1.00 9.49 36 VAL G N 1
ATOM 12036 C CA . VAL G 1 45 ? 74.186 22.460 33.047 1.00 9.28 36 VAL G CA 1
ATOM 12037 C C . VAL G 1 45 ? 73.488 22.155 31.734 1.00 9.74 36 VAL G C 1
ATOM 12038 O O . VAL G 1 45 ? 74.037 22.430 30.654 1.00 9.83 36 VAL G O 1
ATOM 12042 N N . ALA G 1 46 ? 72.292 21.575 31.826 1.00 7.97 37 ALA G N 1
ATOM 12043 C CA . ALA G 1 46 ? 71.418 21.391 30.680 1.00 8.42 37 ALA G CA 1
ATOM 12044 C C . ALA G 1 46 ? 70.543 22.633 30.558 1.00 8.10 37 ALA G C 1
ATOM 12045 O O . ALA G 1 46 ? 69.780 22.956 31.474 1.00 8.27 37 ALA G O 1
ATOM 12047 N N . ILE G 1 47 ? 70.671 23.325 29.433 1.00 8.08 38 ILE G N 1
ATOM 12048 C CA . ILE G 1 47 ? 70.097 24.646 29.219 1.00 8.19 38 ILE G CA 1
ATOM 12049 C C . ILE G 1 47 ? 68.899 24.485 28.294 1.00 9.39 38 ILE G C 1
ATOM 12050 O O . ILE G 1 47 ? 69.067 24.257 27.089 1.00 9.43 38 ILE G O 1
ATOM 12055 N N . HIS G 1 48 ? 67.691 24.602 28.840 1.00 8.33 39 HIS G N 1
ATOM 12056 C CA . HIS G 1 48 ? 66.492 24.591 28.015 1.00 6.63 39 HIS G CA 1
ATOM 12057 C C . HIS G 1 48 ? 66.141 26.002 27.552 1.00 6.53 39 HIS G C 1
ATOM 12058 O O . HIS G 1 48 ? 66.358 26.979 28.270 1.00 8.34 39 HIS G O 1
ATOM 12065 N N . TYR G 1 49 ? 65.602 26.102 26.333 1.00 7.80 40 TYR G N 1
ATOM 12066 C CA . TYR G 1 49 ? 65.058 27.353 25.818 1.00 8.27 40 TYR G CA 1
ATOM 12067 C C . TYR G 1 49 ? 63.828 27.047 24.971 1.00 8.51 40 TYR G C 1
ATOM 12068 O O . TYR G 1 49 ? 63.651 25.926 24.479 1.00 9.54 40 TYR G O 1
ATOM 12077 N N . ASN G 1 50 ? 62.973 28.064 24.798 1.00 9.27 41 ASN G N 1
ATOM 12078 C CA . ASN G 1 50 ? 61.733 27.908 24.043 1.00 9.42 41 ASN G CA 1
ATOM 12079 C C . ASN G 1 50 ? 61.811 28.488 22.636 1.00 9.29 41 ASN G C 1
ATOM 12080 O O . ASN G 1 50 ? 61.924 27.744 21.657 1.00 11.65 41 ASN G O 1
ATOM 12085 N N . SER G 1 51 ? 61.758 29.809 22.519 1.00 9.97 42 SER G N 1
ATOM 12086 C CA A SER G 1 51 ? 61.609 30.445 21.217 0.62 11.40 42 SER G CA 1
ATOM 12087 C CA B SER G 1 51 ? 61.604 30.425 21.210 0.38 11.45 42 SER G CA 1
ATOM 12088 C C . SER G 1 51 ? 62.903 30.376 20.411 1.00 12.22 42 SER G C 1
ATOM 12089 O O . SER G 1 51 ? 64.007 30.393 20.961 1.00 12.24 42 SER G O 1
ATOM 12094 N N . ALA G 1 52 ? 62.754 30.318 19.083 1.00 13.20 43 ALA G N 1
ATOM 12095 C CA . ALA G 1 52 ? 63.922 30.396 18.211 1.00 13.79 43 ALA G CA 1
ATOM 12096 C C . ALA G 1 52 ? 64.707 31.680 18.452 1.00 13.40 43 ALA G C 1
ATOM 12097 O O . ALA G 1 52 ? 65.932 31.710 18.266 1.00 16.52 43 ALA G O 1
ATOM 12099 N N . ALA G 1 53 ? 64.027 32.747 18.871 1.00 14.22 44 ALA G N 1
ATOM 12100 C CA . ALA G 1 53 ? 64.688 34.011 19.179 1.00 16.97 44 ALA G CA 1
ATOM 12101 C C . ALA G 1 53 ? 65.624 33.915 20.374 1.00 18.93 44 ALA G C 1
ATOM 12102 O O . ALA G 1 53 ? 66.402 34.847 20.599 1.00 21.39 44 ALA G O 1
ATOM 12104 N N . SER G 1 54 ? 65.566 32.824 21.136 1.00 13.84 45 SER G N 1
ATOM 12105 C CA A SER G 1 54 ? 66.415 32.606 22.297 0.71 12.74 45 SER G CA 1
ATOM 12106 C CA B SER G 1 54 ? 66.439 32.637 22.285 0.29 13.32 45 SER G CA 1
ATOM 12107 C C . SER G 1 54 ? 67.563 31.646 22.022 1.00 13.63 45 SER G C 1
ATOM 12108 O O . SER G 1 54 ? 68.379 31.412 22.917 1.00 13.30 45 SER G O 1
ATOM 12113 N N . GLN G 1 55 ? 67.638 31.079 20.815 1.00 12.42 46 GLN G N 1
ATOM 12114 C CA . GLN G 1 55 ? 68.632 30.045 20.531 1.00 12.56 46 GLN G CA 1
ATOM 12115 C C . GLN G 1 55 ? 70.057 30.576 20.638 1.00 12.52 46 GLN G C 1
ATOM 12116 O O . GLN G 1 55 ? 70.935 29.902 21.191 1.00 13.96 46 GLN G O 1
ATOM 12122 N N . ALA G 1 56 ? 70.317 31.763 20.085 1.00 13.47 47 ALA G N 1
ATOM 12123 C CA . ALA G 1 56 ? 71.672 32.308 20.121 1.00 13.58 47 ALA G CA 1
ATOM 12124 C C . ALA G 1 56 ? 72.125 32.539 21.557 1.00 14.81 47 ALA G C 1
ATOM 12125 O O . ALA G 1 56 ? 73.268 32.229 21.918 1.00 14.58 47 ALA G O 1
ATOM 12127 N N . GLN G 1 57 ? 71.232 33.064 22.396 1.00 15.31 48 GLN G N 1
ATOM 12128 C CA . GLN G 1 57 ? 71.561 33.253 23.805 1.00 12.57 48 GLN G CA 1
ATOM 12129 C C . GLN G 1 57 ? 71.785 31.918 24.508 1.00 11.48 48 GLN G C 1
ATOM 12130 O O . GLN G 1 57 ? 72.641 31.818 25.393 1.00 10.78 48 GLN G O 1
ATOM 12136 N N . ALA G 1 58 ? 71.030 30.880 24.131 1.00 10.49 49 ALA G N 1
ATOM 12137 C CA . ALA G 1 58 ? 71.242 29.559 24.716 1.00 9.73 49 ALA G CA 1
ATOM 12138 C C . ALA G 1 58 ? 72.644 29.035 24.426 1.00 11.17 49 ALA G C 1
ATOM 12139 O O . ALA G 1 58 ? 73.328 28.526 25.322 1.00 10.81 49 ALA G O 1
ATOM 12141 N N . GLU G 1 59 ? 73.093 29.145 23.175 1.00 11.68 50 GLU G N 1
ATOM 12142 C CA . GLU G 1 59 ? 74.432 28.656 22.855 1.00 10.39 50 GLU G CA 1
ATOM 12143 C C . GLU G 1 59 ? 75.513 29.541 23.464 1.00 11.60 50 GLU G C 1
ATOM 12144 O O . GLU G 1 59 ? 76.582 29.043 23.837 1.00 12.93 50 GLU G O 1
ATOM 12150 N N . GLU G 1 60 ? 75.254 30.846 23.586 1.00 11.77 51 GLU G N 1
ATOM 12151 C CA . GLU G 1 60 ? 76.178 31.725 24.300 1.00 11.91 51 GLU G CA 1
ATOM 12152 C C . GLU G 1 60 ? 76.262 31.345 25.774 1.00 10.95 51 GLU G C 1
ATOM 12153 O O . GLU G 1 60 ? 77.347 31.354 26.369 1.00 12.40 51 GLU G O 1
ATOM 12159 N N . THR G 1 61 ? 75.124 30.994 26.378 1.00 10.29 52 THR G N 1
ATOM 12160 C CA . THR G 1 61 ? 75.128 30.542 27.765 1.00 8.76 52 THR G CA 1
ATOM 12161 C C . THR G 1 61 ? 75.883 29.225 27.904 1.00 9.30 52 THR G C 1
ATOM 12162 O O . THR G 1 61 ? 76.679 29.055 28.836 1.00 10.11 52 THR G O 1
ATOM 12166 N N . ALA G 1 62 ? 75.676 28.295 26.965 1.00 9.99 53 ALA G N 1
ATOM 12167 C CA . ALA G 1 62 ? 76.425 27.039 26.994 1.00 10.66 53 ALA G CA 1
ATOM 12168 C C . ALA G 1 62 ? 77.924 27.287 26.916 1.00 11.26 53 ALA G C 1
ATOM 12169 O O . ALA G 1 62 ? 78.703 26.674 27.658 1.00 10.97 53 ALA G O 1
ATOM 12171 N N . ALA G 1 63 ? 78.352 28.186 26.027 1.00 10.23 54 ALA G N 1
ATOM 12172 C CA . ALA G 1 63 ? 79.777 28.489 25.928 1.00 10.41 54 ALA G CA 1
ATOM 12173 C C . ALA G 1 63 ? 80.296 29.097 27.225 1.00 10.45 54 ALA G C 1
ATOM 12174 O O . ALA G 1 63 ? 81.418 28.800 27.651 1.00 11.99 54 ALA G O 1
ATOM 12176 N N . ALA G 1 64 ? 79.483 29.925 27.888 1.00 10.31 55 ALA G N 1
ATOM 12177 C CA . ALA G 1 64 ? 79.922 30.530 29.146 1.00 10.09 55 ALA G CA 1
ATOM 12178 C C . ALA G 1 64 ? 80.026 29.490 30.254 1.00 10.24 55 ALA G C 1
ATOM 12179 O O . ALA G 1 64 ? 80.934 29.556 31.094 1.00 11.36 55 ALA G O 1
ATOM 12181 N N . VAL G 1 65 ? 79.095 28.534 30.282 1.00 9.75 56 VAL G N 1
ATOM 12182 C CA . VAL G 1 65 ? 79.168 27.440 31.246 1.00 10.46 56 VAL G CA 1
ATOM 12183 C C . VAL G 1 65 ? 80.438 26.626 31.030 1.00 12.31 56 VAL G C 1
ATOM 12184 O O . VAL G 1 65 ? 81.147 26.284 31.988 1.00 11.29 56 VAL G O 1
ATOM 12188 N N . ARG G 1 66 ? 80.764 26.329 29.766 1.00 10.16 57 ARG G N 1
ATOM 12189 C CA . ARG G 1 66 ? 81.993 25.599 29.476 1.00 11.39 57 ARG G CA 1
ATOM 12190 C C . ARG G 1 66 ? 83.223 26.397 29.890 1.00 11.68 57 ARG G C 1
ATOM 12191 O O . ARG G 1 66 ? 84.179 25.836 30.443 1.00 13.12 57 ARG G O 1
ATOM 12199 N N . ALA G 1 67 ? 83.224 27.708 29.630 1.00 10.87 58 ALA G N 1
ATOM 12200 C CA . ALA G 1 67 ? 84.385 28.513 29.995 1.00 11.88 58 ALA G CA 1
ATOM 12201 C C . ALA G 1 67 ? 84.561 28.582 31.503 1.00 11.77 58 ALA G C 1
ATOM 12202 O O . ALA G 1 67 ? 85.687 28.751 31.988 1.00 14.05 58 ALA G O 1
ATOM 12204 N N . ALA G 1 68 ? 83.472 28.437 32.248 1.00 11.25 59 ALA G N 1
ATOM 12205 C CA . ALA G 1 68 ? 83.507 28.426 33.703 1.00 12.12 59 ALA G CA 1
ATOM 12206 C C . ALA G 1 68 ? 83.961 27.089 34.266 1.00 14.68 59 ALA G C 1
ATOM 12207 O O . ALA G 1 68 ? 84.082 26.967 35.491 1.00 14.71 59 ALA G O 1
ATOM 12209 N N . GLY G 1 69 ? 84.175 26.085 33.416 1.00 12.17 60 GLY G N 1
ATOM 12210 C CA . GLY G 1 69 ? 84.710 24.813 33.846 1.00 13.57 60 GLY G CA 1
ATOM 12211 C C . GLY G 1 69 ? 83.724 23.671 33.974 1.00 13.69 60 GLY G C 1
ATOM 12212 O O . GLY G 1 69 ? 84.112 22.610 34.476 1.00 15.90 60 GLY G O 1
ATOM 12213 N N . ALA G 1 70 ? 82.483 23.835 33.515 1.00 13.15 61 ALA G N 1
ATOM 12214 C CA . ALA G 1 70 ? 81.460 22.798 33.585 1.00 11.08 61 ALA G CA 1
ATOM 12215 C C . ALA G 1 70 ? 81.079 22.322 32.184 1.00 14.10 61 ALA G C 1
ATOM 12216 O O . ALA G 1 70 ? 81.455 22.921 31.175 1.00 17.74 61 ALA G O 1
ATOM 12218 N N . GLU G 1 71 ? 80.357 21.204 32.128 1.00 11.06 62 GLU G N 1
ATOM 12219 C CA . GLU G 1 71 ? 79.796 20.731 30.869 1.00 11.89 62 GLU G CA 1
ATOM 12220 C C . GLU G 1 71 ? 78.469 21.436 30.589 1.00 10.76 62 GLU G C 1
ATOM 12221 O O . GLU G 1 71 ? 77.788 21.921 31.503 1.00 8.84 62 GLU G O 1
ATOM 12227 N N . ALA G 1 72 ? 78.092 21.487 29.312 1.00 10.81 63 ALA G N 1
ATOM 12228 C CA . ALA G 1 72 ? 76.850 22.151 28.924 1.00 11.05 63 ALA G CA 1
ATOM 12229 C C . ALA G 1 72 ? 76.269 21.520 27.667 1.00 8.82 63 ALA G C 1
ATOM 12230 O O . ALA G 1 72 ? 76.983 20.905 26.867 1.00 11.07 63 ALA G O 1
ATOM 12232 N N . ALA G 1 73 ? 74.956 21.703 27.495 1.00 9.75 64 ALA G N 1
ATOM 12233 C CA . ALA G 1 73 ? 74.240 21.354 26.271 1.00 10.85 64 ALA G CA 1
ATOM 12234 C C . ALA G 1 73 ? 72.919 22.102 26.290 1.00 8.92 64 ALA G C 1
ATOM 12235 O O . ALA G 1 73 ? 72.431 22.485 27.355 1.00 9.06 64 ALA G O 1
ATOM 12237 N N . THR G 1 74 ? 72.321 22.277 25.115 1.00 10.14 65 THR G N 1
ATOM 12238 C CA . THR G 1 74 ? 71.078 23.021 24.977 1.00 9.28 65 THR G CA 1
ATOM 12239 C C . THR G 1 74 ? 69.959 22.115 24.480 1.00 9.89 65 THR G C 1
ATOM 12240 O O . THR G 1 74 ? 70.195 21.140 23.750 1.00 11.04 65 THR G O 1
ATOM 12244 N N . PHE G 1 75 ? 68.728 22.468 24.869 1.00 9.01 66 PHE G N 1
ATOM 12245 C CA . PHE G 1 75 ? 67.537 21.665 24.573 1.00 9.10 66 PHE G CA 1
ATOM 12246 C C . PHE G 1 75 ? 66.366 22.594 24.295 1.00 8.66 66 PHE G C 1
ATOM 12247 O O . PHE G 1 75 ? 65.916 23.303 25.200 1.00 10.69 66 PHE G O 1
ATOM 12255 N N . GLN G 1 76 ? 65.849 22.590 23.068 1.00 9.54 67 GLN G N 1
ATOM 12256 C CA A GLN G 1 76 ? 64.704 23.427 22.731 0.39 9.50 67 GLN G CA 1
ATOM 12257 C CA B GLN G 1 76 ? 64.704 23.421 22.701 0.61 9.17 67 GLN G CA 1
ATOM 12258 C C . GLN G 1 76 ? 63.408 22.676 23.011 1.00 11.10 67 GLN G C 1
ATOM 12259 O O . GLN G 1 76 ? 63.272 21.498 22.670 1.00 12.64 67 GLN G O 1
ATOM 12270 N N . ALA G 1 77 ? 62.446 23.367 23.635 1.00 8.92 68 ALA G N 1
ATOM 12271 C CA . ALA G 1 77 ? 61.134 22.754 23.843 1.00 9.72 68 ALA G CA 1
ATOM 12272 C C . ALA G 1 77 ? 60.080 23.796 24.190 1.00 8.62 68 ALA G C 1
ATOM 12273 O O . ALA G 1 77 ? 60.349 24.747 24.928 1.00 9.53 68 ALA G O 1
ATOM 12275 N N . ASP G 1 78 ? 58.864 23.583 23.679 1.00 8.57 69 ASP G N 1
ATOM 12276 C CA . ASP G 1 78 ? 57.662 24.251 24.174 1.00 8.86 69 ASP G CA 1
ATOM 12277 C C . ASP G 1 78 ? 57.092 23.340 25.257 1.00 9.47 69 ASP G C 1
ATOM 12278 O O . ASP G 1 78 ? 56.608 22.243 24.961 1.00 9.97 69 ASP G O 1
ATOM 12283 N N . LEU G 1 79 ? 57.166 23.786 26.512 1.00 7.93 70 LEU G N 1
ATOM 12284 C CA . LEU G 1 79 ? 56.891 22.915 27.654 1.00 7.12 70 LEU G CA 1
ATOM 12285 C C . LEU G 1 79 ? 55.420 22.917 28.084 1.00 8.41 70 LEU G C 1
ATOM 12286 O O . LEU G 1 79 ? 55.118 22.517 29.212 1.00 9.93 70 LEU G O 1
ATOM 12291 N N . THR G 1 80 ? 54.501 23.341 27.216 1.00 8.37 71 THR G N 1
ATOM 12292 C CA . THR G 1 80 ? 53.084 23.349 27.564 1.00 8.09 71 THR G CA 1
ATOM 12293 C C . THR G 1 80 ? 52.404 22.010 27.319 1.00 10.83 71 THR G C 1
ATOM 12294 O O . THR G 1 80 ? 51.208 21.887 27.606 1.00 11.38 71 THR G O 1
ATOM 12298 N N . THR G 1 81 ? 53.114 21.009 26.804 1.00 9.77 72 THR G N 1
ATOM 12299 C CA . THR G 1 81 ? 52.569 19.663 26.719 1.00 8.82 72 THR G CA 1
ATOM 12300 C C . THR G 1 81 ? 53.345 18.735 27.639 1.00 8.74 72 THR G C 1
ATOM 12301 O O . THR G 1 81 ? 54.549 18.914 27.864 1.00 9.24 72 THR G O 1
ATOM 12305 N N . ALA G 1 82 ? 52.638 17.743 28.185 1.00 7.58 73 ALA G N 1
ATOM 12306 C CA . ALA G 1 82 ? 53.321 16.757 29.019 1.00 7.98 73 ALA G CA 1
ATOM 12307 C C . ALA G 1 82 ? 54.376 15.993 28.228 1.00 9.09 73 ALA G C 1
ATOM 12308 O O . ALA G 1 82 ? 55.430 15.645 28.775 1.00 8.86 73 ALA G O 1
ATOM 12310 N N . ALA G 1 83 ? 54.115 15.735 26.940 1.00 8.28 74 ALA G N 1
ATOM 12311 C CA . ALA G 1 83 ? 55.093 15.065 26.088 1.00 8.90 74 ALA G CA 1
ATOM 12312 C C . ALA G 1 83 ? 56.415 15.810 26.060 1.00 8.40 74 ALA G C 1
ATOM 12313 O O . ALA G 1 83 ? 57.484 15.200 26.172 1.00 9.51 74 ALA G O 1
ATOM 12315 N N . ALA G 1 84 ? 56.365 17.131 25.915 1.00 7.64 75 ALA G N 1
ATOM 12316 C CA . ALA G 1 84 ? 57.606 17.876 25.775 1.00 8.24 75 ALA G CA 1
ATOM 12317 C C . ALA G 1 84 ? 58.381 17.913 27.081 1.00 7.61 75 ALA G C 1
ATOM 12318 O O . ALA G 1 84 ? 59.617 17.891 27.059 1.00 7.73 75 ALA G O 1
ATOM 12320 N N . VAL G 1 85 ? 57.690 17.961 28.223 1.00 7.28 76 VAL G N 1
ATOM 12321 C CA . VAL G 1 85 ? 58.403 17.947 29.498 1.00 7.20 76 VAL G CA 1
ATOM 12322 C C . VAL G 1 85 ? 59.072 16.597 29.719 1.00 9.78 76 VAL G C 1
ATOM 12323 O O . VAL G 1 85 ? 60.236 16.521 30.139 1.00 9.14 76 VAL G O 1
ATOM 12327 N N . GLU G 1 86 ? 58.354 15.511 29.433 1.00 8.46 77 GLU G N 1
ATOM 12328 C CA . GLU G 1 86 ? 58.955 14.191 29.544 1.00 8.47 77 GLU G CA 1
ATOM 12329 C C . GLU G 1 86 ? 60.196 14.078 28.665 1.00 10.45 77 GLU G C 1
ATOM 12330 O O . GLU G 1 86 ? 61.233 13.561 29.101 1.00 10.40 77 GLU G O 1
ATOM 12336 N N . LYS G 1 87 ? 60.114 14.573 27.427 1.00 7.73 78 LYS G N 1
ATOM 12337 C CA . LYS G 1 87 ? 61.248 14.474 26.514 1.00 9.44 78 LYS G CA 1
ATOM 12338 C C . LYS G 1 87 ? 62.431 15.316 26.988 1.00 8.94 78 LYS G C 1
ATOM 12339 O O . LYS G 1 87 ? 63.590 14.909 26.820 1.00 8.89 78 LYS G O 1
ATOM 12345 N N . LEU G 1 88 ? 62.167 16.492 27.572 1.00 7.44 79 LEU G N 1
ATOM 12346 C CA . LEU G 1 88 ? 63.258 17.323 28.077 1.00 8.17 79 LEU G CA 1
ATOM 12347 C C . LEU G 1 88 ? 64.053 16.587 29.147 1.00 9.44 79 LEU G C 1
ATOM 12348 O O . LEU G 1 88 ? 65.288 16.558 29.110 1.00 9.06 79 LEU G O 1
ATOM 12353 N N . PHE G 1 89 ? 63.361 16.000 30.126 1.00 10.13 80 PHE G N 1
ATOM 12354 C CA . PHE G 1 89 ? 64.063 15.263 31.175 1.00 7.51 80 PHE G CA 1
ATOM 12355 C C . PHE G 1 89 ? 64.784 14.042 30.615 1.00 8.56 80 PHE G C 1
ATOM 12356 O O . PHE G 1 89 ? 65.926 13.758 30.997 1.00 8.96 80 PHE G O 1
ATOM 12364 N N . ASP G 1 90 ? 64.141 13.308 29.705 1.00 8.06 81 ASP G N 1
ATOM 12365 C CA . ASP G 1 90 ? 64.812 12.152 29.118 1.00 10.70 81 ASP G CA 1
ATOM 12366 C C . ASP G 1 90 ? 66.056 12.561 28.340 1.00 11.09 81 ASP G C 1
ATOM 12367 O O . ASP G 1 90 ? 67.106 11.911 28.448 1.00 10.60 81 ASP G O 1
ATOM 12372 N N . ASP G 1 91 ? 65.958 13.632 27.545 1.00 8.65 82 ASP G N 1
ATOM 12373 C CA . ASP G 1 91 ? 67.102 14.070 26.751 1.00 8.54 82 ASP G CA 1
ATOM 12374 C C . ASP G 1 91 ? 68.241 14.549 27.641 1.00 9.32 82 ASP G C 1
ATOM 12375 O O . ASP G 1 91 ? 69.416 14.271 27.365 1.00 9.29 82 ASP G O 1
ATOM 12380 N N . ALA G 1 92 ? 67.925 15.299 28.693 1.00 9.04 83 ALA G N 1
ATOM 12381 C CA . ALA G 1 92 ? 68.985 15.793 29.569 1.00 9.89 83 ALA G CA 1
ATOM 12382 C C . ALA G 1 92 ? 69.653 14.647 30.310 1.00 8.94 83 ALA G C 1
ATOM 12383 O O . ALA G 1 92 ? 70.883 14.632 30.473 1.00 9.29 83 ALA G O 1
ATOM 12385 N N . LYS G 1 93 ? 68.863 13.671 30.755 1.00 9.59 84 LYS G N 1
ATOM 12386 C CA . LYS G 1 93 ? 69.435 12.518 31.440 1.00 10.95 84 LYS G CA 1
ATOM 12387 C C . LYS G 1 93 ? 70.263 11.664 30.480 1.00 10.64 84 LYS G C 1
ATOM 12388 O O . LYS G 1 93 ? 71.312 11.130 30.861 1.00 12.02 84 LYS G O 1
ATOM 12394 N N . GLN G 1 94 ? 69.839 11.552 29.218 1.00 10.11 85 GLN G N 1
ATOM 12395 C CA . GLN G 1 94 ? 70.684 10.871 28.237 1.00 10.50 85 GLN G CA 1
ATOM 12396 C C . GLN G 1 94 ? 72.010 11.597 28.046 1.00 11.03 85 GLN G C 1
ATOM 12397 O O . GLN G 1 94 ? 73.066 10.960 27.929 1.00 13.40 85 GLN G O 1
ATOM 12403 N N . ARG G 1 95 ? 71.979 12.926 27.998 1.00 9.08 86 ARG G N 1
ATOM 12404 C CA . ARG G 1 95 ? 73.201 13.679 27.733 1.00 8.88 86 ARG G CA 1
ATOM 12405 C C . ARG G 1 95 ? 74.184 13.567 28.890 1.00 8.73 86 ARG G C 1
ATOM 12406 O O . ARG G 1 95 ? 75.387 13.364 28.675 1.00 9.81 86 ARG G O 1
ATOM 12414 N N . PHE G 1 96 ? 73.699 13.699 30.127 1.00 9.39 87 PHE G N 1
ATOM 12415 C CA . PHE G 1 96 ? 74.578 13.821 31.284 1.00 8.47 87 PHE G CA 1
ATOM 12416 C C . PHE G 1 96 ? 74.523 12.630 32.231 1.00 10.35 87 PHE G C 1
ATOM 12417 O O . PHE G 1 96 ? 75.292 12.589 33.200 1.00 13.02 87 PHE G O 1
ATOM 12425 N N . GLY G 1 97 ? 73.670 11.641 31.958 1.00 9.78 88 GLY G N 1
ATOM 12426 C CA . GLY G 1 97 ? 73.600 10.432 32.746 1.00 9.44 88 GLY G CA 1
ATOM 12427 C C . GLY G 1 97 ? 72.672 10.495 33.946 1.00 10.35 88 GLY G C 1
ATOM 12428 O O . GLY G 1 97 ? 72.129 9.462 34.348 1.00 14.01 88 GLY G O 1
ATOM 12429 N N . LYS G 1 98 ? 72.476 11.680 34.523 1.00 9.05 89 LYS G N 1
ATOM 12430 C CA . LYS G 1 98 ? 71.680 11.866 35.732 1.00 10.08 89 LYS G CA 1
ATOM 12431 C C . LYS G 1 98 ? 71.291 13.332 35.784 1.00 9.84 89 LYS G C 1
ATOM 12432 O O . LYS G 1 98 ? 71.867 14.170 35.085 1.00 9.58 89 LYS G O 1
ATOM 12438 N N . ILE G 1 99 ? 70.310 13.633 36.638 1.00 8.83 90 ILE G N 1
ATOM 12439 C CA . ILE G 1 99 ? 69.922 15.004 36.965 1.00 8.18 90 ILE G CA 1
ATOM 12440 C C . ILE G 1 99 ? 69.831 15.106 38.481 1.00 8.19 90 ILE G C 1
ATOM 12441 O O . ILE G 1 99 ? 69.114 14.323 39.116 1.00 10.52 90 ILE G O 1
ATOM 12446 N N . ASP G 1 100 ? 70.560 16.060 39.066 1.00 8.41 91 ASP G N 1
ATOM 12447 C CA . ASP G 1 100 ? 70.541 16.282 40.509 1.00 7.58 91 ASP G CA 1
ATOM 12448 C C . ASP G 1 100 ? 69.734 17.504 40.917 1.00 8.79 91 ASP G C 1
ATOM 12449 O O . ASP G 1 100 ? 69.111 17.502 41.984 1.00 9.67 91 ASP G O 1
ATOM 12454 N N . ILE G 1 101 ? 69.750 18.558 40.111 1.00 6.41 92 ILE G N 1
ATOM 12455 C CA . ILE G 1 101 ? 69.166 19.844 40.477 1.00 7.11 92 ILE G CA 1
ATOM 12456 C C . ILE G 1 101 ? 68.325 20.300 39.299 1.00 7.38 92 ILE G C 1
ATOM 12457 O O . ILE G 1 101 ? 68.841 20.436 38.185 1.00 8.32 92 ILE G O 1
ATOM 12462 N N . ALA G 1 102 ? 67.034 20.527 39.531 1.00 7.72 93 ALA G N 1
ATOM 12463 C CA . ALA G 1 102 ? 66.116 20.915 38.468 1.00 7.01 93 ALA G CA 1
ATOM 12464 C C . ALA G 1 102 ? 65.450 22.219 38.865 1.00 6.12 93 ALA G C 1
ATOM 12465 O O . ALA G 1 102 ? 64.742 22.274 39.881 1.00 7.36 93 ALA G O 1
ATOM 12467 N N . ILE G 1 103 ? 65.677 23.262 38.064 1.00 7.70 94 ILE G N 1
ATOM 12468 C CA . ILE G 1 103 ? 65.216 24.615 38.345 1.00 8.36 94 ILE G CA 1
ATOM 12469 C C . ILE G 1 103 ? 64.367 25.067 37.169 1.00 8.32 94 ILE G C 1
ATOM 12470 O O . ILE G 1 103 ? 64.828 25.040 36.018 1.00 7.76 94 ILE G O 1
ATOM 12475 N N . ASN G 1 104 ? 63.139 25.496 37.451 1.00 6.81 95 ASN G N 1
ATOM 12476 C CA . ASN G 1 104 ? 62.199 25.908 36.415 1.00 7.78 95 ASN G CA 1
ATOM 12477 C C . ASN G 1 104 ? 61.953 27.405 36.544 1.00 7.50 95 ASN G C 1
ATOM 12478 O O . ASN G 1 104 ? 61.423 27.852 37.572 1.00 8.22 95 ASN G O 1
ATOM 12483 N N . THR G 1 105 ? 62.342 28.179 35.523 1.00 6.52 96 THR G N 1
ATOM 12484 C CA . THR G 1 105 ? 62.060 29.613 35.468 1.00 6.83 96 THR G CA 1
ATOM 12485 C C . THR G 1 105 ? 60.991 29.982 34.449 1.00 7.60 96 THR G C 1
ATOM 12486 O O . THR G 1 105 ? 60.740 31.169 34.251 1.00 9.59 96 THR G O 1
ATOM 12490 N N . VAL G 1 106 ? 60.351 29.003 33.806 1.00 7.69 97 VAL G N 1
ATOM 12491 C CA . VAL G 1 106 ? 59.378 29.300 32.754 1.00 8.93 97 VAL G CA 1
ATOM 12492 C C . VAL G 1 106 ? 58.184 30.060 33.323 1.00 8.93 97 VAL G C 1
ATOM 12493 O O . VAL G 1 106 ? 57.636 29.695 34.371 1.00 9.04 97 VAL G O 1
ATOM 12497 N N . GLY G 1 107 ? 57.770 31.122 32.626 1.00 7.72 98 GLY G N 1
ATOM 12498 C CA . GLY G 1 107 ? 56.614 31.893 33.051 1.00 8.33 98 GLY G CA 1
ATOM 12499 C C . GLY G 1 107 ? 56.174 32.858 31.975 1.00 7.75 98 GLY G C 1
ATOM 12500 O O . GLY G 1 107 ? 56.854 33.046 30.960 1.00 8.97 98 GLY G O 1
ATOM 12501 N N . LYS G 1 108 ? 55.013 33.471 32.213 1.00 8.68 99 LYS G N 1
ATOM 12502 C CA . LYS G 1 108 ? 54.439 34.466 31.319 1.00 8.22 99 LYS G CA 1
ATOM 12503 C C . LYS G 1 108 ? 53.600 35.409 32.171 1.00 8.71 99 LYS G C 1
ATOM 12504 O O . LYS G 1 108 ? 52.957 34.966 33.124 1.00 9.71 99 LYS G O 1
ATOM 12510 N N . VAL G 1 109 ? 53.599 36.702 31.840 1.00 8.71 100 VAL G N 1
ATOM 12511 C CA . VAL G 1 109 ? 52.845 37.702 32.596 1.00 9.05 100 VAL G CA 1
ATOM 12512 C C . VAL G 1 109 ? 51.748 38.302 31.725 1.00 11.30 100 VAL G C 1
ATOM 12513 O O . VAL G 1 109 ? 51.933 38.491 30.517 1.00 11.50 100 VAL G O 1
ATOM 12517 N N . LEU G 1 110 ? 50.598 38.574 32.346 1.00 9.99 101 LEU G N 1
ATOM 12518 C CA . LEU G 1 110 ? 49.489 39.306 31.750 1.00 10.07 101 LEU G CA 1
ATOM 12519 C C . LEU G 1 110 ? 48.877 40.156 32.848 1.00 9.35 101 LEU G C 1
ATOM 12520 O O . LEU G 1 110 ? 48.616 39.653 33.946 1.00 10.22 101 LEU G O 1
ATOM 12525 N N . LYS G 1 111 ? 48.650 41.433 32.558 1.00 9.70 102 LYS G N 1
ATOM 12526 C CA . LYS G 1 111 ? 48.061 42.361 33.517 1.00 9.43 102 LYS G CA 1
ATOM 12527 C C . LYS G 1 111 ? 46.906 43.047 32.804 1.00 9.13 102 LYS G C 1
ATOM 12528 O O . LYS G 1 111 ? 47.129 43.779 31.836 1.00 12.17 102 LYS G O 1
ATOM 12534 N N . LYS G 1 112 ? 45.674 42.808 33.261 1.00 9.45 103 LYS G N 1
ATOM 12535 C CA A LYS G 1 112 ? 44.515 43.425 32.633 0.45 11.66 103 LYS G CA 1
ATOM 12536 C CA B LYS G 1 112 ? 44.474 43.240 32.546 0.55 11.99 103 LYS G CA 1
ATOM 12537 C C . LYS G 1 112 ? 43.277 43.157 33.488 1.00 12.17 103 LYS G C 1
ATOM 12538 O O . LYS G 1 112 ? 43.278 42.276 34.358 1.00 11.91 103 LYS G O 1
ATOM 12549 N N . PRO G 1 113 ? 42.236 43.972 33.322 1.00 12.56 104 PRO G N 1
ATOM 12550 C CA . PRO G 1 113 ? 41.028 43.789 34.132 1.00 12.20 104 PRO G CA 1
ATOM 12551 C C . PRO G 1 113 ? 40.424 42.407 33.932 1.00 12.50 104 PRO G C 1
ATOM 12552 O O . PRO G 1 113 ? 40.415 41.860 32.827 1.00 11.24 104 PRO G O 1
ATOM 12556 N N . PHE G 1 114 ? 39.903 41.858 35.032 1.00 12.61 105 PHE G N 1
ATOM 12557 C CA . PHE G 1 114 ? 39.309 40.525 35.031 1.00 11.20 105 PHE G CA 1
ATOM 12558 C C . PHE G 1 114 ? 38.266 40.380 33.926 1.00 11.24 105 PHE G C 1
ATOM 12559 O O . PHE G 1 114 ? 38.253 39.389 33.188 1.00 12.63 105 PHE G O 1
ATOM 12567 N N . THR G 1 115 ? 37.374 41.359 33.798 1.00 10.97 106 THR G N 1
ATOM 12568 C CA . THR G 1 115 ? 36.289 41.204 32.837 1.00 11.52 106 THR G CA 1
ATOM 12569 C C . THR G 1 115 ? 36.747 41.277 31.385 1.00 14.01 106 THR G C 1
ATOM 12570 O O . THR G 1 115 ? 35.918 41.078 30.491 1.00 19.39 106 THR G O 1
ATOM 12574 N N . GLU G 1 116 ? 38.025 41.551 31.125 1.00 12.59 107 GLU G N 1
ATOM 12575 C CA A GLU G 1 116 ? 38.561 41.691 29.778 0.53 14.76 107 GLU G CA 1
ATOM 12576 C CA B GLU G 1 116 ? 38.523 41.664 29.763 0.47 14.76 107 GLU G CA 1
ATOM 12577 C C . GLU G 1 116 ? 39.467 40.536 29.365 1.00 16.40 107 GLU G C 1
ATOM 12578 O O . GLU G 1 116 ? 39.925 40.509 28.218 1.00 18.39 107 GLU G O 1
ATOM 12589 N N . ILE G 1 117 ? 39.758 39.596 30.263 1.00 12.54 108 ILE G N 1
ATOM 12590 C CA . ILE G 1 117 ? 40.677 38.503 29.950 1.00 10.46 108 ILE G CA 1
ATOM 12591 C C . ILE G 1 117 ? 39.954 37.454 29.114 1.00 12.81 108 ILE G C 1
ATOM 12592 O O . ILE G 1 117 ? 38.895 36.954 29.503 1.00 13.86 108 ILE G O 1
ATOM 12597 N N . SER G 1 118 ? 40.525 37.114 27.959 1.00 11.87 109 SER G N 1
ATOM 12598 C CA . SER G 1 118 ? 39.878 36.191 27.036 1.00 12.30 109 SER G CA 1
ATOM 12599 C C . SER G 1 118 ? 40.191 34.738 27.388 1.00 9.86 109 SER G C 1
ATOM 12600 O O . SER G 1 118 ? 41.097 34.431 28.165 1.00 11.05 109 SER G O 1
ATOM 12603 N N . GLU G 1 119 ? 39.446 33.825 26.754 1.00 11.06 110 GLU G N 1
ATOM 12604 C CA . GLU G 1 119 ? 39.722 32.404 26.934 1.00 10.82 110 GLU G CA 1
ATOM 12605 C C . GLU G 1 119 ? 41.120 32.047 26.443 1.00 12.08 110 GLU G C 1
ATOM 12606 O O . GLU G 1 119 ? 41.834 31.285 27.104 1.00 12.39 110 GLU G O 1
ATOM 12612 N N . ALA G 1 120 ? 41.531 32.585 25.288 1.00 13.00 111 ALA G N 1
ATOM 12613 C CA . ALA G 1 120 ? 42.868 32.290 24.777 1.00 13.61 111 ALA G CA 1
ATOM 12614 C C . ALA G 1 120 ? 43.941 32.778 25.741 1.00 11.83 111 ALA G C 1
ATOM 12615 O O . ALA G 1 120 ? 44.962 32.104 25.944 1.00 12.06 111 ALA G O 1
ATOM 12617 N N . GLU G 1 121 ? 43.722 33.946 26.353 1.00 12.12 112 GLU G N 1
ATOM 12618 C CA . GLU G 1 121 ? 44.694 34.478 27.302 1.00 10.62 112 GLU G CA 1
ATOM 12619 C C . GLU G 1 121 ? 44.770 33.610 28.550 1.00 11.51 112 GLU G C 1
ATOM 12620 O O . GLU G 1 121 ? 45.867 33.270 29.010 1.00 11.65 112 GLU G O 1
ATOM 12626 N N . TYR G 1 122 ? 43.612 33.236 29.108 1.00 9.49 113 TYR G N 1
ATOM 12627 C CA . TYR G 1 122 ? 43.598 32.331 30.251 1.00 8.01 113 TYR G CA 1
ATOM 12628 C C . TYR G 1 122 ? 44.335 31.042 29.911 1.00 11.26 113 TYR G C 1
ATOM 12629 O O . TYR G 1 122 ? 45.186 30.575 30.678 1.00 10.20 113 TYR G O 1
ATOM 12638 N N . ASP G 1 123 ? 43.983 30.432 28.775 1.00 10.24 114 ASP G N 1
ATOM 12639 C CA . ASP G 1 123 ? 44.529 29.125 28.424 1.00 9.18 114 ASP G CA 1
ATOM 12640 C C . ASP G 1 123 ? 46.053 29.167 28.349 1.00 9.36 114 ASP G C 1
ATOM 12641 O O . ASP G 1 123 ? 46.738 28.263 28.847 1.00 10.48 114 ASP G O 1
ATOM 12646 N N . GLU G 1 124 ? 46.612 30.194 27.703 1.00 9.33 115 GLU G N 1
ATOM 12647 C CA A GLU G 1 124 ? 48.065 30.225 27.573 0.45 9.61 115 GLU G CA 1
ATOM 12648 C CA B GLU G 1 124 ? 48.064 30.269 27.558 0.55 9.35 115 GLU G CA 1
ATOM 12649 C C . GLU G 1 124 ? 48.739 30.565 28.894 1.00 11.97 115 GLU G C 1
ATOM 12650 O O . GLU G 1 124 ? 49.787 29.988 29.217 1.00 10.53 115 GLU G O 1
ATOM 12661 N N . MET G 1 125 ? 48.163 31.484 29.675 1.00 9.84 116 MET G N 1
ATOM 12662 C CA . MET G 1 125 ? 48.741 31.801 30.979 1.00 8.28 116 MET G CA 1
ATOM 12663 C C . MET G 1 125 ? 48.807 30.563 31.865 1.00 9.07 116 MET G C 1
ATOM 12664 O O . MET G 1 125 ? 49.823 30.315 32.527 1.00 9.02 116 MET G O 1
ATOM 12669 N N . PHE G 1 126 ? 47.741 29.759 31.879 1.00 8.26 117 PHE G N 1
ATOM 12670 C CA . PHE G 1 126 ? 47.755 28.575 32.730 1.00 8.19 117 PHE G CA 1
ATOM 12671 C C . PHE G 1 126 ? 48.626 27.456 32.168 1.00 8.53 117 PHE G C 1
ATOM 12672 O O . PHE G 1 126 ? 49.286 26.744 32.939 1.00 9.41 117 PHE G O 1
ATOM 12680 N N . ALA G 1 127 ? 48.688 27.315 30.840 1.00 8.17 118 ALA G N 1
ATOM 12681 C CA . ALA G 1 127 ? 49.576 26.315 30.254 1.00 8.75 118 ALA G CA 1
ATOM 12682 C C . ALA G 1 127 ? 51.032 26.608 30.601 1.00 8.73 118 ALA G C 1
ATOM 12683 O O . ALA G 1 127 ? 51.797 25.691 30.927 1.00 9.03 118 ALA G O 1
ATOM 12685 N N . VAL G 1 128 ? 51.433 27.882 30.542 1.00 8.44 119 VAL G N 1
ATOM 12686 C CA . VAL G 1 128 ? 52.833 28.239 30.769 1.00 8.94 119 VAL G CA 1
ATOM 12687 C C . VAL G 1 128 ? 53.166 28.277 32.260 1.00 10.55 119 VAL G C 1
ATOM 12688 O O . VAL G 1 128 ? 54.206 27.758 32.691 1.00 11.99 119 VAL G O 1
ATOM 12692 N N . ASN G 1 129 ? 52.315 28.907 33.074 1.00 8.31 120 ASN G N 1
ATOM 12693 C CA . ASN G 1 129 ? 52.669 29.133 34.476 1.00 7.83 120 ASN G CA 1
ATOM 12694 C C . ASN G 1 129 ? 52.323 27.965 35.396 1.00 9.11 120 ASN G C 1
ATOM 12695 O O . ASN G 1 129 ? 53.021 27.756 36.400 1.00 11.50 120 ASN G O 1
ATOM 12700 N N . SER G 1 130 ? 51.257 27.218 35.106 1.00 7.54 121 SER G N 1
ATOM 12701 C CA . SER G 1 130 ? 50.819 26.125 35.963 1.00 8.01 121 SER G CA 1
ATOM 12702 C C . SER G 1 130 ? 51.110 24.759 35.365 1.00 9.37 121 SER G C 1
ATOM 12703 O O . SER G 1 130 ? 51.750 23.925 36.018 1.00 8.13 121 SER G O 1
ATOM 12706 N N . LYS G 1 131 ? 50.679 24.507 34.126 1.00 7.14 122 LYS G N 1
ATOM 12707 C CA . LYS G 1 131 ? 50.819 23.165 33.575 1.00 7.82 122 LYS G CA 1
ATOM 12708 C C . LYS G 1 131 ? 52.280 22.789 33.365 1.00 8.93 122 LYS G C 1
ATOM 12709 O O . LYS G 1 131 ? 52.707 21.701 33.763 1.00 8.46 122 LYS G O 1
ATOM 12715 N N . SER G 1 132 ? 53.068 23.665 32.731 1.00 7.60 123 SER G N 1
ATOM 12716 C CA . SER G 1 132 ? 54.470 23.323 32.519 1.00 7.58 123 SER G CA 1
ATOM 12717 C C . SER G 1 132 ? 55.162 23.064 33.849 1.00 7.92 123 SER G C 1
ATOM 12718 O O . SER G 1 132 ? 55.980 22.148 33.960 1.00 8.48 123 SER G O 1
ATOM 12721 N N . ALA G 1 133 ? 54.781 23.810 34.888 1.00 7.25 124 ALA G N 1
ATOM 12722 C CA . ALA G 1 133 ? 55.414 23.661 36.194 1.00 7.34 124 ALA G CA 1
ATOM 12723 C C . ALA G 1 133 ? 54.995 22.365 36.870 1.00 8.11 124 ALA G C 1
ATOM 12724 O O . ALA G 1 133 ? 55.812 21.722 37.540 1.00 8.33 124 ALA G O 1
ATOM 12726 N N . PHE G 1 134 ? 53.728 21.970 36.713 1.00 8.35 125 PHE G N 1
ATOM 12727 C CA . PHE G 1 134 ? 53.272 20.696 37.263 1.00 7.11 125 PHE G CA 1
ATOM 12728 C C . PHE G 1 134 ? 54.059 19.548 36.658 1.00 7.52 125 PHE G C 1
ATOM 12729 O O . PHE G 1 134 ? 54.554 18.664 37.374 1.00 7.99 125 PHE G O 1
ATOM 12737 N N . PHE G 1 135 ? 54.186 19.536 35.328 1.00 8.73 126 PHE G N 1
ATOM 12738 C CA . PHE G 1 135 ? 54.860 18.403 34.705 1.00 7.64 126 PHE G CA 1
ATOM 12739 C C . PHE G 1 135 ? 56.369 18.441 34.916 1.00 7.80 126 PHE G C 1
ATOM 12740 O O . PHE G 1 135 ? 57.004 17.384 35.005 1.00 8.50 126 PHE G O 1
ATOM 12748 N N . PHE G 1 136 ? 56.947 19.634 35.078 1.00 7.30 127 PHE G N 1
ATOM 12749 C CA . PHE G 1 136 ? 58.346 19.720 35.497 1.00 7.95 127 PHE G CA 1
ATOM 12750 C C . PHE G 1 136 ? 58.536 19.065 36.865 1.00 8.29 127 PHE G C 1
ATOM 12751 O O . PHE G 1 136 ? 59.476 18.289 37.073 1.00 8.39 127 PHE G O 1
ATOM 12759 N N . ILE G 1 137 ? 57.639 19.353 37.808 1.00 7.25 128 ILE G N 1
ATOM 12760 C CA . ILE G 1 137 ? 57.727 18.748 39.136 1.00 8.41 128 ILE G CA 1
ATOM 12761 C C . ILE G 1 137 ? 57.482 17.246 39.076 1.00 7.32 128 ILE G C 1
ATOM 12762 O O . ILE G 1 137 ? 58.170 16.473 39.751 1.00 8.56 128 ILE G O 1
ATOM 12767 N N . LYS G 1 138 ? 56.503 16.810 38.271 1.00 6.36 129 LYS G N 1
ATOM 12768 C CA . LYS G 1 138 ? 56.241 15.380 38.109 1.00 7.79 129 LYS G CA 1
ATOM 12769 C C . LYS G 1 138 ? 57.461 14.661 37.559 1.00 8.65 129 LYS G C 1
ATOM 12770 O O . LYS G 1 138 ? 57.878 13.630 38.095 1.00 8.46 129 LYS G O 1
ATOM 12776 N N . GLU G 1 139 ? 58.034 15.177 36.468 1.00 8.07 130 GLU G N 1
ATOM 12777 C CA . GLU G 1 139 ? 59.146 14.469 35.853 1.00 8.28 130 GLU G CA 1
ATOM 12778 C C . GLU G 1 139 ? 60.376 14.505 36.744 1.00 9.21 130 GLU G C 1
ATOM 12779 O O . GLU G 1 139 ? 61.151 13.541 36.764 1.00 10.67 130 GLU G O 1
ATOM 12785 N N . ALA G 1 140 ? 60.558 15.588 37.501 1.00 8.00 131 ALA G N 1
ATOM 12786 C CA . ALA G 1 140 ? 61.662 15.617 38.453 1.00 8.07 131 ALA G CA 1
ATOM 12787 C C . ALA G 1 140 ? 61.474 14.553 39.525 1.00 9.31 131 ALA G C 1
ATOM 12788 O O . ALA G 1 140 ? 62.440 13.904 39.945 1.00 9.46 131 ALA G O 1
ATOM 12790 N N . GLY G 1 141 ? 60.232 14.340 39.965 1.00 9.04 132 GLY G N 1
ATOM 12791 C CA . GLY G 1 141 ? 59.969 13.255 40.896 1.00 9.48 132 GLY G CA 1
ATOM 12792 C C . GLY G 1 141 ? 60.332 11.899 40.331 1.00 10.42 132 GLY G C 1
ATOM 12793 O O . GLY G 1 141 ? 60.779 11.011 41.064 1.00 13.02 132 GLY G O 1
ATOM 12794 N N . ARG G 1 142 ? 60.149 11.721 39.027 1.00 10.61 133 ARG G N 1
ATOM 12795 C CA . ARG G 1 142 ? 60.459 10.447 38.399 1.00 11.67 133 ARG G CA 1
ATOM 12796 C C . ARG G 1 142 ? 61.945 10.281 38.094 1.00 13.50 133 ARG G C 1
ATOM 12797 O O . ARG G 1 142 ? 62.431 9.144 38.062 1.00 16.30 133 ARG G O 1
ATOM 12805 N N . HIS G 1 143 ? 62.688 11.376 37.891 1.00 11.07 134 HIS G N 1
ATOM 12806 C CA A HIS G 1 143 ? 64.014 11.370 37.260 0.52 9.78 134 HIS G CA 1
ATOM 12807 C CA B HIS G 1 143 ? 64.023 11.220 37.351 0.48 9.54 134 HIS G CA 1
ATOM 12808 C C . HIS G 1 143 ? 65.158 11.833 38.154 1.00 10.26 134 HIS G C 1
ATOM 12809 O O . HIS G 1 143 ? 66.312 11.476 37.890 1.00 11.66 134 HIS G O 1
ATOM 12822 N N . LEU G 1 144 ? 64.889 12.686 39.140 1.00 9.69 135 LEU G N 1
ATOM 12823 C CA . LEU G 1 144 ? 65.975 13.243 39.945 1.00 8.17 135 LEU G CA 1
ATOM 12824 C C . LEU G 1 144 ? 66.702 12.146 40.707 1.00 9.09 135 LEU G C 1
ATOM 12825 O O . LEU G 1 144 ? 66.099 11.171 41.157 1.00 9.90 135 LEU G O 1
ATOM 12830 N N . GLU G 1 145 ? 68.011 12.330 40.883 1.00 9.79 136 GLU G N 1
ATOM 12831 C CA . GLU G 1 145 ? 68.750 11.506 41.828 1.00 9.27 136 GLU G CA 1
ATOM 12832 C C . GLU G 1 145 ? 68.227 11.733 43.246 1.00 8.36 136 GLU G C 1
ATOM 12833 O O . GLU G 1 145 ? 67.705 12.803 43.582 1.00 8.75 136 GLU G O 1
ATOM 12839 N N . ASP G 1 146 ? 68.381 10.707 44.086 1.00 9.17 137 ASP G N 1
ATOM 12840 C CA . ASP G 1 146 ? 68.179 10.897 45.515 1.00 10.15 137 ASP G CA 1
ATOM 12841 C C . ASP G 1 146 ? 69.006 12.089 45.980 1.00 10.33 137 ASP G C 1
ATOM 12842 O O . ASP G 1 146 ? 70.085 12.365 45.455 1.00 10.59 137 ASP G O 1
ATOM 12847 N N . HIS G 1 147 ? 68.498 12.794 46.985 1.00 9.85 138 HIS G N 1
ATOM 12848 C CA . HIS G 1 147 ? 69.167 13.949 47.591 1.00 9.62 138 HIS G CA 1
ATOM 12849 C C . HIS G 1 147 ? 69.242 15.158 46.673 1.00 10.37 138 HIS G C 1
ATOM 12850 O O . HIS G 1 147 ? 69.993 16.099 46.945 1.00 11.21 138 HIS G O 1
ATOM 12857 N N . GLY G 1 148 ? 68.439 15.169 45.616 1.00 8.18 139 GLY G N 1
ATOM 12858 C CA . GLY G 1 148 ? 68.439 16.247 44.652 1.00 8.70 139 GLY G CA 1
ATOM 12859 C C . GLY G 1 148 ? 67.583 17.426 45.083 1.00 7.87 139 GLY G C 1
ATOM 12860 O O . GLY G 1 148 ? 67.095 17.511 46.210 1.00 8.95 139 GLY G O 1
ATOM 12861 N N . LYS G 1 149 ? 67.407 18.361 44.147 1.00 6.90 140 LYS G N 1
ATOM 12862 C CA . LYS G 1 149 ? 66.781 19.648 44.419 1.00 6.08 140 LYS G CA 1
ATOM 12863 C C . LYS G 1 149 ? 65.815 20.008 43.302 1.00 7.33 140 LYS G C 1
ATOM 12864 O O . LYS G 1 149 ? 66.084 19.759 42.125 1.00 8.20 140 LYS G O 1
ATOM 12870 N N . LEU G 1 150 ? 64.727 20.677 43.675 1.00 8.29 141 LEU G N 1
ATOM 12871 C CA . LEU G 1 150 ? 63.685 21.075 42.739 1.00 6.98 141 LEU G CA 1
ATOM 12872 C C . LEU G 1 150 ? 63.209 22.458 43.152 1.00 7.48 141 LEU G C 1
ATOM 12873 O O . LEU G 1 150 ? 62.725 22.637 44.273 1.00 7.29 141 LEU G O 1
ATOM 12878 N N . VAL G 1 151 ? 63.344 23.432 42.254 1.00 6.75 142 VAL G N 1
ATOM 12879 C CA . VAL G 1 151 ? 63.050 24.835 42.539 1.00 7.03 142 VAL G CA 1
ATOM 12880 C C . VAL G 1 151 ? 62.214 25.389 41.394 1.00 7.18 142 VAL G C 1
ATOM 12881 O O . VAL G 1 151 ? 62.571 25.213 40.222 1.00 7.24 142 VAL G O 1
ATOM 12885 N N . THR G 1 152 ? 61.123 26.089 41.725 1.00 6.84 143 THR G N 1
ATOM 12886 C CA . THR G 1 152 ? 60.286 26.734 40.720 1.00 6.64 143 THR G CA 1
ATOM 12887 C C . THR G 1 152 ? 60.145 28.215 41.042 1.00 6.59 143 THR G C 1
ATOM 12888 O O . THR G 1 152 ? 59.959 28.589 42.204 1.00 7.41 143 THR G O 1
ATOM 12892 N N . LEU G 1 153 ? 60.189 29.053 40.005 1.00 6.74 144 LEU G N 1
ATOM 12893 C CA . LEU G 1 153 ? 59.993 30.495 40.161 1.00 6.58 144 LEU G CA 1
ATOM 12894 C C . LEU G 1 153 ? 58.512 30.856 40.163 1.00 7.24 144 LEU G C 1
ATOM 12895 O O . LEU G 1 153 ? 57.752 30.433 39.285 1.00 9.06 144 LEU G O 1
ATOM 12900 N N . VAL G 1 154 ? 58.103 31.634 41.165 1.00 6.36 145 VAL G N 1
ATOM 12901 C CA . VAL G 1 154 ? 56.753 32.190 41.248 1.00 7.36 145 VAL G CA 1
ATOM 12902 C C . VAL G 1 154 ? 56.890 33.704 41.337 1.00 9.86 145 VAL G C 1
ATOM 12903 O O . VAL G 1 154 ? 57.903 34.261 40.895 1.00 12.96 145 VAL G O 1
ATOM 12907 N N . THR G 1 155 ? 55.891 34.384 41.902 1.00 8.95 146 THR G N 1
ATOM 12908 C CA . THR G 1 155 ? 55.895 35.841 41.991 1.00 9.00 146 THR G CA 1
ATOM 12909 C C . THR G 1 155 ? 55.591 36.294 43.410 1.00 6.46 146 THR G C 1
ATOM 12910 O O . THR G 1 155 ? 54.788 35.678 44.116 1.00 8.33 146 THR G O 1
ATOM 12914 N N . SER G 1 156 ? 56.219 37.399 43.821 1.00 7.10 147 SER G N 1
ATOM 12915 C CA . SER G 1 156 ? 55.840 38.060 45.067 1.00 6.70 147 SER G CA 1
ATOM 12916 C C . SER G 1 156 ? 54.390 38.542 45.079 1.00 8.40 147 SER G C 1
ATOM 12917 O O . SER G 1 156 ? 53.873 38.870 46.154 1.00 7.50 147 SER G O 1
ATOM 12920 N N . LEU G 1 157 ? 53.711 38.589 43.931 1.00 7.29 148 LEU G N 1
ATOM 12921 C CA . LEU G 1 157 ? 52.291 38.913 43.961 1.00 7.36 148 LEU G CA 1
ATOM 12922 C C . LEU G 1 157 ? 51.463 37.869 44.706 1.00 7.90 148 LEU G C 1
ATOM 12923 O O . LEU G 1 157 ? 50.314 38.153 45.062 1.00 8.03 148 LEU G O 1
ATOM 12928 N N . LEU G 1 158 ? 52.022 36.696 45.001 1.00 8.08 149 LEU G N 1
ATOM 12929 C CA . LEU G 1 158 ? 51.308 35.759 45.859 1.00 9.17 149 LEU G CA 1
ATOM 12930 C C . LEU G 1 158 ? 51.085 36.326 47.253 1.00 7.04 149 LEU G C 1
ATOM 12931 O O . LEU G 1 158 ? 50.186 35.859 47.966 1.00 9.12 149 LEU G O 1
ATOM 12936 N N . GLY G 1 159 ? 51.856 37.340 47.649 1.00 7.29 150 GLY G N 1
ATOM 12937 C CA . GLY G 1 159 ? 51.643 38.054 48.890 1.00 6.30 150 GLY G CA 1
ATOM 12938 C C . GLY G 1 159 ? 50.936 39.384 48.753 1.00 8.16 150 GLY G C 1
ATOM 12939 O O . GLY G 1 159 ? 50.848 40.123 49.741 1.00 8.83 150 GLY G O 1
ATOM 12940 N N . ALA G 1 160 ? 50.409 39.710 47.575 1.00 7.61 151 ALA G N 1
ATOM 12941 C CA . ALA G 1 160 ? 49.751 40.986 47.322 1.00 7.21 151 ALA G CA 1
ATOM 12942 C C . ALA G 1 160 ? 48.231 40.879 47.396 1.00 7.88 151 ALA G C 1
ATOM 12943 O O . ALA G 1 160 ? 47.653 39.793 47.300 1.00 8.58 151 ALA G O 1
ATOM 12945 N N . PHE G 1 161 ? 47.587 42.040 47.553 1.00 8.09 152 PHE G N 1
ATOM 12946 C CA . PHE G 1 161 ? 46.124 42.178 47.542 1.00 7.35 152 PHE G CA 1
ATOM 12947 C C . PHE G 1 161 ? 45.866 43.340 46.590 1.00 8.68 152 PHE G C 1
ATOM 12948 O O . PHE G 1 161 ? 45.848 44.503 47.006 1.00 10.86 152 PHE G O 1
ATOM 12956 N N . THR G 1 162 ? 45.689 43.027 45.303 1.00 9.58 153 THR G N 1
ATOM 12957 C CA . THR G 1 162 ? 45.825 44.062 44.287 1.00 9.95 153 THR G CA 1
ATOM 12958 C C . THR G 1 162 ? 45.024 43.666 43.045 1.00 9.01 153 THR G C 1
ATOM 12959 O O . THR G 1 162 ? 44.837 42.472 42.785 1.00 9.63 153 THR G O 1
ATOM 12963 N N . PRO G 1 163 ? 44.519 44.633 42.280 1.00 9.05 154 PRO G N 1
ATOM 12964 C CA . PRO G 1 163 ? 43.801 44.311 41.040 1.00 9.70 154 PRO G CA 1
ATOM 12965 C C . PRO G 1 163 ? 44.750 43.961 39.898 1.00 9.33 154 PRO G C 1
ATOM 12966 O O . PRO G 1 163 ? 45.958 44.192 39.953 1.00 9.51 154 PRO G O 1
ATOM 12970 N N . PHE G 1 164 ? 44.171 43.369 38.851 1.00 10.03 155 PHE G N 1
ATOM 12971 C CA . PHE G 1 164 ? 44.700 43.275 37.485 1.00 10.01 155 PHE G CA 1
ATOM 12972 C C . PHE G 1 164 ? 45.604 42.075 37.198 1.00 9.40 155 PHE G C 1
ATOM 12973 O O . PHE G 1 164 ? 45.919 41.829 36.033 1.00 9.88 155 PHE G O 1
ATOM 12981 N N . TYR G 1 165 ? 46.026 41.313 38.200 1.00 8.45 156 TYR G N 1
ATOM 12982 C CA . TYR G 1 165 ? 46.921 40.194 37.945 1.00 8.26 156 TYR G CA 1
ATOM 12983 C C . TYR G 1 165 ? 46.246 38.838 38.143 1.00 7.42 156 TYR G C 1
ATOM 12984 O O . TYR G 1 165 ? 46.924 37.845 38.413 1.00 8.95 156 TYR G O 1
ATOM 12993 N N . ALA G 1 166 ? 44.918 38.769 37.986 1.00 7.61 157 ALA G N 1
ATOM 12994 C CA . ALA G 1 166 ? 44.204 37.521 38.261 1.00 8.96 157 ALA G CA 1
ATOM 12995 C C . ALA G 1 166 ? 44.779 36.338 37.491 1.00 9.58 157 ALA G C 1
ATOM 12996 O O . ALA G 1 166 ? 44.923 35.242 38.045 1.00 10.89 157 ALA G O 1
ATOM 12998 N N . ALA G 1 167 ? 45.123 36.534 36.216 1.00 9.83 158 ALA G N 1
ATOM 12999 C CA . ALA G 1 167 ? 45.603 35.408 35.421 1.00 9.89 158 ALA G CA 1
ATOM 13000 C C . ALA G 1 167 ? 47.057 35.064 35.698 1.00 11.06 158 ALA G C 1
ATOM 13001 O O . ALA G 1 167 ? 47.485 33.952 35.372 1.00 13.60 158 ALA G O 1
ATOM 13003 N N . TYR G 1 168 ? 47.817 35.987 36.285 1.00 10.10 159 TYR G N 1
ATOM 13004 C CA . TYR G 1 168 ? 49.238 35.797 36.560 1.00 9.60 159 TYR G CA 1
ATOM 13005 C C . TYR G 1 168 ? 49.469 35.296 37.980 1.00 8.31 159 TYR G C 1
ATOM 13006 O O . TYR G 1 168 ? 50.006 34.202 38.193 1.00 9.92 159 TYR G O 1
ATOM 13015 N N . GLU G 1 169 ? 49.066 36.096 38.964 1.00 9.52 160 GLU G N 1
ATOM 13016 C CA . GLU G 1 169 ? 49.042 35.640 40.346 1.00 8.74 160 GLU G CA 1
ATOM 13017 C C . GLU G 1 169 ? 48.285 34.323 40.471 1.00 8.81 160 GLU G C 1
ATOM 13018 O O . GLU G 1 169 ? 48.742 33.395 41.154 1.00 9.28 160 GLU G O 1
ATOM 13024 N N . GLY G 1 170 ? 47.151 34.206 39.771 1.00 8.38 161 GLY G N 1
ATOM 13025 C CA . GLY G 1 170 ? 46.341 33.000 39.861 1.00 8.90 161 GLY G CA 1
ATOM 13026 C C . GLY G 1 170 ? 46.979 31.772 39.234 1.00 8.48 161 GLY G C 1
ATOM 13027 O O . GLY G 1 170 ? 46.752 30.653 39.697 1.00 8.69 161 GLY G O 1
ATOM 13028 N N . SER G 1 171 ? 47.785 31.952 38.180 1.00 8.00 162 SER G N 1
ATOM 13029 C CA . SER G 1 171 ? 48.413 30.803 37.530 1.00 8.15 162 SER G CA 1
ATOM 13030 C C . SER G 1 171 ? 49.759 30.432 38.132 1.00 7.97 162 SER G C 1
ATOM 13031 O O . SER G 1 171 ? 50.243 29.323 37.875 1.00 9.42 162 SER G O 1
ATOM 13034 N N . LYS G 1 172 ? 50.360 31.315 38.935 1.00 7.96 163 LYS G N 1
ATOM 13035 C CA . LYS G 1 172 ? 51.523 30.939 39.732 1.00 7.43 163 LYS G CA 1
ATOM 13036 C C . LYS G 1 172 ? 51.127 30.283 41.051 1.00 8.42 163 LYS G C 1
ATOM 13037 O O . LYS G 1 172 ? 51.896 29.486 41.604 1.00 9.46 163 LYS G O 1
ATOM 13043 N N . ALA G 1 173 ? 49.948 30.614 41.570 1.00 7.32 164 ALA G N 1
ATOM 13044 C CA . ALA G 1 173 ? 49.487 30.057 42.840 1.00 7.58 164 ALA G CA 1
ATOM 13045 C C . ALA G 1 173 ? 49.532 28.536 42.929 1.00 8.69 164 ALA G C 1
ATOM 13046 O O . ALA G 1 173 ? 49.887 28.025 44.005 1.00 8.07 164 ALA G O 1
ATOM 13048 N N . PRO G 1 174 ? 49.178 27.762 41.893 1.00 7.20 165 PRO G N 1
ATOM 13049 C CA . PRO G 1 174 ? 49.258 26.300 42.038 1.00 8.16 165 PRO G CA 1
ATOM 13050 C C . PRO G 1 174 ? 50.638 25.821 42.431 1.00 7.81 165 PRO G C 1
ATOM 13051 O O . PRO G 1 174 ? 50.766 24.817 43.154 1.00 8.30 165 PRO G O 1
ATOM 13055 N N . VAL G 1 175 ? 51.679 26.527 41.986 1.00 7.02 166 VAL G N 1
ATOM 13056 C CA . VAL G 1 175 ? 53.048 26.076 42.217 1.00 7.63 166 VAL G CA 1
ATOM 13057 C C . VAL G 1 175 ? 53.354 25.996 43.705 1.00 8.25 166 VAL G C 1
ATOM 13058 O O . VAL G 1 175 ? 54.077 25.097 44.151 1.00 7.76 166 VAL G O 1
ATOM 13062 N N . GLU G 1 176 ? 52.809 26.919 44.502 1.00 7.79 167 GLU G N 1
ATOM 13063 C CA . GLU G 1 176 ? 53.048 26.851 45.940 1.00 7.53 167 GLU G CA 1
ATOM 13064 C C . GLU G 1 176 ? 52.543 25.534 46.502 1.00 7.22 167 GLU G C 1
ATOM 13065 O O . GLU G 1 176 ? 53.198 24.910 47.349 1.00 7.04 167 GLU G O 1
ATOM 13071 N N . HIS G 1 177 ? 51.384 25.090 46.020 1.00 7.44 168 HIS G N 1
ATOM 13072 C CA . HIS G 1 177 ? 50.770 23.874 46.532 1.00 6.85 168 HIS G CA 1
ATOM 13073 C C . HIS G 1 177 ? 51.364 22.624 45.907 1.00 5.64 168 HIS G C 1
ATOM 13074 O O . HIS G 1 177 ? 51.503 21.606 46.593 1.00 8.72 168 HIS G O 1
ATOM 13081 N N . PHE G 1 178 ? 51.752 22.680 44.625 1.00 6.83 169 PHE G N 1
ATOM 13082 C CA . PHE G 1 178 ? 52.547 21.585 44.073 1.00 8.39 169 PHE G CA 1
ATOM 13083 C C . PHE G 1 178 ? 53.801 21.381 44.912 1.00 7.10 169 PHE G C 1
ATOM 13084 O O . PHE G 1 178 ? 54.225 20.241 45.160 1.00 7.29 169 PHE G O 1
ATOM 13092 N N . THR G 1 179 ? 54.414 22.490 45.339 1.00 7.48 170 THR G N 1
ATOM 13093 C CA . THR G 1 179 ? 55.658 22.442 46.100 1.00 8.49 170 THR G CA 1
ATOM 13094 C C . THR G 1 179 ? 55.443 21.794 47.466 1.00 6.99 170 THR G C 1
ATOM 13095 O O . THR G 1 179 ? 56.288 21.015 47.930 1.00 7.66 170 THR G O 1
ATOM 13099 N N . ARG G 1 180 ? 54.314 22.089 48.119 1.00 6.34 171 ARG G N 1
ATOM 13100 C CA . ARG G 1 180 ? 53.980 21.418 49.378 1.00 6.04 171 ARG G CA 1
ATOM 13101 C C . ARG G 1 180 ? 53.873 19.909 49.197 1.00 6.66 171 ARG G C 1
ATOM 13102 O O . ARG G 1 180 ? 54.491 19.135 49.942 1.00 7.70 171 ARG G O 1
ATOM 13110 N N . ALA G 1 181 ? 53.050 19.469 48.242 1.00 6.78 172 ALA G N 1
ATOM 13111 C CA . ALA G 1 181 ? 52.828 18.040 48.045 1.00 7.14 172 ALA G CA 1
ATOM 13112 C C . ALA G 1 181 ? 54.117 17.333 47.656 1.00 7.15 172 ALA G C 1
ATOM 13113 O O . ALA G 1 181 ? 54.446 16.273 48.200 1.00 8.89 172 ALA G O 1
ATOM 13115 N N . ALA G 1 182 ? 54.871 17.912 46.720 1.00 7.05 173 ALA G N 1
ATOM 13116 C CA . ALA G 1 182 ? 56.105 17.268 46.277 1.00 7.73 173 ALA G CA 1
ATOM 13117 C C . ALA G 1 182 ? 57.165 17.257 47.370 1.00 7.31 173 ALA G C 1
ATOM 13118 O O . ALA G 1 182 ? 57.935 16.300 47.472 1.00 7.87 173 ALA G O 1
ATOM 13120 N N . SER G 1 183 ? 57.212 18.293 48.206 1.00 6.45 174 SER G N 1
ATOM 13121 C CA . SER G 1 183 ? 58.126 18.257 49.345 1.00 7.46 174 SER G CA 1
ATOM 13122 C C . SER G 1 183 ? 57.841 17.053 50.238 1.00 9.07 174 SER G C 1
ATOM 13123 O O . SER G 1 183 ? 58.759 16.317 50.629 1.00 8.16 174 SER G O 1
ATOM 13126 N N . LYS G 1 184 ? 56.564 16.815 50.552 1.00 8.26 175 LYS G N 1
ATOM 13127 C CA . LYS G 1 184 ? 56.221 15.659 51.374 1.00 8.55 175 LYS G CA 1
ATOM 13128 C C . LYS G 1 184 ? 56.501 14.351 50.643 1.00 9.28 175 LYS G C 1
ATOM 13129 O O . LYS G 1 184 ? 57.037 13.408 51.237 1.00 12.26 175 LYS G O 1
ATOM 13135 N N . GLU G 1 185 ? 56.157 14.269 49.354 1.00 8.21 176 GLU G N 1
ATOM 13136 C CA . GLU G 1 185 ? 56.275 12.996 48.645 1.00 8.70 176 GLU G CA 1
ATOM 13137 C C . GLU G 1 185 ? 57.715 12.659 48.278 1.00 9.35 176 GLU G C 1
ATOM 13138 O O . GLU G 1 185 ? 58.118 11.493 48.379 1.00 12.17 176 GLU G O 1
ATOM 13144 N N . TYR G 1 186 ? 58.500 13.647 47.852 1.00 8.42 177 TYR G N 1
ATOM 13145 C CA . TYR G 1 186 ? 59.861 13.399 47.393 1.00 8.35 177 TYR G CA 1
ATOM 13146 C C . TYR G 1 186 ? 60.876 13.435 48.527 1.00 9.15 177 TYR G C 1
ATOM 13147 O O . TYR G 1 186 ? 62.016 12.992 48.343 1.00 8.56 177 TYR G O 1
ATOM 13156 N N . GLY G 1 187 ? 60.482 13.951 49.695 1.00 10.19 178 GLY G N 1
ATOM 13157 C CA . GLY G 1 187 ? 61.387 13.975 50.832 1.00 9.96 178 GLY G CA 1
ATOM 13158 C C . GLY G 1 187 ? 61.874 12.600 51.244 1.00 10.68 178 GLY G C 1
ATOM 13159 O O . GLY G 1 187 ? 62.963 12.471 51.809 1.00 9.71 178 GLY G O 1
ATOM 13160 N N . ALA G 1 188 ? 61.084 11.554 50.970 1.00 12.46 179 ALA G N 1
ATOM 13161 C CA . ALA G 1 188 ? 61.517 10.203 51.306 1.00 15.95 179 ALA G CA 1
ATOM 13162 C C . ALA G 1 188 ? 62.771 9.788 50.552 1.00 17.00 179 ALA G C 1
ATOM 13163 O O . ALA G 1 188 ? 63.483 8.887 51.011 1.00 18.69 179 ALA G O 1
ATOM 13165 N N . ARG G 1 189 ? 63.040 10.406 49.400 1.00 12.00 180 ARG G N 1
ATOM 13166 C CA . ARG G 1 189 ? 64.268 10.195 48.646 1.00 12.82 180 ARG G CA 1
ATOM 13167 C C . ARG G 1 189 ? 65.298 11.278 48.911 1.00 11.27 180 ARG G C 1
ATOM 13168 O O . ARG G 1 189 ? 66.290 11.363 48.182 1.00 12.03 180 ARG G O 1
ATOM 13176 N N . GLY G 1 190 ? 65.068 12.140 49.896 1.00 8.70 181 GLY G N 1
ATOM 13177 C CA . GLY G 1 190 ? 66.045 13.161 50.216 1.00 9.43 181 GLY G CA 1
ATOM 13178 C C . GLY G 1 190 ? 66.000 14.413 49.363 1.00 7.27 181 GLY G C 1
ATOM 13179 O O . GLY G 1 190 ? 66.914 15.247 49.471 1.00 9.12 181 GLY G O 1
ATOM 13180 N N . ILE G 1 191 ? 64.956 14.595 48.547 1.00 6.89 182 ILE G N 1
ATOM 13181 C CA . ILE G 1 191 ? 64.864 15.717 47.613 1.00 7.94 182 ILE G CA 1
ATOM 13182 C C . ILE G 1 191 ? 64.212 16.906 48.313 1.00 7.17 182 ILE G C 1
ATOM 13183 O O . ILE G 1 191 ? 63.191 16.750 48.993 1.00 8.66 182 ILE G O 1
ATOM 13188 N N . SER G 1 192 ? 64.798 18.099 48.147 1.00 6.99 183 SER G N 1
ATOM 13189 C CA . SER G 1 192 ? 64.262 19.343 48.698 1.00 7.57 183 SER G CA 1
ATOM 13190 C C . SER G 1 192 ? 63.535 20.107 47.600 1.00 7.03 183 SER G C 1
ATOM 13191 O O . SER G 1 192 ? 64.088 20.294 46.510 1.00 7.33 183 SER G O 1
ATOM 13194 N N . VAL G 1 193 ? 62.308 20.557 47.886 1.00 6.40 184 VAL G N 1
ATOM 13195 C CA . VAL G 1 193 ? 61.439 21.188 46.886 1.00 6.77 184 VAL G CA 1
ATOM 13196 C C . VAL G 1 193 ? 61.026 22.558 47.407 1.00 7.13 184 VAL G C 1
ATOM 13197 O O . VAL G 1 193 ? 60.415 22.654 48.482 1.00 8.06 184 VAL G O 1
ATOM 13201 N N . THR G 1 194 ? 61.292 23.606 46.623 1.00 5.91 185 THR G N 1
ATOM 13202 C CA . THR G 1 194 ? 61.001 24.973 47.046 1.00 6.90 185 THR G CA 1
ATOM 13203 C C . THR G 1 194 ? 60.479 25.800 45.883 1.00 5.72 185 THR G C 1
ATOM 13204 O O . THR G 1 194 ? 60.675 25.468 44.709 1.00 6.74 185 THR G O 1
ATOM 13208 N N . ALA G 1 195 ? 59.817 26.902 46.224 1.00 7.30 186 ALA G N 1
ATOM 13209 C CA . ALA G 1 195 ? 59.399 27.895 45.242 1.00 6.77 186 ALA G CA 1
ATOM 13210 C C . ALA G 1 195 ? 59.900 29.263 45.691 1.00 6.32 186 ALA G C 1
ATOM 13211 O O . ALA G 1 195 ? 59.905 29.569 46.888 1.00 7.03 186 ALA G O 1
ATOM 13213 N N . VAL G 1 196 ? 60.328 30.080 44.728 1.00 6.78 187 VAL G N 1
ATOM 13214 C CA . VAL G 1 196 ? 60.986 31.354 44.993 1.00 7.41 187 VAL G CA 1
ATOM 13215 C C . VAL G 1 196 ? 60.225 32.444 44.259 1.00 6.27 187 VAL G C 1
ATOM 13216 O O . VAL G 1 196 ? 60.039 32.359 43.039 1.00 8.07 187 VAL G O 1
ATOM 13220 N N . GLY G 1 197 ? 59.804 33.475 44.989 1.00 6.33 188 GLY G N 1
ATOM 13221 C CA . GLY G 1 197 ? 59.019 34.543 44.409 1.00 7.13 188 GLY G CA 1
ATOM 13222 C C . GLY G 1 197 ? 59.707 35.894 44.467 1.00 9.00 188 GLY G C 1
ATOM 13223 O O . GLY G 1 197 ? 59.626 36.613 45.468 1.00 7.52 188 GLY G O 1
ATOM 13224 N N . PRO G 1 198 ? 60.411 36.265 43.397 1.00 6.99 189 PRO G N 1
ATOM 13225 C CA . PRO G 1 198 ? 61.064 37.581 43.376 1.00 7.25 189 PRO G CA 1
ATOM 13226 C C . PRO G 1 198 ? 60.021 38.689 43.333 1.00 6.56 189 PRO G C 1
ATOM 13227 O O . PRO G 1 198 ? 58.868 38.485 42.947 1.00 7.42 189 PRO G O 1
ATOM 13231 N N . GLY G 1 199 ? 60.444 39.888 43.737 1.00 7.13 190 GLY G N 1
ATOM 13232 C CA . GLY G 1 199 ? 59.704 41.069 43.386 1.00 8.66 190 GLY G CA 1
ATOM 13233 C C . GLY G 1 199 ? 59.741 41.304 41.887 1.00 9.16 190 GLY G C 1
ATOM 13234 O O . GLY G 1 199 ? 60.401 40.570 41.143 1.00 9.21 190 GLY G O 1
ATOM 13235 N N . PRO G 1 200 ? 59.044 42.344 41.426 1.00 8.18 191 PRO G N 1
ATOM 13236 C CA . PRO G 1 200 ? 59.183 42.723 40.011 1.00 7.37 191 PRO G CA 1
ATOM 13237 C C . PRO G 1 200 ? 60.659 42.963 39.718 1.00 7.29 191 PRO G C 1
ATOM 13238 O O . PRO G 1 200 ? 61.355 43.606 40.506 1.00 9.44 191 PRO G O 1
ATOM 13242 N N . MET G 1 201 ? 61.149 42.394 38.615 1.00 8.11 192 MET G N 1
ATOM 13243 C CA . MET G 1 201 ? 62.580 42.354 38.324 1.00 9.89 192 MET G CA 1
ATOM 13244 C C . MET G 1 201 ? 62.924 43.202 37.107 1.00 9.73 192 MET G C 1
ATOM 13245 O O . MET G 1 201 ? 62.136 43.332 36.168 1.00 10.38 192 MET G O 1
ATOM 13250 N N . ASP G 1 202 ? 64.136 43.753 37.113 1.00 9.04 193 ASP G N 1
ATOM 13251 C CA . ASP G 1 202 ? 64.653 44.513 35.973 1.00 8.44 193 ASP G CA 1
ATOM 13252 C C . ASP G 1 202 ? 65.120 43.557 34.871 1.00 10.25 193 ASP G C 1
ATOM 13253 O O . ASP G 1 202 ? 66.313 43.311 34.676 1.00 11.01 193 ASP G O 1
ATOM 13258 N N . THR G 1 203 ? 64.133 42.969 34.165 1.00 9.34 194 THR G N 1
ATOM 13259 C CA . THR G 1 203 ? 64.391 42.181 32.962 1.00 9.83 194 THR G CA 1
ATOM 13260 C C . THR G 1 203 ? 63.343 42.528 31.910 1.00 9.25 194 THR G C 1
ATOM 13261 O O . THR G 1 203 ? 62.317 43.138 32.238 1.00 9.79 194 THR G O 1
ATOM 13265 N N . PRO G 1 204 ? 63.559 42.151 30.644 1.00 10.32 195 PRO G N 1
ATOM 13266 C CA . PRO G 1 204 ? 62.548 42.421 29.605 1.00 9.48 195 PRO G CA 1
ATOM 13267 C C . PRO G 1 204 ? 61.203 41.730 29.839 1.00 9.44 195 PRO G C 1
ATOM 13268 O O . PRO G 1 204 ? 60.233 42.060 29.151 1.00 13.09 195 PRO G O 1
ATOM 13272 N N . PHE G 1 205 ? 61.112 40.787 30.780 1.00 9.14 196 PHE G N 1
ATOM 13273 C CA . PHE G 1 205 ? 59.831 40.161 31.111 1.00 8.47 196 PHE G CA 1
ATOM 13274 C C . PHE G 1 205 ? 58.881 41.152 31.775 1.00 8.24 196 PHE G C 1
ATOM 13275 O O . PHE G 1 205 ? 57.664 41.090 31.564 1.00 10.22 196 PHE G O 1
ATOM 13283 N N . PHE G 1 206 ? 59.417 42.079 32.565 1.00 9.57 197 PHE G N 1
ATOM 13284 C CA . PHE G 1 206 ? 58.604 42.930 33.433 1.00 8.29 197 PHE G CA 1
ATOM 13285 C C . PHE G 1 206 ? 57.930 44.063 32.667 1.00 9.09 197 PHE G C 1
ATOM 13286 O O . PHE G 1 206 ? 56.723 44.299 32.821 1.00 10.79 197 PHE G O 1
ATOM 13294 N N . TYR G 1 207 ? 58.704 44.783 31.857 1.00 10.41 198 TYR G N 1
ATOM 13295 C CA . TYR G 1 207 ? 58.238 46.057 31.308 1.00 11.01 198 TYR G CA 1
ATOM 13296 C C . TYR G 1 207 ? 57.014 45.982 30.399 1.00 11.98 198 TYR G C 1
ATOM 13297 O O . TYR G 1 207 ? 56.158 46.874 30.513 1.00 11.90 198 TYR G O 1
ATOM 13306 N N . PRO G 1 208 ? 56.854 44.993 29.509 1.00 11.16 199 PRO G N 1
ATOM 13307 C CA . PRO G 1 208 ? 55.730 45.052 28.554 1.00 13.06 199 PRO G CA 1
ATOM 13308 C C . PRO G 1 208 ? 54.352 45.090 29.193 1.00 13.76 199 PRO G C 1
ATOM 13309 O O . PRO G 1 208 ? 53.408 45.588 28.563 1.00 17.91 199 PRO G O 1
ATOM 13313 N N . ALA G 1 209 ? 54.196 44.558 30.403 1.00 12.40 200 ALA G N 1
ATOM 13314 C CA . ALA G 1 209 ? 52.892 44.447 31.044 1.00 13.45 200 ALA G CA 1
ATOM 13315 C C . ALA G 1 209 ? 52.525 45.653 31.900 1.00 13.49 200 ALA G C 1
ATOM 13316 O O . ALA G 1 209 ? 51.393 45.715 32.393 1.00 15.83 200 ALA G O 1
ATOM 13318 N N . GLU G 1 210 ? 53.424 46.619 32.077 1.00 10.20 201 GLU G N 1
ATOM 13319 C CA . GLU G 1 210 ? 53.282 47.623 33.125 1.00 10.47 201 GLU G CA 1
ATOM 13320 C C . GLU G 1 210 ? 53.235 49.017 32.520 1.00 10.41 201 GLU G C 1
ATOM 13321 O O . GLU G 1 210 ? 54.131 49.395 31.758 1.00 12.15 201 GLU G O 1
ATOM 13327 N N . GLY G 1 211 ? 52.192 49.779 32.864 1.00 11.51 202 GLY G N 1
ATOM 13328 C CA . GLY G 1 211 ? 52.125 51.177 32.478 1.00 12.43 202 GLY G CA 1
ATOM 13329 C C . GLY G 1 211 ? 53.086 52.032 33.291 1.00 11.59 202 GLY G C 1
ATOM 13330 O O . GLY G 1 211 ? 53.693 51.575 34.260 1.00 12.40 202 GLY G O 1
ATOM 13331 N N . ALA G 1 212 ? 53.212 53.302 32.891 1.00 12.81 203 ALA G N 1
ATOM 13332 C CA . ALA G 1 212 ? 54.221 54.183 33.485 1.00 11.73 203 ALA G CA 1
ATOM 13333 C C . ALA G 1 212 ? 53.997 54.388 34.981 1.00 11.96 203 ALA G C 1
ATOM 13334 O O . ALA G 1 212 ? 54.948 54.341 35.771 1.00 11.68 203 ALA G O 1
ATOM 13336 N N . ASP G 1 213 ? 52.751 54.645 35.392 1.00 12.86 204 ASP G N 1
ATOM 13337 C CA . ASP G 1 213 ? 52.489 54.849 36.815 1.00 13.71 204 ASP G CA 1
ATOM 13338 C C . ASP G 1 213 ? 52.825 53.596 37.610 1.00 12.72 204 ASP G C 1
ATOM 13339 O O . ASP G 1 213 ? 53.369 53.675 38.719 1.00 13.53 204 ASP G O 1
ATOM 13344 N N . ALA G 1 214 ? 52.500 52.426 37.059 1.00 11.12 205 ALA G N 1
ATOM 13345 C CA . ALA G 1 214 ? 52.805 51.178 37.747 1.00 10.47 205 ALA G CA 1
ATOM 13346 C C . ALA G 1 214 ? 54.307 50.956 37.865 1.00 10.96 205 ALA G C 1
ATOM 13347 O O . ALA G 1 214 ? 54.790 50.571 38.933 1.00 12.53 205 ALA G O 1
ATOM 13349 N N . VAL G 1 215 ? 55.062 51.189 36.785 1.00 11.61 206 VAL G N 1
ATOM 13350 C CA . VAL G 1 215 ? 56.520 51.059 36.846 1.00 10.45 206 VAL G CA 1
ATOM 13351 C C . VAL G 1 215 ? 57.094 51.953 37.940 1.00 12.53 206 VAL G C 1
ATOM 13352 O O . VAL G 1 215 ? 57.927 51.521 38.746 1.00 13.28 206 VAL G O 1
ATOM 13356 N N . ALA G 1 216 ? 56.676 53.219 37.974 1.00 11.39 207 ALA G N 1
ATOM 13357 C CA . ALA G 1 216 ? 57.156 54.126 39.012 1.00 11.63 207 ALA G CA 1
ATOM 13358 C C . ALA G 1 216 ? 56.807 53.614 40.401 1.00 13.27 207 ALA G C 1
ATOM 13359 O O . ALA G 1 216 ? 57.614 53.726 41.333 1.00 15.81 207 ALA G O 1
ATOM 13361 N N . TYR G 1 217 ? 55.602 53.064 40.564 1.00 13.46 208 TYR G N 1
ATOM 13362 C CA . TYR G 1 217 ? 55.224 52.476 41.841 1.00 12.76 208 TYR G CA 1
ATOM 13363 C C . TYR G 1 217 ? 56.128 51.297 42.186 1.00 13.86 208 TYR G C 1
ATOM 13364 O O . TYR G 1 217 ? 56.697 51.237 43.284 1.00 13.21 208 TYR G O 1
ATOM 13373 N N . HIS G 1 218 ? 56.266 50.339 41.263 1.00 12.76 209 HIS G N 1
ATOM 13374 C CA . HIS G 1 218 ? 57.071 49.156 41.563 1.00 13.89 209 HIS G CA 1
ATOM 13375 C C . HIS G 1 218 ? 58.502 49.545 41.927 1.00 11.77 209 HIS G C 1
ATOM 13376 O O . HIS G 1 218 ? 59.118 48.917 42.796 1.00 14.20 209 HIS G O 1
ATOM 13383 N N . LYS G 1 219 ? 59.048 50.581 41.277 1.00 14.59 210 LYS G N 1
ATOM 13384 C CA . LYS G 1 219 ? 60.431 50.996 41.515 1.00 12.27 210 LYS G CA 1
ATOM 13385 C C . LYS G 1 219 ? 60.658 51.616 42.887 1.00 12.56 210 LYS G C 1
ATOM 13386 O O . LYS G 1 219 ? 61.821 51.776 43.280 1.00 12.77 210 LYS G O 1
ATOM 13392 N N . THR G 1 220 ? 59.599 51.972 43.627 1.00 12.66 211 THR G N 1
ATOM 13393 C CA . THR G 1 220 ? 59.743 52.564 44.955 1.00 14.65 211 THR G CA 1
ATOM 13394 C C . THR G 1 220 ? 58.980 51.796 46.030 1.00 15.66 211 THR G C 1
ATOM 13395 O O . THR G 1 220 ? 58.935 52.241 47.183 1.00 18.87 211 THR G O 1
ATOM 13399 N N . ALA G 1 221 ? 58.398 50.647 45.692 1.00 14.05 212 ALA G N 1
ATOM 13400 C CA . ALA G 1 221 ? 57.479 49.948 46.587 1.00 13.68 212 ALA G CA 1
ATOM 13401 C C . ALA G 1 221 ? 58.172 48.988 47.551 1.00 12.52 212 ALA G C 1
ATOM 13402 O O . ALA G 1 221 ? 57.526 48.480 48.482 1.00 13.79 212 ALA G O 1
ATOM 13404 N N . ALA G 1 222 ? 59.452 48.723 47.357 1.00 10.52 213 ALA G N 1
ATOM 13405 C CA . ALA G 1 222 ? 60.205 47.871 48.258 1.00 8.71 213 ALA G CA 1
ATOM 13406 C C . ALA G 1 222 ? 60.976 48.743 49.241 1.00 9.45 213 ALA G C 1
ATOM 13407 O O . ALA G 1 222 ? 61.481 49.809 48.876 1.00 11.09 213 ALA G O 1
ATOM 13409 N N . ALA G 1 223 ? 61.052 48.283 50.492 1.00 8.87 214 ALA G N 1
ATOM 13410 C CA . ALA G 1 223 ? 61.783 49.020 51.517 1.00 8.41 214 ALA G CA 1
ATOM 13411 C C . ALA G 1 223 ? 63.228 49.282 51.104 1.00 7.85 214 ALA G C 1
ATOM 13412 O O . ALA G 1 223 ? 63.800 50.320 51.472 1.00 9.77 214 ALA G O 1
ATOM 13414 N N . LEU G 1 224 ? 63.837 48.356 50.362 1.00 7.08 215 LEU G N 1
ATOM 13415 C CA . LEU G 1 224 ? 65.228 48.498 49.936 1.00 8.33 215 LEU G CA 1
ATOM 13416 C C . LEU G 1 224 ? 65.367 49.021 48.506 1.00 9.52 215 LEU G C 1
ATOM 13417 O O . LEU G 1 224 ? 66.478 49.014 47.961 1.00 8.96 215 LEU G O 1
ATOM 13422 N N . SER G 1 225 ? 64.278 49.502 47.901 1.00 8.77 216 SER G N 1
ATOM 13423 C CA A SER G 1 225 ? 64.346 50.045 46.542 0.78 8.62 216 SER G CA 1
ATOM 13424 C CA B SER G 1 225 ? 64.353 50.034 46.542 0.22 8.95 216 SER G CA 1
ATOM 13425 C C . SER G 1 225 ? 65.485 51.033 46.309 1.00 9.25 216 SER G C 1
ATOM 13426 O O . SER G 1 225 ? 66.083 50.991 45.221 1.00 10.36 216 SER G O 1
ATOM 13431 N N . PRO G 1 226 ? 65.828 51.944 47.234 1.00 9.03 217 PRO G N 1
ATOM 13432 C CA . PRO G 1 226 ? 66.924 52.888 46.940 1.00 11.01 217 PRO G CA 1
ATOM 13433 C C . PRO G 1 226 ? 68.260 52.219 46.690 1.00 12.62 217 PRO G C 1
ATOM 13434 O O . PRO G 1 226 ? 69.180 52.891 46.198 1.00 13.76 217 PRO G O 1
ATOM 13438 N N . PHE G 1 227 ? 68.400 50.927 47.000 1.00 9.93 218 PHE G N 1
ATOM 13439 C CA . PHE G 1 227 ? 69.705 50.281 46.990 1.00 10.43 218 PHE G CA 1
ATOM 13440 C C . PHE G 1 227 ? 69.890 49.241 45.900 1.00 10.90 218 PHE G C 1
ATOM 13441 O O . PHE G 1 227 ? 71.007 48.733 45.747 1.00 12.77 218 PHE G O 1
ATOM 13449 N N . SER G 1 228 ? 68.849 48.923 45.130 1.00 10.11 219 SER G N 1
ATOM 13450 C CA . SER G 1 228 ? 69.053 48.133 43.926 1.00 10.17 219 SER G CA 1
ATOM 13451 C C . SER G 1 228 ? 69.357 49.060 42.748 1.00 10.77 219 SER G C 1
ATOM 13452 O O . SER G 1 228 ? 69.376 50.291 42.875 1.00 12.71 219 SER G O 1
ATOM 13455 N N . LYS G 1 229 ? 69.627 48.466 41.579 1.00 10.53 220 LYS G N 1
ATOM 13456 C CA . LYS G 1 229 ? 70.074 49.267 40.445 1.00 12.34 220 LYS G CA 1
ATOM 13457 C C . LYS G 1 229 ? 68.988 50.218 39.960 1.00 11.28 220 LYS G C 1
ATOM 13458 O O . LYS G 1 229 ? 69.288 51.352 39.562 1.00 14.61 220 LYS G O 1
ATOM 13464 N N . THR G 1 230 ? 67.721 49.775 39.983 1.00 11.23 221 THR G N 1
ATOM 13465 C CA . THR G 1 230 ? 66.616 50.556 39.442 1.00 11.80 221 THR G CA 1
ATOM 13466 C C . THR G 1 230 ? 65.480 50.764 40.431 1.00 13.04 221 THR G C 1
ATOM 13467 O O . THR G 1 230 ? 64.549 51.520 40.120 1.00 12.46 221 THR G O 1
ATOM 13471 N N . GLY G 1 231 ? 65.518 50.127 41.600 1.00 10.10 222 GLY G N 1
ATOM 13472 C CA . GLY G 1 231 ? 64.391 50.075 42.499 1.00 9.22 222 GLY G CA 1
ATOM 13473 C C . GLY G 1 231 ? 63.617 48.779 42.437 1.00 8.21 222 GLY G C 1
ATOM 13474 O O . GLY G 1 231 ? 62.959 48.411 43.422 1.00 9.16 222 GLY G O 1
ATOM 13475 N N . LEU G 1 232 ? 63.690 48.076 41.308 1.00 8.39 223 LEU G N 1
ATOM 13476 C CA . LEU G 1 232 ? 63.157 46.735 41.144 1.00 8.21 223 LEU G CA 1
ATOM 13477 C C . LEU G 1 232 ? 64.133 45.714 41.737 1.00 8.59 223 LEU G C 1
ATOM 13478 O O . LEU G 1 232 ? 65.260 46.037 42.128 1.00 9.50 223 LEU G O 1
ATOM 13483 N N . THR G 1 233 ? 63.690 44.458 41.784 1.00 7.87 224 THR G N 1
ATOM 13484 C CA . THR G 1 233 ? 64.583 43.352 42.108 1.00 7.13 224 THR G CA 1
ATOM 13485 C C . THR G 1 233 ? 65.590 43.148 40.977 1.00 7.18 224 THR G C 1
ATOM 13486 O O . THR G 1 233 ? 65.211 43.086 39.805 1.00 9.06 224 THR G O 1
ATOM 13490 N N . ASP G 1 234 ? 66.868 42.999 41.326 1.00 8.37 225 ASP G N 1
ATOM 13491 C CA . ASP G 1 234 ? 67.900 42.646 40.350 1.00 8.83 225 ASP G CA 1
ATOM 13492 C C . ASP G 1 234 ? 68.126 41.138 40.342 1.00 9.69 225 ASP G C 1
ATOM 13493 O O . ASP G 1 234 ? 68.212 40.508 41.400 1.00 9.83 225 ASP G O 1
ATOM 13498 N N . ILE G 1 235 ? 68.262 40.561 39.141 1.00 8.17 226 ILE G N 1
ATOM 13499 C CA . ILE G 1 235 ? 68.460 39.111 39.062 1.00 9.16 226 ILE G CA 1
ATOM 13500 C C . ILE G 1 235 ? 69.701 38.676 39.827 1.00 9.22 226 ILE G C 1
ATOM 13501 O O . ILE G 1 235 ? 69.744 37.565 40.375 1.00 7.96 226 ILE G O 1
ATOM 13506 N N . GLU G 1 236 ? 70.721 39.536 39.889 1.00 8.07 227 GLU G N 1
ATOM 13507 C CA A GLU G 1 236 ? 71.964 39.240 40.594 0.53 8.67 227 GLU G CA 1
ATOM 13508 C CA B GLU G 1 236 ? 71.936 39.127 40.579 0.47 10.05 227 GLU G CA 1
ATOM 13509 C C . GLU G 1 236 ? 71.747 38.991 42.085 1.00 9.17 227 GLU G C 1
ATOM 13510 O O . GLU G 1 236 ? 72.594 38.365 42.733 1.00 9.83 227 GLU G O 1
ATOM 13521 N N . ASP G 1 237 ? 70.658 39.509 42.651 1.00 7.94 228 ASP G N 1
ATOM 13522 C CA . ASP G 1 237 ? 70.340 39.303 44.059 1.00 7.42 228 ASP G CA 1
ATOM 13523 C C . ASP G 1 237 ? 69.374 38.145 44.296 1.00 8.32 228 ASP G C 1
ATOM 13524 O O . ASP G 1 237 ? 69.143 37.773 45.457 1.00 8.77 228 ASP G O 1
ATOM 13529 N N . VAL G 1 238 ? 68.824 37.558 43.235 1.00 8.08 229 VAL G N 1
ATOM 13530 C CA . VAL G 1 238 ? 68.004 36.350 43.350 1.00 7.86 229 VAL G CA 1
ATOM 13531 C C . VAL G 1 238 ? 68.861 35.098 43.204 1.00 6.70 229 VAL G C 1
ATOM 13532 O O . VAL G 1 238 ? 68.700 34.125 43.951 1.00 8.11 229 VAL G O 1
ATOM 13536 N N . VAL G 1 239 ? 69.800 35.112 42.254 1.00 7.72 230 VAL G N 1
ATOM 13537 C CA A VAL G 1 239 ? 70.668 33.969 41.965 0.45 8.49 230 VAL G CA 1
ATOM 13538 C CA B VAL G 1 239 ? 70.601 33.912 41.996 0.55 8.33 230 VAL G CA 1
ATOM 13539 C C . VAL G 1 239 ? 71.358 33.396 43.209 1.00 9.57 230 VAL G C 1
ATOM 13540 O O . VAL G 1 239 ? 71.427 32.174 43.376 1.00 7.70 230 VAL G O 1
ATOM 13547 N N . PRO G 1 240 ? 71.896 34.226 44.118 1.00 7.61 231 PRO G N 1
ATOM 13548 C CA . PRO G 1 240 ? 72.576 33.638 45.285 1.00 7.15 231 PRO G CA 1
ATOM 13549 C C . PRO G 1 240 ? 71.643 32.886 46.216 1.00 7.15 231 PRO G C 1
ATOM 13550 O O . PRO G 1 240 ? 72.085 31.938 46.878 1.00 7.78 231 PRO G O 1
ATOM 13554 N N . PHE G 1 241 ? 70.370 33.285 46.303 1.00 6.75 232 PHE G N 1
ATOM 13555 C CA . PHE G 1 241 ? 69.421 32.545 47.128 1.00 7.89 232 PHE G CA 1
ATOM 13556 C C . PHE G 1 241 ? 69.089 31.201 46.492 1.00 6.22 232 PHE G C 1
ATOM 13557 O O . PHE G 1 241 ? 69.023 30.183 47.190 1.00 8.01 232 PHE G O 1
ATOM 13565 N N . ILE G 1 242 ? 68.933 31.165 45.166 1.00 7.47 233 ILE G N 1
ATOM 13566 C CA A ILE G 1 242 ? 68.732 29.898 44.460 0.25 7.99 233 ILE G CA 1
ATOM 13567 C CA B ILE G 1 242 ? 68.705 29.881 44.522 0.75 7.96 233 ILE G CA 1
ATOM 13568 C C . ILE G 1 242 ? 69.910 28.968 44.713 1.00 7.77 233 ILE G C 1
ATOM 13569 O O . ILE G 1 242 ? 69.752 27.779 45.018 1.00 8.01 233 ILE G O 1
ATOM 13578 N N . ARG G 1 243 ? 71.124 29.515 44.599 1.00 7.99 234 ARG G N 1
ATOM 13579 C CA A ARG G 1 243 ? 72.333 28.737 44.854 0.53 9.28 234 ARG G CA 1
ATOM 13580 C CA B ARG G 1 243 ? 72.313 28.711 44.844 0.47 9.29 234 ARG G CA 1
ATOM 13581 C C . ARG G 1 243 ? 72.332 28.167 46.267 1.00 9.95 234 ARG G C 1
ATOM 13582 O O . ARG G 1 243 ? 72.664 26.995 46.480 1.00 8.25 234 ARG G O 1
ATOM 13597 N N . HIS G 1 244 ? 71.966 28.991 47.252 1.00 6.52 235 HIS G N 1
ATOM 13598 C CA . HIS G 1 244 ? 71.883 28.520 48.633 1.00 7.68 235 HIS G CA 1
ATOM 13599 C C . HIS G 1 244 ? 70.910 27.352 48.751 1.00 6.76 235 HIS G C 1
ATOM 13600 O O . HIS G 1 244 ? 71.237 26.315 49.341 1.00 7.32 235 HIS G O 1
ATOM 13607 N N . LEU G 1 245 ? 69.704 27.505 48.197 1.00 7.04 236 LEU G N 1
ATOM 13608 C CA . LEU G 1 245 ? 68.685 26.469 48.335 1.00 7.18 236 LEU G CA 1
ATOM 13609 C C . LEU G 1 245 ? 69.168 25.132 47.786 1.00 6.72 236 LEU G C 1
ATOM 13610 O O . LEU G 1 245 ? 68.850 24.079 48.347 1.00 8.28 236 LEU G O 1
ATOM 13615 N N . VAL G 1 246 ? 69.946 25.146 46.699 1.00 7.72 237 VAL G N 1
ATOM 13616 C CA . VAL G 1 246 ? 70.330 23.889 46.055 1.00 7.04 237 VAL G CA 1
ATOM 13617 C C . VAL G 1 246 ? 71.659 23.362 46.588 1.00 9.11 237 VAL G C 1
ATOM 13618 O O . VAL G 1 246 ? 72.182 22.364 46.080 1.00 8.70 237 VAL G O 1
ATOM 13622 N N . THR G 1 247 ? 72.204 24.022 47.619 1.00 8.15 238 THR G N 1
ATOM 13623 C CA . THR G 1 247 ? 73.446 23.575 48.256 1.00 6.93 238 THR G CA 1
ATOM 13624 C C . THR G 1 247 ? 73.266 23.438 49.768 1.00 8.16 238 THR G C 1
ATOM 13625 O O . THR G 1 247 ? 72.643 22.478 50.234 1.00 9.52 238 THR G O 1
ATOM 13629 N N . ASP G 1 248 ? 73.793 24.387 50.544 1.00 7.54 239 ASP G N 1
ATOM 13630 C CA . ASP G 1 248 ? 73.762 24.258 52.000 1.00 8.14 239 ASP G CA 1
ATOM 13631 C C . ASP G 1 248 ? 72.410 24.606 52.624 1.00 8.59 239 ASP G C 1
ATOM 13632 O O . ASP G 1 248 ? 72.237 24.378 53.830 1.00 10.41 239 ASP G O 1
ATOM 13637 N N . GLY G 1 249 ? 71.445 25.088 51.836 1.00 7.94 240 GLY G N 1
ATOM 13638 C CA . GLY G 1 249 ? 70.093 25.335 52.321 1.00 7.35 240 GLY G CA 1
ATOM 13639 C C . GLY G 1 249 ? 69.123 24.195 52.082 1.00 7.41 240 GLY G C 1
ATOM 13640 O O . GLY G 1 249 ? 67.906 24.416 52.026 1.00 7.76 240 GLY G O 1
ATOM 13641 N N . TRP G 1 250 ? 69.657 22.966 51.992 1.00 7.19 241 TRP G N 1
ATOM 13642 C CA . TRP G 1 250 ? 68.855 21.792 51.661 1.00 7.49 241 TRP G CA 1
ATOM 13643 C C . TRP G 1 250 ? 67.746 21.535 52.672 1.00 7.82 241 TRP G C 1
ATOM 13644 O O . TRP G 1 250 ? 66.733 20.917 52.328 1.00 8.60 241 TRP G O 1
ATOM 13655 N N . TRP G 1 251 ? 67.911 21.977 53.923 1.00 6.99 242 TRP G N 1
ATOM 13656 C CA . TRP G 1 251 ? 66.882 21.711 54.926 1.00 7.73 242 TRP G CA 1
ATOM 13657 C C . TRP G 1 251 ? 65.626 22.551 54.703 1.00 8.15 242 TRP G C 1
ATOM 13658 O O . TRP G 1 251 ? 64.578 22.253 55.299 1.00 8.08 242 TRP G O 1
ATOM 13669 N N . ILE G 1 252 ? 65.696 23.584 53.866 1.00 7.50 243 ILE G N 1
ATOM 13670 C CA . ILE G 1 252 ? 64.503 24.328 53.467 1.00 6.45 243 ILE G CA 1
ATOM 13671 C C . ILE G 1 252 ? 63.780 23.518 52.398 1.00 7.65 243 ILE G C 1
ATOM 13672 O O . ILE G 1 252 ? 64.319 23.280 51.309 1.00 8.23 243 ILE G O 1
ATOM 13677 N N . THR G 1 253 ? 62.552 23.091 52.699 1.00 7.00 244 THR G N 1
ATOM 13678 C CA . THR G 1 253 ? 61.759 22.348 51.734 1.00 5.74 244 THR G CA 1
ATOM 13679 C C . THR G 1 253 ? 60.285 22.534 52.061 1.00 6.54 244 THR G C 1
ATOM 13680 O O . THR G 1 253 ? 59.907 22.719 53.226 1.00 7.33 244 THR G O 1
ATOM 13684 N N . GLY G 1 254 ? 59.456 22.488 51.019 1.00 7.02 245 GLY G N 1
ATOM 13685 C CA . GLY G 1 254 ? 58.032 22.715 51.209 1.00 7.94 245 GLY G CA 1
ATOM 13686 C C . GLY G 1 254 ? 57.645 24.146 51.461 1.00 7.22 245 GLY G C 1
ATOM 13687 O O . GLY G 1 254 ? 56.553 24.394 51.981 1.00 9.01 245 GLY G O 1
ATOM 13688 N N . GLN G 1 255 ? 58.503 25.099 51.094 1.00 8.00 246 GLN G N 1
ATOM 13689 C CA . GLN G 1 255 ? 58.283 26.513 51.347 1.00 7.05 246 GLN G CA 1
ATOM 13690 C C . GLN G 1 255 ? 58.258 27.277 50.032 1.00 7.58 246 GLN G C 1
ATOM 13691 O O . GLN G 1 255 ? 58.932 26.910 49.060 1.00 6.49 246 GLN G O 1
ATOM 13697 N N . THR G 1 256 ? 57.475 28.356 50.031 1.00 6.93 247 THR G N 1
ATOM 13698 C CA . THR G 1 256 ? 57.453 29.364 48.978 1.00 5.95 247 THR G CA 1
ATOM 13699 C C . THR G 1 256 ? 57.921 30.660 49.633 1.00 5.76 247 THR G C 1
ATOM 13700 O O . THR G 1 256 ? 57.262 31.161 50.550 1.00 6.70 247 THR G O 1
ATOM 13704 N N . ILE G 1 257 ? 59.084 31.165 49.211 1.00 6.13 248 ILE G N 1
ATOM 13705 C CA . ILE G 1 257 ? 59.768 32.255 49.895 1.00 5.31 248 ILE G CA 1
ATOM 13706 C C . ILE G 1 257 ? 59.874 33.449 48.959 1.00 5.52 248 ILE G C 1
ATOM 13707 O O . ILE G 1 257 ? 60.196 33.295 47.775 1.00 6.78 248 ILE G O 1
ATOM 13712 N N . LEU G 1 258 ? 59.598 34.636 49.493 1.00 6.58 249 LEU G N 1
ATOM 13713 C CA . LEU G 1 258 ? 59.550 35.871 48.715 1.00 7.39 249 LEU G CA 1
ATOM 13714 C C . LEU G 1 258 ? 60.841 36.663 48.907 1.00 8.62 249 LEU G C 1
ATOM 13715 O O . LEU G 1 258 ? 61.246 36.950 50.041 1.00 7.80 249 LEU G O 1
ATOM 13720 N N . ILE G 1 259 ? 61.487 37.008 47.797 1.00 6.55 250 ILE G N 1
ATOM 13721 C CA . ILE G 1 259 ? 62.791 37.670 47.804 1.00 8.10 250 ILE G CA 1
ATOM 13722 C C . ILE G 1 259 ? 62.633 38.948 46.985 1.00 6.29 250 ILE G C 1
ATOM 13723 O O . ILE G 1 259 ? 62.724 38.935 45.749 1.00 8.23 250 ILE G O 1
ATOM 13728 N N . ASN G 1 260 ? 62.370 40.067 47.671 1.00 6.91 251 ASN G N 1
ATOM 13729 C CA . ASN G 1 260 ? 61.805 41.213 46.970 1.00 6.50 251 ASN G CA 1
ATOM 13730 C C . ASN G 1 260 ? 62.187 42.568 47.550 1.00 7.17 251 ASN G C 1
ATOM 13731 O O . ASN G 1 260 ? 61.582 43.571 47.150 1.00 7.51 251 ASN G O 1
ATOM 13736 N N . GLY G 1 261 ? 63.145 42.645 48.468 1.00 6.22 252 GLY G N 1
ATOM 13737 C CA . GLY G 1 261 ? 63.550 43.920 49.030 1.00 6.49 252 GLY G CA 1
ATOM 13738 C C . GLY G 1 261 ? 62.560 44.538 49.982 1.00 6.68 252 GLY G C 1
ATOM 13739 O O . GLY G 1 261 ? 62.705 45.716 50.333 1.00 7.96 252 GLY G O 1
ATOM 13740 N N . GLY G 1 262 ? 61.568 43.762 50.437 1.00 7.02 253 GLY G N 1
ATOM 13741 C CA . GLY G 1 262 ? 60.554 44.291 51.338 1.00 7.53 253 GLY G CA 1
ATOM 13742 C C . GLY G 1 262 ? 59.376 44.913 50.618 1.00 6.92 253 GLY G C 1
ATOM 13743 O O . GLY G 1 262 ? 58.999 46.057 50.893 1.00 8.39 253 GLY G O 1
ATOM 13744 N N . TYR G 1 263 ? 58.810 44.155 49.682 1.00 6.69 254 TYR G N 1
ATOM 13745 C CA . TYR G 1 263 ? 57.722 44.570 48.801 1.00 8.56 254 TYR G CA 1
ATOM 13746 C C . TYR G 1 263 ? 56.394 43.972 49.260 1.00 8.43 254 TYR G C 1
ATOM 13747 O O . TYR G 1 263 ? 55.468 44.704 49.615 1.00 12.47 254 TYR G O 1
ATOM 13756 N N . THR G 1 264 ? 56.294 42.646 49.279 1.00 6.41 255 THR G N 1
ATOM 13757 C CA . THR G 1 264 ? 55.213 41.936 49.940 1.00 6.86 255 THR G CA 1
ATOM 13758 C C . THR G 1 264 ? 55.803 40.963 50.948 1.00 5.93 255 THR G C 1
ATOM 13759 O O . THR G 1 264 ? 57.003 40.664 50.925 1.00 6.56 255 THR G O 1
ATOM 13763 N N . THR G 1 265 ? 54.934 40.453 51.826 1.00 6.72 256 THR G N 1
ATOM 13764 C CA . THR G 1 265 ? 55.318 39.464 52.817 1.00 8.45 256 THR G CA 1
ATOM 13765 C C . THR G 1 265 ? 54.211 38.421 52.903 1.00 9.82 256 THR G C 1
ATOM 13766 O O . THR G 1 265 ? 53.194 38.497 52.202 1.00 9.83 256 THR G O 1
ATOM 13770 N N . LYS G 1 266 ? 54.402 37.455 53.793 1.00 10.16 257 LYS G N 1
ATOM 13771 C CA . LYS G 1 266 ? 53.432 36.388 54.012 1.00 10.62 257 LYS G CA 1
ATOM 13772 C C . LYS G 1 266 ? 53.705 35.720 55.343 1.00 12.82 257 LYS G C 1
ATOM 13773 O O . LYS G 1 266 ? 54.736 35.967 55.977 1.00 11.30 257 LYS G O 1
ATOM 13780 N N . ALA H 1 11 ? 46.263 -0.220 -17.291 1.00 36.11 2 ALA H N 1
ATOM 13781 C CA . ALA H 1 11 ? 45.803 1.118 -16.926 1.00 30.27 2 ALA H CA 1
ATOM 13782 C C . ALA H 1 11 ? 46.841 1.867 -16.093 1.00 25.48 2 ALA H C 1
ATOM 13783 O O . ALA H 1 11 ? 47.486 1.288 -15.218 1.00 27.23 2 ALA H O 1
ATOM 13785 N N . THR H 1 12 ? 46.998 3.156 -16.380 1.00 20.62 3 THR H N 1
ATOM 13786 C CA . THR H 1 12 ? 47.826 4.053 -15.589 1.00 21.82 3 THR H CA 1
ATOM 13787 C C . THR H 1 12 ? 46.911 5.063 -14.910 1.00 20.95 3 THR H C 1
ATOM 13788 O O . THR H 1 12 ? 45.891 5.464 -15.479 1.00 21.36 3 THR H O 1
ATOM 13792 N N . HIS H 1 13 ? 47.265 5.464 -13.690 1.00 22.13 4 HIS H N 1
ATOM 13793 C CA . HIS H 1 13 ? 46.379 6.276 -12.862 1.00 25.51 4 HIS H CA 1
ATOM 13794 C C . HIS H 1 13 ? 46.901 7.693 -12.647 1.00 30.55 4 HIS H C 1
ATOM 13795 O O . HIS H 1 13 ? 46.569 8.336 -11.648 1.00 37.37 4 HIS H O 1
ATOM 13802 N N . THR H 1 14 ? 47.708 8.190 -13.574 1.00 28.48 5 THR H N 1
ATOM 13803 C CA . THR H 1 14 ? 48.241 9.543 -13.524 1.00 29.43 5 THR H CA 1
ATOM 13804 C C . THR H 1 14 ? 47.745 10.320 -14.749 1.00 26.57 5 THR H C 1
ATOM 13805 O O . THR H 1 14 ? 46.943 9.817 -15.542 1.00 25.99 5 THR H O 1
ATOM 13809 N N . LEU H 1 15 ? 48.234 11.555 -14.904 1.00 19.10 6 LEU H N 1
ATOM 13810 C CA . LEU H 1 15 ? 47.797 12.440 -15.978 1.00 16.91 6 LEU H CA 1
ATOM 13811 C C . LEU H 1 15 ? 48.705 12.433 -17.202 1.00 17.89 6 LEU H C 1
ATOM 13812 O O . LEU H 1 15 ? 48.301 12.934 -18.257 1.00 20.45 6 LEU H O 1
ATOM 13817 N N . ALA H 1 16 ? 49.919 11.919 -17.095 1.00 18.33 7 ALA H N 1
ATOM 13818 C CA . ALA H 1 16 ? 50.798 11.940 -18.250 1.00 20.46 7 ALA H CA 1
ATOM 13819 C C . ALA H 1 16 ? 50.233 11.068 -19.361 1.00 22.59 7 ALA H C 1
ATOM 13820 O O . ALA H 1 16 ? 49.639 10.009 -19.113 1.00 22.82 7 ALA H O 1
ATOM 13822 N N . ASP H 1 17 ? 50.401 11.540 -20.591 1.00 22.56 8 ASP H N 1
ATOM 13823 C CA . ASP H 1 17 ? 49.876 10.929 -21.801 1.00 22.72 8 ASP H CA 1
ATOM 13824 C C . ASP H 1 17 ? 48.354 10.998 -21.878 1.00 17.20 8 ASP H C 1
ATOM 13825 O O . ASP H 1 17 ? 47.779 10.456 -22.822 1.00 25.00 8 ASP H O 1
ATOM 13830 N N . LYS H 1 18 ? 47.682 11.656 -20.927 1.00 17.05 9 LYS H N 1
ATOM 13831 C CA . LYS H 1 18 ? 46.226 11.755 -20.938 1.00 15.15 9 LYS H CA 1
ATOM 13832 C C . LYS H 1 18 ? 45.797 13.044 -21.628 1.00 14.33 9 LYS H C 1
ATOM 13833 O O . LYS H 1 18 ? 46.328 14.123 -21.334 1.00 17.19 9 LYS H O 1
ATOM 13839 N N . VAL H 1 19 ? 44.827 12.933 -22.533 1.00 17.78 10 VAL H N 1
ATOM 13840 C CA . VAL H 1 19 ? 44.176 14.085 -23.148 1.00 14.21 10 VAL H CA 1
ATOM 13841 C C . VAL H 1 19 ? 42.891 14.393 -22.386 1.00 15.38 10 VAL H C 1
ATOM 13842 O O . VAL H 1 19 ? 42.047 13.507 -22.192 1.00 13.80 10 VAL H O 1
ATOM 13846 N N . VAL H 1 20 ? 42.731 15.654 -21.978 1.00 13.18 11 VAL H N 1
ATOM 13847 C CA . VAL H 1 20 ? 41.588 16.121 -21.201 1.00 12.48 11 VAL H CA 1
ATOM 13848 C C . VAL H 1 20 ? 40.709 16.995 -22.087 1.00 12.67 11 VAL H C 1
ATOM 13849 O O . VAL H 1 20 ? 41.217 17.880 -22.791 1.00 14.25 11 VAL H O 1
ATOM 13853 N N . LEU H 1 21 ? 39.395 16.764 -22.042 1.00 12.69 12 LEU H N 1
ATOM 13854 C CA . LEU H 1 21 ? 38.409 17.648 -22.656 1.00 12.12 12 LEU H CA 1
ATOM 13855 C C . LEU H 1 21 ? 37.545 18.231 -21.547 1.00 12.25 12 LEU H C 1
ATOM 13856 O O . LEU H 1 21 ? 36.994 17.482 -20.731 1.00 11.30 12 LEU H O 1
ATOM 13861 N N . ILE H 1 22 ? 37.431 19.559 -21.504 1.00 11.19 13 ILE H N 1
ATOM 13862 C CA . ILE H 1 22 ? 36.661 20.253 -20.467 1.00 10.17 13 ILE H CA 1
ATOM 13863 C C . ILE H 1 22 ? 35.615 21.125 -21.146 1.00 12.03 13 ILE H C 1
ATOM 13864 O O . ILE H 1 22 ? 35.959 22.086 -21.848 1.00 12.09 13 ILE H O 1
ATOM 13869 N N . ALA H 1 23 ? 34.341 20.791 -20.942 1.00 11.62 14 ALA H N 1
ATOM 13870 C CA . ALA H 1 23 ? 33.245 21.656 -21.353 1.00 11.59 14 ALA H CA 1
ATOM 13871 C C . ALA H 1 23 ? 33.104 22.778 -20.334 1.00 13.14 14 ALA H C 1
ATOM 13872 O O . ALA H 1 23 ? 33.035 22.525 -19.124 1.00 12.43 14 ALA H O 1
ATOM 13874 N N . GLY H 1 24 ? 33.077 24.016 -20.817 1.00 11.12 15 GLY H N 1
ATOM 13875 C CA . GLY H 1 24 ? 33.185 25.166 -19.933 1.00 12.78 15 GLY H CA 1
ATOM 13876 C C . GLY H 1 24 ? 34.564 25.314 -19.325 1.00 12.25 15 GLY H C 1
ATOM 13877 O O . GLY H 1 24 ? 34.679 25.658 -18.143 1.00 13.46 15 GLY H O 1
ATOM 13878 N N . GLY H 1 25 ? 35.617 25.064 -20.103 1.00 12.07 16 GLY H N 1
ATOM 13879 C CA . GLY H 1 25 ? 36.971 25.058 -19.588 1.00 13.31 16 GLY H CA 1
ATOM 13880 C C . GLY H 1 25 ? 37.722 26.370 -19.668 1.00 14.27 16 GLY H C 1
ATOM 13881 O O . GLY H 1 25 ? 38.930 26.384 -19.409 1.00 13.99 16 GLY H O 1
ATOM 13882 N N . ALA H 1 26 ? 37.050 27.473 -20.007 1.00 14.70 17 ALA H N 1
ATOM 13883 C CA . ALA H 1 26 ? 37.718 28.741 -20.278 1.00 16.61 17 ALA H CA 1
ATOM 13884 C C . ALA H 1 26 ? 37.901 29.626 -19.055 1.00 14.18 17 ALA H C 1
ATOM 13885 O O . ALA H 1 26 ? 38.797 30.482 -19.060 1.00 15.71 17 ALA H O 1
ATOM 13887 N N . LYS H 1 27 ? 37.072 29.466 -18.027 1.00 13.41 18 LYS H N 1
ATOM 13888 C CA . LYS H 1 27 ? 37.017 30.429 -16.937 1.00 14.08 18 LYS H CA 1
ATOM 13889 C C . LYS H 1 27 ? 36.440 29.734 -15.715 1.00 13.60 18 LYS H C 1
ATOM 13890 O O . LYS H 1 27 ? 35.956 28.602 -15.791 1.00 12.80 18 LYS H O 1
ATOM 13896 N N . ASN H 1 28 ? 36.511 30.428 -14.583 1.00 12.97 19 ASN H N 1
ATOM 13897 C CA . ASN H 1 28 ? 35.863 29.999 -13.334 1.00 13.25 19 ASN H CA 1
ATOM 13898 C C . ASN H 1 28 ? 36.338 28.588 -12.997 1.00 11.87 19 ASN H C 1
ATOM 13899 O O . ASN H 1 28 ? 37.546 28.318 -13.077 1.00 14.01 19 ASN H O 1
ATOM 13904 N N . LEU H 1 29 ? 35.449 27.662 -12.638 1.00 11.28 20 LEU H N 1
ATOM 13905 C CA . LEU H 1 29 ? 35.895 26.342 -12.207 1.00 10.70 20 LEU H CA 1
ATOM 13906 C C . LEU H 1 29 ? 36.619 25.601 -13.328 1.00 12.34 20 LEU H C 1
ATOM 13907 O O . LEU H 1 29 ? 37.715 25.066 -13.122 1.00 11.93 20 LEU H O 1
ATOM 13912 N N . GLY H 1 30 ? 36.024 25.559 -14.524 1.00 11.03 21 GLY H N 1
ATOM 13913 C CA . GLY H 1 30 ? 36.631 24.806 -15.616 1.00 11.67 21 GLY H CA 1
ATOM 13914 C C . GLY H 1 30 ? 38.004 25.324 -16.011 1.00 12.54 21 GLY H C 1
ATOM 13915 O O . GLY H 1 30 ? 38.905 24.544 -16.332 1.00 12.94 21 GLY H O 1
ATOM 13916 N N . GLY H 1 31 ? 38.181 26.646 -16.007 1.00 11.69 22 GLY H N 1
ATOM 13917 C CA . GLY H 1 31 ? 39.486 27.201 -16.319 1.00 14.67 22 GLY H CA 1
ATOM 13918 C C . GLY H 1 31 ? 40.532 26.853 -15.283 1.00 14.45 22 GLY H C 1
ATOM 13919 O O . GLY H 1 31 ? 41.709 26.677 -15.613 1.00 14.55 22 GLY H O 1
ATOM 13920 N N . LEU H 1 32 ? 40.131 26.754 -14.015 1.00 11.91 23 LEU H N 1
ATOM 13921 C CA . LEU H 1 32 ? 41.085 26.330 -12.999 1.00 12.03 23 LEU H CA 1
ATOM 13922 C C . LEU H 1 32 ? 41.400 24.841 -13.119 1.00 11.59 23 LEU H C 1
ATOM 13923 O O . LEU H 1 32 ? 42.550 24.436 -12.918 1.00 12.37 23 LEU H O 1
ATOM 13928 N N . ILE H 1 33 ? 40.406 24.016 -13.463 1.00 11.29 24 ILE H N 1
ATOM 13929 C CA . ILE H 1 33 ? 40.674 22.601 -13.733 1.00 10.90 24 ILE H CA 1
ATOM 13930 C C . ILE H 1 33 ? 41.703 22.455 -14.851 1.00 11.25 24 ILE H C 1
ATOM 13931 O O . ILE H 1 33 ? 42.646 21.660 -14.751 1.00 11.43 24 ILE H O 1
ATOM 13936 N N . ALA H 1 34 ? 41.521 23.206 -15.941 1.00 11.51 25 ALA H N 1
ATOM 13937 C CA . ALA H 1 34 ? 42.451 23.138 -17.065 1.00 12.12 25 ALA H CA 1
ATOM 13938 C C . ALA H 1 34 ? 43.877 23.418 -16.612 1.00 12.78 25 ALA H C 1
ATOM 13939 O O . ALA H 1 34 ? 44.803 22.663 -16.934 1.00 14.43 25 ALA H O 1
ATOM 13941 N N . ARG H 1 35 ? 44.072 24.502 -15.855 1.00 14.00 26 ARG H N 1
ATOM 13942 C CA . ARG H 1 35 ? 45.406 24.860 -15.380 1.00 13.79 26 ARG H CA 1
ATOM 13943 C C . ARG H 1 35 ? 45.943 23.817 -14.407 1.00 13.75 26 ARG H C 1
ATOM 13944 O O . ARG H 1 35 ? 47.134 23.486 -14.435 1.00 14.38 26 ARG H O 1
ATOM 13952 N N . ASP H 1 36 ? 45.079 23.298 -13.535 1.00 14.66 27 ASP H N 1
ATOM 13953 C CA . ASP H 1 36 ? 45.518 22.355 -12.515 1.00 13.48 27 ASP H CA 1
ATOM 13954 C C . ASP H 1 36 ? 45.951 21.026 -13.126 1.00 14.79 27 ASP H C 1
ATOM 13955 O O . ASP H 1 36 ? 46.987 20.468 -12.743 1.00 14.84 27 ASP H O 1
ATOM 13960 N N . LEU H 1 37 ? 45.169 20.492 -14.065 1.00 12.50 28 LEU H N 1
ATOM 13961 C CA . LEU H 1 37 ? 45.542 19.220 -14.678 1.00 13.28 28 LEU H CA 1
ATOM 13962 C C . LEU H 1 37 ? 46.775 19.374 -15.561 1.00 14.71 28 LEU H C 1
ATOM 13963 O O . LEU H 1 37 ? 47.651 18.502 -15.569 1.00 17.11 28 LEU H O 1
ATOM 13968 N N . ALA H 1 38 ? 46.871 20.483 -16.299 1.00 14.53 29 ALA H N 1
ATOM 13969 C CA . ALA H 1 38 ? 48.083 20.748 -17.065 1.00 16.06 29 ALA H CA 1
ATOM 13970 C C . ALA H 1 38 ? 49.294 20.866 -16.148 1.00 16.21 29 ALA H C 1
ATOM 13971 O O . ALA H 1 38 ? 50.357 20.297 -16.431 1.00 18.91 29 ALA H O 1
ATOM 13973 N N . GLY H 1 39 ? 49.141 21.573 -15.023 1.00 17.32 30 GLY H N 1
ATOM 13974 C CA . GLY H 1 39 ? 50.245 21.752 -14.094 1.00 19.74 30 GLY H CA 1
ATOM 13975 C C . GLY H 1 39 ? 50.702 20.467 -13.438 1.00 22.56 30 GLY H C 1
ATOM 13976 O O . GLY H 1 39 ? 51.857 20.378 -13.001 1.00 25.85 30 GLY H O 1
ATOM 13977 N N . HIS H 1 40 ? 49.827 19.465 -13.365 1.00 17.86 31 HIS H N 1
ATOM 13978 C CA . HIS H 1 40 ? 50.163 18.161 -12.807 1.00 16.99 31 HIS H CA 1
ATOM 13979 C C . HIS H 1 40 ? 50.519 17.129 -13.877 1.00 20.64 31 HIS H C 1
ATOM 13980 O O . HIS H 1 40 ? 50.641 15.941 -13.562 1.00 21.20 31 HIS H O 1
ATOM 13987 N N . GLY H 1 41 ? 50.694 17.553 -15.126 1.00 16.63 32 GLY H N 1
ATOM 13988 C CA . GLY H 1 41 ? 51.326 16.726 -16.135 1.00 21.11 32 GLY H CA 1
ATOM 13989 C C . GLY H 1 41 ? 50.440 16.167 -17.231 1.00 21.57 32 GLY H C 1
ATOM 13990 O O . GLY H 1 41 ? 50.882 15.262 -17.945 1.00 22.07 32 GLY H O 1
ATOM 13991 N N . ALA H 1 42 ? 49.213 16.661 -17.391 1.00 17.61 33 ALA H N 1
ATOM 13992 C CA . ALA H 1 42 ? 48.383 16.212 -18.501 1.00 17.23 33 ALA H CA 1
ATOM 13993 C C . ALA H 1 42 ? 49.073 16.493 -19.834 1.00 18.68 33 ALA H C 1
ATOM 13994 O O . ALA H 1 42 ? 49.810 17.472 -19.991 1.00 20.67 33 ALA H O 1
ATOM 13996 N N . LYS H 1 43 ? 48.834 15.609 -20.804 1.00 17.40 34 LYS H N 1
ATOM 13997 C CA . LYS H 1 43 ? 49.457 15.770 -22.113 1.00 20.29 34 LYS H CA 1
ATOM 13998 C C . LYS H 1 43 ? 48.845 16.936 -22.876 1.00 19.01 34 LYS H C 1
ATOM 13999 O O . LYS H 1 43 ? 49.564 17.713 -23.513 1.00 20.84 34 LYS H O 1
ATOM 14005 N N . ALA H 1 44 ? 47.524 17.081 -22.819 1.00 17.28 35 ALA H N 1
ATOM 14006 C CA . ALA H 1 44 ? 46.842 18.093 -23.608 1.00 17.86 35 ALA H CA 1
ATOM 14007 C C . ALA H 1 44 ? 45.494 18.389 -22.970 1.00 16.50 35 ALA H C 1
ATOM 14008 O O . ALA H 1 44 ? 44.882 17.515 -22.350 1.00 17.46 35 ALA H O 1
ATOM 14010 N N . VAL H 1 45 ? 45.041 19.633 -23.129 1.00 17.11 36 VAL H N 1
ATOM 14011 C CA . VAL H 1 45 ? 43.723 20.058 -22.664 1.00 17.30 36 VAL H CA 1
ATOM 14012 C C . VAL H 1 45 ? 42.973 20.666 -23.840 1.00 15.15 36 VAL H C 1
ATOM 14013 O O . VAL H 1 45 ? 43.442 21.637 -24.448 1.00 15.55 36 VAL H O 1
ATOM 14017 N N . ALA H 1 46 ? 41.820 20.085 -24.166 1.00 16.36 37 ALA H N 1
ATOM 14018 C CA . ALA H 1 46 ? 40.884 20.659 -25.124 1.00 14.72 37 ALA H CA 1
ATOM 14019 C C . ALA H 1 46 ? 39.888 21.517 -24.354 1.00 14.25 37 ALA H C 1
ATOM 14020 O O . ALA H 1 46 ? 39.120 21.005 -23.529 1.00 14.39 37 ALA H O 1
ATOM 14022 N N . ILE H 1 47 ? 39.902 22.819 -24.622 1.00 14.24 38 ILE H N 1
ATOM 14023 C CA . ILE H 1 47 ? 39.196 23.818 -23.825 1.00 15.80 38 ILE H CA 1
ATOM 14024 C C . ILE H 1 47 ? 37.964 24.254 -24.605 1.00 13.86 38 ILE H C 1
ATOM 14025 O O . ILE H 1 47 ? 38.075 25.005 -25.582 1.00 16.13 38 ILE H O 1
ATOM 14030 N N . HIS H 1 48 ? 36.789 23.803 -24.179 1.00 14.90 39 HIS H N 1
ATOM 14031 C CA . HIS H 1 48 ? 35.549 24.251 -24.794 1.00 15.41 39 HIS H CA 1
ATOM 14032 C C . HIS H 1 48 ? 35.049 25.550 -24.162 1.00 14.85 39 HIS H C 1
ATOM 14033 O O . HIS H 1 48 ? 35.229 25.800 -22.965 1.00 14.72 39 HIS H O 1
ATOM 14040 N N . TYR H 1 49 ? 34.411 26.382 -24.985 1.00 15.53 40 TYR H N 1
ATOM 14041 C CA . TYR H 1 49 ? 33.716 27.564 -24.492 1.00 14.89 40 TYR H CA 1
ATOM 14042 C C . TYR H 1 49 ? 32.500 27.826 -25.370 1.00 15.63 40 TYR H C 1
ATOM 14043 O O . TYR H 1 49 ? 32.424 27.363 -26.509 1.00 15.78 40 TYR H O 1
ATOM 14052 N N . ASN H 1 50 ? 31.544 28.584 -24.832 1.00 14.84 41 ASN H N 1
ATOM 14053 C CA . ASN H 1 50 ? 30.284 28.826 -25.529 1.00 15.35 41 ASN H CA 1
ATOM 14054 C C . ASN H 1 50 ? 30.200 30.226 -26.134 1.00 18.26 41 ASN H C 1
ATOM 14055 O O . ASN H 1 50 ? 30.298 30.384 -27.354 1.00 18.26 41 ASN H O 1
ATOM 14060 N N . SER H 1 51 ? 30.007 31.246 -25.301 1.00 18.57 42 SER H N 1
ATOM 14061 C CA . SER H 1 51 ? 29.750 32.591 -25.802 1.00 17.72 42 SER H CA 1
ATOM 14062 C C . SER H 1 51 ? 31.022 33.248 -26.325 1.00 18.98 42 SER H C 1
ATOM 14063 O O . SER H 1 51 ? 32.130 32.987 -25.846 1.00 19.68 42 SER H O 1
ATOM 14066 N N . ALA H 1 52 ? 30.847 34.130 -27.314 1.00 20.20 43 ALA H N 1
ATOM 14067 C CA . ALA H 1 52 ? 31.967 34.936 -27.787 1.00 19.81 43 ALA H CA 1
ATOM 14068 C C . ALA H 1 52 ? 32.598 35.738 -26.656 1.00 19.67 43 ALA H C 1
ATOM 14069 O O . ALA H 1 52 ? 33.808 35.989 -26.675 1.00 19.83 43 ALA H O 1
ATOM 14071 N N . ALA H 1 53 ? 31.800 36.128 -25.658 1.00 21.20 44 ALA H N 1
ATOM 14072 C CA . ALA H 1 53 ? 32.318 36.837 -24.495 1.00 25.20 44 ALA H CA 1
ATOM 14073 C C . ALA H 1 53 ? 33.304 36.006 -23.684 1.00 23.08 44 ALA H C 1
ATOM 14074 O O . ALA H 1 53 ? 34.025 36.575 -22.856 1.00 24.58 44 ALA H O 1
ATOM 14076 N N . SER H 1 54 ? 33.363 34.691 -23.900 1.00 18.03 45 SER H N 1
ATOM 14077 C CA . SER H 1 54 ? 34.278 33.820 -23.177 1.00 16.75 45 SER H CA 1
ATOM 14078 C C . SER H 1 54 ? 35.548 33.499 -23.956 1.00 17.41 45 SER H C 1
ATOM 14079 O O . SER H 1 54 ? 36.426 32.815 -23.420 1.00 16.40 45 SER H O 1
ATOM 14082 N N . GLN H 1 55 ? 35.670 33.981 -25.198 1.00 20.20 46 GLN H N 1
ATOM 14083 C CA . GLN H 1 55 ? 36.776 33.556 -26.053 1.00 21.60 46 GLN H CA 1
ATOM 14084 C C . GLN H 1 55 ? 38.123 34.032 -25.525 1.00 18.77 46 GLN H C 1
ATOM 14085 O O . GLN H 1 55 ? 39.098 33.272 -25.532 1.00 20.96 46 GLN H O 1
ATOM 14091 N N . ALA H 1 56 ? 38.209 35.289 -25.080 1.00 21.07 47 ALA H N 1
ATOM 14092 C CA . ALA H 1 56 ? 39.483 35.801 -24.582 1.00 22.07 47 ALA H CA 1
ATOM 14093 C C . ALA H 1 56 ? 39.951 35.016 -23.364 1.00 22.80 47 ALA H C 1
ATOM 14094 O O . ALA H 1 56 ? 41.146 34.732 -23.220 1.00 23.31 47 ALA H O 1
ATOM 14096 N N . GLN H 1 57 ? 39.021 34.635 -22.487 1.00 20.85 48 GLN H N 1
ATOM 14097 C CA . GLN H 1 57 ? 39.394 33.807 -21.346 1.00 17.67 48 GLN H CA 1
ATOM 14098 C C . GLN H 1 57 ? 39.839 32.419 -21.787 1.00 17.69 48 GLN H C 1
ATOM 14099 O O . GLN H 1 57 ? 40.771 31.852 -21.205 1.00 16.04 48 GLN H O 1
ATOM 14105 N N . ALA H 1 58 ? 39.191 31.857 -22.816 1.00 16.16 49 ALA H N 1
ATOM 14106 C CA . ALA H 1 58 ? 39.587 30.541 -23.310 1.00 18.28 49 ALA H CA 1
ATOM 14107 C C . ALA H 1 58 ? 41.020 30.552 -23.823 1.00 17.01 49 ALA H C 1
ATOM 14108 O O . ALA H 1 58 ? 41.795 29.632 -23.540 1.00 16.86 49 ALA H O 1
ATOM 14110 N N . GLU H 1 59 ? 41.392 31.588 -24.577 1.00 20.21 50 GLU H N 1
ATOM 14111 C CA . GLU H 1 59 ? 42.749 31.641 -25.107 1.00 18.51 50 GLU H CA 1
ATOM 14112 C C . GLU H 1 59 ? 43.766 31.960 -24.018 1.00 19.25 50 GLU H C 1
ATOM 14113 O O . GLU H 1 59 ? 44.900 31.469 -24.065 1.00 20.56 50 GLU H O 1
ATOM 14119 N N . GLU H 1 60 ? 43.381 32.770 -23.029 1.00 19.48 51 GLU H N 1
ATOM 14120 C CA . GLU H 1 60 ? 44.245 32.984 -21.874 1.00 18.80 51 GLU H CA 1
ATOM 14121 C C . GLU H 1 60 ? 44.465 31.682 -21.109 1.00 20.03 51 GLU H C 1
ATOM 14122 O O . GLU H 1 60 ? 45.584 31.391 -20.667 1.00 21.97 51 GLU H O 1
ATOM 14128 N N . THR H 1 61 ? 43.408 30.878 -20.957 1.00 16.51 52 THR H N 1
ATOM 14129 C CA . THR H 1 61 ? 43.551 29.566 -20.335 1.00 15.89 52 THR H CA 1
ATOM 14130 C C . THR H 1 61 ? 44.441 28.649 -21.167 1.00 19.42 52 THR H C 1
ATOM 14131 O O . THR H 1 61 ? 45.309 27.957 -20.622 1.00 16.73 52 THR H O 1
ATOM 14135 N N . ALA H 1 62 ? 44.257 28.647 -22.491 1.00 16.62 53 ALA H N 1
ATOM 14136 C CA . ALA H 1 62 ? 45.117 27.842 -23.355 1.00 17.62 53 ALA H CA 1
ATOM 14137 C C . ALA H 1 62 ? 46.581 28.234 -23.204 1.00 19.47 53 ALA H C 1
ATOM 14138 O O . ALA H 1 62 ? 47.465 27.368 -23.170 1.00 18.33 53 ALA H O 1
ATOM 14140 N N . ALA H 1 63 ? 46.860 29.534 -23.108 1.00 18.66 54 ALA H N 1
ATOM 14141 C CA . ALA H 1 63 ? 48.244 29.970 -22.952 1.00 20.83 54 ALA H CA 1
ATOM 14142 C C . ALA H 1 63 ? 48.814 29.520 -21.612 1.00 19.36 54 ALA H C 1
ATOM 14143 O O . ALA H 1 63 ? 49.990 29.149 -21.525 1.00 20.81 54 ALA H O 1
ATOM 14145 N N . ALA H 1 64 ? 47.992 29.538 -20.560 1.00 18.40 55 ALA H N 1
ATOM 14146 C CA . ALA H 1 64 ? 48.443 29.051 -19.261 1.00 19.26 55 ALA H CA 1
ATOM 14147 C C . ALA H 1 64 ? 48.697 27.549 -19.296 1.00 18.48 55 ALA H C 1
ATOM 14148 O O . ALA H 1 64 ? 49.657 27.064 -18.687 1.00 18.68 55 ALA H O 1
ATOM 14150 N N . VAL H 1 65 ? 47.851 26.800 -20.011 1.00 17.11 56 VAL H N 1
ATOM 14151 C CA . VAL H 1 65 ? 48.072 25.364 -20.165 1.00 16.91 56 VAL H CA 1
ATOM 14152 C C . VAL H 1 65 ? 49.394 25.093 -20.878 1.00 18.38 56 VAL H C 1
ATOM 14153 O O . VAL H 1 65 ? 50.163 24.213 -20.472 1.00 20.70 56 VAL H O 1
ATOM 14157 N N . ARG H 1 66 ? 49.689 25.852 -21.943 1.00 18.97 57 ARG H N 1
ATOM 14158 C CA . ARG H 1 66 ? 50.951 25.658 -22.653 1.00 22.99 57 ARG H CA 1
ATOM 14159 C C . ARG H 1 66 ? 52.141 26.052 -21.788 1.00 24.04 57 ARG H C 1
ATOM 14160 O O . ARG H 1 66 ? 53.174 25.371 -21.800 1.00 26.15 57 ARG H O 1
ATOM 14168 N N . ALA H 1 67 ? 52.009 27.139 -21.019 1.00 20.87 58 ALA H N 1
ATOM 14169 C CA . ALA H 1 67 ? 53.097 27.556 -20.140 1.00 23.28 58 ALA H CA 1
ATOM 14170 C C . ALA H 1 67 ? 53.382 26.512 -19.069 1.00 25.92 58 ALA H C 1
ATOM 14171 O O . ALA H 1 67 ? 54.513 26.420 -18.577 1.00 28.22 58 ALA H O 1
ATOM 14173 N N . ALA H 1 68 ? 52.380 25.714 -18.702 1.00 25.84 59 ALA H N 1
ATOM 14174 C CA . ALA H 1 68 ? 52.579 24.635 -17.745 1.00 23.98 59 ALA H CA 1
ATOM 14175 C C . ALA H 1 68 ? 53.216 23.400 -18.368 1.00 26.53 59 ALA H C 1
ATOM 14176 O O . ALA H 1 68 ? 53.612 22.490 -17.630 1.00 25.22 59 ALA H O 1
ATOM 14178 N N . GLY H 1 69 ? 53.317 23.340 -19.693 1.00 24.75 60 GLY H N 1
ATOM 14179 C CA . GLY H 1 69 ? 53.996 22.257 -20.373 1.00 28.29 60 GLY H CA 1
ATOM 14180 C C . GLY H 1 69 ? 53.112 21.324 -21.173 1.00 25.15 60 GLY H C 1
ATOM 14181 O O . GLY H 1 69 ? 53.603 20.289 -21.642 1.00 28.64 60 GLY H O 1
ATOM 14182 N N . ALA H 1 70 ? 51.838 21.652 -21.353 1.00 23.46 61 ALA H N 1
ATOM 14183 C CA . ALA H 1 70 ? 50.900 20.805 -22.071 1.00 21.58 61 ALA H CA 1
ATOM 14184 C C . ALA H 1 70 ? 50.482 21.475 -23.373 1.00 26.47 61 ALA H C 1
ATOM 14185 O O . ALA H 1 70 ? 50.621 22.688 -23.546 1.00 29.28 61 ALA H O 1
ATOM 14187 N N . GLU H 1 71 ? 49.978 20.664 -24.298 1.00 21.65 62 GLU H N 1
ATOM 14188 C CA . GLU H 1 71 ? 49.330 21.197 -25.484 1.00 23.15 62 GLU H CA 1
ATOM 14189 C C . GLU H 1 71 ? 47.926 21.671 -25.124 1.00 19.18 62 GLU H C 1
ATOM 14190 O O . GLU H 1 71 ? 47.309 21.191 -24.164 1.00 18.19 62 GLU H O 1
ATOM 14196 N N . ALA H 1 72 ? 47.422 22.628 -25.900 1.00 20.31 63 ALA H N 1
ATOM 14197 C CA . ALA H 1 72 ? 46.088 23.170 -25.684 1.00 20.41 63 ALA H CA 1
ATOM 14198 C C . ALA H 1 72 ? 45.489 23.609 -27.011 1.00 19.15 63 ALA H C 1
ATOM 14199 O O . ALA H 1 72 ? 46.205 24.009 -27.931 1.00 20.79 63 ALA H O 1
ATOM 14201 N N . ALA H 1 73 ? 44.166 23.520 -27.098 1.00 21.28 64 ALA H N 1
ATOM 14202 C CA . ALA H 1 73 ? 43.404 24.068 -28.208 1.00 22.93 64 ALA H CA 1
ATOM 14203 C C . ALA H 1 73 ? 42.028 24.428 -27.673 1.00 18.77 64 ALA H C 1
ATOM 14204 O O . ALA H 1 73 ? 41.555 23.817 -26.713 1.00 17.54 64 ALA H O 1
ATOM 14206 N N . THR H 1 74 ? 41.395 25.422 -28.287 1.00 18.50 65 THR H N 1
ATOM 14207 C CA . THR H 1 74 ? 40.075 25.883 -27.887 1.00 17.62 65 THR H CA 1
ATOM 14208 C C . THR H 1 74 ? 39.034 25.479 -28.924 1.00 18.21 65 THR H C 1
ATOM 14209 O O . THR H 1 74 ? 39.330 25.374 -30.119 1.00 20.44 65 THR H O 1
ATOM 14213 N N . PHE H 1 75 ? 37.807 25.257 -28.451 1.00 17.17 66 PHE H N 1
ATOM 14214 C CA . PHE H 1 75 ? 36.705 24.775 -29.283 1.00 18.97 66 PHE H CA 1
ATOM 14215 C C . PHE H 1 75 ? 35.424 25.473 -28.849 1.00 18.52 66 PHE H C 1
ATOM 14216 O O . PHE H 1 75 ? 34.963 25.273 -27.723 1.00 18.86 66 PHE H O 1
ATOM 14224 N N . GLN H 1 76 ? 34.843 26.279 -29.732 1.00 21.55 67 GLN H N 1
ATOM 14225 C CA . GLN H 1 76 ? 33.585 26.957 -29.445 1.00 18.10 67 GLN H CA 1
ATOM 14226 C C . GLN H 1 76 ? 32.413 26.057 -29.822 1.00 18.95 67 GLN H C 1
ATOM 14227 O O . GLN H 1 76 ? 32.406 25.455 -30.899 1.00 20.74 67 GLN H O 1
ATOM 14233 N N . ALA H 1 77 ? 31.412 25.980 -28.939 1.00 16.88 68 ALA H N 1
ATOM 14234 C CA . ALA H 1 77 ? 30.203 25.230 -29.257 1.00 17.51 68 ALA H CA 1
ATOM 14235 C C . ALA H 1 77 ? 29.076 25.590 -28.295 1.00 19.47 68 ALA H C 1
ATOM 14236 O O . ALA H 1 77 ? 29.300 25.766 -27.094 1.00 16.74 68 ALA H O 1
ATOM 14238 N N . ASP H 1 78 ? 27.867 25.701 -28.842 1.00 17.78 69 ASP H N 1
ATOM 14239 C CA . ASP H 1 78 ? 26.630 25.699 -28.062 1.00 17.77 69 ASP H CA 1
ATOM 14240 C C . ASP H 1 78 ? 26.214 24.238 -27.933 1.00 21.14 69 ASP H C 1
ATOM 14241 O O . ASP H 1 78 ? 25.830 23.607 -28.919 1.00 17.42 69 ASP H O 1
ATOM 14246 N N . LEU H 1 79 ? 26.291 23.691 -26.722 1.00 15.08 70 LEU H N 1
ATOM 14247 C CA . LEU H 1 79 ? 26.152 22.256 -26.526 1.00 16.23 70 LEU H CA 1
ATOM 14248 C C . LEU H 1 79 ? 24.713 21.814 -26.263 1.00 14.91 70 LEU H C 1
ATOM 14249 O O . LEU H 1 79 ? 24.501 20.724 -25.722 1.00 15.01 70 LEU H O 1
ATOM 14254 N N . THR H 1 80 ? 23.722 22.617 -26.642 1.00 15.54 71 THR H N 1
ATOM 14255 C CA . THR H 1 80 ? 22.328 22.242 -26.431 1.00 17.12 71 THR H CA 1
ATOM 14256 C C . THR H 1 80 ? 21.743 21.381 -27.545 1.00 16.31 71 THR H C 1
ATOM 14257 O O . THR H 1 80 ? 20.586 20.967 -27.432 1.00 18.02 71 THR H O 1
ATOM 14261 N N . THR H 1 81 ? 22.480 21.123 -28.623 1.00 16.38 72 THR H N 1
ATOM 14262 C CA . THR H 1 81 ? 22.042 20.164 -29.628 1.00 16.97 72 THR H CA 1
ATOM 14263 C C . THR H 1 81 ? 23.010 18.992 -29.673 1.00 16.85 72 THR H C 1
ATOM 14264 O O . THR H 1 81 ? 24.215 19.148 -29.449 1.00 16.46 72 THR H O 1
ATOM 14268 N N . ALA H 1 82 ? 22.463 17.812 -29.972 1.00 15.26 73 ALA H N 1
ATOM 14269 C CA . ALA H 1 82 ? 23.283 16.606 -30.011 1.00 15.72 73 ALA H CA 1
ATOM 14270 C C . ALA H 1 82 ? 24.393 16.722 -31.050 1.00 16.27 73 ALA H C 1
ATOM 14271 O O . ALA H 1 82 ? 25.519 16.268 -30.815 1.00 17.13 73 ALA H O 1
ATOM 14273 N N . ALA H 1 83 ? 24.097 17.327 -32.205 1.00 18.16 74 ALA H N 1
ATOM 14274 C CA . ALA H 1 83 ? 25.103 17.429 -33.258 1.00 19.61 74 ALA H CA 1
ATOM 14275 C C . ALA H 1 83 ? 26.308 18.239 -32.797 1.00 20.94 74 ALA H C 1
ATOM 14276 O O . ALA H 1 83 ? 27.453 17.910 -33.131 1.00 18.63 74 ALA H O 1
ATOM 14278 N N . ALA H 1 84 ? 26.072 19.294 -32.014 1.00 17.33 75 ALA H N 1
ATOM 14279 C CA . ALA H 1 84 ? 27.177 20.121 -31.541 1.00 17.32 75 ALA H CA 1
ATOM 14280 C C . ALA H 1 84 ? 28.045 19.371 -30.538 1.00 15.75 75 ALA H C 1
ATOM 14281 O O . ALA H 1 84 ? 29.272 19.523 -30.538 1.00 15.61 75 ALA H O 1
ATOM 14283 N N . VAL H 1 85 ? 27.435 18.566 -29.667 1.00 15.25 76 VAL H N 1
ATOM 14284 C CA . VAL H 1 85 ? 28.231 17.771 -28.736 1.00 13.36 76 VAL H CA 1
ATOM 14285 C C . VAL H 1 85 ? 29.071 16.745 -29.490 1.00 15.35 76 VAL H C 1
ATOM 14286 O O . VAL H 1 85 ? 30.271 16.593 -29.229 1.00 15.40 76 VAL H O 1
ATOM 14290 N N . GLU H 1 86 ? 28.456 16.026 -30.439 1.00 14.95 77 GLU H N 1
ATOM 14291 C CA . GLU H 1 86 ? 29.215 15.077 -31.248 1.00 16.21 77 GLU H CA 1
ATOM 14292 C C . GLU H 1 86 ? 30.393 15.758 -31.932 1.00 20.95 77 GLU H C 1
ATOM 14293 O O . GLU H 1 86 ? 31.513 15.232 -31.925 1.00 17.40 77 GLU H O 1
ATOM 14299 N N . LYS H 1 87 ? 30.164 16.946 -32.499 1.00 17.45 78 LYS H N 1
ATOM 14300 C CA . LYS H 1 87 ? 31.230 17.658 -33.198 1.00 19.00 78 LYS H CA 1
ATOM 14301 C C . LYS H 1 87 ? 32.361 18.054 -32.254 1.00 19.13 78 LYS H C 1
ATOM 14302 O O . LYS H 1 87 ? 33.537 17.986 -32.628 1.00 18.05 78 LYS H O 1
ATOM 14308 N N . LEU H 1 88 ? 32.032 18.465 -31.027 1.00 15.92 79 LEU H N 1
ATOM 14309 C CA . LEU H 1 88 ? 33.077 18.819 -30.068 1.00 15.33 79 LEU H CA 1
ATOM 14310 C C . LEU H 1 88 ? 33.998 17.635 -29.803 1.00 16.20 79 LEU H C 1
ATOM 14311 O O . LEU H 1 88 ? 35.230 17.769 -29.831 1.00 17.43 79 LEU H O 1
ATOM 14316 N N . PHE H 1 89 ? 33.416 16.464 -29.538 1.00 15.40 80 PHE H N 1
ATOM 14317 C CA . PHE H 1 89 ? 34.228 15.273 -29.305 1.00 14.77 80 PHE H CA 1
ATOM 14318 C C . PHE H 1 89 ? 35.015 14.890 -30.553 1.00 16.94 80 PHE H C 1
ATOM 14319 O O . PHE H 1 89 ? 36.202 14.562 -30.463 1.00 18.20 80 PHE H O 1
ATOM 14327 N N . ASP H 1 90 ? 34.376 14.938 -31.727 1.00 17.28 81 ASP H N 1
ATOM 14328 C CA . ASP H 1 90 ? 35.080 14.629 -32.971 1.00 19.11 81 ASP H CA 1
ATOM 14329 C C . ASP H 1 90 ? 36.255 15.575 -33.190 1.00 22.48 81 ASP H C 1
ATOM 14330 O O . ASP H 1 90 ? 37.354 15.143 -33.560 1.00 20.37 81 ASP H O 1
ATOM 14335 N N . ASP H 1 91 ? 36.037 16.876 -32.985 1.00 19.03 82 ASP H N 1
ATOM 14336 C CA . ASP H 1 91 ? 37.093 17.845 -33.261 1.00 19.99 82 ASP H CA 1
ATOM 14337 C C . ASP H 1 91 ? 38.236 17.714 -32.263 1.00 19.20 82 ASP H C 1
ATOM 14338 O O . ASP H 1 91 ? 39.407 17.852 -32.630 1.00 20.25 82 ASP H O 1
ATOM 14343 N N . ALA H 1 92 ? 37.919 17.450 -30.993 1.00 17.74 83 ALA H N 1
ATOM 14344 C CA . ALA H 1 92 ? 38.974 17.287 -29.997 1.00 17.50 83 ALA H CA 1
ATOM 14345 C C . ALA H 1 92 ? 39.797 16.032 -30.261 1.00 19.84 83 ALA H C 1
ATOM 14346 O O . ALA H 1 92 ? 41.031 16.058 -30.161 1.00 20.65 83 ALA H O 1
ATOM 14348 N N . LYS H 1 93 ? 39.134 14.922 -30.600 1.00 18.89 84 LYS H N 1
ATOM 14349 C CA A LYS H 1 93 ? 39.864 13.689 -30.876 0.42 22.38 84 LYS H CA 1
ATOM 14350 C CA B LYS H 1 93 ? 39.865 13.691 -30.873 0.58 22.30 84 LYS H CA 1
ATOM 14351 C C . LYS H 1 93 ? 40.711 13.805 -32.136 1.00 25.69 84 LYS H C 1
ATOM 14352 O O . LYS H 1 93 ? 41.801 13.231 -32.201 1.00 28.86 84 LYS H O 1
ATOM 14363 N N . GLN H 1 94 ? 40.236 14.540 -33.144 1.00 21.19 85 GLN H N 1
ATOM 14364 C CA . GLN H 1 94 ? 41.042 14.711 -34.351 1.00 23.08 85 GLN H CA 1
ATOM 14365 C C . GLN H 1 94 ? 42.285 15.544 -34.063 1.00 31.79 85 GLN H C 1
ATOM 14366 O O . GLN H 1 94 ? 43.370 15.252 -34.579 1.00 32.09 85 GLN H O 1
ATOM 14372 N N . ARG H 1 95 ? 42.148 16.575 -33.227 1.00 22.27 86 ARG H N 1
ATOM 14373 C CA . ARG H 1 95 ? 43.286 17.424 -32.897 1.00 24.62 86 ARG H CA 1
ATOM 14374 C C . ARG H 1 95 ? 44.327 16.675 -32.071 1.00 22.80 86 ARG H C 1
ATOM 14375 O O . ARG H 1 95 ? 45.531 16.770 -32.349 1.00 24.09 86 ARG H O 1
ATOM 14383 N N . PHE H 1 96 ? 43.892 15.924 -31.057 1.00 21.55 87 PHE H N 1
ATOM 14384 C CA . PHE H 1 96 ? 44.813 15.314 -30.108 1.00 21.73 87 PHE H CA 1
ATOM 14385 C C . PHE H 1 96 ? 44.944 13.801 -30.242 1.00 25.06 87 PHE H C 1
ATOM 14386 O O . PHE H 1 96 ? 45.781 13.204 -29.553 1.00 26.19 87 PHE H O 1
ATOM 14394 N N . GLY H 1 97 ? 44.157 13.161 -31.105 1.00 17.87 88 GLY H N 1
ATOM 14395 C CA . GLY H 1 97 ? 44.297 11.742 -31.366 1.00 17.34 88 GLY H CA 1
ATOM 14396 C C . GLY H 1 97 ? 43.440 10.852 -30.487 1.00 17.77 88 GLY H C 1
ATOM 14397 O O . GLY H 1 97 ? 43.074 9.749 -30.905 1.00 19.99 88 GLY H O 1
ATOM 14398 N N . LYS H 1 98 ? 43.102 11.308 -29.286 1.00 15.51 89 LYS H N 1
ATOM 14399 C CA . LYS H 1 98 ? 42.324 10.517 -28.344 1.00 15.60 89 LYS H CA 1
ATOM 14400 C C . LYS H 1 98 ? 41.774 11.461 -27.290 1.00 14.89 89 LYS H C 1
ATOM 14401 O O . LYS H 1 98 ? 42.173 12.624 -27.204 1.00 15.71 89 LYS H O 1
ATOM 14407 N N . ILE H 1 99 ? 40.854 10.941 -26.477 1.00 13.76 90 ILE H N 1
ATOM 14408 C CA . ILE H 1 99 ? 40.346 11.634 -25.297 1.00 12.61 90 ILE H CA 1
ATOM 14409 C C . ILE H 1 99 ? 40.341 10.625 -24.157 1.00 12.79 90 ILE H C 1
ATOM 14410 O O . ILE H 1 99 ? 39.738 9.555 -24.284 1.00 14.01 90 ILE H O 1
ATOM 14415 N N . ASP H 1 100 ? 41.008 10.961 -23.047 1.00 12.18 91 ASP H N 1
ATOM 14416 C CA . ASP H 1 100 ? 41.081 10.087 -21.880 1.00 13.74 91 ASP H CA 1
ATOM 14417 C C . ASP H 1 100 ? 40.206 10.549 -20.729 1.00 11.79 91 ASP H C 1
ATOM 14418 O O . ASP H 1 100 ? 39.699 9.709 -19.978 1.00 13.31 91 ASP H O 1
ATOM 14423 N N . ILE H 1 101 ? 40.049 11.858 -20.557 1.00 11.39 92 ILE H N 1
ATOM 14424 C CA . ILE H 1 101 ? 39.353 12.435 -19.411 1.00 9.86 92 ILE H CA 1
ATOM 14425 C C . ILE H 1 101 ? 38.396 13.492 -19.947 1.00 11.78 92 ILE H C 1
ATOM 14426 O O . ILE H 1 101 ? 38.822 14.426 -20.639 1.00 11.84 92 ILE H O 1
ATOM 14431 N N . ALA H 1 102 ? 37.107 13.335 -19.654 1.00 10.30 93 ALA H N 1
ATOM 14432 C CA . ALA H 1 102 ? 36.082 14.259 -20.127 1.00 10.47 93 ALA H CA 1
ATOM 14433 C C . ALA H 1 102 ? 35.338 14.831 -18.928 1.00 9.72 93 ALA H C 1
ATOM 14434 O O . ALA H 1 102 ? 34.693 14.085 -18.182 1.00 9.39 93 ALA H O 1
ATOM 14436 N N . ILE H 1 103 ? 35.441 16.144 -18.740 1.00 9.40 94 ILE H N 1
ATOM 14437 C CA . ILE H 1 103 ? 34.861 16.847 -17.599 1.00 9.22 94 ILE H CA 1
ATOM 14438 C C . ILE H 1 103 ? 33.910 17.913 -18.122 1.00 11.16 94 ILE H C 1
ATOM 14439 O O . ILE H 1 103 ? 34.301 18.745 -18.946 1.00 10.86 94 ILE H O 1
ATOM 14444 N N . ASN H 1 104 ? 32.672 17.902 -17.628 1.00 10.33 95 ASN H N 1
ATOM 14445 C CA . ASN H 1 104 ? 31.635 18.822 -18.086 1.00 8.75 95 ASN H CA 1
ATOM 14446 C C . ASN H 1 104 ? 31.250 19.747 -16.938 1.00 9.36 95 ASN H C 1
ATOM 14447 O O . ASN H 1 104 ? 30.723 19.286 -15.917 1.00 9.93 95 ASN H O 1
ATOM 14452 N N . THR H 1 105 ? 31.519 21.047 -17.099 1.00 10.70 96 THR H N 1
ATOM 14453 C CA . THR H 1 105 ? 31.110 22.064 -16.130 1.00 9.99 96 THR H CA 1
ATOM 14454 C C . THR H 1 105 ? 29.959 22.938 -16.624 1.00 9.84 96 THR H C 1
ATOM 14455 O O . THR H 1 105 ? 29.593 23.893 -15.939 1.00 14.40 96 THR H O 1
ATOM 14459 N N . VAL H 1 106 ? 29.381 22.646 -17.786 1.00 10.99 97 VAL H N 1
ATOM 14460 C CA . VAL H 1 106 ? 28.340 23.506 -18.345 1.00 10.48 97 VAL H CA 1
ATOM 14461 C C . VAL H 1 106 ? 27.101 23.497 -17.456 1.00 12.36 97 VAL H C 1
ATOM 14462 O O . VAL H 1 106 ? 26.651 22.441 -16.987 1.00 10.43 97 VAL H O 1
ATOM 14466 N N . GLY H 1 107 ? 26.525 24.677 -17.236 1.00 11.22 98 GLY H N 1
ATOM 14467 C CA . GLY H 1 107 ? 25.321 24.771 -16.426 1.00 12.27 98 GLY H CA 1
ATOM 14468 C C . GLY H 1 107 ? 24.723 26.160 -16.491 1.00 10.48 98 GLY H C 1
ATOM 14469 O O . GLY H 1 107 ? 25.298 27.083 -17.076 1.00 12.43 98 GLY H O 1
ATOM 14470 N N . LYS H 1 108 ? 23.551 26.294 -15.862 1.00 10.97 99 LYS H N 1
ATOM 14471 C CA . LYS H 1 108 ? 22.800 27.545 -15.833 1.00 10.64 99 LYS H CA 1
ATOM 14472 C C . LYS H 1 108 ? 21.912 27.533 -14.597 1.00 11.02 99 LYS H C 1
ATOM 14473 O O . LYS H 1 108 ? 21.314 26.504 -14.280 1.00 14.93 99 LYS H O 1
ATOM 14479 N N . VAL H 1 109 ? 21.804 28.672 -13.912 1.00 12.60 100 VAL H N 1
ATOM 14480 C CA . VAL H 1 109 ? 21.009 28.750 -12.689 1.00 11.77 100 VAL H CA 1
ATOM 14481 C C . VAL H 1 109 ? 19.858 29.734 -12.867 1.00 13.68 100 VAL H C 1
ATOM 14482 O O . VAL H 1 109 ? 20.018 30.800 -13.474 1.00 13.29 100 VAL H O 1
ATOM 14486 N N . LEU H 1 110 ? 18.694 29.361 -12.335 1.00 12.89 101 LEU H N 1
ATOM 14487 C CA . LEU H 1 110 ? 17.514 30.212 -12.270 1.00 11.64 101 LEU H CA 1
ATOM 14488 C C . LEU H 1 110 ? 16.852 29.952 -10.927 1.00 11.36 101 LEU H C 1
ATOM 14489 O O . LEU H 1 110 ? 16.691 28.792 -10.537 1.00 13.84 101 LEU H O 1
ATOM 14494 N N . LYS H 1 111 ? 16.496 31.021 -10.213 1.00 12.52 102 LYS H N 1
ATOM 14495 C CA . LYS H 1 111 ? 15.871 30.930 -8.894 1.00 11.86 102 LYS H CA 1
ATOM 14496 C C . LYS H 1 111 ? 14.636 31.817 -8.915 1.00 12.55 102 LYS H C 1
ATOM 14497 O O . LYS H 1 111 ? 14.765 33.040 -9.019 1.00 14.16 102 LYS H O 1
ATOM 14503 N N . LYS H 1 112 ? 13.452 31.218 -8.827 1.00 13.44 103 LYS H N 1
ATOM 14504 C CA A LYS H 1 112 ? 12.210 31.979 -8.827 0.76 17.15 103 LYS H CA 1
ATOM 14505 C CA B LYS H 1 112 ? 12.211 31.980 -8.820 0.24 17.74 103 LYS H CA 1
ATOM 14506 C C . LYS H 1 112 ? 11.056 31.031 -8.496 1.00 14.63 103 LYS H C 1
ATOM 14507 O O . LYS H 1 112 ? 11.202 29.810 -8.613 1.00 14.81 103 LYS H O 1
ATOM 14518 N N . PRO H 1 113 ? 9.909 31.574 -8.074 1.00 15.19 104 PRO H N 1
ATOM 14519 C CA . PRO H 1 113 ? 8.774 30.715 -7.720 1.00 14.82 104 PRO H CA 1
ATOM 14520 C C . PRO H 1 113 ? 8.291 29.872 -8.891 1.00 14.19 104 PRO H C 1
ATOM 14521 O O . PRO H 1 113 ? 8.322 30.291 -10.054 1.00 14.02 104 PRO H O 1
ATOM 14525 N N . PHE H 1 114 ? 7.827 28.668 -8.547 1.00 14.19 105 PHE H N 1
ATOM 14526 C CA . PHE H 1 114 ? 7.329 27.705 -9.519 1.00 13.59 105 PHE H CA 1
ATOM 14527 C C . PHE H 1 114 ? 6.287 28.330 -10.442 1.00 13.31 105 PHE H C 1
ATOM 14528 O O . PHE H 1 114 ? 6.352 28.175 -11.667 1.00 15.26 105 PHE H O 1
ATOM 14536 N N . THR H 1 115 ? 5.320 29.064 -9.878 1.00 13.09 106 THR H N 1
ATOM 14537 C CA . THR H 1 115 ? 4.240 29.591 -10.709 1.00 14.87 106 THR H CA 1
ATOM 14538 C C . THR H 1 115 ? 4.686 30.714 -11.638 1.00 14.33 106 THR H C 1
ATOM 14539 O O . THR H 1 115 ? 3.891 31.130 -12.490 1.00 17.72 106 THR H O 1
ATOM 14543 N N . GLU H 1 116 ? 5.922 31.203 -11.501 1.00 14.21 107 GLU H N 1
ATOM 14544 C CA . GLU H 1 116 ? 6.446 32.293 -12.316 1.00 17.03 107 GLU H CA 1
ATOM 14545 C C . GLU H 1 116 ? 7.362 31.834 -13.449 1.00 15.73 107 GLU H C 1
ATOM 14546 O O . GLU H 1 116 ? 7.739 32.665 -14.284 1.00 18.48 107 GLU H O 1
ATOM 14552 N N . ILE H 1 117 ? 7.740 30.558 -13.501 1.00 14.18 108 ILE H N 1
ATOM 14553 C CA . ILE H 1 117 ? 8.737 30.093 -14.463 1.00 14.39 108 ILE H CA 1
ATOM 14554 C C . ILE H 1 117 ? 8.067 29.898 -15.819 1.00 14.61 108 ILE H C 1
ATOM 14555 O O . ILE H 1 117 ? 7.086 29.154 -15.937 1.00 15.61 108 ILE H O 1
ATOM 14560 N N . SER H 1 118 ? 8.601 30.556 -16.848 1.00 15.60 109 SER H N 1
ATOM 14561 C CA . SER H 1 118 ? 8.009 30.529 -18.177 1.00 14.62 109 SER H CA 1
ATOM 14562 C C . SER H 1 118 ? 8.447 29.281 -18.935 1.00 15.64 109 SER H C 1
ATOM 14563 O O . SER H 1 118 ? 9.398 28.593 -18.562 1.00 14.73 109 SER H O 1
ATOM 14566 N N . GLU H 1 119 ? 7.744 29.000 -20.039 1.00 14.99 110 GLU H N 1
ATOM 14567 C CA . GLU H 1 119 ? 8.134 27.871 -20.877 1.00 16.92 110 GLU H CA 1
ATOM 14568 C C . GLU H 1 119 ? 9.528 28.072 -21.458 1.00 14.40 110 GLU H C 1
ATOM 14569 O O . GLU H 1 119 ? 10.328 27.133 -21.494 1.00 14.17 110 GLU H O 1
ATOM 14575 N N . ALA H 1 120 ? 9.840 29.291 -21.908 1.00 14.50 111 ALA H N 1
ATOM 14576 C CA . ALA H 1 120 ? 11.174 29.561 -22.444 1.00 14.86 111 ALA H CA 1
ATOM 14577 C C . ALA H 1 120 ? 12.253 29.339 -21.391 1.00 14.41 111 ALA H C 1
ATOM 14578 O O . ALA H 1 120 ? 13.341 28.829 -21.699 1.00 16.33 111 ALA H O 1
ATOM 14580 N N . GLU H 1 121 ? 11.971 29.709 -20.137 1.00 13.85 112 GLU H N 1
ATOM 14581 C CA . GLU H 1 121 ? 12.937 29.493 -19.064 1.00 14.56 112 GLU H CA 1
ATOM 14582 C C . GLU H 1 121 ? 13.131 28.009 -18.787 1.00 13.78 112 GLU H C 1
ATOM 14583 O O . GLU H 1 121 ? 14.269 27.537 -18.657 1.00 15.01 112 GLU H O 1
ATOM 14589 N N . TYR H 1 122 ? 12.031 27.258 -18.670 1.00 12.54 113 TYR H N 1
ATOM 14590 C CA . TYR H 1 122 ? 12.133 25.806 -18.533 1.00 13.24 113 TYR H CA 1
ATOM 14591 C C . TYR H 1 122 ? 12.966 25.209 -19.662 1.00 11.47 113 TYR H C 1
ATOM 14592 O O . TYR H 1 122 ? 13.906 24.438 -19.421 1.00 13.39 113 TYR H O 1
ATOM 14601 N N . ASP H 1 123 ? 12.605 25.531 -20.907 1.00 13.68 114 ASP H N 1
ATOM 14602 C CA . ASP H 1 123 ? 13.267 24.935 -22.064 1.00 13.72 114 ASP H CA 1
ATOM 14603 C C . ASP H 1 123 ? 14.774 25.161 -22.021 1.00 13.49 114 ASP H C 1
ATOM 14604 O O . ASP H 1 123 ? 15.556 24.230 -22.249 1.00 16.31 114 ASP H O 1
ATOM 14609 N N . GLU H 1 124 ? 15.206 26.392 -21.728 1.00 13.64 115 GLU H N 1
ATOM 14610 C CA A GLU H 1 124 ? 16.640 26.662 -21.727 0.46 13.73 115 GLU H CA 1
ATOM 14611 C CA B GLU H 1 124 ? 16.637 26.683 -21.716 0.54 13.75 115 GLU H CA 1
ATOM 14612 C C . GLU H 1 124 ? 17.334 26.019 -20.532 1.00 12.77 115 GLU H C 1
ATOM 14613 O O . GLU H 1 124 ? 18.439 25.486 -20.673 1.00 14.29 115 GLU H O 1
ATOM 14624 N N . MET H 1 125 ? 16.711 26.058 -19.352 1.00 11.58 116 MET H N 1
ATOM 14625 C CA . MET H 1 125 ? 17.325 25.433 -18.188 1.00 12.80 116 MET H CA 1
ATOM 14626 C C . MET H 1 125 ? 17.563 23.951 -18.423 1.00 11.31 116 MET H C 1
ATOM 14627 O O . MET H 1 125 ? 18.634 23.427 -18.096 1.00 12.10 116 MET H O 1
ATOM 14632 N N . PHE H 1 126 ? 16.586 23.261 -19.012 1.00 11.28 117 PHE H N 1
ATOM 14633 C CA . PHE H 1 126 ? 16.744 21.833 -19.247 1.00 12.45 117 PHE H CA 1
ATOM 14634 C C . PHE H 1 126 ? 17.674 21.523 -20.409 1.00 11.11 117 PHE H C 1
ATOM 14635 O O . PHE H 1 126 ? 18.386 20.508 -20.365 1.00 12.24 117 PHE H O 1
ATOM 14643 N N . ALA H 1 127 ? 17.727 22.388 -21.422 1.00 11.04 118 ALA H N 1
ATOM 14644 C CA . ALA H 1 127 ? 18.663 22.158 -22.513 1.00 11.76 118 ALA H CA 1
ATOM 14645 C C . ALA H 1 127 ? 20.104 22.279 -22.035 1.00 11.58 118 ALA H C 1
ATOM 14646 O O . ALA H 1 127 ? 20.961 21.482 -22.432 1.00 12.13 118 ALA H O 1
ATOM 14648 N N . VAL H 1 128 ? 20.387 23.263 -21.175 1.00 12.13 119 VAL H N 1
ATOM 14649 C CA . VAL H 1 128 ? 21.758 23.503 -20.732 1.00 11.97 119 VAL H CA 1
ATOM 14650 C C . VAL H 1 128 ? 22.178 22.519 -19.640 1.00 13.53 119 VAL H C 1
ATOM 14651 O O . VAL H 1 128 ? 23.286 21.973 -19.680 1.00 16.32 119 VAL H O 1
ATOM 14655 N N . ASN H 1 129 ? 21.310 22.261 -18.656 1.00 10.46 120 ASN H N 1
ATOM 14656 C CA . ASN H 1 129 ? 21.717 21.476 -17.495 1.00 10.11 120 ASN H CA 1
ATOM 14657 C C . ASN H 1 129 ? 21.488 19.981 -17.660 1.00 10.78 120 ASN H C 1
ATOM 14658 O O . ASN H 1 129 ? 22.220 19.180 -17.057 1.00 13.99 120 ASN H O 1
ATOM 14663 N N . SER H 1 130 ? 20.459 19.572 -18.399 1.00 10.10 121 SER H N 1
ATOM 14664 C CA . SER H 1 130 ? 20.178 18.154 -18.585 1.00 9.75 121 SER H CA 1
ATOM 14665 C C . SER H 1 130 ? 20.589 17.648 -19.961 1.00 10.71 121 SER H C 1
ATOM 14666 O O . SER H 1 130 ? 21.360 16.690 -20.054 1.00 10.21 121 SER H O 1
ATOM 14669 N N . LYS H 1 131 ? 20.105 18.279 -21.031 1.00 9.22 122 LYS H N 1
ATOM 14670 C CA . LYS H 1 131 ? 20.347 17.737 -22.366 1.00 10.38 122 LYS H CA 1
ATOM 14671 C C . LYS H 1 131 ? 21.825 17.769 -22.741 1.00 12.36 122 LYS H C 1
ATOM 14672 O O . LYS H 1 131 ? 22.366 16.772 -23.241 1.00 11.24 122 LYS H O 1
ATOM 14678 N N . SER H 1 132 ? 22.490 18.911 -22.549 1.00 11.85 123 SER H N 1
ATOM 14679 C CA . SER H 1 132 ? 23.908 18.970 -22.883 1.00 10.85 123 SER H CA 1
ATOM 14680 C C . SER H 1 132 ? 24.687 17.932 -22.085 1.00 10.67 123 SER H C 1
ATOM 14681 O O . SER H 1 132 ? 25.598 17.287 -22.615 1.00 11.60 123 SER H O 1
ATOM 14684 N N . ALA H 1 133 ? 24.314 17.727 -20.816 1.00 9.34 124 ALA H N 1
ATOM 14685 C CA . ALA H 1 133 ? 25.022 16.757 -19.989 1.00 10.12 124 ALA H CA 1
ATOM 14686 C C . ALA H 1 133 ? 24.761 15.331 -20.458 1.00 10.11 124 ALA H C 1
ATOM 14687 O O . ALA H 1 133 ? 25.663 14.487 -20.416 1.00 9.97 124 ALA H O 1
ATOM 14689 N N . PHE H 1 134 ? 23.530 15.041 -20.888 1.00 9.58 125 PHE H N 1
ATOM 14690 C CA . PHE H 1 134 ? 23.218 13.721 -21.428 1.00 10.64 125 PHE H CA 1
ATOM 14691 C C . PHE H 1 134 ? 24.076 13.414 -22.645 1.00 9.56 125 PHE H C 1
ATOM 14692 O O . PHE H 1 134 ? 24.666 12.331 -22.748 1.00 9.99 125 PHE H O 1
ATOM 14700 N N . PHE H 1 135 ? 24.153 14.356 -23.592 1.00 10.34 126 PHE H N 1
ATOM 14701 C CA . PHE H 1 135 ? 24.888 14.064 -24.819 1.00 11.05 126 PHE H CA 1
ATOM 14702 C C . PHE H 1 135 ? 26.396 14.083 -24.605 1.00 11.06 126 PHE H C 1
ATOM 14703 O O . PHE H 1 135 ? 27.118 13.348 -25.287 1.00 12.46 126 PHE H O 1
ATOM 14711 N N . PHE H 1 136 ? 26.876 14.853 -23.625 1.00 10.02 127 PHE H N 1
ATOM 14712 C CA . PHE H 1 136 ? 28.282 14.763 -23.246 1.00 10.72 127 PHE H CA 1
ATOM 14713 C C . PHE H 1 136 ? 28.610 13.365 -22.728 1.00 11.53 127 PHE H C 1
ATOM 14714 O O . PHE H 1 136 ? 29.616 12.761 -23.125 1.00 10.51 127 PHE H O 1
ATOM 14722 N N . ILE H 1 137 ? 27.751 12.819 -21.864 1.00 9.40 128 ILE H N 1
ATOM 14723 C CA . ILE H 1 137 ? 27.970 11.468 -21.351 1.00 10.51 128 ILE H CA 1
ATOM 14724 C C . ILE H 1 137 ? 27.851 10.433 -22.464 1.00 11.82 128 ILE H C 1
ATOM 14725 O O . ILE H 1 137 ? 28.644 9.482 -22.527 1.00 11.23 128 ILE H O 1
ATOM 14730 N N . LYS H 1 138 ? 26.873 10.603 -23.364 1.00 10.07 129 LYS H N 1
ATOM 14731 C CA . LYS H 1 138 ? 26.727 9.671 -24.482 1.00 10.31 129 LYS H CA 1
ATOM 14732 C C . LYS H 1 138 ? 27.973 9.670 -25.357 1.00 10.79 129 LYS H C 1
ATOM 14733 O O . LYS H 1 138 ? 28.510 8.608 -25.704 1.00 11.58 129 LYS H O 1
ATOM 14739 N N . GLU H 1 139 ? 28.431 10.861 -25.745 1.00 11.00 130 GLU H N 1
ATOM 14740 C CA . GLU H 1 139 ? 29.561 10.939 -26.658 1.00 11.37 130 GLU H CA 1
ATOM 14741 C C . GLU H 1 139 ? 30.856 10.527 -25.977 1.00 10.93 130 GLU H C 1
ATOM 14742 O O . GLU H 1 139 ? 31.751 9.988 -26.635 1.00 11.69 130 GLU H O 1
ATOM 14748 N N . ALA H 1 140 ? 30.965 10.746 -24.665 1.00 10.30 131 ALA H N 1
ATOM 14749 C CA . ALA H 1 140 ? 32.108 10.209 -23.935 1.00 12.05 131 ALA H CA 1
ATOM 14750 C C . ALA H 1 140 ? 32.108 8.685 -23.976 1.00 12.37 131 ALA H C 1
ATOM 14751 O O . ALA H 1 140 ? 33.163 8.061 -24.135 1.00 12.79 131 ALA H O 1
ATOM 14753 N N . GLY H 1 141 ? 30.932 8.068 -23.848 1.00 11.35 132 GLY H N 1
ATOM 14754 C CA . GLY H 1 141 ? 30.859 6.622 -23.980 1.00 11.59 132 GLY H CA 1
ATOM 14755 C C . GLY H 1 141 ? 31.295 6.133 -25.345 1.00 12.57 132 GLY H C 1
ATOM 14756 O O . GLY H 1 141 ? 31.852 5.039 -25.470 1.00 14.01 132 GLY H O 1
ATOM 14757 N N . ARG H 1 142 ? 31.048 6.931 -26.386 1.00 12.80 133 ARG H N 1
ATOM 14758 C CA . ARG H 1 142 ? 31.436 6.547 -27.737 1.00 13.34 133 ARG H CA 1
ATOM 14759 C C . ARG H 1 142 ? 32.896 6.854 -28.054 1.00 14.11 133 ARG H C 1
ATOM 14760 O O . ARG H 1 142 ? 33.462 6.204 -28.937 1.00 18.91 133 ARG H O 1
ATOM 14768 N N . HIS H 1 143 ? 33.525 7.807 -27.356 1.00 12.20 134 HIS H N 1
ATOM 14769 C CA . HIS H 1 143 ? 34.835 8.320 -27.754 1.00 14.17 134 HIS H CA 1
ATOM 14770 C C . HIS H 1 143 ? 35.959 8.053 -26.762 1.00 12.01 134 HIS H C 1
ATOM 14771 O O . HIS H 1 143 ? 37.121 8.038 -27.176 1.00 14.33 134 HIS H O 1
ATOM 14778 N N . LEU H 1 144 ? 35.667 7.903 -25.470 1.00 11.43 135 LEU H N 1
ATOM 14779 C CA . LEU H 1 144 ? 36.733 7.814 -24.477 1.00 12.71 135 LEU H CA 1
ATOM 14780 C C . LEU H 1 144 ? 37.598 6.582 -24.701 1.00 15.54 135 LEU H C 1
ATOM 14781 O O . LEU H 1 144 ? 37.106 5.507 -25.056 1.00 14.13 135 LEU H O 1
ATOM 14786 N N . GLU H 1 145 ? 38.898 6.738 -24.471 1.00 13.78 136 GLU H N 1
ATOM 14787 C CA . GLU H 1 145 ? 39.776 5.585 -24.365 1.00 11.93 136 GLU H CA 1
ATOM 14788 C C . GLU H 1 145 ? 39.322 4.686 -23.221 1.00 11.48 136 GLU H C 1
ATOM 14789 O O . GLU H 1 145 ? 38.703 5.139 -22.249 1.00 12.46 136 GLU H O 1
ATOM 14795 N N . ASP H 1 146 ? 39.632 3.390 -23.347 1.00 12.96 137 ASP H N 1
ATOM 14796 C CA . ASP H 1 146 ? 39.477 2.483 -22.219 1.00 13.31 137 ASP H CA 1
ATOM 14797 C C . ASP H 1 146 ? 40.215 3.054 -21.015 1.00 11.96 137 ASP H C 1
ATOM 14798 O O . ASP H 1 146 ? 41.246 3.724 -21.155 1.00 14.47 137 ASP H O 1
ATOM 14803 N N . HIS H 1 147 ? 39.679 2.793 -19.824 1.00 10.81 138 HIS H N 1
ATOM 14804 C CA . HIS H 1 147 ? 40.230 3.269 -18.560 1.00 11.01 138 HIS H CA 1
ATOM 14805 C C . HIS H 1 147 ? 40.071 4.770 -18.379 1.00 11.99 138 HIS H C 1
ATOM 14806 O O . HIS H 1 147 ? 40.719 5.346 -17.500 1.00 13.51 138 HIS H O 1
ATOM 14813 N N . GLY H 1 148 ? 39.236 5.418 -19.187 1.00 11.29 139 GLY H N 1
ATOM 14814 C CA . GLY H 1 148 ? 39.048 6.852 -19.104 1.00 10.99 139 GLY H CA 1
ATOM 14815 C C . GLY H 1 148 ? 38.175 7.288 -17.937 1.00 9.38 139 GLY H C 1
ATOM 14816 O O . GLY H 1 148 ? 37.756 6.502 -17.082 1.00 9.73 139 GLY H O 1
ATOM 14817 N N . LYS H 1 149 ? 37.887 8.589 -17.927 1.00 9.58 140 LYS H N 1
ATOM 14818 C CA . LYS H 1 149 ? 37.191 9.232 -16.822 1.00 8.80 140 LYS H CA 1
ATOM 14819 C C . LYS H 1 149 ? 36.139 10.192 -17.360 1.00 9.43 140 LYS H C 1
ATOM 14820 O O . LYS H 1 149 ? 36.363 10.871 -18.367 1.00 9.85 140 LYS H O 1
ATOM 14826 N N . LEU H 1 150 ? 35.016 10.283 -16.647 1.00 8.77 141 LEU H N 1
ATOM 14827 C CA . LEU H 1 150 ? 33.890 11.123 -17.040 1.00 9.04 141 LEU H CA 1
ATOM 14828 C C . LEU H 1 150 ? 33.312 11.753 -15.782 1.00 9.56 141 LEU H C 1
ATOM 14829 O O . LEU H 1 150 ? 32.879 11.031 -14.883 1.00 9.42 141 LEU H O 1
ATOM 14834 N N . VAL H 1 151 ? 33.329 13.087 -15.700 1.00 8.32 142 VAL H N 1
ATOM 14835 C CA . VAL H 1 151 ? 32.897 13.826 -14.512 1.00 7.65 142 VAL H CA 1
ATOM 14836 C C . VAL H 1 151 ? 31.946 14.926 -14.961 1.00 7.63 142 VAL H C 1
ATOM 14837 O O . VAL H 1 151 ? 32.253 15.657 -15.907 1.00 9.23 142 VAL H O 1
ATOM 14841 N N . THR H 1 152 ? 30.811 15.068 -14.271 1.00 8.07 143 THR H N 1
ATOM 14842 C CA . THR H 1 152 ? 29.867 16.146 -14.545 1.00 7.53 143 THR H CA 1
ATOM 14843 C C . THR H 1 152 ? 29.607 16.935 -13.272 1.00 8.09 143 THR H C 1
ATOM 14844 O O . THR H 1 152 ? 29.482 16.360 -12.191 1.00 7.81 143 THR H O 1
ATOM 14848 N N . LEU H 1 153 ? 29.500 18.249 -13.404 1.00 8.71 144 LEU H N 1
ATOM 14849 C CA . LEU H 1 153 ? 29.224 19.110 -12.264 1.00 8.54 144 LEU H CA 1
ATOM 14850 C C . LEU H 1 153 ? 27.725 19.216 -12.033 1.00 8.51 144 LEU H C 1
ATOM 14851 O O . LEU H 1 153 ? 26.956 19.438 -12.971 1.00 10.06 144 LEU H O 1
ATOM 14856 N N . VAL H 1 154 ? 27.313 19.035 -10.779 1.00 9.49 145 VAL H N 1
ATOM 14857 C CA . VAL H 1 154 ? 25.924 19.238 -10.388 1.00 9.33 145 VAL H CA 1
ATOM 14858 C C . VAL H 1 154 ? 25.900 20.241 -9.238 1.00 9.90 145 VAL H C 1
ATOM 14859 O O . VAL H 1 154 ? 26.845 21.016 -9.068 1.00 13.21 145 VAL H O 1
ATOM 14863 N N . THR H 1 155 ? 24.842 20.233 -8.430 1.00 10.48 146 THR H N 1
ATOM 14864 C CA . THR H 1 155 ? 24.697 21.201 -7.351 1.00 11.01 146 THR H CA 1
ATOM 14865 C C . THR H 1 155 ? 24.427 20.486 -6.036 1.00 7.22 146 THR H C 1
ATOM 14866 O O . THR H 1 155 ? 23.767 19.444 -6.000 1.00 10.41 146 THR H O 1
ATOM 14870 N N . SER H 1 156 ? 24.961 21.054 -4.948 1.00 7.82 147 SER H N 1
ATOM 14871 C CA . SER H 1 156 ? 24.622 20.598 -3.601 1.00 8.37 147 SER H CA 1
ATOM 14872 C C . SER H 1 156 ? 23.151 20.788 -3.257 1.00 9.02 147 SER H C 1
ATOM 14873 O O . SER H 1 156 ? 22.695 20.217 -2.257 1.00 9.76 147 SER H O 1
ATOM 14876 N N . LEU H 1 157 ? 22.399 21.568 -4.042 1.00 7.97 148 LEU H N 1
ATOM 14877 C CA . LEU H 1 157 ? 20.957 21.654 -3.842 1.00 9.48 148 LEU H CA 1
ATOM 14878 C C . LEU H 1 157 ? 20.253 20.327 -4.084 1.00 9.27 148 LEU H C 1
ATOM 14879 O O . LEU H 1 157 ? 19.097 20.181 -3.674 1.00 10.83 148 LEU H O 1
ATOM 14884 N N . LEU H 1 158 ? 20.918 19.347 -4.704 1.00 8.41 149 LEU H N 1
ATOM 14885 C CA . LEU H 1 158 ? 20.341 18.009 -4.781 1.00 9.41 149 LEU H CA 1
ATOM 14886 C C . LEU H 1 158 ? 20.114 17.401 -3.399 1.00 11.43 149 LEU H C 1
ATOM 14887 O O . LEU H 1 158 ? 19.283 16.489 -3.258 1.00 10.68 149 LEU H O 1
ATOM 14892 N N . GLY H 1 159 ? 20.829 17.874 -2.380 1.00 8.76 150 GLY H N 1
ATOM 14893 C CA . GLY H 1 159 ? 20.592 17.480 -1.007 1.00 10.41 150 GLY H CA 1
ATOM 14894 C C . GLY H 1 159 ? 19.765 18.447 -0.181 1.00 10.05 150 GLY H C 1
ATOM 14895 O O . GLY H 1 159 ? 19.710 18.301 1.046 1.00 10.22 150 GLY H O 1
ATOM 14896 N N . ALA H 1 160 ? 19.114 19.428 -0.800 1.00 8.51 151 ALA H N 1
ATOM 14897 C CA . ALA H 1 160 ? 18.359 20.449 -0.077 1.00 9.05 151 ALA H CA 1
ATOM 14898 C C . ALA H 1 160 ? 16.859 20.188 -0.186 1.00 8.21 151 ALA H C 1
ATOM 14899 O O . ALA H 1 160 ? 16.394 19.442 -1.052 1.00 10.23 151 ALA H O 1
ATOM 14901 N N . PHE H 1 161 ? 16.105 20.824 0.712 1.00 9.68 152 PHE H N 1
ATOM 14902 C CA . PHE H 1 161 ? 14.638 20.783 0.719 1.00 8.85 152 PHE H CA 1
ATOM 14903 C C . PHE H 1 161 ? 14.220 22.240 0.859 1.00 9.24 152 PHE H C 1
ATOM 14904 O O . PHE H 1 161 ? 14.103 22.753 1.976 1.00 10.89 152 PHE H O 1
ATOM 14912 N N . THR H 1 162 ? 14.009 22.911 -0.273 1.00 9.25 153 THR H N 1
ATOM 14913 C CA . THR H 1 162 ? 13.975 24.366 -0.242 1.00 11.88 153 THR H CA 1
ATOM 14914 C C . THR H 1 162 ? 13.148 24.873 -1.418 1.00 11.26 153 THR H C 1
ATOM 14915 O O . THR H 1 162 ? 13.051 24.194 -2.447 1.00 10.87 153 THR H O 1
ATOM 14919 N N . PRO H 1 163 ? 12.510 26.030 -1.285 1.00 10.31 154 PRO H N 1
ATOM 14920 C CA . PRO H 1 163 ? 11.762 26.604 -2.409 1.00 10.56 154 PRO H CA 1
ATOM 14921 C C . PRO H 1 163 ? 12.703 27.244 -3.427 1.00 14.02 154 PRO H C 1
ATOM 14922 O O . PRO H 1 163 ? 13.886 27.469 -3.174 1.00 12.67 154 PRO H O 1
ATOM 14926 N N . PHE H 1 164 ? 12.150 27.522 -4.612 1.00 11.36 155 PHE H N 1
ATOM 14927 C CA . PHE H 1 164 ? 12.634 28.490 -5.601 1.00 12.84 155 PHE H CA 1
ATOM 14928 C C . PHE H 1 164 ? 13.638 27.946 -6.612 1.00 11.75 155 PHE H C 1
ATOM 14929 O O . PHE H 1 164 ? 13.950 28.646 -7.574 1.00 13.63 155 PHE H O 1
ATOM 14937 N N . TYR H 1 165 ? 14.158 26.732 -6.439 1.00 9.94 156 TYR H N 1
ATOM 14938 C CA . TYR H 1 165 ? 15.138 26.208 -7.382 1.00 9.83 156 TYR H CA 1
ATOM 14939 C C . TYR H 1 165 ? 14.600 25.059 -8.232 1.00 9.95 156 TYR H C 1
ATOM 14940 O O . TYR H 1 165 ? 15.382 24.252 -8.733 1.00 11.27 156 TYR H O 1
ATOM 14949 N N . ALA H 1 166 ? 13.280 24.983 -8.430 1.00 10.19 157 ALA H N 1
ATOM 14950 C CA . ALA H 1 166 ? 12.702 23.834 -9.132 1.00 9.59 157 ALA H CA 1
ATOM 14951 C C . ALA H 1 166 ? 13.350 23.608 -10.491 1.00 9.56 157 ALA H C 1
ATOM 14952 O O . ALA H 1 166 ? 13.647 22.470 -10.863 1.00 12.26 157 ALA H O 1
ATOM 14954 N N . ALA H 1 167 ? 13.577 24.682 -11.248 1.00 11.81 158 ALA H N 1
ATOM 14955 C CA . ALA H 1 167 ? 14.130 24.542 -12.590 1.00 11.73 158 ALA H CA 1
ATOM 14956 C C . ALA H 1 167 ? 15.625 24.245 -12.585 1.00 13.61 158 ALA H C 1
ATOM 14957 O O . ALA H 1 167 ? 16.137 23.713 -13.575 1.00 16.53 158 ALA H O 1
ATOM 14959 N N . TYR H 1 168 ? 16.336 24.566 -11.503 1.00 12.29 159 TYR H N 1
ATOM 14960 C CA . TYR H 1 168 ? 17.779 24.348 -11.420 1.00 11.38 159 TYR H CA 1
ATOM 14961 C C . TYR H 1 168 ? 18.091 23.003 -10.773 1.00 10.80 159 TYR H C 1
ATOM 14962 O O . TYR H 1 168 ? 18.732 22.136 -11.379 1.00 12.12 159 TYR H O 1
ATOM 14971 N N . GLU H 1 169 ? 17.633 22.824 -9.534 1.00 9.98 160 GLU H N 1
ATOM 14972 C CA . GLU H 1 169 ? 17.713 21.530 -8.877 1.00 9.62 160 GLU H CA 1
ATOM 14973 C C . GLU H 1 169 ? 17.100 20.437 -9.747 1.00 8.90 160 GLU H C 1
ATOM 14974 O O . GLU H 1 169 ? 17.660 19.340 -9.873 1.00 10.88 160 GLU H O 1
ATOM 14980 N N . GLY H 1 170 ? 15.964 20.730 -10.381 1.00 9.19 161 GLY H N 1
ATOM 14981 C CA . GLY H 1 170 ? 15.291 19.730 -11.190 1.00 11.29 161 GLY H CA 1
ATOM 14982 C C . GLY H 1 170 ? 16.013 19.376 -12.476 1.00 10.45 161 GLY H C 1
ATOM 14983 O O . GLY H 1 170 ? 15.916 18.236 -12.940 1.00 10.25 161 GLY H O 1
ATOM 14984 N N . SER H 1 171 ? 16.716 20.342 -13.090 1.00 10.19 162 SER H N 1
ATOM 14985 C CA . SER H 1 171 ? 17.441 20.058 -14.326 1.00 8.38 162 SER H CA 1
ATOM 14986 C C . SER H 1 171 ? 18.838 19.494 -14.098 1.00 11.46 162 SER H C 1
ATOM 14987 O O . SER H 1 171 ? 19.421 18.934 -15.036 1.00 11.28 162 SER H O 1
ATOM 14990 N N . LYS H 1 172 ? 19.393 19.626 -12.886 1.00 10.89 163 LYS H N 1
ATOM 14991 C CA . LYS H 1 172 ? 20.633 18.933 -12.546 1.00 10.97 163 LYS H CA 1
ATOM 14992 C C . LYS H 1 172 ? 20.383 17.515 -12.055 1.00 10.41 163 LYS H C 1
ATOM 14993 O O . LYS H 1 172 ? 21.249 16.648 -12.218 1.00 10.89 163 LYS H O 1
ATOM 14999 N N . ALA H 1 173 ? 19.215 17.266 -11.469 1.00 9.57 164 ALA H N 1
ATOM 15000 C CA . ALA H 1 173 ? 18.876 15.932 -10.974 1.00 10.27 164 ALA H CA 1
ATOM 15001 C C . ALA H 1 173 ? 19.079 14.806 -11.987 1.00 10.09 164 ALA H C 1
ATOM 15002 O O . ALA H 1 173 ? 19.566 13.735 -11.586 1.00 11.06 164 ALA H O 1
ATOM 15004 N N . PRO H 1 174 ? 18.737 14.951 -13.272 1.00 8.40 165 PRO H N 1
ATOM 15005 C CA . PRO H 1 174 ? 18.978 13.832 -14.200 1.00 8.53 165 PRO H CA 1
ATOM 15006 C C . PRO H 1 174 ? 20.421 13.381 -14.227 1.00 9.06 165 PRO H C 1
ATOM 15007 O O . PRO H 1 174 ? 20.686 12.192 -14.446 1.00 8.48 165 PRO H O 1
ATOM 15011 N N . VAL H 1 175 ? 21.364 14.293 -13.984 1.00 10.13 166 VAL H N 1
ATOM 15012 C CA . VAL H 1 175 ? 22.781 13.954 -14.106 1.00 9.78 166 VAL H CA 1
ATOM 15013 C C . VAL H 1 175 ? 23.179 12.857 -13.126 1.00 9.47 166 VAL H C 1
ATOM 15014 O O . VAL H 1 175 ? 23.993 11.983 -13.453 1.00 9.39 166 VAL H O 1
ATOM 15018 N N . GLU H 1 176 ? 22.637 12.892 -11.904 1.00 8.83 167 GLU H N 1
ATOM 15019 C CA . GLU H 1 176 ? 22.938 11.826 -10.957 1.00 9.52 167 GLU H CA 1
ATOM 15020 C C . GLU H 1 176 ? 22.562 10.464 -11.530 1.00 9.11 167 GLU H C 1
ATOM 15021 O O . GLU H 1 176 ? 23.313 9.484 -11.393 1.00 8.26 167 GLU H O 1
ATOM 15027 N N . HIS H 1 177 ? 21.419 10.397 -12.213 1.00 8.04 168 HIS H N 1
ATOM 15028 C CA . HIS H 1 177 ? 20.928 9.127 -12.724 1.00 7.90 168 HIS H CA 1
ATOM 15029 C C . HIS H 1 177 ? 21.608 8.739 -14.032 1.00 7.96 168 HIS H C 1
ATOM 15030 O O . HIS H 1 177 ? 21.887 7.554 -14.253 1.00 10.01 168 HIS H O 1
ATOM 15037 N N . PHE H 1 178 ? 21.913 9.717 -14.893 1.00 8.31 169 PHE H N 1
ATOM 15038 C CA . PHE H 1 178 ? 22.798 9.448 -16.025 1.00 8.04 169 PHE H CA 1
ATOM 15039 C C . PHE H 1 178 ? 24.101 8.818 -15.541 1.00 7.48 169 PHE H C 1
ATOM 15040 O O . PHE H 1 178 ? 24.634 7.896 -16.167 1.00 9.39 169 PHE H O 1
ATOM 15048 N N . THR H 1 179 ? 24.635 9.335 -14.435 1.00 7.95 170 THR H N 1
ATOM 15049 C CA . THR H 1 179 ? 25.920 8.889 -13.916 1.00 7.38 170 THR H CA 1
ATOM 15050 C C . THR H 1 179 ? 25.842 7.450 -13.417 1.00 8.42 170 THR H C 1
ATOM 15051 O O . THR H 1 179 ? 26.766 6.660 -13.646 1.00 8.30 170 THR H O 1
ATOM 15055 N N . ARG H 1 180 ? 24.737 7.085 -12.754 1.00 7.58 171 ARG H N 1
ATOM 15056 C CA . ARG H 1 180 ? 24.516 5.695 -12.352 1.00 8.15 171 ARG H CA 1
ATOM 15057 C C . ARG H 1 180 ? 24.530 4.763 -13.559 1.00 8.44 171 ARG H C 1
ATOM 15058 O O . ARG H 1 180 ? 25.251 3.761 -13.573 1.00 8.44 171 ARG H O 1
ATOM 15066 N N . ALA H 1 181 ? 23.699 5.062 -14.567 1.00 7.93 172 ALA H N 1
ATOM 15067 C CA . ALA H 1 181 ? 23.589 4.209 -15.748 1.00 7.86 172 ALA H CA 1
ATOM 15068 C C . ALA H 1 181 ? 24.925 4.096 -16.466 1.00 8.70 172 ALA H C 1
ATOM 15069 O O . ALA H 1 181 ? 25.368 2.995 -16.808 1.00 11.04 172 ALA H O 1
ATOM 15071 N N . ALA H 1 182 ? 25.579 5.235 -16.710 1.00 7.90 173 ALA H N 1
ATOM 15072 C CA . ALA H 1 182 ? 26.840 5.219 -17.446 1.00 7.95 173 ALA H CA 1
ATOM 15073 C C . ALA H 1 182 ? 27.941 4.517 -16.660 1.00 8.35 173 ALA H C 1
ATOM 15074 O O . ALA H 1 182 ? 28.796 3.849 -17.245 1.00 8.77 173 ALA H O 1
ATOM 15076 N N . SER H 1 183 ? 27.954 4.651 -15.333 1.00 8.47 174 SER H N 1
ATOM 15077 C CA A SER H 1 183 ? 28.951 3.918 -14.562 0.29 8.35 174 SER H CA 1
ATOM 15078 C CA B SER H 1 183 ? 28.924 3.914 -14.525 0.71 8.17 174 SER H CA 1
ATOM 15079 C C . SER H 1 183 ? 28.810 2.414 -14.772 1.00 9.01 174 SER H C 1
ATOM 15080 O O . SER H 1 183 ? 29.815 1.711 -14.954 1.00 8.76 174 SER H O 1
ATOM 15085 N N . LYS H 1 184 ? 27.575 1.902 -14.772 1.00 8.85 175 LYS H N 1
ATOM 15086 C CA . LYS H 1 184 ? 27.359 0.483 -15.018 1.00 8.52 175 LYS H CA 1
ATOM 15087 C C . LYS H 1 184 ? 27.706 0.099 -16.453 1.00 10.14 175 LYS H C 1
ATOM 15088 O O . LYS H 1 184 ? 28.309 -0.955 -16.687 1.00 13.34 175 LYS H O 1
ATOM 15094 N N . GLU H 1 185 ? 27.323 0.930 -17.426 1.00 9.09 176 GLU H N 1
ATOM 15095 C CA . GLU H 1 185 ? 27.499 0.569 -18.830 1.00 10.70 176 GLU H CA 1
ATOM 15096 C C . GLU H 1 185 ? 28.936 0.746 -19.306 1.00 9.38 176 GLU H C 1
ATOM 15097 O O . GLU H 1 185 ? 29.424 -0.052 -20.116 1.00 13.74 176 GLU H O 1
ATOM 15103 N N . TYR H 1 186 ? 29.625 1.781 -18.828 1.00 9.19 177 TYR H N 1
ATOM 15104 C CA . TYR H 1 186 ? 30.979 2.073 -19.282 1.00 9.77 177 TYR H CA 1
ATOM 15105 C C . TYR H 1 186 ? 32.043 1.376 -18.442 1.00 11.33 177 TYR H C 1
ATOM 15106 O O . TYR H 1 186 ? 33.209 1.341 -18.850 1.00 10.50 177 TYR H O 1
ATOM 15115 N N . GLY H 1 187 ? 31.666 0.806 -17.296 1.00 11.18 178 GLY H N 1
ATOM 15116 C CA . GLY H 1 187 ? 32.643 0.125 -16.462 1.00 11.94 178 GLY H CA 1
ATOM 15117 C C . GLY H 1 187 ? 33.318 -1.057 -17.134 1.00 13.37 178 GLY H C 1
ATOM 15118 O O . GLY H 1 187 ? 34.451 -1.398 -16.787 1.00 11.73 178 GLY H O 1
ATOM 15119 N N . ALA H 1 188 ? 32.650 -1.694 -18.108 1.00 12.81 179 ALA H N 1
ATOM 15120 C CA . ALA H 1 188 ? 33.273 -2.831 -18.787 1.00 13.20 179 ALA H CA 1
ATOM 15121 C C . ALA H 1 188 ? 34.523 -2.419 -19.555 1.00 12.94 179 ALA H C 1
ATOM 15122 O O . ALA H 1 188 ? 35.406 -3.255 -19.792 1.00 15.57 179 ALA H O 1
ATOM 15124 N N . ARG H 1 189 ? 34.613 -1.152 -19.964 1.00 12.20 180 ARG H N 1
ATOM 15125 C CA . ARG H 1 189 ? 35.810 -0.612 -20.599 1.00 12.54 180 ARG H CA 1
ATOM 15126 C C . ARG H 1 189 ? 36.744 0.073 -19.609 1.00 11.37 180 ARG H C 1
ATOM 15127 O O . ARG H 1 189 ? 37.678 0.760 -20.032 1.00 12.83 180 ARG H O 1
ATOM 15135 N N . GLY H 1 190 ? 36.499 -0.072 -18.308 1.00 10.47 181 GLY H N 1
ATOM 15136 C CA . GLY H 1 190 ? 37.382 0.495 -17.309 1.00 10.14 181 GLY H CA 1
ATOM 15137 C C . GLY H 1 190 ? 37.162 1.960 -17.008 1.00 10.41 181 GLY H C 1
ATOM 15138 O O . GLY H 1 190 ? 38.011 2.568 -16.341 1.00 10.67 181 GLY H O 1
ATOM 15139 N N . ILE H 1 191 ? 36.054 2.543 -17.469 1.00 10.29 182 ILE H N 1
ATOM 15140 C CA . ILE H 1 191 ? 35.797 3.978 -17.344 1.00 9.80 182 ILE H CA 1
ATOM 15141 C C . ILE H 1 191 ? 35.072 4.262 -16.031 1.00 10.67 182 ILE H C 1
ATOM 15142 O O . ILE H 1 191 ? 34.100 3.576 -15.686 1.00 10.54 182 ILE H O 1
ATOM 15147 N N . SER H 1 192 ? 35.537 5.275 -15.297 1.00 9.08 183 SER H N 1
ATOM 15148 C CA . SER H 1 192 ? 34.911 5.715 -14.050 1.00 8.10 183 SER H CA 1
ATOM 15149 C C . SER H 1 192 ? 34.061 6.951 -14.328 1.00 9.25 183 SER H C 1
ATOM 15150 O O . SER H 1 192 ? 34.536 7.894 -14.971 1.00 9.29 183 SER H O 1
ATOM 15153 N N . VAL H 1 193 ? 32.821 6.955 -13.830 1.00 8.65 184 VAL H N 1
ATOM 15154 C CA . VAL H 1 193 ? 31.848 8.016 -14.110 1.00 8.81 184 VAL H CA 1
ATOM 15155 C C . VAL H 1 193 ? 31.356 8.582 -12.782 1.00 7.10 184 VAL H C 1
ATOM 15156 O O . VAL H 1 193 ? 30.838 7.841 -11.939 1.00 8.77 184 VAL H O 1
ATOM 15160 N N . THR H 1 194 ? 31.513 9.893 -12.589 1.00 7.04 185 THR H N 1
ATOM 15161 C CA . THR H 1 194 ? 31.103 10.511 -11.332 1.00 8.02 185 THR H CA 1
ATOM 15162 C C . THR H 1 194 ? 30.425 11.852 -11.585 1.00 7.55 185 THR H C 1
ATOM 15163 O O . THR H 1 194 ? 30.553 12.455 -12.655 1.00 8.28 185 THR H O 1
ATOM 15167 N N . ALA H 1 195 ? 29.701 12.324 -10.571 1.00 8.60 186 ALA H N 1
ATOM 15168 C CA . ALA H 1 195 ? 29.151 13.673 -10.565 1.00 8.54 186 ALA H CA 1
ATOM 15169 C C . ALA H 1 195 ? 29.541 14.345 -9.256 1.00 6.78 186 ALA H C 1
ATOM 15170 O O . ALA H 1 195 ? 29.586 13.692 -8.204 1.00 7.93 186 ALA H O 1
ATOM 15172 N N . VAL H 1 196 ? 29.840 15.643 -9.331 1.00 7.79 187 VAL H N 1
ATOM 15173 C CA . VAL H 1 196 ? 30.407 16.408 -8.225 1.00 7.92 187 VAL H CA 1
ATOM 15174 C C . VAL H 1 196 ? 29.525 17.627 -8.007 1.00 7.01 187 VAL H C 1
ATOM 15175 O O . VAL H 1 196 ? 29.279 18.386 -8.949 1.00 7.67 187 VAL H O 1
ATOM 15179 N N . GLY H 1 197 ? 29.057 17.820 -6.774 1.00 8.66 188 GLY H N 1
ATOM 15180 C CA . GLY H 1 197 ? 28.171 18.920 -6.463 1.00 9.47 188 GLY H CA 1
ATOM 15181 C C . GLY H 1 197 ? 28.751 19.867 -5.428 1.00 8.76 188 GLY H C 1
ATOM 15182 O O . GLY H 1 197 ? 28.664 19.634 -4.210 1.00 8.54 188 GLY H O 1
ATOM 15183 N N . PRO H 1 198 ? 29.358 20.958 -5.884 1.00 9.32 189 PRO H N 1
ATOM 15184 C CA . PRO H 1 198 ? 29.884 21.944 -4.939 1.00 8.31 189 PRO H CA 1
ATOM 15185 C C . PRO H 1 198 ? 28.742 22.635 -4.208 1.00 8.11 189 PRO H C 1
ATOM 15186 O O . PRO H 1 198 ? 27.594 22.632 -4.650 1.00 8.72 189 PRO H O 1
ATOM 15190 N N . GLY H 1 199 ? 29.075 23.243 -3.064 1.00 8.89 190 GLY H N 1
ATOM 15191 C CA . GLY H 1 199 ? 28.201 24.223 -2.481 1.00 8.68 190 GLY H CA 1
ATOM 15192 C C . GLY H 1 199 ? 28.139 25.456 -3.354 1.00 9.87 190 GLY H C 1
ATOM 15193 O O . GLY H 1 199 ? 28.814 25.534 -4.387 1.00 9.48 190 GLY H O 1
ATOM 15194 N N . PRO H 1 200 ? 27.320 26.429 -2.964 1.00 9.31 191 PRO H N 1
ATOM 15195 C CA . PRO H 1 200 ? 27.335 27.711 -3.680 1.00 9.73 191 PRO H CA 1
ATOM 15196 C C . PRO H 1 200 ? 28.764 28.229 -3.718 1.00 11.20 191 PRO H C 1
ATOM 15197 O O . PRO H 1 200 ? 29.465 28.230 -2.702 1.00 12.72 191 PRO H O 1
ATOM 15201 N N . MET H 1 201 ? 29.222 28.616 -4.907 1.00 11.61 192 MET H N 1
ATOM 15202 C CA . MET H 1 201 ? 30.624 28.940 -5.123 1.00 12.97 192 MET H CA 1
ATOM 15203 C C . MET H 1 201 ? 30.804 30.426 -5.389 1.00 13.15 192 MET H C 1
ATOM 15204 O O . MET H 1 201 ? 29.931 31.088 -5.957 1.00 14.20 192 MET H O 1
ATOM 15209 N N . ASP H 1 202 ? 31.962 30.942 -4.982 1.00 11.83 193 ASP H N 1
ATOM 15210 C CA . ASP H 1 202 ? 32.315 32.341 -5.216 1.00 12.63 193 ASP H CA 1
ATOM 15211 C C . ASP H 1 202 ? 32.815 32.493 -6.652 1.00 15.20 193 ASP H C 1
ATOM 15212 O O . ASP H 1 202 ? 34.015 32.584 -6.924 1.00 15.56 193 ASP H O 1
ATOM 15217 N N . THR H 1 203 ? 31.859 32.519 -7.592 1.00 13.62 194 THR H N 1
ATOM 15218 C CA . THR H 1 203 ? 32.125 32.805 -9.000 1.00 13.84 194 THR H CA 1
ATOM 15219 C C . THR H 1 203 ? 31.007 33.696 -9.534 1.00 13.63 194 THR H C 1
ATOM 15220 O O . THR H 1 203 ? 29.961 33.843 -8.880 1.00 13.43 194 THR H O 1
ATOM 15224 N N . PRO H 1 204 ? 31.175 34.282 -10.724 1.00 14.78 195 PRO H N 1
ATOM 15225 C CA . PRO H 1 204 ? 30.090 35.090 -11.315 1.00 14.91 195 PRO H CA 1
ATOM 15226 C C . PRO H 1 204 ? 28.806 34.315 -11.603 1.00 15.43 195 PRO H C 1
ATOM 15227 O O . PRO H 1 204 ? 27.777 34.951 -11.869 1.00 15.91 195 PRO H O 1
ATOM 15231 N N . PHE H 1 205 ? 28.842 32.983 -11.583 1.00 13.34 196 PHE H N 1
ATOM 15232 C CA . PHE H 1 205 ? 27.650 32.170 -11.817 1.00 14.12 196 PHE H CA 1
ATOM 15233 C C . PHE H 1 205 ? 26.659 32.275 -10.660 1.00 13.87 196 PHE H C 1
ATOM 15234 O O . PHE H 1 205 ? 25.441 32.244 -10.878 1.00 14.32 196 PHE H O 1
ATOM 15242 N N . PHE H 1 206 ? 27.159 32.425 -9.433 1.00 13.41 197 PHE H N 1
ATOM 15243 C CA . PHE H 1 206 ? 26.332 32.348 -8.231 1.00 11.78 197 PHE H CA 1
ATOM 15244 C C . PHE H 1 206 ? 25.475 33.597 -8.029 1.00 15.73 197 PHE H C 1
ATOM 15245 O O . PHE H 1 206 ? 24.260 33.505 -7.809 1.00 14.55 197 PHE H O 1
ATOM 15253 N N . TYR H 1 207 ? 26.089 34.771 -8.098 1.00 14.98 198 TYR H N 1
ATOM 15254 C CA . TYR H 1 207 ? 25.422 35.983 -7.625 1.00 15.31 198 TYR H CA 1
ATOM 15255 C C . TYR H 1 207 ? 24.170 36.404 -8.390 1.00 19.07 198 TYR H C 1
ATOM 15256 O O . TYR H 1 207 ? 23.253 36.940 -7.743 1.00 18.36 198 TYR H O 1
ATOM 15265 N N . PRO H 1 208 ? 24.065 36.247 -9.719 1.00 14.96 199 PRO H N 1
ATOM 15266 C CA . PRO H 1 208 ? 22.899 36.822 -10.417 1.00 15.03 199 PRO H CA 1
ATOM 15267 C C . PRO H 1 208 ? 21.561 36.299 -9.932 1.00 18.88 199 PRO H C 1
ATOM 15268 O O . PRO H 1 208 ? 20.560 37.021 -10.019 1.00 18.86 199 PRO H O 1
ATOM 15272 N N . ALA H 1 209 ? 21.508 35.073 -9.420 1.00 16.81 200 ALA H N 1
ATOM 15273 C CA . ALA H 1 209 ? 20.240 34.481 -9.025 1.00 16.62 200 ALA H CA 1
ATOM 15274 C C . ALA H 1 209 ? 19.888 34.732 -7.566 1.00 18.09 200 ALA H C 1
ATOM 15275 O O . ALA H 1 209 ? 18.775 34.397 -7.153 1.00 21.11 200 ALA H O 1
ATOM 15277 N N . GLU H 1 210 ? 20.784 35.332 -6.783 1.00 17.40 201 GLU H N 1
ATOM 15278 C CA . GLU H 1 210 ? 20.645 35.376 -5.332 1.00 16.20 201 GLU H CA 1
ATOM 15279 C C . GLU H 1 210 ? 20.476 36.810 -4.852 1.00 16.38 201 GLU H C 1
ATOM 15280 O O . GLU H 1 210 ? 21.321 37.667 -5.138 1.00 18.38 201 GLU H O 1
ATOM 15286 N N . GLY H 1 211 ? 19.403 37.058 -4.099 1.00 15.30 202 GLY H N 1
ATOM 15287 C CA . GLY H 1 211 ? 19.223 38.342 -3.455 1.00 16.84 202 GLY H CA 1
ATOM 15288 C C . GLY H 1 211 ? 20.185 38.536 -2.294 1.00 19.95 202 GLY H C 1
ATOM 15289 O O . GLY H 1 211 ? 20.887 37.619 -1.865 1.00 18.27 202 GLY H O 1
ATOM 15290 N N . ALA H 1 212 ? 20.201 39.766 -1.770 1.00 23.41 203 ALA H N 1
ATOM 15291 C CA . ALA H 1 212 ? 21.186 40.128 -0.752 1.00 23.14 203 ALA H CA 1
ATOM 15292 C C . ALA H 1 212 ? 21.029 39.288 0.510 1.00 18.87 203 ALA H C 1
ATOM 15293 O O . ALA H 1 212 ? 22.028 38.850 1.099 1.00 19.55 203 ALA H O 1
ATOM 15295 N N . ASP H 1 213 ? 19.785 39.048 0.941 1.00 20.44 204 ASP H N 1
ATOM 15296 C CA . ASP H 1 213 ? 19.561 38.212 2.117 1.00 20.74 204 ASP H CA 1
ATOM 15297 C C . ASP H 1 213 ? 20.022 36.783 1.867 1.00 19.17 204 ASP H C 1
ATOM 15298 O O . ASP H 1 213 ? 20.615 36.148 2.748 1.00 16.55 204 ASP H O 1
ATOM 15303 N N . ALA H 1 214 ? 19.760 36.260 0.667 1.00 17.27 205 ALA H N 1
ATOM 15304 C CA . ALA H 1 214 ? 20.178 34.899 0.344 1.00 16.81 205 ALA H CA 1
ATOM 15305 C C . ALA H 1 214 ? 21.696 34.777 0.288 1.00 14.64 205 ALA H C 1
ATOM 15306 O O . ALA H 1 214 ? 22.261 33.784 0.763 1.00 15.81 205 ALA H O 1
ATOM 15308 N N . VAL H 1 215 ? 22.380 35.774 -0.284 1.00 15.90 206 VAL H N 1
ATOM 15309 C CA . VAL H 1 215 ? 23.842 35.722 -0.322 1.00 14.34 206 VAL H CA 1
ATOM 15310 C C . VAL H 1 215 ? 24.407 35.649 1.089 1.00 15.70 206 VAL H C 1
ATOM 15311 O O . VAL H 1 215 ? 25.302 34.843 1.379 1.00 14.51 206 VAL H O 1
ATOM 15315 N N . ALA H 1 216 ? 23.874 36.470 1.993 1.00 15.06 207 ALA H N 1
ATOM 15316 C CA . ALA H 1 216 ? 24.343 36.453 3.374 1.00 15.05 207 ALA H CA 1
ATOM 15317 C C . ALA H 1 216 ? 24.118 35.090 4.014 1.00 17.42 207 ALA H C 1
ATOM 15318 O O . ALA H 1 216 ? 24.986 34.588 4.736 1.00 16.48 207 ALA H O 1
ATOM 15320 N N . TYR H 1 217 ? 22.967 34.466 3.741 1.00 15.46 208 TYR H N 1
ATOM 15321 C CA . TYR H 1 217 ? 22.688 33.136 4.275 1.00 14.13 208 TYR H CA 1
ATOM 15322 C C . TYR H 1 217 ? 23.668 32.108 3.728 1.00 13.51 208 TYR H C 1
ATOM 15323 O O . TYR H 1 217 ? 24.234 31.308 4.483 1.00 14.78 208 TYR H O 1
ATOM 15332 N N . HIS H 1 218 ? 23.858 32.086 2.406 1.00 14.62 209 HIS H N 1
ATOM 15333 C CA . HIS H 1 218 ? 24.740 31.078 1.824 1.00 11.53 209 HIS H CA 1
ATOM 15334 C C . HIS H 1 218 ? 26.157 31.202 2.377 1.00 12.19 209 HIS H C 1
ATOM 15335 O O . HIS H 1 218 ? 26.854 30.198 2.553 1.00 12.31 209 HIS H O 1
ATOM 15342 N N . LYS H 1 219 ? 26.608 32.433 2.641 1.00 12.78 210 LYS H N 1
ATOM 15343 C CA . LYS H 1 219 ? 27.964 32.657 3.138 1.00 11.04 210 LYS H CA 1
ATOM 15344 C C . LYS H 1 219 ? 28.163 32.199 4.578 1.00 11.40 210 LYS H C 1
ATOM 15345 O O . LYS H 1 219 ? 29.310 32.115 5.027 1.00 12.61 210 LYS H O 1
ATOM 15351 N N . THR H 1 220 ? 27.102 31.898 5.316 1.00 11.74 211 THR H N 1
ATOM 15352 C CA . THR H 1 220 ? 27.263 31.360 6.664 1.00 12.88 211 THR H CA 1
ATOM 15353 C C . THR H 1 220 ? 26.646 29.978 6.836 1.00 14.17 211 THR H C 1
ATOM 15354 O O . THR H 1 220 ? 26.617 29.465 7.960 1.00 16.31 211 THR H O 1
ATOM 15358 N N . ALA H 1 221 ? 26.178 29.353 5.756 1.00 11.44 212 ALA H N 1
ATOM 15359 C CA . ALA H 1 221 ? 25.368 28.148 5.857 1.00 13.44 212 ALA H CA 1
ATOM 15360 C C . ALA H 1 221 ? 26.179 26.862 5.940 1.00 14.32 212 ALA H C 1
ATOM 15361 O O . ALA H 1 221 ? 25.600 25.801 6.206 1.00 16.54 212 ALA H O 1
ATOM 15363 N N . ALA H 1 222 ? 27.484 26.915 5.706 1.00 9.78 213 ALA H N 1
ATOM 15364 C CA . ALA H 1 222 ? 28.314 25.725 5.756 1.00 8.52 213 ALA H CA 1
ATOM 15365 C C . ALA H 1 222 ? 29.030 25.661 7.097 1.00 7.78 213 ALA H C 1
ATOM 15366 O O . ALA H 1 222 ? 29.421 26.692 7.656 1.00 10.41 213 ALA H O 1
ATOM 15368 N N . ALA H 1 223 ? 29.199 24.438 7.610 1.00 8.38 214 ALA H N 1
ATOM 15369 C CA . ALA H 1 223 ? 29.887 24.270 8.887 1.00 9.46 214 ALA H CA 1
ATOM 15370 C C . ALA H 1 223 ? 31.287 24.875 8.861 1.00 7.93 214 ALA H C 1
ATOM 15371 O O . ALA H 1 223 ? 31.755 25.401 9.876 1.00 9.39 214 ALA H O 1
ATOM 15373 N N . LEU H 1 224 ? 31.958 24.831 7.705 1.00 9.13 215 LEU H N 1
ATOM 15374 C CA . LEU H 1 224 ? 33.306 25.366 7.546 1.00 7.81 215 LEU H CA 1
ATOM 15375 C C . LEU H 1 224 ? 33.321 26.751 6.910 1.00 7.76 215 LEU H C 1
ATOM 15376 O O . LEU H 1 224 ? 34.399 27.236 6.542 1.00 8.29 215 LEU H O 1
ATOM 15381 N N . SER H 1 225 ? 32.160 27.401 6.793 1.00 9.00 216 SER H N 1
ATOM 15382 C CA . SER H 1 225 ? 32.111 28.763 6.256 1.00 8.84 216 SER H CA 1
ATOM 15383 C C . SER H 1 225 ? 33.136 29.727 6.848 1.00 9.09 216 SER H C 1
ATOM 15384 O O . SER H 1 225 ? 33.659 30.562 6.087 1.00 9.28 216 SER H O 1
ATOM 15387 N N . PRO H 1 226 ? 33.456 29.711 8.149 1.00 10.46 217 PRO H N 1
ATOM 15388 C CA . PRO H 1 226 ? 34.453 30.674 8.649 1.00 9.17 217 PRO H CA 1
ATOM 15389 C C . PRO H 1 226 ? 35.849 30.455 8.104 1.00 10.39 217 PRO H C 1
ATOM 15390 O O . PRO H 1 226 ? 36.718 31.304 8.336 1.00 12.41 217 PRO H O 1
ATOM 15394 N N . PHE H 1 227 ? 36.093 29.379 7.362 1.00 9.28 218 PHE H N 1
ATOM 15395 C CA . PHE H 1 227 ? 37.441 29.007 6.964 1.00 10.14 218 PHE H CA 1
ATOM 15396 C C . PHE H 1 227 ? 37.688 29.094 5.466 1.00 11.50 218 PHE H C 1
ATOM 15397 O O . PHE H 1 227 ? 38.827 28.898 5.032 1.00 14.16 218 PHE H O 1
ATOM 15405 N N . SER H 1 228 ? 36.668 29.392 4.666 1.00 9.27 219 SER H N 1
ATOM 15406 C CA . SER H 1 228 ? 36.887 29.670 3.255 1.00 8.90 219 SER H CA 1
ATOM 15407 C C . SER H 1 228 ? 37.090 31.172 3.088 1.00 9.47 219 SER H C 1
ATOM 15408 O O . SER H 1 228 ? 37.056 31.936 4.053 1.00 11.40 219 SER H O 1
ATOM 15411 N N . LYS H 1 229 ? 37.321 31.609 1.849 1.00 10.20 220 LYS H N 1
ATOM 15412 C CA . LYS H 1 229 ? 37.624 33.020 1.621 1.00 11.64 220 LYS H CA 1
ATOM 15413 C C . LYS H 1 229 ? 36.446 33.920 1.966 1.00 12.26 220 LYS H C 1
ATOM 15414 O O . LYS H 1 229 ? 36.639 35.000 2.533 1.00 13.13 220 LYS H O 1
ATOM 15420 N N . THR H 1 230 ? 35.231 33.522 1.578 1.00 11.54 221 THR H N 1
ATOM 15421 C CA . THR H 1 230 ? 34.044 34.354 1.745 1.00 10.48 221 THR H CA 1
ATOM 15422 C C . THR H 1 230 ? 32.949 33.675 2.544 1.00 10.57 221 THR H C 1
ATOM 15423 O O . THR H 1 230 ? 31.939 34.331 2.847 1.00 12.37 221 THR H O 1
ATOM 15427 N N . GLY H 1 231 ? 33.106 32.398 2.875 1.00 9.46 222 GLY H N 1
ATOM 15428 C CA . GLY H 1 231 ? 32.040 31.592 3.423 1.00 9.85 222 GLY H CA 1
ATOM 15429 C C . GLY H 1 231 ? 31.383 30.678 2.410 1.00 9.91 222 GLY H C 1
ATOM 15430 O O . GLY H 1 231 ? 30.802 29.652 2.804 1.00 9.91 222 GLY H O 1
ATOM 15431 N N . LEU H 1 232 ? 31.456 31.021 1.120 1.00 9.45 223 LEU H N 1
ATOM 15432 C CA . LEU H 1 232 ? 31.031 30.139 0.039 1.00 10.34 223 LEU H CA 1
ATOM 15433 C C . LEU H 1 232 ? 32.102 29.083 -0.237 1.00 8.26 223 LEU H C 1
ATOM 15434 O O . LEU H 1 232 ? 33.208 29.129 0.304 1.00 9.57 223 LEU H O 1
ATOM 15439 N N . THR H 1 233 ? 31.771 28.128 -1.107 1.00 8.73 224 THR H N 1
ATOM 15440 C CA . THR H 1 233 ? 32.776 27.213 -1.635 1.00 7.92 224 THR H CA 1
ATOM 15441 C C . THR H 1 233 ? 33.738 27.973 -2.548 1.00 9.54 224 THR H C 1
ATOM 15442 O O . THR H 1 233 ? 33.306 28.724 -3.425 1.00 9.72 224 THR H O 1
ATOM 15446 N N . ASP H 1 234 ? 35.042 27.771 -2.349 1.00 8.84 225 ASP H N 1
ATOM 15447 C CA . ASP H 1 234 ? 36.061 28.315 -3.247 1.00 10.40 225 ASP H CA 1
ATOM 15448 C C . ASP H 1 234 ? 36.422 27.287 -4.319 1.00 8.75 225 ASP H C 1
ATOM 15449 O O . ASP H 1 234 ? 36.604 26.107 -4.019 1.00 10.39 225 ASP H O 1
ATOM 15454 N N . ILE H 1 235 ? 36.561 27.746 -5.570 1.00 9.73 226 ILE H N 1
ATOM 15455 C CA . ILE H 1 235 ? 36.866 26.814 -6.658 1.00 10.93 226 ILE H CA 1
ATOM 15456 C C . ILE H 1 235 ? 38.167 26.060 -6.411 1.00 10.81 226 ILE H C 1
ATOM 15457 O O . ILE H 1 235 ? 38.297 24.897 -6.809 1.00 9.92 226 ILE H O 1
ATOM 15462 N N . GLU H 1 236 ? 39.141 26.693 -5.751 1.00 11.29 227 GLU H N 1
ATOM 15463 C CA A GLU H 1 236 ? 40.425 26.062 -5.453 0.54 11.30 227 GLU H CA 1
ATOM 15464 C CA B GLU H 1 236 ? 40.401 25.994 -5.544 0.46 11.87 227 GLU H CA 1
ATOM 15465 C C . GLU H 1 236 ? 40.290 24.836 -4.559 1.00 10.00 227 GLU H C 1
ATOM 15466 O O . GLU H 1 236 ? 41.207 24.010 -4.509 1.00 12.45 227 GLU H O 1
ATOM 15477 N N . ASP H 1 237 ? 39.197 24.729 -3.800 1.00 10.41 228 ASP H N 1
ATOM 15478 C CA . ASP H 1 237 ? 38.981 23.561 -2.957 1.00 9.29 228 ASP H CA 1
ATOM 15479 C C . ASP H 1 237 ? 38.153 22.483 -3.646 1.00 9.46 228 ASP H C 1
ATOM 15480 O O . ASP H 1 237 ? 37.996 21.391 -3.085 1.00 11.23 228 ASP H O 1
ATOM 15485 N N . VAL H 1 238 ? 37.606 22.767 -4.828 1.00 8.58 229 VAL H N 1
ATOM 15486 C CA . VAL H 1 238 ? 36.925 21.753 -5.632 1.00 9.96 229 VAL H CA 1
ATOM 15487 C C . VAL H 1 238 ? 37.885 21.078 -6.596 1.00 9.97 229 VAL H C 1
ATOM 15488 O O . VAL H 1 238 ? 37.819 19.860 -6.787 1.00 10.08 229 VAL H O 1
ATOM 15492 N N . VAL H 1 239 ? 38.770 21.852 -7.229 1.00 8.71 230 VAL H N 1
ATOM 15493 C CA . VAL H 1 239 ? 39.672 21.289 -8.240 1.00 10.97 230 VAL H CA 1
ATOM 15494 C C . VAL H 1 239 ? 40.494 20.099 -7.741 1.00 11.06 230 VAL H C 1
ATOM 15495 O O . VAL H 1 239 ? 40.648 19.135 -8.501 1.00 11.10 230 VAL H O 1
ATOM 15499 N N . PRO H 1 240 ? 41.032 20.078 -6.508 1.00 9.62 231 PRO H N 1
ATOM 15500 C CA . PRO H 1 240 ? 41.835 18.906 -6.115 1.00 10.13 231 PRO H CA 1
ATOM 15501 C C . PRO H 1 240 ? 41.017 17.636 -6.001 1.00 10.24 231 PRO H C 1
ATOM 15502 O O . PRO H 1 240 ? 41.559 16.539 -6.191 1.00 9.92 231 PRO H O 1
ATOM 15506 N N . PHE H 1 241 ? 39.722 17.751 -5.692 1.00 9.14 232 PHE H N 1
ATOM 15507 C CA . PHE H 1 241 ? 38.874 16.564 -5.649 1.00 8.53 232 PHE H CA 1
ATOM 15508 C C . PHE H 1 241 ? 38.629 16.029 -7.055 1.00 9.17 232 PHE H C 1
ATOM 15509 O O . PHE H 1 241 ? 38.664 14.810 -7.281 1.00 9.21 232 PHE H O 1
ATOM 15517 N N . ILE H 1 242 ? 38.383 16.930 -8.011 1.00 8.45 233 ILE H N 1
ATOM 15518 C CA A ILE H 1 242 ? 38.279 16.539 -9.419 0.28 9.45 233 ILE H CA 1
ATOM 15519 C CA B ILE H 1 242 ? 38.263 16.501 -9.400 0.72 9.34 233 ILE H CA 1
ATOM 15520 C C . ILE H 1 242 ? 39.549 15.824 -9.869 1.00 9.66 233 ILE H C 1
ATOM 15521 O O . ILE H 1 242 ? 39.501 14.759 -10.503 1.00 9.90 233 ILE H O 1
ATOM 15530 N N . ARG H 1 243 ? 40.715 16.407 -9.546 1.00 8.88 234 ARG H N 1
ATOM 15531 C CA A ARG H 1 243 ? 41.987 15.784 -9.906 0.35 9.60 234 ARG H CA 1
ATOM 15532 C CA B ARG H 1 243 ? 41.972 15.773 -9.927 0.65 9.58 234 ARG H CA 1
ATOM 15533 C C . ARG H 1 243 ? 42.099 14.388 -9.308 1.00 10.53 234 ARG H C 1
ATOM 15534 O O . ARG H 1 243 ? 42.547 13.448 -9.978 1.00 10.71 234 ARG H O 1
ATOM 15549 N N . HIS H 1 244 ? 41.694 14.235 -8.038 1.00 8.36 235 HIS H N 1
ATOM 15550 C CA . HIS H 1 244 ? 41.722 12.920 -7.399 1.00 9.81 235 HIS H CA 1
ATOM 15551 C C . HIS H 1 244 ? 40.858 11.918 -8.162 1.00 9.98 235 HIS H C 1
ATOM 15552 O O . HIS H 1 244 ? 41.307 10.809 -8.479 1.00 10.43 235 HIS H O 1
ATOM 15559 N N . LEU H 1 245 ? 39.608 12.293 -8.467 1.00 9.36 236 LEU H N 1
ATOM 15560 C CA . LEU H 1 245 ? 38.699 11.376 -9.153 1.00 7.51 236 LEU H CA 1
ATOM 15561 C C . LEU H 1 245 ? 39.270 10.882 -10.479 1.00 9.76 236 LEU H C 1
ATOM 15562 O O . LEU H 1 245 ? 39.039 9.733 -10.873 1.00 10.63 236 LEU H O 1
ATOM 15567 N N . VAL H 1 246 ? 39.983 11.740 -11.208 1.00 8.98 237 VAL H N 1
ATOM 15568 C CA . VAL H 1 246 ? 40.427 11.362 -12.549 1.00 9.72 237 VAL H CA 1
ATOM 15569 C C . VAL H 1 246 ? 41.826 10.756 -12.519 1.00 9.45 237 VAL H C 1
ATOM 15570 O O . VAL H 1 246 ? 42.410 10.475 -13.575 1.00 10.96 237 VAL H O 1
ATOM 15574 N N . THR H 1 247 ? 42.366 10.553 -11.308 1.00 10.31 238 THR H N 1
ATOM 15575 C CA . THR H 1 247 ? 43.659 9.889 -11.138 1.00 11.59 238 THR H CA 1
ATOM 15576 C C . THR H 1 247 ? 43.580 8.723 -10.149 1.00 10.52 238 THR H C 1
ATOM 15577 O O . THR H 1 247 ? 43.066 7.648 -10.486 1.00 11.25 238 THR H O 1
ATOM 15581 N N . ASP H 1 248 ? 44.082 8.913 -8.923 1.00 10.61 239 ASP H N 1
ATOM 15582 C CA A ASP H 1 248 ? 44.133 7.800 -7.985 0.70 12.28 239 ASP H CA 1
ATOM 15583 C CA B ASP H 1 248 ? 44.144 7.841 -7.931 0.30 12.66 239 ASP H CA 1
ATOM 15584 C C . ASP H 1 248 ? 42.784 7.467 -7.355 1.00 12.86 239 ASP H C 1
ATOM 15585 O O . ASP H 1 248 ? 42.686 6.439 -6.668 1.00 13.25 239 ASP H O 1
ATOM 15594 N N . GLY H 1 249 ? 41.751 8.276 -7.593 1.00 10.22 240 GLY H N 1
ATOM 15595 C CA . GLY H 1 249 ? 40.409 8.013 -7.099 1.00 8.89 240 GLY H CA 1
ATOM 15596 C C . GLY H 1 249 ? 39.532 7.236 -8.070 1.00 9.29 240 GLY H C 1
ATOM 15597 O O . GLY H 1 249 ? 38.298 7.266 -7.970 1.00 8.72 240 GLY H O 1
ATOM 15598 N N . TRP H 1 250 ? 40.161 6.503 -8.999 1.00 9.77 241 TRP H N 1
ATOM 15599 C CA . TRP H 1 250 ? 39.441 5.814 -10.073 1.00 9.05 241 TRP H CA 1
ATOM 15600 C C . TRP H 1 250 ? 38.425 4.796 -9.566 1.00 8.95 241 TRP H C 1
ATOM 15601 O O . TRP H 1 250 ? 37.474 4.477 -10.290 1.00 9.54 241 TRP H O 1
ATOM 15612 N N . TRP H 1 251 ? 38.604 4.262 -8.359 1.00 7.63 242 TRP H N 1
ATOM 15613 C CA . TRP H 1 251 ? 37.655 3.271 -7.861 1.00 8.84 242 TRP H CA 1
ATOM 15614 C C . TRP H 1 251 ? 36.317 3.891 -7.470 1.00 9.16 242 TRP H C 1
ATOM 15615 O O . TRP H 1 251 ? 35.333 3.152 -7.324 1.00 9.96 242 TRP H O 1
ATOM 15626 N N . ILE H 1 252 ? 36.250 5.212 -7.312 1.00 7.72 243 ILE H N 1
ATOM 15627 C CA . ILE H 1 252 ? 34.971 5.890 -7.117 1.00 9.22 243 ILE H CA 1
ATOM 15628 C C . ILE H 1 252 ? 34.285 6.006 -8.471 1.00 6.64 243 ILE H C 1
ATOM 15629 O O . ILE H 1 252 ? 34.797 6.666 -9.379 1.00 8.50 243 ILE H O 1
ATOM 15634 N N . THR H 1 253 ? 33.106 5.394 -8.594 1.00 7.92 244 THR H N 1
ATOM 15635 C CA . THR H 1 253 ? 32.338 5.439 -9.833 1.00 7.25 244 THR H CA 1
ATOM 15636 C C . THR H 1 253 ? 30.870 5.190 -9.502 1.00 7.66 244 THR H C 1
ATOM 15637 O O . THR H 1 253 ? 30.546 4.460 -8.557 1.00 7.73 244 THR H O 1
ATOM 15641 N N . GLY H 1 254 ? 29.988 5.827 -10.270 1.00 7.04 245 GLY H N 1
ATOM 15642 C CA . GLY H 1 254 ? 28.567 5.681 -10.037 1.00 6.88 245 GLY H CA 1
ATOM 15643 C C . GLY H 1 254 ? 28.061 6.462 -8.864 1.00 7.41 245 GLY H C 1
ATOM 15644 O O . GLY H 1 254 ? 27.002 6.128 -8.330 1.00 9.71 245 GLY H O 1
ATOM 15645 N N . GLN H 1 255 ? 28.791 7.493 -8.446 1.00 6.93 246 GLN H N 1
ATOM 15646 C CA . GLN H 1 255 ? 28.470 8.278 -7.268 1.00 6.98 246 GLN H CA 1
ATOM 15647 C C . GLN H 1 255 ? 28.309 9.739 -7.654 1.00 8.66 246 GLN H C 1
ATOM 15648 O O . GLN H 1 255 ? 28.964 10.239 -8.582 1.00 8.48 246 GLN H O 1
ATOM 15654 N N . THR H 1 256 ? 27.431 10.409 -6.919 1.00 7.70 247 THR H N 1
ATOM 15655 C CA . THR H 1 256 ? 27.264 11.855 -6.955 1.00 7.72 247 THR H CA 1
ATOM 15656 C C . THR H 1 256 ? 27.645 12.345 -5.566 1.00 7.12 247 THR H C 1
ATOM 15657 O O . THR H 1 256 ? 26.991 11.982 -4.579 1.00 8.53 247 THR H O 1
ATOM 15661 N N . ILE H 1 257 ? 28.729 13.128 -5.480 1.00 7.88 248 ILE H N 1
ATOM 15662 C CA . ILE H 1 257 ? 29.356 13.479 -4.209 1.00 8.50 248 ILE H CA 1
ATOM 15663 C C . ILE H 1 257 ? 29.320 14.990 -4.016 1.00 7.37 248 ILE H C 1
ATOM 15664 O O . ILE H 1 257 ? 29.610 15.754 -4.945 1.00 9.04 248 ILE H O 1
ATOM 15669 N N . LEU H 1 258 ? 28.965 15.414 -2.806 1.00 7.10 249 LEU H N 1
ATOM 15670 C CA . LEU H 1 258 ? 28.800 16.823 -2.481 1.00 8.47 249 LEU H CA 1
ATOM 15671 C C . LEU H 1 258 ? 30.035 17.337 -1.753 1.00 7.95 249 LEU H C 1
ATOM 15672 O O . LEU H 1 258 ? 30.473 16.738 -0.764 1.00 9.22 249 LEU H O 1
ATOM 15677 N N . ILE H 1 259 ? 30.584 18.454 -2.240 1.00 7.00 250 ILE H N 1
ATOM 15678 C CA . ILE H 1 259 ? 31.830 19.032 -1.723 1.00 9.00 250 ILE H CA 1
ATOM 15679 C C . ILE H 1 259 ? 31.525 20.493 -1.396 1.00 6.96 250 ILE H C 1
ATOM 15680 O O . ILE H 1 259 ? 31.570 21.369 -2.262 1.00 9.35 250 ILE H O 1
ATOM 15685 N N . ASN H 1 260 ? 31.175 20.760 -0.131 1.00 7.92 251 ASN H N 1
ATOM 15686 C CA . ASN H 1 260 ? 30.473 22.001 0.174 1.00 7.10 251 ASN H CA 1
ATOM 15687 C C . ASN H 1 260 ? 30.765 22.582 1.554 1.00 7.19 251 ASN H C 1
ATOM 15688 O O . ASN H 1 260 ? 30.067 23.518 1.959 1.00 8.64 251 ASN H O 1
ATOM 15693 N N . GLY H 1 261 ? 31.757 22.081 2.290 1.00 7.72 252 GLY H N 1
ATOM 15694 C CA . GLY H 1 261 ? 32.031 22.657 3.599 1.00 7.75 252 GLY H CA 1
ATOM 15695 C C . GLY H 1 261 ? 31.022 22.311 4.667 1.00 7.85 252 GLY H C 1
ATOM 15696 O O . GLY H 1 261 ? 31.063 22.895 5.752 1.00 8.29 252 GLY H O 1
ATOM 15697 N N . GLY H 1 262 ? 30.126 21.360 4.404 1.00 7.74 253 GLY H N 1
ATOM 15698 C CA . GLY H 1 262 ? 29.121 20.985 5.386 1.00 8.04 253 GLY H CA 1
ATOM 15699 C C . GLY H 1 262 ? 27.867 21.826 5.257 1.00 7.89 253 GLY H C 1
ATOM 15700 O O . GLY H 1 262 ? 27.384 22.389 6.242 1.00 8.88 253 GLY H O 1
ATOM 15701 N N . TYR H 1 263 ? 27.344 21.913 4.031 1.00 7.89 254 TYR H N 1
ATOM 15702 C CA . TYR H 1 263 ? 26.181 22.722 3.670 1.00 9.55 254 TYR H CA 1
ATOM 15703 C C . TYR H 1 263 ? 24.932 21.854 3.530 1.00 8.90 254 TYR H C 1
ATOM 15704 O O . TYR H 1 263 ? 23.977 22.003 4.298 1.00 11.42 254 TYR H O 1
ATOM 15713 N N . THR H 1 264 ? 24.933 20.918 2.588 1.00 8.48 255 THR H N 1
ATOM 15714 C CA . THR H 1 264 ? 23.952 19.845 2.523 1.00 7.87 255 THR H CA 1
ATOM 15715 C C . THR H 1 264 ? 24.675 18.506 2.593 1.00 7.97 255 THR H C 1
ATOM 15716 O O . THR H 1 264 ? 25.895 18.420 2.418 1.00 7.42 255 THR H O 1
ATOM 15720 N N . THR H 1 265 ? 23.900 17.452 2.838 1.00 7.63 256 THR H N 1
ATOM 15721 C CA . THR H 1 265 ? 24.429 16.097 2.842 1.00 8.24 256 THR H CA 1
ATOM 15722 C C . THR H 1 265 ? 23.446 15.191 2.110 1.00 10.80 256 THR H C 1
ATOM 15723 O O . THR H 1 265 ? 22.404 15.634 1.608 1.00 10.71 256 THR H O 1
ATOM 15727 N N . LYS H 1 266 ? 23.785 13.909 2.057 1.00 11.26 257 LYS H N 1
ATOM 15728 C CA . LYS H 1 266 ? 22.932 12.904 1.425 1.00 11.92 257 LYS H CA 1
ATOM 15729 C C . LYS H 1 266 ? 23.292 11.518 1.925 1.00 11.24 257 LYS H C 1
ATOM 15730 O O . LYS H 1 266 ? 24.329 11.331 2.573 1.00 11.07 257 LYS H O 1
#

Foldseek 3Di:
DFFQAAAEEEEAQLQDALNLVLLLVSLLRHHAEYEGEDEDPVSVVSNVVSQVSSVVSPYHYDYDYDDLLDLVRLLVSLVVSCVVSVAHFEYEYEWAAFWFAAPVPQDPVNLSVRLSGQAVSLLSNLVNCLVTHAQLGEAEYEAALCCQPDDGGRCSRNVNNVVNLVSQLVSLVVRVVSNYAGEYEHEYQEPDPRRPPRADPVRLVCSCCQAQQSVPDPRSWDYSVQVSVVVSCCRGVVVVHGSYYYYHYNHRGDD/DDAQFQAAAEEEEAQLQDALNLVLLLVSLLRHHAEYEAEDEDPVSVVSNVVSQVSSVVSPHHYDYHYFDQLDLVRLLVSLVVSCVVSVAHFEYEYEWAAFAFAAPVPQDPVNLSVRLSTQAVSLLSNLVNCLVTHAQLGEAEYEAALCCQPDDGGRCSRNVNNVVNLVSQQVSLVVSVVSNYAGEYEHEYQEPDPRRPPNDDPVVVVCSCCQAPCSVPDPRSWDYSVQVSVVVSCCRGVVVVHGSYYYYHYNHRGDD/DFFQAAAEEEEAQLQDALNLVLLLVSLLRHHAEYEGEDEDPVRVVSNVVSQVSSVVSPHHYDYHYFDLLDLVRLLVSLVVSCVVSVAHFEYEYEWAAFAFAAPVPQDPVNLVVRLSTQARSLLSNLVNCLVTHAQLGEAEYEAALCCQPDDGGGCSRNVSNVVNLVSQLVSLVVSVVSNYAGEYEHEYQEPDPRRPPRDDPVRLVCCCCQAQQSVPDPRSWDYSVQVSVVVSCCRGVVSVHGSYYYYHTRHRGDD/DAQFQAAAEEEEAQLQDALNLVLLLVSLLRHHAEYEAEDEDPVSVVSNVVSQVSSVVSPHHYDYDYFDLLDLVRLLVSLVVSCVVSVAHFEYEYEWAAFAFAAPVPQDPVNLVVRLSTQARSLLSNLVNCLVTHAQLGEAEYEAALCCQPDDGGGCSRNVSNVVNLVSQLVSLVVSVVSNYAGEYEHEYQEPDPRRPVRADPVRLVCSCCQALQSVPDPRSWDYSVQVSVVVNCCRGVVVVHHSYYYYHYNHRGDD/DAQFQAAAEEEEAQLQDALNLVLLLVSLLRHHAEYEGEDEDPVSVVSNVVSQVSSVVSPHHYDYDYFDLLDLVRLLVSLVVSCVVSVAHFEYEYEWAAFAFAAPVPQDPVNLVVRLSGQARSLLSNLVNCLVTHAQLGEAEYEAALCCQPDDGGGCSRNVSNVVNLVSQLVSLVVSVVSNYAGEYEHEYQEPDPRRPPNDDPVRVVCQCCQALQSVPDPRSWDYSVQVSVVVNCCRGVVSVHHSYYYYHYRHRGDD/DAFFQAAAEEEEAQLQDALNLVLLLVSLLRHHAEYEGEDEDPVSVVSNVVSQVSSVVSPHHYDYDYFDLLDLVRLLVSLVVSCVVSVAHFEYEYEWAAFAFAAPVPQDPVNLVVRLSTQPRSLLSNLVNCLVGHAQLGEAEYEAALCCQPDDGGRCSRNVSNVVNLVSQLVSLVVSVVSNYAGEYEHEYQEPDPRRPPNDDPVRVVCSCCQALQSVPDPRSWDYSVQVSVVVNCCRGVVVVHHSYYYYHYRHRGDD/DDDVVVVVPDAQFQAAAEEEEAQLQDALNLVLLLVNLLRHHAEYEAEDEDPVRVVSNVVSQVSSVVSPHHYDYDYFDLLDLVRLLVSLVVSCVVSVAHFEYEYEWAAFAFAAPVPQDPVNLSVRLSGQAVSLLSNLVNCLVTHAQLGEAEYEAALCCQPDDGGGCSRNVNNVVNLVSQQVSLVVRVVSNYAGEYEHEYQEPDPRRPVRDDPVRLVCCCCQAPCSVPDPRSWDYSVQVSVVVSCCRGVVVVHGSYYYYHYNHRGDD/DAFFQAPAEEEEAQLQDALNLVLLLVSLLRHHAEYEAEDEDPVRVVSNVVSQVSSVVSPHHYDYDYFDLLDLVRLLVSLVVSCVVSVAHFEYEYEWAAFAFAAPVPQDPVNLVVRLSGQAVSLLSNLVNCLVTHQQLGEAEYEAALCCQPDDGGGCSRNVSNVVNLVSQLVSLVVRVVSNYAGEYEHEYQEPDPRRPPNDDPVRVVCSCCQALCSVPDPRSWDYSVQVSVVVNCCRGVVVVHHSYYYYHYRHRGDD

InterPro domains:
  IPR002347 Short-chain dehydrogenase/reductase SDR [PF13561] (18-255)
  IPR002347 Short-chain dehydrogenase/reductase SDR [PR00081] (10-27)
  IPR002347 Short-chain dehydrogenase/reductase SDR [PR00081] (88-99)
  IPR002347 Short-chain dehydrogenase/reductase SDR [PR00081] (159-178)
  IPR002347 Short-chain dehydrogenase/reductase SDR [PR00081] (180-197)
  IPR036291 NAD(P)-binding domain superfamily [SSF51735] (5-255)
  IPR057326 Ketoreductase domain [SM00822] (9-190)

CATH classification: 3.40.50.720

B-factor: mean 14.72, std 8.44, range [5.23, 61.44]

Sequence (2056 aa):
THTLADKVVLIAGGAKNLGGLIARDLAGHGAKAVAIHYNSAASQAQAEEETAAAVRAAGAEAATFQADLTTAAAVEKLFDDAKQRFGKIDIAINTVGKVLKKPFTEISEAEYDEMFAVNSKSSAFFFIKEAGRHLEDHGKLVTLVTSLLGAFTPFYAAYEGSKAPVEHFTRAASSKEYGARGISVTAVGPGPMDTPFFYPAEGADAVAYHKTAAALSSPFSKTGLTDIEDVVPFIIRRHLVTDGWWITGQTILINGGYTTKVATHTLADKVVLIAGGAKNLGGLIARDLAGHGAKAVAIHYNSAASQAQAEETAAAVRAAGAEAATFQQADLTTAAAVEKLFDDAKQRFGKIDIAINTVGKVLKKKPFTEISEAEYDEMFAVNSKSSAFFFIKEAGRHLEDHGKLVTLVTSLLGAFTPFYAAYEGSKAPVEHFTRAASSKEYGARGISVTAVGPGPMDTPFFYPAEGADAVAYHKTAAALSPFSKTGLTDIEEDVVVPFIIRRHLVTDDGWWITGQTILINGGYTTKTHTLADKVVLIAGGAKNLGGLIARDLAGHGAKAVAIHYNSSAASQAQAEETAAAVRAAGAEAATFQADLTTAAAVEKKLFDDAKQRFGKIDIAINTVGKVLKKKPFTEISEAEYDEEMFAVNSKSSAFFFIKEAGRHLEDHGKLVTLVTSLLGAFTPFYAAYEGSKAPVEHFTRAASSKEYGARGISVTAVGPGPMDTPFFYPAEGADAVAYHKTAAALSPFSKTGLTDIEEDVVPFIIRRHLVTDDGWWITGQTILINGGYTTKATHTLADKVVLIAGGAKNLGGLIARDLAGHGAKAVAIHYNSAASQAQAEETAAAVRAAGAEAATFQQADLTTAAAVEEKLFDDDAKKQRFGKIDIAINTVGKVLKKKPFTEISEAEYDEEMFAVNSKSSSAFFFIKEAGRHHLEDHGKLVTLVTSLLGAFTPFYAAYEGSKAPVEHFTRAASSKEYGARGISVTAVGPGPMDTPFFYPAEGADAVAYHKTAAALSPFSKTGLTDIEDVVVPFIIRRHLVTDGWWITGQTILINGGYTTKATHTLADKVVLIAGGAKNLGGLIARDLAGHGAKAVAIHYNSSAASQAQAEEETAAAVRAAGAEEAATFQADLTTAAAVEKLFDDAKQRFGKIDIAINTVGKVLKKPFTEISEAEYDEEMFAVNSKSSAFFFIKEAGRHLEDHGKLVTLVTSLLGAFTPFYAAYEGSKAPVEHFTRAASSKEYGARGISVTAVGPGPMDTPFFYPAEGADAVAYHKTAAALSPFSKTGLTDIEDVVVPFIIRRHLVTDDGWWITGQTILINGGYTTKATHTLADKVVLIAGGAKNLGGLIARDLAGHGAKAVAIHYNSAASQAQAEETAAAVRAAGAEEAATFQADLTTAAAVEKLFDDAKQRFGKIDIAINTVGKVLKKPFTEISEAEYDEEMFAVNSKSSAFFFIKEAGRHLEDHGKLVTLVTSLLGAFTPFYAAYEGSKAPVEHFTRAASSKEYGARGISVTAVGPGPMDTPFFYPAEGADAVAYHKTAAALSPFSKTGLTDIEDVVPFIIRRHLVTDGWWITGQTILINGGYTTKAHHHHHHMVATHTLADKVVLIAGGAKNLGGLIARDLAGHGAKAVAIHYNSSAASSQAQAEETAAAVRAAGAEAATFQQADLTTAAAVEKLFDDAKQRFGKIDIAINTVGKVLKKKPFTEEISEAEYDEEMFAVNSKSAFFFIKEAGRHHLEDHGKLVTLVTSLLGAFTPFYAAYEGSKAPVEHFTRAASKEYGARGISVTAVGPGPMDTPFFYPAEGADAVAYHKTAAALSSPFSKTGLTDIEEDVVVPFIIRRHLVTDGWWITGQTILINGGYTTKATHTLADKVVLIAGGAKNLGGLIARDLAGHGAKAVAIHYNSAASQAQAEETAAAVRAAGAEAATFQADLTTAAAVEKLFDDAKKQRFGKIDIAINTVGKVLKKKPFTEISEAEYDEEMFAVNSKSAFFFIKEAGRHLEDHGKLVTLVTSLLGAFTPFYAAYEGSKAPVEHFTRAASSKEYGARGISVTAVGPGPMDTPFFYPAEGADAVAYHKTAAALSPFSKTGLTDIEEDVVPFIIRRHLVTDDGWWITGQTILINGGYTTK

Nearest PDB structures (foldseek):
  5thk-assembly2_G  TM=1.003E+00  e=3.951E-54  Burkholderia cenocepacia J2315
  8hfk-assembly1_A  TM=8.905E-01  e=1.884E-23  Cercospora sp. JNU001
  4mow-assembly1_B  TM=9.263E-01  e=4.532E-22  Burkholderia cenocepacia J2315
  6pzm-assembly1_B  TM=9.279E-01  e=8.881E-22  Acinetobacter baumannii
  4eso-assembly1_A  TM=8.658E-01  e=4.646E-18  Sinorhizobium meliloti 1021

Secondary structure (DSSP, 8-state):
--SSTT-EEEEET-SSHHHHHHHHHHHHTT-SEEEEEE-SGGGHHHHHHHHHHHHHTT-EEEEEE--TTSHHHHHHHHHHHHHHHS---EEEE---------GGG--HHHHHHHHIIIIIHHHHHHHHHHHHPPTT-EEEEE--GGGG---SS-HHHHHHHHHHHHHHHHHHHHHGGGT-EEEEEEE-SBSSTTTGGG--HHHHHHHHHSSTTGGGSSSSSBPGGGTHHHHHHHTTTTTT--SEEEEESSSS---/----SSTT-EEEEET-SSHHHHHHHHHHHHTT-SEEEEEE-SGGGHHHHHHHHHHHHHTT-EEEEEE--TTSHHHHHHHHHHHHHHHS-EEEEEE---------GGG--HHHHHHHHIIIIIHHHHHHHHHHHHEEEEEEEEEE--GGGG---SS-HHHHHHHHHHHHHHHHHHHHHGGGT-EEEEEEE-SBSSTTTGGGS-HHHHHHHHH-STTGGGSSSSSB-HHHHHHHHHHHTTTTTT--SEEEEESSSS---/--SSTT-EEEEET-SSHHHHHHHHHHHHTT-SEEEEEE-SGGGHHHHHHHHHHHHHTT-EEEEEE--TTSHHHHHHHHHHHHHHHS---EEEE---------GGG--HHHHHHHHIIIIIHHHHHHHHHHHHPPTT-EEEEE--GGGG---SS-HHHHHHHHHHHHHHHHHHHHHGGGT-EEEEEEE-SBSSTTTGGG--HHHHHHHTTSSTTGGGSSSSSBPHHHHHHHHHHHTTTTTT--SEEEEESSSS---/---SSTT-EEEEET-SSHHHHHHHHHHHHTT-SEEEEEE-SGGGHHHHHHHHHHHHHHT-EEEEEE--TTSHHHHHHHHHHHHHHHS---EEEE---------GGG--HHHHHHHHIIIIIHHHHHHHHHHHHSPTT-EEEEE--GGGG---SS-HHHHHHHHHHHHHHHHHHHHHGGGT-EEEEEEE-SBSSTTTGGG--HHHHHHHHHSSTTGGGSSSSSB-HHHHHHHHHHHTTTTTT--SEEEEESSSS---/---SSTT-EEEEET-SSHHHHHHHHHHHHTT-SEEEEEE-SGGGHHHHHHHHHHHHHTT-EEEEEE--TTSHHHHHHHHHHHHHHHS---EEEE---------GGG--HHHHHHHHIIIIIHHHHHHHHHHHHPPTT-EEEEE--GGGG---SS-HHHHHHHHHHHHHHHHHHHHHGGGT-EEEEEEE-SBSSTTTGGG--HHHHHHHHHSSTTGGGSSSSSBPHHHHHHHHHHHTTTTTT--SEEEEESSSS---/---SSTT-EEEEET-SSHHHHHHHHHHHHTT-SEEEEEE-SGGGHHHHHHHHHHHHHTT-EEEEEE--TTSHHHHHHHHHHHHHHHS---EEEE---------GGG--HHHHHHHHIIIIIHHHHHHHHHHHHPPTT-EEEEE--GGGG---SS-HHHHHHHHHHHHHHHHHHHHHGGGT-EEEEEEE-SBSSTT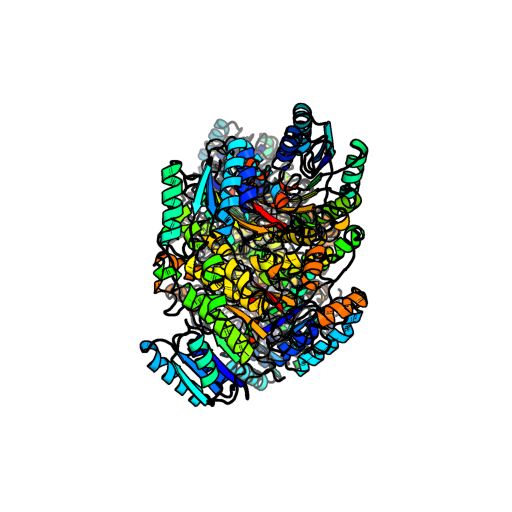TGGG--HHHHHHHHHSSTTGGGSSSSSBPHHHHHHHHHHHTTTTTT--SEEEEESSSS---/---TTGGGT---SSTT-EEEEET-SSHHHHHHHHHHHHTT-SEEEEEE-SGGGHHHHHHHHHHHHHTT-EEEEEE--TTSHHHHHHHHHHHHHHHS---EEEE---------GGG--HHHHHHHHIIIIIHHHHHHHHHHHHPPTT-EEEEE--GGGG---SS-HHHHHHHHHHHHHHHHHHHHHGGGT-EEEEEEE-SBSSTTTGGG--HHHHHHHTTSSTTGGGSSSSSBPHHHHHHHHHHHTTTTTT--SEEEEESSSS---/---SSTT-EEEEET-SSHHHHHHHHHHHHTT-SEEEEEE-SGGGHHHHHHHHHHHHHTT-EEEEEE--TTSHHHHHHHHHHHHHHHS---EEEE---------GGG--HHHHHHHHIIIIIHHHHHHHHHHHHPPTT-EEEEE--GGGG---SS-HHHHHHHHHHHHHHHHHHHHHGGGT-EEEEEEE-SBSSTTTGGG--HHHHHHHHH-STTGGGSSSSSBPGGGTHHHHHHHTTTTTT--SEEEEESSSS---